Protein AF-0000000084629625 (afdb_homodimer)

InterPro domains:
  IPR005814 Aminotransferase class-III [PF00202] (386-819)
  IPR015421 Pyridoxal phosphate-dependent transferase, major domain [G3DSA:3.40.640.10] (411-707)
  IPR015422 Pyridoxal phosphate-dependent transferase, small domain [G3DSA:3.90.1150.10] (303-410)
  IPR015424 Pyridoxal phosphate-dependent transferase [SSF53383] (386-822)
  IPR027417 P-loop containing nucleoside triphosphate hydrolase [G3DSA:3.40.50.300] (8-300)
  IPR027417 P-loop containing nucleoside triphosphate hydrolase [SSF52540] (74-238)
  IPR049704 Aminotransferases class-III pyridoxal-phosphate attachment site [PS00600] (621-658)

Solvent-accessible surface area (backbone atoms only — not comparable to full-atom values): 85967 Å² total; per-residue (Å²): 136,87,55,53,50,62,66,60,37,92,53,36,45,52,39,29,39,44,22,32,35,52,92,63,49,63,61,59,53,51,28,42,46,50,36,28,51,50,54,54,20,49,52,26,39,51,52,46,53,49,48,51,56,48,46,68,71,48,67,77,73,84,77,79,66,80,76,71,67,74,56,59,36,37,29,39,38,39,38,32,58,55,39,47,17,36,74,85,44,41,64,58,59,53,36,49,62,73,49,54,66,91,83,53,90,46,58,41,70,61,93,82,62,76,91,52,97,78,41,41,43,38,46,73,43,67,74,40,78,29,52,44,77,52,55,39,46,72,34,50,59,86,90,66,61,63,54,68,66,59,57,49,50,53,52,40,50,50,44,9,52,55,45,59,74,17,70,82,43,14,24,40,36,43,38,41,65,54,53,12,45,44,26,33,34,54,72,55,52,31,38,56,66,65,51,41,85,72,54,48,47,27,39,37,34,30,38,36,52,95,45,13,58,14,33,26,54,23,35,51,50,52,42,27,35,50,31,45,49,46,58,34,34,41,23,44,54,32,86,90,64,40,40,59,59,55,54,45,50,50,51,67,74,60,64,50,84,70,50,83,73,51,47,72,44,71,42,76,64,77,79,75,92,40,94,83,50,38,69,61,52,51,51,50,50,49,63,74,41,38,67,62,28,38,52,53,53,50,53,50,51,50,53,51,50,50,52,53,54,49,61,64,43,44,49,63,52,40,70,66,33,49,46,50,41,67,42,32,72,62,68,64,83,74,55,48,32,39,79,34,23,44,46,65,33,33,34,32,50,45,65,53,71,77,74,73,72,80,73,78,75,87,80,76,88,73,78,80,74,76,73,82,70,73,76,71,79,74,71,80,63,58,50,39,63,42,54,26,34,42,22,36,22,37,67,61,14,31,31,60,28,20,24,36,55,70,52,24,51,44,30,19,24,30,24,11,25,27,14,38,56,55,41,58,60,32,49,37,66,34,46,48,55,29,45,52,50,41,37,70,48,84,24,48,95,53,36,48,32,38,30,57,28,52,35,47,33,55,13,39,42,50,48,48,55,64,47,38,62,59,52,94,77,74,62,76,64,23,35,36,35,41,58,51,52,73,54,46,58,46,49,47,31,38,17,67,22,66,91,46,77,71,46,66,64,44,55,87,56,53,68,41,59,51,60,47,80,67,37,34,51,34,23,37,65,63,28,33,36,72,43,80,60,60,64,80,55,50,75,73,50,88,54,39,86,42,69,68,63,63,68,39,73,60,39,68,80,69,36,72,62,38,59,53,44,38,51,55,50,50,52,51,55,52,53,44,46,72,74,64,57,45,72,29,30,40,47,44,47,47,55,45,31,59,92,49,50,60,42,34,37,46,53,62,52,56,49,39,48,53,52,48,42,44,72,74,67,62,49,50,36,36,35,48,24,34,73,38,29,69,37,37,48,46,39,60,34,44,41,68,73,61,72,50,82,58,44,28,37,24,38,11,47,39,43,27,20,23,52,60,64,37,15,33,26,36,24,22,60,73,60,55,56,72,27,52,43,93,47,63,67,50,16,60,54,45,69,57,70,57,27,54,25,32,30,43,25,33,23,18,40,34,32,64,67,43,53,69,71,30,65,78,66,59,50,69,78,82,47,68,74,67,54,38,29,79,65,62,66,67,60,52,37,56,52,15,58,36,86,62,33,62,20,31,52,65,34,13,35,38,37,42,38,31,42,57,51,85,94,63,59,44,77,78,38,62,64,38,54,54,53,35,50,60,43,40,68,48,80,55,86,38,81,85,49,63,14,34,43,57,66,55,48,12,38,26,41,42,38,27,52,35,69,69,62,54,66,69,59,53,54,52,50,49,51,52,50,50,56,63,71,73,105,135,86,56,53,50,63,67,59,39,91,52,34,43,53,39,29,40,43,20,32,37,51,92,62,48,60,62,59,52,51,28,41,46,50,35,27,52,50,55,54,19,50,52,27,39,51,50,46,53,51,49,51,56,46,45,68,71,48,68,76,74,84,78,79,66,80,75,69,66,74,57,59,37,37,29,39,37,41,36,31,57,55,39,46,16,35,76,86,45,41,63,57,59,53,34,50,62,73,48,54,66,92,84,53,91,48,58,41,70,62,91,82,60,74,91,52,98,81,42,41,43,38,47,72,43,65,74,40,79,27,51,44,77,52,56,40,45,73,35,49,60,85,91,65,60,63,55,69,67,58,57,50,50,54,52,41,50,51,43,9,52,54,46,58,73,17,70,83,44,16,25,40,35,42,37,41,65,54,53,12,46,43,25,33,36,55,73,56,52,30,38,56,65,66,52,40,85,71,54,46,47,27,37,37,33,31,38,36,52,93,44,13,57,12,33,26,54,23,35,52,50,51,41,26,36,50,31,44,49,45,58,32,36,41,22,43,56,32,87,89,65,41,38,57,58,53,53,43,48,49,49,67,75,59,63,49,86,70,48,82,72,52,46,72,44,69,42,77,64,76,80,75,91,40,96,85,49,38,70,61,53,49,49,51,50,50,63,75,39,38,66,62,28,38,53,50,53,50,52,50,52,50,53,51,51,51,50,53,53,50,61,64,44,44,51,63,53,40,70,66,31,50,47,50,41,68,41,30,71,62,69,62,83,72,54,47,32,39,77,36,24,45,47,64,33,33,33,30,49,47,66,59,76,70,75,75,76,78,72,76,77,88,80,78,89,72,77,82,75,77,74,82,70,74,77,71,77,73,71,76,65,58,50,38,63,42,55,26,34,42,23,38,21,37,66,62,16,32,32,62,28,18,24,36,54,70,52,24,51,44,30,19,22,30,24,11,25,27,14,37,55,54,41,61,61,32,47,38,67,34,45,49,53,27,44,53,49,41,38,70,48,83,24,51,96,54,36,47,33,39,30,59,29,51,36,45,34,54,12,41,42,49,49,48,56,63,48,38,63,59,52,93,79,73,62,75,65,23,34,36,35,41,58,51,51,73,54,47,58,47,48,49,33,39,16,67,23,67,91,45,78,71,46,66,66,44,55,85,56,54,68,42,59,51,60,47,81,67,38,33,51,34,22,38,65,63,27,33,37,72,43,82,60,60,63,81,55,50,76,73,50,88,55,36,86,43,70,68,63,64,68,37,73,60,39,70,80,70,36,73,61,37,58,54,43,38,52,55,50,51,51,50,53,51,53,44,46,73,74,64,57,45,71,29,29,40,47,45,47,48,53,45,30,59,90,50,49,61,41,34,39,45,52,64,51,55,49,40,48,54,54,47,42,46,71,74,67,64,49,51,35,35,36,49,25,34,74,39,27,70,36,38,49,45,39,59,33,44,41,67,74,61,72,49,82,57,46,28,39,24,38,12,45,39,45,28,20,22,53,61,64,37,15,31,23,37,25,22,59,72,59,57,56,72,29,51,42,93,46,62,67,50,17,60,53,45,70,57,71,58,26,55,25,32,30,43,26,32,23,18,39,34,32,64,65,44,52,67,72,30,63,78,67,60,51,70,78,79,47,66,74,67,53,37,29,79,64,62,66,67,60,50,39,56,52,16,58,36,85,60,34,61,19,31,53,66,34,12,36,37,40,40,39,33,42,57,49,85,93,66,57,44,78,78,38,63,64,36,55,54,52,35,50,60,43,40,68,48,81,53,87,37,81,86,49,62,14,34,43,57,64,54,47,11,36,24,41,43,39,26,52,36,69,70,62,54,66,68,58,52,52,52,51,50,51,53,50,50,54,63,71,73,106

Sequence (1646 aa):
MNYYNFLPTRNFQIYQIFASNTNLGKTIISTGLLRSSILKSSKSLINKINNKNNDKNNKNNKDKKNENKINYYKNIYYLKPIQTGYPKDDDTNFVKIFTINNNDDYYNVDDNFEKNDNKINIKFNSLYKYKKPVSPHLAINKNFIPNDEIVLNKIKSYISKCYNESLINGGRLFLETAGGVSSPIMSGTIQSEFYRVLRLPTILVGDSNLGGISTTLSSYESLLLRGYDIPIIILFNNENYKNHLFIEKYFNENQNSSIIKPKIFDIQLPPKKDEYNDLVNMKNYFQSNDENFNHVTDELEEWYENKFNRLDKMEEKAKEIVWWPFTQHGIVDKVNVVDSAYKDLLITYNNNNNSNNNNSNNSNDSHNSNNSNTSDIDTPDTPSLNEVFDGSASWWTQGLGHGNSKLTLTASYASGRYGHVLFPESINEPSLSLSESLLDGVGKNWANRVFYSDNGSTAMEVALKMALIKQSDDVELSVLGLEGSYHGDTIGVMNACGPNIYNEKVSWYSPKGIWFKPPQILMKDNKYRINNIPKTINNNFDGFDSLTEIFNENRVEKDPLSYHYKQSIENQLHHYTNQGYKFGTLIIEPIVMGAGGMIFVDPLYQKQLIKSVRSILNIPIIFDEVFTGFWRLGKQTGAEFLKINPDIAAYAKLLTGGLCPLAVTLSTEEIFKKFLGNTKVEALLHGHSYTAHPIGCLVANTSINEYPNLKWIKGNENEIDKSFSLWDKNFQKQISCLPKVNGVFSLGTLLSIELNDIDGGGYASNIAKIFNEKLSNLERKSIDDFGIKTRPLGNVIYIMSSLISDVKSLRNIEQKIFDCLNKMNYYNFLPTRNFQIYQIFASNTNLGKTIISTGLLRSSILKSSKSLINKINNKNNDKNNKNNKDKKNENKINYYKNIYYLKPIQTGYPKDDDTNFVKIFTINNNDDYYNVDDNFEKNDNKINIKFNSLYKYKKPVSPHLAINKNFIPNDEIVLNKIKSYISKCYNESLINGGRLFLETAGGVSSPIMSGTIQSEFYRVLRLPTILVGDSNLGGISTTLSSYESLLLRGYDIPIIILFNNENYKNHLFIEKYFNENQNSSIIKPKIFDIQLPPKKDEYNDLVNMKNYFQSNDENFNHVTDELEEWYENKFNRLDKMEEKAKEIVWWPFTQHGIVDKVNVVDSAYKDLLITYNNNNNSNNNNSNNSNDSHNSNNSNTSDIDTPDTPSLNEVFDGSASWWTQGLGHGNSKLTLTASYASGRYGHVLFPESINEPSLSLSESLLDGVGKNWANRVFYSDNGSTAMEVALKMALIKQSDDVELSVLGLEGSYHGDTIGVMNACGPNIYNEKVSWYSPKGIWFKPPQILMKDNKYRINNIPKTINNNFDGFDSLTEIFNENRVEKDPLSYHYKQSIENQLHHYTNQGYKFGTLIIEPIVMGAGGMIFVDPLYQKQLIKSVRSILNIPIIFDEVFTGFWRLGKQTGAEFLKINPDIAAYAKLLTGGLCPLAVTLSTEEIFKKFLGNTKVEALLHGHSYTAHPIGCLVANTSINEYPNLKWIKGNENEIDKSFSLWDKNFQKQISCLPKVNGVFSLGTLLSIELNDIDGGGYASNIAKIFNEKLSNLERKSIDDFGIKTRPLGNVIYIMSSLISDVKSLRNIEQKIFDCLNK

pLDDT: mean 88.36, std 17.39, range [21.33, 98.94]

Nearest PDB structures (foldseek):
  4a0r-assembly1_B  TM=8.796E-01  e=2.804E-70  Arabidopsis thaliana
  4a0g-assembly1_A  TM=8.551E-01  e=6.031E-72  Arabidopsis thaliana
  4a0h-assembly1_A  TM=8.737E-01  e=3.915E-70  Arabidopsis thaliana
  4a0r-assembly1_A  TM=8.619E-01  e=2.964E-70  Arabidopsis thaliana
  4a0h-assembly1_B  TM=8.845E-01  e=3.752E-68  Arabidopsis thaliana

Secondary structure (DSSP, 8-state):
------S--SSEEEEEEEESSSSS-HHHHHHHHHHHHHHHHHHHHHHHHHHHHHHHH--S-S---S------PPEEEEEEEEE-STTTS-HHHHHHHHH--TT-TTEE--SS----TTSEEEEEEEEEE-SSSS-HHHHS-TT----HHHHHHHHHHHHHHHHHHTTTT-EEEEEE--SSTT-B-TTS-BHHHHGGGT---EEEE---STTHHHHHHHHHHHHHTTT----EEEEEE-TTT-HHHHHHHHHHHT--TTSPPPEEEEEEPPPPP-TTTHHHHHHHHHHHTHHHHHHHHHHHHHHHHHHHHHHHHHHHHHHHHB--TT--GGG----EEEEEEEBTEEEEEE-----------------------------TTS-EEEEEEETTHHHHT-SS-BT-HHHHHHHHHHHHHTSS---TTEE-HHHHHHHHHHHHTTTTTT--EEEEESSHHHHHHHHHHHH-BPPTT-PPPEEEEETT----SSHHHHTTS-S-TTTTTBTT----EEEEPPPEEEEETTEEEEESS-HHHHTT---BSSHHHHT-TTHHHH-HHHHHHHHHHHHHHHHHHHTT--EEEEEE-SSEESTTT-EEB-HHHHHHHHHHHHHHT---EEEE-TTTTTTTTSSS-HHHHHT---SEEEE-GGGGTTSS--EEEEE-HHHHHTT--SSGGGS-----TTTT-HHHHHHHHHHHHHGGGSHHHHS-TT-SGGGTBSS-HHHHHHHHTSTTEEEEEEEBTEEEEEE--TT--STT-SHHHHHHHHHH----SSTT--EEE---BTTEEEEE--TT--HHHHHHHHHHHHHHHH-/------S--SSEEEEEEEESSSSS-HHHHHHHHHHHHHHHHHHHHHHHHHHHHHHHH--S-----S------PPEEEEEEEEE-STTTS-HHHHHHHHH--TT-TTEE--SS----TTSEEEEEEEEEE-SSSS-HHHHS-TT----HHHHHHHHHHHHHHHHHHTTTT-EEEEEE--SSTT-B-TTS-BHHHHGGGT---EEEE---STTHHHHHHHHHHHHHTTT----EEEEEE-TTT-HHHHHHHHHHHT--TTSPPPEEEEEEPPPPP-TTTHHHHHHHHHHHHHHHHHHHHHHHHHHHHHHHHHHHHHHHHHHHHB--TT--GGG----EEEEEEEBTEEEEEE----GGG----------------------TTS-EEEEEEETTHHHHT-SS-BT-HHHHHHHHHHHHHTSS---TTEE-HHHHHHHHHHHHTTTTTT--EEEEESSHHHHHHHHHHHH-BPPTT-PPPEEEEETT----SSHHHHTTS-S-TTTTTBTT----EEEEPPPEEEEETTEEEEESS-HHHHTT---BSSHHHHT-TTHHHH-HHHHHHHHHHHHHHHHHHHTT--EEEEEE-SSEESTTT-EEB-HHHHHHHHHHHHHHT---EEEE-TTTTTTTTSSS-HHHHHT---SEEEE-GGGGTTSS--EEEEE-HHHHHTT--SSGGGS-----TTTT-HHHHHHHHHHHHHGGGSHHHHS-TT-SGGGTBSS-HHHHHHHHTSTTEEEEEEEBTEEEEEE--TT--STT-SHHHHHHHHHH----SSTT--EEE---BTTEEEEE--TT--HHHHHHHHHHHHHHHH-

Structure (mmCIF, N/CA/C/O backbone):
data_AF-0000000084629625-model_v1
#
loop_
_entity.id
_entity.type
_entity.pdbx_description
1 polymer 'Adenosylmethionine-8-amino-7-oxononanoate transaminase'
#
loop_
_atom_site.group_PDB
_atom_site.id
_atom_site.type_symbol
_atom_site.label_atom_id
_atom_site.label_alt_id
_atom_site.label_comp_id
_atom_site.label_asym_id
_atom_site.label_entity_id
_atom_site.label_seq_id
_atom_site.pdbx_PDB_ins_code
_atom_site.Cartn_x
_atom_site.Cartn_y
_atom_site.Cartn_z
_atom_site.occupancy
_atom_site.B_iso_or_equiv
_atom_site.auth_seq_id
_atom_site.auth_comp_id
_atom_site.auth_asym_id
_atom_site.auth_atom_id
_atom_site.pdbx_PDB_model_num
ATOM 1 N N . MET A 1 1 ? -42.188 13.266 -8.578 1 46.44 1 MET A N 1
ATOM 2 C CA . MET A 1 1 ? -41.438 12.117 -8.062 1 46.44 1 MET A CA 1
ATOM 3 C C . MET A 1 1 ? -40.156 12.57 -7.355 1 46.44 1 MET A C 1
ATOM 5 O O . MET A 1 1 ? -39.406 13.414 -7.871 1 46.44 1 MET A O 1
ATOM 9 N N . ASN A 1 2 ? -40.094 12.461 -6.047 1 68.5 2 ASN A N 1
ATOM 10 C CA . ASN A 1 2 ? -38.969 12.859 -5.203 1 68.5 2 ASN A CA 1
ATOM 11 C C . ASN A 1 2 ? -37.844 11.836 -5.254 1 68.5 2 ASN A C 1
ATOM 13 O O . ASN A 1 2 ? -38.031 10.664 -4.922 1 68.5 2 ASN A O 1
ATOM 17 N N . TYR A 1 3 ? -36.812 12.273 -5.918 1 82.38 3 TYR A N 1
ATOM 18 C CA . TYR A 1 3 ? -35.625 11.438 -5.977 1 82.38 3 TYR A CA 1
ATOM 19 C C . TYR A 1 3 ? -34.781 11.602 -4.715 1 82.38 3 TYR A C 1
ATOM 21 O O . TYR A 1 3 ? -34.781 12.664 -4.098 1 82.38 3 TYR A O 1
ATOM 29 N N . TYR A 1 4 ? -34.25 10.539 -4.27 1 89.44 4 TYR A N 1
ATOM 30 C CA . TYR A 1 4 ? -33.406 10.555 -3.078 1 89.44 4 TYR A CA 1
ATOM 31 C C . TYR A 1 4 ? -31.922 10.625 -3.453 1 89.44 4 TYR A C 1
ATOM 33 O O . TYR A 1 4 ? -31.094 9.898 -2.896 1 89.44 4 TYR A O 1
ATOM 41 N N . ASN A 1 5 ? -31.609 11.477 -4.445 1 90.56 5 ASN A N 1
ATOM 42 C CA . ASN A 1 5 ? -30.219 11.641 -4.867 1 90.56 5 ASN A CA 1
ATOM 43 C C . ASN A 1 5 ? -29.5 12.719 -4.059 1 90.56 5 ASN A C 1
ATOM 45 O O . ASN A 1 5 ? -30.062 13.789 -3.811 1 90.56 5 ASN A O 1
ATOM 49 N N . PHE A 1 6 ? -28.328 12.406 -3.561 1 94 6 PHE A N 1
ATOM 50 C CA . PHE A 1 6 ? -27.531 13.391 -2.832 1 94 6 PHE A CA 1
ATOM 51 C C . PHE A 1 6 ? -26.109 13.445 -3.375 1 94 6 PHE A C 1
ATOM 53 O O . PHE A 1 6 ? -25.234 14.07 -2.771 1 94 6 PHE A O 1
ATOM 60 N N . LEU A 1 7 ? -25.797 12.727 -4.449 1 92.88 7 LEU A N 1
ATOM 61 C CA . LEU A 1 7 ? -24.5 12.734 -5.117 1 92.88 7 LEU A CA 1
ATOM 62 C C . LEU A 1 7 ? -24.5 13.688 -6.305 1 92.88 7 LEU A C 1
ATOM 64 O O . LEU A 1 7 ? -25.547 13.945 -6.898 1 92.88 7 LEU A O 1
ATOM 68 N N . PRO A 1 8 ? -23.312 14.219 -6.66 1 93.38 8 PRO A N 1
ATOM 69 C CA . PRO A 1 8 ? -23.234 15.133 -7.809 1 93.38 8 PRO A CA 1
ATOM 70 C C . PRO A 1 8 ? -23.656 14.469 -9.117 1 93.38 8 PRO A C 1
ATOM 72 O O . PRO A 1 8 ? -23.406 13.273 -9.312 1 93.38 8 PRO A O 1
ATOM 75 N N . THR A 1 9 ? -24.297 15.258 -9.961 1 92.31 9 THR A N 1
ATOM 76 C CA . THR A 1 9 ? -24.594 14.875 -11.336 1 92.31 9 THR A CA 1
ATOM 77 C C . THR A 1 9 ? -24.047 15.906 -12.312 1 92.31 9 THR A C 1
ATOM 79 O O . THR A 1 9 ? -23.516 16.938 -11.906 1 92.31 9 THR A O 1
ATOM 82 N N . ARG A 1 10 ? -24.125 15.633 -13.547 1 89 10 ARG A N 1
ATOM 83 C CA . ARG A 1 10 ? -23.625 16.562 -14.555 1 89 10 ARG A CA 1
ATOM 84 C C . ARG A 1 10 ? -24.328 17.906 -14.453 1 89 10 ARG A C 1
ATOM 86 O O . ARG A 1 10 ? -23.734 18.953 -14.758 1 89 10 ARG A O 1
ATOM 93 N N . ASN A 1 11 ? -25.625 17.859 -14.07 1 90.31 11 ASN A N 1
ATOM 94 C CA . ASN A 1 11 ? -26.406 19.094 -14.055 1 90.31 11 ASN A CA 1
ATOM 95 C C . ASN A 1 11 ? -26.547 19.641 -12.641 1 90.31 11 ASN A C 1
ATOM 97 O O . ASN A 1 11 ? -27.125 20.719 -12.453 1 90.31 11 ASN A O 1
ATOM 101 N N . PHE A 1 12 ? -26.156 18.953 -11.664 1 94.38 12 PHE A N 1
ATOM 102 C CA . PHE A 1 12 ? -26.203 19.422 -10.281 1 94.38 12 PHE A CA 1
ATOM 103 C C . PHE A 1 12 ? -24.812 19.344 -9.648 1 94.38 12 PHE A C 1
ATOM 105 O O . PHE A 1 12 ? -24.438 18.312 -9.094 1 94.38 12 PHE A O 1
ATOM 112 N N . GLN A 1 13 ? -24.141 20.484 -9.609 1 96.25 13 GLN A N 1
ATOM 113 C CA . GLN A 1 13 ? -22.797 20.562 -9.07 1 96.25 13 GLN A CA 1
ATOM 114 C C . GLN A 1 13 ? -22.812 20.766 -7.559 1 96.25 13 GLN A C 1
ATOM 116 O O . GLN A 1 13 ? -23.578 21.594 -7.051 1 96.25 13 GLN A O 1
ATOM 121 N N . ILE A 1 14 ? -22.078 20 -6.844 1 97.62 14 ILE A N 1
ATOM 122 C CA . ILE A 1 14 ? -21.938 20.172 -5.402 1 97.62 14 ILE A CA 1
ATOM 123 C C . ILE A 1 14 ? -20.453 20.328 -5.047 1 97.62 14 ILE A C 1
ATOM 125 O O . ILE A 1 14 ? -19.641 19.469 -5.387 1 97.62 14 ILE A O 1
ATOM 129 N N . TYR A 1 15 ? -20.078 21.375 -4.348 1 98.25 15 TYR A N 1
ATOM 130 C CA . TYR A 1 15 ? -18.719 21.609 -3.879 1 98.25 15 TYR A CA 1
ATOM 131 C C . TYR A 1 15 ? -18.672 21.766 -2.361 1 98.25 15 TYR A C 1
ATOM 133 O O . TYR A 1 15 ? -19.625 22.281 -1.762 1 98.25 15 TYR A O 1
ATOM 141 N N . GLN A 1 16 ? -17.672 21.234 -1.812 1 98.44 16 GLN A N 1
ATOM 142 C CA . GLN A 1 16 ? -17.453 21.375 -0.375 1 98.44 16 GLN A CA 1
ATOM 143 C C . GLN A 1 16 ? -16.266 22.281 -0.081 1 98.44 16 GLN A C 1
ATOM 145 O O . GLN A 1 16 ? -15.242 22.219 -0.772 1 98.44 16 GLN A O 1
ATOM 150 N N . ILE A 1 17 ? -16.391 23.172 0.931 1 98.75 17 ILE A N 1
ATOM 151 C CA . ILE A 1 17 ? -15.352 24.141 1.272 1 98.75 17 ILE A CA 1
ATOM 152 C C . ILE A 1 17 ? -14.789 23.812 2.652 1 98.75 17 ILE A C 1
ATOM 154 O O . ILE A 1 17 ? -15.5 23.875 3.656 1 98.75 17 ILE A O 1
ATOM 158 N N . PHE A 1 18 ? -13.508 23.359 2.713 1 98.69 18 PHE A N 1
ATOM 159 C CA . PHE A 1 18 ? -12.727 23.188 3.932 1 98.69 18 PHE A CA 1
ATOM 160 C C . PHE A 1 18 ? -11.758 24.344 4.133 1 98.69 18 PHE A C 1
ATOM 162 O O . PHE A 1 18 ? -11.477 25.094 3.195 1 98.69 18 PHE A O 1
ATOM 169 N N . ALA A 1 19 ? -11.289 24.5 5.328 1 98.69 19 ALA A N 1
ATOM 170 C CA . ALA A 1 19 ? -10.203 25.438 5.617 1 98.69 19 ALA A CA 1
ATOM 171 C C . ALA A 1 19 ? -9.086 24.75 6.406 1 98.69 19 ALA A C 1
ATOM 173 O O . ALA A 1 19 ? -9.336 23.766 7.121 1 98.69 19 ALA A O 1
ATOM 174 N N . SER A 1 20 ? -7.891 25.281 6.258 1 98.19 20 SER A N 1
ATOM 175 C CA . SER A 1 20 ? -6.734 24.688 6.93 1 98.19 20 SER A CA 1
ATOM 176 C C . SER A 1 20 ? -6.738 25 8.422 1 98.19 20 SER A C 1
ATOM 178 O O . SER A 1 20 ? -6.059 24.344 9.203 1 98.19 20 SER A O 1
ATOM 180 N N . ASN A 1 21 ? -7.422 26 8.773 1 96.38 21 ASN A N 1
ATOM 181 C CA . ASN A 1 21 ? -7.594 26.422 10.164 1 96.38 21 ASN A CA 1
ATOM 182 C C . ASN A 1 21 ? -8.852 27.266 10.336 1 96.38 21 ASN A C 1
ATOM 184 O O . ASN A 1 21 ? -9.648 27.391 9.414 1 96.38 21 ASN A O 1
ATOM 188 N N . THR A 1 22 ? -9.133 27.734 11.602 1 94.06 22 THR A N 1
ATOM 189 C CA . THR A 1 22 ? -10.266 28.625 11.859 1 94.06 22 THR A CA 1
ATOM 190 C C . THR A 1 22 ? -9.914 30.062 11.523 1 94.06 22 THR A C 1
ATOM 192 O O . THR A 1 22 ? -8.734 30.422 11.445 1 94.06 22 THR A O 1
ATOM 195 N N . ASN A 1 23 ? -10.875 30.844 11.188 1 93.25 23 ASN A N 1
ATOM 196 C CA . ASN A 1 23 ? -10.758 32.281 10.969 1 93.25 23 ASN A CA 1
ATOM 197 C C . ASN A 1 23 ? -9.859 32.594 9.773 1 93.25 23 ASN A C 1
ATOM 199 O O . ASN A 1 23 ? -9 33.469 9.859 1 93.25 23 ASN A O 1
ATOM 203 N N . LEU A 1 24 ? -10.008 31.797 8.695 1 96.38 24 LEU A N 1
ATOM 204 C CA . LEU A 1 24 ? -9.195 32.031 7.508 1 96.38 24 LEU A CA 1
ATOM 205 C C . LEU A 1 24 ? -10.039 32.594 6.375 1 96.38 24 LEU A C 1
ATOM 207 O O . LEU A 1 24 ? -9.547 32.781 5.254 1 96.38 24 LEU A O 1
ATOM 211 N N . GLY A 1 25 ? -11.328 32.906 6.637 1 96.06 25 GLY A N 1
ATOM 212 C CA . GLY A 1 25 ? -12.172 33.562 5.652 1 96.06 25 GLY A CA 1
ATOM 213 C C . GLY A 1 25 ? -12.969 32.594 4.805 1 96.06 25 GLY A C 1
ATOM 214 O O . GLY A 1 25 ? -13.234 32.875 3.631 1 96.06 25 GLY A O 1
ATOM 215 N N . LYS A 1 26 ? -13.266 31.406 5.348 1 96.88 26 LYS A N 1
ATOM 216 C CA . LYS A 1 26 ? -14.047 30.406 4.625 1 96.88 26 LYS A CA 1
ATOM 217 C C . LYS A 1 26 ? -15.367 30.984 4.129 1 96.88 26 LYS A C 1
ATOM 219 O O . LYS A 1 26 ? -15.742 30.797 2.975 1 96.88 26 LYS A O 1
ATOM 224 N N . THR A 1 27 ? -16.062 31.75 5.016 1 97.56 27 THR A N 1
ATOM 225 C CA . THR A 1 27 ? -17.359 32.344 4.672 1 97.56 27 THR A CA 1
ATOM 226 C C . THR A 1 27 ? -17.203 33.406 3.6 1 97.56 27 THR A C 1
ATOM 228 O O . THR A 1 27 ? -18.078 33.562 2.742 1 97.56 27 THR A O 1
ATOM 231 N N . ILE A 1 28 ? -16.141 34.188 3.627 1 97.75 28 ILE A N 1
ATOM 232 C CA . ILE A 1 28 ? -15.867 35.188 2.607 1 97.75 28 ILE A CA 1
ATOM 233 C C . ILE A 1 28 ? -15.688 34.5 1.249 1 97.75 28 ILE A C 1
ATOM 235 O O . ILE A 1 28 ? -16.234 34.969 0.245 1 97.75 28 ILE A O 1
ATOM 239 N N . ILE A 1 29 ? -14.883 33.438 1.239 1 98.38 29 ILE A N 1
ATOM 240 C CA . ILE A 1 29 ? -14.641 32.688 0.005 1 98.38 29 ILE A CA 1
ATOM 241 C C . ILE A 1 29 ? -15.953 32.094 -0.503 1 98.38 29 ILE A C 1
ATOM 243 O O . ILE A 1 29 ? -16.25 32.156 -1.698 1 98.38 29 ILE A O 1
ATOM 247 N N . SER A 1 30 ? -16.781 31.484 0.412 1 98.38 30 SER A N 1
ATOM 248 C CA . SER A 1 30 ? -18.094 30.953 0.029 1 98.38 30 SER A CA 1
ATOM 249 C C . SER A 1 30 ? -18.953 32.031 -0.607 1 98.38 30 SER A C 1
ATOM 251 O O . SER A 1 30 ? -19.625 31.781 -1.614 1 98.38 30 SER A O 1
ATOM 253 N N . THR A 1 31 ? -18.969 33.25 -0.011 1 97.94 31 THR A N 1
ATOM 254 C CA . THR A 1 31 ? -19.766 34.375 -0.508 1 97.94 31 THR A CA 1
ATOM 255 C C . THR A 1 31 ? -19.344 34.75 -1.922 1 97.94 31 THR A C 1
ATOM 257 O O . THR A 1 31 ? -20.188 34.938 -2.803 1 97.94 31 THR A O 1
ATOM 260 N N . GLY A 1 32 ? -18.016 34.906 -2.082 1 98.06 32 GLY A N 1
ATOM 261 C CA . GLY A 1 32 ? -17.516 35.219 -3.406 1 98.06 32 GLY A CA 1
ATOM 262 C C . GLY A 1 32 ? -17.906 34.219 -4.461 1 98.06 32 GLY A C 1
ATOM 263 O O . GLY A 1 32 ? -18.25 34.562 -5.586 1 98.06 32 GLY A O 1
ATOM 264 N N . LEU A 1 33 ? -17.797 32.906 -4.141 1 98.12 33 LEU A N 1
ATOM 265 C CA . LEU A 1 33 ? -18.125 31.828 -5.07 1 98.12 33 LEU A CA 1
ATOM 266 C C . LEU A 1 33 ? -19.609 31.828 -5.391 1 98.12 33 LEU A C 1
ATOM 268 O O . LEU A 1 33 ? -20.016 31.594 -6.535 1 98.12 33 LEU A O 1
ATOM 272 N N . LEU A 1 34 ? -20.453 32.062 -4.344 1 96.75 34 LEU A N 1
ATOM 273 C CA . LEU A 1 34 ? -21.906 32.156 -4.555 1 96.75 34 LEU A CA 1
ATOM 274 C C . LEU A 1 34 ? -22.266 33.312 -5.445 1 96.75 34 LEU A C 1
ATOM 276 O O . LEU A 1 34 ? -23.109 33.188 -6.336 1 96.75 34 LEU A O 1
ATOM 280 N N . ARG A 1 35 ? -21.719 34.5 -5.227 1 94.88 35 ARG A N 1
ATOM 281 C CA . ARG A 1 35 ? -21.953 35.688 -6.039 1 94.88 35 ARG A CA 1
ATOM 282 C C . ARG A 1 35 ? -21.609 35.438 -7.5 1 94.88 35 ARG A C 1
ATOM 284 O O . ARG A 1 35 ? -22.375 35.781 -8.398 1 94.88 35 ARG A O 1
ATOM 291 N N . SER A 1 36 ? -20.406 34.844 -7.66 1 95.62 36 SER A N 1
ATOM 292 C CA . SER A 1 36 ? -19.984 34.5 -9.016 1 95.62 36 SER A CA 1
ATOM 293 C C . SER A 1 36 ? -21 33.594 -9.688 1 95.62 36 SER A C 1
ATOM 295 O O . SER A 1 36 ? -21.344 33.781 -10.859 1 95.62 36 SER A O 1
ATOM 297 N N . SER A 1 37 ? -21.531 32.594 -8.984 1 94.94 37 SER A N 1
ATOM 298 C CA . SER A 1 37 ? -22.5 31.625 -9.523 1 94.94 37 SER A CA 1
ATOM 299 C C . SER A 1 37 ? -23.812 32.281 -9.867 1 94.94 37 SER A C 1
ATOM 301 O O . SER A 1 37 ? -24.453 31.969 -10.875 1 94.94 37 SER A O 1
ATOM 303 N N . ILE A 1 38 ? -24.25 33.188 -9.031 1 91.75 38 ILE A N 1
ATOM 304 C CA . ILE A 1 38 ? -25.484 33.938 -9.258 1 91.75 38 ILE A CA 1
ATOM 305 C C . ILE A 1 38 ? -25.344 34.844 -10.477 1 91.75 38 ILE A C 1
ATOM 307 O O . ILE A 1 38 ? -26.25 34.875 -11.32 1 91.75 38 ILE A O 1
ATOM 311 N N . LEU A 1 39 ? -24.25 35.531 -10.586 1 89.88 39 LEU A N 1
ATOM 312 C CA . LEU A 1 39 ? -24 36.406 -11.719 1 89.88 39 LEU A CA 1
ATOM 313 C C . LEU A 1 39 ? -24 35.625 -13.023 1 89.88 39 LEU A C 1
ATOM 315 O O . LEU A 1 39 ? -24.562 36.062 -14.023 1 89.88 39 LEU A O 1
ATOM 319 N N . LYS A 1 40 ? -23.406 34.5 -13.016 1 88.75 40 LYS A N 1
ATOM 320 C CA . LYS A 1 40 ? -23.344 33.656 -14.203 1 88.75 40 LYS A CA 1
ATOM 321 C C . LYS A 1 40 ? -24.734 33.156 -14.578 1 88.75 40 LYS A C 1
ATOM 323 O O . LYS A 1 40 ? -25.062 33.062 -15.758 1 88.75 40 LYS A O 1
ATOM 328 N N . SER A 1 41 ? -25.469 32.75 -13.602 1 85.69 41 SER A N 1
ATOM 329 C CA . SER A 1 41 ? -26.812 32.25 -13.844 1 85.69 41 SER A CA 1
ATOM 330 C C . SER A 1 41 ? -27.734 33.375 -14.336 1 85.69 41 SER A C 1
ATOM 332 O O . SER A 1 41 ? -28.609 33.156 -15.18 1 85.69 41 SER A O 1
ATOM 334 N N . SER A 1 42 ? -27.609 34.562 -13.828 1 80.06 42 SER A N 1
ATOM 335 C CA . SER A 1 42 ? -28.422 35.688 -14.234 1 80.06 42 SER A CA 1
ATOM 336 C C . SER A 1 42 ? -28.141 36.062 -15.695 1 80.06 42 SER A C 1
ATOM 338 O O . SER A 1 42 ? -29.078 36.375 -16.438 1 80.06 42 SER A O 1
ATOM 340 N N . LYS A 1 43 ? -26.938 36.031 -16.047 1 78.38 43 LYS A N 1
ATOM 341 C CA . LYS A 1 43 ? -26.578 36.312 -17.438 1 78.38 43 LYS A CA 1
ATOM 342 C C . LYS A 1 43 ? -27.203 35.312 -18.391 1 78.38 43 LYS A C 1
ATOM 344 O O . LYS A 1 43 ? -27.672 35.656 -19.469 1 78.38 43 LYS A O 1
ATOM 349 N N . SER A 1 44 ? -27.172 34.156 -17.922 1 75.19 44 SER A N 1
ATOM 350 C CA . SER A 1 44 ? -27.766 33.125 -18.734 1 75.19 44 SER A CA 1
ATOM 351 C C . SER A 1 44 ? -29.281 33.281 -18.875 1 75.19 44 SER A C 1
ATOM 353 O O . SER A 1 44 ? -29.844 33.062 -19.938 1 75.19 44 SER A O 1
ATOM 355 N N . LEU A 1 45 ? -29.891 33.688 -17.812 1 70.81 45 LEU A N 1
ATOM 356 C CA . LEU A 1 45 ? -31.328 33.938 -17.812 1 70.81 45 LEU A CA 1
ATOM 357 C C . LEU A 1 45 ? -31.688 35.094 -18.719 1 70.81 45 LEU A C 1
ATOM 359 O O . LEU A 1 45 ? -32.656 35.031 -19.484 1 70.81 45 LEU A O 1
ATOM 363 N N . ILE A 1 46 ? -30.984 36.094 -18.641 1 72.06 46 ILE A N 1
ATOM 364 C CA . ILE A 1 46 ? -31.219 37.281 -19.438 1 72.06 46 ILE A CA 1
ATOM 365 C C . ILE A 1 46 ? -31.062 36.938 -20.922 1 72.06 46 ILE A C 1
ATOM 367 O O . ILE A 1 46 ? -31.875 37.375 -21.75 1 72.06 46 ILE A O 1
ATOM 371 N N . ASN A 1 47 ? -30.062 36.188 -21.188 1 73.19 47 ASN A N 1
ATOM 372 C CA . ASN A 1 47 ? -29.859 35.781 -22.562 1 73.19 47 ASN A CA 1
ATOM 373 C C . ASN A 1 47 ? -31 34.906 -23.062 1 73.19 47 ASN A C 1
ATOM 375 O O . ASN A 1 47 ? -31.422 35.031 -24.219 1 73.19 47 ASN A O 1
ATOM 379 N N . LYS A 1 48 ? -31.5 34.156 -22.172 1 69.5 48 LYS A N 1
ATOM 380 C CA . LYS A 1 48 ? -32.656 33.312 -22.516 1 69.5 48 LYS A CA 1
ATOM 381 C C . LYS A 1 48 ? -33.906 34.156 -22.781 1 69.5 48 LYS A C 1
ATOM 383 O O . LYS A 1 48 ? -34.625 33.938 -23.75 1 69.5 48 LYS A O 1
ATOM 388 N N . ILE A 1 49 ? -34.125 35.094 -21.953 1 70 49 ILE A N 1
ATOM 389 C CA . ILE A 1 49 ? -35.281 35.969 -22.062 1 70 49 ILE A CA 1
ATOM 390 C C . ILE A 1 49 ? -35.188 36.812 -23.344 1 70 49 ILE A C 1
ATOM 392 O O . ILE A 1 49 ? -36.188 36.969 -24.078 1 70 49 ILE A O 1
ATOM 396 N N . ASN A 1 50 ? -34.062 37.188 -23.594 1 69.69 50 ASN A N 1
ATOM 397 C CA . ASN A 1 50 ? -33.844 38 -24.797 1 69.69 50 ASN A CA 1
ATOM 398 C C . ASN A 1 50 ? -34 37.156 -26.062 1 69.69 50 ASN A C 1
ATOM 400 O O . ASN A 1 50 ? -34.562 37.656 -27.062 1 69.69 50 ASN A O 1
ATOM 404 N N . ASN A 1 51 ? -33.5 36 -25.984 1 68.94 51 ASN A N 1
ATOM 405 C CA . ASN A 1 51 ? -33.656 35.125 -27.156 1 68.94 51 ASN A CA 1
ATOM 406 C C . ASN A 1 51 ? -35.125 34.75 -27.391 1 68.94 51 ASN A C 1
ATOM 408 O O . ASN A 1 51 ? -35.562 34.688 -28.547 1 68.94 51 ASN A O 1
ATOM 412 N N . LYS A 1 52 ? -35.875 34.562 -26.328 1 65 52 LYS A N 1
ATOM 413 C CA . LYS A 1 52 ? -37.281 34.25 -26.453 1 65 52 LYS A CA 1
ATOM 414 C C . LYS A 1 52 ? -38.062 35.438 -27.016 1 65 52 LYS A C 1
ATOM 416 O O . LYS A 1 52 ? -38.969 35.281 -27.828 1 65 52 LYS A O 1
ATOM 421 N N . ASN A 1 53 ? -37.656 36.562 -26.562 1 62.88 53 ASN A N 1
ATOM 422 C CA . ASN A 1 53 ? -38.312 37.781 -27.047 1 62.88 53 ASN A CA 1
ATOM 423 C C . ASN A 1 53 ? -38 38.031 -28.516 1 62.88 53 ASN A C 1
ATOM 425 O O . ASN A 1 53 ? -38.844 38.5 -29.281 1 62.88 53 ASN A O 1
ATOM 429 N N . ASN A 1 54 ? -36.844 37.625 -28.875 1 63.69 54 ASN A N 1
ATOM 430 C CA . ASN A 1 54 ? -36.438 37.781 -30.266 1 63.69 54 ASN A CA 1
ATOM 431 C C . ASN A 1 54 ? -37.125 36.719 -31.141 1 63.69 54 ASN A C 1
ATOM 433 O O . ASN A 1 54 ? -37.469 37 -32.312 1 63.69 54 ASN A O 1
ATOM 437 N N . ASP A 1 55 ? -37.188 35.5 -30.578 1 56.38 55 ASP A N 1
ATOM 438 C CA . ASP A 1 55 ? -37.875 34.469 -31.328 1 56.38 55 ASP A CA 1
ATOM 439 C C . ASP A 1 55 ? -39.344 34.781 -31.516 1 56.38 55 ASP A C 1
ATOM 441 O O . ASP A 1 55 ? -39.938 34.438 -32.531 1 56.38 55 ASP A O 1
ATOM 445 N N . LYS A 1 56 ? -40.031 35.375 -30.609 1 52.59 56 LYS A N 1
ATOM 446 C CA . LYS A 1 56 ? -41.406 35.781 -30.766 1 52.59 56 LYS A CA 1
ATOM 447 C C . LYS A 1 56 ? -41.562 36.875 -31.828 1 52.59 56 LYS A C 1
ATOM 449 O O . LYS A 1 56 ? -42.562 36.906 -32.531 1 52.59 56 LYS A O 1
ATOM 454 N N . ASN A 1 57 ? -40.562 37.625 -31.875 1 52.25 57 ASN A N 1
ATOM 455 C CA . ASN A 1 57 ? -40.656 38.688 -32.906 1 52.25 57 ASN A CA 1
ATOM 456 C C . ASN A 1 57 ? -40.281 38.125 -34.281 1 52.25 57 ASN A C 1
ATOM 458 O O . ASN A 1 57 ? -40.719 38.688 -35.312 1 52.25 57 ASN A O 1
ATOM 462 N N . ASN A 1 58 ? -39.344 37.156 -34.25 1 44.84 58 ASN A N 1
ATOM 463 C CA . ASN A 1 58 ? -38.969 36.594 -35.531 1 44.84 58 ASN A CA 1
ATOM 464 C C . ASN A 1 58 ? -39.75 35.312 -35.844 1 44.84 58 ASN A C 1
ATOM 466 O O . ASN A 1 58 ? -39.25 34.219 -35.656 1 44.84 58 ASN A O 1
ATOM 470 N N . LYS A 1 59 ? -40.969 35.219 -35.688 1 41.41 59 LYS A N 1
ATOM 471 C CA . LYS A 1 59 ? -41.781 34.031 -36 1 41.41 59 LYS A CA 1
ATOM 472 C C . LYS A 1 59 ? -41.531 33.594 -37.438 1 41.41 59 LYS A C 1
ATOM 474 O O . LYS A 1 59 ? -42.156 32.625 -37.906 1 41.41 59 LYS A O 1
ATOM 479 N N . ASN A 1 60 ? -41.156 34.438 -38.406 1 32.47 60 ASN A N 1
ATOM 480 C CA . ASN A 1 60 ? -41.219 33.906 -39.781 1 32.47 60 ASN A CA 1
ATOM 481 C C . ASN A 1 60 ? -40.156 32.844 -40.031 1 32.47 60 ASN A C 1
ATOM 483 O O . ASN A 1 60 ? -40.188 32.188 -41.062 1 32.47 60 ASN A O 1
ATOM 487 N N . ASN A 1 61 ? -38.844 33.031 -39.75 1 32.44 61 ASN A N 1
ATOM 488 C CA . ASN A 1 61 ? -37.875 32.188 -40.469 1 32.44 61 ASN A CA 1
ATOM 489 C C . ASN A 1 61 ? -37.656 30.859 -39.75 1 32.44 61 ASN A C 1
ATOM 491 O O . ASN A 1 61 ? -37.531 30.812 -38.531 1 32.44 61 ASN A O 1
ATOM 495 N N . LYS A 1 62 ? -38 29.594 -40.344 1 33.97 62 LYS A N 1
ATOM 496 C CA . LYS A 1 62 ? -38 28.156 -40.156 1 33.97 62 LYS A CA 1
ATOM 497 C C . LYS A 1 62 ? -36.688 27.688 -39.531 1 33.97 62 LYS A C 1
ATOM 499 O O . LYS A 1 62 ? -36.562 26.531 -39.125 1 33.97 62 LYS A O 1
ATOM 504 N N . ASP A 1 63 ? -35.438 28.234 -39.969 1 28.41 63 ASP A N 1
ATOM 505 C CA . ASP A 1 63 ? -34.219 27.453 -39.875 1 28.41 63 ASP A CA 1
ATOM 506 C C . ASP A 1 63 ? -33.719 27.406 -38.438 1 28.41 63 ASP A C 1
ATOM 508 O O . ASP A 1 63 ? -32.531 27.141 -38.219 1 28.41 63 ASP A O 1
ATOM 512 N N . LYS A 1 64 ? -34.281 28.047 -37.5 1 34.69 64 LYS A N 1
ATOM 513 C CA . LYS A 1 64 ? -33.531 28.188 -36.25 1 34.69 64 LYS A CA 1
ATOM 514 C C . LYS A 1 64 ? -33.469 26.859 -35.469 1 34.69 64 LYS A C 1
ATOM 516 O O . LYS A 1 64 ? -34.281 26.625 -34.594 1 34.69 64 LYS A O 1
ATOM 521 N N . LYS A 1 65 ? -33.156 25.766 -36.156 1 31.23 65 LYS A N 1
ATOM 522 C CA . LYS A 1 65 ? -33 24.484 -35.469 1 31.23 65 LYS A CA 1
ATOM 523 C C . LYS A 1 65 ? -32.094 24.625 -34.25 1 31.23 65 LYS A C 1
ATOM 525 O O . LYS A 1 65 ? -32.406 24.078 -33.188 1 31.23 65 LYS A O 1
ATOM 530 N N . ASN A 1 66 ? -30.688 24.578 -34.5 1 32.75 66 ASN A N 1
ATOM 531 C CA . ASN A 1 66 ? -29.672 23.891 -33.688 1 32.75 66 ASN A CA 1
ATOM 532 C C . ASN A 1 66 ? -29.297 24.688 -32.469 1 32.75 66 ASN A C 1
ATOM 534 O O . ASN A 1 66 ? -28.422 24.281 -31.703 1 32.75 66 ASN A O 1
ATOM 538 N N . GLU A 1 67 ? -29.438 26.031 -32.562 1 34.03 67 GLU A N 1
ATOM 539 C CA . GLU A 1 67 ? -28.703 26.672 -31.453 1 34.03 67 GLU A CA 1
ATOM 540 C C . GLU A 1 67 ? -29.438 26.5 -30.125 1 34.03 67 GLU A C 1
ATOM 542 O O . GLU A 1 67 ? -29.609 27.469 -29.375 1 34.03 67 GLU A O 1
ATOM 547 N N . ASN A 1 68 ? -30.391 25.734 -30.047 1 35.12 68 ASN A N 1
ATOM 548 C CA . ASN A 1 68 ? -31.047 25.641 -28.75 1 35.12 68 ASN A CA 1
ATOM 549 C C . ASN A 1 68 ? -30.062 25.328 -27.625 1 35.12 68 ASN A C 1
ATOM 551 O O . ASN A 1 68 ? -30 24.188 -27.141 1 35.12 68 ASN A O 1
ATOM 555 N N . LYS A 1 69 ? -28.891 25.734 -27.766 1 38.41 69 LYS A N 1
ATOM 556 C CA . LYS A 1 69 ? -28.203 25.656 -26.469 1 38.41 69 LYS A CA 1
ATOM 557 C C . LYS A 1 69 ? -29 26.344 -25.375 1 38.41 69 LYS A C 1
ATOM 559 O O . LYS A 1 69 ? -29.016 27.578 -25.281 1 38.41 69 LYS A O 1
ATOM 564 N N . ILE A 1 70 ? -30.125 25.984 -24.953 1 40.5 70 ILE A N 1
ATOM 565 C CA . ILE A 1 70 ? -30.828 26.422 -23.766 1 40.5 70 ILE A CA 1
ATOM 566 C C . ILE A 1 70 ? -29.844 26.703 -22.641 1 40.5 70 ILE A C 1
ATOM 568 O O . ILE A 1 70 ? -29.172 25.797 -22.141 1 40.5 70 ILE A O 1
ATOM 572 N N . ASN A 1 71 ? -29.172 27.797 -22.719 1 48.88 71 ASN A N 1
ATOM 573 C CA . ASN A 1 71 ? -28.375 28.312 -21.609 1 48.88 71 ASN A CA 1
ATOM 574 C C . ASN A 1 71 ? -29.172 28.297 -20.297 1 48.88 71 ASN A C 1
ATOM 576 O O . ASN A 1 71 ? -30.062 29.125 -20.094 1 48.88 71 ASN A O 1
ATOM 580 N N . TYR A 1 72 ? -29.359 27.188 -19.609 1 57.34 72 TYR A N 1
ATOM 581 C CA . TYR A 1 72 ? -30.125 27.016 -18.391 1 57.34 72 TYR A CA 1
ATOM 582 C C . TYR A 1 72 ? -29.5 27.766 -17.234 1 57.34 72 TYR A C 1
ATOM 584 O O . TYR A 1 72 ? -28.266 27.812 -17.109 1 57.34 72 TYR A O 1
ATOM 592 N N . TYR A 1 73 ? -30.312 28.844 -16.719 1 79.81 73 TYR A N 1
ATOM 593 C CA . TYR A 1 73 ? -29.938 29.453 -15.453 1 79.81 73 TYR A CA 1
ATOM 594 C C . TYR A 1 73 ? -30.016 28.438 -14.32 1 79.81 73 TYR A C 1
ATOM 596 O O . TYR A 1 73 ? -30.984 27.672 -14.234 1 79.81 73 TYR A O 1
ATOM 604 N N . LYS A 1 74 ? -29 28.312 -13.523 1 89 74 LYS A N 1
ATOM 605 C CA . LYS A 1 74 ? -28.875 27.297 -12.477 1 89 74 LYS A CA 1
ATOM 606 C C . LYS A 1 74 ? -29.391 27.812 -11.141 1 89 74 LYS A C 1
ATOM 608 O O . LYS A 1 74 ? -29.203 28.984 -10.805 1 89 74 LYS A O 1
ATOM 613 N N . ASN A 1 75 ? -30.109 26.969 -10.43 1 92.56 75 ASN A N 1
ATOM 614 C CA . ASN A 1 75 ? -30.406 27.25 -9.031 1 92.56 75 ASN A CA 1
ATOM 615 C C . ASN A 1 75 ? -29.141 27.25 -8.18 1 92.56 75 ASN A C 1
ATOM 617 O O . ASN A 1 75 ? -28.203 26.5 -8.461 1 92.56 75 ASN A O 1
ATOM 621 N N . ILE A 1 76 ? -29.125 28.141 -7.227 1 95.31 76 ILE A N 1
ATOM 622 C CA . ILE A 1 76 ? -27.922 28.266 -6.41 1 95.31 76 ILE A CA 1
ATOM 623 C C . ILE A 1 76 ? -28.266 28.031 -4.941 1 95.31 76 ILE A C 1
ATOM 625 O O . ILE A 1 76 ? -29.219 28.609 -4.418 1 95.31 76 ILE A O 1
ATOM 629 N N . TYR A 1 77 ? -27.422 27.219 -4.281 1 96.81 77 TYR A N 1
ATOM 630 C CA . TYR A 1 77 ? -27.703 26.844 -2.896 1 96.81 77 TYR A CA 1
ATOM 631 C C . TYR A 1 77 ? -26.469 27.016 -2.031 1 96.81 77 TYR A C 1
ATOM 633 O O . TYR A 1 77 ? -25.344 26.734 -2.48 1 96.81 77 TYR A O 1
ATOM 641 N N . TYR A 1 78 ? -26.641 27.469 -0.839 1 97.75 78 TYR A N 1
ATOM 642 C CA . TYR A 1 78 ? -25.625 27.5 0.21 1 97.75 78 TYR A CA 1
ATOM 643 C C . TYR A 1 78 ? -26.078 26.703 1.429 1 97.75 78 TYR A C 1
ATOM 645 O O . TYR A 1 78 ? -27.188 26.891 1.92 1 97.75 78 TYR A O 1
ATOM 653 N N . LEU A 1 79 ? -25.203 25.781 1.906 1 98.38 79 LEU A N 1
ATOM 654 C CA . LEU A 1 79 ? -25.531 24.984 3.078 1 98.38 79 LEU A CA 1
ATOM 655 C C . LEU A 1 79 ? -24.406 25.047 4.109 1 98.38 79 LEU A C 1
ATOM 657 O O . LEU A 1 79 ? -23.25 24.781 3.793 1 98.38 79 LEU A O 1
ATOM 661 N N . LYS A 1 80 ? -24.688 25.516 5.254 1 98.25 80 LYS A N 1
ATOM 662 C CA . LYS A 1 80 ? -23.844 25.422 6.445 1 98.25 80 LYS A CA 1
ATOM 663 C C . LYS A 1 80 ? -24.391 24.359 7.41 1 98.25 80 LYS A C 1
ATOM 665 O O . LYS A 1 80 ? -25.172 24.688 8.312 1 98.25 80 LYS A O 1
ATOM 670 N N . PRO A 1 81 ? -23.828 23.094 7.348 1 98.12 81 PRO A N 1
ATOM 671 C CA . PRO A 1 81 ? -24.438 22.047 8.172 1 98.12 81 PRO A CA 1
ATOM 672 C C . PRO A 1 81 ? -24.359 22.359 9.664 1 98.12 81 PRO A C 1
ATOM 674 O O . PRO A 1 81 ? -25.344 22.141 10.391 1 98.12 81 PRO A O 1
ATOM 677 N N . ILE A 1 82 ? -23.234 22.891 10.109 1 97.44 82 ILE A N 1
ATOM 678 C CA . ILE A 1 82 ? -23.031 23.156 11.531 1 97.44 82 ILE A CA 1
ATOM 679 C C . ILE A 1 82 ? -22.5 24.578 11.727 1 97.44 82 ILE A C 1
ATOM 681 O O . ILE A 1 82 ? -21.406 24.906 11.266 1 97.44 82 ILE A O 1
ATOM 685 N N . GLN A 1 83 ? -23.281 25.422 12.422 1 97 83 GLN A N 1
ATOM 686 C CA . GLN A 1 83 ? -22.938 26.797 12.75 1 97 83 GLN A CA 1
ATOM 687 C C . GLN A 1 83 ? -22.688 26.969 14.242 1 97 83 GLN A C 1
ATOM 689 O O . GLN A 1 83 ? -23.516 26.578 15.062 1 97 83 GLN A O 1
ATOM 694 N N . THR A 1 84 ? -21.484 27.375 14.578 1 95.19 84 THR A N 1
ATOM 695 C CA . THR A 1 84 ? -21.219 27.75 15.961 1 95.19 84 THR A CA 1
ATOM 696 C C . THR A 1 84 ? -21.078 29.266 16.094 1 95.19 84 THR A C 1
ATOM 698 O O . THR A 1 84 ? -20.906 29.969 15.102 1 95.19 84 THR A O 1
ATOM 701 N N . GLY A 1 85 ? -21.203 29.797 17.375 1 94.5 85 GLY A N 1
ATOM 702 C CA . GLY A 1 85 ? -21.141 31.234 17.625 1 94.5 85 GLY A CA 1
ATOM 703 C C . GLY A 1 85 ? -22.391 31.969 17.234 1 94.5 85 GLY A C 1
ATOM 704 O O . GLY A 1 85 ? -22.375 33.188 17.031 1 94.5 85 GLY A O 1
ATOM 705 N N . TYR A 1 86 ? -23.406 31.297 16.969 1 93.88 86 TYR A N 1
ATOM 706 C CA . TYR A 1 86 ? -24.688 31.875 16.562 1 93.88 86 TYR A CA 1
ATOM 707 C C . TYR A 1 86 ? -25.375 32.562 17.75 1 93.88 86 TYR A C 1
ATOM 709 O O . TYR A 1 86 ? -25.359 32.031 18.859 1 93.88 86 TYR A O 1
ATOM 717 N N . PRO A 1 87 ? -25.984 33.75 17.562 1 94.31 87 PRO A N 1
ATOM 718 C CA . PRO A 1 87 ? -26.281 34.406 16.297 1 94.31 87 PRO A CA 1
ATOM 719 C C . PRO A 1 87 ? -25.266 35.5 15.93 1 94.31 87 PRO A C 1
ATOM 721 O O . PRO A 1 87 ? -25.344 36.062 14.852 1 94.31 87 PRO A O 1
ATOM 724 N N . LYS A 1 88 ? -24.344 35.719 16.875 1 90.25 88 LYS A N 1
ATOM 725 C CA . LYS A 1 88 ? -23.375 36.781 16.609 1 90.25 88 LYS A CA 1
ATOM 726 C C . LYS A 1 88 ? -22.609 36.5 15.32 1 90.25 88 LYS A C 1
ATOM 728 O O . LYS A 1 88 ? -22.438 37.406 14.5 1 90.25 88 LYS A O 1
ATOM 733 N N . ASP A 1 89 ? -22.188 35.281 15.352 1 89.56 89 ASP A N 1
ATOM 734 C CA . ASP A 1 89 ? -21.562 34.844 14.117 1 89.56 89 ASP A CA 1
ATOM 735 C C . ASP A 1 89 ? -22.547 34 13.281 1 89.56 89 ASP A C 1
ATOM 737 O O . ASP A 1 89 ? -23 32.969 13.711 1 89.56 89 ASP A O 1
ATOM 741 N N . ASP A 1 90 ? -23.188 34.562 12.328 1 94.88 90 ASP A N 1
ATOM 742 C CA . ASP A 1 90 ? -24.125 33.875 11.445 1 94.88 90 ASP A CA 1
ATOM 743 C C . ASP A 1 90 ? -23.609 33.844 10.008 1 94.88 90 ASP A C 1
ATOM 745 O O . ASP A 1 90 ? -23.891 34.75 9.227 1 94.88 90 ASP A O 1
ATOM 749 N N . ASP A 1 91 ? -22.953 32.75 9.68 1 95.88 91 ASP A N 1
ATOM 750 C CA . ASP A 1 91 ? -22.328 32.625 8.359 1 95.88 91 ASP A CA 1
ATOM 751 C C . ASP A 1 91 ? -23.391 32.625 7.254 1 95.88 91 ASP A C 1
ATOM 753 O O . ASP A 1 91 ? -23.172 33.25 6.199 1 95.88 91 ASP A O 1
ATOM 757 N N . THR A 1 92 ? -24.516 31.953 7.5 1 95.88 92 THR A N 1
ATOM 758 C CA . THR A 1 92 ? -25.594 31.891 6.52 1 95.88 92 THR A CA 1
ATOM 759 C C . THR A 1 92 ? -26.141 33.281 6.23 1 95.88 92 THR A C 1
ATOM 761 O O . THR A 1 92 ? -26.359 33.656 5.07 1 95.88 92 THR A O 1
ATOM 764 N N . ASN A 1 93 ? -26.406 34.062 7.262 1 94.62 93 ASN A N 1
ATOM 765 C CA . ASN A 1 93 ? -26.891 35.406 7.086 1 94.62 93 ASN A CA 1
ATOM 766 C C . ASN A 1 93 ? -25.844 36.281 6.402 1 94.62 93 ASN A C 1
ATOM 768 O O . ASN A 1 93 ? -26.188 37.156 5.59 1 94.62 93 ASN A O 1
ATOM 772 N N . PHE A 1 94 ? -24.609 36.125 6.797 1 95 94 PHE A N 1
ATOM 773 C CA . PHE A 1 94 ? -23.531 36.875 6.156 1 95 94 PHE A CA 1
ATOM 774 C C . PHE A 1 94 ? -23.531 36.625 4.652 1 95 94 PHE A C 1
ATOM 776 O O . PHE A 1 94 ? -23.484 37.594 3.871 1 95 94 PHE A O 1
ATOM 783 N N . VAL A 1 95 ? -23.562 35.375 4.207 1 96.12 95 VAL A N 1
ATOM 784 C CA . VAL A 1 95 ? -23.562 35.031 2.791 1 96.12 95 VAL A CA 1
ATOM 785 C C . VAL A 1 95 ? -24.781 35.625 2.107 1 96.12 95 VAL A C 1
ATOM 787 O O . VAL A 1 95 ? -24.672 36.188 1.014 1 96.12 95 VAL A O 1
ATOM 790 N N . LYS A 1 96 ? -25.953 35.562 2.764 1 93.31 96 LYS A N 1
ATOM 791 C CA . LYS A 1 96 ? -27.188 36.094 2.215 1 93.31 96 LYS A CA 1
ATOM 792 C C . LYS A 1 96 ? -27.109 37.594 1.97 1 93.31 96 LYS A C 1
ATOM 794 O O . LYS A 1 96 ? -27.469 38.062 0.894 1 93.31 96 LYS A O 1
ATOM 799 N N . ILE A 1 97 ? -26.578 38.344 2.859 1 92.69 97 ILE A N 1
ATOM 800 C CA . ILE A 1 97 ? -26.516 39.812 2.82 1 92.69 97 ILE A CA 1
ATOM 801 C C . ILE A 1 97 ? -25.625 40.25 1.659 1 92.69 97 ILE A C 1
ATOM 803 O O . ILE A 1 97 ? -25.938 41.25 0.982 1 92.69 97 ILE A O 1
ATOM 807 N N . PHE A 1 98 ? -24.625 39.562 1.411 1 93.81 98 PHE A N 1
ATOM 808 C CA . PHE A 1 98 ? -23.625 40.062 0.471 1 93.81 98 PHE A CA 1
ATOM 809 C C . PHE A 1 98 ? -23.797 39.406 -0.896 1 93.81 98 PHE A C 1
ATOM 811 O O . PHE A 1 98 ? -23.078 39.75 -1.842 1 93.81 98 PHE A O 1
ATOM 818 N N . THR A 1 99 ? -24.688 38.5 -1.062 1 90.5 99 THR A N 1
ATOM 819 C CA . THR A 1 99 ? -24.922 37.875 -2.357 1 90.5 99 THR A CA 1
ATOM 820 C C . THR A 1 99 ? -26.156 38.5 -3.023 1 90.5 99 THR A C 1
ATOM 822 O O . THR A 1 99 ? -26.234 38.531 -4.254 1 90.5 99 THR A O 1
ATOM 825 N N . ILE A 1 100 ? -27.172 38.781 -2.271 1 79.31 100 ILE A N 1
ATOM 826 C CA . ILE A 1 100 ? -28.438 39.219 -2.846 1 79.31 100 ILE A CA 1
ATOM 827 C C . ILE A 1 100 ? -28.484 40.75 -2.867 1 79.31 100 ILE A C 1
ATOM 829 O O . ILE A 1 100 ? -28.172 41.406 -1.87 1 79.31 100 ILE A O 1
ATOM 833 N N . ASN A 1 101 ? -28.547 41.25 -4.117 1 65.75 101 ASN A N 1
ATOM 834 C CA . ASN A 1 101 ? -28.828 42.656 -4.219 1 65.75 101 ASN A CA 1
ATOM 835 C C . ASN A 1 101 ? -30.328 42.938 -4.145 1 65.75 101 ASN A C 1
ATOM 837 O O . ASN A 1 101 ? -31.125 42.25 -4.809 1 65.75 101 ASN A O 1
ATOM 841 N N . ASN A 1 102 ? -30.984 43.312 -2.953 1 52.94 102 ASN A N 1
ATOM 842 C CA . ASN A 1 102 ? -32.375 43.562 -2.646 1 52.94 102 ASN A CA 1
ATOM 843 C C . ASN A 1 102 ? -33.188 43.969 -3.887 1 52.94 102 ASN A C 1
ATOM 845 O O . ASN A 1 102 ? -34.406 43.844 -3.926 1 52.94 102 ASN A O 1
ATOM 849 N N . ASN A 1 103 ? -32.625 44.625 -4.883 1 50.97 103 ASN A N 1
ATOM 850 C CA . ASN A 1 103 ? -33.469 45.312 -5.855 1 50.97 103 ASN A CA 1
ATOM 851 C C . ASN A 1 103 ? -33.75 44.438 -7.066 1 50.97 103 ASN A C 1
ATOM 853 O O . ASN A 1 103 ? -34.344 44.875 -8.047 1 50.97 103 ASN A O 1
ATOM 857 N N . ASP A 1 104 ? -33.344 43.062 -7.07 1 57.72 104 ASP A N 1
ATOM 858 C CA . ASP A 1 104 ? -33.469 42.438 -8.391 1 57.72 104 ASP A CA 1
ATOM 859 C C . ASP A 1 104 ? -34.625 41.438 -8.422 1 57.72 104 ASP A C 1
ATOM 861 O O . ASP A 1 104 ? -34.719 40.531 -7.598 1 57.72 104 ASP A O 1
ATOM 865 N N . ASP A 1 105 ? -35.719 41.656 -9.195 1 57.97 105 ASP A N 1
ATOM 866 C CA . ASP A 1 105 ? -36.938 40.906 -9.445 1 57.97 105 ASP A CA 1
ATOM 867 C C . ASP A 1 105 ? -36.625 39.5 -9.984 1 57.97 105 ASP A C 1
ATOM 869 O O . ASP A 1 105 ? -37.5 38.688 -10.141 1 57.97 105 ASP A O 1
ATOM 873 N N . TYR A 1 106 ? -35.375 39.125 -10.125 1 61.97 106 TYR A N 1
ATOM 874 C CA . TYR A 1 106 ? -35.031 37.875 -10.805 1 61.97 106 TYR A CA 1
ATOM 875 C C . TYR A 1 106 ? -34.656 36.781 -9.805 1 61.97 106 TYR A C 1
ATOM 877 O O . TYR A 1 106 ? -34.438 35.656 -10.18 1 61.97 106 TYR A O 1
ATOM 885 N N . TYR A 1 107 ? -34.75 37.188 -8.461 1 65.31 107 TYR A N 1
ATOM 886 C CA . TYR A 1 107 ? -34.312 36.188 -7.477 1 65.31 107 TYR A CA 1
ATOM 887 C C . TYR A 1 107 ? -35.5 35.75 -6.598 1 65.31 107 TYR A C 1
ATOM 889 O O . TYR A 1 107 ? -36.344 36.562 -6.242 1 65.31 107 TYR A O 1
ATOM 897 N N . ASN A 1 108 ? -35.719 34.438 -6.531 1 63.75 108 ASN A N 1
ATOM 898 C CA . ASN A 1 108 ? -36.562 33.875 -5.488 1 63.75 108 ASN A CA 1
ATOM 899 C C . ASN A 1 108 ? -35.75 33.406 -4.289 1 63.75 108 ASN A C 1
ATOM 901 O O . ASN A 1 108 ? -35 32.438 -4.379 1 63.75 108 ASN A O 1
ATOM 905 N N . VAL A 1 109 ? -35.625 34.219 -3.281 1 57.81 109 VAL A N 1
ATOM 906 C CA . VAL A 1 109 ? -34.781 33.938 -2.131 1 57.81 109 VAL A CA 1
ATOM 907 C C . VAL A 1 109 ? -35.625 33.281 -1.025 1 57.81 109 VAL A C 1
ATOM 909 O O . VAL A 1 109 ? -35.094 32.906 0.021 1 57.81 109 VAL A O 1
ATOM 912 N N . ASP A 1 110 ? -37.062 32.719 -1.153 1 55.03 110 ASP A N 1
ATOM 913 C CA . ASP A 1 110 ? -37.875 32.281 -0.026 1 55.03 110 ASP A CA 1
ATOM 914 C C . ASP A 1 110 ? -37.969 30.766 0.049 1 55.03 110 ASP A C 1
ATOM 916 O O . ASP A 1 110 ? -37.781 30.078 -0.962 1 55.03 110 ASP A O 1
ATOM 920 N N . ASP A 1 111 ? -37.875 30.141 1.273 1 50.66 111 ASP A N 1
ATOM 921 C CA . ASP A 1 111 ? -38.062 28.719 1.569 1 50.66 111 ASP A CA 1
ATOM 922 C C . ASP A 1 111 ? -39.312 28.156 0.904 1 50.66 111 ASP A C 1
ATOM 924 O O . ASP A 1 111 ? -39.406 26.953 0.681 1 50.66 111 ASP A O 1
ATOM 928 N N . ASN A 1 112 ? -40.469 28.781 0.939 1 44.34 112 ASN A N 1
ATOM 929 C CA . ASN A 1 112 ? -41.781 28.266 0.525 1 44.34 112 ASN A CA 1
ATOM 930 C C . ASN A 1 112 ? -42.094 28.641 -0.923 1 44.34 112 ASN A C 1
ATOM 932 O O . ASN A 1 112 ? -42.781 29.625 -1.185 1 44.34 112 ASN A O 1
ATOM 936 N N . PHE A 1 113 ? -41.219 28.328 -1.802 1 47.34 113 PHE A N 1
ATOM 937 C CA . PHE A 1 113 ? -41.281 29.078 -3.057 1 47.34 113 PHE A CA 1
ATOM 938 C C . PHE A 1 113 ? -42.25 28.406 -4.023 1 47.34 113 PHE A C 1
ATOM 940 O O . PHE A 1 113 ? -42.312 27.172 -4.113 1 47.34 113 PHE A O 1
ATOM 947 N N . GLU A 1 114 ? -43.25 29.156 -4.41 1 45.69 114 GLU A N 1
ATOM 948 C CA . GLU A 1 114 ? -44 28.734 -5.598 1 45.69 114 GLU A CA 1
ATOM 949 C C . GLU A 1 114 ? -43.094 28.703 -6.828 1 45.69 114 GLU A C 1
ATOM 951 O O . GLU A 1 114 ? -42.25 29.594 -7.023 1 45.69 114 GLU A O 1
ATOM 956 N N . LYS A 1 115 ? -42.906 27.656 -7.535 1 50.56 115 LYS A N 1
ATOM 957 C CA . LYS A 1 115 ? -42.188 27.391 -8.781 1 50.56 115 LYS A CA 1
ATOM 958 C C . LYS A 1 115 ? -42.438 28.484 -9.805 1 50.56 115 LYS A C 1
ATOM 960 O O . LYS A 1 115 ? -43.562 28.766 -10.188 1 50.56 115 LYS A O 1
ATOM 965 N N . ASN A 1 116 ? -41.656 29.562 -9.836 1 53.81 116 ASN A N 1
ATOM 966 C CA . ASN A 1 116 ? -41.719 30.516 -10.945 1 53.81 116 ASN A CA 1
ATOM 967 C C . ASN A 1 116 ? -40.562 30.312 -11.93 1 53.81 116 ASN A C 1
ATOM 969 O O . ASN A 1 116 ? -39.406 30.453 -11.562 1 53.81 116 ASN A O 1
ATOM 973 N N . ASP A 1 117 ? -40.812 29.781 -13.109 1 56.47 117 ASP A N 1
ATOM 974 C CA . ASP A 1 117 ? -39.906 29.391 -14.18 1 56.47 117 ASP A CA 1
ATOM 975 C C . ASP A 1 117 ? -39.062 30.562 -14.633 1 56.47 117 ASP A C 1
ATOM 977 O O . ASP A 1 117 ? -38.125 30.391 -15.438 1 56.47 117 ASP A O 1
ATOM 981 N N . ASN A 1 118 ? -39.281 31.781 -14.117 1 61.22 118 ASN A N 1
ATOM 982 C CA . ASN A 1 118 ? -38.5 32.906 -14.625 1 61.22 118 ASN A CA 1
ATOM 983 C C . ASN A 1 118 ? -37.656 33.562 -13.539 1 61.22 118 ASN A C 1
ATOM 985 O O . ASN A 1 118 ? -37.25 34.719 -13.648 1 61.22 118 ASN A O 1
ATOM 989 N N . LYS A 1 119 ? -37.406 32.781 -12.477 1 72.62 119 LYS A N 1
ATOM 990 C CA . LYS A 1 119 ? -36.562 33.312 -11.414 1 72.62 119 LYS A CA 1
ATOM 991 C C . LYS A 1 119 ? -35.5 32.312 -10.984 1 72.62 119 LYS A C 1
ATOM 993 O O . LYS A 1 119 ? -35.719 31.094 -11.078 1 72.62 119 LYS A O 1
ATOM 998 N N . ILE A 1 120 ? -34.312 32.812 -10.648 1 78.06 120 ILE A N 1
ATOM 999 C CA . ILE A 1 120 ? -33.25 32 -10.07 1 78.06 120 ILE A CA 1
ATOM 1000 C C . ILE A 1 120 ? -33.562 31.734 -8.594 1 78.06 120 ILE A C 1
ATOM 1002 O O . ILE A 1 120 ? -33.75 32.688 -7.82 1 78.06 120 ILE A O 1
ATOM 1006 N N . ASN A 1 121 ? -33.656 30.422 -8.281 1 84.69 121 ASN A N 1
ATOM 1007 C CA . ASN A 1 121 ? -33.844 30.078 -6.871 1 84.69 121 ASN A CA 1
ATOM 1008 C C . ASN A 1 121 ? -32.5 30.125 -6.109 1 84.69 121 ASN A C 1
ATOM 1010 O O . ASN A 1 121 ? -31.531 29.5 -6.512 1 84.69 121 ASN A O 1
ATOM 1014 N N . ILE A 1 122 ? -32.469 30.922 -5.191 1 92.06 122 ILE A N 1
ATOM 1015 C CA . ILE A 1 122 ? -31.312 31.016 -4.297 1 92.06 122 ILE A CA 1
ATOM 1016 C C . ILE A 1 122 ? -31.75 30.688 -2.871 1 92.06 122 ILE A C 1
ATOM 1018 O O . ILE A 1 122 ? -32.656 31.312 -2.32 1 92.06 122 ILE A O 1
ATOM 1022 N N . LYS A 1 123 ? -31.141 29.656 -2.27 1 93.62 123 LYS A N 1
ATOM 1023 C CA . LYS A 1 123 ? -31.516 29.25 -0.917 1 93.62 123 LYS A CA 1
ATOM 1024 C C . LYS A 1 123 ? -30.281 29.188 -0.012 1 93.62 123 LYS A C 1
ATOM 1026 O O . LYS A 1 123 ? -29.203 28.781 -0.448 1 93.62 123 LYS A O 1
ATOM 1031 N N . PHE A 1 124 ? -30.438 29.672 1.182 1 95.81 124 PHE A N 1
ATOM 1032 C CA . PHE A 1 124 ? -29.438 29.625 2.24 1 95.81 124 PHE A CA 1
ATOM 1033 C C . PHE A 1 124 ? -29.953 28.859 3.449 1 95.81 124 PHE A C 1
ATOM 1035 O O . PHE A 1 124 ? -31.031 29.156 3.967 1 95.81 124 PHE A O 1
ATOM 1042 N N . ASN A 1 125 ? -29.188 27.812 3.883 1 95.94 125 ASN A N 1
ATOM 1043 C CA . ASN A 1 125 ? -29.703 27.016 4.992 1 95.94 125 ASN A CA 1
ATOM 1044 C C . ASN A 1 125 ? -28.578 26.625 5.961 1 95.94 125 ASN A C 1
ATOM 1046 O O . ASN A 1 125 ? -27.438 26.484 5.559 1 95.94 125 ASN A O 1
ATOM 1050 N N . SER A 1 126 ? -28.844 26.562 7.207 1 96.81 126 SER A N 1
ATOM 1051 C CA . SER A 1 126 ? -28.031 25.969 8.273 1 96.81 126 SER A CA 1
ATOM 1052 C C . SER A 1 126 ? -28.812 24.891 9.023 1 96.81 126 SER A C 1
ATOM 1054 O O . SER A 1 126 ? -29.984 25.094 9.359 1 96.81 126 SER A O 1
ATOM 1056 N N . LEU A 1 127 ? -28.219 23.812 9.32 1 97.12 127 LEU A N 1
ATOM 1057 C CA . LEU A 1 127 ? -28.969 22.688 9.867 1 97.12 127 LEU A CA 1
ATOM 1058 C C . LEU A 1 127 ? -28.875 22.672 11.391 1 97.12 127 LEU A C 1
ATOM 1060 O O . LEU A 1 127 ? -29.859 22.375 12.07 1 97.12 127 LEU A O 1
ATOM 1064 N N . TYR A 1 128 ? -27.672 22.844 11.945 1 96.5 128 TYR A N 1
ATOM 1065 C CA . TYR A 1 128 ? -27.438 22.891 13.383 1 96.5 128 TYR A CA 1
ATOM 1066 C C . TYR A 1 128 ? -26.797 24.203 13.789 1 96.5 128 TYR A C 1
ATOM 1068 O O . TYR A 1 128 ? -25.844 24.672 13.156 1 96.5 128 TYR A O 1
ATOM 1076 N N . LYS A 1 129 ? -27.312 24.891 14.891 1 96.5 129 LYS A N 1
ATOM 1077 C CA . LYS A 1 129 ? -26.812 26.172 15.367 1 96.5 129 LYS A CA 1
ATOM 1078 C C . LYS A 1 129 ? -26.547 26.141 16.875 1 96.5 129 LYS A C 1
ATOM 1080 O O . LYS A 1 129 ? -27.391 25.672 17.641 1 96.5 129 LYS A O 1
ATOM 1085 N N . TYR A 1 130 ? -25.375 26.562 17.188 1 95.88 130 TYR A N 1
ATOM 1086 C CA . TYR A 1 130 ? -24.984 26.609 18.609 1 95.88 130 TYR A CA 1
ATOM 1087 C C . TYR A 1 130 ? -24.453 27.984 18.984 1 95.88 130 TYR A C 1
ATOM 1089 O O . TYR A 1 130 ? -23.828 28.656 18.156 1 95.88 130 TYR A O 1
ATOM 1097 N N . LYS A 1 131 ? -24.453 28.375 20.188 1 94.69 131 LYS A N 1
ATOM 1098 C CA . LYS A 1 131 ? -24.172 29.734 20.641 1 94.69 131 LYS A CA 1
ATOM 1099 C C . LYS A 1 131 ? -22.672 29.953 20.797 1 94.69 131 LYS A C 1
ATOM 1101 O O . LYS A 1 131 ? -22.141 30.984 20.391 1 94.69 131 LYS A O 1
ATOM 1106 N N . LYS A 1 132 ? -21.953 29.016 21.391 1 93.94 132 LYS A N 1
ATOM 1107 C CA . LYS A 1 132 ? -20.547 29.203 21.734 1 93.94 132 LYS A CA 1
ATOM 1108 C C . LYS A 1 132 ? -19.672 29.156 20.484 1 93.94 132 LYS A C 1
ATOM 1110 O O . LYS A 1 132 ? -19.781 28.219 19.688 1 93.94 132 LYS A O 1
ATOM 1115 N N . PRO A 1 133 ? -18.828 30.125 20.266 1 93.06 133 PRO A N 1
ATOM 1116 C CA . PRO A 1 133 ? -17.953 30.156 19.078 1 93.06 133 PRO A CA 1
ATOM 1117 C C . PRO A 1 133 ? -16.719 29.281 19.234 1 93.06 133 PRO A C 1
ATOM 1119 O O . PRO A 1 133 ? -15.586 29.781 19.172 1 93.06 133 PRO A O 1
ATOM 1122 N N . VAL A 1 134 ? -16.828 28.031 19.484 1 93.88 134 VAL A N 1
ATOM 1123 C CA . VAL A 1 134 ? -15.805 27 19.641 1 93.88 134 VAL A CA 1
ATOM 1124 C C . VAL A 1 134 ? -16.141 25.812 18.734 1 93.88 134 VAL A C 1
ATOM 1126 O O . VAL A 1 134 ? -17.109 25.859 17.969 1 93.88 134 VAL A O 1
ATOM 1129 N N . SER A 1 135 ? -15.297 24.844 18.719 1 93.94 135 SER A N 1
ATOM 1130 C CA . SER A 1 135 ? -15.57 23.656 17.922 1 93.94 135 SER A CA 1
ATOM 1131 C C . SER A 1 135 ? -16.875 23 18.344 1 93.94 135 SER A C 1
ATOM 1133 O O . SER A 1 135 ? -17.234 23.016 19.531 1 93.94 135 SER A O 1
ATOM 1135 N N . PRO A 1 136 ? -17.578 22.328 17.406 1 94.88 136 PRO A N 1
ATOM 1136 C CA . PRO A 1 136 ? -18.922 21.797 17.688 1 94.88 136 PRO A CA 1
ATOM 1137 C C . PRO A 1 136 ? -18.953 20.859 18.875 1 94.88 136 PRO A C 1
ATOM 1139 O O . PRO A 1 136 ? -19.922 20.859 19.641 1 94.88 136 PRO A O 1
ATOM 1142 N N . HIS A 1 137 ? -17.938 20.047 19.141 1 95.12 137 HIS A N 1
ATOM 1143 C CA . HIS A 1 137 ? -17.938 19.094 20.234 1 95.12 137 HIS A CA 1
ATOM 1144 C C . HIS A 1 137 ? -17.953 19.797 21.578 1 95.12 137 HIS A C 1
ATOM 1146 O O . HIS A 1 137 ? -18.375 19.219 22.594 1 95.12 137 HIS A O 1
ATOM 1152 N N . LEU A 1 138 ? -17.469 21.047 21.656 1 94.44 138 LEU A N 1
ATOM 1153 C CA . LEU A 1 138 ? -17.469 21.844 22.891 1 94.44 138 LEU A CA 1
ATOM 1154 C C . LEU A 1 138 ? -18.703 22.719 22.953 1 94.44 138 LEU A C 1
ATOM 1156 O O . LEU A 1 138 ? -19.125 23.125 24.047 1 94.44 138 LEU A O 1
ATOM 1160 N N . ALA A 1 139 ? -19.297 23.078 21.781 1 93.62 139 ALA A N 1
ATOM 1161 C CA . ALA A 1 139 ? -20.391 24.047 21.719 1 93.62 139 ALA A CA 1
ATOM 1162 C C . ALA A 1 139 ? -21.703 23.391 22.141 1 93.62 139 ALA A C 1
ATOM 1164 O O . ALA A 1 139 ? -22.625 24.094 22.578 1 93.62 139 ALA A O 1
ATOM 1165 N N . ILE A 1 140 ? -21.812 22.109 21.984 1 91.94 140 ILE A N 1
ATOM 1166 C CA . ILE A 1 140 ? -23.062 21.391 22.203 1 91.94 140 ILE A CA 1
ATOM 1167 C C . ILE A 1 140 ? -23.234 21.094 23.688 1 91.94 140 ILE A C 1
ATOM 1169 O O . ILE A 1 140 ? -22.266 21.094 24.453 1 91.94 140 ILE A O 1
ATOM 1173 N N . ASN A 1 141 ? -24.562 20.922 24.047 1 89.44 141 ASN A N 1
ATOM 1174 C CA . ASN A 1 141 ? -24.859 20.359 25.359 1 89.44 141 ASN A CA 1
ATOM 1175 C C . ASN A 1 141 ? -24.5 18.891 25.438 1 89.44 141 ASN A C 1
ATOM 1177 O O . ASN A 1 141 ? -25.047 18.062 24.719 1 89.44 141 ASN A O 1
ATOM 1181 N N . LYS A 1 142 ? -23.672 18.562 26.344 1 85.62 142 LYS A N 1
ATOM 1182 C CA . LYS A 1 142 ? -23.078 17.234 26.438 1 85.62 142 LYS A CA 1
ATOM 1183 C C . LYS A 1 142 ? -24.156 16.172 26.656 1 85.62 142 LYS A C 1
ATOM 1185 O O . LYS A 1 142 ? -23.922 14.984 26.391 1 85.62 142 LYS A O 1
ATOM 1190 N N . ASN A 1 143 ? -25.328 16.531 27.031 1 87.62 143 ASN A N 1
ATOM 1191 C CA . ASN A 1 143 ? -26.391 15.578 27.297 1 87.62 143 ASN A CA 1
ATOM 1192 C C . ASN A 1 143 ? -27.141 15.219 26.016 1 87.62 143 ASN A C 1
ATOM 1194 O O . ASN A 1 143 ? -27.891 14.242 25.984 1 87.62 143 ASN A O 1
ATOM 1198 N N . PHE A 1 144 ? -26.875 15.984 24.953 1 89.94 144 PHE A N 1
ATOM 1199 C CA . PHE A 1 144 ? -27.656 15.75 23.734 1 89.94 144 PHE A CA 1
ATOM 1200 C C . PHE A 1 144 ? -26.734 15.719 22.516 1 89.94 144 PHE A C 1
ATOM 1202 O O . PHE A 1 144 ? -26.891 16.516 21.594 1 89.94 144 PHE A O 1
ATOM 1209 N N . ILE A 1 145 ? -25.891 14.828 22.438 1 93.88 145 ILE A N 1
ATOM 1210 C CA . ILE A 1 145 ? -25 14.695 21.297 1 93.88 145 ILE A CA 1
ATOM 1211 C C . ILE A 1 145 ? -25.672 13.844 20.219 1 93.88 145 ILE A C 1
ATOM 1213 O O . ILE A 1 145 ? -25.922 12.656 20.422 1 93.88 145 ILE A O 1
ATOM 1217 N N . PRO A 1 146 ? -26 14.445 19.094 1 94.62 146 PRO A N 1
ATOM 1218 C CA . PRO A 1 146 ? -26.594 13.633 18.031 1 94.62 146 PRO A CA 1
ATOM 1219 C C . PRO A 1 146 ? -25.625 12.617 17.438 1 94.62 146 PRO A C 1
ATOM 1221 O O . PRO A 1 146 ? -24.422 12.906 17.297 1 94.62 146 PRO A O 1
ATOM 1224 N N . ASN A 1 147 ? -26.266 11.484 17.031 1 94.25 147 ASN A N 1
ATOM 1225 C CA . ASN A 1 147 ? -25.469 10.484 16.328 1 94.25 147 ASN A CA 1
ATOM 1226 C C . ASN A 1 147 ? -25.031 10.977 14.961 1 94.25 147 ASN A C 1
ATOM 1228 O O . ASN A 1 147 ? -25.797 11.656 14.266 1 94.25 147 ASN A O 1
ATOM 1232 N N . ASP A 1 148 ? -23.828 10.609 14.57 1 95.69 148 ASP A N 1
ATOM 1233 C CA . ASP A 1 148 ? -23.266 11.031 13.281 1 95.69 148 ASP A CA 1
ATOM 1234 C C . ASP A 1 148 ? -24.203 10.648 12.133 1 95.69 148 ASP A C 1
ATOM 1236 O O . ASP A 1 148 ? -24.344 11.406 11.172 1 95.69 148 ASP A O 1
ATOM 1240 N N . GLU A 1 149 ? -24.828 9.469 12.203 1 93.69 149 GLU A N 1
ATOM 1241 C CA . GLU A 1 149 ? -25.719 8.992 11.141 1 93.69 149 GLU A CA 1
ATOM 1242 C C . GLU A 1 149 ? -26.922 9.914 10.977 1 93.69 149 GLU A C 1
ATOM 1244 O O . GLU A 1 149 ? -27.359 10.164 9.852 1 93.69 149 GLU A O 1
ATOM 1249 N N . ILE A 1 150 ? -27.422 10.383 12.039 1 95 150 ILE A N 1
ATOM 1250 C CA . ILE A 1 150 ? -28.578 11.273 12.016 1 95 150 ILE A CA 1
ATOM 1251 C C . ILE A 1 150 ? -28.188 12.602 11.367 1 95 150 ILE A C 1
ATOM 1253 O O . ILE A 1 150 ? -28.922 13.125 10.523 1 95 150 ILE A O 1
ATOM 1257 N N . VAL A 1 151 ? -27.062 13.133 11.805 1 96.75 151 VAL A N 1
ATOM 1258 C CA . VAL A 1 151 ? -26.562 14.391 11.258 1 96.75 151 VAL A CA 1
ATOM 1259 C C . VAL A 1 151 ? -26.328 14.242 9.758 1 96.75 151 VAL A C 1
ATOM 1261 O O . VAL A 1 151 ? -26.719 15.109 8.969 1 96.75 151 VAL A O 1
ATOM 1264 N N . LEU A 1 152 ? -25.719 13.156 9.367 1 96.62 152 LEU A N 1
ATOM 1265 C CA . LEU A 1 152 ? -25.406 12.898 7.965 1 96.62 152 LEU A CA 1
ATOM 1266 C C . LEU A 1 152 ? -26.672 12.758 7.137 1 96.62 152 LEU A C 1
ATOM 1268 O O . LEU A 1 152 ? -26.75 13.258 6.012 1 96.62 152 LEU A O 1
ATOM 1272 N N . ASN A 1 153 ? -27.656 12.047 7.625 1 95.38 153 ASN A N 1
ATOM 1273 C CA . ASN A 1 153 ? -28.922 11.859 6.906 1 95.38 153 ASN A CA 1
ATOM 1274 C C . ASN A 1 153 ? -29.656 13.18 6.703 1 95.38 153 ASN A C 1
ATOM 1276 O O . ASN A 1 153 ? -30.328 13.375 5.688 1 95.38 153 ASN A O 1
ATOM 1280 N N . LYS A 1 154 ? -29.547 14.055 7.672 1 97 154 LYS A N 1
ATOM 1281 C CA . LYS A 1 154 ? -30.141 15.375 7.516 1 97 154 LYS A CA 1
ATOM 1282 C C . LYS A 1 154 ? -29.453 16.156 6.395 1 97 154 LYS A C 1
ATOM 1284 O O . LYS A 1 154 ? -30.125 16.844 5.621 1 97 154 LYS A O 1
ATOM 1289 N N . ILE A 1 155 ? -28.188 16.062 6.309 1 98 155 ILE A N 1
ATOM 1290 C CA . ILE A 1 155 ? -27.438 16.719 5.246 1 98 155 ILE A CA 1
ATOM 1291 C C . ILE A 1 155 ? -27.812 16.125 3.895 1 98 155 ILE A C 1
ATOM 1293 O O . ILE A 1 155 ? -28.125 16.859 2.951 1 98 155 ILE A O 1
ATOM 1297 N N . LYS A 1 156 ? -27.828 14.797 3.797 1 96.94 156 LYS A N 1
ATOM 1298 C CA . LYS A 1 156 ? -28.203 14.102 2.566 1 96.94 156 LYS A CA 1
ATOM 1299 C C . LYS A 1 156 ? -29.609 14.492 2.119 1 96.94 156 LYS A C 1
ATOM 1301 O O . LYS A 1 156 ? -29.844 14.703 0.93 1 96.94 156 LYS A O 1
ATOM 1306 N N . SER A 1 157 ? -30.5 14.57 3.07 1 96.62 157 SER A N 1
ATOM 1307 C CA . SER A 1 157 ? -31.891 14.914 2.766 1 96.62 157 SER A CA 1
ATOM 1308 C C . SER A 1 157 ? -31.984 16.328 2.189 1 96.62 157 SER A C 1
ATOM 1310 O O . SER A 1 157 ? -32.75 16.562 1.256 1 96.62 157 SER A O 1
ATOM 1312 N N . TYR A 1 158 ? -31.266 17.203 2.783 1 97.25 158 TYR A N 1
ATOM 1313 C CA . TYR A 1 158 ? -31.297 18.562 2.264 1 97.25 158 TYR A CA 1
ATOM 1314 C C . TYR A 1 158 ? -30.734 18.625 0.846 1 97.25 158 TYR A C 1
ATOM 1316 O O . TYR A 1 158 ? -31.297 19.281 -0.025 1 97.25 158 TYR A O 1
ATOM 1324 N N . ILE A 1 159 ? -29.625 18 0.59 1 97.06 159 ILE A N 1
ATOM 1325 C CA . ILE A 1 159 ? -29.031 17.953 -0.742 1 97.06 159 ILE A CA 1
ATOM 1326 C C . ILE A 1 159 ? -30.031 17.359 -1.735 1 97.06 159 ILE A C 1
ATOM 1328 O O . ILE A 1 159 ? -30.172 17.875 -2.852 1 97.06 159 ILE A O 1
ATOM 1332 N N . SER A 1 160 ? -30.672 16.297 -1.271 1 95.5 160 SER A N 1
ATOM 1333 C CA . SER A 1 160 ? -31.672 15.641 -2.117 1 95.5 160 SER A CA 1
ATOM 1334 C C . SER A 1 160 ? -32.812 16.609 -2.477 1 95.5 160 SER A C 1
ATOM 1336 O O . SER A 1 160 ? -33.281 16.594 -3.609 1 95.5 160 SER A O 1
ATOM 1338 N N . LYS A 1 161 ? -33.219 17.344 -1.522 1 95 161 LYS A N 1
ATOM 1339 C CA . LYS A 1 161 ? -34.25 18.359 -1.782 1 95 161 LYS A CA 1
ATOM 1340 C C . LYS A 1 161 ? -33.781 19.359 -2.832 1 95 161 LYS A C 1
ATOM 1342 O O . LYS A 1 161 ? -34.531 19.688 -3.758 1 95 161 LYS A O 1
ATOM 1347 N N . CYS A 1 162 ? -32.594 19.875 -2.682 1 95.38 162 CYS A N 1
ATOM 1348 C CA . CYS A 1 162 ? -32.031 20.812 -3.645 1 95.38 162 CYS A CA 1
ATOM 1349 C C . CYS A 1 162 ? -31.922 20.188 -5.027 1 95.38 162 CYS A C 1
ATOM 1351 O O . CYS A 1 162 ? -32.188 20.844 -6.035 1 95.38 162 CYS A O 1
ATOM 1353 N N . TYR A 1 163 ? -31.531 18.938 -5.055 1 93.81 163 TYR A N 1
ATOM 1354 C CA . TYR A 1 163 ? -31.438 18.203 -6.316 1 93.81 163 TYR A CA 1
ATOM 1355 C C . TYR A 1 163 ? -32.781 18.141 -7.016 1 93.81 163 TYR A C 1
ATOM 1357 O O . TYR A 1 163 ? -32.875 18.422 -8.211 1 93.81 163 TYR A O 1
ATOM 1365 N N . ASN A 1 164 ? -33.844 17.828 -6.242 1 92.75 164 ASN A N 1
ATOM 1366 C CA . ASN A 1 164 ? -35.188 17.719 -6.801 1 92.75 164 ASN A CA 1
ATOM 1367 C C . ASN A 1 164 ? -35.656 19.047 -7.367 1 92.75 164 ASN A C 1
ATOM 1369 O O . ASN A 1 164 ? -36.344 19.078 -8.383 1 92.75 164 ASN A O 1
ATOM 1373 N N . GLU A 1 165 ? -35.25 20.094 -6.777 1 90 165 GLU A N 1
ATOM 1374 C CA . GLU A 1 165 ? -35.625 21.422 -7.238 1 90 165 GLU A CA 1
ATOM 1375 C C . GLU A 1 165 ? -34.812 21.812 -8.484 1 90 165 GLU A C 1
ATOM 1377 O O . GLU A 1 165 ? -35.188 22.75 -9.195 1 90 165 GLU A O 1
ATOM 1382 N N . SER A 1 166 ? -33.75 21.156 -8.758 1 90.88 166 SER A N 1
ATOM 1383 C CA . SER A 1 166 ? -32.812 21.562 -9.812 1 90.88 166 SER A CA 1
ATOM 1384 C C . SER A 1 166 ? -32.906 20.609 -11.008 1 90.88 166 SER A C 1
ATOM 1386 O O . SER A 1 166 ? -32 20.609 -11.867 1 90.88 166 SER A O 1
ATOM 1388 N N . LEU A 1 167 ? -33.875 19.766 -11.07 1 87.88 167 LEU A N 1
ATOM 1389 C CA . LEU A 1 167 ? -33.969 18.734 -12.094 1 87.88 167 LEU A CA 1
ATOM 1390 C C . LEU A 1 167 ? -34.062 19.359 -13.484 1 87.88 167 LEU A C 1
ATOM 1392 O O . LEU A 1 167 ? -33.531 18.797 -14.453 1 87.88 167 LEU A O 1
ATOM 1396 N N . ILE A 1 168 ? -34.656 20.484 -13.586 1 83 168 ILE A N 1
ATOM 1397 C CA . ILE A 1 168 ? -34.906 21.078 -14.891 1 83 168 ILE A CA 1
ATOM 1398 C C . ILE A 1 168 ? -33.781 22.016 -15.281 1 83 168 ILE A C 1
ATOM 1400 O O . ILE A 1 168 ? -33.125 21.812 -16.312 1 83 168 ILE A O 1
ATOM 1404 N N . ASN A 1 169 ? -33.469 22.984 -14.453 1 85.44 169 ASN A N 1
ATOM 1405 C CA . ASN A 1 169 ? -32.531 24.047 -14.805 1 85.44 169 ASN A CA 1
ATOM 1406 C C . ASN A 1 169 ? -31.125 23.734 -14.336 1 85.44 169 ASN A C 1
ATOM 1408 O O . ASN A 1 169 ? -30.172 24.438 -14.68 1 85.44 169 ASN A O 1
ATOM 1412 N N . GLY A 1 170 ? -30.953 22.656 -13.609 1 90.5 170 GLY A N 1
ATOM 1413 C CA . GLY A 1 170 ? -29.656 22.406 -12.984 1 90.5 170 GLY A CA 1
ATOM 1414 C C . GLY A 1 170 ? -29.422 23.25 -11.742 1 90.5 170 GLY A C 1
ATOM 1415 O O . GLY A 1 170 ? -30.266 24.078 -11.383 1 90.5 170 GLY A O 1
ATOM 1416 N N . GLY A 1 171 ? -28.359 23.016 -11.117 1 94.5 171 GLY A N 1
ATOM 1417 C CA . GLY A 1 171 ? -28.078 23.75 -9.891 1 94.5 171 GLY A CA 1
ATOM 1418 C C . GLY A 1 171 ? -26.641 23.609 -9.414 1 94.5 171 GLY A C 1
ATOM 1419 O O . GLY A 1 171 ? -25.891 22.781 -9.945 1 94.5 171 GLY A O 1
ATOM 1420 N N . ARG A 1 172 ? -26.281 24.438 -8.531 1 96.81 172 ARG A N 1
ATOM 1421 C CA . ARG A 1 172 ? -24.984 24.438 -7.871 1 96.81 172 ARG A CA 1
ATOM 1422 C C . ARG A 1 172 ? -25.125 24.641 -6.367 1 96.81 172 ARG A C 1
ATOM 1424 O O . ARG A 1 172 ? -25.828 25.562 -5.93 1 96.81 172 ARG A O 1
ATOM 1431 N N . LEU A 1 173 ? -24.578 23.75 -5.602 1 98.06 173 LEU A N 1
ATOM 1432 C CA . LEU A 1 173 ? -24.625 23.828 -4.145 1 98.06 173 LEU A CA 1
ATOM 1433 C C . LEU A 1 173 ? -23.219 23.938 -3.555 1 98.06 173 LEU A C 1
ATOM 1435 O O . LEU A 1 173 ? -22.328 23.172 -3.932 1 98.06 173 LEU A O 1
ATOM 1439 N N . PHE A 1 174 ? -22.953 24.922 -2.705 1 98.5 174 PHE A N 1
ATOM 1440 C CA . PHE A 1 174 ? -21.734 25.031 -1.917 1 98.5 174 PHE A CA 1
ATOM 1441 C C . PHE A 1 174 ? -21.984 24.656 -0.464 1 98.5 174 PHE A C 1
ATOM 1443 O O . PHE A 1 174 ? -22.828 25.266 0.206 1 98.5 174 PHE A O 1
ATOM 1450 N N . LEU A 1 175 ? -21.359 23.625 -0.005 1 98.69 175 LEU A N 1
ATOM 1451 C CA . LEU A 1 175 ? -21.422 23.172 1.384 1 98.69 175 LEU A CA 1
ATOM 1452 C C . LEU A 1 175 ? -20.203 23.656 2.164 1 98.69 175 LEU A C 1
ATOM 1454 O O . LEU A 1 175 ? -19.078 23.25 1.874 1 98.69 175 LEU A O 1
ATOM 1458 N N . GLU A 1 176 ? -20.375 24.516 3.135 1 98.62 176 GLU A N 1
ATOM 1459 C CA . GLU A 1 176 ? -19.281 25.062 3.93 1 98.62 176 GLU A CA 1
ATOM 1460 C C . GLU A 1 176 ? -19.141 24.344 5.262 1 98.62 176 GLU A C 1
ATOM 1462 O O . GLU A 1 176 ? -20.094 24.281 6.047 1 98.62 176 GLU A O 1
ATOM 1467 N N . THR A 1 177 ? -17.953 23.781 5.594 1 98.31 177 THR A N 1
ATOM 1468 C CA . THR A 1 177 ? -17.688 23.062 6.84 1 98.31 177 THR A CA 1
ATOM 1469 C C . THR A 1 177 ? -17.359 24.047 7.965 1 98.31 177 THR A C 1
ATOM 1471 O O . THR A 1 177 ? -17.375 25.25 7.758 1 98.31 177 THR A O 1
ATOM 1474 N N . ALA A 1 178 ? -17.141 23.5 9.164 1 96.88 178 ALA A N 1
ATOM 1475 C CA . ALA A 1 178 ? -16.797 24.312 10.328 1 96.88 178 ALA A CA 1
ATOM 1476 C C . ALA A 1 178 ? -15.352 24.109 10.758 1 96.88 178 ALA A C 1
ATOM 1478 O O . ALA A 1 178 ? -14.867 22.969 10.766 1 96.88 178 ALA A O 1
ATOM 1479 N N . GLY A 1 179 ? -14.648 25.172 11.055 1 96.19 179 GLY A N 1
ATOM 1480 C CA . GLY A 1 179 ? -13.297 25.062 11.578 1 96.19 179 GLY A CA 1
ATOM 1481 C C . GLY A 1 179 ? -12.297 24.531 10.562 1 96.19 179 GLY A C 1
ATOM 1482 O O . GLY A 1 179 ? -12.359 24.891 9.391 1 96.19 179 GLY A O 1
ATOM 1483 N N . GLY A 1 180 ? -11.297 23.797 11.031 1 97.44 180 GLY A N 1
ATOM 1484 C CA . GLY A 1 180 ? -10.297 23.172 10.172 1 97.44 180 GLY A CA 1
ATOM 1485 C C . GLY A 1 180 ? -10.703 21.797 9.688 1 97.44 180 GLY A C 1
ATOM 1486 O O . GLY A 1 180 ? -11.781 21.312 10.023 1 97.44 180 GLY A O 1
ATOM 1487 N N . VAL A 1 181 ? -9.812 21.141 8.922 1 98.31 181 VAL A N 1
ATOM 1488 C CA . VAL A 1 181 ? -10.133 19.891 8.242 1 98.31 181 VAL A CA 1
ATOM 1489 C C . VAL A 1 181 ? -10.367 18.781 9.266 1 98.31 181 VAL A C 1
ATOM 1491 O O . VAL A 1 181 ? -11.117 17.844 9.008 1 98.31 181 VAL A O 1
ATOM 1494 N N . SER A 1 182 ? -9.695 18.906 10.477 1 97.88 182 SER A N 1
ATOM 1495 C CA . SER A 1 182 ? -9.812 17.859 11.5 1 97.88 182 SER A CA 1
ATOM 1496 C C . SER A 1 182 ? -10.492 18.406 12.758 1 97.88 182 SER A C 1
ATOM 1498 O O . SER A 1 182 ? -10.312 17.844 13.844 1 97.88 182 SER A O 1
ATOM 1500 N N . SER A 1 183 ? -11.188 19.516 12.625 1 97.94 183 SER A N 1
ATOM 1501 C CA . SER A 1 183 ? -12.016 19.969 13.742 1 97.94 183 SER A CA 1
ATOM 1502 C C . SER A 1 183 ? -13.148 18.984 14.016 1 97.94 183 SER A C 1
ATOM 1504 O O . SER A 1 183 ? -13.797 18.5 13.086 1 97.94 183 SER A O 1
ATOM 1506 N N . PRO A 1 184 ? -13.43 18.672 15.266 1 97.44 184 PRO A N 1
ATOM 1507 C CA . PRO A 1 184 ? -14.469 17.672 15.57 1 97.44 184 PRO A CA 1
ATOM 1508 C C . PRO A 1 184 ? -15.883 18.219 15.367 1 97.44 184 PRO A C 1
ATOM 1510 O O . PRO A 1 184 ? -16.125 19.406 15.617 1 97.44 184 PRO A O 1
ATOM 1513 N N . ILE A 1 185 ? -16.766 17.406 14.961 1 97.5 185 ILE A N 1
ATOM 1514 C CA . ILE A 1 185 ? -18.188 17.75 15.016 1 97.5 185 ILE A CA 1
ATOM 1515 C C . ILE A 1 185 ? -18.734 17.469 16.406 1 97.5 185 ILE A C 1
ATOM 1517 O O . ILE A 1 185 ? -17.969 17.359 17.375 1 97.5 185 ILE A O 1
ATOM 1521 N N . MET A 1 186 ? -20.062 17.422 16.609 1 97 186 MET A N 1
ATOM 1522 C CA . MET A 1 186 ? -20.672 17.359 17.938 1 97 186 MET A CA 1
ATOM 1523 C C . MET A 1 186 ? -20.266 16.062 18.656 1 97 186 MET A C 1
ATOM 1525 O O . MET A 1 186 ? -20 16.078 19.859 1 97 186 MET A O 1
ATOM 1529 N N . SER A 1 187 ? -20.125 14.914 17.906 1 96.12 187 SER A N 1
ATOM 1530 C CA . SER A 1 187 ? -19.828 13.602 18.484 1 96.12 187 SER A CA 1
ATOM 1531 C C . SER A 1 187 ? -18.359 13.477 18.859 1 96.12 187 SER A C 1
ATOM 1533 O O . SER A 1 187 ? -17.984 12.586 19.625 1 96.12 187 SER A O 1
ATOM 1535 N N . GLY A 1 188 ? -17.531 14.273 18.297 1 96.44 188 GLY A N 1
ATOM 1536 C CA . GLY A 1 188 ? -16.094 14.148 18.453 1 96.44 188 GLY A CA 1
ATOM 1537 C C . GLY A 1 188 ? -15.414 13.594 17.219 1 96.44 188 GLY A C 1
ATOM 1538 O O . GLY A 1 188 ? -14.188 13.609 17.109 1 96.44 188 GLY A O 1
ATOM 1539 N N . THR A 1 189 ? -16.188 13.125 16.234 1 97.38 189 THR A N 1
ATOM 1540 C CA . THR A 1 189 ? -15.617 12.68 14.961 1 97.38 189 THR A CA 1
ATOM 1541 C C . THR A 1 189 ? -15.016 13.852 14.203 1 97.38 189 THR A C 1
ATOM 1543 O O . THR A 1 189 ? -15.641 14.906 14.062 1 97.38 189 THR A O 1
ATOM 1546 N N . ILE A 1 190 ? -13.812 13.742 13.742 1 97.94 190 ILE A N 1
ATOM 1547 C CA . ILE A 1 190 ? -13.188 14.852 13.023 1 97.94 190 ILE A CA 1
ATOM 1548 C C . ILE A 1 190 ? -13.883 15.047 11.68 1 97.94 190 ILE A C 1
ATOM 1550 O O . ILE A 1 190 ? -14.297 14.078 11.039 1 97.94 190 ILE A O 1
ATOM 1554 N N . GLN A 1 191 ? -14.008 16.203 11.188 1 98 191 GLN A N 1
ATOM 1555 C CA . GLN A 1 191 ? -14.852 16.578 10.055 1 98 191 GLN A CA 1
ATOM 1556 C C . GLN A 1 191 ? -14.367 15.922 8.766 1 98 191 GLN A C 1
ATOM 1558 O O . GLN A 1 191 ? -15.18 15.555 7.914 1 98 191 GLN A O 1
ATOM 1563 N N . SER A 1 192 ? -13.008 15.766 8.555 1 98 192 SER A N 1
ATOM 1564 C CA . SER A 1 192 ? -12.5 15.117 7.352 1 98 192 SER A CA 1
ATOM 1565 C C . SER A 1 192 ? -12.969 13.664 7.277 1 98 192 SER A C 1
ATOM 1567 O O . SER A 1 192 ? -13.094 13.102 6.188 1 98 192 SER A O 1
ATOM 1569 N N . GLU A 1 193 ? -13.211 13.016 8.422 1 97.56 193 GLU A N 1
ATOM 1570 C CA . GLU A 1 193 ? -13.758 11.664 8.477 1 97.56 193 GLU A CA 1
ATOM 1571 C C . GLU A 1 193 ? -15.281 11.672 8.336 1 97.56 193 GLU A C 1
ATOM 1573 O O . GLU A 1 193 ? -15.852 10.82 7.652 1 97.56 193 GLU A O 1
ATOM 1578 N N . PHE A 1 194 ? -15.938 12.625 8.977 1 97.56 194 PHE A N 1
ATOM 1579 C CA . PHE A 1 194 ? -17.391 12.711 9.008 1 97.56 194 PHE A CA 1
ATOM 1580 C C . PHE A 1 194 ? -17.953 12.906 7.605 1 97.56 194 PHE A C 1
ATOM 1582 O O . PHE A 1 194 ? -18.906 12.227 7.215 1 97.56 194 PHE A O 1
ATOM 1589 N N . TYR A 1 195 ? -17.359 13.789 6.809 1 98 195 TYR A N 1
ATOM 1590 C CA . TYR A 1 195 ? -17.906 14.141 5.504 1 98 195 TYR A CA 1
ATOM 1591 C C . TYR A 1 195 ? -17.391 13.195 4.426 1 98 195 TYR A C 1
ATOM 1593 O O . TYR A 1 195 ? -17.766 13.305 3.258 1 98 195 TYR A O 1
ATOM 1601 N N . ARG A 1 196 ? -16.531 12.188 4.773 1 97.31 196 ARG A N 1
ATOM 1602 C CA . ARG A 1 196 ? -15.883 11.32 3.787 1 97.31 196 ARG A CA 1
ATOM 1603 C C . ARG A 1 196 ? -16.922 10.539 2.996 1 97.31 196 ARG A C 1
ATOM 1605 O O . ARG A 1 196 ? -16.734 10.258 1.811 1 97.31 196 ARG A O 1
ATOM 1612 N N . VAL A 1 197 ? -18.031 10.234 3.604 1 94.12 197 VAL A N 1
ATOM 1613 C CA . VAL A 1 197 ? -19.078 9.438 2.98 1 94.12 197 VAL A CA 1
ATOM 1614 C C . VAL A 1 197 ? -19.594 10.141 1.729 1 94.12 197 VAL A C 1
ATOM 1616 O O . VAL A 1 197 ? -19.953 9.492 0.743 1 94.12 197 VAL A O 1
ATOM 1619 N N . LEU A 1 198 ? -19.562 11.492 1.696 1 94.62 198 LEU A N 1
ATOM 1620 C CA . LEU A 1 198 ? -20.031 12.273 0.557 1 94.62 198 LEU A CA 1
ATOM 1621 C C . LEU A 1 198 ? -18.938 12.43 -0.485 1 94.62 198 LEU A C 1
ATOM 1623 O O . LEU A 1 198 ? -19.203 12.391 -1.688 1 94.62 198 LEU A O 1
ATOM 1627 N N . ARG A 1 199 ? -17.656 12.492 -0.016 1 93.56 199 ARG A N 1
ATOM 1628 C CA . ARG A 1 199 ? -16.422 12.688 -0.776 1 93.56 199 ARG A CA 1
ATOM 1629 C C . ARG A 1 199 ? -16.609 13.719 -1.881 1 93.56 199 ARG A C 1
ATOM 1631 O O . ARG A 1 199 ? -16.297 13.461 -3.043 1 93.56 199 ARG A O 1
ATOM 1638 N N . LEU A 1 200 ? -17.219 14.867 -1.55 1 97.38 200 LEU A N 1
ATOM 1639 C CA . LEU A 1 200 ? -17.5 15.93 -2.512 1 97.38 200 LEU A CA 1
ATOM 1640 C C . LEU A 1 200 ? -16.203 16.594 -2.975 1 97.38 200 LEU A C 1
ATOM 1642 O O . LEU A 1 200 ? -15.242 16.688 -2.213 1 97.38 200 LEU A O 1
ATOM 1646 N N . PRO A 1 201 ? -16.172 17.031 -4.281 1 97 201 PRO A N 1
ATOM 1647 C CA . PRO A 1 201 ? -15.031 17.875 -4.676 1 97 201 PRO A CA 1
ATOM 1648 C C . PRO A 1 201 ? -14.805 19.047 -3.725 1 97 201 PRO A C 1
ATOM 1650 O O . PRO A 1 201 ? -15.75 19.734 -3.346 1 97 201 PRO A O 1
ATOM 1653 N N . THR A 1 202 ? -13.523 19.281 -3.402 1 98.31 202 THR A N 1
ATOM 1654 C CA . THR A 1 202 ? -13.234 20.125 -2.246 1 98.31 202 THR A CA 1
ATOM 1655 C C . THR A 1 202 ? -12.398 21.344 -2.648 1 98.31 202 THR A C 1
ATOM 1657 O O . THR A 1 202 ? -11.43 21.203 -3.398 1 98.31 202 THR A O 1
ATOM 1660 N N . ILE A 1 203 ? -12.82 22.484 -2.229 1 98.75 203 ILE A N 1
ATOM 1661 C CA . ILE A 1 203 ? -12.016 23.703 -2.227 1 98.75 203 ILE A CA 1
ATOM 1662 C C . ILE A 1 203 ? -11.375 23.891 -0.854 1 98.75 203 ILE A C 1
ATOM 1664 O O . ILE A 1 203 ? -12.062 23.906 0.167 1 98.75 203 ILE A O 1
ATOM 1668 N N . LEU A 1 204 ? -10.062 23.953 -0.825 1 98.88 204 LEU A N 1
ATOM 1669 C CA . LEU A 1 204 ? -9.359 24.156 0.437 1 98.88 204 LEU A CA 1
ATOM 1670 C C . LEU A 1 204 ? -8.93 25.609 0.586 1 98.88 204 LEU A C 1
ATOM 1672 O O . LEU A 1 204 ? -8.18 26.141 -0.245 1 98.88 204 LEU A O 1
ATOM 1676 N N . VAL A 1 205 ? -9.477 26.297 1.604 1 98.81 205 VAL A N 1
ATOM 1677 C CA . VAL A 1 205 ? -9.016 27.641 1.942 1 98.81 205 VAL A CA 1
ATOM 1678 C C . VAL A 1 205 ? -7.715 27.547 2.742 1 98.81 205 VAL A C 1
ATOM 1680 O O . VAL A 1 205 ? -7.699 27.016 3.857 1 98.81 205 VAL A O 1
ATOM 1683 N N . GLY A 1 206 ? -6.625 28.062 2.168 1 98.62 206 GLY A N 1
ATOM 1684 C CA . GLY A 1 206 ? -5.32 28.031 2.812 1 98.62 206 GLY A CA 1
ATOM 1685 C C . GLY A 1 206 ? -5.113 29.172 3.791 1 98.62 206 GLY A C 1
ATOM 1686 O O . GLY A 1 206 ? -5.926 30.094 3.859 1 98.62 206 GLY A O 1
ATOM 1687 N N . ASP A 1 207 ? -4.035 29.062 4.582 1 98.19 207 ASP A N 1
ATOM 1688 C CA . ASP A 1 207 ? -3.672 30.062 5.586 1 98.19 207 ASP A CA 1
ATOM 1689 C C . ASP A 1 207 ? -2.639 31.031 5.035 1 98.19 207 ASP A C 1
ATOM 1691 O O . ASP A 1 207 ? -1.506 30.656 4.738 1 98.19 207 ASP A O 1
ATOM 1695 N N . SER A 1 208 ? -2.945 32.312 4.934 1 97.62 208 SER A N 1
ATOM 1696 C CA . SER A 1 208 ? -2.078 33.312 4.332 1 97.62 208 SER A CA 1
ATOM 1697 C C . SER A 1 208 ? -1.176 33.969 5.379 1 97.62 208 SER A C 1
ATOM 1699 O O . SER A 1 208 ? -0.375 34.844 5.055 1 97.62 208 SER A O 1
ATOM 1701 N N . ASN A 1 209 ? -1.291 33.531 6.602 1 96 209 ASN A N 1
ATOM 1702 C CA . ASN A 1 209 ? -0.549 34.125 7.703 1 96 209 ASN A CA 1
ATOM 1703 C C . ASN A 1 209 ? 0.758 33.375 7.973 1 96 209 ASN A C 1
ATOM 1705 O O . ASN A 1 209 ? 1.096 32.438 7.262 1 96 209 ASN A O 1
ATOM 1709 N N . LEU A 1 210 ? 1.512 34 8.969 1 95 210 LEU A N 1
ATOM 1710 C CA . LEU A 1 210 ? 2.742 33.344 9.398 1 95 210 LEU A CA 1
ATOM 1711 C C . LEU A 1 210 ? 2.463 31.906 9.867 1 95 210 LEU A C 1
ATOM 1713 O O . LEU A 1 210 ? 1.54 31.672 10.648 1 95 210 LEU A O 1
ATOM 1717 N N . GLY A 1 211 ? 3.146 30.922 9.383 1 95.88 211 GLY A N 1
ATOM 1718 C CA . GLY A 1 211 ? 2.924 29.516 9.672 1 95.88 211 GLY A CA 1
ATOM 1719 C C . GLY A 1 211 ? 1.951 28.859 8.711 1 95.88 211 GLY A C 1
ATOM 1720 O O . GLY A 1 211 ? 1.755 27.641 8.758 1 95.88 211 GLY A O 1
ATOM 1721 N N . GLY A 1 212 ? 1.461 29.656 7.816 1 97.69 212 GLY A N 1
ATOM 1722 C CA . GLY A 1 212 ? 0.355 29.219 6.973 1 97.69 212 GLY A CA 1
ATOM 1723 C C . GLY A 1 212 ? 0.765 28.219 5.922 1 97.69 212 GLY A C 1
ATOM 1724 O O . GLY A 1 212 ? -0.045 27.391 5.5 1 97.69 212 GLY A O 1
ATOM 1725 N N . ILE A 1 213 ? 2.014 28.188 5.445 1 98 213 ILE A N 1
ATOM 1726 C CA . ILE A 1 213 ? 2.484 27.188 4.492 1 98 213 ILE A CA 1
ATOM 1727 C C . ILE A 1 213 ? 2.348 25.797 5.094 1 98 213 ILE A C 1
ATOM 1729 O O . ILE A 1 213 ? 1.77 24.891 4.477 1 98 213 ILE A O 1
ATOM 1733 N N . SER A 1 214 ? 2.83 25.688 6.309 1 98.12 214 SER A N 1
ATOM 1734 C CA . SER A 1 214 ? 2.818 24.391 7 1 98.12 214 SER A CA 1
ATOM 1735 C C . SER A 1 214 ? 1.393 23.922 7.254 1 98.12 214 SER A C 1
ATOM 1737 O O . SER A 1 214 ? 1.069 22.75 7.008 1 98.12 214 SER A O 1
ATOM 1739 N N . THR A 1 215 ? 0.528 24.812 7.742 1 98 215 THR A N 1
ATOM 1740 C CA . THR A 1 215 ? -0.844 24.438 8.062 1 98 215 THR A CA 1
ATOM 1741 C C . THR A 1 215 ? -1.61 24.047 6.809 1 98 215 THR A C 1
ATOM 1743 O O . THR A 1 215 ? -2.385 23.094 6.82 1 98 215 THR A O 1
ATOM 1746 N N . THR A 1 216 ? -1.379 24.734 5.707 1 98.69 216 THR A N 1
ATOM 1747 C CA . THR A 1 216 ? -2.072 24.469 4.453 1 98.69 216 THR A CA 1
ATOM 1748 C C . THR A 1 216 ? -1.638 23.125 3.875 1 98.69 216 THR A C 1
ATOM 1750 O O . THR A 1 216 ? -2.479 22.297 3.512 1 98.69 216 THR A O 1
ATOM 1753 N N . LEU A 1 217 ? -0.328 22.859 3.824 1 98.5 217 LEU A N 1
ATOM 1754 C CA . LEU A 1 217 ? 0.188 21.641 3.229 1 98.5 217 LEU A CA 1
ATOM 1755 C C . LEU A 1 217 ? -0.193 20.422 4.07 1 98.5 217 LEU A C 1
ATOM 1757 O O . LEU A 1 217 ? -0.544 19.375 3.529 1 98.5 217 LEU A O 1
ATOM 1761 N N . SER A 1 218 ? -0.134 20.562 5.402 1 98.44 218 SER A N 1
ATOM 1762 C CA . SER A 1 218 ? -0.521 19.453 6.27 1 98.44 218 SER A CA 1
ATOM 1763 C C . SER A 1 218 ? -2.006 19.125 6.133 1 98.44 218 SER A C 1
ATOM 1765 O O . SER A 1 218 ? -2.404 17.969 6.164 1 98.44 218 SER A O 1
ATOM 1767 N N . SER A 1 219 ? -2.863 20.172 6.012 1 98.75 219 SER A N 1
ATOM 1768 C CA . SER A 1 219 ? -4.297 19.984 5.824 1 98.75 219 SER A CA 1
ATOM 1769 C C . SER A 1 219 ? -4.594 19.312 4.492 1 98.75 219 SER A C 1
ATOM 1771 O O . SER A 1 219 ? -5.453 18.422 4.414 1 98.75 219 SER A O 1
ATOM 1773 N N . TYR A 1 220 ? -3.875 19.797 3.439 1 98.44 220 TYR A N 1
ATOM 1774 C CA . TYR A 1 220 ? -3.986 19.172 2.125 1 98.44 220 TYR A CA 1
ATOM 1775 C C . TYR A 1 220 ? -3.705 17.688 2.199 1 98.44 220 TYR A C 1
ATOM 1777 O O . TYR A 1 220 ? -4.469 16.875 1.673 1 98.44 220 TYR A O 1
ATOM 1785 N N . GLU A 1 221 ? -2.656 17.281 2.895 1 98.25 221 GLU A N 1
ATOM 1786 C CA . GLU A 1 221 ? -2.252 15.883 3.004 1 98.25 221 GLU A CA 1
ATOM 1787 C C . GLU A 1 221 ? -3.264 15.078 3.814 1 98.25 221 GLU A C 1
ATOM 1789 O O . GLU A 1 221 ? -3.533 13.922 3.502 1 98.25 221 GLU A O 1
ATOM 1794 N N . SER A 1 222 ? -3.859 15.641 4.848 1 98.31 222 SER A N 1
ATOM 1795 C CA . SER A 1 222 ? -4.875 14.969 5.656 1 98.31 222 SER A CA 1
ATOM 1796 C C . SER A 1 222 ? -6.105 14.625 4.824 1 98.31 222 SER A C 1
ATOM 1798 O O . SER A 1 222 ? -6.711 13.57 5.008 1 98.31 222 SER A O 1
ATOM 1800 N N . LEU A 1 223 ? -6.488 15.555 3.945 1 98.5 223 LEU A N 1
ATOM 1801 C CA . LEU A 1 223 ? -7.637 15.328 3.074 1 98.5 223 LEU A CA 1
ATOM 1802 C C . LEU A 1 223 ? -7.328 14.242 2.045 1 98.5 223 LEU A C 1
ATOM 1804 O O . LEU A 1 223 ? -8.172 13.391 1.765 1 98.5 223 LEU A O 1
ATOM 1808 N N . LEU A 1 224 ? -6.102 14.25 1.48 1 97.75 224 LEU A N 1
ATOM 1809 C CA . LEU A 1 224 ? -5.723 13.242 0.498 1 97.75 224 LEU A CA 1
ATOM 1810 C C . LEU A 1 224 ? -5.727 11.852 1.12 1 97.75 224 LEU A C 1
ATOM 1812 O O . LEU A 1 224 ? -6.129 10.883 0.475 1 97.75 224 LEU A O 1
ATOM 1816 N N . LEU A 1 225 ? -5.289 11.789 2.361 1 97.19 225 LEU A N 1
ATOM 1817 C CA . LEU A 1 225 ? -5.254 10.531 3.098 1 97.19 225 LEU A CA 1
ATOM 1818 C C . LEU A 1 225 ? -6.637 9.891 3.154 1 97.19 225 LEU A C 1
ATOM 1820 O O . LEU A 1 225 ? -6.758 8.672 3.295 1 97.19 225 LEU A O 1
ATOM 1824 N N . ARG A 1 226 ? -7.684 10.688 3.014 1 98.25 226 ARG A N 1
ATOM 1825 C CA . ARG A 1 226 ? -9.062 10.219 3.09 1 98.25 226 ARG A CA 1
ATOM 1826 C C . ARG A 1 226 ? -9.711 10.195 1.709 1 98.25 226 ARG A C 1
ATOM 1828 O O . ARG A 1 226 ? -10.93 10.055 1.592 1 98.25 226 ARG A O 1
ATOM 1835 N N . GLY A 1 227 ? -8.906 10.461 0.6 1 97.88 227 GLY A N 1
ATOM 1836 C CA . GLY A 1 227 ? -9.328 10.211 -0.77 1 97.88 227 GLY A CA 1
ATOM 1837 C C . GLY A 1 227 ? -10.055 11.391 -1.391 1 97.88 227 GLY A C 1
ATOM 1838 O O . GLY A 1 227 ? -10.695 11.25 -2.432 1 97.88 227 GLY A O 1
ATOM 1839 N N . TYR A 1 228 ? -10 12.617 -0.822 1 98.25 228 TYR A N 1
ATOM 1840 C CA . TYR A 1 228 ? -10.688 13.781 -1.36 1 98.25 228 TYR A CA 1
ATOM 1841 C C . TYR A 1 228 ? -10 14.289 -2.625 1 98.25 228 TYR A C 1
ATOM 1843 O O . TYR A 1 228 ? -8.773 14.234 -2.734 1 98.25 228 TYR A O 1
ATOM 1851 N N . ASP A 1 229 ? -10.773 14.781 -3.594 1 97.75 229 ASP A N 1
ATOM 1852 C CA . ASP A 1 229 ? -10.266 15.562 -4.711 1 97.75 229 ASP A CA 1
ATOM 1853 C C . ASP A 1 229 ? -10.203 17.047 -4.355 1 97.75 229 ASP A C 1
ATOM 1855 O O . ASP A 1 229 ? -11.195 17.625 -3.902 1 97.75 229 ASP A O 1
ATOM 1859 N N . ILE A 1 230 ? -9.055 17.641 -4.523 1 98.44 230 ILE A N 1
ATOM 1860 C CA . ILE A 1 230 ? -8.891 19.047 -4.203 1 98.44 230 ILE A CA 1
ATOM 1861 C C . ILE A 1 230 ? -8.43 19.812 -5.445 1 98.44 230 ILE A C 1
ATOM 1863 O O . ILE A 1 230 ? -7.254 20.141 -5.582 1 98.44 230 ILE A O 1
ATOM 1867 N N . PRO A 1 231 ? -9.305 20.234 -6.281 1 97.81 231 PRO A N 1
ATOM 1868 C CA . PRO A 1 231 ? -8.914 20.922 -7.52 1 97.81 231 PRO A CA 1
ATOM 1869 C C . PRO A 1 231 ? -8.375 22.328 -7.281 1 97.81 231 PRO A C 1
ATOM 1871 O O . PRO A 1 231 ? -7.625 22.844 -8.102 1 97.81 231 PRO A O 1
ATOM 1874 N N . ILE A 1 232 ? -8.852 22.922 -6.109 1 98.56 232 ILE A N 1
ATOM 1875 C CA . ILE A 1 232 ? -8.508 24.328 -5.914 1 98.56 232 ILE A CA 1
ATOM 1876 C C . ILE A 1 232 ? -8.055 24.562 -4.469 1 98.56 232 ILE A C 1
ATOM 1878 O O . ILE A 1 232 ? -8.656 24.016 -3.537 1 98.56 232 ILE A O 1
ATOM 1882 N N . ILE A 1 233 ? -6.992 25.297 -4.32 1 98.75 233 ILE A N 1
ATOM 1883 C CA . ILE A 1 233 ? -6.605 25.906 -3.055 1 98.75 233 ILE A CA 1
ATOM 1884 C C . ILE A 1 233 ? -6.629 27.422 -3.193 1 98.75 233 ILE A C 1
ATOM 1886 O O . ILE A 1 233 ? -6.043 27.984 -4.125 1 98.75 233 ILE A O 1
ATOM 1890 N N . ILE A 1 234 ? -7.348 28.125 -2.299 1 98.75 234 ILE A N 1
ATOM 1891 C CA . ILE A 1 234 ? -7.477 29.562 -2.365 1 98.75 234 ILE A CA 1
ATOM 1892 C C . ILE A 1 234 ? -6.863 30.203 -1.116 1 98.75 234 ILE A C 1
ATOM 1894 O O . ILE A 1 234 ? -7.145 29.766 0.005 1 98.75 234 ILE A O 1
ATOM 1898 N N . LEU A 1 235 ? -6.012 31.172 -1.297 1 98.44 235 LEU A N 1
ATOM 1899 C CA . LEU A 1 235 ? -5.445 31.953 -0.204 1 98.44 235 LEU A CA 1
ATOM 1900 C C . LEU A 1 235 ? -5.703 33.438 -0.414 1 98.44 235 LEU A C 1
ATOM 1902 O O . LEU A 1 235 ? -5.887 33.906 -1.548 1 98.44 235 LEU A O 1
ATOM 1906 N N . PHE A 1 236 ? -5.777 34.188 0.69 1 98 236 PHE A N 1
ATOM 1907 C CA . PHE A 1 236 ? -5.754 35.656 0.563 1 98 236 PHE A CA 1
ATOM 1908 C C . PHE A 1 236 ? -4.348 36.156 0.251 1 98 236 PHE A C 1
ATOM 1910 O O . PHE A 1 236 ? -3.361 35.531 0.685 1 98 236 PHE A O 1
ATOM 1917 N N . ASN A 1 237 ? -4.254 37.188 -0.485 1 97.06 237 ASN A N 1
ATOM 1918 C CA . ASN A 1 237 ? -2.969 37.781 -0.821 1 97.06 237 ASN A CA 1
ATOM 1919 C C . ASN A 1 237 ? -2.416 38.594 0.335 1 97.06 237 ASN A C 1
ATOM 1921 O O . ASN A 1 237 ? -2.654 39.812 0.407 1 97.06 237 ASN A O 1
ATOM 1925 N N . ASN A 1 238 ? -1.737 38 1.221 1 96 238 ASN A N 1
ATOM 1926 C CA . ASN A 1 238 ? -1 38.688 2.275 1 96 238 ASN A CA 1
ATOM 1927 C C . ASN A 1 238 ? 0.375 39.125 1.795 1 96 238 ASN A C 1
ATOM 1929 O O . ASN A 1 238 ? 1.283 38.312 1.635 1 96 238 ASN A O 1
ATOM 1933 N N . GLU A 1 239 ? 0.641 40.375 1.655 1 93.62 239 GLU A N 1
ATOM 1934 C CA . GLU A 1 239 ? 1.831 40.969 1.037 1 93.62 239 GLU A CA 1
ATOM 1935 C C . GLU A 1 239 ? 3.076 40.688 1.878 1 93.62 239 GLU A C 1
ATOM 1937 O O . GLU A 1 239 ? 4.191 40.688 1.358 1 93.62 239 GLU A O 1
ATOM 1942 N N . ASN A 1 240 ? 2.869 40.438 3.113 1 92.62 240 ASN A N 1
ATOM 1943 C CA . ASN A 1 240 ? 4.004 40.25 4.004 1 92.62 240 ASN A CA 1
ATOM 1944 C C . ASN A 1 240 ? 4.617 38.844 3.809 1 92.62 240 ASN A C 1
ATOM 1946 O O . ASN A 1 240 ? 5.824 38.688 3.977 1 92.62 240 ASN A O 1
ATOM 1950 N N . TYR A 1 241 ? 3.791 37.875 3.447 1 94.81 241 TYR A N 1
ATOM 1951 C CA . TYR A 1 241 ? 4.289 36.5 3.459 1 94.81 241 TYR A CA 1
ATOM 1952 C C . TYR A 1 241 ? 4.184 35.875 2.076 1 94.81 241 TYR A C 1
ATOM 1954 O O . TYR A 1 241 ? 5.023 35.062 1.694 1 94.81 241 TYR A O 1
ATOM 1962 N N . LYS A 1 242 ? 3.096 36.188 1.379 1 96.19 242 LYS A N 1
ATOM 1963 C CA . LYS A 1 242 ? 2.863 35.719 0.019 1 96.19 242 LYS A CA 1
ATOM 1964 C C . LYS A 1 242 ? 2.941 34.188 -0.048 1 96.19 242 LYS A C 1
ATOM 1966 O O . LYS A 1 242 ? 3.635 33.625 -0.904 1 96.19 242 LYS A O 1
ATOM 1971 N N . ASN A 1 243 ? 2.281 33.531 0.882 1 97.88 243 ASN A N 1
ATOM 1972 C CA . ASN A 1 243 ? 2.295 32.062 0.977 1 97.88 243 ASN A CA 1
ATOM 1973 C C . ASN A 1 243 ? 1.817 31.422 -0.319 1 97.88 243 ASN A C 1
ATOM 1975 O O . ASN A 1 243 ? 2.258 30.328 -0.667 1 97.88 243 ASN A O 1
ATOM 1979 N N . HIS A 1 244 ? 0.877 32.094 -1.076 1 98.06 244 HIS A N 1
ATOM 1980 C CA . HIS A 1 244 ? 0.31 31.531 -2.299 1 98.06 244 HIS A CA 1
ATOM 1981 C C . HIS A 1 244 ? 1.388 31.312 -3.354 1 98.06 244 HIS A C 1
ATOM 1983 O O . HIS A 1 244 ? 1.325 30.344 -4.113 1 98.06 244 HIS A O 1
ATOM 1989 N N . LEU A 1 245 ? 2.369 32.125 -3.402 1 97.5 245 LEU A N 1
ATOM 1990 C CA . LEU A 1 245 ? 3.443 31.969 -4.379 1 97.5 245 LEU A CA 1
ATOM 1991 C C . LEU A 1 245 ? 4.289 30.734 -4.07 1 97.5 245 LEU A C 1
ATOM 1993 O O . LEU A 1 245 ? 4.648 29.984 -4.977 1 97.5 245 LEU A O 1
ATOM 1997 N N . PHE A 1 246 ? 4.652 30.578 -2.816 1 97.56 246 PHE A N 1
ATOM 1998 C CA . PHE A 1 246 ? 5.414 29.391 -2.432 1 97.56 246 PHE A CA 1
ATOM 1999 C C . PHE A 1 246 ? 4.629 28.125 -2.732 1 97.56 246 PHE A C 1
ATOM 2001 O O . PHE A 1 246 ? 5.18 27.156 -3.277 1 97.56 246 PHE A O 1
ATOM 2008 N N . ILE A 1 247 ? 3.393 28.078 -2.297 1 98.25 247 ILE A N 1
ATOM 2009 C CA . ILE A 1 247 ? 2.561 26.891 -2.443 1 98.25 247 ILE A CA 1
ATOM 2010 C C . ILE A 1 247 ? 2.406 26.547 -3.924 1 98.25 247 ILE A C 1
ATOM 2012 O O . ILE A 1 247 ? 2.445 25.375 -4.301 1 98.25 247 ILE A O 1
ATOM 2016 N N . GLU A 1 248 ? 2.201 27.547 -4.742 1 97.94 248 GLU A N 1
ATOM 2017 C CA . GLU A 1 248 ? 2.129 27.312 -6.184 1 97.94 248 GLU A CA 1
ATOM 2018 C C . GLU A 1 248 ? 3.418 26.703 -6.711 1 97.94 248 GLU A C 1
ATOM 2020 O O . GLU A 1 248 ? 3.381 25.734 -7.473 1 97.94 248 GLU A O 1
ATOM 2025 N N . LYS A 1 249 ? 4.508 27.266 -6.32 1 97.06 249 LYS A N 1
ATOM 2026 C CA . LYS A 1 249 ? 5.809 26.734 -6.73 1 97.06 249 LYS A CA 1
ATOM 2027 C C . LYS A 1 249 ? 6.004 25.297 -6.23 1 97.06 249 LYS A C 1
ATOM 2029 O O . LYS A 1 249 ? 6.52 24.453 -6.957 1 97.06 249 LYS A O 1
ATOM 2034 N N . TYR A 1 250 ? 5.648 25.094 -5.055 1 96.88 250 TYR A N 1
ATOM 2035 C CA . TYR A 1 250 ? 5.766 23.781 -4.438 1 96.88 250 TYR A CA 1
ATOM 2036 C C . TYR A 1 250 ? 5.062 22.719 -5.27 1 96.88 250 TYR A C 1
ATOM 2038 O O . TYR A 1 250 ? 5.637 21.656 -5.562 1 96.88 250 TYR A O 1
ATOM 2046 N N . PHE A 1 251 ? 3.836 22.953 -5.707 1 96.69 251 PHE A N 1
ATOM 2047 C CA . PHE A 1 251 ? 3.062 21.953 -6.453 1 96.69 251 PHE A CA 1
ATOM 2048 C C . PHE A 1 251 ? 3.584 21.828 -7.879 1 96.69 251 PHE A C 1
ATOM 2050 O O . PHE A 1 251 ? 3.486 20.766 -8.484 1 96.69 251 PHE A O 1
ATOM 2057 N N . ASN A 1 252 ? 4.137 22.859 -8.383 1 94.94 252 ASN A N 1
ATOM 2058 C CA . ASN A 1 252 ? 4.746 22.781 -9.711 1 94.94 252 ASN A CA 1
ATOM 2059 C C . ASN A 1 252 ? 5.996 21.906 -9.695 1 94.94 252 ASN A C 1
ATOM 2061 O O . ASN A 1 252 ? 6.227 21.125 -10.625 1 94.94 252 ASN A O 1
ATOM 2065 N N . GLU A 1 253 ? 6.734 22.031 -8.625 1 91.94 253 GLU A N 1
ATOM 2066 C CA . GLU A 1 253 ? 8.008 21.328 -8.531 1 91.94 253 GLU A CA 1
ATOM 2067 C C . GLU A 1 253 ? 7.809 19.891 -8.047 1 91.94 253 GLU A C 1
ATOM 2069 O O . GLU A 1 253 ? 8.641 19.016 -8.297 1 91.94 253 GLU A O 1
ATOM 2074 N N . ASN A 1 254 ? 6.766 19.672 -7.34 1 90.31 254 ASN A N 1
ATOM 2075 C CA . ASN A 1 254 ? 6.516 18.344 -6.77 1 90.31 254 ASN A CA 1
ATOM 2076 C C . ASN A 1 254 ? 5.262 17.719 -7.352 1 90.31 254 ASN A C 1
ATOM 2078 O O . ASN A 1 254 ? 4.496 17.062 -6.637 1 90.31 254 ASN A O 1
ATOM 2082 N N . GLN A 1 255 ? 5.141 17.859 -8.633 1 86.25 255 GLN A N 1
ATOM 2083 C CA . GLN A 1 255 ? 3.934 17.375 -9.289 1 86.25 255 GLN A CA 1
ATOM 2084 C C . GLN A 1 255 ? 3.805 15.859 -9.148 1 86.25 255 GLN A C 1
ATOM 2086 O O . GLN A 1 255 ? 4.77 15.125 -9.375 1 86.25 255 GLN A O 1
ATOM 2091 N N . ASN A 1 256 ? 2.738 15.508 -8.625 1 87.44 256 ASN A N 1
ATOM 2092 C CA . ASN A 1 256 ? 2.326 14.109 -8.602 1 87.44 256 ASN A CA 1
ATOM 2093 C C . ASN A 1 256 ? 1.36 13.789 -9.734 1 87.44 256 ASN A C 1
ATOM 2095 O O . ASN A 1 256 ? 0.176 14.117 -9.664 1 87.44 256 ASN A O 1
ATOM 2099 N N . SER A 1 257 ? 1.755 13.062 -10.688 1 84.25 257 SER A N 1
ATOM 2100 C CA . SER A 1 257 ? 1.054 12.891 -11.953 1 84.25 257 SER A CA 1
ATOM 2101 C C . SER A 1 257 ? -0.258 12.141 -11.766 1 84.25 257 SER A C 1
ATOM 2103 O O . SER A 1 257 ? -1.173 12.258 -12.586 1 84.25 257 SER A O 1
ATOM 2105 N N . SER A 1 258 ? -0.389 11.422 -10.711 1 91.56 258 SER A N 1
ATOM 2106 C CA . SER A 1 258 ? -1.551 10.555 -10.57 1 91.56 258 SER A CA 1
ATOM 2107 C C . SER A 1 258 ? -2.582 11.156 -9.625 1 91.56 258 SER A C 1
ATOM 2109 O O . SER A 1 258 ? -3.666 10.602 -9.438 1 91.56 258 SER A O 1
ATOM 2111 N N . ILE A 1 259 ? -2.252 12.258 -8.984 1 91.81 259 ILE A N 1
ATOM 2112 C CA . ILE A 1 259 ? -3.164 13.008 -8.133 1 91.81 259 ILE A CA 1
ATOM 2113 C C . ILE A 1 259 ? -3.447 14.375 -8.742 1 91.81 259 ILE A C 1
ATOM 2115 O O . ILE A 1 259 ? -2.551 15 -9.312 1 91.81 259 ILE A O 1
ATOM 2119 N N . ILE A 1 260 ? -4.633 14.805 -8.641 1 91.94 260 ILE A N 1
ATOM 2120 C CA . ILE A 1 260 ? -5.004 16.109 -9.188 1 91.94 260 ILE A CA 1
ATOM 2121 C C . ILE A 1 260 ? -4.129 17.188 -8.578 1 91.94 260 ILE A C 1
ATOM 2123 O O . ILE A 1 260 ? -3.994 17.281 -7.352 1 91.94 260 ILE A O 1
ATOM 2127 N N . LYS A 1 261 ? -3.469 17.953 -9.398 1 94.38 261 LYS A N 1
ATOM 2128 C CA . LYS A 1 261 ? -2.738 19.141 -8.953 1 94.38 261 LYS A CA 1
ATOM 2129 C C . LYS A 1 261 ? -3.686 20.297 -8.695 1 94.38 261 LYS A C 1
ATOM 2131 O O . LYS A 1 261 ? -4.379 20.766 -9.602 1 94.38 261 LYS A O 1
ATOM 2136 N N . PRO A 1 262 ? -3.713 20.766 -7.5 1 97.69 262 PRO A N 1
ATOM 2137 C CA . PRO A 1 262 ? -4.602 21.891 -7.246 1 97.69 262 PRO A CA 1
ATOM 2138 C C . PRO A 1 262 ? -4.145 23.172 -7.957 1 97.69 262 PRO A C 1
ATOM 2140 O O . PRO A 1 262 ? -2.945 23.438 -8.039 1 97.69 262 PRO A O 1
ATOM 2143 N N . LYS A 1 263 ? -5.07 23.844 -8.5 1 98.06 263 LYS A N 1
ATOM 2144 C CA . LYS A 1 263 ? -4.805 25.219 -8.945 1 98.06 263 LYS A CA 1
ATOM 2145 C C . LYS A 1 263 ? -4.812 26.188 -7.762 1 98.06 263 LYS A C 1
ATOM 2147 O O . LYS A 1 263 ? -5.719 26.141 -6.926 1 98.06 263 LYS A O 1
ATOM 2152 N N . ILE A 1 264 ? -3.777 27.031 -7.688 1 98.56 264 ILE A N 1
ATOM 2153 C CA . ILE A 1 264 ? -3.656 27.969 -6.566 1 98.56 264 ILE A CA 1
ATOM 2154 C C . ILE A 1 264 ? -4.184 29.344 -6.98 1 98.56 264 ILE A C 1
ATOM 2156 O O . ILE A 1 264 ? -3.752 29.906 -7.988 1 98.56 264 ILE A O 1
ATOM 2160 N N . PHE A 1 265 ? -5.145 29.859 -6.227 1 98.5 265 PHE A N 1
ATOM 2161 C CA . PHE A 1 265 ? -5.664 31.203 -6.453 1 98.5 265 PHE A CA 1
ATOM 2162 C C . PHE A 1 265 ? -5.367 32.094 -5.262 1 98.5 265 PHE A C 1
ATOM 2164 O O . PHE A 1 265 ? -5.324 31.641 -4.121 1 98.5 265 PHE A O 1
ATOM 2171 N N . ASP A 1 266 ? -5.117 33.344 -5.492 1 97.38 266 ASP A N 1
ATOM 2172 C CA . ASP A 1 266 ? -5.016 34.344 -4.434 1 97.38 266 ASP A CA 1
ATOM 2173 C C . ASP A 1 266 ? -6.078 35.438 -4.594 1 97.38 266 ASP A C 1
ATOM 2175 O O . ASP A 1 266 ? -6.391 35.844 -5.715 1 97.38 266 ASP A O 1
ATOM 2179 N N . ILE A 1 267 ? -6.758 35.781 -3.539 1 97.56 267 ILE A N 1
ATOM 2180 C CA . ILE A 1 267 ? -7.777 36.812 -3.479 1 97.56 267 ILE A CA 1
ATOM 2181 C C . ILE A 1 267 ? -7.316 37.938 -2.545 1 97.56 267 ILE A C 1
ATOM 2183 O O . ILE A 1 267 ? -6.598 37.688 -1.575 1 97.56 267 ILE A O 1
ATOM 2187 N N . GLN A 1 268 ? -7.727 39.156 -2.795 1 96.94 268 GLN A N 1
ATOM 2188 C CA . GLN A 1 268 ? -7.379 40.281 -1.947 1 96.94 268 GLN A CA 1
ATOM 2189 C C . GLN A 1 268 ? -7.914 40.094 -0.53 1 96.94 268 GLN A C 1
ATOM 2191 O O . GLN A 1 268 ? -9.016 39.594 -0.341 1 96.94 268 GLN A O 1
ATOM 2196 N N . LEU A 1 269 ? -7.121 40.531 0.415 1 96.44 269 LEU A N 1
ATOM 2197 C CA . LEU A 1 269 ? -7.582 40.531 1.799 1 96.44 269 LEU A CA 1
ATOM 2198 C C . LEU A 1 269 ? -8.82 41.406 1.973 1 96.44 269 LEU A C 1
ATOM 2200 O O . LEU A 1 269 ? -8.922 42.469 1.37 1 96.44 269 LEU A O 1
ATOM 2204 N N . PRO A 1 270 ? -9.812 40.906 2.758 1 95.5 270 PRO A N 1
ATOM 2205 C CA . PRO A 1 270 ? -10.953 41.781 3.053 1 95.5 270 PRO A CA 1
ATOM 2206 C C . PRO A 1 270 ? -10.57 42.969 3.912 1 95.5 270 PRO A C 1
ATOM 2208 O O . PRO A 1 270 ? -9.547 42.969 4.598 1 95.5 270 PRO A O 1
ATOM 2211 N N . PRO A 1 271 ? -11.438 44 3.881 1 93.69 271 PRO A N 1
ATOM 2212 C CA . PRO A 1 271 ? -11.141 45.156 4.707 1 93.69 271 PRO A CA 1
ATOM 2213 C C . PRO A 1 271 ? -11.289 44.875 6.203 1 93.69 271 PRO A C 1
ATOM 2215 O O . PRO A 1 271 ? -12.07 44.031 6.598 1 93.69 271 PRO A O 1
ATOM 2218 N N . LYS A 1 272 ? -10.484 45.531 6.969 1 90.31 272 LYS A N 1
ATOM 2219 C CA . LYS A 1 272 ? -10.641 45.438 8.422 1 90.31 272 LYS A CA 1
ATOM 2220 C C . LYS A 1 272 ? -12.016 45.938 8.859 1 90.31 272 LYS A C 1
ATOM 2222 O O . LYS A 1 272 ? -12.586 46.844 8.242 1 90.31 272 LYS A O 1
ATOM 2227 N N . LYS A 1 273 ? -12.539 45.281 9.891 1 87.75 273 LYS A N 1
ATOM 2228 C CA . LYS A 1 273 ? -13.867 45.625 10.398 1 87.75 273 LYS A CA 1
ATOM 2229 C C . LYS A 1 273 ? -13.898 47.094 10.852 1 87.75 273 LYS A C 1
ATOM 2231 O O . LYS A 1 273 ? -13.023 47.531 11.594 1 87.75 273 LYS A O 1
ATOM 2236 N N . ASP A 1 274 ? -14.812 47.812 10.203 1 86.25 274 ASP A N 1
ATOM 2237 C CA . ASP A 1 274 ? -15.055 49.219 10.539 1 86.25 274 ASP A CA 1
ATOM 2238 C C . ASP A 1 274 ? -16.375 49.375 11.273 1 86.25 274 ASP A C 1
ATOM 2240 O O . ASP A 1 274 ? -17.391 48.8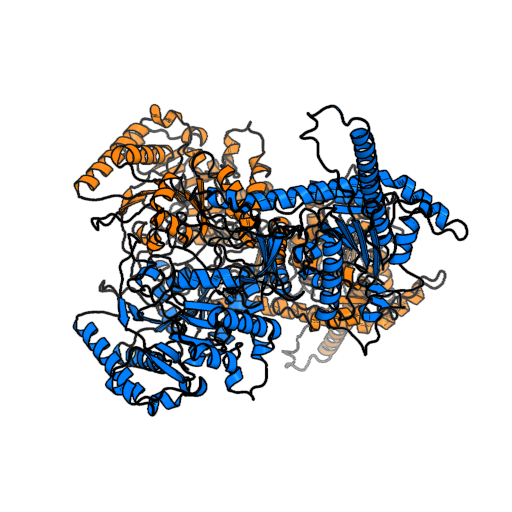12 10.875 1 86.25 274 ASP A O 1
ATOM 2244 N N . GLU A 1 275 ? -16.391 50.094 12.312 1 78.62 275 GLU A N 1
ATOM 2245 C CA . GLU A 1 275 ? -17.578 50.281 13.156 1 78.62 275 GLU A CA 1
ATOM 2246 C C . GLU A 1 275 ? -18.703 50.969 12.391 1 78.62 275 GLU A C 1
ATOM 2248 O O . GLU A 1 275 ? -19.875 50.656 12.617 1 78.62 275 GLU A O 1
ATOM 2253 N N . TYR A 1 276 ? -18.422 51.75 11.445 1 81.31 276 TYR A N 1
ATOM 2254 C CA . TYR A 1 276 ? -19.484 52.562 10.852 1 81.31 276 TYR A CA 1
ATOM 2255 C C . TYR A 1 276 ? -19.75 52.156 9.406 1 81.31 276 TYR A C 1
ATOM 2257 O O . TYR A 1 276 ? -20.875 52.25 8.938 1 81.31 276 TYR A O 1
ATOM 2265 N N . ASN A 1 277 ? -18.859 51.656 8.711 1 89 277 ASN A N 1
ATOM 2266 C CA . ASN A 1 277 ? -19 51.469 7.273 1 89 277 ASN A CA 1
ATOM 2267 C C . ASN A 1 277 ? -18.688 50.031 6.859 1 89 277 ASN A C 1
ATOM 2269 O O . ASN A 1 277 ? -18.344 49.781 5.707 1 89 277 ASN A O 1
ATOM 2273 N N . ASP A 1 278 ? -18.844 49.156 7.762 1 90.12 278 ASP A N 1
ATOM 2274 C CA . ASP A 1 278 ? -18.422 47.781 7.512 1 90.12 278 ASP A CA 1
ATOM 2275 C C . ASP A 1 278 ? -19.234 47.156 6.371 1 90.12 278 ASP A C 1
ATOM 2277 O O . ASP A 1 278 ? -18.672 46.5 5.508 1 90.12 278 ASP A O 1
ATOM 2281 N N . LEU A 1 279 ? -20.531 47.344 6.324 1 91.5 279 LEU A N 1
ATOM 2282 C CA . LEU A 1 279 ? -21.422 46.781 5.32 1 91.5 279 LEU A CA 1
ATOM 2283 C C . LEU A 1 279 ? -21.062 47.281 3.928 1 91.5 279 LEU A C 1
ATOM 2285 O O . LEU A 1 279 ? -20.953 46.5 2.982 1 91.5 279 LEU A O 1
ATOM 2289 N N . VAL A 1 280 ? -20.875 48.594 3.781 1 92.75 280 VAL A N 1
ATOM 2290 C CA . VAL A 1 280 ? -20.562 49.219 2.494 1 92.75 280 VAL A CA 1
ATOM 2291 C C . VAL A 1 280 ? -19.188 48.781 2.02 1 92.75 280 VAL A C 1
ATOM 2293 O O . VAL A 1 280 ? -19 48.469 0.841 1 92.75 280 VAL A O 1
ATOM 2296 N N . ASN A 1 281 ? -18.234 48.781 2.959 1 95.19 281 ASN A N 1
ATOM 2297 C CA . ASN A 1 281 ? -16.891 48.344 2.619 1 95.19 281 ASN A CA 1
ATOM 2298 C C . ASN A 1 281 ? -16.859 46.906 2.109 1 95.19 281 ASN A C 1
ATOM 2300 O O . ASN A 1 281 ? -16.156 46.625 1.142 1 95.19 281 ASN A O 1
ATOM 2304 N N . MET A 1 282 ? -17.578 46.062 2.762 1 95.56 282 MET A N 1
ATOM 2305 C CA . MET A 1 282 ? -17.609 44.656 2.371 1 95.56 282 MET A CA 1
ATOM 2306 C C . MET A 1 282 ? -18.344 44.469 1.042 1 95.56 282 MET A C 1
ATOM 2308 O O . MET A 1 282 ? -17.953 43.625 0.23 1 95.56 282 MET A O 1
ATOM 2312 N N . LYS A 1 283 ? -19.406 45.219 0.793 1 94.62 283 LYS A N 1
ATOM 2313 C CA . LYS A 1 283 ? -20.094 45.156 -0.497 1 94.62 283 LYS A CA 1
ATOM 2314 C C . LYS A 1 283 ? -19.156 45.562 -1.63 1 94.62 283 LYS A C 1
ATOM 2316 O O . LYS A 1 283 ? -19.141 44.938 -2.686 1 94.62 283 LYS A O 1
ATOM 2321 N N . ASN A 1 284 ? -18.406 46.656 -1.363 1 95.25 284 ASN A N 1
ATOM 2322 C CA . ASN A 1 284 ? -17.438 47.125 -2.348 1 95.25 284 ASN A CA 1
ATOM 2323 C C . ASN A 1 284 ? -16.328 46.094 -2.568 1 95.25 284 ASN A C 1
ATOM 2325 O O . ASN A 1 284 ? -15.875 45.906 -3.695 1 95.25 284 ASN A O 1
ATOM 2329 N N . TYR A 1 285 ? -15.914 45.5 -1.492 1 96.75 285 TYR A N 1
ATOM 2330 C CA . TYR A 1 285 ? -14.898 44.469 -1.564 1 96.75 285 TYR A CA 1
ATOM 2331 C C . TYR A 1 285 ? -15.336 43.312 -2.484 1 96.75 285 TYR A C 1
ATOM 2333 O O . TYR A 1 285 ? -14.586 42.906 -3.369 1 96.75 285 TYR A O 1
ATOM 2341 N N . PHE A 1 286 ? -16.547 42.781 -2.322 1 96.81 286 PHE A N 1
ATOM 2342 C CA . PHE A 1 286 ? -17.031 41.688 -3.133 1 96.81 286 PHE A CA 1
ATOM 2343 C C . PHE A 1 286 ? -17.188 42.094 -4.59 1 96.81 286 PHE A C 1
ATOM 2345 O O . PHE A 1 286 ? -16.844 41.344 -5.5 1 96.81 286 PHE A O 1
ATOM 2352 N N . GLN A 1 287 ? -17.703 43.312 -4.805 1 95.38 287 GLN A N 1
ATOM 2353 C CA . GLN A 1 287 ? -17.875 43.812 -6.164 1 95.38 287 GLN A CA 1
ATOM 2354 C C . GLN A 1 287 ? -16.531 43.906 -6.887 1 95.38 287 GLN A C 1
ATOM 2356 O O . GLN A 1 287 ? -16.438 43.531 -8.062 1 95.38 287 GLN A O 1
ATOM 2361 N N . SER A 1 288 ? -15.578 44.375 -6.156 1 96.38 288 SER A N 1
ATOM 2362 C CA . SER A 1 288 ? -14.25 44.562 -6.746 1 96.38 288 SER A CA 1
ATOM 2363 C C . SER A 1 288 ? -13.594 43.219 -7.039 1 96.38 288 SER A C 1
ATOM 2365 O O . SER A 1 288 ? -12.664 43.125 -7.844 1 96.38 288 SER A O 1
ATOM 2367 N N . ASN A 1 289 ? -14.031 42.125 -6.402 1 97.19 289 ASN A N 1
ATOM 2368 C CA . ASN A 1 289 ? -13.406 40.812 -6.566 1 97.19 289 ASN A CA 1
ATOM 2369 C C . ASN A 1 289 ? -14.289 39.875 -7.363 1 97.19 289 ASN A C 1
ATOM 2371 O O . ASN A 1 289 ? -13.984 38.688 -7.48 1 97.19 289 ASN A O 1
ATOM 2375 N N . ASP A 1 290 ? -15.398 40.281 -7.922 1 96.12 290 ASP A N 1
ATOM 2376 C CA . ASP A 1 290 ? -16.328 39.438 -8.664 1 96.12 290 ASP A CA 1
ATOM 2377 C C . ASP A 1 290 ? -15.625 38.719 -9.812 1 96.12 290 ASP A C 1
ATOM 2379 O O . ASP A 1 290 ? -15.844 37.531 -10.039 1 96.12 290 ASP A O 1
ATOM 2383 N N . GLU A 1 291 ? -14.766 39.438 -10.492 1 96.38 291 GLU A N 1
ATOM 2384 C CA . GLU A 1 291 ? -14.062 38.844 -11.633 1 96.38 291 GLU A CA 1
ATOM 2385 C C . GLU A 1 291 ? -13.109 37.719 -11.18 1 96.38 291 GLU A C 1
ATOM 2387 O O . GLU A 1 291 ? -12.969 36.719 -11.852 1 96.38 291 GLU A O 1
ATOM 2392 N N . ASN A 1 292 ? -12.383 37.969 -10.102 1 97.44 292 ASN A N 1
ATOM 2393 C CA . ASN A 1 292 ? -11.492 36.969 -9.555 1 97.44 292 ASN A CA 1
ATOM 2394 C C . ASN A 1 292 ? -12.242 35.688 -9.18 1 97.44 292 ASN A C 1
ATOM 2396 O O . ASN A 1 292 ? -11.781 34.594 -9.469 1 97.44 292 ASN A O 1
ATOM 2400 N N . PHE A 1 293 ? -13.328 35.812 -8.57 1 98.12 293 PHE A N 1
ATOM 2401 C CA . PHE A 1 293 ? -14.133 34.688 -8.188 1 98.12 293 PHE A CA 1
ATOM 2402 C C . PHE A 1 293 ? -14.727 34 -9.414 1 98.12 293 PHE A C 1
ATOM 2404 O O . PHE A 1 293 ? -14.898 32.781 -9.422 1 98.12 293 PHE A O 1
ATOM 2411 N N . ASN A 1 294 ? -15.078 34.781 -10.445 1 97.31 294 ASN A N 1
ATOM 2412 C CA . ASN A 1 294 ? -15.531 34.188 -11.703 1 97.31 294 ASN A CA 1
ATOM 2413 C C . ASN A 1 294 ? -14.477 33.25 -12.289 1 97.31 294 ASN A C 1
ATOM 2415 O O . ASN A 1 294 ? -14.812 32.188 -12.82 1 97.31 294 ASN A O 1
ATOM 2419 N N . HIS A 1 295 ? -13.227 33.656 -12.164 1 97.75 295 HIS A N 1
ATOM 2420 C CA . HIS A 1 295 ? -12.148 32.781 -12.648 1 97.75 295 HIS A CA 1
ATOM 2421 C C . HIS A 1 295 ? -12.086 31.484 -11.859 1 97.75 295 HIS A C 1
ATOM 2423 O O . HIS A 1 295 ? -11.812 30.438 -12.43 1 97.75 295 HIS A O 1
ATOM 2429 N N . VAL A 1 296 ? -12.242 31.562 -10.578 1 98.19 296 VAL A N 1
ATOM 2430 C CA . VAL A 1 296 ? -12.242 30.375 -9.727 1 98.19 296 VAL A CA 1
ATOM 2431 C C . VAL A 1 296 ? -13.367 29.438 -10.148 1 98.19 296 VAL A C 1
ATOM 2433 O O . VAL A 1 296 ? -13.148 28.234 -10.312 1 98.19 296 VAL A O 1
ATOM 2436 N N . THR A 1 297 ? -14.617 29.969 -10.328 1 97.62 297 THR A N 1
ATOM 2437 C CA . THR A 1 297 ? -15.758 29.141 -10.68 1 97.62 297 THR A CA 1
ATOM 2438 C C . THR A 1 297 ? -15.594 28.547 -12.086 1 97.62 297 THR A C 1
ATOM 2440 O O . THR A 1 297 ? -16.031 27.438 -12.352 1 97.62 297 THR A O 1
ATOM 2443 N N . ASP A 1 298 ? -14.914 29.281 -13.008 1 97.56 298 ASP A N 1
ATOM 2444 C CA . ASP A 1 298 ? -14.609 28.75 -14.336 1 97.56 298 ASP A CA 1
ATOM 2445 C C . ASP A 1 298 ? -13.734 27.5 -14.234 1 97.56 298 ASP A C 1
ATOM 2447 O O . ASP A 1 298 ? -13.977 26.516 -14.93 1 97.56 298 ASP A O 1
ATOM 2451 N N . GLU A 1 299 ? -12.711 27.641 -13.383 1 97.5 299 GLU A N 1
ATOM 2452 C CA . GLU A 1 299 ? -11.805 26.5 -13.195 1 97.5 299 GLU A CA 1
ATOM 2453 C C . GLU A 1 299 ? -12.539 25.312 -12.586 1 97.5 299 GLU A C 1
ATOM 2455 O O . GLU A 1 299 ? -12.258 24.156 -12.938 1 97.5 299 GLU A O 1
ATOM 2460 N N . LEU A 1 300 ? -13.398 25.531 -11.648 1 97.19 300 LEU A N 1
ATOM 2461 C CA . LEU A 1 300 ? -14.172 24.469 -11.023 1 97.19 300 LEU A CA 1
ATOM 2462 C C . LEU A 1 300 ? -15.07 23.781 -12.047 1 97.19 300 LEU A C 1
ATOM 2464 O O . LEU A 1 300 ? -15.18 22.562 -12.055 1 97.19 300 LEU A O 1
ATOM 2468 N N . GLU A 1 301 ? -15.766 24.594 -12.875 1 96 301 GLU A N 1
ATOM 2469 C CA . GLU A 1 301 ? -16.656 24.047 -13.898 1 96 301 GLU A CA 1
ATOM 2470 C C . GLU A 1 301 ? -15.883 23.203 -14.914 1 96 301 GLU A C 1
ATOM 2472 O O . GLU A 1 301 ? -16.359 22.156 -15.344 1 96 301 GLU A O 1
ATOM 2477 N N . GLU A 1 302 ? -14.711 23.719 -15.25 1 96.81 302 GLU A N 1
ATOM 2478 C CA . GLU A 1 302 ? -13.883 22.969 -16.188 1 96.81 302 GLU A CA 1
ATOM 2479 C C . GLU A 1 302 ? -13.445 21.641 -15.578 1 96.81 302 GLU A C 1
ATOM 2481 O O . GLU A 1 302 ? -13.508 20.609 -16.234 1 96.81 302 GLU A O 1
ATOM 2486 N N . TRP A 1 303 ? -12.945 21.656 -14.383 1 96.62 303 TRP A N 1
ATOM 2487 C CA . TRP A 1 303 ? -12.547 20.438 -13.688 1 96.62 303 TRP A CA 1
ATOM 2488 C C . TRP A 1 303 ? -13.719 19.453 -13.602 1 96.62 303 TRP A C 1
ATOM 2490 O O . TRP A 1 303 ? -13.539 18.25 -13.812 1 96.62 303 TRP A O 1
ATOM 2500 N N . TYR A 1 304 ? -14.898 20 -13.266 1 95.31 304 TYR A N 1
ATOM 2501 C CA . TYR A 1 304 ? -16.109 19.203 -13.109 1 95.31 304 TYR A CA 1
ATOM 2502 C C . TYR A 1 304 ? -16.484 18.531 -14.414 1 95.31 304 TYR A C 1
ATOM 2504 O O . TYR A 1 304 ? -16.781 17.328 -14.438 1 95.31 304 TYR A O 1
ATOM 2512 N N . GLU A 1 305 ? -16.484 19.234 -15.461 1 95.44 305 GLU A N 1
ATOM 2513 C CA . GLU A 1 305 ? -16.797 18.703 -16.781 1 95.44 305 GLU A CA 1
ATOM 2514 C C . GLU A 1 305 ? -15.805 17.625 -17.188 1 95.44 305 GLU A C 1
ATOM 2516 O O . GLU A 1 305 ? -16.188 16.594 -17.75 1 95.44 305 GLU A O 1
ATOM 2521 N N . ASN A 1 306 ? -14.555 17.922 -16.953 1 96.31 306 ASN A N 1
ATOM 2522 C CA . ASN A 1 306 ? -13.523 16.938 -17.281 1 96.31 306 ASN A CA 1
ATOM 2523 C C . ASN A 1 306 ? -13.703 15.641 -16.5 1 96.31 306 ASN A C 1
ATOM 2525 O O . ASN A 1 306 ? -13.461 14.555 -17.031 1 96.31 306 ASN A O 1
ATOM 2529 N N . LYS A 1 307 ? -14.055 15.75 -15.281 1 95.12 307 LYS A N 1
ATOM 2530 C CA . LYS A 1 307 ? -14.281 14.57 -14.453 1 95.12 307 LYS A CA 1
ATOM 2531 C C . LYS A 1 307 ? -15.398 13.703 -15.016 1 95.12 307 LYS A C 1
ATOM 2533 O O . LYS A 1 307 ? -15.234 12.484 -15.156 1 95.12 307 LYS A O 1
ATOM 2538 N N . PHE A 1 308 ? -16.531 14.258 -15.367 1 94.81 308 PHE A N 1
ATOM 2539 C CA . PHE A 1 308 ? -17.672 13.492 -15.867 1 94.81 308 PHE A CA 1
ATOM 2540 C C . PHE A 1 308 ? -17.391 12.977 -17.266 1 94.81 308 PHE A C 1
ATOM 2542 O O . PHE A 1 308 ? -17.844 11.891 -17.641 1 94.81 308 PHE A O 1
ATOM 2549 N N . ASN A 1 309 ? -16.656 13.828 -18.078 1 96.38 309 ASN A N 1
ATOM 2550 C CA . ASN A 1 309 ? -16.25 13.328 -19.375 1 96.38 309 ASN A CA 1
ATOM 2551 C C . ASN A 1 309 ? -15.383 12.078 -19.266 1 96.38 309 ASN A C 1
ATOM 2553 O O . ASN A 1 309 ? -15.539 11.133 -20.031 1 96.38 309 ASN A O 1
ATOM 2557 N N . ARG A 1 310 ? -14.5 12.086 -18.328 1 96.94 310 ARG A N 1
ATOM 2558 C CA . ARG A 1 310 ? -13.656 10.922 -18.094 1 96.94 310 ARG A CA 1
ATOM 2559 C C . ARG A 1 310 ? -14.484 9.719 -17.656 1 96.94 310 ARG A C 1
ATOM 2561 O O . ARG A 1 310 ? -14.305 8.617 -18.172 1 96.94 310 ARG A O 1
ATOM 2568 N N . LEU A 1 311 ? -15.391 9.891 -16.734 1 96.19 311 LEU A N 1
ATOM 2569 C CA . LEU A 1 311 ? -16.266 8.82 -16.266 1 96.19 311 LEU A CA 1
ATOM 2570 C C . LEU A 1 311 ? -17.047 8.219 -17.438 1 96.19 311 LEU A C 1
ATOM 2572 O O . LEU A 1 311 ? -17.188 6.996 -17.531 1 96.19 311 LEU A O 1
ATOM 2576 N N . ASP A 1 312 ? -17.484 9.086 -18.359 1 95.5 312 ASP A N 1
ATOM 2577 C CA . ASP A 1 312 ? -18.281 8.664 -19.516 1 95.5 312 ASP A CA 1
ATOM 2578 C C . ASP A 1 312 ? -17.484 7.734 -20.422 1 95.5 312 ASP A C 1
ATOM 2580 O O . ASP A 1 312 ? -18.047 6.84 -21.047 1 95.5 312 ASP A O 1
ATOM 2584 N N . LYS A 1 313 ? -16.25 7.965 -20.422 1 96.62 313 LYS A N 1
ATOM 2585 C CA . LYS A 1 313 ? -15.422 7.258 -21.391 1 96.62 313 LYS A CA 1
ATOM 2586 C C . LYS A 1 313 ? -14.852 5.973 -20.797 1 96.62 313 LYS A C 1
ATOM 2588 O O . LYS A 1 313 ? -14.352 5.113 -21.516 1 96.62 313 LYS A O 1
ATOM 2593 N N . MET A 1 314 ? -14.93 5.746 -19.547 1 97.69 314 MET A N 1
ATOM 2594 C CA . MET A 1 314 ? -14.188 4.703 -18.859 1 97.69 314 MET A CA 1
ATOM 2595 C C . MET A 1 314 ? -14.656 3.316 -19.297 1 97.69 314 MET A C 1
ATOM 2597 O O . MET A 1 314 ? -13.836 2.428 -19.531 1 97.69 314 MET A O 1
ATOM 2601 N N . GLU A 1 315 ? -15.984 3.105 -19.375 1 96.12 315 GLU A N 1
ATOM 2602 C CA . GLU A 1 315 ? -16.516 1.788 -19.719 1 96.12 315 GLU A CA 1
ATOM 2603 C C . GLU A 1 315 ? -16 1.335 -21.094 1 96.12 315 GLU A C 1
ATOM 2605 O O . GLU A 1 315 ? -15.445 0.241 -21.219 1 96.12 315 GLU A O 1
ATOM 2610 N N . GLU A 1 316 ? -16.188 2.211 -22.094 1 96.62 316 GLU A N 1
ATOM 2611 C CA . GLU A 1 316 ? -15.789 1.863 -23.453 1 96.62 316 GLU A CA 1
ATOM 2612 C C . GLU A 1 316 ? -14.281 1.648 -23.562 1 96.62 316 GLU A C 1
ATOM 2614 O O . GLU A 1 316 ? -13.828 0.692 -24.188 1 96.62 316 GLU A O 1
ATOM 2619 N N . LYS A 1 317 ? -13.547 2.566 -22.984 1 97.69 317 LYS A N 1
ATOM 2620 C CA . LYS A 1 317 ? -12.086 2.445 -23.016 1 97.69 317 LYS A CA 1
ATOM 2621 C C . LYS A 1 317 ? -11.625 1.159 -22.344 1 97.69 317 LYS A C 1
ATOM 2623 O O . LYS A 1 317 ? -10.695 0.505 -22.812 1 97.69 317 LYS A O 1
ATOM 2628 N N . ALA A 1 318 ? -12.219 0.822 -21.234 1 97.75 318 ALA A N 1
ATOM 2629 C CA . ALA A 1 318 ? -11.867 -0.402 -20.516 1 97.75 318 ALA A CA 1
ATOM 2630 C C . ALA A 1 318 ? -12.102 -1.633 -21.391 1 97.75 318 ALA A C 1
ATOM 2632 O O . ALA A 1 318 ? -11.266 -2.535 -21.438 1 97.75 318 ALA A O 1
ATOM 2633 N N . LYS A 1 319 ? -13.266 -1.728 -22.062 1 97.06 319 LYS A N 1
ATOM 2634 C CA . LYS A 1 319 ? -13.578 -2.848 -22.953 1 97.06 319 LYS A CA 1
ATOM 2635 C C . LYS A 1 319 ? -12.539 -2.973 -24.062 1 97.06 319 LYS A C 1
ATOM 2637 O O . LYS A 1 319 ? -12.227 -4.082 -24.5 1 97.06 319 LYS A O 1
ATOM 2642 N N . GLU A 1 320 ? -11.992 -1.856 -24.375 1 97.25 320 GLU A N 1
ATOM 2643 C CA . GLU A 1 320 ? -11.062 -1.808 -25.5 1 97.25 320 GLU A CA 1
ATOM 2644 C C . GLU A 1 320 ? -9.68 -2.311 -25.094 1 97.25 320 GLU A C 1
ATOM 2646 O O . GLU A 1 320 ? -8.992 -2.961 -25.875 1 97.25 320 GLU A O 1
ATOM 2651 N N . ILE A 1 321 ? -9.266 -2.047 -23.844 1 98.31 321 ILE A N 1
ATOM 2652 C CA . ILE A 1 321 ? -7.824 -2.189 -23.641 1 98.31 321 ILE A CA 1
ATOM 2653 C C . ILE A 1 321 ? -7.555 -3.123 -22.469 1 98.31 321 ILE A C 1
ATOM 2655 O O . ILE A 1 321 ? -6.426 -3.594 -22.281 1 98.31 321 ILE A O 1
ATOM 2659 N N . VAL A 1 322 ? -8.516 -3.377 -21.625 1 98.25 322 VAL A N 1
ATOM 2660 C CA . VAL A 1 322 ? -8.305 -4.188 -20.422 1 98.25 322 VAL A CA 1
ATOM 2661 C C . VAL A 1 322 ? -8.68 -5.641 -20.719 1 98.25 322 VAL A C 1
ATOM 2663 O O . VAL A 1 322 ? -9.68 -5.91 -21.391 1 98.25 322 VAL A O 1
ATOM 2666 N N . TRP A 1 323 ? -7.895 -6.613 -20.359 1 98.62 323 TRP A N 1
ATOM 2667 C CA . TRP A 1 323 ? -8.211 -8.039 -20.312 1 98.62 323 TRP A CA 1
ATOM 2668 C C . TRP A 1 323 ? -8.523 -8.477 -18.891 1 98.62 323 TRP A C 1
ATOM 2670 O O . TRP A 1 323 ? -7.609 -8.75 -18.109 1 98.62 323 TRP A O 1
ATOM 2680 N N . TRP A 1 324 ? -9.828 -8.578 -18.547 1 97.88 324 TRP A N 1
ATOM 2681 C CA . TRP A 1 324 ? -10.281 -8.867 -17.188 1 97.88 324 TRP A CA 1
ATOM 2682 C C . TRP A 1 324 ? -10.047 -10.336 -16.844 1 97.88 324 TRP A C 1
ATOM 2684 O O . TRP A 1 324 ? -10.234 -11.219 -17.703 1 97.88 324 TRP A O 1
ATOM 2694 N N . PRO A 1 325 ? -9.664 -10.602 -15.57 1 95.56 325 PRO A N 1
ATOM 2695 C CA . PRO A 1 325 ? -9.633 -11.984 -15.086 1 95.56 325 PRO A CA 1
ATOM 2696 C C . PRO A 1 325 ? -11.016 -12.625 -15.023 1 95.56 325 PRO A C 1
ATOM 2698 O O . PRO A 1 325 ? -12 -11.945 -14.719 1 95.56 325 PRO A O 1
ATOM 2701 N N . PHE A 1 326 ? -11.102 -13.906 -15.359 1 93.44 326 PHE A N 1
ATOM 2702 C CA . PHE A 1 326 ? -12.289 -14.734 -15.188 1 93.44 326 PHE A CA 1
ATOM 2703 C C . PHE A 1 326 ? -13.477 -14.141 -15.938 1 93.44 326 PHE A C 1
ATOM 2705 O O . PHE A 1 326 ? -14.602 -14.164 -15.445 1 93.44 326 PHE A O 1
ATOM 2712 N N . THR A 1 327 ? -13.211 -13.508 -17.078 1 94.25 327 THR A N 1
ATOM 2713 C CA . THR A 1 327 ? -14.258 -12.836 -17.828 1 94.25 327 THR A CA 1
ATOM 2714 C C . THR A 1 327 ? -14.227 -13.266 -19.297 1 94.25 327 THR A C 1
ATOM 2716 O O . THR A 1 327 ? -13.172 -13.25 -19.922 1 94.25 327 THR A O 1
ATOM 2719 N N . GLN A 1 328 ? -15.336 -13.773 -19.828 1 94.06 328 GLN A N 1
ATOM 2720 C CA . GLN A 1 328 ? -15.484 -13.961 -21.266 1 94.06 328 GLN A CA 1
ATOM 2721 C C . GLN A 1 328 ? -15.883 -12.656 -21.953 1 94.06 328 GLN A C 1
ATOM 2723 O O . GLN A 1 328 ? -17.062 -12.297 -21.969 1 94.06 328 GLN A O 1
ATOM 2728 N N . HIS A 1 329 ? -14.945 -12.008 -22.547 1 94.88 329 HIS A N 1
ATOM 2729 C CA . HIS A 1 329 ? -15.109 -10.664 -23.094 1 94.88 329 HIS A CA 1
ATOM 2730 C C . HIS A 1 329 ? -16.109 -10.648 -24.234 1 94.88 329 HIS A C 1
ATOM 2732 O O . HIS A 1 329 ? -16.688 -9.609 -24.547 1 94.88 329 HIS A O 1
ATOM 2738 N N . GLY A 1 330 ? -16.328 -11.789 -24.859 1 92.44 330 GLY A N 1
ATOM 2739 C CA . GLY A 1 330 ? -17.281 -11.883 -25.953 1 92.44 330 GLY A CA 1
ATOM 2740 C C . GLY A 1 330 ? -18.719 -11.664 -25.531 1 92.44 330 GLY A C 1
ATOM 2741 O O . GLY A 1 330 ? -19.594 -11.383 -26.359 1 92.44 330 GLY A O 1
ATOM 2742 N N . ILE A 1 331 ? -18.938 -11.719 -24.172 1 88.81 331 ILE A N 1
ATOM 2743 C CA . ILE A 1 331 ? -20.328 -11.633 -23.734 1 88.81 331 ILE A CA 1
ATOM 2744 C C . ILE A 1 331 ? -20.469 -10.539 -22.672 1 88.81 331 ILE A C 1
ATOM 2746 O O . ILE A 1 331 ? -21.453 -10.516 -21.938 1 88.81 331 ILE A O 1
ATOM 2750 N N . VAL A 1 332 ? -19.5 -9.766 -22.516 1 89.06 332 VAL A N 1
ATOM 2751 C CA . VAL A 1 332 ? -19.594 -8.664 -21.562 1 89.06 332 VAL A CA 1
ATOM 2752 C C . VAL A 1 332 ? -20.484 -7.562 -22.125 1 89.06 332 VAL A C 1
ATOM 2754 O O . VAL A 1 332 ? -20.188 -7.016 -23.203 1 89.06 332 VAL A O 1
ATOM 2757 N N . ASP A 1 333 ? -21.531 -7.277 -21.438 1 84.25 333 ASP A N 1
ATOM 2758 C CA . ASP A 1 333 ? -22.438 -6.242 -21.891 1 84.25 333 ASP A CA 1
ATOM 2759 C C . ASP A 1 333 ? -22.188 -4.918 -21.172 1 84.25 333 ASP A C 1
ATOM 2761 O O . ASP A 1 333 ? -22.109 -3.865 -21.812 1 84.25 333 ASP A O 1
ATOM 2765 N N . LYS A 1 334 ? -22.062 -4.988 -19.844 1 87.56 334 LYS A N 1
ATOM 2766 C CA . LYS A 1 334 ? -21.891 -3.787 -19.031 1 87.56 334 LYS A CA 1
ATOM 2767 C C . LYS A 1 334 ? -20.656 -3.9 -18.141 1 87.56 334 LYS A C 1
ATOM 2769 O O . LYS A 1 334 ? -20.344 -4.984 -17.641 1 87.56 334 LYS A O 1
ATOM 2774 N N . VAL A 1 335 ? -19.969 -2.793 -18.016 1 93.62 335 VAL A N 1
ATOM 2775 C CA . VAL A 1 335 ? -18.812 -2.699 -17.125 1 93.62 335 VAL A CA 1
ATOM 2776 C C . VAL A 1 335 ? -19.156 -1.81 -15.938 1 93.62 335 VAL A C 1
ATOM 2778 O O . VAL A 1 335 ? -19.766 -0.75 -16.094 1 93.62 335 VAL A O 1
ATOM 2781 N N . ASN A 1 336 ? -18.891 -2.246 -14.758 1 93.56 336 ASN A N 1
ATOM 2782 C CA . ASN A 1 336 ? -19.094 -1.452 -13.547 1 93.56 336 ASN A CA 1
ATOM 2783 C C . ASN A 1 336 ? -18.016 -0.386 -13.391 1 93.56 336 ASN A C 1
ATOM 2785 O O . ASN A 1 336 ? -16.875 -0.698 -13.039 1 93.56 336 ASN A O 1
ATOM 2789 N N . VAL A 1 337 ? -18.359 0.852 -13.617 1 96.81 337 VAL A N 1
ATOM 2790 C CA . VAL A 1 337 ? -17.422 1.956 -13.438 1 96.81 337 VAL A CA 1
ATOM 2791 C C . VAL A 1 337 ? -17.438 2.424 -11.984 1 96.81 337 VAL A C 1
ATOM 2793 O O . VAL A 1 337 ? -18.422 3.021 -11.539 1 96.81 337 VAL A O 1
ATOM 2796 N N . VAL A 1 338 ? -16.391 2.199 -11.234 1 97.44 338 VAL A N 1
ATOM 2797 C CA . VAL A 1 338 ? -16.328 2.531 -9.812 1 97.44 338 VAL A CA 1
ATOM 2798 C C . VAL A 1 338 ? -15.578 3.848 -9.625 1 97.44 338 VAL A C 1
ATOM 2800 O O . VAL A 1 338 ? -14.391 3.947 -9.953 1 97.44 338 VAL A O 1
ATOM 2803 N N . ASP A 1 339 ? -16.172 4.812 -9.07 1 97.25 339 ASP A N 1
ATOM 2804 C CA . ASP A 1 339 ? -15.562 6.113 -8.812 1 97.25 339 ASP A CA 1
ATOM 2805 C C . ASP A 1 339 ? -14.812 6.109 -7.484 1 97.25 339 ASP A C 1
ATOM 2807 O O . ASP A 1 339 ? -13.781 6.77 -7.348 1 97.25 339 ASP A O 1
ATOM 2811 N N . SER A 1 340 ? -15.352 5.484 -6.496 1 97.69 340 SER A N 1
ATOM 2812 C CA . SER A 1 340 ? -14.781 5.391 -5.156 1 97.69 340 SER A CA 1
ATOM 2813 C C . SER A 1 340 ? -15.461 4.285 -4.348 1 97.69 340 SER A C 1
ATOM 2815 O O . SER A 1 340 ? -16.422 3.678 -4.809 1 97.69 340 SER A O 1
ATOM 2817 N N . ALA A 1 341 ? -14.945 3.943 -3.152 1 98.19 341 ALA A N 1
ATOM 2818 C CA . ALA A 1 341 ? -15.523 2.961 -2.238 1 98.19 341 ALA A CA 1
ATOM 2819 C C . ALA A 1 341 ? -15.258 3.338 -0.785 1 98.19 341 ALA A C 1
ATOM 2821 O O . ALA A 1 341 ? -14.211 3.906 -0.468 1 98.19 341 ALA A O 1
ATOM 2822 N N . TYR A 1 342 ? -16.156 3.076 0.089 1 97.25 342 TYR A N 1
ATOM 2823 C CA . TYR A 1 342 ? -16.062 3.422 1.502 1 97.25 342 TYR A CA 1
ATOM 2824 C C . TYR A 1 342 ? -16.938 2.502 2.352 1 97.25 342 TYR A C 1
ATOM 2826 O O . TYR A 1 342 ? -18.094 2.271 2.029 1 97.25 342 TYR A O 1
ATOM 2834 N N . LYS A 1 343 ? -16.344 1.926 3.422 1 96.56 343 LYS A N 1
ATOM 2835 C CA . LYS A 1 343 ? -17.031 0.927 4.238 1 96.56 343 LYS A CA 1
ATOM 2836 C C . LYS A 1 343 ? -17.547 -0.223 3.377 1 96.56 343 LYS A C 1
ATOM 2838 O O . LYS A 1 343 ? -16.781 -0.848 2.641 1 96.56 343 LYS A O 1
ATOM 2843 N N . ASP A 1 344 ? -18.906 -0.407 3.291 1 96.62 344 ASP A N 1
ATOM 2844 C CA . ASP A 1 344 ? -19.438 -1.552 2.555 1 96.62 344 ASP A CA 1
ATOM 2845 C C . ASP A 1 344 ? -19.969 -1.128 1.188 1 96.62 344 ASP A C 1
ATOM 2847 O O . ASP A 1 344 ? -20.531 -1.942 0.458 1 96.62 344 ASP A O 1
ATOM 2851 N N . LEU A 1 345 ? -19.719 0.151 0.826 1 96.06 345 LEU A N 1
ATOM 2852 C CA . LEU A 1 345 ? -20.438 0.672 -0.337 1 96.06 345 LEU A CA 1
ATOM 2853 C C . LEU A 1 345 ? -19.453 1.064 -1.439 1 96.06 345 LEU A C 1
ATOM 2855 O O . LEU A 1 345 ? -18.359 1.57 -1.158 1 96.06 345 LEU A O 1
ATOM 2859 N N . LEU A 1 346 ? -19.844 0.837 -2.711 1 95.88 346 LEU A N 1
ATOM 2860 C CA . LEU A 1 346 ? -19.219 1.36 -3.916 1 95.88 346 LEU A CA 1
ATOM 2861 C C . LEU A 1 346 ? -20 2.537 -4.477 1 95.88 346 LEU A C 1
ATOM 2863 O O . LEU A 1 346 ? -21.234 2.541 -4.441 1 95.88 346 LEU A O 1
ATOM 2867 N N . ILE A 1 347 ? -19.312 3.545 -4.941 1 96.12 347 ILE A N 1
ATOM 2868 C CA . ILE A 1 347 ? -19.922 4.574 -5.773 1 96.12 347 ILE A CA 1
ATOM 2869 C C . ILE A 1 347 ? -19.656 4.285 -7.246 1 96.12 347 ILE A C 1
ATOM 2871 O O . ILE A 1 347 ? -18.516 4.371 -7.699 1 96.12 347 ILE A O 1
ATOM 2875 N N . THR A 1 348 ? -20.688 3.916 -7.957 1 94.19 348 THR A N 1
ATOM 2876 C CA . THR A 1 348 ? -20.531 3.5 -9.344 1 94.19 348 THR A CA 1
ATOM 2877 C C . THR A 1 348 ? -21.172 4.516 -10.289 1 94.19 348 THR A C 1
ATOM 2879 O O . THR A 1 348 ? -22.047 5.281 -9.883 1 94.19 348 THR A O 1
ATOM 2882 N N . TYR A 1 349 ? -20.672 4.621 -11.5 1 93.88 349 TYR A N 1
ATOM 2883 C CA . TYR A 1 349 ? -21.188 5.512 -12.531 1 93.88 349 TYR A CA 1
ATOM 2884 C C . TYR A 1 349 ? -21.891 4.719 -13.633 1 93.88 349 TYR A C 1
ATOM 2886 O O . TYR A 1 349 ? -21.312 3.775 -14.188 1 93.88 349 TYR A O 1
ATOM 2894 N N . ASN A 1 350 ? -23.141 5.047 -13.914 1 85.38 350 ASN A N 1
ATOM 2895 C CA . ASN A 1 350 ? -23.906 4.41 -14.969 1 85.38 350 ASN A CA 1
ATOM 2896 C C . ASN A 1 350 ? -24.203 5.379 -16.109 1 85.38 350 ASN A C 1
ATOM 2898 O O . ASN A 1 350 ? -24.875 6.395 -15.922 1 85.38 350 ASN A O 1
ATOM 2902 N N . ASN A 1 351 ? -23.625 5.234 -17.328 1 76.88 351 ASN A N 1
ATOM 2903 C CA . ASN A 1 351 ? -23.797 6.117 -18.484 1 76.88 351 ASN A CA 1
ATOM 2904 C C . ASN A 1 351 ? -25.094 5.816 -19.234 1 76.88 351 ASN A C 1
ATOM 2906 O O . ASN A 1 351 ? -25.484 6.574 -20.125 1 76.88 351 ASN A O 1
ATOM 2910 N N . ASN A 1 352 ? -26.125 5.23 -18.812 1 63 352 ASN A N 1
ATOM 2911 C CA . ASN A 1 352 ? -27.406 4.859 -19.406 1 63 352 ASN A CA 1
ATOM 2912 C C . ASN A 1 352 ? -27.312 4.746 -20.922 1 63 352 ASN A C 1
ATOM 2914 O O . ASN A 1 352 ? -28.328 4.727 -21.625 1 63 352 ASN A O 1
ATOM 2918 N N . ASN A 1 353 ? -26.234 4.871 -21.703 1 49.88 353 ASN A N 1
ATOM 2919 C CA . ASN A 1 353 ? -26.328 4.762 -23.156 1 49.88 353 ASN A CA 1
ATOM 2920 C C . ASN A 1 353 ? -26.938 3.43 -23.578 1 49.88 353 ASN A C 1
ATOM 2922 O O . ASN A 1 353 ? -26.656 2.938 -24.688 1 49.88 353 ASN A O 1
ATOM 2926 N N . ASN A 1 354 ? -27.594 2.65 -22.844 1 41.25 354 ASN A N 1
ATOM 2927 C CA . ASN A 1 354 ? -28.172 1.544 -23.609 1 41.25 354 ASN A CA 1
ATOM 2928 C C . ASN A 1 354 ? -29.047 2.043 -24.75 1 41.25 354 ASN A C 1
ATOM 2930 O O . ASN A 1 354 ? -30 2.779 -24.531 1 41.25 354 ASN A O 1
ATOM 2934 N N . SER A 1 355 ? -28.625 1.97 -26.047 1 35 355 SER A N 1
ATOM 2935 C CA . SER A 1 355 ? -29.203 1.958 -27.375 1 35 355 SER A CA 1
ATOM 2936 C C . SER A 1 355 ? -30.453 1.088 -27.438 1 35 355 SER A C 1
ATOM 2938 O O . SER A 1 355 ? -30.406 -0.103 -27.125 1 35 355 SER A O 1
ATOM 2940 N N . ASN A 1 356 ? -31.688 1.565 -27.297 1 33.31 356 ASN A N 1
ATOM 2941 C CA . ASN A 1 356 ? -32.875 1.02 -27.984 1 33.31 356 ASN A CA 1
ATOM 2942 C C . ASN A 1 356 ? -32.531 0.606 -29.406 1 33.31 356 ASN A C 1
ATOM 2944 O O . ASN A 1 356 ? -33.438 0.503 -30.25 1 33.31 356 ASN A O 1
ATOM 2948 N N . ASN A 1 357 ? -31.422 0.405 -29.906 1 29.58 357 ASN A N 1
ATOM 2949 C CA . ASN A 1 357 ? -31.516 0.135 -31.344 1 29.58 357 ASN A CA 1
ATOM 2950 C C . ASN A 1 357 ? -32.312 -1.146 -31.625 1 29.58 357 ASN A C 1
ATOM 2952 O O . ASN A 1 357 ? -32.188 -1.716 -32.719 1 29.58 357 ASN A O 1
ATOM 2956 N N . ASN A 1 358 ? -32.781 -2.033 -30.781 1 27.38 358 ASN A N 1
ATOM 2957 C CA . ASN A 1 358 ? -33.5 -3.08 -31.5 1 27.38 358 ASN A CA 1
ATOM 2958 C C . ASN A 1 358 ? -34.906 -2.625 -31.906 1 27.38 358 ASN A C 1
ATOM 2960 O O . ASN A 1 358 ? -35.844 -2.676 -31.109 1 27.38 358 ASN A O 1
ATOM 2964 N N . ASN A 1 359 ? -35.156 -1.55 -32.75 1 26.45 359 ASN A N 1
ATOM 2965 C CA . ASN A 1 359 ? -36.375 -1.283 -33.531 1 26.45 359 ASN A CA 1
ATOM 2966 C C . ASN A 1 359 ? -36.781 -2.494 -34.344 1 26.45 359 ASN A C 1
ATOM 2968 O O . ASN A 1 359 ? -36.375 -2.621 -35.5 1 26.45 359 ASN A O 1
ATOM 2972 N N . SER A 1 360 ? -36.781 -3.752 -34.062 1 24.83 360 SER A N 1
ATOM 2973 C CA . SER A 1 360 ? -37.562 -4.512 -35.031 1 24.83 360 SER A CA 1
ATOM 2974 C C . SER A 1 360 ? -38.969 -3.969 -35.156 1 24.83 360 SER A C 1
ATOM 2976 O O . SER A 1 360 ? -39.531 -3.461 -34.156 1 24.83 360 SER A O 1
ATOM 2978 N N . ASN A 1 361 ? -39.656 -3.877 -36.438 1 24.27 361 ASN A N 1
ATOM 2979 C CA . ASN A 1 361 ? -40.781 -3.477 -37.281 1 24.27 361 ASN A CA 1
ATOM 2980 C C . ASN A 1 361 ? -42.062 -4.129 -36.812 1 24.27 361 ASN A C 1
ATOM 2982 O O . ASN A 1 361 ? -43.062 -4.137 -37.562 1 24.27 361 ASN A O 1
ATOM 2986 N N . ASN A 1 362 ? -42.188 -5.129 -36.031 1 22.41 362 ASN A N 1
ATOM 2987 C CA . ASN A 1 362 ? -43.469 -5.734 -36.344 1 22.41 362 ASN A CA 1
ATOM 2988 C C . ASN A 1 362 ? -44.625 -4.754 -36.094 1 22.41 362 ASN A C 1
ATOM 2990 O O . ASN A 1 362 ? -44.531 -3.902 -35.219 1 22.41 362 ASN A O 1
ATOM 2994 N N . SER A 1 363 ? -45.75 -4.844 -36.969 1 22.16 363 SER A N 1
ATOM 2995 C CA . SER A 1 363 ? -46.938 -4.203 -37.531 1 22.16 363 SER A CA 1
ATOM 2996 C C . SER A 1 363 ? -47.844 -3.695 -36.438 1 22.16 363 SER A C 1
ATOM 2998 O O . SER A 1 363 ? -48.219 -2.523 -36.438 1 22.16 363 SER A O 1
ATOM 3000 N N . ASN A 1 364 ? -48.906 -4.465 -36.094 1 21.33 364 ASN A N 1
ATOM 3001 C CA . ASN A 1 364 ? -50.312 -4.156 -36.375 1 21.33 364 ASN A CA 1
ATOM 3002 C C . ASN A 1 364 ? -50.906 -3.301 -35.25 1 21.33 364 ASN A C 1
ATOM 3004 O O . ASN A 1 364 ? -51.625 -2.318 -35.531 1 21.33 364 ASN A O 1
ATOM 3008 N N . ASP A 1 365 ? -51.344 -3.943 -34.125 1 23.27 365 ASP A N 1
ATOM 3009 C CA . ASP A 1 365 ? -52.719 -3.717 -33.656 1 23.27 365 ASP A CA 1
ATOM 3010 C C . ASP A 1 365 ? -52.844 -2.355 -32.969 1 23.27 365 ASP A C 1
ATOM 3012 O O . ASP A 1 365 ? -51.875 -1.866 -32.344 1 23.27 365 ASP A O 1
ATOM 3016 N N . SER A 1 366 ? -53.969 -1.563 -33.219 1 23.59 366 SER A N 1
ATOM 3017 C CA . SER A 1 366 ? -54.656 -0.286 -33.156 1 23.59 366 SER A CA 1
ATOM 3018 C C . SER A 1 366 ? -54.812 0.186 -31.703 1 23.59 366 SER A C 1
ATOM 3020 O O . SER A 1 366 ? -55.375 1.237 -31.438 1 23.59 366 SER A O 1
ATOM 3022 N N . HIS A 1 367 ? -54.688 -0.748 -30.703 1 22.94 367 HIS A N 1
ATOM 3023 C CA . HIS A 1 367 ? -55.594 -0.292 -29.656 1 22.94 367 HIS A CA 1
ATOM 3024 C C . HIS A 1 367 ? -55.25 1.12 -29.203 1 22.94 367 HIS A C 1
ATOM 3026 O O . HIS A 1 367 ? -54.094 1.556 -29.344 1 22.94 367 HIS A O 1
ATOM 3032 N N . ASN A 1 368 ? -56.219 1.932 -28.844 1 23.31 368 ASN A N 1
ATOM 3033 C CA . ASN A 1 368 ? -56.656 3.277 -28.484 1 23.31 368 ASN A CA 1
ATOM 3034 C C . ASN A 1 368 ? -55.875 3.807 -27.281 1 23.31 368 ASN A C 1
ATOM 3036 O O . ASN A 1 368 ? -56.094 3.416 -26.141 1 23.31 368 ASN A O 1
ATOM 3040 N N . SER A 1 369 ? -54.531 3.658 -27.391 1 22.66 369 SER A N 1
ATOM 3041 C CA . SER A 1 369 ? -53.781 4.035 -26.203 1 22.66 369 SER A CA 1
ATOM 3042 C C . SER A 1 369 ? -54 5.508 -25.859 1 22.66 369 SER A C 1
ATOM 3044 O O . SER A 1 369 ? -53.75 6.387 -26.672 1 22.66 369 SER A O 1
ATOM 3046 N N . ASN A 1 370 ? -55.031 5.785 -25.031 1 24.62 370 ASN A N 1
ATOM 3047 C CA . ASN A 1 370 ? -55.406 7.07 -24.453 1 24.62 370 ASN A CA 1
ATOM 3048 C C . ASN A 1 370 ? -54.188 7.887 -24.062 1 24.62 370 ASN A C 1
ATOM 3050 O O . ASN A 1 370 ? -53.125 7.324 -23.734 1 24.62 370 ASN A O 1
ATOM 3054 N N . ASN A 1 371 ? -54.219 9.258 -24.344 1 24.61 371 ASN A N 1
ATOM 3055 C CA . ASN A 1 371 ? -53.438 10.484 -24.453 1 24.61 371 ASN A CA 1
ATOM 3056 C C . ASN A 1 371 ? -52.812 10.867 -23.109 1 24.61 371 ASN A C 1
ATOM 3058 O O . ASN A 1 371 ? -52.469 12.031 -22.891 1 24.61 371 ASN A O 1
ATOM 3062 N N . SER A 1 372 ? -53.062 10.133 -21.969 1 27.33 372 SER A N 1
ATOM 3063 C CA . SER A 1 372 ? -52.75 10.992 -20.828 1 27.33 372 SER A CA 1
ATOM 3064 C C . SER A 1 372 ? -51.312 11.508 -20.906 1 27.33 372 SER A C 1
ATOM 3066 O O . SER A 1 372 ? -50.406 10.742 -21.203 1 27.33 372 SER A O 1
ATOM 3068 N N . ASN A 1 373 ? -51.062 12.789 -21.234 1 26.19 373 ASN A N 1
ATOM 3069 C CA . ASN A 1 373 ? -50 13.781 -21.344 1 26.19 373 ASN A CA 1
ATOM 3070 C C . ASN A 1 373 ? -49.062 13.719 -20.156 1 26.19 373 ASN A C 1
ATOM 3072 O O . ASN A 1 373 ? -48.562 14.75 -19.703 1 26.19 373 ASN A O 1
ATOM 3076 N N . THR A 1 374 ? -49.281 12.898 -19.156 1 29.33 374 THR A N 1
ATOM 3077 C CA . THR A 1 374 ? -48.312 13.086 -18.078 1 29.33 374 THR A CA 1
ATOM 3078 C C . THR A 1 374 ? -46.875 13.078 -18.641 1 29.33 374 THR A C 1
ATOM 3080 O O . THR A 1 374 ? -46.5 12.141 -19.328 1 29.33 374 THR A O 1
ATOM 3083 N N . SER A 1 375 ? -46.375 14.289 -18.984 1 30.2 375 SER A N 1
ATOM 3084 C CA . SER A 1 375 ? -45 14.547 -19.297 1 30.2 375 SER A CA 1
ATOM 3085 C C . SER A 1 375 ? -44.062 13.656 -18.469 1 30.2 375 SER A C 1
ATOM 3087 O O . SER A 1 375 ? -44.031 13.742 -17.25 1 30.2 375 SER A O 1
ATOM 3089 N N . ASP A 1 376 ? -43.938 12.484 -18.781 1 31.44 376 ASP A N 1
ATOM 3090 C CA . ASP A 1 376 ? -42.938 11.531 -18.312 1 31.44 376 ASP A CA 1
ATOM 3091 C C . ASP A 1 376 ? -41.562 12.18 -18.266 1 31.44 376 ASP A C 1
ATOM 3093 O O . ASP A 1 376 ? -40.906 12.344 -19.297 1 31.44 376 ASP A O 1
ATOM 3097 N N . ILE A 1 377 ? -41.375 13.352 -17.547 1 34.03 377 ILE A N 1
ATOM 3098 C CA . ILE A 1 377 ? -40 13.734 -17.219 1 34.03 377 ILE A CA 1
ATOM 3099 C C . ILE A 1 377 ? -39.156 12.484 -17 1 34.03 377 ILE A C 1
ATOM 3101 O O . ILE A 1 377 ? -39.406 11.711 -16.078 1 34.03 377 ILE A O 1
ATOM 3105 N N . ASP A 1 378 ? -38.688 11.836 -17.953 1 34.09 378 ASP A N 1
ATOM 3106 C CA . ASP A 1 378 ? -37.656 10.797 -18.141 1 34.09 378 ASP A CA 1
ATOM 3107 C C . ASP A 1 378 ? -36.438 11.055 -17.266 1 34.09 378 ASP A C 1
ATOM 3109 O O . ASP A 1 378 ? -35.531 11.789 -17.656 1 34.09 378 ASP A O 1
ATOM 3113 N N . THR A 1 379 ? -36.438 11.492 -16.094 1 40.41 379 THR A N 1
ATOM 3114 C CA . THR A 1 379 ? -35.281 11.562 -15.211 1 40.41 379 THR A CA 1
ATOM 3115 C C . THR A 1 379 ? -34.375 10.344 -15.406 1 40.41 379 THR A C 1
ATOM 3117 O O . THR A 1 379 ? -33.344 10.234 -14.758 1 40.41 379 THR A O 1
ATOM 3120 N N . PRO A 1 380 ? -34.812 9.141 -15.633 1 43.19 380 PRO A N 1
ATOM 3121 C CA . PRO A 1 380 ? -34.094 7.859 -15.477 1 43.19 380 PRO A CA 1
ATOM 3122 C C . PRO A 1 380 ? -32.812 7.781 -16.281 1 43.19 380 PRO A C 1
ATOM 3124 O O . PRO A 1 380 ? -31.906 7.02 -15.938 1 43.19 380 PRO A O 1
ATOM 3127 N N . ASP A 1 381 ? -32.719 8.344 -17.453 1 50.5 381 ASP A N 1
ATOM 3128 C CA . ASP A 1 381 ? -31.703 7.961 -18.422 1 50.5 381 ASP A CA 1
ATOM 3129 C C . ASP A 1 381 ? -30.438 8.805 -18.25 1 50.5 381 ASP A C 1
ATOM 3131 O O . ASP A 1 381 ? -29.594 8.859 -19.156 1 50.5 381 ASP A O 1
ATOM 3135 N N . THR A 1 382 ? -30.344 9.664 -17.203 1 62.88 382 THR A N 1
ATOM 3136 C CA . THR A 1 382 ? -29.141 10.477 -17.141 1 62.88 382 THR A CA 1
ATOM 3137 C C . THR A 1 382 ? -28.016 9.742 -16.422 1 62.88 382 THR A C 1
ATOM 3139 O O . THR A 1 382 ? -28.25 9.109 -15.383 1 62.88 382 THR A O 1
ATOM 3142 N N . PRO A 1 383 ? -26.875 9.695 -17.016 1 79.25 383 PRO A N 1
ATOM 3143 C CA . PRO A 1 383 ? -25.688 9.156 -16.312 1 79.25 383 PRO A CA 1
ATOM 3144 C C . PRO A 1 383 ? -25.547 9.695 -14.898 1 79.25 383 PRO A C 1
ATOM 3146 O O . PRO A 1 383 ? -25.797 10.875 -14.648 1 79.25 383 PRO A O 1
ATOM 3149 N N . SER A 1 384 ? -25.547 8.844 -13.945 1 85.06 384 SER A N 1
ATOM 3150 C CA . SER A 1 384 ? -25.5 9.297 -12.562 1 85.06 384 SER A CA 1
ATOM 3151 C C . SER A 1 384 ? -24.609 8.398 -11.711 1 85.06 384 SER A C 1
ATOM 3153 O O . SER A 1 384 ? -24.359 7.246 -12.062 1 85.06 384 SER A O 1
ATOM 3155 N N . LEU A 1 385 ? -24.078 8.922 -10.594 1 91.06 385 LEU A N 1
ATOM 3156 C CA . LEU A 1 385 ? -23.406 8.18 -9.539 1 91.06 385 LEU A CA 1
ATOM 3157 C C . LEU A 1 385 ? -24.406 7.508 -8.609 1 91.06 385 LEU A C 1
ATOM 3159 O O . LEU A 1 385 ? -25.453 8.094 -8.289 1 91.06 385 LEU A O 1
ATOM 3163 N N . ASN A 1 386 ? -24.125 6.254 -8.258 1 90 386 ASN A N 1
ATOM 3164 C CA . ASN A 1 386 ? -25.016 5.48 -7.391 1 90 386 ASN A CA 1
ATOM 3165 C C . ASN A 1 386 ? -24.234 4.734 -6.312 1 90 386 ASN A C 1
ATOM 3167 O O . ASN A 1 386 ? -23.109 4.309 -6.543 1 90 386 ASN A O 1
ATOM 3171 N N . GLU A 1 387 ? -24.922 4.586 -5.145 1 92.31 387 GLU A N 1
ATOM 3172 C CA . GLU A 1 387 ? -24.359 3.744 -4.09 1 92.31 387 GLU A CA 1
ATOM 3173 C C . GLU A 1 387 ? -24.781 2.287 -4.266 1 92.31 387 GLU A C 1
ATOM 3175 O O . GLU A 1 387 ? -25.969 1.996 -4.477 1 92.31 387 GLU A O 1
ATOM 3180 N N . VAL A 1 388 ? -23.812 1.436 -4.199 1 93.19 388 VAL A N 1
ATOM 3181 C CA . VAL A 1 388 ? -24.078 0.01 -4.355 1 93.19 388 VAL A CA 1
ATOM 3182 C C . VAL A 1 388 ? -23.359 -0.778 -3.271 1 93.19 388 VAL A C 1
ATOM 3184 O O . VAL A 1 388 ? -22.156 -0.59 -3.061 1 93.19 388 VAL A O 1
ATOM 3187 N N . PHE A 1 389 ? -24.141 -1.598 -2.578 1 95.5 389 PHE A N 1
ATOM 3188 C CA . PHE A 1 389 ? -23.531 -2.477 -1.593 1 95.5 389 PHE A CA 1
ATOM 3189 C C . PHE A 1 389 ? -22.641 -3.518 -2.271 1 95.5 389 PHE A C 1
ATOM 3191 O O . PHE A 1 389 ? -23.062 -4.176 -3.223 1 95.5 389 PHE A O 1
ATOM 3198 N N . ASP A 1 390 ? -21.422 -3.668 -1.801 1 96.38 390 ASP A N 1
ATOM 3199 C CA . ASP A 1 390 ? -20.5 -4.664 -2.324 1 96.38 390 ASP A CA 1
ATOM 3200 C C . ASP A 1 390 ? -20.828 -6.059 -1.796 1 96.38 390 ASP A C 1
ATOM 3202 O O . ASP A 1 390 ? -20.172 -6.547 -0.871 1 96.38 390 ASP A O 1
ATOM 3206 N N . GLY A 1 391 ? -21.672 -6.711 -2.439 1 95.5 391 GLY A N 1
ATOM 3207 C CA . GLY A 1 391 ? -22.188 -7.984 -1.966 1 95.5 391 GLY A CA 1
ATOM 3208 C C . GLY A 1 391 ? -21.188 -9.125 -2.096 1 95.5 391 GLY A C 1
ATOM 3209 O O . GLY A 1 391 ? -21.375 -10.188 -1.506 1 95.5 391 GLY A O 1
ATOM 3210 N N . SER A 1 392 ? -20.156 -8.938 -2.828 1 94.94 392 SER A N 1
ATOM 3211 C CA . SER A 1 392 ? -19.125 -9.953 -2.949 1 94.94 392 SER A CA 1
ATOM 3212 C C . SER A 1 392 ? -17.953 -9.656 -2.029 1 94.94 392 SER A C 1
ATOM 3214 O O . SER A 1 392 ? -17 -10.438 -1.957 1 94.94 392 SER A O 1
ATOM 3216 N N . ALA A 1 393 ? -18 -8.453 -1.319 1 97.06 393 ALA A N 1
ATOM 3217 C CA . ALA A 1 393 ? -16.891 -7.98 -0.496 1 97.06 393 ALA A CA 1
ATOM 3218 C C . ALA A 1 393 ? -15.594 -7.945 -1.295 1 97.06 393 ALA A C 1
ATOM 3220 O O . ALA A 1 393 ? -14.539 -8.344 -0.797 1 97.06 393 ALA A O 1
ATOM 3221 N N . SER A 1 394 ? -15.719 -7.555 -2.576 1 97.06 394 SER A N 1
ATOM 3222 C CA . SER A 1 394 ? -14.578 -7.43 -3.48 1 97.06 394 SER A CA 1
ATOM 3223 C C . SER A 1 394 ? -13.719 -8.695 -3.469 1 97.06 394 SER A C 1
ATOM 3225 O O . SER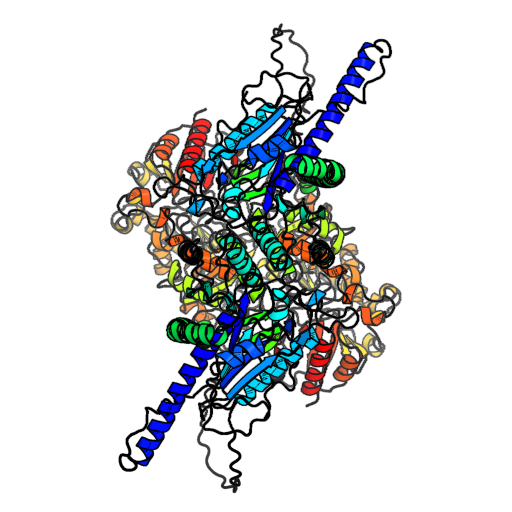 A 1 394 ? -12.523 -8.633 -3.184 1 97.06 394 SER A O 1
ATOM 3227 N N . TRP A 1 395 ? -14.352 -9.789 -3.857 1 95 395 TRP A N 1
ATOM 3228 C CA . TRP A 1 395 ? -13.766 -11.125 -3.93 1 95 395 TRP A CA 1
ATOM 3229 C C . TRP A 1 395 ? -13.273 -11.586 -2.561 1 95 395 TRP A C 1
ATOM 3231 O O . TRP A 1 395 ? -12.133 -12.031 -2.418 1 95 395 TRP A O 1
ATOM 3241 N N . TRP A 1 396 ? -14.117 -11.344 -1.62 1 96.81 396 TRP A N 1
ATOM 3242 C CA . TRP A 1 396 ? -14.039 -11.906 -0.276 1 96.81 396 TRP A CA 1
ATOM 3243 C C . TRP A 1 396 ? -12.875 -11.297 0.503 1 96.81 396 TRP A C 1
ATOM 3245 O O . TRP A 1 396 ? -12.352 -11.906 1.437 1 96.81 396 TRP A O 1
ATOM 3255 N N . THR A 1 397 ? -12.391 -10.07 0.146 1 97.94 397 THR A N 1
ATOM 3256 C CA . THR A 1 397 ? -11.211 -9.5 0.782 1 97.94 397 THR A CA 1
ATOM 3257 C C . THR A 1 397 ? -11.602 -8.562 1.919 1 97.94 397 THR A C 1
ATOM 3259 O O . THR A 1 397 ? -10.805 -8.305 2.824 1 97.94 397 THR A O 1
ATOM 3262 N N . GLN A 1 398 ? -12.859 -8.055 1.941 1 97.44 398 GLN A N 1
ATOM 3263 C CA . GLN A 1 398 ? -13.164 -6.941 2.83 1 97.44 398 GLN A CA 1
ATOM 3264 C C . GLN A 1 398 ? -13.508 -7.434 4.234 1 97.44 398 GLN A C 1
ATOM 3266 O O . GLN A 1 398 ? -14.516 -8.109 4.434 1 97.44 398 GLN A O 1
ATOM 3271 N N . GLY A 1 399 ? -12.648 -7.145 5.16 1 97.12 399 GLY A N 1
ATOM 3272 C CA . GLY A 1 399 ? -12.891 -7.402 6.57 1 97.12 399 GLY A CA 1
ATOM 3273 C C . GLY A 1 399 ? -13.195 -6.141 7.363 1 97.12 399 GLY A C 1
ATOM 3274 O O . GLY A 1 399 ? -14.125 -6.121 8.172 1 97.12 399 GLY A O 1
ATOM 3275 N N . LEU A 1 400 ? -12.484 -5.098 7.031 1 97.38 400 LEU A N 1
ATOM 3276 C CA . LEU A 1 400 ? -12.594 -3.877 7.82 1 97.38 400 LEU A CA 1
ATOM 3277 C C . LEU A 1 400 ? -13.164 -2.738 6.98 1 97.38 400 LEU A C 1
ATOM 3279 O O . LEU A 1 400 ? -13.156 -1.583 7.406 1 97.38 400 LEU A O 1
ATOM 3283 N N . GLY A 1 401 ? -13.672 -3.057 5.785 1 96.94 401 GLY A N 1
ATOM 3284 C CA . GLY A 1 401 ? -14.352 -2.074 4.957 1 96.94 401 GLY A CA 1
ATOM 3285 C C . GLY A 1 401 ? -13.414 -1.304 4.051 1 96.94 401 GLY A C 1
ATOM 3286 O O . GLY A 1 401 ? -12.211 -1.223 4.32 1 96.94 401 GLY A O 1
ATOM 3287 N N . HIS A 1 402 ? -13.945 -0.652 2.912 1 97.69 402 HIS A N 1
ATOM 3288 C CA . HIS A 1 402 ? -13.211 0.153 1.942 1 97.69 402 HIS A CA 1
ATOM 3289 C C . HIS A 1 402 ? -12.82 1.505 2.531 1 97.69 402 HIS A C 1
ATOM 3291 O O . HIS A 1 402 ? -13.531 2.045 3.381 1 97.69 402 HIS A O 1
ATOM 3297 N N . GLY A 1 403 ? -11.703 2.018 2.031 1 96.5 403 GLY A N 1
ATOM 3298 C CA . GLY A 1 403 ? -11.305 3.367 2.396 1 96.5 403 GLY A CA 1
ATOM 3299 C C . GLY A 1 403 ? -11.133 3.555 3.893 1 96.5 403 GLY A C 1
ATOM 3300 O O . GLY A 1 403 ? -11.492 4.602 4.438 1 96.5 403 GLY A O 1
ATOM 3301 N N . ASN A 1 404 ? -10.68 2.506 4.633 1 96.19 404 ASN A N 1
ATOM 3302 C CA . ASN A 1 404 ? -10.469 2.545 6.074 1 96.19 404 ASN A CA 1
ATOM 3303 C C . ASN A 1 404 ? -9.289 3.436 6.445 1 96.19 404 ASN A C 1
ATOM 3305 O O . ASN A 1 404 ? -8.141 3.107 6.148 1 96.19 404 ASN A O 1
ATOM 3309 N N . SER A 1 405 ? -9.547 4.539 7.172 1 95.25 405 SER A N 1
ATOM 3310 C CA . SER A 1 405 ? -8.516 5.539 7.438 1 95.25 405 SER A CA 1
ATOM 3311 C C . SER A 1 405 ? -7.449 4.992 8.375 1 95.25 405 SER A C 1
ATOM 3313 O O . SER A 1 405 ? -6.281 5.371 8.281 1 95.25 405 SER A O 1
ATOM 3315 N N . LYS A 1 406 ? -7.824 4.125 9.312 1 95.5 406 LYS A N 1
ATOM 3316 C CA . LYS A 1 406 ? -6.848 3.52 10.211 1 95.5 406 LYS A CA 1
ATOM 3317 C C . LYS A 1 406 ? -5.832 2.682 9.438 1 95.5 406 LYS A C 1
ATOM 3319 O O . LYS A 1 406 ? -4.625 2.781 9.672 1 95.5 406 LYS A O 1
ATOM 3324 N N . LEU A 1 407 ? -6.309 1.837 8.531 1 97.94 407 LEU A N 1
ATOM 3325 C CA . LEU A 1 407 ? -5.422 1.034 7.691 1 97.94 407 LEU A CA 1
ATOM 3326 C C . LEU A 1 407 ? -4.605 1.92 6.758 1 97.94 407 LEU A C 1
ATOM 3328 O O . LEU A 1 407 ? -3.43 1.645 6.504 1 97.94 407 LEU A O 1
ATOM 3332 N N . THR A 1 408 ? -5.242 2.992 6.223 1 98.12 408 THR A N 1
ATOM 3333 C CA . THR A 1 408 ? -4.547 3.924 5.34 1 98.12 408 THR A CA 1
ATOM 3334 C C . THR A 1 408 ? -3.375 4.578 6.062 1 98.12 408 THR A C 1
ATOM 3336 O O . THR A 1 408 ? -2.279 4.688 5.512 1 98.12 408 THR A O 1
ATOM 3339 N N . LEU A 1 409 ? -3.607 5.02 7.27 1 97.56 409 LEU A N 1
ATOM 3340 C CA . LEU A 1 409 ? -2.555 5.656 8.047 1 97.56 409 LEU A CA 1
ATOM 3341 C C . LEU A 1 409 ? -1.431 4.668 8.352 1 97.56 409 LEU A C 1
ATOM 3343 O O . LEU A 1 409 ? -0.252 5.027 8.297 1 97.56 409 LEU A O 1
ATOM 3347 N N . THR A 1 410 ? -1.759 3.422 8.734 1 98.12 410 THR A N 1
ATOM 3348 C CA . THR A 1 410 ? -0.775 2.373 8.977 1 98.12 410 THR A CA 1
ATOM 3349 C C . THR A 1 410 ? 0.085 2.137 7.738 1 98.12 410 THR A C 1
ATOM 3351 O O . THR A 1 410 ? 1.312 2.049 7.836 1 98.12 410 THR A O 1
ATOM 3354 N N . ALA A 1 411 ? -0.59 2.01 6.566 1 98.5 411 ALA A N 1
ATOM 3355 C CA . ALA A 1 411 ? 0.116 1.811 5.305 1 98.5 411 ALA A CA 1
ATOM 3356 C C . ALA A 1 411 ? 1.053 2.977 5.008 1 98.5 411 ALA A C 1
ATOM 3358 O O . ALA A 1 411 ? 2.186 2.775 4.562 1 98.5 411 ALA A O 1
ATOM 3359 N N . SER A 1 412 ? 0.571 4.223 5.238 1 97.81 412 SER A N 1
ATOM 3360 C CA . SER A 1 412 ? 1.363 5.418 4.977 1 97.81 412 SER A CA 1
ATOM 3361 C C . SER A 1 412 ? 2.617 5.453 5.844 1 97.81 412 SER A C 1
ATOM 3363 O O . SER A 1 412 ? 3.703 5.777 5.359 1 97.81 412 SER A O 1
ATOM 3365 N N . TYR A 1 413 ? 2.486 5.094 7.105 1 98.38 413 TYR A N 1
ATOM 3366 C CA . TYR A 1 413 ? 3.607 5.074 8.039 1 98.38 413 TYR A CA 1
ATOM 3367 C C . TYR A 1 413 ? 4.668 4.07 7.598 1 98.38 413 TYR A C 1
ATOM 3369 O O . TYR A 1 413 ? 5.855 4.398 7.535 1 98.38 413 TYR A O 1
ATOM 3377 N N . ALA A 1 414 ? 4.289 2.867 7.293 1 98.56 414 ALA A N 1
ATOM 3378 C CA . ALA A 1 414 ? 5.219 1.831 6.855 1 98.56 414 ALA A CA 1
ATOM 3379 C C . ALA A 1 414 ? 5.902 2.225 5.547 1 98.56 414 ALA A C 1
ATOM 3381 O O . ALA A 1 414 ? 7.098 1.977 5.367 1 98.56 414 ALA A O 1
ATOM 3382 N N . SER A 1 415 ? 5.125 2.797 4.637 1 98.44 415 SER A N 1
ATOM 3383 C CA . SER A 1 415 ? 5.676 3.27 3.367 1 98.44 415 SER A CA 1
ATOM 3384 C C . SER A 1 415 ? 6.758 4.32 3.592 1 98.44 415 SER A C 1
ATOM 3386 O O . SER A 1 415 ? 7.836 4.242 3.004 1 98.44 415 SER A O 1
ATOM 3388 N N . GLY A 1 416 ? 6.477 5.316 4.426 1 98.19 416 GLY A N 1
ATOM 3389 C CA . GLY A 1 416 ? 7.418 6.395 4.695 1 98.19 416 GLY A CA 1
ATOM 3390 C C . GLY A 1 416 ? 8.648 5.938 5.461 1 98.19 416 GLY A C 1
ATOM 3391 O O . GLY A 1 416 ? 9.742 6.465 5.258 1 98.19 416 GLY A O 1
ATOM 3392 N N . ARG A 1 417 ? 8.516 4.941 6.348 1 98 417 ARG A N 1
ATOM 3393 C CA . ARG A 1 417 ? 9.617 4.492 7.191 1 98 417 ARG A CA 1
ATOM 3394 C C . ARG A 1 417 ? 10.539 3.545 6.434 1 98 417 ARG A C 1
ATOM 3396 O O . ARG A 1 417 ? 11.758 3.6 6.594 1 98 417 ARG A O 1
ATOM 3403 N N . TYR A 1 418 ? 9.961 2.729 5.562 1 98.31 418 TYR A N 1
ATOM 3404 C CA . TYR A 1 418 ? 10.75 1.659 4.953 1 98.31 418 TYR A CA 1
ATOM 3405 C C . TYR A 1 418 ? 10.68 1.725 3.434 1 98.31 418 TYR A C 1
ATOM 3407 O O . TYR A 1 418 ? 11.695 1.578 2.752 1 98.31 418 TYR A O 1
ATOM 3415 N N . GLY A 1 419 ? 9.5 1.942 2.916 1 97.56 419 GLY A N 1
ATOM 3416 C CA . GLY A 1 419 ? 9.227 1.464 1.57 1 97.56 419 GLY A CA 1
ATOM 3417 C C . GLY A 1 419 ? 9.258 -0.049 1.457 1 97.56 419 GLY A C 1
ATOM 3418 O O . GLY A 1 419 ? 8.555 -0.745 2.195 1 97.56 419 GLY A O 1
ATOM 3419 N N . HIS A 1 420 ? 9.93 -0.588 0.562 1 97.75 420 HIS A N 1
ATOM 3420 C CA . HIS A 1 420 ? 10.188 -2.023 0.527 1 97.75 420 HIS A CA 1
ATOM 3421 C C . HIS A 1 420 ? 11.633 -2.334 0.887 1 97.75 420 HIS A C 1
ATOM 3423 O O . HIS A 1 420 ? 12.539 -1.578 0.533 1 97.75 420 HIS A O 1
ATOM 3429 N N . VAL A 1 421 ? 11.859 -3.383 1.626 1 97.5 421 VAL A N 1
ATOM 3430 C CA . VAL A 1 421 ? 13.195 -3.838 1.997 1 97.5 421 VAL A CA 1
ATOM 3431 C C . VAL A 1 421 ? 13.32 -5.34 1.745 1 97.5 421 VAL A C 1
ATOM 3433 O O . VAL A 1 421 ? 12.367 -6.09 1.96 1 97.5 421 VAL A O 1
ATOM 3436 N N . LEU A 1 422 ? 14.516 -5.723 1.362 1 96 422 LEU A N 1
ATOM 3437 C CA . LEU A 1 422 ? 14.797 -7.137 1.136 1 96 422 LEU A CA 1
ATOM 3438 C C . LEU A 1 422 ? 14.531 -7.953 2.395 1 96 422 LEU A C 1
ATOM 3440 O O . LEU A 1 422 ? 14.867 -7.527 3.502 1 96 422 LEU A O 1
ATOM 3444 N N . PHE A 1 423 ? 14 -9.188 2.297 1 97.44 423 PHE A N 1
ATOM 3445 C CA . PHE A 1 423 ? 13.547 -9.938 3.461 1 97.44 423 PHE A CA 1
ATOM 3446 C C . PHE A 1 423 ? 14.508 -11.078 3.785 1 97.44 423 PHE A C 1
ATOM 3448 O O . PHE A 1 423 ? 14.797 -11.344 4.953 1 97.44 423 PHE A O 1
ATOM 3455 N N . PRO A 1 424 ? 15.047 -11.852 2.779 1 95.81 424 PRO A N 1
ATOM 3456 C CA . PRO A 1 424 ? 15.898 -12.984 3.137 1 95.81 424 PRO A CA 1
ATOM 3457 C C . PRO A 1 424 ? 17.062 -12.578 4.043 1 95.81 424 PRO A C 1
ATOM 3459 O O . PRO A 1 424 ? 17.797 -11.641 3.727 1 95.81 424 PRO A O 1
ATOM 3462 N N . GLU A 1 425 ? 17.125 -13.258 5.113 1 94.19 425 GLU A N 1
ATOM 3463 C CA . GLU A 1 425 ? 18.172 -13.055 6.125 1 94.19 425 GLU A CA 1
ATOM 3464 C C . GLU A 1 425 ? 18.125 -11.633 6.68 1 94.19 425 GLU A C 1
ATOM 3466 O O . GLU A 1 425 ? 19.141 -11.102 7.133 1 94.19 425 GLU A O 1
ATOM 3471 N N . SER A 1 426 ? 17.047 -10.953 6.535 1 96.56 426 SER A N 1
ATOM 3472 C CA . SER A 1 426 ? 16.797 -9.633 7.109 1 96.56 426 SER A CA 1
ATOM 3473 C C . SER A 1 426 ? 15.484 -9.609 7.879 1 96.56 426 SER A C 1
ATOM 3475 O O . SER A 1 426 ? 14.617 -10.469 7.676 1 96.56 426 SER A O 1
ATOM 3477 N N . ILE A 1 427 ? 15.375 -8.734 8.82 1 97.94 427 ILE A N 1
ATOM 3478 C CA . ILE A 1 427 ? 14.141 -8.609 9.586 1 97.94 427 ILE A CA 1
ATOM 3479 C C . ILE A 1 427 ? 13.875 -7.137 9.891 1 97.94 427 ILE A C 1
ATOM 3481 O O . ILE A 1 427 ? 14.805 -6.332 9.984 1 97.94 427 ILE A O 1
ATOM 3485 N N . ASN A 1 428 ? 12.719 -6.695 9.852 1 98.31 428 ASN A N 1
ATOM 3486 C CA . ASN A 1 428 ? 12.211 -5.398 10.297 1 98.31 428 ASN A CA 1
ATOM 3487 C C . ASN A 1 428 ? 11.016 -5.551 11.234 1 98.31 428 ASN A C 1
ATOM 3489 O O . ASN A 1 428 ? 10.438 -6.633 11.328 1 98.31 428 ASN A O 1
ATOM 3493 N N . GLU A 1 429 ? 10.625 -4.523 11.93 1 98.12 429 GLU A N 1
ATOM 3494 C CA . GLU A 1 429 ? 9.586 -4.586 12.953 1 98.12 429 GLU A CA 1
ATOM 3495 C C . GLU A 1 429 ? 8.25 -5.023 12.359 1 98.12 429 GLU A C 1
ATOM 3497 O O . GLU A 1 429 ? 7.555 -5.863 12.93 1 98.12 429 GLU A O 1
ATOM 3502 N N . PRO A 1 430 ? 7.816 -4.559 11.188 1 98.56 430 PRO A N 1
ATOM 3503 C CA . PRO A 1 430 ? 6.531 -4.973 10.625 1 98.56 430 PRO A CA 1
ATOM 3504 C C . PRO A 1 430 ? 6.445 -6.48 10.398 1 98.56 430 PRO A C 1
ATOM 3506 O O . PRO A 1 430 ? 5.469 -7.113 10.805 1 98.56 430 PRO A O 1
ATOM 3509 N N . SER A 1 431 ? 7.426 -7.098 9.781 1 98.69 431 SER A N 1
ATOM 3510 C CA . SER A 1 431 ? 7.379 -8.523 9.477 1 98.69 431 SER A CA 1
ATOM 3511 C C . SER A 1 431 ? 7.523 -9.367 10.734 1 98.69 431 SER A C 1
ATOM 3513 O O . SER A 1 431 ? 6.887 -10.414 10.867 1 98.69 431 SER A O 1
ATOM 3515 N N . LEU A 1 432 ? 8.328 -8.891 11.672 1 98.62 432 LEU A N 1
ATOM 3516 C CA . LEU A 1 432 ? 8.523 -9.648 12.906 1 98.62 432 LEU A CA 1
ATOM 3517 C C . LEU A 1 432 ? 7.266 -9.625 13.766 1 98.62 432 LEU A C 1
ATOM 3519 O O . LEU A 1 432 ? 6.82 -10.672 14.242 1 98.62 432 LEU A O 1
ATOM 3523 N N . SER A 1 433 ? 6.738 -8.422 14.023 1 98.44 433 SER A N 1
ATOM 3524 C CA . SER A 1 433 ? 5.547 -8.305 14.859 1 98.44 433 SER A CA 1
ATOM 3525 C C . SER A 1 433 ? 4.375 -9.086 14.266 1 98.44 433 SER A C 1
ATOM 3527 O O . SER A 1 433 ? 3.59 -9.688 14.992 1 98.44 433 SER A O 1
ATOM 3529 N N . LEU A 1 434 ? 4.238 -9.07 12.945 1 98.75 434 LEU A N 1
ATOM 3530 C CA . LEU A 1 434 ? 3.18 -9.852 12.312 1 98.75 434 LEU A CA 1
ATOM 3531 C C . LEU A 1 434 ? 3.395 -11.344 12.539 1 98.75 434 LEU A C 1
ATOM 3533 O O . LEU A 1 434 ? 2.445 -12.078 12.828 1 98.75 434 LEU A O 1
ATOM 3537 N N . SER A 1 435 ? 4.664 -11.789 12.367 1 98.81 435 SER A N 1
ATOM 3538 C CA . SER A 1 435 ? 4.965 -13.195 12.617 1 98.81 435 SER A CA 1
ATOM 3539 C C . SER A 1 435 ? 4.559 -13.602 14.031 1 98.81 435 SER A C 1
ATOM 3541 O O . SER A 1 435 ? 3.951 -14.656 14.234 1 98.81 435 SER A O 1
ATOM 3543 N N . GLU A 1 436 ? 4.902 -12.742 14.984 1 98.56 436 GLU A N 1
ATOM 3544 C CA . GLU A 1 436 ? 4.547 -13 16.375 1 98.56 436 GLU A CA 1
ATOM 3545 C C . GLU A 1 436 ? 3.033 -13.062 16.562 1 98.56 436 GLU A C 1
ATOM 3547 O O . GLU A 1 436 ? 2.518 -13.977 17.203 1 98.56 436 GLU A O 1
ATOM 3552 N N . SER A 1 437 ? 2.314 -12.133 15.977 1 98.25 437 SER A N 1
ATOM 3553 C CA . SER A 1 437 ? 0.861 -12.078 16.109 1 98.25 437 SER A CA 1
ATOM 3554 C C . SER A 1 437 ? 0.205 -13.312 15.492 1 98.25 437 SER A C 1
ATOM 3556 O O . SER A 1 437 ? -0.769 -13.836 16.031 1 98.25 437 SER A O 1
ATOM 3558 N N . LEU A 1 438 ? 0.705 -13.758 14.367 1 98.69 438 LEU A N 1
ATOM 3559 C CA . LEU A 1 438 ? 0.158 -14.93 13.688 1 98.69 438 LEU A CA 1
ATOM 3560 C C . LEU A 1 438 ? 0.358 -16.188 14.531 1 98.69 438 LEU A C 1
ATOM 3562 O O . LEU A 1 438 ? -0.557 -17 14.664 1 98.69 438 LEU A O 1
ATOM 3566 N N . LEU A 1 439 ? 1.524 -16.359 15.094 1 98.62 439 LEU A N 1
ATOM 3567 C CA . LEU A 1 439 ? 1.826 -17.531 15.898 1 98.62 439 LEU A CA 1
ATOM 3568 C C . LEU A 1 439 ? 1.05 -17.516 17.203 1 98.62 439 LEU A C 1
ATOM 3570 O O . LEU A 1 439 ? 0.696 -18.578 17.734 1 98.62 439 LEU A O 1
ATOM 3574 N N . ASP A 1 440 ? 0.714 -16.281 17.719 1 97.56 440 ASP A N 1
ATOM 3575 C CA . ASP A 1 440 ? -0.059 -16.141 18.953 1 97.56 440 ASP A CA 1
ATOM 3576 C C . ASP A 1 440 ? -1.558 -16.203 18.672 1 97.56 440 ASP A C 1
ATOM 3578 O O . ASP A 1 440 ? -2.359 -16.391 19.594 1 97.56 440 ASP A O 1
ATOM 3582 N N . GLY A 1 441 ? -1.926 -16.109 17.438 1 96.62 441 GLY A N 1
ATOM 3583 C CA . GLY A 1 441 ? -3.324 -16.141 17.031 1 96.62 441 GLY A CA 1
ATOM 3584 C C . GLY A 1 441 ? -3.717 -17.406 16.312 1 96.62 441 GLY A C 1
ATOM 3585 O O . GLY A 1 441 ? -3.838 -18.469 16.938 1 96.62 441 GLY A O 1
ATOM 3586 N N . VAL A 1 442 ? -3.77 -17.406 15.008 1 97.75 442 VAL A N 1
ATOM 3587 C CA . VAL A 1 442 ? -4.262 -18.516 14.203 1 97.75 442 VAL A CA 1
ATOM 3588 C C . VAL A 1 442 ? -3.293 -19.688 14.289 1 97.75 442 VAL A C 1
ATOM 3590 O O . VAL A 1 442 ? -3.682 -20.844 14.078 1 97.75 442 VAL A O 1
ATOM 3593 N N . GLY A 1 443 ? -2.016 -19.438 14.594 1 97.94 443 GLY A N 1
ATOM 3594 C CA . GLY A 1 443 ? -1.007 -20.484 14.688 1 97.94 443 GLY A CA 1
ATOM 3595 C C . GLY A 1 443 ? -0.833 -21.016 16.094 1 97.94 443 GLY A C 1
ATOM 3596 O O . GLY A 1 443 ? -0.017 -21.906 16.344 1 97.94 443 GLY A O 1
ATOM 3597 N N . LYS A 1 444 ? -1.601 -20.562 17.078 1 96.5 444 LYS A N 1
ATOM 3598 C CA . LYS A 1 444 ? -1.406 -20.891 18.484 1 96.5 444 LYS A CA 1
ATOM 3599 C C . LYS A 1 444 ? -1.459 -22.391 18.719 1 96.5 444 LYS A C 1
ATOM 3601 O O . LYS A 1 444 ? -2.373 -23.062 18.25 1 96.5 444 LYS A O 1
ATOM 3606 N N . ASN A 1 445 ? -0.468 -22.938 19.391 1 94.56 445 ASN A N 1
ATOM 3607 C CA . ASN A 1 445 ? -0.357 -24.297 19.906 1 94.56 445 ASN A CA 1
ATOM 3608 C C . ASN A 1 445 ? 0.047 -25.281 18.812 1 94.56 445 ASN A C 1
ATOM 3610 O O . ASN A 1 445 ? 0.11 -26.484 19.047 1 94.56 445 ASN A O 1
ATOM 3614 N N . TRP A 1 446 ? 0.272 -24.812 17.562 1 97.75 446 TRP A N 1
ATOM 3615 C CA . TRP A 1 446 ? 0.652 -25.812 16.578 1 97.75 446 TRP A CA 1
ATOM 3616 C C . TRP A 1 446 ? 1.743 -25.281 15.648 1 97.75 446 TRP A C 1
ATOM 3618 O O . TRP A 1 446 ? 2.625 -26.031 15.227 1 97.75 446 TRP A O 1
ATOM 3628 N N . ALA A 1 447 ? 1.677 -24.016 15.273 1 98.62 447 ALA A N 1
ATOM 3629 C CA . ALA A 1 447 ? 2.615 -23.469 14.297 1 98.62 447 ALA A CA 1
ATOM 3630 C C . ALA A 1 447 ? 3.84 -22.875 14.992 1 98.62 447 ALA A C 1
ATOM 3632 O O . ALA A 1 447 ? 3.73 -22.297 16.078 1 98.62 447 ALA A O 1
ATOM 3633 N N . ASN A 1 448 ? 4.996 -22.969 14.32 1 98.75 448 ASN A N 1
ATOM 3634 C CA . ASN A 1 448 ? 6.242 -22.453 14.875 1 98.75 448 ASN A CA 1
ATOM 3635 C C . ASN A 1 448 ? 6.945 -21.516 13.906 1 98.75 448 ASN A C 1
ATOM 3637 O O . ASN A 1 448 ? 7.766 -20.688 14.312 1 98.75 448 ASN A O 1
ATOM 3641 N N . ARG A 1 449 ? 6.648 -21.656 12.609 1 98.81 449 ARG A N 1
ATOM 3642 C CA . ARG A 1 449 ? 7.363 -20.922 11.57 1 98.81 449 ARG A CA 1
ATOM 3643 C C . ARG A 1 449 ? 6.391 -20.156 10.672 1 98.81 449 ARG A C 1
ATOM 3645 O O . ARG A 1 449 ? 5.316 -20.672 10.344 1 98.81 449 ARG A O 1
ATOM 3652 N N . VAL A 1 450 ? 6.801 -18.969 10.258 1 98.88 450 VAL A N 1
ATOM 3653 C CA . VAL A 1 450 ? 6.004 -18.109 9.383 1 98.88 450 VAL A CA 1
ATOM 3654 C C . VAL A 1 450 ? 6.746 -17.891 8.07 1 98.88 450 VAL A C 1
ATOM 3656 O O . VAL A 1 450 ? 7.867 -17.375 8.062 1 98.88 450 VAL A O 1
ATOM 3659 N N . PHE A 1 451 ? 6.207 -18.25 6.918 1 98.94 451 PHE A N 1
ATOM 3660 C CA . PHE A 1 451 ? 6.723 -18 5.578 1 98.94 451 PHE A CA 1
ATOM 3661 C C . PHE A 1 451 ? 5.816 -17.047 4.816 1 98.94 451 PHE A C 1
ATOM 3663 O O . PHE A 1 451 ? 4.621 -17.297 4.676 1 98.94 451 PHE A O 1
ATOM 3670 N N . TYR A 1 452 ? 6.387 -15.945 4.289 1 98.75 452 TYR A N 1
ATOM 3671 C CA . TYR A 1 452 ? 5.594 -14.914 3.625 1 98.75 452 TYR A CA 1
ATOM 3672 C C . TYR A 1 452 ? 5.578 -15.125 2.115 1 98.75 452 TYR A C 1
ATOM 3674 O O . TYR A 1 452 ? 6.566 -15.57 1.534 1 98.75 452 TYR A O 1
ATOM 3682 N N . SER A 1 453 ? 4.496 -14.789 1.484 1 98.06 453 SER A N 1
ATOM 3683 C CA . SER A 1 453 ? 4.324 -14.648 0.043 1 98.06 453 SER A CA 1
ATOM 3684 C C . SER A 1 453 ? 3.375 -13.5 -0.287 1 98.06 453 SER A C 1
ATOM 3686 O O . SER A 1 453 ? 3.225 -12.562 0.501 1 98.06 453 SER A O 1
ATOM 3688 N N . ASP A 1 454 ? 2.668 -13.508 -1.521 1 96.62 454 ASP A N 1
ATOM 3689 C CA . ASP A 1 454 ? 1.985 -12.289 -1.935 1 96.62 454 ASP A CA 1
ATOM 3690 C C . ASP A 1 454 ? 0.49 -12.531 -2.125 1 96.62 454 ASP A C 1
ATOM 3692 O O . ASP A 1 454 ? -0.308 -11.594 -2.082 1 96.62 454 ASP A O 1
ATOM 3696 N N . ASN A 1 455 ? 0.091 -13.734 -2.457 1 98.12 455 ASN A N 1
ATOM 3697 C CA . ASN A 1 455 ? -1.312 -14.047 -2.699 1 98.12 455 ASN A CA 1
ATOM 3698 C C . ASN A 1 455 ? -1.633 -15.492 -2.324 1 98.12 455 ASN A C 1
ATOM 3700 O O . ASN A 1 455 ? -0.738 -16.25 -1.955 1 98.12 455 ASN A O 1
ATOM 3704 N N . GLY A 1 456 ? -2.916 -15.859 -2.338 1 98.38 456 GLY A N 1
ATOM 3705 C CA . GLY A 1 456 ? -3.342 -17.188 -1.925 1 98.38 456 GLY A CA 1
ATOM 3706 C C . GLY A 1 456 ? -2.73 -18.297 -2.762 1 98.38 456 GLY A C 1
ATOM 3707 O O . GLY A 1 456 ? -2.344 -19.344 -2.232 1 98.38 456 GLY A O 1
ATOM 3708 N N . SER A 1 457 ? -2.633 -18.125 -4.082 1 98.5 457 SER A N 1
ATOM 3709 C CA . SER A 1 457 ? -2.055 -19.125 -4.965 1 98.5 457 SER A CA 1
ATOM 3710 C C . SER A 1 457 ? -0.609 -19.438 -4.586 1 98.5 457 SER A C 1
ATOM 3712 O O . SER A 1 457 ? -0.216 -20.594 -4.492 1 98.5 457 SER A O 1
ATOM 3714 N N . THR A 1 458 ? 0.174 -18.375 -4.324 1 98.56 458 THR A N 1
ATOM 3715 C CA . THR A 1 458 ? 1.589 -18.578 -4.031 1 98.56 458 THR A CA 1
ATOM 3716 C C . THR A 1 458 ? 1.777 -19.094 -2.607 1 98.56 458 THR A C 1
ATOM 3718 O O . THR A 1 458 ? 2.705 -19.859 -2.334 1 98.56 458 THR A O 1
ATOM 3721 N N . ALA A 1 459 ? 0.905 -18.719 -1.682 1 98.81 459 ALA A N 1
ATOM 3722 C CA . ALA A 1 459 ? 0.944 -19.312 -0.348 1 98.81 459 ALA A CA 1
ATOM 3723 C C . ALA A 1 459 ? 0.695 -20.812 -0.409 1 98.81 459 ALA A C 1
ATOM 3725 O O . ALA A 1 459 ? 1.34 -21.578 0.304 1 98.81 459 ALA A O 1
ATOM 3726 N N . MET A 1 460 ? -0.229 -21.219 -1.273 1 98.81 460 MET A N 1
ATOM 3727 C CA . MET A 1 460 ? -0.529 -22.641 -1.43 1 98.81 460 MET A CA 1
ATOM 3728 C C . MET A 1 460 ? 0.587 -23.344 -2.186 1 98.81 460 MET A C 1
ATOM 3730 O O . MET A 1 460 ? 0.872 -24.516 -1.921 1 98.81 460 MET A O 1
ATOM 3734 N N . GLU A 1 461 ? 1.273 -22.656 -3.135 1 98.5 461 GLU A N 1
ATOM 3735 C CA . GLU A 1 461 ? 2.477 -23.203 -3.752 1 98.5 461 GLU A CA 1
ATOM 3736 C C . GLU A 1 461 ? 3.535 -23.531 -2.703 1 98.5 461 GLU A C 1
ATOM 3738 O O . GLU A 1 461 ? 4.188 -24.578 -2.779 1 98.5 461 GLU A O 1
ATOM 3743 N N . VAL A 1 462 ? 3.734 -22.625 -1.765 1 98.69 462 VAL A N 1
ATOM 3744 C CA . VAL A 1 462 ? 4.695 -22.828 -0.684 1 98.69 462 VAL A CA 1
ATOM 3745 C C . VAL A 1 462 ? 4.266 -24 0.186 1 98.69 462 VAL A C 1
ATOM 3747 O O . VAL A 1 462 ? 5.082 -24.859 0.538 1 98.69 462 VAL A O 1
ATOM 3750 N N . ALA A 1 463 ? 2.971 -24.062 0.51 1 98.81 463 ALA A N 1
ATOM 3751 C CA . ALA A 1 463 ? 2.443 -25.156 1.322 1 98.81 463 ALA A CA 1
ATOM 3752 C C . ALA A 1 463 ? 2.682 -26.5 0.646 1 98.81 463 ALA A C 1
ATOM 3754 O O . ALA A 1 463 ? 3.072 -27.469 1.302 1 98.81 463 ALA A O 1
ATOM 3755 N N . LEU A 1 464 ? 2.436 -26.578 -0.645 1 98.31 464 LEU A N 1
ATOM 3756 C CA . LEU A 1 464 ? 2.648 -27.812 -1.41 1 98.31 464 LEU A CA 1
ATOM 3757 C C . LEU A 1 464 ? 4.113 -28.234 -1.362 1 98.31 464 LEU A C 1
ATOM 3759 O O . LEU A 1 464 ? 4.418 -29.406 -1.15 1 98.31 464 LEU A O 1
ATOM 3763 N N . LYS A 1 465 ? 5.02 -27.297 -1.546 1 97.44 465 LYS A N 1
ATOM 3764 C CA . LYS A 1 465 ? 6.449 -27.594 -1.537 1 97.44 465 LYS A CA 1
ATOM 3765 C C . LYS A 1 465 ? 6.91 -28.031 -0.151 1 97.44 465 LYS A C 1
ATOM 3767 O O . LYS A 1 465 ? 7.801 -28.875 -0.027 1 97.44 465 LYS A O 1
ATOM 3772 N N . MET A 1 466 ? 6.324 -27.453 0.879 1 97.81 466 MET A N 1
ATOM 3773 C CA . MET A 1 466 ? 6.629 -27.844 2.25 1 97.81 466 MET A CA 1
ATOM 3774 C C . MET A 1 466 ? 6.223 -29.297 2.5 1 97.81 466 MET A C 1
ATOM 3776 O O . MET A 1 466 ? 6.922 -30.031 3.203 1 97.81 466 MET A O 1
ATOM 3780 N N . ALA A 1 467 ? 5.09 -29.719 1.916 1 97.81 467 ALA A N 1
ATOM 3781 C CA . ALA A 1 467 ? 4.5 -31.016 2.236 1 97.81 467 ALA A CA 1
ATOM 3782 C C . ALA A 1 467 ? 5.074 -32.094 1.346 1 97.81 467 ALA A C 1
ATOM 3784 O O . ALA A 1 467 ? 5.254 -33.25 1.79 1 97.81 467 ALA A O 1
ATOM 3785 N N . LEU A 1 468 ? 5.328 -31.781 0.063 1 95.62 468 LEU A N 1
ATOM 3786 C CA . LEU A 1 468 ? 5.762 -32.781 -0.918 1 95.62 468 LEU A CA 1
ATOM 3787 C C . LEU A 1 468 ? 7.281 -32.781 -1.05 1 95.62 468 LEU A C 1
ATOM 3789 O O . LEU A 1 468 ? 7.82 -32.344 -2.078 1 95.62 468 LEU A O 1
ATOM 3793 N N . ILE A 1 469 ? 7.934 -33.281 -0.096 1 87.44 469 ILE A N 1
ATOM 3794 C CA . ILE A 1 469 ? 9.391 -33.344 -0.149 1 87.44 469 ILE A CA 1
ATOM 3795 C C . ILE A 1 469 ? 9.828 -34.531 -1.004 1 87.44 469 ILE A C 1
ATOM 3797 O O . ILE A 1 469 ? 9.375 -35.656 -0.792 1 87.44 469 ILE A O 1
ATOM 3801 N N . LYS A 1 470 ? 10.617 -34.156 -1.938 1 76.06 470 LYS A N 1
ATOM 3802 C CA . LYS A 1 470 ? 11.086 -35.156 -2.893 1 76.06 470 LYS A CA 1
ATOM 3803 C C . LYS A 1 470 ? 11.789 -36.312 -2.18 1 76.06 470 LYS A C 1
ATOM 3805 O O . LYS A 1 470 ? 12.609 -36.094 -1.283 1 76.06 470 LYS A O 1
ATOM 3810 N N . GLN A 1 471 ? 11.359 -37.438 -2.543 1 71.75 471 GLN A N 1
ATOM 3811 C CA . GLN A 1 471 ? 11.914 -38.656 -1.958 1 71.75 471 GLN A CA 1
ATOM 3812 C C . GLN A 1 471 ? 13 -39.25 -2.848 1 71.75 471 GLN A C 1
ATOM 3814 O O . GLN A 1 471 ? 13.109 -38.906 -4.023 1 71.75 471 GLN A O 1
ATOM 3819 N N . SER A 1 472 ? 13.906 -39.969 -2.301 1 65.88 472 SER A N 1
ATOM 3820 C CA . SER A 1 472 ? 15.062 -40.562 -2.975 1 65.88 472 SER A CA 1
ATOM 3821 C C . SER A 1 472 ? 14.633 -41.406 -4.168 1 65.88 472 SER A C 1
ATOM 3823 O O . SER A 1 472 ? 15.32 -41.438 -5.191 1 65.88 472 SER A O 1
ATOM 3825 N N . ASP A 1 473 ? 13.5 -42.062 -4.137 1 67.88 473 ASP A N 1
ATOM 3826 C CA . ASP A 1 473 ? 13.156 -43.062 -5.156 1 67.88 473 ASP A CA 1
ATOM 3827 C C . ASP A 1 473 ? 12.336 -42.438 -6.281 1 67.88 473 ASP A C 1
ATOM 3829 O O . ASP A 1 473 ? 11.758 -43.156 -7.102 1 67.88 473 ASP A O 1
ATOM 3833 N N . ASP A 1 474 ? 12.445 -41.312 -6.551 1 68.31 474 ASP A N 1
ATOM 3834 C CA . ASP A 1 474 ? 11.828 -40.594 -7.648 1 68.31 474 ASP A CA 1
ATOM 3835 C C . ASP A 1 474 ? 10.344 -40.938 -7.785 1 68.31 474 ASP A C 1
ATOM 3837 O O . ASP A 1 474 ? 9.828 -41.031 -8.898 1 68.31 474 ASP A O 1
ATOM 3841 N N . VAL A 1 475 ? 9.719 -41.25 -6.777 1 80.94 475 VAL A N 1
ATOM 3842 C CA . VAL A 1 475 ? 8.289 -41.531 -6.805 1 80.94 475 VAL A CA 1
ATOM 3843 C C . VAL A 1 475 ? 7.496 -40.219 -6.723 1 80.94 475 VAL A C 1
ATOM 3845 O O . VAL A 1 475 ? 7.797 -39.375 -5.898 1 80.94 475 VAL A O 1
ATOM 3848 N N . GLU A 1 476 ? 6.598 -40.156 -7.695 1 88.25 476 GLU A N 1
ATOM 3849 C CA . GLU A 1 476 ? 5.727 -38.969 -7.703 1 88.25 476 GLU A CA 1
ATOM 3850 C C . GLU A 1 476 ? 4.695 -39.062 -6.578 1 88.25 476 GLU A C 1
ATOM 3852 O O . GLU A 1 476 ? 3.947 -40.031 -6.477 1 88.25 476 GLU A O 1
ATOM 3857 N N . LEU A 1 477 ? 4.699 -38.094 -5.734 1 93.69 477 LEU A N 1
ATOM 3858 C CA . LEU A 1 477 ? 3.754 -38.031 -4.625 1 93.69 477 LEU A CA 1
ATOM 3859 C C . LEU A 1 477 ? 2.436 -37.406 -5.074 1 93.69 477 LEU A C 1
ATOM 3861 O O . LEU A 1 477 ? 2.432 -36.406 -5.805 1 93.69 477 LEU A O 1
ATOM 3865 N N . SER A 1 478 ? 1.32 -38 -4.684 1 96.81 478 SER A N 1
ATOM 3866 C CA . SER A 1 478 ? -0.017 -37.5 -4.984 1 96.81 478 SER A CA 1
ATOM 3867 C C . SER A 1 478 ? -0.622 -36.781 -3.787 1 96.81 478 SER A C 1
ATOM 3869 O O . SER A 1 478 ? -0.19 -37 -2.65 1 96.81 478 SER A O 1
ATOM 3871 N N . VAL A 1 479 ? -1.638 -35.938 -4.094 1 98.25 479 VAL A N 1
ATOM 3872 C CA . VAL A 1 479 ? -2.363 -35.25 -3.016 1 98.25 479 VAL A CA 1
ATOM 3873 C C . VAL A 1 479 ? -3.73 -35.906 -2.832 1 98.25 479 VAL A C 1
ATOM 3875 O O . VAL A 1 479 ? -4.258 -36.531 -3.756 1 98.25 479 VAL A O 1
ATOM 3878 N N . LEU A 1 480 ? -4.184 -35.875 -1.606 1 98.56 480 LEU A N 1
ATOM 3879 C CA . LEU A 1 480 ? -5.57 -36.188 -1.282 1 98.56 480 LEU A CA 1
ATOM 3880 C C . LEU A 1 480 ? -6.379 -34.906 -1.06 1 98.56 480 LEU A C 1
ATOM 3882 O O . LEU A 1 480 ? -5.883 -33.969 -0.458 1 98.56 480 LEU A O 1
ATOM 3886 N N . GLY A 1 481 ? -7.551 -34.875 -1.638 1 98.31 481 GLY A N 1
ATOM 3887 C CA . GLY A 1 481 ? -8.398 -33.688 -1.453 1 98.31 481 GLY A CA 1
ATOM 3888 C C . GLY A 1 481 ? -9.875 -34 -1.605 1 98.31 481 GLY A C 1
ATOM 3889 O O . GLY A 1 481 ? -10.297 -35.156 -1.448 1 98.31 481 GLY A O 1
ATOM 3890 N N . LEU A 1 482 ? -10.672 -32.969 -1.769 1 98.12 482 LEU A N 1
ATOM 3891 C CA . LEU A 1 482 ? -12.109 -33.094 -1.931 1 98.12 482 LEU A CA 1
ATOM 3892 C C . LEU A 1 482 ? -12.555 -32.562 -3.293 1 98.12 482 LEU A C 1
ATOM 3894 O O . LEU A 1 482 ? -11.977 -31.609 -3.814 1 98.12 482 LEU A O 1
ATOM 3898 N N . GLU A 1 483 ? -13.57 -33.25 -3.846 1 97.06 483 GLU A N 1
ATOM 3899 C CA . GLU A 1 483 ? -14.18 -32.719 -5.066 1 97.06 483 GLU A CA 1
ATOM 3900 C C . GLU A 1 483 ? -14.766 -31.328 -4.836 1 97.06 483 GLU A C 1
ATOM 3902 O O . GLU A 1 483 ? -15.43 -31.094 -3.824 1 97.06 483 GLU A O 1
ATOM 3907 N N . GLY A 1 484 ? -14.43 -30.406 -5.727 1 95.19 484 GLY A N 1
ATOM 3908 C CA . GLY A 1 484 ? -14.898 -29.031 -5.578 1 95.19 484 GLY A CA 1
ATOM 3909 C C . GLY A 1 484 ? -13.852 -28.109 -5.004 1 95.19 484 GLY A C 1
ATOM 3910 O O . GLY A 1 484 ? -14.062 -26.891 -4.941 1 95.19 484 GLY A O 1
ATOM 3911 N N . SER A 1 485 ? -12.703 -28.688 -4.715 1 96.25 485 SER A N 1
ATOM 3912 C CA . SER A 1 485 ? -11.641 -27.891 -4.117 1 96.25 485 SER A CA 1
ATOM 3913 C C . SER A 1 485 ? -11.078 -26.891 -5.117 1 96.25 485 SER A C 1
ATOM 3915 O O . SER A 1 485 ? -11.055 -27.141 -6.32 1 96.25 485 SER A O 1
ATOM 3917 N N . TYR A 1 486 ? -10.695 -25.766 -4.672 1 96.88 486 TYR A N 1
ATOM 3918 C CA . TYR A 1 486 ? -10.016 -24.688 -5.379 1 96.88 486 TYR A CA 1
ATOM 3919 C C . TYR A 1 486 ? -8.898 -24.109 -4.527 1 96.88 486 TYR A C 1
ATOM 3921 O O . TYR A 1 486 ? -9.148 -23.547 -3.459 1 96.88 486 TYR A O 1
ATOM 3929 N N . HIS A 1 487 ? -7.641 -24.188 -5.035 1 98.38 487 HIS A N 1
ATOM 3930 C CA . HIS A 1 487 ? -6.52 -23.734 -4.211 1 98.38 487 HIS A CA 1
ATOM 3931 C C . HIS A 1 487 ? -5.754 -22.609 -4.883 1 98.38 487 HIS A C 1
ATOM 3933 O O . HIS A 1 487 ? -4.727 -22.156 -4.371 1 98.38 487 HIS A O 1
ATOM 3939 N N . GLY A 1 488 ? -6.215 -22.125 -6.012 1 97.44 488 GLY A N 1
ATOM 3940 C CA . GLY A 1 488 ? -5.562 -21.031 -6.691 1 97.44 488 GLY A CA 1
ATOM 3941 C C . GLY A 1 488 ? -5.434 -21.234 -8.188 1 97.44 488 GLY A C 1
ATOM 3942 O O . GLY A 1 488 ? -5.98 -22.188 -8.734 1 97.44 488 GLY A O 1
ATOM 3943 N N . ASP A 1 489 ? -4.66 -20.312 -8.828 1 97 489 ASP A N 1
ATOM 3944 C CA . ASP A 1 489 ? -4.703 -20.297 -10.289 1 97 489 ASP A CA 1
ATOM 3945 C C . ASP A 1 489 ? -3.312 -20.5 -10.883 1 97 489 ASP A C 1
ATOM 3947 O O . ASP A 1 489 ? -3.145 -20.484 -12.102 1 97 489 ASP A O 1
ATOM 3951 N N . THR A 1 490 ? -2.246 -20.703 -10.117 1 97.94 490 THR A N 1
ATOM 3952 C CA . THR A 1 490 ? -0.979 -21.156 -10.672 1 97.94 490 THR A CA 1
ATOM 3953 C C . THR A 1 490 ? -1.045 -22.641 -11.016 1 97.94 490 THR A C 1
ATOM 3955 O O . THR A 1 490 ? -1.773 -23.406 -10.375 1 97.94 490 THR A O 1
ATOM 3958 N N . ILE A 1 491 ? -0.321 -23.047 -11.961 1 97.62 491 ILE A N 1
ATOM 3959 C CA . ILE A 1 491 ? -0.474 -24.391 -12.516 1 97.62 491 ILE A CA 1
ATOM 3960 C C . ILE A 1 491 ? -0.159 -25.438 -11.445 1 97.62 491 ILE A C 1
ATOM 3962 O O . ILE A 1 491 ? -0.813 -26.469 -11.375 1 97.62 491 ILE A O 1
ATOM 3966 N N . GLY A 1 492 ? 0.815 -25.125 -10.594 1 97.5 492 GLY A N 1
ATOM 3967 C CA . GLY A 1 492 ? 1.136 -26.047 -9.516 1 97.5 492 GLY A CA 1
ATOM 3968 C C . GLY A 1 492 ? -0.044 -26.344 -8.609 1 97.5 492 GLY A C 1
ATOM 3969 O O . GLY A 1 492 ? -0.355 -27.5 -8.344 1 97.5 492 GLY A O 1
ATOM 3970 N N . VAL A 1 493 ? -0.739 -25.328 -8.156 1 97.81 493 VAL A N 1
ATOM 3971 C CA . VAL A 1 493 ? -1.848 -25.547 -7.23 1 97.81 493 VAL A CA 1
ATOM 3972 C C . VAL A 1 493 ? -3.082 -26.016 -8 1 97.81 493 VAL A C 1
ATOM 3974 O O . VAL A 1 493 ? -3.951 -26.672 -7.438 1 97.81 493 VAL A O 1
ATOM 3977 N N . MET A 1 494 ? -3.182 -25.703 -9.312 1 97.69 494 MET A N 1
ATOM 3978 C CA . MET A 1 494 ? -4.227 -26.297 -10.133 1 97.69 494 MET A CA 1
ATOM 3979 C C . MET A 1 494 ? -4.094 -27.812 -10.172 1 97.69 494 MET A C 1
ATOM 3981 O O . MET A 1 494 ? -5.094 -28.531 -10.125 1 97.69 494 MET A O 1
ATOM 3985 N N . ASN A 1 495 ? -2.842 -28.266 -10.273 1 97.69 495 ASN A N 1
ATOM 3986 C CA . ASN A 1 495 ? -2.59 -29.703 -10.312 1 97.69 495 ASN A CA 1
ATOM 3987 C C . ASN A 1 495 ? -3.021 -30.391 -9.016 1 97.69 495 ASN A C 1
ATOM 3989 O O . ASN A 1 495 ? -3.23 -31.609 -8.984 1 97.69 495 ASN A O 1
ATOM 3993 N N . ALA A 1 496 ? -3.195 -29.609 -7.949 1 98.19 496 ALA A N 1
ATOM 3994 C CA . ALA A 1 496 ? -3.621 -30.125 -6.656 1 98.19 496 ALA A CA 1
ATOM 3995 C C . ALA A 1 496 ? -5.145 -30.141 -6.539 1 98.19 496 ALA A C 1
ATOM 3997 O O . ALA A 1 496 ? -5.691 -30.453 -5.484 1 98.19 496 ALA A O 1
ATOM 3998 N N . CYS A 1 497 ? -5.824 -29.797 -7.578 1 97.81 497 CYS A N 1
ATOM 3999 C CA . CYS A 1 497 ? -7.281 -29.828 -7.641 1 97.81 497 CYS A CA 1
ATOM 4000 C C . CYS A 1 497 ? -7.75 -30.781 -8.734 1 97.81 497 CYS A C 1
ATOM 4002 O O . CYS A 1 497 ? -7.07 -30.969 -9.742 1 97.81 497 CYS A O 1
ATOM 4004 N N . GLY A 1 498 ? -8.93 -31.469 -8.492 1 96.38 498 GLY A N 1
ATOM 4005 C CA . GLY A 1 498 ? -9.539 -32.25 -9.539 1 96.38 498 GLY A CA 1
ATOM 4006 C C . GLY A 1 498 ? -10.039 -31.438 -10.711 1 96.38 498 GLY A C 1
ATOM 4007 O O . GLY A 1 498 ? -10.039 -30.203 -10.648 1 96.38 498 GLY A O 1
ATOM 4008 N N . PRO A 1 499 ? -10.375 -32.156 -11.812 1 93.69 499 PRO A N 1
ATOM 4009 C CA . PRO A 1 499 ? -10.883 -31.422 -12.977 1 93.69 499 PRO A CA 1
ATOM 4010 C C . PRO A 1 499 ? -12.086 -30.547 -12.641 1 93.69 499 PRO A C 1
ATOM 4012 O O . PRO A 1 499 ? -12.984 -30.969 -11.914 1 93.69 499 PRO A O 1
ATOM 4015 N N . ASN A 1 500 ? -12.07 -29.359 -13.055 1 91.69 500 ASN A N 1
ATOM 4016 C CA . ASN A 1 500 ? -13.148 -28.391 -12.867 1 91.69 500 ASN A CA 1
ATOM 4017 C C . ASN A 1 500 ? -13.133 -27.312 -13.938 1 91.69 500 ASN A C 1
ATOM 4019 O O . ASN A 1 500 ? -12.328 -27.375 -14.875 1 91.69 500 ASN A O 1
ATOM 4023 N N . ILE A 1 501 ? -13.961 -26.359 -13.891 1 85.69 501 ILE A N 1
ATOM 4024 C CA . ILE A 1 501 ? -14.18 -25.359 -14.938 1 85.69 501 ILE A CA 1
ATOM 4025 C C . ILE A 1 501 ? -12.961 -24.453 -15.039 1 85.69 501 ILE A C 1
ATOM 4027 O O . ILE A 1 501 ? -12.664 -23.922 -16.109 1 85.69 501 ILE A O 1
ATOM 4031 N N . TYR A 1 502 ? -12.164 -24.234 -14.031 1 90 502 TYR A N 1
ATOM 4032 C CA . TYR A 1 502 ? -11.078 -23.266 -13.984 1 90 502 TYR A CA 1
ATOM 4033 C C . TYR A 1 502 ? -9.812 -23.844 -14.609 1 90 502 TYR A C 1
ATOM 4035 O O . TYR A 1 502 ? -8.945 -23.094 -15.078 1 90 502 TYR A O 1
ATOM 4043 N N . ASN A 1 503 ? -9.641 -25.234 -14.617 1 92.12 503 ASN A N 1
ATOM 4044 C CA . ASN A 1 503 ? -8.352 -25.797 -15.008 1 92.12 503 ASN A CA 1
ATOM 4045 C C . ASN A 1 503 ? -8.484 -26.656 -16.266 1 92.12 503 ASN A C 1
ATOM 4047 O O . ASN A 1 503 ? -7.48 -26.984 -16.906 1 92.12 503 ASN A O 1
ATOM 4051 N N . GLU A 1 504 ? -9.656 -26.938 -16.703 1 87.12 504 GLU A N 1
ATOM 4052 C CA . GLU A 1 504 ? -9.891 -27.922 -17.766 1 87.12 504 GLU A CA 1
ATOM 4053 C C . GLU A 1 504 ? -9.234 -27.484 -19.078 1 87.12 504 GLU A C 1
ATOM 4055 O O . GLU A 1 504 ? -8.734 -28.328 -19.828 1 87.12 504 GLU A O 1
ATOM 4060 N N . LYS A 1 505 ? -9.156 -26.203 -19.328 1 88.25 505 LYS A N 1
ATOM 4061 C CA . LYS A 1 505 ? -8.656 -25.734 -20.609 1 88.25 505 LYS A CA 1
ATOM 4062 C C . LYS A 1 505 ? -7.199 -25.297 -20.5 1 88.25 505 LYS A C 1
ATOM 4064 O O . LYS A 1 505 ? -6.609 -24.828 -21.484 1 88.25 505 LYS A O 1
ATOM 4069 N N . VAL A 1 506 ? -6.605 -25.453 -19.375 1 91.25 506 VAL A N 1
ATOM 4070 C CA . VAL A 1 506 ? -5.211 -25.078 -19.172 1 91.25 506 VAL A CA 1
ATOM 4071 C C . VAL A 1 506 ? -4.293 -26.172 -19.719 1 91.25 506 VAL A C 1
ATOM 4073 O O . VAL A 1 506 ? -4.371 -27.328 -19.297 1 91.25 506 VAL A O 1
ATOM 4076 N N . SER A 1 507 ? -3.393 -25.812 -20.625 1 91 507 SER A N 1
ATOM 4077 C CA . SER A 1 507 ? -2.59 -26.75 -21.406 1 91 507 SER A CA 1
ATOM 4078 C C . SER A 1 507 ? -1.744 -27.641 -20.5 1 91 507 SER A C 1
ATOM 4080 O O . SER A 1 507 ? -1.66 -28.859 -20.703 1 91 507 SER A O 1
ATOM 4082 N N . TRP A 1 508 ? -1.081 -27.203 -19.547 1 94.31 508 TRP A N 1
ATOM 4083 C CA . TRP A 1 508 ? -0.132 -27.938 -18.734 1 94.31 508 TRP A CA 1
ATOM 4084 C C . TRP A 1 508 ? -0.809 -28.484 -17.484 1 94.31 508 TRP A C 1
ATOM 4086 O O . TRP A 1 508 ? -0.149 -29.062 -16.609 1 94.31 508 TRP A O 1
ATOM 4096 N N . TYR A 1 509 ? -2.156 -28.391 -17.359 1 94.62 509 TYR A N 1
ATOM 4097 C CA . TYR A 1 509 ? -2.871 -28.969 -16.219 1 94.62 509 TYR A CA 1
ATOM 4098 C C . TYR A 1 509 ? -2.807 -30.484 -16.25 1 94.62 509 TYR A C 1
ATOM 4100 O O . TYR A 1 509 ? -3.061 -31.109 -17.281 1 94.62 509 TYR A O 1
ATOM 4108 N N . SER A 1 510 ? -2.385 -31.062 -15.195 1 94.75 510 SER A N 1
ATOM 4109 C CA . SER A 1 510 ? -2.348 -32.5 -14.945 1 94.75 510 SER A CA 1
ATOM 4110 C C . SER A 1 510 ? -2.715 -32.812 -13.5 1 94.75 510 SER A C 1
ATOM 4112 O O . SER A 1 510 ? -1.92 -32.594 -12.586 1 94.75 510 SER A O 1
ATOM 4114 N N . PRO A 1 511 ? -3.916 -33.312 -13.273 1 95.88 511 PRO A N 1
ATOM 4115 C CA . PRO A 1 511 ? -4.312 -33.594 -11.891 1 95.88 511 PRO A CA 1
ATOM 4116 C C . PRO A 1 511 ? -3.391 -34.594 -11.203 1 95.88 511 PRO A C 1
ATOM 4118 O O . PRO A 1 511 ? -3.17 -35.688 -11.727 1 95.88 511 PRO A O 1
ATOM 4121 N N . LYS A 1 512 ? -2.883 -34.281 -10.039 1 97 512 LYS A N 1
ATOM 4122 C CA . LYS A 1 512 ? -1.907 -35.094 -9.328 1 97 512 LYS A CA 1
ATOM 4123 C C . LYS A 1 512 ? -2.428 -35.5 -7.949 1 97 512 LYS A C 1
ATOM 4125 O O . LYS A 1 512 ? -1.746 -35.312 -6.941 1 97 512 LYS A O 1
ATOM 4130 N N . GLY A 1 513 ? -3.658 -36.125 -7.984 1 97.62 513 GLY A N 1
ATOM 4131 C CA . GLY A 1 513 ? -4.227 -36.531 -6.707 1 97.62 513 GLY A CA 1
ATOM 4132 C C . GLY A 1 513 ? -5.527 -37.312 -6.852 1 97.62 513 GLY A C 1
ATOM 4133 O O . GLY A 1 513 ? -5.891 -37.719 -7.953 1 97.62 513 GLY A O 1
ATOM 4134 N N . ILE A 1 514 ? -6.094 -37.719 -5.727 1 98.38 514 ILE A N 1
ATOM 4135 C CA . ILE A 1 514 ? -7.41 -38.344 -5.59 1 98.38 514 ILE A CA 1
ATOM 4136 C C . ILE A 1 514 ? -8.32 -37.438 -4.773 1 98.38 514 ILE A C 1
ATOM 4138 O O . ILE A 1 514 ? -7.898 -36.844 -3.77 1 98.38 514 ILE A O 1
ATOM 4142 N N . TRP A 1 515 ? -9.555 -37.281 -5.207 1 98.31 515 TRP A N 1
ATOM 4143 C CA . TRP A 1 515 ? -10.492 -36.375 -4.555 1 98.31 515 TRP A CA 1
ATOM 4144 C C . TRP A 1 515 ? -11.781 -37.094 -4.18 1 98.31 515 TRP A C 1
ATOM 4146 O O . TRP A 1 515 ? -12.484 -37.594 -5.051 1 98.31 515 TRP A O 1
ATOM 4156 N N . PHE A 1 516 ? -12.125 -37.031 -2.871 1 97.69 516 PHE A N 1
ATOM 4157 C CA . PHE A 1 516 ? -13.336 -37.688 -2.357 1 97.69 516 PHE A CA 1
ATOM 4158 C C . PHE A 1 516 ? -14.523 -36.719 -2.473 1 97.69 516 PHE A C 1
ATOM 4160 O O . PHE A 1 516 ? -14.367 -35.5 -2.428 1 97.69 516 PHE A O 1
ATOM 4167 N N . LYS A 1 517 ? -15.719 -37.219 -2.648 1 96.44 517 LYS A N 1
ATOM 4168 C CA . LYS A 1 517 ? -16.938 -36.438 -2.684 1 96.44 517 LYS A CA 1
ATOM 4169 C C . LYS A 1 517 ? -17.406 -36.094 -1.275 1 96.44 517 LYS A C 1
ATOM 4171 O O . LYS A 1 517 ? -17.75 -36.969 -0.495 1 96.44 517 LYS A O 1
ATOM 4176 N N . PRO A 1 518 ? -17.469 -34.812 -0.948 1 96.19 518 PRO A N 1
ATOM 4177 C CA . PRO A 1 518 ? -17.844 -34.438 0.423 1 96.19 518 PRO A CA 1
ATOM 4178 C C . PRO A 1 518 ? -19.344 -34.344 0.621 1 96.19 518 PRO A C 1
ATOM 4180 O O . PRO A 1 518 ? -20.078 -33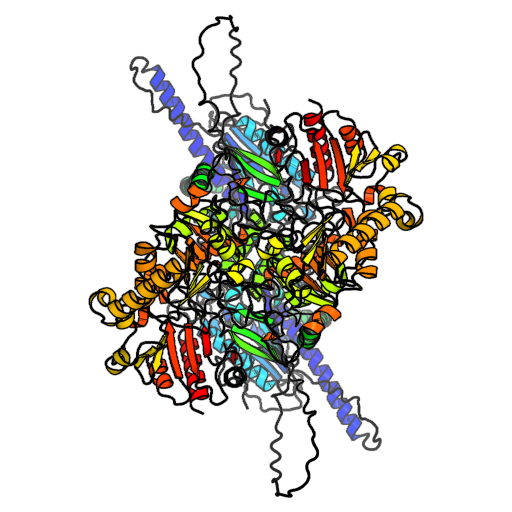.969 -0.302 1 96.19 518 PRO A O 1
ATOM 4183 N N . PRO A 1 519 ? -19.859 -34.719 1.851 1 96.69 519 PRO A N 1
ATOM 4184 C CA . PRO A 1 519 ? -21.25 -34.375 2.184 1 96.69 519 PRO A CA 1
ATOM 4185 C C . PRO A 1 519 ? -21.469 -32.875 2.383 1 96.69 519 PRO A C 1
ATOM 4187 O O . PRO A 1 519 ? -20.625 -32.219 2.969 1 96.69 519 PRO A O 1
ATOM 4190 N N . GLN A 1 520 ? -22.578 -32.406 1.88 1 96.25 520 GLN A N 1
ATOM 4191 C CA . GLN A 1 520 ? -22.875 -30.984 1.933 1 96.25 520 GLN A CA 1
ATOM 4192 C C . GLN A 1 520 ? -24.094 -30.719 2.826 1 96.25 520 GLN A C 1
ATOM 4194 O O . GLN A 1 520 ? -25.078 -31.469 2.789 1 96.25 520 GLN A O 1
ATOM 4199 N N . ILE A 1 521 ? -24.047 -29.734 3.605 1 96.88 521 ILE A N 1
ATOM 4200 C CA . ILE A 1 521 ? -25.141 -29.344 4.477 1 96.88 521 ILE A CA 1
ATOM 4201 C C . ILE A 1 521 ? -25.859 -28.125 3.877 1 96.88 521 ILE A C 1
ATOM 4203 O O . ILE A 1 521 ? -25.219 -27.156 3.463 1 96.88 521 ILE A O 1
ATOM 4207 N N . LEU A 1 522 ? -27.172 -28.203 3.848 1 96.25 522 LEU A N 1
ATOM 4208 C CA . LEU A 1 522 ? -28.047 -27.109 3.414 1 96.25 522 LEU A CA 1
ATOM 4209 C C . LEU A 1 522 ? -29.328 -27.062 4.246 1 96.25 522 LEU A C 1
ATOM 4211 O O . LEU A 1 522 ? -29.859 -28.109 4.617 1 96.25 522 LEU A O 1
ATOM 4215 N N . MET A 1 523 ? -29.781 -25.891 4.484 1 97 523 MET A N 1
ATOM 4216 C CA . MET A 1 523 ? -31.094 -25.766 5.113 1 97 523 MET A CA 1
ATOM 4217 C C . MET A 1 523 ? -32.219 -25.719 4.062 1 97 523 MET A C 1
ATOM 4219 O O . MET A 1 523 ? -32.156 -24.906 3.141 1 97 523 MET A O 1
ATOM 4223 N N . LYS A 1 524 ? -33.125 -26.531 4.156 1 95.69 524 LYS A N 1
ATOM 4224 C CA . LYS A 1 524 ? -34.312 -26.562 3.348 1 95.69 524 LYS A CA 1
ATOM 4225 C C . LYS A 1 524 ? -35.562 -26.797 4.219 1 95.69 524 LYS A C 1
ATOM 4227 O O . LYS A 1 524 ? -35.531 -27.656 5.098 1 95.69 524 LYS A O 1
ATOM 4232 N N . ASP A 1 525 ? -36.562 -25.969 4.031 1 95.25 525 ASP A N 1
ATOM 4233 C CA . ASP A 1 525 ? -37.812 -26.062 4.773 1 95.25 525 ASP A CA 1
ATOM 4234 C C . ASP A 1 525 ? -37.562 -26.047 6.281 1 95.25 525 ASP A C 1
ATOM 4236 O O . ASP A 1 525 ? -38.062 -26.891 7.016 1 95.25 525 ASP A O 1
ATOM 4240 N N . ASN A 1 526 ? -36.688 -25.234 6.695 1 94.06 526 ASN A N 1
ATOM 4241 C CA . ASN A 1 526 ? -36.406 -24.891 8.086 1 94.06 526 ASN A CA 1
ATOM 4242 C C . ASN A 1 526 ? -35.625 -25.984 8.781 1 94.06 526 ASN A C 1
ATOM 4244 O O . ASN A 1 526 ? -35.625 -26.078 10.016 1 94.06 526 ASN A O 1
ATOM 4248 N N . LYS A 1 527 ? -35.031 -26.828 7.984 1 94.56 527 LYS A N 1
ATOM 4249 C CA . LYS A 1 527 ? -34.219 -27.906 8.539 1 94.56 527 LYS A CA 1
ATOM 4250 C C . LYS A 1 527 ? -32.906 -28.062 7.766 1 94.56 527 LYS A C 1
ATOM 4252 O O . LYS A 1 527 ? -32.906 -28.031 6.535 1 94.56 527 LYS A O 1
ATOM 4257 N N . TYR A 1 528 ? -31.812 -28.234 8.578 1 95.56 528 TYR A N 1
ATOM 4258 C CA . TYR A 1 528 ? -30.547 -28.531 7.922 1 95.56 528 TYR A CA 1
ATOM 4259 C C . TYR A 1 528 ? -30.5 -30 7.508 1 95.56 528 TYR A C 1
ATOM 4261 O O . TYR A 1 528 ? -30.734 -30.891 8.328 1 95.56 528 TYR A O 1
ATOM 4269 N N . ARG A 1 529 ? -30.156 -30.234 6.305 1 93.38 529 ARG A N 1
ATOM 4270 C CA . ARG A 1 529 ? -30.047 -31.578 5.77 1 93.38 529 ARG A CA 1
ATOM 4271 C C . ARG A 1 529 ? -28.656 -31.812 5.168 1 93.38 529 ARG A C 1
ATOM 4273 O O . ARG A 1 529 ? -27.906 -30.859 4.945 1 93.38 529 ARG A O 1
ATOM 4280 N N . ILE A 1 530 ? -28.297 -33.062 5.02 1 94.38 530 ILE A N 1
ATOM 4281 C CA . ILE A 1 530 ? -27.016 -33.438 4.449 1 94.38 530 ILE A CA 1
ATOM 4282 C C . ILE A 1 530 ? -27.234 -34.125 3.109 1 94.38 530 ILE A C 1
ATOM 4284 O O . ILE A 1 530 ? -28 -35.094 3.021 1 94.38 530 ILE A O 1
ATOM 4288 N N . ASN A 1 531 ? -26.562 -33.656 2.115 1 90 531 ASN A N 1
ATOM 4289 C CA . ASN A 1 531 ? -26.562 -34.281 0.798 1 90 531 ASN A CA 1
ATOM 4290 C C . ASN A 1 531 ? -25.359 -35.188 0.609 1 90 531 ASN A C 1
ATOM 4292 O O . ASN A 1 531 ? -24.406 -35.156 1.381 1 90 531 ASN A O 1
ATOM 4296 N N . ASN A 1 532 ? -25.469 -36.156 -0.379 1 84.56 532 ASN A N 1
ATOM 4297 C CA . ASN A 1 532 ? -24.391 -37.031 -0.766 1 84.56 532 ASN A CA 1
ATOM 4298 C C . ASN A 1 532 ? -24.078 -38.031 0.333 1 84.56 532 ASN A C 1
ATOM 4300 O O . ASN A 1 532 ? -22.922 -38.188 0.733 1 84.56 532 ASN A O 1
ATOM 4304 N N . ILE A 1 533 ? -25.125 -38.5 1.001 1 82.44 533 ILE A N 1
ATOM 4305 C CA . ILE A 1 533 ? -25.031 -39.625 1.933 1 82.44 533 ILE A CA 1
ATOM 4306 C C . ILE A 1 533 ? -25.938 -40.781 1.459 1 82.44 533 ILE A C 1
ATOM 4308 O O . ILE A 1 533 ? -26.875 -40.562 0.685 1 82.44 533 ILE A O 1
ATOM 4312 N N . PRO A 1 534 ? -25.516 -41.938 1.855 1 79.62 534 PRO A N 1
ATOM 4313 C CA . PRO A 1 534 ? -26.328 -43.062 1.41 1 79.62 534 PRO A CA 1
ATOM 4314 C C . PRO A 1 534 ? -27.797 -42.938 1.791 1 79.62 534 PRO A C 1
ATOM 4316 O O . PRO A 1 534 ? -28.109 -42.438 2.885 1 79.62 534 PRO A O 1
ATOM 4319 N N . LYS A 1 535 ? -28.594 -43.406 0.939 1 77.75 535 LYS A N 1
ATOM 4320 C CA . LYS A 1 535 ? -30.047 -43.281 1.085 1 77.75 535 LYS A CA 1
ATOM 4321 C C . LYS A 1 535 ? -30.531 -43.938 2.365 1 77.75 535 LYS A C 1
ATOM 4323 O O . LYS A 1 535 ? -31.453 -43.469 3.021 1 77.75 535 LYS A O 1
ATOM 4328 N N . THR A 1 536 ? -29.938 -45 2.682 1 77.31 536 THR A N 1
ATOM 4329 C CA . THR A 1 536 ? -30.344 -45.781 3.84 1 77.31 536 THR A CA 1
ATOM 4330 C C . THR A 1 536 ? -30.203 -44.969 5.121 1 77.31 536 THR A C 1
ATOM 4332 O O . THR A 1 536 ? -31.031 -45.094 6.035 1 77.31 536 THR A O 1
ATOM 4335 N N . ILE A 1 537 ? -29.281 -44.125 5.148 1 78.62 537 ILE A N 1
ATOM 4336 C CA . ILE A 1 537 ? -29.016 -43.312 6.32 1 78.62 537 ILE A CA 1
ATOM 4337 C C . ILE A 1 537 ? -29.875 -42.031 6.246 1 78.62 537 ILE A C 1
ATOM 4339 O O . ILE A 1 537 ? -30.422 -41.594 7.258 1 78.62 537 ILE A O 1
ATOM 4343 N N . ASN A 1 538 ? -30 -41.594 5.07 1 74.12 538 ASN A N 1
ATOM 4344 C CA . ASN A 1 538 ? -30.734 -40.344 4.836 1 74.12 538 ASN A CA 1
ATOM 4345 C C . ASN A 1 538 ? -32.219 -40.469 5.246 1 74.12 538 ASN A C 1
ATOM 4347 O O . ASN A 1 538 ? -32.781 -39.531 5.766 1 74.12 538 ASN A O 1
ATOM 4351 N N . ASN A 1 539 ? -32.75 -41.562 5.012 1 71.81 539 ASN A N 1
ATOM 4352 C CA . ASN A 1 539 ? -34.156 -41.812 5.293 1 71.81 539 ASN A CA 1
ATOM 4353 C C . ASN A 1 539 ? -34.438 -41.75 6.789 1 71.81 539 ASN A C 1
ATOM 4355 O O . ASN A 1 539 ? -35.562 -41.469 7.199 1 71.81 539 ASN A O 1
ATOM 4359 N N . ASN A 1 540 ? -33.469 -41.969 7.555 1 72.44 540 ASN A N 1
ATOM 4360 C CA . ASN A 1 540 ? -33.688 -42.062 9 1 72.44 540 ASN A CA 1
ATOM 4361 C C . ASN A 1 540 ? -33.125 -40.812 9.695 1 72.44 540 ASN A C 1
ATOM 4363 O O . ASN A 1 540 ? -33.219 -40.688 10.922 1 72.44 540 ASN A O 1
ATOM 4367 N N . PHE A 1 541 ? -32.625 -40 8.875 1 77.69 541 PHE A N 1
ATOM 4368 C CA . PHE A 1 541 ? -31.984 -38.812 9.43 1 77.69 541 PHE A CA 1
ATOM 4369 C C . PHE A 1 541 ? -32.875 -37.594 9.289 1 77.69 541 PHE A C 1
ATOM 4371 O O . PHE A 1 541 ? -33.188 -37.188 8.172 1 77.69 541 PHE A O 1
ATOM 4378 N N . ASP A 1 542 ? -33.469 -37.094 10.328 1 78.56 542 ASP A N 1
ATOM 4379 C CA . ASP A 1 542 ? -34.438 -36 10.32 1 78.56 542 ASP A CA 1
ATOM 4380 C C . ASP A 1 542 ? -33.75 -34.656 10.055 1 78.56 542 ASP A C 1
ATOM 4382 O O . ASP A 1 542 ? -34.406 -33.625 9.828 1 78.56 542 ASP A O 1
ATOM 4386 N N . GLY A 1 543 ? -32.438 -34.688 10.016 1 89.44 543 GLY A N 1
ATOM 4387 C CA . GLY A 1 543 ? -31.719 -33.438 9.836 1 89.44 543 GLY A CA 1
ATOM 4388 C C . GLY A 1 543 ? -31.391 -32.75 11.148 1 89.44 543 GLY A C 1
ATOM 4389 O O . GLY A 1 543 ? -31.484 -33.344 12.219 1 89.44 543 GLY A O 1
ATOM 4390 N N . PHE A 1 544 ? -30.75 -31.516 11.086 1 93.75 544 PHE A N 1
ATOM 4391 C CA . PHE A 1 544 ? -30.406 -30.734 12.266 1 93.75 544 PHE A CA 1
ATOM 4392 C C . PHE A 1 544 ? -31.312 -29.5 12.383 1 93.75 544 PHE A C 1
ATOM 4394 O O . PHE A 1 544 ? -31.688 -28.906 11.375 1 93.75 544 PHE A O 1
ATOM 4401 N N . ASP A 1 545 ? -31.562 -29.016 13.617 1 92.12 545 ASP A N 1
ATOM 4402 C CA . ASP A 1 545 ? -32.406 -27.875 13.852 1 92.12 545 ASP A CA 1
ATOM 4403 C C . ASP A 1 545 ? -31.609 -26.578 13.945 1 92.12 545 ASP A C 1
ATOM 4405 O O . ASP A 1 545 ? -32.156 -25.484 13.82 1 92.12 545 ASP A O 1
ATOM 4409 N N . SER A 1 546 ? -30.328 -26.859 14.188 1 92.06 546 SER A N 1
ATOM 4410 C CA . SER A 1 546 ? -29.5 -25.672 14.422 1 92.06 546 SER A CA 1
ATOM 4411 C C . SER A 1 546 ? -28.047 -25.938 14.078 1 92.06 546 SER A C 1
ATOM 4413 O O . SER A 1 546 ? -27.609 -27.094 13.984 1 92.06 546 SER A O 1
ATOM 4415 N N . LEU A 1 547 ? -27.297 -24.844 13.914 1 93.38 547 LEU A N 1
ATOM 4416 C CA . LEU A 1 547 ? -25.844 -24.922 13.711 1 93.38 547 LEU A CA 1
ATOM 4417 C C . LEU A 1 547 ? -25.156 -25.516 14.938 1 93.38 547 LEU A C 1
ATOM 4419 O O . LEU A 1 547 ? -24.156 -26.219 14.82 1 93.38 547 LEU A O 1
ATOM 4423 N N . THR A 1 548 ? -25.656 -25.281 16.094 1 92 548 THR A N 1
ATOM 4424 C CA . THR A 1 548 ? -25.109 -25.828 17.344 1 92 548 THR A CA 1
ATOM 4425 C C . THR A 1 548 ? -25.078 -27.359 17.281 1 92 548 THR A C 1
ATOM 4427 O O . THR A 1 548 ? -24.109 -27.969 17.734 1 92 548 THR A O 1
ATOM 4430 N N . GLU A 1 549 ? -26.125 -27.906 16.734 1 93.19 549 GLU A N 1
ATOM 4431 C CA . GLU A 1 549 ? -26.172 -29.359 16.609 1 93.19 549 GLU A CA 1
ATOM 4432 C C . GLU A 1 549 ? -25.141 -29.859 15.602 1 93.19 549 GLU A C 1
ATOM 4434 O O . GLU A 1 549 ? -24.5 -30.891 15.82 1 93.19 549 GLU A O 1
ATOM 4439 N N . ILE A 1 550 ? -25.016 -29.156 14.578 1 95 550 ILE A N 1
ATOM 4440 C CA . ILE A 1 550 ? -24.094 -29.516 13.508 1 95 550 ILE A CA 1
ATOM 4441 C C . ILE A 1 550 ? -22.656 -29.5 14.031 1 95 550 ILE A C 1
ATOM 4443 O O . ILE A 1 550 ? -21.875 -30.406 13.734 1 95 550 ILE A O 1
ATOM 4447 N N . PHE A 1 551 ? -22.281 -28.531 14.883 1 94.38 551 PHE A N 1
ATOM 4448 C CA . PHE A 1 551 ? -20.906 -28.344 15.328 1 94.38 551 PHE A CA 1
ATOM 4449 C C . PHE A 1 551 ? -20.688 -29.016 16.688 1 94.38 551 PHE A C 1
ATOM 4451 O O . PHE A 1 551 ? -19.625 -28.828 17.297 1 94.38 551 PHE A O 1
ATOM 4458 N N . ASN A 1 552 ? -21.641 -29.797 17.125 1 94.19 552 ASN A N 1
ATOM 4459 C CA . ASN A 1 552 ? -21.516 -30.484 18.406 1 94.19 552 ASN A CA 1
ATOM 4460 C C . ASN A 1 552 ? -20.406 -31.531 18.375 1 94.19 552 ASN A C 1
ATOM 4462 O O . ASN A 1 552 ? -20.391 -32.406 17.516 1 94.19 552 ASN A O 1
ATOM 4466 N N . GLU A 1 553 ? -19.625 -31.547 19.344 1 92.44 553 GLU A N 1
ATOM 4467 C CA . GLU A 1 553 ? -18.453 -32.406 19.406 1 92.44 553 GLU A CA 1
ATOM 4468 C C . GLU A 1 553 ? -18.859 -33.875 19.641 1 92.44 553 GLU A C 1
ATOM 4470 O O . GLU A 1 553 ? -18.156 -34.781 19.234 1 92.44 553 GLU A O 1
ATOM 4475 N N . ASN A 1 554 ? -19.953 -34.094 20.234 1 94.56 554 ASN A N 1
ATOM 4476 C CA . ASN A 1 554 ? -20.422 -35.438 20.578 1 94.56 554 ASN A CA 1
ATOM 4477 C C . ASN A 1 554 ? -20.797 -36.25 19.344 1 94.56 554 ASN A C 1
ATOM 4479 O O . ASN A 1 554 ? -20.938 -37.469 19.406 1 94.56 554 ASN A O 1
ATOM 4483 N N . ARG A 1 555 ? -20.891 -35.5 18.234 1 95.06 555 ARG A N 1
ATOM 4484 C CA . ARG A 1 555 ? -21.266 -36.188 17.016 1 95.06 555 ARG A CA 1
ATOM 4485 C C . ARG A 1 555 ? -20.203 -37.25 16.641 1 95.06 555 ARG A C 1
ATOM 4487 O O . ARG A 1 555 ? -20.531 -38.281 16.047 1 95.06 555 ARG A O 1
ATOM 4494 N N . VAL A 1 556 ? -18.984 -37.062 17 1 95.12 556 VAL A N 1
ATOM 4495 C CA . VAL A 1 556 ? -17.891 -37.938 16.656 1 95.12 556 VAL A CA 1
ATOM 4496 C C . VAL A 1 556 ? -18.125 -39.312 17.266 1 95.12 556 VAL A C 1
ATOM 4498 O O . VAL A 1 556 ? -17.828 -40.344 16.656 1 95.12 556 VAL A O 1
ATOM 4501 N N . GLU A 1 557 ? -18.75 -39.375 18.438 1 94.19 557 GLU A N 1
ATOM 4502 C CA . GLU A 1 557 ? -18.938 -40.625 19.172 1 94.19 557 GLU A CA 1
ATOM 4503 C C . GLU A 1 557 ? -20.359 -41.156 18.984 1 94.19 557 GLU A C 1
ATOM 4505 O O . GLU A 1 557 ? -20.578 -42.375 18.891 1 94.19 557 GLU A O 1
ATOM 4510 N N . LYS A 1 558 ? -21.297 -40.25 18.875 1 92.19 558 LYS A N 1
ATOM 4511 C CA . LYS A 1 558 ? -22.688 -40.688 19.062 1 92.19 558 LYS A CA 1
ATOM 4512 C C . LYS A 1 558 ? -23.453 -40.656 17.734 1 92.19 558 LYS A C 1
ATOM 4514 O O . LYS A 1 558 ? -24.484 -41.281 17.594 1 92.19 558 LYS A O 1
ATOM 4519 N N . ASP A 1 559 ? -23.016 -39.875 16.781 1 92.12 559 ASP A N 1
ATOM 4520 C 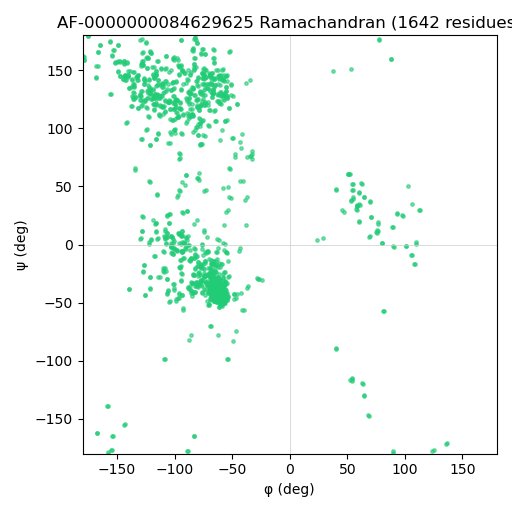CA . ASP A 1 559 ? -23.688 -39.719 15.5 1 92.12 559 ASP A CA 1
ATOM 4521 C C . ASP A 1 559 ? -23.438 -40.938 14.609 1 92.12 559 ASP A C 1
ATOM 4523 O O . ASP A 1 559 ? -22.297 -41.312 14.336 1 92.12 559 ASP A O 1
ATOM 4527 N N . PRO A 1 560 ? -24.484 -41.625 14.133 1 89.69 560 PRO A N 1
ATOM 4528 C CA . PRO A 1 560 ? -24.312 -42.781 13.25 1 89.69 560 PRO A CA 1
ATOM 4529 C C . PRO A 1 560 ? -23.547 -42.438 11.969 1 89.69 560 PRO A C 1
ATOM 4531 O O . PRO A 1 560 ? -22.891 -43.312 11.398 1 89.69 560 PRO A O 1
ATOM 4534 N N . LEU A 1 561 ? -23.609 -41.25 11.602 1 92.94 561 LEU A N 1
ATOM 4535 C CA . LEU A 1 561 ? -22.891 -40.812 10.406 1 92.94 561 LEU A CA 1
ATOM 4536 C C . LEU A 1 561 ? -21.391 -40.938 10.617 1 92.94 561 LEU A C 1
ATOM 4538 O O . LEU A 1 561 ? -20.625 -41.062 9.656 1 92.94 561 LEU A O 1
ATOM 4542 N N . SER A 1 562 ? -20.969 -40.812 11.836 1 95.38 562 SER A N 1
ATOM 4543 C CA . SER A 1 562 ? -19.547 -40.844 12.148 1 95.38 562 SER A CA 1
ATOM 4544 C C . SER A 1 562 ? -18.922 -42.156 11.703 1 95.38 562 SER A C 1
ATOM 4546 O O . SER A 1 562 ? -17.891 -42.188 11.031 1 95.38 562 SER A O 1
ATOM 4548 N N . TYR A 1 563 ? -19.547 -43.25 12.023 1 94.25 563 TYR A N 1
ATOM 4549 C CA . TYR A 1 563 ? -19.047 -44.562 11.656 1 94.25 563 TYR A CA 1
ATOM 4550 C C . TYR A 1 563 ? -19.094 -44.75 10.141 1 94.25 563 TYR A C 1
ATOM 4552 O O . TYR A 1 563 ? -18.141 -45.281 9.555 1 94.25 563 TYR A O 1
ATOM 4560 N N . HIS A 1 564 ? -20.141 -44.344 9.57 1 93.44 564 HIS A N 1
ATOM 4561 C CA . HIS A 1 564 ? -20.297 -44.469 8.125 1 93.44 564 HIS A CA 1
ATOM 4562 C C . HIS A 1 564 ? -19.203 -43.688 7.395 1 93.44 564 HIS A C 1
ATOM 4564 O O . HIS A 1 564 ? -18.609 -44.219 6.441 1 93.44 564 HIS A O 1
ATOM 4570 N N . TYR A 1 565 ? -18.984 -42.438 7.809 1 96.75 565 TYR A N 1
ATOM 4571 C CA . TYR A 1 565 ? -17.938 -41.625 7.211 1 96.75 565 TYR A CA 1
ATOM 4572 C C . TYR A 1 565 ? -16.578 -42.312 7.34 1 96.75 565 TYR A C 1
ATOM 4574 O O . TYR A 1 565 ? -15.844 -42.438 6.355 1 96.75 565 TYR A O 1
ATOM 4582 N N . LYS A 1 566 ? -16.266 -42.719 8.508 1 97.19 566 LYS A N 1
ATOM 4583 C CA . LYS A 1 566 ? -14.977 -43.344 8.773 1 97.19 566 LYS A CA 1
ATOM 4584 C C . LYS A 1 566 ? -14.766 -44.562 7.883 1 97.19 566 LYS A C 1
ATOM 4586 O O . LYS A 1 566 ? -13.719 -44.719 7.25 1 97.19 566 LYS A O 1
ATOM 4591 N N . GLN A 1 567 ? -15.773 -45.469 7.781 1 96.12 567 GLN A N 1
ATOM 4592 C CA . GLN A 1 567 ? -15.672 -46.688 6.992 1 96.12 567 GLN A CA 1
ATOM 4593 C C . GLN A 1 567 ? -15.492 -46.375 5.512 1 96.12 567 GLN A C 1
ATOM 4595 O O . GLN A 1 567 ? -14.648 -46.969 4.84 1 96.12 567 GLN A O 1
ATOM 4600 N N . SER A 1 568 ? -16.281 -45.469 5.047 1 96.12 568 SER A N 1
ATOM 4601 C CA . SER A 1 568 ? -16.188 -45.094 3.643 1 96.12 568 SER A CA 1
ATOM 4602 C C . SER A 1 568 ? -14.828 -44.531 3.307 1 96.12 568 SER A C 1
ATOM 4604 O O . SER A 1 568 ? -14.227 -44.875 2.291 1 96.12 568 SER A O 1
ATOM 4606 N N . ILE A 1 569 ? -14.305 -43.656 4.141 1 97.94 569 ILE A N 1
ATOM 4607 C CA . ILE A 1 569 ? -13.016 -43 3.947 1 97.94 569 ILE A CA 1
ATOM 4608 C C . ILE A 1 569 ? -11.898 -44.031 3.979 1 97.94 569 ILE A C 1
ATOM 4610 O O . ILE A 1 569 ? -11.055 -44.062 3.08 1 97.94 569 ILE A O 1
ATOM 4614 N N . GLU A 1 570 ? -11.898 -44.875 4.988 1 98.38 570 GLU A N 1
ATOM 4615 C CA . GLU A 1 570 ? -10.836 -45.875 5.156 1 98.38 570 GLU A CA 1
ATOM 4616 C C . GLU A 1 570 ? -10.844 -46.875 4.016 1 98.38 570 GLU A C 1
ATOM 4618 O O . GLU A 1 570 ? -9.781 -47.312 3.551 1 98.38 570 GLU A O 1
ATOM 4623 N N . ASN A 1 571 ? -12.047 -47.281 3.58 1 98 571 ASN A N 1
ATOM 4624 C CA . ASN A 1 571 ? -12.133 -48.156 2.43 1 98 571 ASN A CA 1
ATOM 4625 C C . ASN A 1 571 ? -11.5 -47.531 1.188 1 98 571 ASN A C 1
ATOM 4627 O O . ASN A 1 571 ? -10.789 -48.219 0.444 1 98 571 ASN A O 1
ATOM 4631 N N . GLN A 1 572 ? -11.719 -46.312 0.954 1 97.94 572 GLN A N 1
ATOM 4632 C CA . GLN A 1 572 ? -11.156 -45.625 -0.198 1 97.94 572 GLN A CA 1
ATOM 4633 C C . GLN A 1 572 ? -9.641 -45.469 -0.066 1 97.94 572 GLN A C 1
ATOM 4635 O O . GLN A 1 572 ? -8.906 -45.656 -1.039 1 97.94 572 GLN A O 1
ATOM 4640 N N . LEU A 1 573 ? -9.172 -45.094 1.15 1 98.38 573 LEU A N 1
ATOM 4641 C CA . LEU A 1 573 ? -7.734 -44.969 1.384 1 98.38 573 LEU A CA 1
ATOM 4642 C C . LEU A 1 573 ? -7.02 -46.312 1.083 1 98.38 573 LEU A C 1
ATOM 4644 O O . LEU A 1 573 ? -5.988 -46.312 0.406 1 98.38 573 LEU A O 1
ATOM 4648 N N . HIS A 1 574 ? -7.586 -47.438 1.521 1 98.06 574 HIS A N 1
ATOM 4649 C CA . HIS A 1 574 ? -6.996 -48.75 1.271 1 98.06 574 HIS A CA 1
ATOM 4650 C C . HIS A 1 574 ? -7.043 -49.094 -0.213 1 98.06 574 HIS A C 1
ATOM 4652 O O . HIS A 1 574 ? -6.078 -49.625 -0.759 1 98.06 574 HIS A O 1
ATOM 4658 N N . HIS A 1 575 ? -8.125 -48.75 -0.833 1 98.06 575 HIS A N 1
ATOM 4659 C CA . HIS A 1 575 ? -8.305 -49.031 -2.254 1 98.06 575 HIS A CA 1
ATOM 4660 C C . HIS A 1 575 ? -7.207 -48.375 -3.088 1 98.06 575 HIS A C 1
ATOM 4662 O O . HIS A 1 575 ? -6.535 -49.062 -3.877 1 98.06 575 HIS A O 1
ATOM 4668 N N . TYR A 1 576 ? -6.93 -47.156 -2.891 1 97.69 576 TYR A N 1
ATOM 4669 C CA . TYR A 1 576 ? -5.988 -46.406 -3.719 1 97.69 576 TYR A CA 1
ATOM 4670 C C . TYR A 1 576 ? -4.547 -46.719 -3.338 1 97.69 576 TYR A C 1
ATOM 4672 O O . TYR A 1 576 ? -3.664 -46.75 -4.195 1 97.69 576 TYR A O 1
ATOM 4680 N N . THR A 1 577 ? -4.312 -46.969 -2.061 1 97 577 THR A N 1
ATOM 4681 C CA . THR A 1 577 ? -2.977 -47.375 -1.657 1 97 577 THR A CA 1
ATOM 4682 C C . THR A 1 577 ? -2.625 -48.719 -2.283 1 97 577 THR A C 1
ATOM 4684 O O . THR A 1 577 ? -1.484 -48.938 -2.699 1 97 577 THR A O 1
ATOM 4687 N N . ASN A 1 578 ? -3.6 -49.625 -2.402 1 97.12 578 ASN A N 1
ATOM 4688 C CA . ASN A 1 578 ? -3.396 -50.938 -3.012 1 97.12 578 ASN A CA 1
ATOM 4689 C C . ASN A 1 578 ? -3.174 -50.812 -4.516 1 97.12 578 ASN A C 1
ATOM 4691 O O . ASN A 1 578 ? -2.537 -51.688 -5.121 1 97.12 578 ASN A O 1
ATOM 4695 N N . GLN A 1 579 ? -3.646 -49.781 -5.105 1 97.06 579 GLN A N 1
ATOM 4696 C CA . GLN A 1 579 ? -3.455 -49.562 -6.531 1 97.06 579 GLN A CA 1
ATOM 4697 C C . GLN A 1 579 ? -2.088 -48.938 -6.809 1 97.06 579 GLN A C 1
ATOM 4699 O O . GLN A 1 579 ? -1.714 -48.75 -7.965 1 97.06 579 GLN A O 1
ATOM 4704 N N . GLY A 1 580 ? -1.407 -48.562 -5.727 1 94.69 580 GLY A N 1
ATOM 4705 C CA . GLY A 1 580 ? -0.037 -48.125 -5.898 1 94.69 580 GLY A CA 1
ATOM 4706 C C . GLY A 1 580 ? 0.13 -46.625 -5.676 1 94.69 580 GLY A C 1
ATOM 4707 O O . GLY A 1 580 ? 1.243 -46.094 -5.754 1 94.69 580 GLY A O 1
ATOM 4708 N N . TYR A 1 581 ? -0.923 -45.906 -5.328 1 95.31 581 TYR A N 1
ATOM 4709 C CA . TYR A 1 581 ? -0.812 -44.469 -5.062 1 95.31 581 TYR A CA 1
ATOM 4710 C C . TYR A 1 581 ? 0.021 -44.219 -3.812 1 95.31 581 TYR A C 1
ATOM 4712 O O . TYR A 1 581 ? -0.132 -44.906 -2.801 1 95.31 581 TYR A O 1
ATOM 4720 N N . LYS A 1 582 ? 0.946 -43.281 -3.957 1 95.12 582 LYS A N 1
ATOM 4721 C CA . LYS A 1 582 ? 1.673 -42.75 -2.807 1 95.12 582 LYS A CA 1
ATOM 4722 C C . LYS A 1 582 ? 1.262 -41.312 -2.51 1 95.12 582 LYS A C 1
ATOM 4724 O O . LYS A 1 582 ? 1.484 -40.406 -3.328 1 95.12 582 LYS A O 1
ATOM 4729 N N . PHE A 1 583 ? 0.741 -41.125 -1.37 1 96.75 583 PHE A N 1
ATOM 4730 C CA . PHE A 1 583 ? 0.221 -39.781 -1.021 1 96.75 583 PHE A CA 1
ATOM 4731 C C . PHE A 1 583 ? 1.228 -39.031 -0.177 1 96.75 583 PHE A C 1
ATOM 4733 O O . PHE A 1 583 ? 1.887 -39.594 0.692 1 96.75 583 PHE A O 1
ATOM 4740 N N . GLY A 1 584 ? 1.321 -37.688 -0.492 1 97 584 GLY A N 1
ATOM 4741 C CA . GLY A 1 584 ? 2.271 -36.875 0.237 1 97 584 GLY A CA 1
ATOM 4742 C C . GLY A 1 584 ? 1.607 -35.906 1.224 1 97 584 GLY A C 1
ATOM 4743 O O . GLY A 1 584 ? 2.248 -35.438 2.166 1 97 584 GLY A O 1
ATOM 4744 N N . THR A 1 585 ? 0.302 -35.625 1.004 1 98.44 585 THR A N 1
ATOM 4745 C CA . THR A 1 585 ? -0.39 -34.688 1.881 1 98.44 585 THR A CA 1
ATOM 4746 C C . THR A 1 585 ? -1.897 -34.719 1.647 1 98.44 585 THR A C 1
ATOM 4748 O O . THR A 1 585 ? -2.354 -35.219 0.616 1 98.44 585 THR A O 1
ATOM 4751 N N . LEU A 1 586 ? -2.654 -34.375 2.637 1 98.81 586 LEU A N 1
ATOM 4752 C CA . LEU A 1 586 ? -4.07 -34.062 2.527 1 98.81 586 LEU A CA 1
ATOM 4753 C C . LEU A 1 586 ? -4.285 -32.562 2.543 1 98.81 586 LEU A C 1
ATOM 4755 O O . LEU A 1 586 ? -3.74 -31.859 3.402 1 98.81 586 LEU A O 1
ATOM 4759 N N . ILE A 1 587 ? -5.023 -32 1.548 1 98.88 587 ILE A N 1
ATOM 4760 C CA . ILE A 1 587 ? -5.348 -30.594 1.492 1 98.88 587 ILE A CA 1
ATOM 4761 C C . ILE A 1 587 ? -6.855 -30.406 1.629 1 98.88 587 ILE A C 1
ATOM 4763 O O . ILE A 1 587 ? -7.633 -31 0.879 1 98.88 587 ILE A O 1
ATOM 4767 N N . ILE A 1 588 ? -7.328 -29.531 2.523 1 98.12 588 ILE A N 1
ATOM 4768 C CA . ILE A 1 588 ? -8.758 -29.266 2.607 1 98.12 588 ILE A CA 1
ATOM 4769 C C . ILE A 1 588 ? -8.984 -27.766 2.842 1 98.12 588 ILE A C 1
ATOM 4771 O O . ILE A 1 588 ? -8.125 -27.078 3.385 1 98.12 588 ILE A O 1
ATOM 4775 N N . GLU A 1 589 ? -10.031 -27.219 2.389 1 98.62 589 GLU A N 1
ATOM 4776 C CA . GLU A 1 589 ? -10.656 -25.984 2.869 1 98.62 589 GLU A CA 1
ATOM 4777 C C . GLU A 1 589 ? -11.562 -26.266 4.066 1 98.62 589 GLU A C 1
ATOM 4779 O O . GLU A 1 589 ? -12.641 -26.844 3.914 1 98.62 589 GLU A O 1
ATOM 4784 N N . PRO A 1 590 ? -11.195 -25.812 5.227 1 98.38 590 PRO A N 1
ATOM 4785 C CA . PRO A 1 590 ? -12.008 -26.203 6.383 1 98.38 590 PRO A CA 1
ATOM 4786 C C . PRO A 1 590 ? -13.406 -25.594 6.359 1 98.38 590 PRO A C 1
ATOM 4788 O O . PRO A 1 590 ? -13.562 -24.406 6.055 1 98.38 590 PRO A O 1
ATOM 4791 N N . ILE A 1 591 ? -14.43 -26.359 6.551 1 97.75 591 ILE A N 1
ATOM 4792 C CA . ILE A 1 591 ? -15.828 -26.031 6.832 1 97.75 591 ILE A CA 1
ATOM 4793 C C . ILE A 1 591 ? -16.547 -25.688 5.531 1 97.75 591 ILE A C 1
ATOM 4795 O O . ILE A 1 591 ? -17.578 -26.266 5.207 1 97.75 591 ILE A O 1
ATOM 4799 N N . VAL A 1 592 ? -15.977 -24.594 4.758 1 98.12 592 VAL A N 1
ATOM 4800 C CA . VAL A 1 592 ? -16.672 -24.156 3.549 1 98.12 592 VAL A CA 1
ATOM 4801 C C . VAL A 1 592 ? -15.68 -24.094 2.385 1 98.12 592 VAL A C 1
ATOM 4803 O O . VAL A 1 592 ? -14.586 -23.547 2.52 1 98.12 592 VAL A O 1
ATOM 4806 N N . MET A 1 593 ? -16.031 -24.75 1.296 1 97.69 593 MET A N 1
ATOM 4807 C CA . MET A 1 593 ? -15.305 -24.609 0.041 1 97.69 593 MET A CA 1
ATOM 4808 C C . MET A 1 593 ? -15.875 -23.469 -0.8 1 97.69 593 MET A C 1
ATOM 4810 O O . MET A 1 593 ? -16.922 -23.625 -1.436 1 97.69 593 MET A O 1
ATOM 4814 N N . GLY A 1 594 ? -15.188 -22.328 -0.897 1 96.25 594 GLY A N 1
ATOM 4815 C CA . GLY A 1 594 ? -15.688 -21.078 -1.463 1 96.25 594 GLY A CA 1
ATOM 4816 C C . GLY A 1 594 ? -15.898 -21.156 -2.965 1 96.25 594 GLY A C 1
ATOM 4817 O O . GLY A 1 594 ? -17.016 -21.359 -3.43 1 96.25 594 GLY A O 1
ATOM 4818 N N . ALA A 1 595 ? -14.844 -21.219 -3.768 1 94.62 595 ALA A N 1
ATOM 4819 C CA . ALA A 1 595 ? -14.883 -21.141 -5.227 1 94.62 595 ALA A CA 1
ATOM 4820 C C . ALA A 1 595 ? -15.562 -22.375 -5.816 1 94.62 595 ALA A C 1
ATOM 4822 O O . ALA A 1 595 ? -16 -22.359 -6.969 1 94.62 595 ALA A O 1
ATOM 4823 N N . GLY A 1 596 ? -15.695 -23.453 -5.039 1 93.81 596 GLY A N 1
ATOM 4824 C CA . GLY A 1 596 ? -16.375 -24.656 -5.48 1 93.81 596 GLY A CA 1
ATOM 4825 C C . GLY A 1 596 ? -17.891 -24.516 -5.469 1 93.81 596 GLY A C 1
ATOM 4826 O O . GLY A 1 596 ? -18.609 -25.422 -5.883 1 93.81 596 GLY A O 1
ATOM 4827 N N . GLY A 1 597 ? -18.406 -23.375 -5.066 1 94.06 597 GLY A N 1
ATOM 4828 C CA . GLY A 1 597 ? -19.844 -23.141 -5.008 1 94.06 597 GLY A CA 1
ATOM 4829 C C . GLY A 1 597 ? -20.359 -22.984 -3.59 1 94.06 597 GLY A C 1
ATOM 4830 O O . GLY A 1 597 ? -21.484 -23.375 -3.289 1 94.06 597 GLY A O 1
ATOM 4831 N N . MET A 1 598 ? -19.531 -22.5 -2.736 1 96.81 598 MET A N 1
ATOM 4832 C CA . MET A 1 598 ? -19.891 -22.312 -1.335 1 96.81 598 MET A CA 1
ATOM 4833 C C . MET A 1 598 ? -20.453 -23.609 -0.746 1 96.81 598 MET A C 1
ATOM 4835 O O . MET A 1 598 ? -21.562 -23.609 -0.21 1 96.81 598 MET A O 1
ATOM 4839 N N . ILE A 1 599 ? -19.656 -24.609 -0.766 1 97.31 599 ILE A N 1
ATOM 4840 C CA . ILE A 1 599 ? -20.078 -25.922 -0.278 1 97.31 599 ILE A CA 1
ATOM 4841 C C . ILE A 1 599 ? -19.797 -26.016 1.22 1 97.31 599 ILE A C 1
ATOM 4843 O O . ILE A 1 599 ? -18.625 -26.047 1.639 1 97.31 599 ILE A O 1
ATOM 4847 N N . PHE A 1 600 ? -20.828 -26.031 2.043 1 98 600 PHE A N 1
ATOM 4848 C CA . PHE A 1 600 ? -20.703 -26.266 3.477 1 98 600 PHE A CA 1
ATOM 4849 C C . PHE A 1 600 ? -20.547 -27.766 3.766 1 98 600 PHE A C 1
ATOM 4851 O O . PHE A 1 600 ? -21.516 -28.516 3.715 1 98 600 PHE A O 1
ATOM 4858 N N . VAL A 1 601 ? -19.328 -28.172 4.062 1 98.12 601 VAL A N 1
ATOM 4859 C CA . VAL A 1 601 ? -19.016 -29.578 4.293 1 98.12 601 VAL A CA 1
ATOM 4860 C C . VAL A 1 601 ? -19.328 -29.953 5.742 1 98.12 601 VAL A C 1
ATOM 4862 O O . VAL A 1 601 ? -18.984 -29.188 6.66 1 98.12 601 VAL A O 1
ATOM 4865 N N . ASP A 1 602 ? -20 -31.094 5.949 1 97.44 602 ASP A N 1
ATOM 4866 C CA . ASP A 1 602 ? -20.219 -31.562 7.312 1 97.44 602 ASP A CA 1
ATOM 4867 C C . ASP A 1 602 ? -18.906 -31.641 8.094 1 97.44 602 ASP A C 1
ATOM 4869 O O . ASP A 1 602 ? -18 -32.406 7.742 1 97.44 602 ASP A O 1
ATOM 4873 N N . PRO A 1 603 ? -18.797 -30.844 9.172 1 97.5 603 PRO A N 1
ATOM 4874 C CA . PRO A 1 603 ? -17.562 -30.844 9.961 1 97.5 603 PRO A CA 1
ATOM 4875 C C . PRO A 1 603 ? -17.188 -32.219 10.461 1 97.5 603 PRO A C 1
ATOM 4877 O O . PRO A 1 603 ? -16 -32.562 10.578 1 97.5 603 PRO A O 1
ATOM 4880 N N . LEU A 1 604 ? -18.172 -33.062 10.75 1 97.38 604 LEU A N 1
ATOM 4881 C CA . LEU A 1 604 ? -17.922 -34.438 11.203 1 97.38 604 LEU A CA 1
ATOM 4882 C C . LEU A 1 604 ? -17.156 -35.219 10.148 1 97.38 604 LEU A C 1
ATOM 4884 O O . LEU A 1 604 ? -16.266 -36 10.484 1 97.38 604 LEU A O 1
ATOM 4888 N N . TYR A 1 605 ? -17.516 -35.125 8.844 1 97.44 605 TYR A N 1
ATOM 4889 C CA . TYR A 1 605 ? -16.828 -35.781 7.754 1 97.44 605 TYR A CA 1
ATOM 4890 C C . TYR A 1 605 ? -15.367 -35.375 7.68 1 97.44 605 TYR A C 1
ATOM 4892 O O . TYR A 1 605 ? -14.477 -36.219 7.52 1 97.44 605 TYR A O 1
ATOM 4900 N N . GLN A 1 606 ? -15.07 -34.062 7.77 1 98.31 606 GLN A N 1
ATOM 4901 C CA . GLN A 1 606 ? -13.695 -33.562 7.695 1 98.31 606 GLN A CA 1
ATOM 4902 C C . GLN A 1 606 ? -12.875 -34.062 8.891 1 98.31 606 GLN A C 1
ATOM 4904 O O . GLN A 1 606 ? -11.688 -34.344 8.75 1 98.31 606 GLN A O 1
ATOM 4909 N N . LYS A 1 607 ? -13.477 -34.125 10.086 1 98 607 LYS A N 1
ATOM 4910 C CA . LYS A 1 607 ? -12.789 -34.656 11.258 1 98 607 LYS A CA 1
ATOM 4911 C C . LYS A 1 607 ? -12.383 -36.094 11.039 1 98 607 LYS A C 1
ATOM 4913 O O . LYS A 1 607 ? -11.234 -36.469 11.281 1 98 607 LYS A O 1
ATOM 4918 N N . GLN A 1 608 ? -13.344 -36.906 10.547 1 97.94 608 GLN A N 1
ATOM 4919 C CA . GLN A 1 608 ? -13.07 -38.312 10.312 1 97.94 608 GLN A CA 1
ATOM 4920 C C . GLN A 1 608 ? -12.031 -38.5 9.219 1 97.94 608 GLN A C 1
ATOM 4922 O O . GLN A 1 608 ? -11.195 -39.406 9.281 1 97.94 608 GLN A O 1
ATOM 4927 N N . LEU A 1 609 ? -12.086 -37.656 8.18 1 98.62 609 LEU A N 1
ATOM 4928 C CA . LEU A 1 609 ? -11.109 -37.688 7.094 1 98.62 609 LEU A CA 1
ATOM 4929 C C . LEU A 1 609 ? -9.695 -37.438 7.617 1 98.62 609 LEU A C 1
ATOM 4931 O O . LEU A 1 609 ? -8.781 -38.219 7.312 1 98.62 609 LEU A O 1
ATOM 4935 N N . ILE A 1 610 ? -9.484 -36.375 8.406 1 98.44 610 ILE A N 1
ATOM 4936 C CA . ILE A 1 610 ? -8.18 -36.031 8.953 1 98.44 610 ILE A CA 1
ATOM 4937 C C . ILE A 1 610 ? -7.676 -37.156 9.859 1 98.44 610 ILE A C 1
ATOM 4939 O O . ILE A 1 610 ? -6.52 -37.562 9.758 1 98.44 610 ILE A O 1
ATOM 4943 N N . LYS A 1 611 ? -8.539 -37.688 10.75 1 97.88 611 LYS A N 1
ATOM 4944 C CA . LYS A 1 611 ? -8.164 -38.75 11.68 1 97.88 611 LYS A CA 1
ATOM 4945 C C . LYS A 1 611 ? -7.738 -40 10.938 1 97.88 611 LYS A C 1
ATOM 4947 O O . LYS A 1 611 ? -6.734 -40.625 11.289 1 97.88 611 LYS A O 1
ATOM 4952 N N . SER A 1 612 ? -8.508 -40.375 9.938 1 98.5 612 SER A N 1
ATOM 4953 C CA . SER A 1 612 ? -8.211 -41.594 9.164 1 98.5 612 SER A CA 1
ATOM 4954 C C . SER A 1 612 ? -6.898 -41.438 8.398 1 98.5 612 SER A C 1
ATOM 4956 O O . SER A 1 612 ? -6.098 -42.375 8.344 1 98.5 612 SER A O 1
ATOM 4958 N N . VAL A 1 613 ? -6.695 -40.281 7.789 1 98.62 613 VAL A N 1
ATOM 4959 C CA . VAL A 1 613 ? -5.484 -40.031 7.016 1 98.62 613 VAL A CA 1
ATOM 4960 C C . VAL A 1 613 ? -4.266 -40.094 7.93 1 98.62 613 VAL A C 1
ATOM 4962 O O . VAL A 1 613 ? -3.225 -40.625 7.566 1 98.62 613 VAL A O 1
ATOM 4965 N N . ARG A 1 614 ? -4.352 -39.5 9.125 1 97.69 614 ARG A N 1
ATOM 4966 C CA . ARG A 1 614 ? -3.25 -39.531 10.078 1 97.69 614 ARG A CA 1
ATOM 4967 C C . ARG A 1 614 ? -2.969 -40.969 10.547 1 97.69 614 ARG A C 1
ATOM 4969 O O . ARG A 1 614 ? -1.809 -41.375 10.688 1 97.69 614 ARG A O 1
ATOM 4976 N N . SER A 1 615 ? -4.031 -41.75 10.766 1 97.25 615 SER A N 1
ATOM 4977 C CA . SER A 1 615 ? -3.891 -43.094 11.289 1 97.25 615 SER A CA 1
ATOM 4978 C C . SER A 1 615 ? -3.35 -44.031 10.227 1 97.25 615 SER A C 1
ATOM 4980 O O . SER A 1 615 ? -2.494 -44.875 10.523 1 97.25 615 SER A O 1
ATOM 4982 N N . ILE A 1 616 ? -3.787 -43.875 9.023 1 97.88 616 ILE A N 1
ATOM 4983 C CA . ILE A 1 616 ? -3.5 -44.875 7.992 1 97.88 616 ILE A CA 1
ATOM 4984 C C . ILE A 1 616 ? -2.275 -44.438 7.188 1 97.88 616 ILE A C 1
ATOM 4986 O O . ILE A 1 616 ? -1.415 -45.281 6.867 1 97.88 616 ILE A O 1
ATOM 4990 N N . LEU A 1 617 ? -2.137 -43.188 6.836 1 97.19 617 LEU A N 1
ATOM 4991 C CA . LEU A 1 617 ? -1.104 -42.75 5.906 1 97.19 617 LEU A CA 1
ATOM 4992 C C . LEU A 1 617 ? -0.002 -42 6.645 1 97.19 617 LEU A C 1
ATOM 4994 O O . LEU A 1 617 ? 1.146 -41.969 6.195 1 97.19 617 LEU A O 1
ATOM 4998 N N . ASN A 1 618 ? -0.289 -41.312 7.754 1 97 618 ASN A N 1
ATOM 4999 C CA . ASN A 1 618 ? 0.642 -40.5 8.539 1 97 618 ASN A CA 1
ATOM 5000 C C . ASN A 1 618 ? 1.359 -39.469 7.68 1 97 618 ASN A C 1
ATOM 5002 O O . ASN A 1 618 ? 2.59 -39.406 7.668 1 97 618 ASN A O 1
ATOM 5006 N N . ILE A 1 619 ? 0.659 -38.688 6.938 1 97.5 619 ILE A N 1
ATOM 5007 C CA . ILE A 1 619 ? 1.168 -37.625 6.07 1 97.5 619 ILE A CA 1
ATOM 5008 C C . ILE A 1 619 ? 0.704 -36.281 6.59 1 97.5 619 ILE A C 1
ATOM 5010 O O . ILE A 1 619 ? -0.27 -36.188 7.34 1 97.5 619 ILE A O 1
ATOM 5014 N N . PRO A 1 620 ? 1.43 -35.125 6.227 1 97.94 620 PRO A N 1
ATOM 5015 C CA . PRO A 1 620 ? 1.034 -33.781 6.684 1 97.94 620 PRO A CA 1
ATOM 5016 C C . PRO A 1 620 ? -0.341 -33.375 6.168 1 97.94 620 PRO A C 1
ATOM 5018 O O . PRO A 1 620 ? -0.737 -33.781 5.066 1 97.94 620 PRO A O 1
ATOM 5021 N N . ILE A 1 621 ? -0.999 -32.562 6.969 1 98.62 621 ILE A N 1
ATOM 5022 C CA . ILE A 1 621 ? -2.305 -32.031 6.609 1 98.62 621 ILE A CA 1
ATOM 5023 C C . ILE A 1 621 ? -2.188 -30.516 6.363 1 98.62 621 ILE A C 1
ATOM 5025 O O . ILE A 1 621 ? -1.661 -29.781 7.203 1 98.62 621 ILE A O 1
ATOM 5029 N N . ILE A 1 622 ? -2.68 -30.031 5.199 1 98.88 622 ILE A N 1
ATOM 5030 C CA . ILE A 1 622 ? -2.682 -28.609 4.844 1 98.88 622 ILE A CA 1
ATOM 5031 C C . ILE A 1 622 ? -4.098 -28.047 4.969 1 98.88 622 ILE A C 1
ATOM 5033 O O . ILE A 1 622 ? -5.035 -28.578 4.363 1 98.88 622 ILE A O 1
ATOM 5037 N N . PHE A 1 623 ? -4.297 -27.016 5.777 1 98.88 623 PHE A N 1
ATOM 5038 C CA . PHE A 1 623 ? -5.523 -26.219 5.77 1 98.88 623 PHE A CA 1
ATOM 5039 C C . PHE A 1 623 ? -5.387 -25.016 4.852 1 98.88 623 PHE A C 1
ATOM 5041 O O . PHE A 1 623 ? -4.574 -24.125 5.113 1 98.88 623 PHE A O 1
ATOM 5048 N N . ASP A 1 624 ? -6.137 -25.031 3.752 1 98.81 624 ASP A N 1
ATOM 5049 C CA . ASP A 1 624 ? -6.277 -23.828 2.936 1 98.81 624 ASP A CA 1
ATOM 5050 C C . ASP A 1 624 ? -7.297 -22.859 3.545 1 98.81 624 ASP A C 1
ATOM 5052 O O . ASP A 1 624 ? -8.492 -22.953 3.258 1 98.81 624 ASP A O 1
ATOM 5056 N N . GLU A 1 625 ? -6.836 -21.906 4.332 1 98.62 625 GLU A N 1
ATOM 5057 C CA . GLU A 1 625 ? -7.707 -20.953 5.016 1 98.62 625 GLU A CA 1
ATOM 5058 C C . GLU A 1 625 ? -7.629 -19.578 4.363 1 98.62 625 GLU A C 1
ATOM 5060 O O . GLU A 1 625 ? -7.875 -18.562 5.02 1 98.62 625 GLU A O 1
ATOM 5065 N N . VAL A 1 626 ? -7.25 -19.578 3.047 1 98.56 626 VAL A N 1
ATOM 5066 C CA . VAL A 1 626 ? -7.203 -18.328 2.285 1 98.56 626 VAL A CA 1
ATOM 5067 C C . VAL A 1 626 ? -8.562 -17.656 2.328 1 98.56 626 VAL A C 1
ATOM 5069 O O . VAL A 1 626 ? -8.648 -16.438 2.527 1 98.56 626 VAL A O 1
ATOM 5072 N N . PHE A 1 627 ? -9.617 -18.469 2.227 1 97.5 627 PHE A N 1
ATOM 5073 C CA . PHE A 1 627 ? -10.984 -17.953 2.246 1 97.5 627 PHE A CA 1
ATOM 5074 C C . PHE A 1 627 ? -11.555 -17.984 3.658 1 97.5 627 PHE A C 1
ATOM 5076 O O . PHE A 1 627 ? -12.117 -17 4.133 1 97.5 627 PHE A O 1
ATOM 5083 N N . THR A 1 628 ? -11.391 -18.984 4.426 1 97.12 628 THR A N 1
ATOM 5084 C CA . THR A 1 628 ? -12.133 -19.281 5.645 1 97.12 628 THR A CA 1
ATOM 5085 C C . THR A 1 628 ? -11.5 -18.594 6.848 1 97.12 628 THR A C 1
ATOM 5087 O O . THR A 1 628 ? -12.133 -18.453 7.898 1 97.12 628 THR A O 1
ATOM 5090 N N . GLY A 1 629 ? -10.297 -18.109 6.719 1 96.25 629 GLY A N 1
ATOM 5091 C CA . GLY A 1 629 ? -9.555 -17.625 7.871 1 96.25 629 GLY A CA 1
ATOM 5092 C C . GLY A 1 629 ? -10.016 -16.25 8.344 1 96.25 629 GLY A C 1
ATOM 5093 O O . GLY A 1 629 ? -10.766 -15.57 7.648 1 96.25 629 GLY A O 1
ATOM 5094 N N . PHE A 1 630 ? -9.625 -15.844 9.586 1 96.25 630 PHE A N 1
ATOM 5095 C CA . PHE A 1 630 ? -9.758 -14.539 10.211 1 96.25 630 PHE A CA 1
ATOM 5096 C C . PHE A 1 630 ? -11.219 -14.148 10.359 1 96.25 630 PHE A C 1
ATOM 5098 O O . PHE A 1 630 ? -11.633 -13.07 9.922 1 96.25 630 PHE A O 1
ATOM 5105 N N . TRP A 1 631 ? -12.07 -14.922 10.938 1 93.31 631 TRP A N 1
ATOM 5106 C CA . TRP A 1 631 ? -13.422 -14.695 11.422 1 93.31 631 TRP A CA 1
ATOM 5107 C C . TRP A 1 631 ? -14.414 -14.625 10.266 1 93.31 631 TRP A C 1
ATOM 5109 O O . TRP A 1 631 ? -15.578 -14.258 10.453 1 93.31 631 TRP A O 1
ATOM 5119 N N . ARG A 1 632 ? -14 -14.977 9.07 1 94.12 632 ARG A N 1
ATOM 5120 C CA . ARG A 1 632 ? -14.906 -15.031 7.926 1 94.12 632 ARG A CA 1
ATOM 5121 C C . ARG A 1 632 ? -16.172 -15.797 8.266 1 94.12 632 ARG A C 1
ATOM 5123 O O . ARG A 1 632 ? -17.281 -15.352 7.953 1 94.12 632 ARG A O 1
ATOM 5130 N N . LEU A 1 633 ? -15.977 -16.906 8.969 1 95.38 633 LEU A N 1
ATOM 5131 C CA . LEU A 1 633 ? -17.078 -17.812 9.219 1 95.38 633 LEU A CA 1
ATOM 5132 C C . LEU A 1 633 ? -17.547 -17.719 10.664 1 95.38 633 LEU A C 1
ATOM 5134 O O . LEU A 1 633 ? -18.328 -18.562 11.133 1 95.38 633 LEU A O 1
ATOM 5138 N N . GLY A 1 634 ? -17.031 -16.719 11.375 1 91.88 634 GLY A N 1
ATOM 5139 C CA . GLY A 1 634 ? -17.516 -16.5 12.727 1 91.88 634 GLY A CA 1
ATOM 5140 C C . GLY A 1 634 ? -16.516 -16.891 13.797 1 91.88 634 GLY A C 1
ATOM 5141 O O . GLY A 1 634 ? -16.672 -16.531 14.969 1 91.88 634 GLY A O 1
ATOM 5142 N N . LYS A 1 635 ? -15.523 -17.672 13.406 1 93.19 635 LYS A N 1
ATOM 5143 C CA . LYS A 1 635 ? -14.398 -17.984 14.281 1 93.19 635 LYS A CA 1
ATOM 5144 C C . LYS A 1 635 ? -13.078 -17.547 13.656 1 93.19 635 LYS A C 1
ATOM 5146 O O . LYS A 1 635 ? -13.016 -17.281 12.453 1 93.19 635 LYS A O 1
ATOM 5151 N N . GLN A 1 636 ? -12.039 -17.516 14.477 1 94.38 636 GLN A N 1
ATOM 5152 C CA . GLN A 1 636 ? -10.75 -17.031 14 1 94.38 636 GLN A CA 1
ATOM 5153 C C . GLN A 1 636 ? -10.195 -17.938 12.898 1 94.38 636 GLN A C 1
ATOM 5155 O O . GLN A 1 636 ? -9.547 -17.453 11.969 1 94.38 636 GLN A O 1
ATOM 5160 N N . THR A 1 637 ? -10.359 -19.281 13.062 1 94.62 637 THR A N 1
ATOM 5161 C CA . THR A 1 637 ? -9.844 -20.25 12.094 1 94.62 637 THR A CA 1
ATOM 5162 C C . THR A 1 637 ? -10.797 -21.438 11.945 1 94.62 637 THR A C 1
ATOM 5164 O O . THR A 1 637 ? -11.609 -21.703 12.836 1 94.62 637 THR A O 1
ATOM 5167 N N . GLY A 1 638 ? -10.711 -22.078 10.789 1 91.12 638 GLY A N 1
ATOM 5168 C CA . GLY A 1 638 ? -11.422 -23.344 10.594 1 91.12 638 GLY A CA 1
ATOM 5169 C C . GLY A 1 638 ? -10.977 -24.438 11.547 1 91.12 638 GLY A C 1
ATOM 5170 O O . GLY A 1 638 ? -11.781 -25.281 11.93 1 91.12 638 GLY A O 1
ATOM 5171 N N . ALA A 1 639 ? -9.703 -24.359 11.93 1 92.44 639 ALA A N 1
ATOM 5172 C CA . ALA A 1 639 ? -9.172 -25.297 12.906 1 92.44 639 ALA A CA 1
ATOM 5173 C C . ALA A 1 639 ? -9.945 -25.234 14.219 1 92.44 639 ALA A C 1
ATOM 5175 O O . ALA A 1 639 ? -10.125 -26.25 14.898 1 92.44 639 ALA A O 1
ATOM 5176 N N . GLU A 1 640 ? -10.352 -24.047 14.547 1 92.5 640 GLU A N 1
ATOM 5177 C CA . GLU A 1 640 ? -11.125 -23.859 15.773 1 92.5 640 GLU A CA 1
ATOM 5178 C C . GLU A 1 640 ? -12.484 -24.562 15.688 1 92.5 640 GLU A C 1
ATOM 5180 O O . GLU A 1 640 ? -12.953 -25.141 16.672 1 92.5 640 GLU A O 1
ATOM 5185 N N . PHE A 1 641 ? -13.086 -24.531 14.516 1 92.88 641 PHE A N 1
ATOM 5186 C CA . PHE A 1 641 ? -14.352 -25.234 14.289 1 92.88 641 PHE A CA 1
ATOM 5187 C C . PHE A 1 641 ? -14.164 -26.734 14.406 1 92.88 641 PHE A C 1
ATOM 5189 O O . PHE A 1 641 ? -14.969 -27.422 15.055 1 92.88 641 PHE A O 1
ATOM 5196 N N . LEU A 1 642 ? -13.125 -27.203 13.789 1 96.38 642 LEU A N 1
ATOM 5197 C CA . LEU A 1 642 ? -12.898 -28.641 13.688 1 96.38 642 LEU A CA 1
ATOM 5198 C C . LEU A 1 642 ? -12.242 -29.188 14.953 1 96.38 642 LEU A C 1
ATOM 5200 O O . LEU A 1 642 ? -12.258 -30.391 15.195 1 96.38 642 LEU A O 1
ATOM 5204 N N . LYS A 1 643 ? -11.594 -28.297 15.758 1 95.5 643 LYS A N 1
ATOM 5205 C CA . LYS A 1 643 ? -10.828 -28.656 16.938 1 95.5 643 LYS A CA 1
ATOM 5206 C C . LYS A 1 643 ? -9.703 -29.641 16.594 1 95.5 643 LYS A C 1
ATOM 5208 O O . LYS A 1 643 ? -9.453 -30.594 17.344 1 95.5 643 LYS A O 1
ATOM 5213 N N . ILE A 1 644 ? -9.195 -29.562 15.453 1 96.94 644 ILE A N 1
ATOM 5214 C CA . ILE A 1 644 ? -8.031 -30.297 14.961 1 96.94 644 ILE A CA 1
ATOM 5215 C C . ILE A 1 644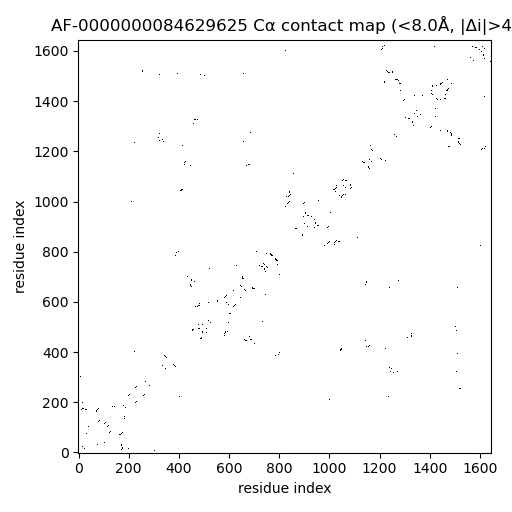 ? -7.035 -29.328 14.336 1 96.94 644 ILE A C 1
ATOM 5217 O O . ILE A 1 644 ? -7.418 -28.453 13.555 1 96.94 644 ILE A O 1
ATOM 5221 N N . ASN A 1 645 ? -5.77 -29.438 14.695 1 97.38 645 ASN A N 1
ATOM 5222 C CA . ASN A 1 645 ? -4.734 -28.562 14.172 1 97.38 645 ASN A CA 1
ATOM 5223 C C . ASN A 1 645 ? -4.129 -29.109 12.883 1 97.38 645 ASN A C 1
ATOM 5225 O O . ASN A 1 645 ? -3.949 -30.328 12.75 1 97.38 645 ASN A O 1
ATOM 5229 N N . PRO A 1 646 ? -3.82 -28.266 11.922 1 98.56 646 PRO A N 1
ATOM 5230 C CA . PRO A 1 646 ? -3.064 -28.688 10.742 1 98.56 646 PRO A CA 1
ATOM 5231 C C . PRO A 1 646 ? -1.562 -28.766 11 1 98.56 646 PRO A C 1
ATOM 5233 O O . PRO A 1 646 ? -1.104 -28.453 12.102 1 98.56 646 PRO A O 1
ATOM 5236 N N . ASP A 1 647 ? -0.823 -29.266 10.016 1 98.62 647 ASP A N 1
ATOM 5237 C CA . ASP A 1 647 ? 0.634 -29.188 10.039 1 98.62 647 ASP A CA 1
ATOM 5238 C C . ASP A 1 647 ? 1.136 -27.969 9.281 1 98.62 647 ASP A C 1
ATOM 5240 O O . ASP A 1 647 ? 2.242 -27.484 9.531 1 98.62 647 ASP A O 1
ATOM 5244 N N . ILE A 1 648 ? 0.41 -27.562 8.273 1 98.81 648 ILE A N 1
ATOM 5245 C CA . ILE A 1 648 ? 0.641 -26.391 7.445 1 98.81 648 ILE A CA 1
ATOM 5246 C C . ILE A 1 648 ? -0.682 -25.656 7.195 1 98.81 648 ILE A C 1
ATOM 5248 O O . ILE A 1 648 ? -1.717 -26.297 6.996 1 98.81 648 ILE A O 1
ATOM 5252 N N . ALA A 1 649 ? -0.696 -24.328 7.188 1 98.88 649 ALA A N 1
ATOM 5253 C CA . ALA A 1 649 ? -1.9 -23.578 6.832 1 98.88 649 ALA A CA 1
ATOM 5254 C C . ALA A 1 649 ? -1.551 -22.297 6.07 1 98.88 649 ALA A C 1
ATOM 5256 O O . ALA A 1 649 ? -0.54 -21.656 6.363 1 98.88 649 ALA A O 1
ATOM 5257 N N . ALA A 1 650 ? -2.367 -21.984 5.109 1 98.88 650 ALA A N 1
ATOM 5258 C CA . ALA A 1 650 ? -2.168 -20.781 4.297 1 98.88 650 ALA A CA 1
ATOM 5259 C C . ALA A 1 650 ? -3.254 -19.75 4.574 1 98.88 650 ALA A C 1
ATOM 5261 O O . ALA A 1 650 ? -4.422 -20.094 4.75 1 98.88 650 ALA A O 1
ATOM 5262 N N . TYR A 1 651 ? -2.902 -18.453 4.664 1 98.75 651 TYR A N 1
ATOM 5263 C CA . TYR A 1 651 ? -3.818 -17.344 4.926 1 98.75 651 TYR A CA 1
ATOM 5264 C C . TYR A 1 651 ? -3.57 -16.203 3.957 1 98.75 651 TYR A C 1
ATOM 5266 O O . TYR A 1 651 ? -2.432 -15.945 3.559 1 98.75 651 TYR A O 1
ATOM 5274 N N . ALA A 1 652 ? -4.578 -15.484 3.535 1 98.44 652 ALA A N 1
ATOM 5275 C CA . ALA A 1 652 ? -4.539 -14.289 2.695 1 98.44 652 ALA A CA 1
ATOM 5276 C C . ALA A 1 652 ? -5.812 -13.461 2.861 1 98.44 652 ALA A C 1
ATOM 5278 O O . ALA A 1 652 ? -6.254 -13.211 3.986 1 98.44 652 ALA A O 1
ATOM 5279 N N . LYS A 1 653 ? -6.391 -12.914 1.875 1 97.5 653 LYS A N 1
ATOM 5280 C CA . LYS A 1 653 ? -7.648 -12.188 1.771 1 97.5 653 LYS A CA 1
ATOM 5281 C C . LYS A 1 653 ? -7.855 -11.273 2.977 1 97.5 653 LYS A C 1
ATOM 5283 O O . LYS A 1 653 ? -7.301 -10.172 3.029 1 97.5 653 LYS A O 1
ATOM 5288 N N . LEU A 1 654 ? -8.5 -11.711 4.125 1 97.94 654 LEU A N 1
ATOM 5289 C CA . LEU A 1 654 ? -8.812 -10.867 5.277 1 97.94 654 LEU A CA 1
ATOM 5290 C C . LEU A 1 654 ? -7.551 -10.5 6.043 1 97.94 654 LEU A C 1
ATOM 5292 O O . LEU A 1 654 ? -7.582 -9.633 6.918 1 97.94 654 LEU A O 1
ATOM 5296 N N . LEU A 1 655 ? -6.445 -11.086 5.625 1 98.5 655 LEU A N 1
ATOM 5297 C CA . LEU A 1 655 ? -5.18 -10.898 6.328 1 98.5 655 LEU A CA 1
ATOM 5298 C C . LEU A 1 655 ? -4.848 -9.414 6.453 1 98.5 655 LEU A C 1
ATOM 5300 O O . LEU A 1 655 ? -4.453 -8.945 7.523 1 98.5 655 LEU A O 1
ATOM 5304 N N . THR A 1 656 ? -5.051 -8.625 5.418 1 98.38 656 THR A N 1
ATOM 5305 C CA . THR A 1 656 ? -4.707 -7.211 5.426 1 98.38 656 THR A CA 1
ATOM 5306 C C . THR A 1 656 ? -5.957 -6.348 5.57 1 98.38 656 THR A C 1
ATOM 5308 O O . THR A 1 656 ? -5.977 -5.191 5.145 1 98.38 656 THR A O 1
ATOM 5311 N N . GLY A 1 657 ? -7.07 -6.918 6.035 1 97.88 657 GLY A N 1
ATOM 5312 C CA . GLY A 1 657 ? -8.305 -6.18 6.254 1 97.88 657 GLY A CA 1
ATOM 5313 C C . GLY A 1 657 ? -8.961 -5.73 4.961 1 97.88 657 GLY A C 1
ATOM 5314 O O . GLY A 1 657 ? -9.93 -4.961 4.984 1 97.88 657 GLY A O 1
ATOM 5315 N N . GLY A 1 658 ? -8.461 -6.141 3.842 1 97.62 658 GLY A N 1
ATOM 5316 C CA . GLY A 1 658 ? -9.023 -5.809 2.543 1 97.62 658 GLY A CA 1
ATOM 5317 C C . GLY A 1 658 ? -8.312 -4.656 1.861 1 97.62 658 GLY A C 1
ATOM 5318 O O . GLY A 1 658 ? -8.883 -3.998 0.988 1 97.62 658 GLY A O 1
ATOM 5319 N N . LEU A 1 659 ? -7.043 -4.406 2.205 1 98.06 659 LEU A N 1
ATOM 5320 C CA . LEU A 1 659 ? -6.406 -3.201 1.686 1 98.06 659 LEU A CA 1
ATOM 5321 C C . LEU A 1 659 ? -5.438 -3.541 0.555 1 98.06 659 LEU A C 1
ATOM 5323 O O . LEU A 1 659 ? -5.434 -2.877 -0.484 1 98.06 659 LEU A O 1
ATOM 5327 N N . CYS A 1 660 ? -4.535 -4.543 0.742 1 97.31 660 CYS A N 1
ATOM 5328 C CA . CYS A 1 660 ? -3.486 -4.797 -0.238 1 97.31 660 CYS A CA 1
ATOM 5329 C C . CYS A 1 660 ? -3.047 -6.254 -0.201 1 97.31 660 CYS A C 1
ATOM 5331 O O . CYS A 1 660 ? -3.414 -6.996 0.713 1 97.31 660 CYS A O 1
ATOM 5333 N N . PRO A 1 661 ? -2.283 -6.707 -1.197 1 98.06 661 PRO A N 1
ATOM 5334 C CA . PRO A 1 661 ? -1.9 -8.117 -1.289 1 98.06 661 PRO A CA 1
ATOM 5335 C C . PRO A 1 661 ? -0.876 -8.523 -0.231 1 98.06 661 PRO A C 1
ATOM 5337 O O . PRO A 1 661 ? 0.074 -7.777 0.029 1 98.06 661 PRO A O 1
ATOM 5340 N N . LEU A 1 662 ? -1.018 -9.602 0.418 1 98.62 662 LEU A N 1
ATOM 5341 C CA . LEU A 1 662 ? -0.121 -10.312 1.324 1 98.62 662 LEU A CA 1
ATOM 5342 C C . LEU A 1 662 ? -0.65 -11.711 1.63 1 98.62 662 LEU A C 1
ATOM 5344 O O . LEU A 1 662 ? -1.864 -11.922 1.683 1 98.62 662 LEU A O 1
ATOM 5348 N N . ALA A 1 663 ? 0.195 -12.672 1.765 1 98.81 663 ALA A N 1
ATOM 5349 C CA . ALA A 1 663 ? -0.187 -14.016 2.172 1 98.81 663 ALA A CA 1
ATOM 5350 C C . ALA A 1 663 ? 0.887 -14.648 3.055 1 98.81 663 ALA A C 1
ATOM 5352 O O . ALA A 1 663 ? 2.035 -14.203 3.061 1 98.81 663 ALA A O 1
ATOM 5353 N N . VAL A 1 664 ? 0.523 -15.625 3.844 1 98.81 664 VAL A N 1
ATOM 5354 C CA . VAL A 1 664 ? 1.45 -16.312 4.738 1 98.81 664 VAL A CA 1
ATOM 5355 C C . VAL A 1 664 ? 1.15 -17.797 4.75 1 98.81 664 VAL A C 1
ATOM 5357 O O . VAL A 1 664 ? 0.015 -18.219 4.504 1 98.81 664 VAL A O 1
ATOM 5360 N N . THR A 1 665 ? 2.123 -18.578 4.883 1 98.94 665 THR A N 1
ATOM 5361 C CA . THR A 1 665 ? 2.051 -20.016 5.145 1 98.94 665 THR A CA 1
ATOM 5362 C C . THR A 1 665 ? 2.709 -20.359 6.477 1 98.94 665 THR A C 1
ATOM 5364 O O . THR A 1 665 ? 3.896 -20.094 6.676 1 98.94 665 THR A O 1
ATOM 5367 N N . LEU A 1 666 ? 1.956 -20.859 7.418 1 98.88 666 LEU A N 1
ATOM 5368 C CA . LEU A 1 666 ? 2.455 -21.281 8.719 1 98.88 666 LEU A CA 1
ATOM 5369 C C . LEU A 1 666 ? 2.787 -22.781 8.711 1 98.88 666 LEU A C 1
ATOM 5371 O O . LEU A 1 666 ? 2.158 -23.547 7.984 1 98.88 666 LEU A O 1
ATOM 5375 N N . SER A 1 667 ? 3.74 -23.203 9.484 1 98.75 667 SER A N 1
ATOM 5376 C CA . SER A 1 667 ? 4.145 -24.594 9.516 1 98.75 667 SER A CA 1
ATOM 5377 C C . SER A 1 667 ? 4.617 -25.016 10.906 1 98.75 667 SER A C 1
ATOM 5379 O O . SER A 1 667 ? 5.016 -24.156 11.703 1 98.75 667 SER A O 1
ATOM 5381 N N . THR A 1 668 ? 4.574 -26.266 11.18 1 98.69 668 THR A N 1
ATOM 5382 C CA . THR A 1 668 ? 5.168 -26.828 12.383 1 98.69 668 THR A CA 1
ATOM 5383 C C . THR A 1 668 ? 6.691 -26.859 12.273 1 98.69 668 THR A C 1
ATOM 5385 O O . THR A 1 668 ? 7.242 -26.734 11.18 1 98.69 668 THR A O 1
ATOM 5388 N N . GLU A 1 669 ? 7.324 -27.031 13.406 1 98.25 669 GLU A N 1
ATOM 5389 C CA . GLU A 1 669 ? 8.773 -27.156 13.461 1 98.25 669 GLU A CA 1
ATOM 5390 C C . GLU A 1 669 ? 9.25 -28.422 12.734 1 98.25 669 GLU A C 1
ATOM 5392 O O . GLU A 1 669 ? 10.32 -28.422 12.125 1 98.25 669 GLU A O 1
ATOM 5397 N N . GLU A 1 670 ? 8.492 -29.469 12.797 1 97.69 670 GLU A N 1
ATOM 5398 C CA . GLU A 1 670 ? 8.836 -30.75 12.18 1 97.69 670 GLU A CA 1
ATOM 5399 C C . GLU A 1 670 ? 8.984 -30.594 10.664 1 97.69 670 GLU A C 1
ATOM 5401 O O . GLU A 1 670 ? 9.93 -31.125 10.078 1 97.69 670 GLU A O 1
ATOM 5406 N N . ILE A 1 671 ? 8.047 -29.875 10.055 1 98.06 671 ILE A N 1
ATOM 5407 C CA . ILE A 1 671 ? 8.117 -29.641 8.617 1 98.06 671 ILE A CA 1
ATOM 5408 C C . ILE A 1 671 ? 9.344 -28.797 8.281 1 98.06 671 ILE A C 1
ATOM 5410 O O . ILE A 1 671 ? 10.07 -29.109 7.336 1 98.06 671 ILE A O 1
ATOM 5414 N N . PHE A 1 672 ? 9.617 -27.766 9.086 1 97.62 672 PHE A N 1
ATOM 5415 C CA . PHE A 1 672 ? 10.727 -26.844 8.875 1 97.62 672 PHE A CA 1
ATOM 5416 C C . PHE A 1 672 ? 12.062 -27.578 8.922 1 97.62 672 PHE A C 1
ATOM 5418 O O . PHE A 1 672 ? 12.93 -27.344 8.07 1 97.62 672 PHE A O 1
ATOM 5425 N N . LYS A 1 673 ? 12.266 -28.5 9.781 1 97.12 673 LYS A N 1
ATOM 5426 C CA . LYS A 1 673 ? 13.523 -29.203 10.031 1 97.12 673 LYS A CA 1
ATOM 5427 C C . LYS A 1 673 ? 13.898 -30.094 8.852 1 97.12 673 LYS A C 1
ATOM 5429 O O . LYS A 1 673 ? 15.07 -30.406 8.648 1 97.12 673 LYS A O 1
ATOM 5434 N N . LYS A 1 674 ? 12.938 -30.484 8.086 1 95.62 674 LYS A N 1
ATOM 5435 C CA . LYS A 1 674 ? 13.195 -31.328 6.93 1 95.62 674 LYS A CA 1
ATOM 5436 C C . LYS A 1 674 ? 13.977 -30.562 5.859 1 95.62 674 LYS A C 1
ATOM 5438 O O . LYS A 1 674 ? 14.562 -31.172 4.961 1 95.62 674 LYS A O 1
ATOM 5443 N N . PHE A 1 675 ? 14.016 -29.25 5.922 1 96.25 675 PHE A N 1
ATOM 5444 C CA . PHE A 1 675 ? 14.672 -28.422 4.914 1 96.25 675 PHE A CA 1
ATOM 5445 C C . PHE A 1 675 ? 16.016 -27.922 5.418 1 96.25 675 PHE A C 1
ATOM 5447 O O . PHE A 1 675 ? 16.734 -27.219 4.703 1 96.25 675 PHE A O 1
ATOM 5454 N N . LEU A 1 676 ? 16.406 -28.266 6.656 1 95.44 676 LEU A N 1
ATOM 5455 C CA . LEU A 1 676 ? 17.719 -27.891 7.184 1 95.44 676 LEU A CA 1
ATOM 5456 C C . LEU A 1 676 ? 18.828 -28.75 6.57 1 95.44 676 LEU A C 1
ATOM 5458 O O . LEU A 1 676 ? 18.625 -29.938 6.332 1 95.44 676 LEU A O 1
ATOM 5462 N N . GLY A 1 677 ? 19.859 -28.141 6.258 1 93.06 677 GLY A N 1
ATOM 5463 C CA . GLY A 1 677 ? 21.031 -28.797 5.699 1 93.06 677 GLY A CA 1
ATOM 5464 C C . GLY A 1 677 ? 22.266 -27.922 5.668 1 93.06 677 GLY A C 1
ATOM 5465 O O . GLY A 1 677 ? 22.344 -26.938 6.406 1 93.06 677 GLY A O 1
ATOM 5466 N N . ASN A 1 678 ? 23.234 -28.328 4.852 1 90.5 678 ASN A N 1
ATOM 5467 C CA . ASN A 1 678 ? 24.516 -27.625 4.801 1 90.5 678 ASN A CA 1
ATOM 5468 C C . ASN A 1 678 ? 24.688 -26.859 3.486 1 90.5 678 ASN A C 1
ATOM 5470 O O . ASN A 1 678 ? 25.625 -26.078 3.328 1 90.5 678 ASN A O 1
ATOM 5474 N N . THR A 1 679 ? 23.703 -27.094 2.619 1 87.5 679 THR A N 1
ATOM 5475 C CA . THR A 1 679 ? 23.781 -26.406 1.334 1 87.5 679 THR A CA 1
ATOM 5476 C C . THR A 1 679 ? 22.484 -25.688 1.022 1 87.5 679 THR A C 1
ATOM 5478 O O . THR A 1 679 ? 21.406 -26.094 1.477 1 87.5 679 THR A O 1
ATOM 5481 N N . LYS A 1 680 ? 22.547 -24.703 0.23 1 86.81 680 LYS A N 1
ATOM 5482 C CA . LYS A 1 680 ? 21.391 -23.891 -0.148 1 86.81 680 LYS A CA 1
ATOM 5483 C C . LYS A 1 680 ? 20.359 -24.734 -0.879 1 86.81 680 LYS A C 1
ATOM 5485 O O . LYS A 1 680 ? 19.156 -24.484 -0.754 1 86.81 680 LYS A O 1
ATOM 5490 N N . VAL A 1 681 ? 20.734 -25.719 -1.578 1 87.25 681 VAL A N 1
ATOM 5491 C CA . VAL A 1 681 ? 19.859 -26.5 -2.438 1 87.25 681 VAL A CA 1
ATOM 5492 C C . VAL A 1 681 ? 18.859 -27.266 -1.583 1 87.25 681 VAL A C 1
ATOM 5494 O O . VAL A 1 681 ? 17.75 -27.578 -2.039 1 87.25 681 VAL A O 1
ATOM 5497 N N . GLU A 1 682 ? 19.219 -27.531 -0.321 1 90.38 682 GLU A N 1
ATOM 5498 C CA . GLU A 1 682 ? 18.359 -28.297 0.579 1 90.38 682 GLU A CA 1
ATOM 5499 C C . GLU A 1 682 ? 17.297 -27.406 1.2 1 90.38 682 GLU A C 1
ATOM 5501 O O . GLU A 1 682 ? 16.344 -27.891 1.81 1 90.38 682 GLU A O 1
ATOM 5506 N N . ALA A 1 683 ? 17.422 -26.094 1.001 1 94.31 683 ALA A N 1
ATOM 5507 C CA . ALA A 1 683 ? 16.484 -25.141 1.586 1 94.31 683 ALA A CA 1
ATOM 5508 C C . ALA A 1 683 ? 15.227 -25.016 0.731 1 94.31 683 ALA A C 1
ATOM 5510 O O . ALA A 1 683 ? 15.195 -25.5 -0.404 1 94.31 683 ALA A O 1
ATOM 5511 N N . LEU A 1 684 ? 14.172 -24.531 1.305 1 96.06 684 LEU A N 1
ATOM 5512 C CA . LEU A 1 684 ? 13 -24.156 0.518 1 96.06 684 LEU A CA 1
ATOM 5513 C C . LEU A 1 684 ? 13.281 -22.922 -0.325 1 96.06 684 LEU A C 1
ATOM 5515 O O . LEU A 1 684 ? 13.305 -21.797 0.194 1 96.06 684 LEU A O 1
ATOM 5519 N N . LEU A 1 685 ? 13.516 -23.109 -1.571 1 94.69 685 LEU A N 1
ATOM 5520 C CA . LEU A 1 685 ? 13.891 -22.031 -2.475 1 94.69 685 LEU A CA 1
ATOM 5521 C C . LEU A 1 685 ? 12.672 -21.484 -3.215 1 94.69 685 LEU A C 1
ATOM 5523 O O . LEU A 1 685 ? 12.469 -21.797 -4.391 1 94.69 685 LEU A O 1
ATOM 5527 N N . HIS A 1 686 ? 11.914 -20.688 -2.57 1 96.19 686 HIS A N 1
ATOM 5528 C CA . HIS A 1 686 ? 10.727 -20.016 -3.084 1 96.19 686 HIS A CA 1
ATOM 5529 C C . HIS A 1 686 ? 10.656 -18.578 -2.586 1 96.19 686 HIS A C 1
ATOM 5531 O O . HIS A 1 686 ? 10.992 -18.297 -1.435 1 96.19 686 HIS A O 1
ATOM 5537 N N . GLY A 1 687 ? 10.367 -17.656 -3.439 1 96 687 GLY A N 1
ATOM 5538 C CA . GLY A 1 687 ? 10.203 -16.281 -3.006 1 96 687 GLY A CA 1
ATOM 5539 C C . GLY A 1 687 ? 9.828 -15.336 -4.137 1 96 687 GLY A C 1
ATOM 5540 O O . GLY A 1 687 ? 10.055 -15.648 -5.309 1 96 687 GLY A O 1
ATOM 5541 N N . HIS A 1 688 ? 9.258 -14.203 -3.77 1 96.81 688 HIS A N 1
ATOM 5542 C CA . HIS A 1 688 ? 8.922 -13.133 -4.699 1 96.81 688 HIS A CA 1
ATOM 5543 C C . HIS A 1 688 ? 9.578 -11.82 -4.289 1 96.81 688 HIS A C 1
ATOM 5545 O O . HIS A 1 688 ? 10.008 -11.664 -3.141 1 96.81 688 HIS A O 1
ATOM 5551 N N . SER A 1 689 ? 9.672 -10.93 -5.203 1 96.88 689 SER A N 1
ATOM 5552 C CA . SER A 1 689 ? 10.453 -9.711 -4.996 1 96.88 689 SER A CA 1
ATOM 5553 C C . SER A 1 689 ? 9.922 -8.914 -3.809 1 96.88 689 SER A C 1
ATOM 5555 O O . SER A 1 689 ? 10.703 -8.344 -3.041 1 96.88 689 SER A O 1
ATOM 5557 N N . TYR A 1 690 ? 8.656 -8.836 -3.584 1 97.94 690 TYR A N 1
ATOM 5558 C CA . TYR A 1 690 ? 8.07 -8.016 -2.529 1 97.94 690 TYR A CA 1
ATOM 5559 C C . TYR A 1 690 ? 7.625 -8.883 -1.354 1 97.94 690 TYR A C 1
ATOM 5561 O O . TYR A 1 690 ? 6.707 -8.508 -0.618 1 97.94 690 TYR A O 1
ATOM 5569 N N . THR A 1 691 ? 8.273 -10.07 -1.172 1 97.5 691 THR A N 1
ATOM 5570 C CA . THR A 1 691 ? 7.977 -10.938 -0.041 1 97.5 691 THR A CA 1
ATOM 5571 C C . THR A 1 691 ? 8.117 -10.188 1.276 1 97.5 691 THR A C 1
ATOM 5573 O O . THR A 1 691 ? 9.133 -9.516 1.509 1 97.5 691 THR A O 1
ATOM 5576 N N . ALA A 1 692 ? 7.109 -10.242 2.109 1 98.38 692 ALA A N 1
ATOM 5577 C CA . ALA A 1 692 ? 7.086 -9.641 3.439 1 98.38 692 ALA A CA 1
ATOM 5578 C C . ALA A 1 692 ? 7.277 -8.125 3.359 1 98.38 692 ALA A C 1
ATOM 5580 O O . ALA A 1 692 ? 7.973 -7.539 4.191 1 98.38 692 ALA A O 1
ATOM 5581 N N . HIS A 1 693 ? 6.727 -7.484 2.258 1 98.38 693 HIS A N 1
ATOM 5582 C CA . HIS A 1 693 ? 6.852 -6.031 2.184 1 98.38 693 HIS A CA 1
ATOM 5583 C C . HIS A 1 693 ? 6.281 -5.367 3.43 1 98.38 693 HIS A C 1
ATOM 5585 O O . HIS A 1 693 ? 5.184 -5.711 3.877 1 98.38 693 HIS A O 1
ATOM 5591 N N . PRO A 1 694 ? 6.961 -4.379 4.004 1 98.62 694 PRO A N 1
ATOM 5592 C CA . PRO A 1 694 ? 6.621 -3.779 5.293 1 98.62 694 PRO A CA 1
ATOM 5593 C C . PRO A 1 694 ? 5.207 -3.195 5.316 1 98.62 694 PRO A C 1
ATOM 5595 O O . PRO A 1 694 ? 4.523 -3.268 6.34 1 98.62 694 PRO A O 1
ATOM 5598 N N . ILE A 1 695 ? 4.695 -2.633 4.266 1 98.56 695 ILE A N 1
ATOM 5599 C CA . ILE A 1 695 ? 3.365 -2.037 4.207 1 98.56 695 ILE A CA 1
ATOM 5600 C C . ILE A 1 695 ? 2.311 -3.105 4.48 1 98.56 695 ILE A C 1
ATOM 5602 O O . ILE A 1 695 ? 1.472 -2.947 5.371 1 98.56 695 ILE A O 1
ATOM 5606 N N . GLY A 1 696 ? 2.367 -4.199 3.723 1 98.69 696 GLY A N 1
ATOM 5607 C CA . GLY A 1 696 ? 1.419 -5.281 3.928 1 98.69 696 GLY A CA 1
ATOM 5608 C C . GLY A 1 696 ? 1.505 -5.898 5.312 1 98.69 696 GLY A C 1
ATOM 5609 O O . GLY A 1 696 ? 0.481 -6.199 5.93 1 98.69 696 GLY A O 1
ATOM 5610 N N . CYS A 1 697 ? 2.711 -6.078 5.824 1 98.81 697 CYS A N 1
ATOM 5611 C CA . CYS A 1 697 ? 2.912 -6.703 7.129 1 98.81 697 CYS A CA 1
ATOM 5612 C C . CYS A 1 697 ? 2.318 -5.848 8.242 1 98.81 697 CYS A C 1
ATOM 5614 O O . CYS A 1 697 ? 1.636 -6.359 9.125 1 98.81 697 CYS A O 1
ATOM 5616 N N . LEU A 1 698 ? 2.607 -4.57 8.203 1 98.62 698 LEU A N 1
ATOM 5617 C CA . LEU A 1 698 ? 2.119 -3.711 9.281 1 98.62 698 LEU A CA 1
ATOM 5618 C C . LEU A 1 698 ? 0.604 -3.564 9.211 1 98.62 698 LEU A C 1
ATOM 5620 O O . LEU A 1 698 ? -0.068 -3.535 10.25 1 98.62 698 LEU A O 1
ATOM 5624 N N . VAL A 1 699 ? 0.022 -3.436 8.016 1 98.62 699 VAL A N 1
ATOM 5625 C CA . VAL A 1 699 ? -1.421 -3.361 7.816 1 98.62 699 VAL A CA 1
ATOM 5626 C C . VAL A 1 699 ? -2.08 -4.645 8.32 1 98.62 699 VAL A C 1
ATOM 5628 O O . VAL A 1 699 ? -3.131 -4.598 8.961 1 98.62 699 VAL A O 1
ATOM 5631 N N . ALA A 1 700 ? -1.486 -5.773 7.988 1 98.81 700 ALA A N 1
ATOM 5632 C CA . ALA A 1 700 ? -2.006 -7.055 8.461 1 98.81 700 ALA A CA 1
ATOM 5633 C C . ALA A 1 700 ? -2.012 -7.121 9.984 1 98.81 700 ALA A C 1
ATOM 5635 O O . ALA A 1 700 ? -2.977 -7.598 10.586 1 98.81 700 ALA A O 1
ATOM 5636 N N . ASN A 1 701 ? -0.936 -6.68 10.57 1 98.31 701 ASN A N 1
ATOM 5637 C CA . ASN A 1 701 ? -0.867 -6.676 12.031 1 98.31 701 ASN A CA 1
ATOM 5638 C C . ASN A 1 701 ? -1.965 -5.809 12.641 1 98.31 701 ASN A C 1
ATOM 5640 O O . ASN A 1 701 ? -2.605 -6.207 13.617 1 98.31 701 ASN A O 1
ATOM 5644 N N . THR A 1 702 ? -2.156 -4.633 12.078 1 97.88 702 THR A N 1
ATOM 5645 C CA . THR A 1 702 ? -3.23 -3.758 12.531 1 97.88 702 THR A CA 1
ATOM 5646 C C . THR A 1 702 ? -4.586 -4.441 12.375 1 97.88 702 THR A C 1
ATOM 5648 O O . THR A 1 702 ? -5.426 -4.383 13.281 1 97.88 702 THR A O 1
ATOM 5651 N N . SER A 1 703 ? -4.816 -5.129 11.297 1 97.81 703 SER A N 1
ATOM 5652 C CA . SER A 1 703 ? -6.082 -5.793 11.008 1 97.81 703 SER A CA 1
ATOM 5653 C C . SER A 1 703 ? -6.352 -6.918 12 1 97.81 703 SER A C 1
ATOM 5655 O O . SER A 1 703 ? -7.438 -6.996 12.578 1 97.81 703 SER A O 1
ATOM 5657 N N . ILE A 1 704 ? -5.363 -7.758 12.203 1 96.94 704 ILE A N 1
ATOM 5658 C CA . ILE A 1 704 ? -5.496 -8.922 13.07 1 96.94 704 ILE A CA 1
ATOM 5659 C C . ILE A 1 704 ? -5.789 -8.469 14.5 1 96.94 704 ILE A C 1
ATOM 5661 O O . ILE A 1 704 ? -6.551 -9.117 15.219 1 96.94 704 ILE A O 1
ATOM 5665 N N . ASN A 1 705 ? -5.219 -7.328 14.844 1 94.75 705 ASN A N 1
ATOM 5666 C CA . ASN A 1 705 ? -5.414 -6.816 16.203 1 94.75 705 ASN A CA 1
ATOM 5667 C C . ASN A 1 705 ? -6.766 -6.117 16.344 1 94.75 705 ASN A C 1
ATOM 5669 O O . ASN A 1 705 ? -7.27 -5.957 17.453 1 94.75 705 ASN A O 1
ATOM 5673 N N . GLU A 1 706 ? -7.363 -5.738 15.242 1 95.06 706 GLU A N 1
ATOM 5674 C CA . GLU A 1 706 ? -8.648 -5.039 15.273 1 95.06 706 GLU A CA 1
ATOM 5675 C C . GLU A 1 706 ? -9.805 -6.027 15.359 1 95.06 706 GLU A C 1
ATOM 5677 O O . GLU A 1 706 ? -10.828 -5.734 15.984 1 95.06 706 GLU A O 1
ATOM 5682 N N . TYR A 1 707 ? -9.711 -7.18 14.789 1 94.69 707 TYR A N 1
ATOM 5683 C CA . TYR A 1 707 ? -10.82 -8.109 14.617 1 94.69 707 TYR A CA 1
ATOM 5684 C C . TYR A 1 707 ? -11.414 -8.5 15.969 1 94.69 707 TYR A C 1
ATOM 5686 O O . TYR A 1 707 ? -12.633 -8.438 16.156 1 94.69 707 TYR A O 1
ATOM 5694 N N . PRO A 1 708 ? -10.586 -8.844 16.938 1 90.38 708 PRO A N 1
ATOM 5695 C CA . PRO A 1 708 ? -11.172 -9.289 18.219 1 90.38 708 PRO A CA 1
ATOM 5696 C C . PRO A 1 708 ? -11.93 -8.172 18.938 1 90.38 708 PRO A C 1
ATOM 5698 O O . PRO A 1 708 ? -12.766 -8.453 19.797 1 90.38 708 PRO A O 1
ATOM 5701 N N . ASN A 1 709 ? -11.688 -6.914 18.531 1 88.44 709 ASN A N 1
ATOM 5702 C CA . ASN A 1 709 ? -12.281 -5.773 19.234 1 88.44 709 ASN A CA 1
ATOM 5703 C C . ASN A 1 709 ? -13.57 -5.316 18.547 1 88.44 709 ASN A C 1
ATOM 5705 O O . ASN A 1 709 ? -14.266 -4.434 19.062 1 88.44 709 ASN A O 1
ATOM 5709 N N . LEU A 1 710 ? -13.961 -5.949 17.531 1 89.62 710 LEU A N 1
ATOM 5710 C CA . LEU A 1 710 ? -15.172 -5.566 16.812 1 89.62 710 LEU A CA 1
ATOM 5711 C C . LEU A 1 710 ? -16.422 -6.008 17.578 1 89.62 710 LEU A C 1
ATOM 5713 O O . LEU A 1 710 ? -16.422 -7.059 18.219 1 89.62 710 LEU A O 1
ATOM 5717 N N . LYS A 1 711 ? -17.438 -5.277 17.484 1 77.56 711 LYS A N 1
ATOM 5718 C CA . LYS A 1 711 ? -18.656 -5.457 18.25 1 77.56 711 LYS A CA 1
ATOM 5719 C C . LYS A 1 711 ? -19.234 -6.855 18.047 1 77.56 711 LYS A C 1
ATOM 5721 O O . LYS A 1 711 ? -19.672 -7.508 19 1 77.56 711 LYS A O 1
ATOM 5726 N N . TRP A 1 712 ? -19.281 -7.289 16.828 1 78.25 712 TRP A N 1
ATOM 5727 C CA . TRP A 1 712 ? -19.859 -8.586 16.5 1 78.25 712 TRP A CA 1
ATOM 5728 C C . TRP A 1 712 ? -19.078 -9.719 17.172 1 78.25 712 TRP A C 1
ATOM 5730 O O . TRP A 1 712 ? -19.672 -10.703 17.625 1 78.25 712 TRP A O 1
ATOM 5740 N N . ILE A 1 713 ? -17.844 -9.516 17.25 1 72.81 713 ILE A N 1
ATOM 5741 C CA . ILE A 1 713 ? -17 -10.578 17.75 1 72.81 713 ILE A CA 1
ATOM 5742 C C . ILE A 1 713 ? -16.984 -10.547 19.281 1 72.81 713 ILE A C 1
ATOM 5744 O O . ILE A 1 713 ? -17.062 -11.594 19.938 1 72.81 713 ILE A O 1
ATOM 5748 N N . LYS A 1 714 ? -16.906 -9.242 19.953 1 69.12 714 LYS A N 1
ATOM 5749 C CA . LYS A 1 714 ? -16.891 -9.078 21.406 1 69.12 714 LYS A CA 1
ATOM 5750 C C . LYS A 1 714 ? -18.25 -9.414 22.016 1 69.12 714 LYS A C 1
ATOM 5752 O O . LYS A 1 714 ? -18.328 -9.789 23.172 1 69.12 714 LYS A O 1
ATOM 5757 N N . GLY A 1 715 ? -19.359 -9.133 21.266 1 60.91 715 GLY A N 1
ATOM 5758 C CA . GLY A 1 715 ? -20.703 -9.219 21.828 1 60.91 715 GLY A CA 1
ATOM 5759 C C . GLY A 1 715 ? -20.984 -10.547 22.5 1 60.91 715 GLY A C 1
ATOM 5760 O O . GLY A 1 715 ? -20.219 -11.508 22.344 1 60.91 715 GLY A O 1
ATOM 5761 N N . ASN A 1 716 ? -22.156 -10.633 23.328 1 50.5 716 ASN A N 1
ATOM 5762 C CA . ASN A 1 716 ? -22.562 -11.375 24.516 1 50.5 716 ASN A CA 1
ATOM 5763 C C . ASN A 1 716 ? -22.641 -12.875 24.234 1 50.5 716 ASN A C 1
ATOM 5765 O O . ASN A 1 716 ? -23.359 -13.305 23.344 1 50.5 716 ASN A O 1
ATOM 5769 N N . GLU A 1 717 ? -21.734 -13.508 24.719 1 46.62 717 GLU A N 1
ATOM 5770 C CA . GLU A 1 717 ? -21.672 -14.953 24.906 1 46.62 717 GLU A CA 1
ATOM 5771 C C . GLU A 1 717 ? -23.062 -15.555 25.047 1 46.62 717 GLU A C 1
ATOM 5773 O O . GLU A 1 717 ? -23.25 -16.75 24.828 1 46.62 717 GLU A O 1
ATOM 5778 N N . ASN A 1 718 ? -23.953 -14.805 25.562 1 45.75 718 ASN A N 1
ATOM 5779 C CA . ASN A 1 718 ? -25.172 -15.461 26.047 1 45.75 718 ASN A CA 1
ATOM 5780 C C . ASN A 1 718 ? -26.094 -15.828 24.906 1 45.75 718 ASN A C 1
ATOM 5782 O O . ASN A 1 718 ? -27.125 -16.484 25.109 1 45.75 718 ASN A O 1
ATOM 5786 N N . GLU A 1 719 ? -25.953 -15.234 23.75 1 49.53 719 GLU A N 1
ATOM 5787 C CA . GLU A 1 719 ? -26.859 -15.75 22.734 1 49.53 719 GLU A CA 1
ATOM 5788 C C . GLU A 1 719 ? -26.141 -16.672 21.75 1 49.53 719 GLU A C 1
ATOM 5790 O O . GLU A 1 719 ? -25.547 -16.203 20.781 1 49.53 719 GLU A O 1
ATOM 5795 N N . ILE A 1 720 ? -26.078 -17.922 22.125 1 45.81 720 ILE A N 1
ATOM 5796 C CA . ILE A 1 720 ? -25.328 -19.047 21.562 1 45.81 720 ILE A CA 1
ATOM 5797 C C . ILE A 1 720 ? -25.406 -18.984 20.031 1 45.81 720 ILE A C 1
ATOM 5799 O O . ILE A 1 720 ? -24.391 -19.125 19.344 1 45.81 720 ILE A O 1
ATOM 5803 N N . ASP A 1 721 ? -26.688 -18.969 19.484 1 46.97 721 ASP A N 1
ATOM 5804 C CA . ASP A 1 721 ? -26.891 -19.094 18.047 1 46.97 721 ASP A CA 1
ATOM 5805 C C . ASP A 1 721 ? -26.406 -17.844 17.312 1 46.97 721 ASP A C 1
ATOM 5807 O O . ASP A 1 721 ? -25.938 -17.938 16.188 1 46.97 721 ASP A O 1
ATOM 5811 N N . LYS A 1 722 ? -26.594 -16.672 17.938 1 54.28 722 LYS A N 1
ATOM 5812 C CA . LYS A 1 722 ? -26.172 -15.414 17.344 1 54.28 722 LYS A CA 1
ATOM 5813 C C . LYS A 1 722 ? -24.656 -15.383 17.172 1 54.28 722 LYS A C 1
ATOM 5815 O O . LYS A 1 722 ? -24.125 -14.508 16.484 1 54.28 722 LYS A O 1
ATOM 5820 N N . SER A 1 723 ? -24.125 -16.562 17.516 1 61.72 723 SER A N 1
ATOM 5821 C CA . SER A 1 723 ? -22.672 -16.625 17.578 1 61.72 723 SER A CA 1
ATOM 5822 C C . SER A 1 723 ? -22.078 -17.109 16.266 1 61.72 723 SER A C 1
ATOM 5824 O O . SER A 1 723 ? -20.906 -16.859 15.977 1 61.72 723 SER A O 1
ATOM 5826 N N . PHE A 1 724 ? -23.094 -17.484 15.406 1 78.88 724 PHE A N 1
ATOM 5827 C CA . PHE A 1 724 ? -22.453 -18.156 14.281 1 78.88 724 PHE A CA 1
ATOM 5828 C C . PHE A 1 724 ? -22.531 -17.297 13.023 1 78.88 724 PHE A C 1
ATOM 5830 O O . PHE A 1 724 ? -21.766 -17.484 12.078 1 78.88 724 PHE A O 1
ATOM 5837 N N . SER A 1 725 ? -23.531 -16.328 13.031 1 90.81 725 SER A N 1
ATOM 5838 C CA . SER A 1 725 ? -23.75 -15.648 11.758 1 90.81 725 SER A CA 1
ATOM 5839 C C . SER A 1 725 ? -24.234 -14.219 11.977 1 90.81 725 SER A C 1
ATOM 5841 O O . SER A 1 725 ? -25 -13.945 12.891 1 90.81 725 SER A O 1
ATOM 5843 N N . LEU A 1 726 ? -23.891 -13.312 11.078 1 92.19 726 LEU A N 1
ATOM 5844 C CA . LEU A 1 726 ? -24.344 -11.93 11.07 1 92.19 726 LEU A CA 1
ATOM 5845 C C . LEU A 1 726 ? -25.719 -11.805 10.422 1 92.19 726 LEU A C 1
ATOM 5847 O O . LEU A 1 726 ? -26.391 -10.773 10.555 1 92.19 726 LEU A O 1
ATOM 5851 N N . TRP A 1 727 ? -26.172 -12.836 9.781 1 95.25 727 TRP A N 1
ATOM 5852 C CA . TRP A 1 727 ? -27.453 -12.828 9.055 1 95.25 727 TRP A CA 1
ATOM 5853 C C . TRP A 1 727 ? -28.578 -13.352 9.93 1 95.25 727 TRP A C 1
ATOM 5855 O O . TRP A 1 727 ? -28.359 -14.219 10.789 1 95.25 727 TRP A O 1
ATOM 5865 N N . ASP A 1 728 ? -29.781 -12.883 9.711 1 94.5 728 ASP A N 1
ATOM 5866 C CA . ASP A 1 728 ? -30.922 -13.172 10.562 1 94.5 728 ASP A CA 1
ATOM 5867 C C . ASP A 1 728 ? -31.406 -14.609 10.359 1 94.5 728 ASP A C 1
ATOM 5869 O O . ASP A 1 728 ? -31.609 -15.055 9.227 1 94.5 728 ASP A O 1
ATOM 5873 N N . LYS A 1 729 ? -31.688 -15.336 11.438 1 92.94 729 LYS A N 1
ATOM 5874 C CA . LYS A 1 729 ? -32.125 -16.734 11.406 1 92.94 729 LYS A CA 1
ATOM 5875 C C . LYS A 1 729 ? -33.531 -16.859 10.828 1 92.94 729 LYS A C 1
ATOM 5877 O O . LYS A 1 729 ? -33.812 -17.797 10.086 1 92.94 729 LYS A O 1
ATOM 5882 N N . ASN A 1 730 ? -34.375 -15.922 11.227 1 94.25 730 ASN A N 1
ATOM 5883 C CA . ASN A 1 730 ? -35.781 -15.984 10.75 1 94.25 730 ASN A CA 1
ATOM 5884 C C . ASN A 1 730 ? -35.844 -15.75 9.242 1 94.25 730 ASN A C 1
ATOM 5886 O O . ASN A 1 730 ? -36.656 -16.391 8.555 1 94.25 730 ASN A O 1
ATOM 5890 N N . PHE A 1 731 ? -35.125 -14.852 8.789 1 95.69 731 PHE A N 1
ATOM 5891 C CA . PHE A 1 731 ? -35.062 -14.609 7.352 1 95.69 731 PHE A CA 1
ATOM 5892 C C . PHE A 1 731 ? -34.625 -15.867 6.609 1 95.69 731 PHE A C 1
ATOM 5894 O O . PHE A 1 731 ? -35.219 -16.234 5.602 1 95.69 731 PHE A O 1
ATOM 5901 N N . GLN A 1 732 ? -33.594 -16.578 7.125 1 95.94 732 GLN A N 1
ATOM 5902 C CA . GLN A 1 732 ? -33.062 -17.797 6.512 1 95.94 732 GLN A CA 1
ATOM 5903 C C . GLN A 1 732 ? -34.156 -18.875 6.469 1 95.94 732 GLN A C 1
ATOM 5905 O O . GLN A 1 732 ? -34.312 -19.547 5.453 1 95.94 732 GLN A O 1
ATOM 5910 N N . LYS A 1 733 ? -34.844 -19 7.559 1 95.75 733 LYS A N 1
ATOM 5911 C CA . LYS A 1 733 ? -35.938 -19.969 7.637 1 95.75 733 LYS A CA 1
ATOM 5912 C C . LYS A 1 733 ? -37 -19.672 6.602 1 95.75 733 LYS A C 1
ATOM 5914 O O . LYS A 1 733 ? -37.5 -20.594 5.922 1 95.75 733 LYS A O 1
ATOM 5919 N N . GLN A 1 734 ? -37.312 -18.453 6.453 1 96.06 734 GLN A N 1
ATOM 5920 C CA . GLN A 1 734 ? -38.344 -18.047 5.52 1 96.06 734 GLN A CA 1
ATOM 5921 C C . GLN A 1 734 ? -37.938 -18.359 4.078 1 96.06 734 GLN A C 1
ATOM 5923 O O . GLN A 1 734 ? -38.719 -18.953 3.33 1 96.06 734 GLN A O 1
ATOM 5928 N N . ILE A 1 735 ? -36.781 -18.016 3.693 1 96 735 ILE A N 1
ATOM 5929 C CA . ILE A 1 735 ? -36.406 -18.172 2.295 1 96 735 ILE A CA 1
ATOM 5930 C C . ILE A 1 735 ? -36.156 -19.641 1.994 1 96 735 ILE A C 1
ATOM 5932 O O . ILE A 1 735 ? -36.312 -20.078 0.855 1 96 735 ILE A O 1
ATOM 5936 N N . SER A 1 736 ? -35.75 -20.453 3.012 1 96.69 736 SER A N 1
ATOM 5937 C CA . SER A 1 736 ? -35.531 -21.875 2.82 1 96.69 736 SER A CA 1
ATOM 5938 C C . SER A 1 736 ? -36.781 -22.594 2.42 1 96.69 736 SER A C 1
ATOM 5940 O O . SER A 1 736 ? -36.75 -23.703 1.879 1 96.69 736 SER A O 1
ATOM 5942 N N . CYS A 1 737 ? -37.969 -22.016 2.652 1 96.31 737 CYS A N 1
ATOM 5943 C CA . CYS A 1 737 ? -39.281 -22.641 2.379 1 96.31 737 CYS A CA 1
ATOM 5944 C C . CYS A 1 737 ? -39.781 -22.25 0.995 1 96.31 737 CYS A C 1
ATOM 5946 O O . CYS A 1 737 ? -40.781 -22.797 0.52 1 96.31 737 CYS A O 1
ATOM 5948 N N . LEU A 1 738 ? -39.094 -21.359 0.313 1 94.69 738 LEU A N 1
ATOM 5949 C CA . LEU A 1 738 ? -39.531 -20.922 -1.008 1 94.69 738 LEU A CA 1
ATOM 5950 C C . LEU A 1 738 ? -39.219 -21.969 -2.064 1 94.69 738 LEU A C 1
ATOM 5952 O O . LEU A 1 738 ? -38.156 -22.625 -2.012 1 94.69 738 LEU A O 1
ATOM 5956 N N . PRO A 1 739 ? -40.031 -22.188 -3.061 1 91.94 739 PRO A N 1
ATOM 5957 C CA . PRO A 1 739 ? -39.844 -23.234 -4.074 1 91.94 739 PRO A CA 1
ATOM 5958 C C . PRO A 1 739 ? -38.625 -22.984 -4.945 1 91.94 739 PRO A C 1
ATOM 5960 O O . PRO A 1 739 ? -38 -23.953 -5.422 1 91.94 739 PRO A O 1
ATOM 5963 N N . LYS A 1 740 ? -38.25 -21.75 -5.113 1 90.12 740 LYS A N 1
ATOM 5964 C CA . LYS A 1 740 ? -37.125 -21.406 -5.98 1 90.12 740 LYS A CA 1
ATOM 5965 C C . LYS A 1 740 ? -35.812 -21.734 -5.309 1 90.12 740 LYS A C 1
ATOM 5967 O O . LYS A 1 740 ? -34.781 -21.812 -5.973 1 90.12 740 LYS A O 1
ATOM 5972 N N . VAL A 1 741 ? -35.875 -21.922 -3.99 1 94 741 VAL A N 1
ATOM 5973 C CA . VAL A 1 741 ? -34.625 -22.094 -3.209 1 94 741 VAL A CA 1
ATOM 5974 C C . VAL A 1 741 ? -34.406 -23.578 -2.934 1 94 741 VAL A C 1
ATOM 5976 O O . VAL A 1 741 ? -35.281 -24.266 -2.385 1 94 741 VAL A O 1
ATOM 5979 N N . ASN A 1 742 ? -33.219 -24.078 -3.396 1 94.31 742 ASN A N 1
ATOM 5980 C CA . ASN A 1 742 ? -32.812 -25.453 -3.113 1 94.31 742 ASN A CA 1
ATOM 5981 C C . ASN A 1 742 ? -32.312 -25.609 -1.687 1 94.31 742 ASN A C 1
ATOM 5983 O O . ASN A 1 742 ? -32.469 -26.656 -1.067 1 94.31 742 ASN A O 1
ATOM 5987 N N . GLY A 1 743 ? -31.656 -24.562 -1.235 1 95.81 743 GLY A N 1
ATOM 5988 C CA . GLY A 1 743 ? -31.141 -24.547 0.124 1 95.81 743 GLY A CA 1
ATOM 5989 C C . GLY A 1 743 ? -30.422 -23.266 0.479 1 95.81 743 GLY A C 1
ATOM 5990 O O . GLY A 1 743 ? -30.016 -22.516 -0.408 1 95.81 743 GLY A O 1
ATOM 5991 N N . VAL A 1 744 ? -30.281 -23.094 1.784 1 96.81 744 VAL A N 1
ATOM 5992 C CA . VAL A 1 744 ? -29.672 -21.859 2.264 1 96.81 744 VAL A CA 1
ATOM 5993 C C . VAL A 1 744 ? -28.812 -22.156 3.498 1 96.81 744 VAL A C 1
ATOM 5995 O O . VAL A 1 744 ? -29.109 -23.094 4.258 1 96.81 744 VAL A O 1
ATOM 5998 N N . PHE A 1 745 ? -27.703 -21.453 3.668 1 96.88 745 PHE A N 1
ATOM 5999 C CA . PHE A 1 745 ? -27 -21.422 4.945 1 96.88 745 PHE A CA 1
ATOM 6000 C C . PHE A 1 745 ? -26.25 -20.094 5.109 1 96.88 745 PHE A C 1
ATOM 6002 O O . PHE A 1 745 ? -26.047 -19.375 4.133 1 96.88 745 PHE A O 1
ATOM 6009 N N . SER A 1 746 ? -26 -19.766 6.348 1 96.75 746 SER A N 1
ATOM 6010 C CA . SER A 1 746 ? -25.125 -18.625 6.648 1 96.75 746 SER A CA 1
ATOM 6011 C C . SER A 1 746 ? -24.156 -18.969 7.766 1 96.75 746 SER A C 1
ATOM 6013 O O . SER A 1 746 ? -24.484 -19.719 8.688 1 96.75 746 SER A O 1
ATOM 6015 N N . LEU A 1 747 ? -22.938 -18.578 7.625 1 96.31 747 LEU A N 1
ATOM 6016 C CA . LEU A 1 747 ? -21.875 -18.656 8.625 1 96.31 747 LEU A CA 1
ATOM 6017 C C . LEU A 1 747 ? -21.062 -17.359 8.664 1 96.31 747 LEU A C 1
ATOM 6019 O O . LEU A 1 747 ? -20.531 -16.938 7.645 1 96.31 747 LEU A O 1
ATOM 6023 N N . GLY A 1 748 ? -20.906 -16.75 9.867 1 95 748 GLY A N 1
ATOM 6024 C CA . GLY A 1 748 ? -20.172 -15.5 9.977 1 95 748 GLY A CA 1
ATOM 6025 C C . GLY A 1 748 ? -20.688 -14.422 9.039 1 95 748 GLY A C 1
ATOM 6026 O O . GLY A 1 748 ? -21.859 -14.078 9.078 1 95 748 GLY A O 1
ATOM 6027 N N . THR A 1 749 ? -19.844 -13.992 8.125 1 96.38 749 THR A N 1
ATOM 6028 C CA . THR A 1 749 ? -20.188 -12.906 7.211 1 96.38 749 THR A CA 1
ATOM 6029 C C . THR A 1 749 ? -20.828 -13.453 5.938 1 96.38 749 THR A C 1
ATOM 6031 O O . THR A 1 749 ? -21.297 -12.688 5.09 1 96.38 749 THR A O 1
ATOM 6034 N N . LEU A 1 750 ? -20.938 -14.766 5.742 1 97.5 750 LEU A N 1
ATOM 6035 C CA . LEU A 1 750 ? -21.344 -15.414 4.5 1 97.5 750 LEU A CA 1
ATOM 6036 C C . LEU A 1 750 ? -22.812 -15.805 4.547 1 97.5 750 LEU A C 1
ATOM 6038 O O . LEU A 1 750 ? -23.266 -16.453 5.504 1 97.5 750 LEU A O 1
ATOM 6042 N N . LEU A 1 751 ? -23.594 -15.375 3.596 1 97.31 751 LEU A N 1
ATOM 6043 C CA . LEU A 1 751 ? -24.922 -15.883 3.27 1 97.31 751 LEU A CA 1
ATOM 6044 C C . LEU A 1 751 ? -24.922 -16.562 1.904 1 97.31 751 LEU A C 1
ATOM 6046 O O . LEU A 1 751 ? -24.547 -15.953 0.9 1 97.31 751 LEU A O 1
ATOM 6050 N N . SER A 1 752 ? -25.25 -17.859 1.832 1 97.31 752 SER A N 1
ATOM 6051 C CA . SER A 1 752 ? -25.266 -18.609 0.588 1 97.31 752 SER A CA 1
ATOM 6052 C C . SER A 1 752 ? -26.672 -19.141 0.287 1 97.31 752 SER A C 1
ATOM 6054 O O . SER A 1 752 ? -27.297 -19.781 1.135 1 97.31 752 SER A O 1
ATOM 6056 N N . ILE A 1 753 ? -27.203 -18.844 -0.907 1 95.62 753 ILE A N 1
ATOM 6057 C CA . ILE A 1 753 ? -28.516 -19.281 -1.37 1 95.62 753 ILE A CA 1
ATOM 6058 C C . ILE A 1 753 ? -28.375 -20.078 -2.666 1 95.62 753 ILE A C 1
ATOM 6060 O O . ILE A 1 753 ? -28 -19.531 -3.703 1 95.62 753 ILE A O 1
ATOM 6064 N N . GLU A 1 754 ? -28.594 -21.344 -2.605 1 94.5 754 GLU A N 1
ATOM 6065 C CA . GLU A 1 754 ? -28.609 -22.188 -3.795 1 94.5 754 GLU A CA 1
ATOM 6066 C C . GLU A 1 754 ? -29.984 -22.219 -4.434 1 94.5 754 GLU A C 1
ATOM 6068 O O . GLU A 1 754 ? -30.969 -22.547 -3.773 1 94.5 754 GLU A O 1
ATOM 6073 N N . LEU A 1 755 ? -30.125 -21.859 -5.684 1 91.25 755 LEU A N 1
ATOM 6074 C CA . LEU A 1 755 ? -31.391 -21.812 -6.395 1 91.25 755 LEU A CA 1
ATOM 6075 C C . LEU A 1 755 ? -31.641 -23.109 -7.16 1 91.25 755 LEU A C 1
ATOM 6077 O O . LEU A 1 755 ? -30.688 -23.797 -7.539 1 91.25 755 LEU A O 1
ATOM 6081 N N . ASN A 1 756 ? -32.938 -23.375 -7.375 1 86.88 756 ASN A N 1
ATOM 6082 C CA . ASN A 1 756 ? -33.312 -24.516 -8.188 1 86.88 756 ASN A CA 1
ATOM 6083 C C . ASN A 1 756 ? -33.156 -24.234 -9.68 1 86.88 756 ASN A C 1
ATOM 6085 O O . ASN A 1 756 ? -33.438 -23.141 -10.141 1 86.88 756 ASN A O 1
ATOM 6089 N N . ASP A 1 757 ? -32.125 -24.75 -10.375 1 66.25 757 ASP A N 1
ATOM 6090 C CA . ASP A 1 757 ? -31.875 -24.5 -11.789 1 66.25 757 ASP A CA 1
ATOM 6091 C C . ASP A 1 757 ? -32.875 -25.266 -12.656 1 66.25 757 ASP A C 1
ATOM 6093 O O . ASP A 1 757 ? -32.844 -26.5 -12.719 1 66.25 757 ASP A O 1
ATOM 6097 N N . ILE A 1 758 ? -34 -24.656 -13.047 1 54.19 758 ILE A N 1
ATOM 6098 C CA . ILE A 1 758 ? -34.906 -25.359 -13.945 1 54.19 758 ILE A CA 1
ATOM 6099 C C . ILE A 1 758 ? -34.188 -25.797 -15.203 1 54.19 758 ILE A C 1
ATOM 6101 O O . ILE A 1 758 ? -34.438 -26.875 -15.75 1 54.19 758 ILE A O 1
ATOM 6105 N N . ASP A 1 759 ? -33.375 -24.844 -15.828 1 49.41 759 ASP A N 1
ATOM 6106 C CA . ASP A 1 759 ? -32.844 -25.109 -17.156 1 49.41 759 ASP A CA 1
ATOM 6107 C C . ASP A 1 759 ? -31.484 -25.844 -17.078 1 49.41 759 ASP A C 1
ATOM 6109 O O . ASP A 1 759 ? -30.734 -25.875 -18.047 1 49.41 759 ASP A O 1
ATOM 6113 N N . GLY A 1 760 ? -31.219 -26.656 -16.016 1 48.81 760 GLY A N 1
ATOM 6114 C CA . GLY A 1 760 ? -30.094 -27.578 -16.016 1 48.81 760 GLY A CA 1
ATOM 6115 C C . GLY A 1 760 ? -28.922 -27.094 -15.188 1 48.81 760 GLY A C 1
ATOM 6116 O O . GLY A 1 760 ? -27.797 -27.609 -15.32 1 48.81 760 GLY A O 1
ATOM 6117 N N . GLY A 1 761 ? -28.828 -26.703 -14.117 1 48.16 761 GLY A N 1
ATOM 6118 C CA . GLY A 1 761 ? -27.953 -26.531 -12.969 1 48.16 761 GLY A CA 1
ATOM 6119 C C . GLY A 1 761 ? -26.531 -26.188 -13.352 1 48.16 761 GLY A C 1
ATOM 6120 O O . GLY A 1 761 ? -26.188 -26.203 -14.531 1 48.16 761 GLY A O 1
ATOM 6121 N N . GLY A 1 762 ? -25.453 -25.359 -12.656 1 47.28 762 GLY A N 1
ATOM 6122 C CA . GLY A 1 762 ? -24.016 -25.172 -12.664 1 47.28 762 GLY A CA 1
ATOM 6123 C C . GLY A 1 762 ? -23.609 -23.734 -12.875 1 47.28 762 GLY A C 1
ATOM 6124 O O . GLY A 1 762 ? -24.438 -22.828 -12.758 1 47.28 762 GLY A O 1
ATOM 6125 N N . TYR A 1 763 ? -22.203 -23.531 -12.953 1 48.31 763 TYR A N 1
ATOM 6126 C CA . TYR A 1 763 ? -21.516 -22.25 -13.102 1 48.31 763 TYR A CA 1
ATOM 6127 C C . TYR A 1 763 ? -22.031 -21.5 -14.32 1 48.31 763 TYR A C 1
ATOM 6129 O O . TYR A 1 763 ? -21.859 -20.281 -14.438 1 48.31 763 TYR A O 1
ATOM 6137 N N . ALA A 1 764 ? -22.953 -22.266 -15.148 1 45.31 764 ALA A N 1
ATOM 6138 C CA . ALA A 1 764 ? -23.438 -21.672 -16.391 1 45.31 764 ALA A CA 1
ATOM 6139 C C . ALA A 1 764 ? -24.859 -21.156 -16.25 1 45.31 764 ALA A C 1
ATOM 6141 O O . ALA A 1 764 ? -25.422 -20.609 -17.203 1 45.31 764 ALA A O 1
ATOM 6142 N N . SER A 1 765 ? -25.562 -21.297 -15.094 1 54.72 765 SER A N 1
ATOM 6143 C CA . SER A 1 765 ? -26.969 -20.906 -14.945 1 54.72 765 SER A CA 1
ATOM 6144 C C . SER A 1 765 ? -27.125 -19.391 -14.992 1 54.72 765 SER A C 1
ATOM 6146 O O . SER A 1 765 ? -26.297 -18.656 -14.43 1 54.72 765 SER A O 1
ATOM 6148 N N . ASN A 1 766 ? -28.094 -18.844 -15.797 1 61.25 766 ASN A N 1
ATOM 6149 C CA . ASN A 1 766 ? -28.359 -17.422 -15.992 1 61.25 766 ASN A CA 1
ATOM 6150 C C . ASN A 1 766 ? -29.312 -16.891 -14.938 1 61.25 766 ASN A C 1
ATOM 6152 O O . ASN A 1 766 ? -29.562 -15.68 -14.883 1 61.25 766 ASN A O 1
ATOM 6156 N N . ILE A 1 767 ? -29.844 -17.797 -14.062 1 63.38 767 ILE A N 1
ATOM 6157 C CA . ILE A 1 767 ? -30.844 -17.359 -13.109 1 63.38 767 ILE A CA 1
ATOM 6158 C C . ILE A 1 767 ? -30.219 -16.406 -12.086 1 63.38 767 ILE A C 1
ATOM 6160 O O . ILE A 1 767 ? -30.812 -15.391 -11.727 1 63.38 767 ILE A O 1
ATOM 6164 N N . ALA A 1 768 ? -29.047 -16.75 -11.742 1 67.38 768 ALA A N 1
ATOM 6165 C CA . ALA A 1 768 ? -28.359 -15.922 -10.758 1 67.38 768 ALA A CA 1
ATOM 6166 C C . ALA A 1 768 ? -28.016 -14.547 -11.328 1 67.38 768 ALA A C 1
ATOM 6168 O O . ALA A 1 768 ? -28.047 -13.547 -10.609 1 67.38 768 ALA A O 1
ATOM 6169 N N . LYS A 1 769 ? -27.828 -14.562 -12.586 1 68.56 769 LYS A N 1
ATOM 6170 C CA . LYS A 1 769 ? -27.531 -13.289 -13.234 1 68.56 769 LYS A CA 1
ATOM 6171 C C . LYS A 1 769 ? -28.734 -12.375 -13.234 1 68.56 769 LYS A C 1
ATOM 6173 O O . LYS A 1 769 ? -28.625 -11.172 -12.984 1 68.56 769 LYS A O 1
ATOM 6178 N N . ILE A 1 770 ? -29.906 -12.922 -13.414 1 69 770 ILE A N 1
ATOM 6179 C CA . ILE A 1 770 ? -31.156 -12.164 -13.414 1 69 770 ILE A CA 1
ATOM 6180 C C . ILE A 1 770 ? -31.422 -11.594 -12.023 1 69 770 ILE A C 1
ATOM 6182 O O . ILE A 1 770 ? -31.812 -10.438 -11.883 1 69 770 ILE A O 1
ATOM 6186 N N . PHE A 1 771 ? -31.172 -12.43 -11.109 1 76.44 771 PHE A N 1
ATOM 6187 C CA . PHE A 1 771 ? -31.312 -12.008 -9.719 1 76.44 771 PHE A CA 1
ATOM 6188 C C . PHE A 1 771 ? -30.375 -10.859 -9.398 1 76.44 771 PHE A C 1
ATOM 6190 O O . PHE A 1 771 ? -30.781 -9.891 -8.742 1 76.44 771 PHE A O 1
ATOM 6197 N N . ASN A 1 772 ? -29.234 -10.914 -9.906 1 75.25 772 ASN A N 1
ATOM 6198 C CA . ASN A 1 772 ? -28.234 -9.875 -9.688 1 75.25 772 ASN A CA 1
ATOM 6199 C C . ASN A 1 772 ? -28.672 -8.547 -10.312 1 75.25 772 ASN A C 1
ATOM 6201 O O . ASN A 1 772 ? -28.438 -7.48 -9.742 1 75.25 772 ASN A O 1
ATOM 6205 N N . GLU A 1 773 ? -29.234 -8.625 -11.391 1 73.75 773 GLU A N 1
ATOM 6206 C CA . GLU A 1 773 ? -29.688 -7.426 -12.086 1 73.75 773 GLU A CA 1
ATOM 6207 C C . GLU A 1 773 ? -30.828 -6.75 -11.32 1 73.75 773 GLU A C 1
ATOM 6209 O O . GLU A 1 773 ? -30.875 -5.523 -11.227 1 73.75 773 GLU A O 1
ATOM 6214 N N . LYS A 1 774 ? -31.672 -7.543 -10.773 1 76.75 774 LYS A N 1
ATOM 6215 C CA . LYS A 1 774 ? -32.781 -7.016 -10.008 1 76.75 774 LYS A CA 1
ATOM 6216 C C . LYS A 1 774 ? -32.312 -6.348 -8.719 1 76.75 774 LYS A C 1
ATOM 6218 O O . LYS A 1 774 ? -32.844 -5.316 -8.312 1 76.75 774 LYS A O 1
ATOM 6223 N N . LEU A 1 775 ? -31.344 -6.984 -8.18 1 82.5 775 LEU A N 1
ATOM 6224 C CA . LEU A 1 775 ? -30.812 -6.465 -6.918 1 82.5 775 LEU A CA 1
ATOM 6225 C C . LEU A 1 775 ? -30.031 -5.18 -7.141 1 82.5 775 LEU A C 1
ATOM 6227 O O . LEU A 1 775 ? -30.016 -4.301 -6.277 1 82.5 775 LEU A O 1
ATOM 6231 N N . SER A 1 776 ? -29.391 -5.055 -8.305 1 74.94 776 SER A N 1
ATOM 6232 C CA . SER A 1 776 ? -28.5 -3.932 -8.57 1 74.94 776 SER A CA 1
ATOM 6233 C C . SER A 1 776 ? -29.281 -2.689 -8.977 1 74.94 776 SER A C 1
ATOM 6235 O O . SER A 1 776 ? -28.828 -1.563 -8.734 1 74.94 776 SER A O 1
ATOM 6237 N N . ASN A 1 777 ? -30.391 -2.805 -9.727 1 65.06 777 ASN A N 1
ATOM 6238 C CA . ASN A 1 777 ? -31.109 -1.717 -10.375 1 65.06 777 ASN A CA 1
ATOM 6239 C C . ASN A 1 777 ? -32.188 -1.14 -9.469 1 65.06 777 ASN A C 1
ATOM 6241 O O . ASN A 1 777 ? -33.375 -1.375 -9.688 1 65.06 777 ASN A O 1
ATOM 6245 N N . LEU A 1 778 ? -31.719 -0.667 -8.359 1 62.5 778 LEU A N 1
ATOM 6246 C CA . LEU A 1 778 ? -32.906 -0.245 -7.633 1 62.5 778 LEU A CA 1
ATOM 6247 C C . LEU A 1 778 ? -32.906 1.265 -7.422 1 62.5 778 LEU A C 1
ATOM 6249 O O . LEU A 1 778 ? -31.875 1.854 -7.117 1 62.5 778 LEU A O 1
ATOM 6253 N N . GLU A 1 779 ? -33.906 1.858 -7.941 1 66 779 GLU A N 1
ATOM 6254 C CA . GLU A 1 779 ? -34.281 3.213 -7.539 1 66 779 GLU A CA 1
ATOM 6255 C C . GLU A 1 779 ? -34.344 3.34 -6.02 1 66 779 GLU A C 1
ATOM 6257 O O . GLU A 1 779 ? -34.969 2.514 -5.352 1 66 779 GLU A O 1
ATOM 6262 N N . ARG A 1 780 ? -33.688 4.289 -5.512 1 79.38 780 ARG A N 1
ATOM 6263 C CA . ARG A 1 780 ? -33.688 4.508 -4.07 1 79.38 780 ARG A CA 1
ATOM 6264 C C . ARG A 1 780 ? -35.094 4.816 -3.551 1 79.38 780 ARG A C 1
ATOM 6266 O O . ARG A 1 780 ? -35.781 5.695 -4.078 1 79.38 780 ARG A O 1
ATOM 6273 N N . LYS A 1 781 ? -35.5 4.148 -2.574 1 81.88 781 LYS A N 1
ATOM 6274 C CA . LYS A 1 781 ? -36.781 4.379 -1.938 1 81.88 781 LYS A CA 1
ATOM 6275 C C . LYS A 1 781 ? -36.656 5.289 -0.723 1 81.88 781 LYS A C 1
ATOM 6277 O O . LYS A 1 781 ? -37.625 5.828 -0.224 1 81.88 781 LYS A O 1
ATOM 6282 N N . SER A 1 782 ? -35.5 5.461 -0.335 1 87.94 782 SER A N 1
ATOM 6283 C CA . SER A 1 782 ? -35.156 6.332 0.791 1 87.94 782 SER A CA 1
ATOM 6284 C C . SER A 1 782 ? -33.719 6.824 0.714 1 87.94 782 SER A C 1
ATOM 6286 O O . SER A 1 782 ? -32.969 6.355 -0.122 1 87.94 782 SER A O 1
ATOM 6288 N N . ILE A 1 783 ? -33.375 7.691 1.617 1 88.25 783 ILE A N 1
ATOM 6289 C CA . ILE A 1 783 ? -32.062 8.336 1.624 1 88.25 783 ILE A CA 1
ATOM 6290 C C . ILE A 1 783 ? -30.984 7.305 1.963 1 88.25 783 ILE A C 1
ATOM 6292 O O . ILE A 1 783 ? -29.828 7.465 1.577 1 88.25 783 ILE A O 1
ATOM 6296 N N . ASP A 1 784 ? -31.422 6.215 2.684 1 86.94 784 ASP A N 1
ATOM 6297 C CA . ASP A 1 784 ? -30.469 5.227 3.152 1 86.94 784 ASP A CA 1
ATOM 6298 C C . ASP A 1 784 ? -30.484 3.979 2.271 1 86.94 784 ASP A C 1
ATOM 6300 O O . ASP A 1 784 ? -29.812 2.986 2.578 1 86.94 784 ASP A O 1
ATOM 6304 N N . ASP A 1 785 ? -31.219 4.059 1.222 1 89 785 ASP A N 1
ATOM 6305 C CA . ASP A 1 785 ? -31.344 2.904 0.336 1 89 785 ASP A CA 1
ATOM 6306 C C . ASP A 1 785 ? -30.172 2.836 -0.643 1 89 785 ASP A C 1
ATOM 6308 O O . ASP A 1 785 ? -29.547 3.855 -0.944 1 89 785 ASP A O 1
ATOM 6312 N N . PHE A 1 786 ? -29.781 1.612 -1.095 1 91 786 PHE A N 1
ATOM 6313 C CA . PHE A 1 786 ? -28.672 1.366 -2.025 1 91 786 PHE A CA 1
ATOM 6314 C C . PHE A 1 786 ? -28.953 0.122 -2.863 1 91 786 PHE A C 1
ATOM 6316 O O . PHE A 1 786 ? -29.812 -0.691 -2.518 1 91 786 PHE A O 1
ATOM 6323 N N . GLY A 1 787 ? -28.297 0.044 -4.031 1 91.12 787 GLY A N 1
ATOM 6324 C CA . GLY A 1 787 ? -28.297 -1.203 -4.777 1 91.12 787 GLY A CA 1
ATOM 6325 C C . GLY A 1 787 ? -27.375 -2.254 -4.191 1 91.12 787 GLY A C 1
ATOM 6326 O O . GLY A 1 787 ? -26.656 -1.984 -3.232 1 91.12 787 GLY A O 1
ATOM 6327 N N . ILE A 1 788 ? -27.531 -3.512 -4.715 1 92.94 788 ILE A N 1
ATOM 6328 C CA . ILE A 1 788 ? -26.672 -4.598 -4.262 1 92.94 788 ILE A CA 1
ATOM 6329 C C . ILE A 1 788 ? -26.016 -5.262 -5.465 1 92.94 788 ILE A C 1
ATOM 6331 O O . ILE A 1 788 ? -26.688 -5.664 -6.418 1 92.94 788 ILE A O 1
ATOM 6335 N N . LYS A 1 789 ? -24.719 -5.293 -5.41 1 90.69 789 LYS A N 1
ATOM 6336 C CA . LYS A 1 789 ? -23.984 -6 -6.453 1 90.69 789 LYS A CA 1
ATOM 6337 C C . LYS A 1 789 ? -23.453 -7.34 -5.941 1 90.69 789 LYS A C 1
ATOM 6339 O O . LYS A 1 789 ? -22.781 -7.395 -4.91 1 90.69 789 LYS A O 1
ATOM 6344 N N . THR A 1 790 ? -23.797 -8.391 -6.605 1 89.94 790 THR A N 1
ATOM 6345 C CA . THR A 1 790 ? -23.344 -9.727 -6.25 1 89.94 790 THR A CA 1
ATOM 6346 C C . THR A 1 790 ? -22.562 -10.359 -7.406 1 89.94 790 THR A C 1
ATOM 6348 O O . THR A 1 790 ? -22.531 -9.812 -8.508 1 89.94 790 THR A O 1
ATOM 6351 N N . ARG A 1 791 ? -21.859 -11.375 -7.141 1 88.06 791 ARG A N 1
ATOM 6352 C CA . ARG A 1 791 ? -21.156 -12.188 -8.125 1 88.06 791 ARG A CA 1
ATOM 6353 C C . ARG A 1 791 ? -21.469 -13.664 -7.945 1 88.06 791 ARG A C 1
ATOM 6355 O O . ARG A 1 791 ? -20.734 -14.391 -7.273 1 88.06 791 ARG A O 1
ATOM 6362 N N . PRO A 1 792 ? -22.453 -14.102 -8.594 1 86.62 792 PRO A N 1
ATOM 6363 C CA . PRO A 1 792 ? -22.938 -15.469 -8.383 1 86.62 792 PRO A CA 1
ATOM 6364 C C . PRO A 1 792 ? -21.922 -16.531 -8.82 1 86.62 792 PRO A C 1
ATOM 6366 O O . PRO A 1 792 ? -21.047 -16.25 -9.633 1 86.62 792 PRO A O 1
ATOM 6369 N N . LEU A 1 793 ? -22.016 -17.734 -8.289 1 87.44 793 LEU A N 1
ATOM 6370 C CA . LEU A 1 793 ? -21.297 -18.953 -8.648 1 87.44 793 LEU A CA 1
ATOM 6371 C C . LEU A 1 793 ? -22.266 -20 -9.172 1 87.44 793 LEU A C 1
ATOM 6373 O O . LEU A 1 793 ? -22.766 -20.828 -8.406 1 87.44 793 LEU A O 1
ATOM 6377 N N . GLY A 1 794 ? -22.469 -20 -10.461 1 83.12 794 GLY A N 1
ATOM 6378 C CA . GLY A 1 794 ? -23.484 -20.891 -11 1 83.12 794 GLY A CA 1
ATOM 6379 C C . GLY A 1 794 ? -24.875 -20.578 -10.508 1 83.12 794 GLY A C 1
ATOM 6380 O O . GLY A 1 794 ? -25.359 -19.438 -10.656 1 83.12 794 GLY A O 1
ATOM 6381 N N . ASN A 1 795 ? -25.469 -21.516 -9.852 1 87.94 795 ASN A N 1
ATOM 6382 C CA . ASN A 1 795 ? -26.812 -21.344 -9.336 1 87.94 795 ASN A CA 1
ATOM 6383 C C . ASN A 1 795 ? -26.797 -20.906 -7.871 1 87.94 795 ASN A C 1
ATOM 6385 O O . ASN A 1 795 ? -27.828 -20.906 -7.207 1 87.94 795 ASN A O 1
ATOM 6389 N N . VAL A 1 796 ? -25.625 -20.578 -7.414 1 92 796 VAL A N 1
ATOM 6390 C CA . VAL A 1 796 ? -25.5 -20.141 -6.027 1 92 796 VAL A CA 1
ATOM 6391 C C . VAL A 1 796 ? -25.312 -18.625 -5.973 1 92 796 VAL A C 1
ATOM 6393 O O . VAL A 1 796 ? -24.375 -18.094 -6.562 1 92 796 VAL A O 1
ATOM 6396 N N . ILE A 1 797 ? -26.203 -17.984 -5.258 1 92.19 797 ILE A N 1
ATOM 6397 C CA . ILE A 1 797 ? -26.047 -16.562 -4.934 1 92.19 797 ILE A CA 1
ATOM 6398 C C . ILE A 1 797 ? -25.5 -16.406 -3.52 1 92.19 797 ILE A C 1
ATOM 6400 O O . ILE A 1 797 ? -26.094 -16.922 -2.559 1 92.19 797 ILE A O 1
ATOM 6404 N N . TYR A 1 798 ? -24.375 -15.852 -3.465 1 95.38 798 TYR A N 1
ATOM 6405 C CA . TYR A 1 798 ? -23.859 -15.578 -2.127 1 95.38 798 TYR A CA 1
ATOM 6406 C C . TYR A 1 798 ? -23.719 -14.078 -1.891 1 95.38 798 TYR A C 1
ATOM 6408 O O . TYR A 1 798 ? -23.5 -13.312 -2.832 1 95.38 798 TYR A O 1
ATOM 6416 N N . ILE A 1 799 ? -23.922 -13.648 -0.688 1 95.69 799 ILE A N 1
ATOM 6417 C CA . ILE A 1 799 ? -23.641 -12.297 -0.22 1 95.69 799 ILE A CA 1
ATOM 6418 C C . ILE A 1 799 ? -22.703 -12.344 0.98 1 95.69 799 ILE A C 1
ATOM 6420 O O . ILE A 1 799 ? -22.875 -13.18 1.875 1 95.69 799 ILE A O 1
ATOM 6424 N N . MET A 1 800 ? -21.734 -11.555 0.903 1 96.62 800 MET A N 1
ATOM 6425 C CA . MET A 1 800 ? -20.734 -11.508 1.963 1 96.62 800 MET A CA 1
ATOM 6426 C C . MET A 1 800 ? -20.594 -10.102 2.535 1 96.62 800 MET A C 1
ATOM 6428 O O . MET A 1 800 ? -20.297 -9.156 1.808 1 96.62 800 MET A O 1
ATOM 6432 N N . SER A 1 801 ? -20.891 -9.945 3.789 1 95.19 801 SER A N 1
ATOM 6433 C CA . SER A 1 801 ? -20.688 -8.672 4.461 1 95.19 801 SER A CA 1
ATOM 6434 C C . SER A 1 801 ? -19.25 -8.523 4.949 1 95.19 801 SER A C 1
ATOM 6436 O O . SER A 1 801 ? -18.484 -9.492 4.938 1 95.19 801 SER A O 1
ATOM 6438 N N . SER A 1 802 ? -18.812 -7.336 5.336 1 94.94 802 SER A N 1
ATOM 6439 C CA . SER A 1 802 ? -17.609 -7.168 6.129 1 94.94 802 SER A CA 1
ATOM 6440 C C . SER A 1 802 ? -17.875 -7.406 7.609 1 94.94 802 SER A C 1
ATOM 6442 O O . SER A 1 802 ? -19.016 -7.688 8 1 94.94 802 SER A O 1
ATOM 6444 N N . LEU A 1 803 ? -16.828 -7.348 8.398 1 94.44 803 LEU A N 1
ATOM 6445 C CA . LEU A 1 803 ? -16.969 -7.578 9.836 1 94.44 803 LEU A CA 1
ATOM 6446 C C . LEU A 1 803 ? -17.422 -6.309 10.547 1 94.44 803 LEU A C 1
ATOM 6448 O O . LEU A 1 803 ? -17.766 -6.348 11.727 1 94.44 803 LEU A O 1
ATOM 6452 N N . ILE A 1 804 ? -17.562 -5.199 9.773 1 94.19 804 ILE A N 1
ATOM 6453 C CA . ILE A 1 804 ? -17.953 -3.943 10.398 1 94.19 804 ILE A CA 1
ATOM 6454 C C . ILE A 1 804 ? -19.328 -3.52 9.883 1 94.19 804 ILE A C 1
ATOM 6456 O O . ILE A 1 804 ? -19.797 -2.424 10.195 1 94.19 804 ILE A O 1
ATOM 6460 N N . SER A 1 805 ? -19.969 -4.375 9.055 1 94.38 805 SER A N 1
ATOM 6461 C CA . SER A 1 805 ? -21.25 -4.023 8.461 1 94.38 805 SER A CA 1
ATOM 6462 C C . SER A 1 805 ? -22.297 -3.709 9.531 1 94.38 805 SER A C 1
ATOM 6464 O O . SER A 1 805 ? -22.359 -4.383 10.562 1 94.38 805 SER A O 1
ATOM 6466 N N . ASP A 1 806 ? -23.094 -2.715 9.227 1 90.38 806 ASP A N 1
ATOM 6467 C CA . ASP A 1 806 ? -24.141 -2.324 10.156 1 90.38 806 ASP A CA 1
ATOM 6468 C C . ASP A 1 806 ? -25.344 -3.258 10.055 1 90.38 806 ASP A C 1
ATOM 6470 O O . ASP A 1 806 ? -25.719 -3.68 8.953 1 90.38 806 ASP A O 1
ATOM 6474 N N . VAL A 1 807 ? -25.969 -3.539 11.141 1 91.19 807 VAL A N 1
ATOM 6475 C CA . VAL A 1 807 ? -27.094 -4.477 11.234 1 91.19 807 VAL A CA 1
ATOM 6476 C C . VAL A 1 807 ? -28.266 -3.975 10.391 1 91.19 807 VAL A C 1
ATOM 6478 O O . VAL A 1 807 ? -28.938 -4.762 9.727 1 91.19 807 VAL A O 1
ATOM 6481 N N . LYS A 1 808 ? -28.438 -2.668 10.438 1 90.62 808 LYS A N 1
ATOM 6482 C CA . LYS A 1 808 ? -29.547 -2.088 9.68 1 90.62 808 LYS A CA 1
ATOM 6483 C C . LYS A 1 808 ? -29.375 -2.354 8.188 1 90.62 808 LYS A C 1
ATOM 6485 O O . LYS A 1 808 ? -30.344 -2.693 7.496 1 90.62 808 LYS A O 1
ATOM 6490 N N . SER A 1 809 ? -28.219 -2.184 7.727 1 92.12 809 SER A N 1
ATOM 6491 C CA . SER A 1 809 ? -27.922 -2.441 6.32 1 92.12 809 SER A CA 1
ATOM 6492 C C . SER A 1 809 ? -28.156 -3.908 5.969 1 92.12 809 SER A C 1
ATOM 6494 O O . SER A 1 809 ? -28.688 -4.223 4.902 1 92.12 809 SER A O 1
ATOM 6496 N N . LEU A 1 810 ? -27.781 -4.848 6.828 1 95.25 810 LEU A N 1
ATOM 6497 C CA . LEU A 1 810 ? -27.922 -6.277 6.578 1 95.25 810 LEU A CA 1
ATOM 6498 C C . LEU A 1 810 ? -29.406 -6.668 6.523 1 95.25 810 LEU A C 1
ATOM 6500 O O . LEU A 1 810 ? -29.797 -7.469 5.672 1 95.25 810 LEU A O 1
ATOM 6504 N N . ARG A 1 811 ? -30.219 -6.062 7.422 1 95.5 811 ARG A N 1
ATOM 6505 C CA . ARG A 1 811 ? -31.641 -6.324 7.398 1 95.5 811 ARG A CA 1
ATOM 6506 C C . ARG A 1 811 ? -32.281 -5.805 6.113 1 95.5 811 ARG A C 1
ATOM 6508 O O . ARG A 1 811 ? -33.156 -6.449 5.543 1 95.5 811 ARG A O 1
ATOM 6515 N N . ASN A 1 812 ? -31.766 -4.656 5.68 1 92.06 812 ASN A N 1
ATOM 6516 C CA . ASN A 1 812 ? -32.219 -4.105 4.418 1 92.06 812 ASN A CA 1
ATOM 6517 C C . ASN A 1 812 ? -31.922 -5.035 3.248 1 92.06 812 ASN A C 1
ATOM 6519 O O . ASN A 1 812 ? -32.75 -5.23 2.365 1 92.06 812 ASN A O 1
ATOM 6523 N N . ILE A 1 813 ? -30.797 -5.613 3.207 1 94.06 813 ILE A N 1
ATOM 6524 C CA . ILE A 1 813 ? -30.375 -6.547 2.168 1 94.06 813 ILE A CA 1
ATOM 6525 C C . ILE A 1 813 ? -31.266 -7.789 2.197 1 94.06 813 ILE A C 1
ATOM 6527 O O . ILE A 1 813 ? -31.703 -8.266 1.151 1 94.06 813 ILE A O 1
ATOM 6531 N N . GLU A 1 814 ? -31.516 -8.273 3.367 1 95.81 814 GLU A N 1
ATOM 6532 C CA . GLU A 1 814 ? -32.375 -9.453 3.543 1 95.81 814 GLU A CA 1
ATOM 6533 C C . GLU A 1 814 ? -33.75 -9.211 2.994 1 95.81 814 GLU A C 1
ATOM 6535 O O . GLU A 1 814 ? -34.312 -10.07 2.316 1 95.81 814 GLU A O 1
ATOM 6540 N N . GLN A 1 815 ? -34.281 -8.047 3.312 1 93.06 815 GLN A N 1
ATOM 6541 C CA . GLN A 1 815 ? -35.594 -7.715 2.818 1 93.06 815 GLN A CA 1
ATOM 6542 C C . GLN A 1 815 ? -35.625 -7.656 1.293 1 93.06 815 GLN A C 1
ATOM 6544 O O . GLN A 1 815 ? -36.562 -8.141 0.662 1 93.06 815 GLN A O 1
ATOM 6549 N N . LYS A 1 816 ? -34.656 -7.098 0.7 1 90.94 816 LYS A N 1
ATOM 6550 C CA . LYS A 1 816 ? -34.562 -7.004 -0.754 1 90.94 816 LYS A CA 1
ATOM 6551 C C . LYS A 1 816 ? -34.469 -8.391 -1.389 1 90.94 816 LYS A C 1
ATOM 6553 O O . LYS A 1 816 ? -35.062 -8.641 -2.438 1 90.94 816 LYS A O 1
ATOM 6558 N N . ILE A 1 817 ? -33.688 -9.234 -0.791 1 92.44 817 ILE A N 1
ATOM 6559 C CA . ILE A 1 817 ? -33.531 -10.602 -1.28 1 92.44 817 ILE A CA 1
ATOM 6560 C C . ILE A 1 817 ? -34.875 -11.32 -1.21 1 92.44 817 ILE A C 1
ATOM 6562 O O . ILE A 1 817 ? -35.281 -11.984 -2.166 1 92.44 817 ILE A O 1
ATOM 6566 N N . PHE A 1 818 ? -35.531 -11.18 -0.061 1 93.12 818 PHE A N 1
ATOM 6567 C CA . PHE A 1 818 ? -36.812 -11.82 0.133 1 93.12 818 PHE A CA 1
ATOM 6568 C C . PHE A 1 818 ? -37.812 -11.367 -0.925 1 93.12 818 PHE A C 1
ATOM 6570 O O . PHE A 1 818 ? -38.531 -12.188 -1.516 1 93.12 818 PHE A O 1
ATOM 6577 N N . ASP A 1 819 ? -37.812 -10.078 -1.176 1 89.19 819 ASP A N 1
ATOM 6578 C CA . ASP A 1 819 ? -38.719 -9.508 -2.15 1 89.19 819 ASP A CA 1
ATOM 6579 C C . ASP A 1 819 ? -38.438 -10.023 -3.557 1 89.19 819 ASP A C 1
ATOM 6581 O O . ASP A 1 819 ? -39.344 -10.266 -4.34 1 89.19 819 ASP A O 1
ATOM 6585 N N . CYS A 1 820 ? -37.219 -10.164 -3.871 1 86.19 820 CYS A N 1
ATOM 6586 C CA . CYS A 1 820 ? -36.781 -10.625 -5.191 1 86.19 820 CYS A CA 1
ATOM 6587 C C . CYS A 1 820 ? -37.125 -12.102 -5.383 1 86.19 820 CYS A C 1
ATOM 6589 O O . CYS A 1 820 ? -37.5 -12.516 -6.484 1 86.19 820 CYS A O 1
ATOM 6591 N N . LEU A 1 821 ? -37.031 -12.914 -4.363 1 87.88 821 LEU A N 1
ATOM 6592 C CA . LEU A 1 821 ? -37.25 -14.352 -4.453 1 87.88 821 LEU A CA 1
ATOM 6593 C C . LEU A 1 821 ? -38.75 -14.664 -4.438 1 87.88 821 LEU A C 1
ATOM 6595 O O . LEU A 1 821 ? -39.188 -15.664 -5.004 1 87.88 821 LEU A O 1
ATOM 6599 N N . ASN A 1 822 ? -39.5 -13.852 -3.748 1 83.62 822 ASN A N 1
ATOM 6600 C CA . ASN A 1 822 ? -40.938 -14.094 -3.613 1 83.62 822 ASN A CA 1
ATOM 6601 C C . ASN A 1 822 ? -41.719 -13.641 -4.852 1 83.62 822 ASN A C 1
ATOM 6603 O O . ASN A 1 822 ? -42.844 -14.062 -5.074 1 83.62 822 ASN A O 1
ATOM 6607 N N . LYS A 1 823 ? -41.219 -12.875 -5.738 1 71.31 823 LYS A N 1
ATOM 6608 C CA . LYS A 1 823 ? -41.844 -12.484 -6.992 1 71.31 823 LYS A CA 1
ATOM 6609 C C . LYS A 1 823 ? -41.625 -13.523 -8.078 1 71.31 823 LYS A C 1
ATOM 6611 O O . LYS A 1 823 ? -42.5 -13.773 -8.906 1 71.31 823 LYS A O 1
ATOM 6616 N N . MET B 1 1 ? 40.219 8.898 18.734 1 46.75 1 MET B N 1
ATOM 6617 C CA . MET B 1 1 ? 39.625 8.422 17.484 1 46.75 1 MET B CA 1
ATOM 6618 C C . MET B 1 1 ? 38.25 9.047 17.281 1 46.75 1 MET B C 1
ATOM 6620 O O . MET B 1 1 ? 37.438 9.078 18.203 1 46.75 1 MET B O 1
ATOM 6624 N N . ASN B 1 2 ? 38.125 9.953 16.328 1 68.81 2 ASN B N 1
ATOM 6625 C CA . ASN B 1 2 ? 36.875 10.664 16.016 1 68.81 2 ASN B CA 1
ATOM 6626 C C . ASN B 1 2 ? 35.938 9.789 15.188 1 68.81 2 ASN B C 1
ATOM 6628 O O . ASN B 1 2 ? 36.281 9.32 14.109 1 68.81 2 ASN B O 1
ATOM 6632 N N . TYR B 1 3 ? 34.906 9.406 15.883 1 82.5 3 TYR B N 1
ATOM 6633 C CA . TYR B 1 3 ? 33.844 8.641 15.203 1 82.5 3 TYR B CA 1
ATOM 6634 C C . TYR B 1 3 ? 32.906 9.555 14.438 1 82.5 3 TYR B C 1
ATOM 6636 O O . TYR B 1 3 ? 32.719 10.711 14.82 1 82.5 3 TYR B O 1
ATOM 6644 N N . TYR B 1 4 ? 32.5 9.133 13.297 1 89.44 4 TYR B N 1
ATOM 6645 C CA . TYR B 1 4 ? 31.594 9.906 12.469 1 89.44 4 TYR B CA 1
ATOM 6646 C C . TYR B 1 4 ? 30.156 9.438 12.648 1 89.44 4 TYR B C 1
ATOM 6648 O O . TYR B 1 4 ? 29.422 9.281 11.672 1 89.44 4 TYR B O 1
ATOM 6656 N N . ASN B 1 5 ? 29.797 9.156 13.914 1 90.56 5 ASN B N 1
ATOM 6657 C CA . ASN B 1 5 ? 28.422 8.719 14.203 1 90.56 5 ASN B CA 1
ATOM 6658 C C . ASN B 1 5 ? 27.5 9.898 14.43 1 90.56 5 ASN B C 1
ATOM 6660 O O . ASN B 1 5 ? 27.859 10.859 15.109 1 90.56 5 ASN B O 1
ATOM 6664 N N . PHE B 1 6 ? 26.344 9.867 13.789 1 93.94 6 PHE B N 1
ATOM 6665 C CA . PHE B 1 6 ? 25.344 10.914 13.992 1 93.94 6 PHE B CA 1
ATOM 6666 C C . PHE B 1 6 ? 23.969 10.305 14.281 1 93.94 6 PHE B C 1
ATOM 6668 O O . PHE B 1 6 ? 22.969 11.008 14.305 1 93.94 6 PHE B O 1
ATOM 6675 N N . LEU B 1 7 ? 23.875 8.984 14.414 1 92.88 7 LEU B N 1
ATOM 6676 C CA . LEU B 1 7 ? 22.641 8.266 14.758 1 92.88 7 LEU B CA 1
ATOM 6677 C C . LEU B 1 7 ? 22.578 7.98 16.25 1 92.88 7 LEU B C 1
ATOM 6679 O O . LEU B 1 7 ? 23.609 7.871 16.906 1 92.88 7 LEU B O 1
ATOM 6683 N N . PRO B 1 8 ? 21.344 7.844 16.797 1 93.5 8 PRO B N 1
ATOM 6684 C CA . PRO B 1 8 ? 21.219 7.543 18.219 1 93.5 8 PRO B CA 1
ATOM 6685 C C . PRO B 1 8 ? 21.828 6.203 18.594 1 93.5 8 PRO B C 1
ATOM 6687 O O . PRO B 1 8 ? 21.812 5.258 17.812 1 93.5 8 PRO B O 1
ATOM 6690 N N . THR B 1 9 ? 22.391 6.176 19.797 1 92.38 9 THR B N 1
ATOM 6691 C CA . THR B 1 9 ? 22.844 4.938 20.422 1 92.38 9 THR B CA 1
ATOM 6692 C C . THR B 1 9 ? 22.203 4.758 21.797 1 92.38 9 THR B C 1
ATOM 6694 O O . THR B 1 9 ? 21.484 5.637 22.281 1 92.38 9 THR B O 1
ATOM 6697 N N . ARG B 1 10 ? 22.422 3.67 22.406 1 89.06 10 ARG B N 1
ATOM 6698 C CA . ARG B 1 10 ? 21.859 3.416 23.734 1 89.06 10 ARG B CA 1
ATOM 6699 C C . ARG B 1 10 ? 22.328 4.469 24.734 1 89.06 10 ARG B C 1
ATOM 6701 O O . ARG B 1 10 ? 21.594 4.801 25.672 1 89.06 10 ARG B O 1
ATOM 6708 N N . ASN B 1 11 ? 23.578 4.934 24.547 1 90.31 11 ASN B N 1
ATOM 6709 C CA . ASN B 1 11 ? 24.156 5.848 25.531 1 90.31 11 ASN B CA 1
ATOM 6710 C C . ASN B 1 11 ? 24.094 7.297 25.047 1 90.31 11 ASN B C 1
ATOM 6712 O O . ASN B 1 11 ? 24.453 8.219 25.781 1 90.31 11 ASN B O 1
ATOM 6716 N N . PHE B 1 12 ? 23.734 7.531 23.859 1 94.38 12 PHE B N 1
ATOM 6717 C CA . PHE B 1 12 ? 23.609 8.875 23.312 1 94.38 12 PHE B CA 1
ATOM 6718 C C . PHE B 1 12 ? 22.203 9.086 22.734 1 94.38 12 PHE B C 1
ATOM 6720 O O . PHE B 1 12 ? 21.969 8.781 21.562 1 94.38 12 PHE B O 1
ATOM 6727 N N . GLN B 1 13 ? 21.359 9.727 23.516 1 96.25 13 GLN B N 1
ATOM 6728 C CA . GLN B 1 13 ? 19.984 9.953 23.125 1 96.25 13 GLN B CA 1
ATOM 6729 C C . GLN B 1 13 ? 19.844 11.234 22.297 1 96.25 13 GLN B C 1
ATOM 6731 O O . GLN B 1 13 ? 20.438 12.266 22.656 1 96.25 13 GLN B O 1
ATOM 6736 N N . ILE B 1 14 ? 19.203 11.164 21.203 1 97.62 14 ILE B N 1
ATOM 6737 C CA . ILE B 1 14 ? 18.922 12.344 20.375 1 97.62 14 ILE B CA 1
ATOM 6738 C C . ILE B 1 14 ? 17.406 12.461 20.156 1 97.62 14 ILE B C 1
ATOM 6740 O O . ILE B 1 14 ? 16.781 11.531 19.656 1 97.62 14 ILE B O 1
ATOM 6744 N N . TYR B 1 15 ? 16.812 13.586 20.469 1 98.25 15 TYR B N 1
ATOM 6745 C CA . TYR B 1 15 ? 15.391 13.867 20.234 1 98.25 15 TYR B CA 1
ATOM 6746 C C . TYR B 1 15 ? 15.219 15.102 19.359 1 98.25 15 TYR B C 1
ATOM 6748 O O . TYR B 1 15 ? 16.016 16.047 19.438 1 98.25 15 TYR B O 1
ATOM 6756 N N . GLN B 1 16 ? 14.273 15.016 18.531 1 98.44 16 GLN B N 1
ATOM 6757 C CA . GLN B 1 16 ? 13.93 16.156 17.703 1 98.44 16 GLN B CA 1
ATOM 6758 C C . GLN B 1 16 ? 12.578 16.75 18.094 1 98.44 16 GLN B C 1
ATOM 6760 O O . GLN B 1 16 ? 11.648 16.016 18.422 1 98.44 16 GLN B O 1
ATOM 6765 N N . ILE B 1 17 ? 12.492 18.109 18.125 1 98.75 17 ILE B N 1
ATOM 6766 C CA . ILE B 1 17 ? 11.281 18.797 18.547 1 98.75 17 ILE B CA 1
ATOM 6767 C C . ILE B 1 17 ? 10.672 19.547 17.375 1 98.75 17 ILE B C 1
ATOM 6769 O O . ILE B 1 17 ? 11.289 20.453 16.812 1 98.75 17 ILE B O 1
ATOM 6773 N N . PHE B 1 18 ? 9.477 19.109 16.891 1 98.69 18 PHE B N 1
ATOM 6774 C CA . PHE B 1 18 ? 8.648 19.781 15.906 1 98.69 18 PHE B CA 1
ATOM 6775 C C . PHE B 1 18 ? 7.484 20.5 16.578 1 98.69 18 PHE B C 1
ATOM 6777 O O . PHE B 1 18 ? 7.156 20.219 17.734 1 98.69 18 PHE B O 1
ATOM 6784 N N . ALA B 1 19 ? 6.91 21.438 15.891 1 98.69 19 ALA B N 1
ATOM 6785 C CA . ALA B 1 19 ? 5.664 22.062 16.328 1 98.69 19 ALA B CA 1
ATOM 6786 C C . ALA B 1 19 ? 4.621 22.031 15.211 1 98.69 19 ALA B C 1
ATOM 6788 O O . ALA B 1 19 ? 4.969 22 14.023 1 98.69 19 ALA B O 1
ATOM 6789 N N . SER B 1 20 ? 3.367 22.062 15.617 1 98.19 20 SER B N 1
ATOM 6790 C CA . SER B 1 20 ? 2.275 22.016 14.648 1 98.19 20 SER B CA 1
ATOM 6791 C C . SER B 1 20 ? 2.107 23.344 13.93 1 98.19 20 SER B C 1
ATOM 6793 O O . SER B 1 20 ? 1.48 23.406 12.867 1 98.19 20 SER B O 1
ATOM 6795 N N . ASN B 1 21 ? 2.594 24.359 14.492 1 96.31 21 ASN B N 1
ATOM 6796 C CA . ASN B 1 21 ? 2.58 25.703 13.93 1 96.31 21 ASN B CA 1
ATOM 6797 C C . ASN B 1 21 ? 3.664 26.578 14.547 1 96.31 21 ASN B C 1
ATOM 6799 O O . ASN B 1 21 ? 4.504 26.094 15.312 1 96.31 21 ASN B O 1
ATOM 6803 N N . THR B 1 22 ? 3.748 27.875 14.125 1 94.06 22 THR B N 1
ATOM 6804 C CA . THR B 1 22 ? 4.699 28.812 14.711 1 94.06 22 THR B CA 1
ATOM 6805 C C . THR B 1 22 ? 4.145 29.422 16 1 94.06 22 THR B C 1
ATOM 6807 O O . THR B 1 22 ? 2.938 29.375 16.234 1 94.06 22 THR B O 1
ATOM 6810 N N . ASN B 1 23 ? 4.992 29.812 16.875 1 93.38 23 ASN B N 1
ATOM 6811 C CA . ASN B 1 23 ? 4.664 30.531 18.109 1 93.38 23 ASN B CA 1
ATOM 6812 C C . ASN B 1 23 ? 3.822 29.672 19.047 1 93.38 23 ASN B C 1
ATOM 6814 O O . ASN B 1 23 ? 2.83 30.156 19.609 1 93.38 23 ASN B O 1
ATOM 6818 N N . LEU B 1 24 ? 4.191 28.375 19.141 1 96.44 24 LEU B N 1
ATOM 6819 C CA . LEU B 1 24 ? 3.447 27.484 20.016 1 96.44 24 LEU B CA 1
ATOM 6820 C C . LEU B 1 24 ? 4.266 27.125 21.25 1 96.44 24 LEU B C 1
ATOM 6822 O O . LEU B 1 24 ? 3.85 26.297 22.062 1 96.44 24 LEU B O 1
ATOM 6826 N N . GLY B 1 25 ? 5.465 27.734 21.406 1 96.12 25 GLY B N 1
ATOM 6827 C CA . GLY B 1 25 ? 6.262 27.531 22.609 1 96.12 25 GLY B CA 1
ATOM 6828 C C . GLY B 1 25 ? 7.27 26.406 22.484 1 96.12 25 GLY B C 1
ATOM 6829 O O . GLY B 1 25 ? 7.57 25.719 23.469 1 96.12 25 GLY B O 1
ATOM 6830 N N . LYS B 1 26 ? 7.715 26.109 21.25 1 96.88 26 LYS B N 1
ATOM 6831 C CA . LYS B 1 26 ? 8.703 25.062 21.016 1 96.88 26 LYS B CA 1
ATOM 6832 C C . LYS B 1 26 ? 9.945 25.281 21.891 1 96.88 26 LYS B C 1
ATOM 6834 O O . LYS B 1 26 ? 10.438 24.344 22.516 1 96.88 26 LYS B O 1
ATOM 6839 N N . THR B 1 27 ? 10.438 26.562 21.953 1 97.56 27 THR B N 1
ATOM 6840 C CA . THR B 1 27 ? 11.633 26.891 22.703 1 97.56 27 THR B CA 1
ATOM 6841 C C . THR B 1 27 ? 11.391 26.734 24.203 1 97.56 27 THR B C 1
ATOM 6843 O O . THR B 1 27 ? 12.281 26.328 24.953 1 97.56 27 THR B O 1
ATOM 6846 N N . ILE B 1 28 ? 10.211 27.062 24.688 1 97.75 28 ILE B N 1
ATOM 6847 C CA . ILE B 1 28 ? 9.852 26.875 26.094 1 97.75 28 ILE B CA 1
ATOM 6848 C C . ILE B 1 28 ? 9.898 25.391 26.453 1 97.75 28 ILE B C 1
ATOM 6850 O O . ILE B 1 28 ? 10.438 25.016 27.5 1 97.75 28 ILE B O 1
ATOM 6854 N N . ILE B 1 29 ? 9.289 24.562 25.578 1 98.38 29 ILE B N 1
ATOM 6855 C CA . ILE B 1 29 ? 9.266 23.125 25.797 1 98.38 29 ILE B CA 1
ATOM 6856 C C . ILE B 1 29 ? 10.695 22.594 25.781 1 98.38 29 ILE B C 1
ATOM 6858 O O . ILE B 1 29 ? 11.07 21.781 26.625 1 98.38 29 ILE B O 1
ATOM 6862 N N . SER B 1 30 ? 11.539 23.031 24.781 1 98.38 30 SER B N 1
ATOM 6863 C CA . SER B 1 30 ? 12.938 22.625 24.719 1 98.38 30 SER B CA 1
ATOM 6864 C C . SER B 1 30 ? 13.664 22.969 26.016 1 98.38 30 SER B C 1
ATOM 6866 O O . SER B 1 30 ? 14.438 22.156 26.531 1 98.38 30 SER B O 1
ATOM 6868 N N . THR B 1 31 ? 13.43 24.172 26.562 1 97.94 31 THR B N 1
ATOM 6869 C CA . THR B 1 31 ? 14.07 24.641 27.781 1 97.94 31 THR B CA 1
ATOM 6870 C C . THR B 1 31 ? 13.703 23.734 28.953 1 97.94 31 THR B C 1
ATOM 6872 O O . THR B 1 31 ? 14.57 23.328 29.734 1 97.94 31 THR B O 1
ATOM 6875 N N . GLY B 1 32 ? 12.383 23.5 29.078 1 98.06 32 GLY B N 1
ATOM 6876 C CA . GLY B 1 32 ? 11.938 22.625 30.156 1 98.06 32 GLY B CA 1
ATOM 6877 C C . GLY B 1 32 ? 12.562 21.234 30.094 1 98.06 32 GLY B C 1
ATOM 6878 O O . GLY B 1 32 ? 12.93 20.672 31.125 1 98.06 32 GLY B O 1
ATOM 6879 N N . LEU B 1 33 ? 12.648 20.641 28.891 1 98.12 33 LEU B N 1
ATOM 6880 C CA . LEU B 1 33 ? 13.219 19.312 28.703 1 98.12 33 LEU B CA 1
ATOM 6881 C C . LEU B 1 33 ? 14.711 19.312 29.031 1 98.12 33 LEU B C 1
ATOM 6883 O O . LEU B 1 33 ? 15.227 18.359 29.625 1 98.12 33 LEU B O 1
ATOM 6887 N N . LEU B 1 34 ? 15.414 20.406 28.594 1 96.69 34 LEU B N 1
ATOM 6888 C CA . LEU B 1 34 ? 16.844 20.531 28.891 1 96.69 34 LEU B CA 1
ATOM 6889 C C . LEU B 1 34 ? 17.078 20.656 30.391 1 96.69 34 LEU B C 1
ATOM 6891 O O . LEU B 1 34 ? 17.984 20.047 30.953 1 96.69 34 LEU B O 1
ATOM 6895 N N . ARG B 1 35 ? 16.312 21.484 31.109 1 94.88 35 ARG B N 1
ATOM 6896 C CA . ARG B 1 35 ? 16.406 21.656 32.562 1 94.88 35 ARG B CA 1
ATOM 6897 C C . ARG B 1 35 ? 16.219 20.328 33.281 1 94.88 35 ARG B C 1
ATOM 6899 O O . ARG B 1 35 ? 16.984 19.984 34.188 1 94.88 35 ARG B O 1
ATOM 6906 N N . SER B 1 36 ? 15.156 19.641 32.844 1 95.56 36 SER B N 1
ATOM 6907 C CA . SER B 1 36 ? 14.898 18.328 33.438 1 95.56 36 SER B CA 1
ATOM 6908 C C . SER B 1 36 ? 16.109 17.406 33.25 1 95.56 36 SER B C 1
ATOM 6910 O O . SER B 1 36 ? 16.5 16.703 34.188 1 95.56 36 SER B O 1
ATOM 6912 N N . SER B 1 37 ? 16.734 17.391 32.062 1 94.88 37 SER B N 1
ATOM 6913 C CA . SER B 1 37 ? 17.875 16.531 31.75 1 94.88 37 SER B CA 1
ATOM 6914 C C . SER B 1 37 ? 19.094 16.922 32.594 1 94.88 37 SER B C 1
ATOM 6916 O O . SER B 1 37 ? 19.844 16.047 33.031 1 94.88 37 SER B O 1
ATOM 6918 N N . ILE B 1 38 ? 19.312 18.188 32.781 1 91.62 38 ILE B N 1
ATOM 6919 C CA . ILE B 1 38 ? 20.422 18.688 33.562 1 91.62 38 ILE B CA 1
ATOM 6920 C C . ILE B 1 38 ? 20.219 18.297 35.031 1 91.62 38 ILE B C 1
ATOM 6922 O O . ILE B 1 38 ? 21.156 17.844 35.688 1 91.62 38 ILE B O 1
ATOM 6926 N N . LEU B 1 39 ? 19.031 18.484 35.531 1 89.75 39 LEU B N 1
ATOM 6927 C CA . LEU B 1 39 ? 18.719 18.125 36.938 1 89.75 39 LEU B CA 1
ATOM 6928 C C . LEU B 1 39 ? 18.953 16.641 37.188 1 89.75 39 LEU B C 1
ATOM 6930 O O . LEU B 1 39 ? 19.516 16.266 38.219 1 89.75 39 LEU B O 1
ATOM 6934 N N . LYS B 1 40 ? 18.562 15.859 36.281 1 88.69 40 LYS B N 1
ATOM 6935 C CA . LYS B 1 40 ? 18.734 14.414 36.406 1 88.69 40 LYS B CA 1
ATOM 6936 C C . LYS B 1 40 ? 20.203 14.031 36.375 1 88.69 40 LYS B C 1
ATOM 6938 O O . LYS B 1 40 ? 20.641 13.133 37.094 1 88.69 40 LYS B O 1
ATOM 6943 N N . SER B 1 41 ? 20.922 14.641 35.5 1 85.44 41 SER B N 1
ATOM 6944 C CA . SER B 1 41 ? 22.359 14.367 35.375 1 85.44 41 SER B CA 1
ATOM 6945 C C . SER B 1 41 ? 23.109 14.852 36.625 1 85.44 41 SER B C 1
ATOM 6947 O O . SER B 1 41 ? 24.062 14.211 37.062 1 85.44 41 SER B O 1
ATOM 6949 N N . SER B 1 42 ? 22.75 15.961 37.156 1 80 42 SER B N 1
ATOM 6950 C CA . SER B 1 42 ? 23.375 16.5 38.375 1 80 42 SER B CA 1
ATOM 6951 C C . SER B 1 42 ? 23.156 15.594 39.562 1 80 42 SER B C 1
ATOM 6953 O O . SER B 1 42 ? 24.078 15.383 40.375 1 80 42 SER B O 1
ATOM 6955 N N . LYS B 1 43 ? 22.016 15.086 39.656 1 78.31 43 LYS B N 1
ATOM 6956 C CA . LYS B 1 43 ? 21.719 14.164 40.75 1 78.31 43 LYS B CA 1
ATOM 6957 C C . LYS B 1 43 ? 22.562 12.906 40.656 1 78.31 43 LYS B C 1
ATOM 6959 O O . LYS B 1 43 ? 23.062 12.398 41.656 1 78.31 43 LYS B O 1
ATOM 6964 N N . SER B 1 44 ? 22.688 12.531 39.5 1 75 44 SER B N 1
ATOM 6965 C CA . SER B 1 44 ? 23.516 11.344 39.281 1 75 44 SER B CA 1
ATOM 6966 C C . SER B 1 44 ? 24.969 11.609 39.625 1 75 44 SER B C 1
ATOM 6968 O O . SER B 1 44 ? 25.656 10.75 40.188 1 75 44 SER B O 1
ATOM 6970 N N . LEU B 1 45 ? 25.438 12.781 39.281 1 70.44 45 LEU B N 1
ATOM 6971 C CA . LEU B 1 45 ? 26.812 13.164 39.594 1 70.44 45 LEU B CA 1
ATOM 6972 C C . LEU B 1 45 ? 27.031 13.289 41.094 1 70.44 45 LEU B C 1
ATOM 6974 O O . LEU B 1 45 ? 28.047 12.805 41.625 1 70.44 45 LEU B O 1
ATOM 6978 N N . ILE B 1 46 ? 26.156 13.852 41.719 1 71.38 46 ILE B N 1
ATOM 6979 C CA . ILE B 1 46 ? 26.25 14.031 43.156 1 71.38 46 ILE B CA 1
ATOM 6980 C C . ILE B 1 46 ? 26.266 12.672 43.875 1 71.38 46 ILE B C 1
ATOM 6982 O O . ILE B 1 46 ? 27.062 12.453 44.781 1 71.38 46 ILE B O 1
ATOM 6986 N N . ASN B 1 47 ? 25.438 11.828 43.375 1 73.06 47 ASN B N 1
ATOM 6987 C CA . ASN B 1 47 ? 25.406 10.484 43.938 1 73.06 47 ASN B CA 1
ATOM 6988 C C . ASN B 1 47 ? 26.719 9.742 43.688 1 73.06 47 ASN B C 1
ATOM 6990 O O . ASN B 1 47 ? 27.203 9.016 44.562 1 73.06 47 ASN B O 1
ATOM 6994 N N . LYS B 1 48 ? 27.281 10.031 42.594 1 68.94 48 LYS B N 1
ATOM 6995 C CA . LYS B 1 48 ? 28.562 9.422 42.281 1 68.94 48 LYS B CA 1
ATOM 6996 C C . LYS B 1 48 ? 29.672 9.969 43.156 1 68.94 48 LYS B C 1
ATOM 6998 O O . LYS B 1 48 ? 30.5 9.211 43.688 1 68.94 48 LYS B O 1
ATOM 7003 N N . ILE B 1 49 ? 29.672 11.227 43.375 1 69.56 49 ILE B N 1
ATOM 7004 C CA . ILE B 1 49 ? 30.688 11.891 44.188 1 69.56 49 ILE B CA 1
ATOM 7005 C C . ILE B 1 49 ? 30.547 11.438 45.656 1 69.56 49 ILE B C 1
ATOM 7007 O O . ILE B 1 49 ? 31.531 11.141 46.312 1 69.56 49 ILE B O 1
ATOM 7011 N N . ASN B 1 50 ? 29.359 11.289 46 1 69 50 ASN B N 1
ATOM 7012 C CA . ASN B 1 50 ? 29.109 10.852 47.375 1 69 50 ASN B CA 1
ATOM 7013 C C . ASN B 1 50 ? 29.531 9.398 47.594 1 69 50 ASN B C 1
ATOM 7015 O O . ASN B 1 50 ? 30.062 9.047 48.625 1 69 50 ASN B O 1
ATOM 7019 N N . ASN B 1 51 ? 29.219 8.633 46.625 1 68.31 51 ASN B N 1
ATOM 7020 C CA . ASN B 1 51 ? 29.594 7.227 46.719 1 68.31 51 ASN B CA 1
ATOM 7021 C C . ASN B 1 51 ? 31.109 7.047 46.719 1 68.31 51 ASN B C 1
ATOM 7023 O O . ASN B 1 51 ? 31.656 6.211 47.438 1 68.31 51 ASN B O 1
ATOM 7027 N N . LYS B 1 52 ? 31.797 7.844 45.906 1 64.44 52 LYS B N 1
ATOM 7028 C CA . LYS B 1 52 ? 33.25 7.801 45.875 1 64.44 52 LYS B CA 1
ATOM 7029 C C . LYS B 1 52 ? 33.875 8.266 47.219 1 64.44 52 LYS B C 1
ATOM 7031 O O . LYS B 1 52 ? 34.844 7.699 47.656 1 64.44 52 LYS B O 1
ATOM 7036 N N . ASN B 1 53 ? 33.25 9.25 47.719 1 63.03 53 ASN B N 1
ATOM 7037 C CA . ASN B 1 53 ? 33.719 9.758 49 1 63.03 53 ASN B CA 1
ATOM 7038 C C . ASN B 1 53 ? 33.469 8.758 50.125 1 63.03 53 ASN B C 1
ATOM 7040 O O . ASN B 1 53 ? 34.312 8.617 51.031 1 63.03 53 ASN B O 1
ATOM 7044 N N . ASN B 1 54 ? 32.438 8.023 49.969 1 63.47 54 ASN B N 1
ATOM 7045 C CA . ASN B 1 54 ? 32.156 6.992 50.938 1 63.47 54 ASN B CA 1
ATOM 7046 C C . ASN B 1 54 ? 33.062 5.785 50.781 1 63.47 54 ASN B C 1
ATOM 7048 O O . ASN B 1 54 ? 33.469 5.152 51.75 1 63.47 54 ASN B O 1
ATOM 7052 N N . ASP B 1 55 ? 33.25 5.445 49.5 1 56.59 55 ASP B N 1
ATOM 7053 C CA . ASP B 1 55 ? 34.156 4.324 49.25 1 56.59 55 ASP B CA 1
ATOM 7054 C C . ASP B 1 55 ? 35.562 4.645 49.719 1 56.59 55 ASP B C 1
ATOM 7056 O O . ASP B 1 55 ? 36.281 3.756 50.156 1 56.59 55 ASP B O 1
ATOM 7060 N N . LYS B 1 56 ? 36.062 5.793 49.594 1 52.91 56 LYS B N 1
ATOM 7061 C CA . LYS B 1 56 ? 37.375 6.164 50.125 1 52.91 56 LYS B CA 1
ATOM 7062 C C . LYS B 1 56 ? 37.438 6.082 51.625 1 52.91 56 LYS B C 1
ATOM 7064 O O . LYS B 1 56 ? 38.469 5.746 52.219 1 52.91 56 LYS B O 1
ATOM 7069 N N . ASN B 1 57 ? 36.312 6.363 52.188 1 52.31 57 ASN B N 1
ATOM 7070 C CA . ASN B 1 57 ? 36.312 6.25 53.625 1 52.31 57 ASN B CA 1
ATOM 7071 C C . ASN B 1 57 ? 36.125 4.805 54.094 1 52.31 57 ASN B C 1
ATOM 7073 O O . ASN B 1 57 ? 36.531 4.441 55.188 1 52.31 57 ASN B O 1
ATOM 7077 N N . ASN B 1 58 ? 35.344 4.059 53.25 1 44.97 58 ASN B N 1
ATOM 7078 C CA . ASN B 1 58 ? 35.156 2.666 53.625 1 44.97 58 ASN B CA 1
ATOM 7079 C C . ASN B 1 58 ? 36.125 1.744 52.906 1 44.97 58 ASN B C 1
ATOM 7081 O O . ASN B 1 58 ? 35.781 1.128 51.906 1 44.97 58 ASN B O 1
ATOM 7085 N N . LYS B 1 59 ? 37.344 1.976 52.812 1 41.88 59 LYS B N 1
ATOM 7086 C CA . LYS B 1 59 ? 38.312 1.115 52.156 1 41.88 59 LYS B CA 1
ATOM 7087 C C . LYS B 1 59 ? 38.219 -0.315 52.688 1 41.88 59 LYS B C 1
ATOM 7089 O O . LYS B 1 59 ? 39 -1.182 52.281 1 41.88 59 LYS B O 1
ATOM 7094 N N . ASN B 1 60 ? 37.781 -0.615 53.906 1 32.91 60 ASN B N 1
ATOM 7095 C CA . ASN B 1 60 ? 38 -1.979 54.375 1 32.91 60 ASN B CA 1
ATOM 7096 C C . ASN B 1 60 ? 37.094 -2.977 53.656 1 32.91 60 ASN B C 1
ATOM 7098 O O . ASN B 1 60 ? 37.219 -4.188 53.844 1 32.91 60 ASN B O 1
ATOM 7102 N N . ASN B 1 61 ? 35.75 -2.799 53.5 1 32.53 61 ASN B N 1
ATOM 7103 C CA . ASN B 1 61 ? 34.938 -3.971 53.25 1 32.53 61 ASN B CA 1
ATOM 7104 C C . ASN B 1 61 ? 34.906 -4.332 51.75 1 32.53 61 ASN B C 1
ATOM 7106 O O . ASN B 1 61 ? 34.719 -3.459 50.906 1 32.53 61 ASN B O 1
ATOM 7110 N N . LYS B 1 62 ? 35.438 -5.547 51.25 1 34.53 62 LYS B N 1
ATOM 7111 C CA . LYS B 1 62 ? 35.656 -6.328 50.031 1 34.53 62 LYS B CA 1
ATOM 7112 C C . LYS B 1 62 ? 34.406 -6.352 49.156 1 34.53 62 LYS B C 1
ATOM 7114 O O . LYS B 1 62 ? 34.469 -6.766 48 1 34.53 62 LYS B O 1
ATOM 7119 N N . ASP B 1 63 ? 33.125 -6.543 49.75 1 29.42 63 ASP B N 1
ATOM 7120 C CA . ASP B 1 63 ? 32.031 -7.176 49 1 29.42 63 ASP B CA 1
ATOM 7121 C C . ASP B 1 63 ? 31.438 -6.219 47.969 1 29.42 63 ASP B C 1
ATOM 7123 O O . ASP B 1 63 ? 30.328 -6.434 47.5 1 29.42 63 ASP B O 1
ATOM 7127 N N . LYS B 1 64 ? 31.75 -4.957 47.906 1 34.38 64 LYS B N 1
ATOM 7128 C CA . LYS B 1 64 ? 30.859 -4.094 47.156 1 34.38 64 LYS B CA 1
ATOM 7129 C C . LYS B 1 64 ? 31.031 -4.309 45.656 1 34.38 64 LYS B C 1
ATOM 7131 O O . LYS B 1 64 ? 31.781 -3.572 45 1 34.38 64 LYS B O 1
ATOM 7136 N N . LYS B 1 65 ? 31.078 -5.547 45.219 1 31.75 65 LYS B N 1
ATOM 7137 C CA . LYS B 1 65 ? 31.109 -5.828 43.781 1 31.75 65 LYS B CA 1
ATOM 7138 C C . LYS B 1 65 ? 30.062 -5.008 43.031 1 31.75 65 LYS B C 1
ATOM 7140 O O . LYS B 1 65 ? 30.328 -4.488 41.938 1 31.75 65 LYS B O 1
ATOM 7145 N N . ASN B 1 66 ? 28.719 -5.457 43.188 1 33.22 66 ASN B N 1
ATOM 7146 C CA . ASN B 1 66 ? 27.734 -5.453 42.094 1 33.22 66 ASN B CA 1
ATOM 7147 C C . ASN B 1 66 ? 27.188 -4.055 41.844 1 33.22 66 ASN B C 1
ATOM 7149 O O . ASN B 1 66 ? 26.344 -3.863 40.969 1 33.22 66 ASN B O 1
ATOM 7153 N N . GLU B 1 67 ? 27.125 -3.242 42.906 1 34.56 67 GLU B N 1
ATOM 7154 C CA . GLU B 1 67 ? 26.25 -2.109 42.625 1 34.56 67 GLU B CA 1
ATOM 7155 C C . GLU B 1 67 ? 26.922 -1.115 41.688 1 34.56 67 GLU B C 1
ATOM 7157 O O . GLU B 1 67 ? 26.859 0.096 41.906 1 34.56 67 GLU B O 1
ATOM 7162 N N . ASN B 1 68 ? 27.953 -1.429 41.094 1 35.16 68 ASN B N 1
ATOM 7163 C CA . ASN B 1 68 ? 28.547 -0.423 40.219 1 35.16 68 ASN B CA 1
ATOM 7164 C C . ASN B 1 68 ? 27.547 0.071 39.188 1 35.16 68 ASN B C 1
ATOM 7166 O O . ASN B 1 68 ? 27.625 -0.303 38.031 1 35.16 68 ASN B O 1
ATOM 7170 N N . LYS B 1 69 ? 26.328 0.029 39.5 1 38.81 69 LYS B N 1
ATOM 7171 C CA . LYS B 1 69 ? 25.578 0.852 38.531 1 38.81 69 LYS B CA 1
ATOM 7172 C C . LYS B 1 69 ? 26.188 2.248 38.438 1 38.81 69 LYS B C 1
ATOM 7174 O O . LYS B 1 69 ? 25.969 3.094 39.312 1 38.81 69 LYS B O 1
ATOM 7179 N N . ILE B 1 70 ? 27.312 2.518 38 1 40.38 70 ILE B N 1
ATOM 7180 C CA . ILE B 1 70 ? 27.875 3.818 37.656 1 40.38 70 ILE B CA 1
ATOM 7181 C C . ILE B 1 70 ? 26.781 4.691 37.031 1 40.38 70 ILE B C 1
ATOM 7183 O O . ILE B 1 70 ? 26.266 4.398 35.938 1 40.38 70 ILE B O 1
ATOM 7187 N N . ASN B 1 71 ? 25.906 5.191 37.844 1 48.84 71 ASN B N 1
ATOM 7188 C CA . ASN B 1 71 ? 24.969 6.234 37.438 1 48.84 71 ASN B CA 1
ATOM 7189 C C . ASN B 1 71 ? 25.688 7.363 36.688 1 48.84 71 ASN B C 1
ATOM 7191 O O . ASN B 1 71 ? 26.359 8.188 37.312 1 48.84 71 ASN B O 1
ATOM 7195 N N . TYR B 1 72 ? 26.094 7.238 35.438 1 56.81 72 TYR B N 1
ATOM 7196 C CA . TYR B 1 72 ? 26.828 8.203 34.625 1 56.81 72 TYR B CA 1
ATOM 7197 C C . TYR B 1 72 ? 26 9.453 34.375 1 56.81 72 TYR B C 1
ATOM 7199 O O . TYR B 1 72 ? 24.781 9.375 34.219 1 56.81 72 TYR B O 1
ATOM 7207 N N . TYR B 1 73 ? 26.578 10.648 34.969 1 79.69 73 TYR B N 1
ATOM 7208 C CA . TYR B 1 73 ? 26.031 11.938 34.562 1 79.69 73 TYR B CA 1
ATOM 7209 C C . TYR B 1 73 ? 26.188 12.156 33.062 1 79.69 73 TYR B C 1
ATOM 7211 O O . TYR B 1 73 ? 27.25 11.898 32.5 1 79.69 73 TYR B O 1
ATOM 7219 N N . LYS B 1 74 ? 25.125 12.484 32.344 1 88.81 74 LYS B N 1
ATOM 7220 C CA . LYS B 1 74 ? 25.094 12.617 30.891 1 88.81 74 LYS B CA 1
ATOM 7221 C C . LYS B 1 74 ? 25.422 14.039 30.469 1 88.81 74 LYS B C 1
ATOM 7223 O O . LYS B 1 74 ? 25 15 31.109 1 88.81 74 LYS B O 1
ATOM 7228 N N . ASN B 1 75 ? 26.219 14.156 29.406 1 92.38 75 ASN B N 1
ATOM 7229 C CA . ASN B 1 75 ? 26.344 15.445 28.75 1 92.38 75 ASN B CA 1
ATOM 7230 C C . ASN B 1 75 ? 25.047 15.875 28.078 1 92.38 75 ASN B C 1
ATOM 7232 O O . ASN B 1 75 ? 24.266 15.039 27.625 1 92.38 75 ASN B O 1
ATOM 7236 N N . ILE B 1 76 ? 24.812 17.156 28.141 1 95.25 76 ILE B N 1
ATOM 7237 C CA . ILE B 1 76 ? 23.531 17.672 27.625 1 95.25 76 ILE B CA 1
ATOM 7238 C C . ILE B 1 76 ? 23.797 18.688 26.516 1 95.25 76 ILE B C 1
ATOM 7240 O O . ILE B 1 76 ? 24.594 19.609 26.688 1 95.25 76 ILE B O 1
ATOM 7244 N N . TYR B 1 77 ? 23.078 18.531 25.406 1 96.81 77 TYR B N 1
ATOM 7245 C CA . TYR B 1 77 ? 23.297 19.406 24.25 1 96.81 77 TYR B CA 1
ATOM 7246 C C . TYR B 1 77 ? 21.984 19.953 23.719 1 96.81 77 TYR B C 1
ATOM 7248 O O . TYR B 1 77 ? 20.969 19.25 23.703 1 96.81 77 TYR B O 1
ATOM 7256 N N . TYR B 1 78 ? 22 21.172 23.312 1 97.75 78 TYR B N 1
ATOM 7257 C CA . TYR B 1 78 ? 20.906 21.812 22.578 1 97.75 78 TYR B CA 1
ATOM 7258 C C . TYR B 1 78 ? 21.391 22.312 21.219 1 97.75 78 TYR B C 1
ATOM 7260 O O . TYR B 1 78 ? 22.422 22.984 21.125 1 97.75 78 TYR B O 1
ATOM 7268 N N . LEU B 1 79 ? 20.641 21.953 20.141 1 98.38 79 LEU B N 1
ATOM 7269 C CA . LEU B 1 79 ? 21.016 22.375 18.797 1 98.38 79 LEU B CA 1
ATOM 7270 C C . LEU B 1 79 ? 19.812 23.016 18.094 1 98.38 79 LEU B C 1
ATOM 7272 O O . LEU B 1 79 ? 18.75 22.422 18 1 98.38 79 LEU B O 1
ATOM 7276 N N . LYS B 1 80 ? 19.922 24.219 17.734 1 98.25 80 LYS B N 1
ATOM 7277 C CA . LYS B 1 80 ? 19.031 24.938 16.812 1 98.25 80 LYS B CA 1
ATOM 7278 C C . LYS B 1 80 ? 19.656 25.078 15.438 1 98.25 80 LYS B C 1
ATOM 7280 O O . LYS B 1 80 ? 20.297 26.094 15.148 1 98.25 80 LYS B O 1
ATOM 7285 N N . PRO B 1 81 ? 19.328 24.141 14.469 1 98.12 81 PRO B N 1
ATOM 7286 C CA . PRO B 1 81 ? 20.031 24.203 13.188 1 98.12 81 PRO B CA 1
ATOM 7287 C C . PRO B 1 81 ? 19.781 25.516 12.438 1 98.12 81 PRO B C 1
ATOM 7289 O O . PRO B 1 81 ? 20.719 26.094 11.875 1 98.12 81 PRO B O 1
ATOM 7292 N N . ILE B 1 82 ? 18.547 26 12.484 1 97.5 82 ILE B N 1
ATOM 7293 C CA . ILE B 1 82 ? 18.203 27.203 11.742 1 97.5 82 ILE B CA 1
ATOM 7294 C C . ILE B 1 82 ? 17.438 28.172 12.648 1 97.5 82 ILE B C 1
ATOM 7296 O O . ILE B 1 82 ? 16.344 27.844 13.117 1 97.5 82 ILE B O 1
ATOM 7300 N N . GLN B 1 83 ? 18 29.359 12.898 1 97.06 83 GLN B N 1
ATOM 7301 C CA . GLN B 1 83 ? 17.422 30.422 13.703 1 97.06 83 GLN B CA 1
ATOM 7302 C C . GLN B 1 83 ? 17.031 31.625 12.844 1 97.06 83 GLN B C 1
ATOM 7304 O O . GLN B 1 83 ? 17.859 32.125 12.086 1 97.06 83 GLN B O 1
ATOM 7309 N N . THR B 1 84 ? 15.75 31.938 12.844 1 95.19 84 THR B N 1
ATOM 7310 C CA . THR B 1 84 ? 15.328 33.188 12.203 1 95.19 84 THR B CA 1
ATOM 7311 C C . THR B 1 84 ? 14.922 34.219 13.258 1 95.19 84 THR B C 1
ATOM 7313 O O . THR B 1 84 ? 14.711 33.875 14.422 1 95.19 84 THR B O 1
ATOM 7316 N N . GLY B 1 85 ? 14.875 35.531 12.844 1 94.56 85 GLY B N 1
ATOM 7317 C CA . GLY B 1 85 ? 14.539 36.625 13.766 1 94.56 85 GLY B CA 1
ATOM 7318 C C . GLY B 1 85 ? 15.695 37 14.68 1 94.56 85 GLY B C 1
ATOM 7319 O O . GLY B 1 85 ? 15.484 37.594 15.727 1 94.56 85 GLY B O 1
ATOM 7320 N N . TYR B 1 86 ? 16.812 36.531 14.406 1 93.88 86 TYR B N 1
ATOM 7321 C CA . TYR B 1 86 ? 18.016 36.812 15.195 1 93.88 86 TYR B CA 1
ATOM 7322 C C . TYR B 1 86 ? 18.484 38.25 15 1 93.88 86 TYR B C 1
ATOM 7324 O O . TYR B 1 86 ? 18.484 38.75 13.875 1 93.88 86 TYR B O 1
ATOM 7332 N N . PRO B 1 87 ? 18.906 38.969 16.062 1 94.31 87 PRO B N 1
ATOM 7333 C CA . PRO B 1 87 ? 19.188 38.469 17.422 1 94.31 87 PRO B CA 1
ATOM 7334 C C . PRO B 1 87 ? 18.047 38.688 18.391 1 94.31 87 PRO B C 1
ATOM 7336 O O . PRO B 1 87 ? 18.109 38.281 19.547 1 94.31 87 PRO B O 1
ATOM 7339 N N . LYS B 1 88 ? 17.031 39.406 17.875 1 90.31 88 LYS B N 1
ATOM 7340 C CA . LYS B 1 88 ? 15.922 39.719 18.766 1 90.31 88 LYS B CA 1
ATOM 7341 C C . LYS B 1 88 ? 15.312 38.438 19.344 1 90.31 88 LYS B C 1
ATOM 7343 O O . LYS B 1 88 ? 15.055 38.375 20.547 1 90.31 88 LYS B O 1
ATOM 7348 N N . ASP B 1 89 ? 15.094 37.625 18.391 1 89.62 89 ASP B N 1
ATOM 7349 C CA . ASP B 1 89 ? 14.641 36.312 18.797 1 89.62 89 ASP B CA 1
ATOM 7350 C C . ASP B 1 89 ? 15.797 35.312 18.797 1 89.62 89 ASP B C 1
ATOM 7352 O O . ASP B 1 89 ? 16.359 35 17.75 1 89.62 89 ASP B O 1
ATOM 7356 N N . ASP B 1 90 ? 16.422 35.062 19.875 1 94.88 90 ASP B N 1
ATOM 7357 C CA . ASP B 1 90 ? 17.516 34.094 19.984 1 94.88 90 ASP B CA 1
ATOM 7358 C C . ASP B 1 90 ? 17.125 32.906 20.875 1 94.88 90 ASP B C 1
ATOM 7360 O O . ASP B 1 90 ? 17.312 32.969 22.094 1 94.88 90 ASP B O 1
ATOM 7364 N N . ASP B 1 91 ? 16.688 31.859 20.203 1 95.94 91 ASP B N 1
ATOM 7365 C CA . ASP B 1 91 ? 16.203 30.672 20.906 1 95.94 91 ASP B CA 1
ATOM 7366 C C . ASP B 1 91 ? 17.312 30.031 21.734 1 95.94 91 ASP B C 1
ATOM 7368 O O . ASP B 1 91 ? 17.094 29.578 22.859 1 95.94 91 ASP B O 1
ATOM 7372 N N . THR B 1 92 ? 18.516 29.969 21.141 1 95.88 92 THR B N 1
ATOM 7373 C CA . THR B 1 92 ? 19.656 29.359 21.812 1 95.88 92 THR B CA 1
ATOM 7374 C C . THR B 1 92 ? 20 30.109 23.094 1 95.88 92 THR B C 1
ATOM 7376 O O . THR B 1 92 ? 20.234 29.5 24.125 1 95.88 92 THR B O 1
ATOM 7379 N N . ASN B 1 93 ? 20.047 31.422 23.016 1 94.56 93 ASN B N 1
ATOM 7380 C CA . ASN B 1 93 ? 20.312 32.219 24.203 1 94.56 93 ASN B CA 1
ATOM 7381 C C . ASN B 1 93 ? 19.188 32.094 25.234 1 94.56 93 ASN B C 1
ATOM 7383 O O . ASN B 1 93 ? 19.453 32.094 26.438 1 94.56 93 ASN B O 1
ATOM 7387 N N . PHE B 1 94 ? 17.984 32.062 24.75 1 95 94 PHE B N 1
ATOM 7388 C CA . PHE B 1 94 ? 16.844 31.891 25.641 1 95 94 PHE B CA 1
ATOM 7389 C C . PHE B 1 94 ? 17 30.594 26.438 1 95 94 PHE B C 1
ATOM 7391 O O . PHE B 1 94 ? 16.844 30.594 27.672 1 95 94 PHE B O 1
ATOM 7398 N N . VAL B 1 95 ? 17.266 29.484 25.781 1 96.19 95 VAL B N 1
ATOM 7399 C CA . VAL B 1 95 ? 17.438 28.188 26.438 1 96.19 95 VAL B CA 1
ATOM 7400 C C . VAL B 1 95 ? 18.594 28.25 27.438 1 96.19 95 VAL B C 1
ATOM 7402 O O . VAL B 1 95 ? 18.469 27.766 28.562 1 96.19 95 VAL B O 1
ATOM 7405 N N . LYS B 1 96 ? 19.688 28.891 27.047 1 93.25 96 LYS B N 1
ATOM 7406 C CA . LYS B 1 96 ? 20.875 29.016 27.891 1 93.25 96 LYS B CA 1
ATOM 7407 C C . LYS B 1 96 ? 20.547 29.766 29.188 1 93.25 96 LYS B C 1
ATOM 7409 O O . LYS B 1 96 ? 20.906 29.312 30.266 1 93.25 96 LYS B O 1
ATOM 7414 N N . ILE B 1 97 ? 19.828 30.828 29.156 1 92.62 97 ILE B N 1
ATOM 7415 C CA . ILE B 1 97 ? 19.531 31.703 30.281 1 92.62 97 ILE B CA 1
ATOM 7416 C C . ILE B 1 97 ? 18.688 30.969 31.297 1 92.62 97 ILE B C 1
ATOM 7418 O O . ILE B 1 97 ? 18.875 31.125 32.5 1 92.62 97 ILE B O 1
ATOM 7422 N N . PHE B 1 98 ? 17.828 30.172 30.859 1 93.75 98 PHE B N 1
ATOM 7423 C CA . PHE B 1 98 ? 16.844 29.625 31.781 1 93.75 98 PHE B CA 1
ATOM 7424 C C . PHE B 1 98 ? 17.219 28.203 32.188 1 93.75 98 PHE B C 1
ATOM 7426 O O . PHE B 1 98 ? 16.531 27.578 33 1 93.75 98 PHE B O 1
ATOM 7433 N N . THR B 1 99 ? 18.25 27.641 31.672 1 90.44 99 THR B N 1
ATOM 7434 C CA . THR B 1 99 ? 18.688 26.312 32.062 1 90.44 99 THR B CA 1
ATOM 7435 C C . THR B 1 99 ? 19.859 26.391 33.031 1 90.44 99 THR B C 1
ATOM 7437 O O . THR B 1 99 ? 20.016 25.516 33.906 1 90.44 99 THR B O 1
ATOM 7440 N N . ILE B 1 100 ? 20.75 27.312 32.844 1 79.19 100 ILE B N 1
ATOM 7441 C CA . ILE B 1 100 ? 21.969 27.359 33.656 1 79.19 100 ILE B CA 1
ATOM 7442 C C . ILE B 1 100 ? 21.766 28.312 34.812 1 79.19 100 ILE B C 1
ATOM 7444 O O . ILE B 1 100 ? 21.266 29.422 34.656 1 79.19 100 ILE B O 1
ATOM 7448 N N . ASN B 1 101 ? 21.828 27.703 36 1 65.31 101 ASN B N 1
ATOM 7449 C CA . ASN B 1 101 ? 21.891 28.578 37.188 1 65.31 101 ASN B CA 1
ATOM 7450 C C . ASN B 1 101 ? 23.312 29.047 37.438 1 65.31 101 ASN B C 1
ATOM 7452 O O . ASN B 1 101 ? 24.266 28.25 37.406 1 65.31 101 ASN B O 1
ATOM 7456 N N . ASN B 1 102 ? 23.781 30.312 37.031 1 52.72 102 ASN B N 1
ATOM 7457 C CA . ASN B 1 102 ? 25.094 30.938 37.094 1 52.72 102 ASN B CA 1
ATOM 7458 C C . ASN B 1 102 ? 25.906 30.391 38.281 1 52.72 102 ASN B C 1
ATOM 7460 O O . ASN B 1 102 ? 27.125 30.484 38.281 1 52.72 102 ASN B O 1
ATOM 7464 N N . ASN B 1 103 ? 25.328 29.953 39.375 1 50.59 103 ASN B N 1
ATOM 7465 C CA . ASN B 1 103 ? 26.125 29.797 40.594 1 50.59 103 ASN B CA 1
ATOM 7466 C C . ASN B 1 103 ? 26.641 28.359 40.719 1 50.59 103 ASN B C 1
ATOM 7468 O O . ASN B 1 103 ? 27.203 28 41.781 1 50.59 103 ASN B O 1
ATOM 7472 N N . ASP B 1 104 ? 26.469 27.422 39.688 1 57.22 104 ASP B N 1
ATOM 7473 C CA . ASP B 1 104 ? 26.797 26.062 40.094 1 57.22 104 ASP B CA 1
ATOM 7474 C C . ASP B 1 104 ? 28.094 25.594 39.438 1 57.22 104 ASP B C 1
ATOM 7476 O O . ASP B 1 104 ? 28.25 25.641 38.219 1 57.22 104 ASP B O 1
ATOM 7480 N N . ASP B 1 105 ? 29.203 25.328 40.188 1 57.56 105 ASP B N 1
ATOM 7481 C CA . ASP B 1 105 ? 30.547 24.859 39.875 1 57.56 105 ASP B CA 1
ATOM 7482 C C . ASP B 1 105 ? 30.484 23.516 39.125 1 57.56 105 ASP B C 1
ATOM 7484 O O . ASP B 1 105 ? 31.516 23.016 38.656 1 57.56 105 ASP B O 1
ATOM 7488 N N . TYR B 1 106 ? 29.328 22.953 38.844 1 61.62 106 TYR B N 1
ATOM 7489 C CA . TYR B 1 106 ? 29.25 21.594 38.312 1 61.62 106 TYR B CA 1
ATOM 7490 C C . TYR B 1 106 ? 29 21.609 36.812 1 61.62 106 TYR B C 1
ATOM 7492 O O . TYR B 1 106 ? 28.984 20.562 36.156 1 61.62 106 TYR B O 1
ATOM 7500 N N . TYR B 1 107 ? 28.922 22.891 36.25 1 63.97 107 TYR B N 1
ATOM 7501 C CA . TYR B 1 107 ? 28.578 22.938 34.812 1 63.97 107 TYR B CA 1
ATOM 7502 C C . TYR B 1 107 ? 29.734 23.531 34 1 63.97 107 TYR B C 1
ATOM 7504 O O . TYR B 1 107 ? 30.406 24.453 34.469 1 63.97 107 TYR B O 1
ATOM 7512 N N . ASN B 1 108 ? 30.188 22.797 33 1 62.47 108 ASN B N 1
ATOM 7513 C CA . ASN B 1 108 ? 31.031 23.375 31.953 1 62.47 108 ASN B CA 1
ATOM 7514 C C . ASN B 1 108 ? 30.219 23.844 30.75 1 62.47 108 ASN B C 1
ATOM 7516 O O . ASN B 1 108 ? 29.656 23.031 30.016 1 62.47 108 ASN B O 1
ATOM 7520 N N . VAL B 1 109 ? 29.875 25.078 30.703 1 56.59 109 VAL B N 1
ATOM 7521 C CA . VAL B 1 109 ? 29 25.625 29.656 1 56.59 109 VAL B CA 1
ATOM 7522 C C . VAL B 1 109 ? 29.859 26.188 28.531 1 56.59 109 VAL B C 1
ATOM 7524 O O . VAL B 1 109 ? 29.328 26.641 27.516 1 56.59 109 VAL B O 1
ATOM 7527 N N . ASP B 1 110 ? 31.391 26 28.328 1 54.66 110 ASP B N 1
ATOM 7528 C CA . ASP B 1 110 ? 32.188 26.703 27.312 1 54.66 110 ASP B CA 1
ATOM 7529 C C . ASP B 1 110 ? 32.5 25.812 26.125 1 54.66 110 ASP B C 1
ATOM 7531 O O . ASP B 1 110 ? 32.531 24.578 26.25 1 54.66 110 ASP B O 1
ATOM 7535 N N . ASP B 1 111 ? 32.438 26.312 24.844 1 50.84 111 ASP B N 1
ATOM 7536 C CA . ASP B 1 111 ? 32.781 25.672 23.594 1 50.84 111 ASP B CA 1
ATOM 7537 C C . ASP B 1 111 ? 34.156 25 23.703 1 50.84 111 ASP B C 1
ATOM 7539 O O . ASP B 1 111 ? 34.469 24.078 22.938 1 50.84 111 ASP B O 1
ATOM 7543 N N . ASN B 1 112 ? 35.219 25.609 24.219 1 44.22 112 ASN B N 1
ATOM 7544 C CA . ASN B 1 112 ? 36.594 25.172 24.203 1 44.22 112 ASN B CA 1
ATOM 7545 C C . ASN B 1 112 ? 36.938 24.344 25.438 1 44.22 112 ASN B C 1
ATOM 7547 O O . ASN B 1 112 ? 37.5 24.859 26.406 1 44.22 112 ASN B O 1
ATOM 7551 N N . PHE B 1 113 ? 36.156 23.359 25.719 1 47.28 113 PHE B N 1
ATOM 7552 C CA . PHE B 1 113 ? 36.219 22.891 27.094 1 47.28 113 PHE B CA 1
ATOM 7553 C C . PHE B 1 113 ? 37.344 21.891 27.281 1 47.28 113 PHE B C 1
ATOM 7555 O O . PHE B 1 113 ? 37.594 21.047 26.422 1 47.28 113 PHE B O 1
ATOM 7562 N N . GLU B 1 114 ? 38.219 22.234 28.156 1 45.25 114 GLU B N 1
ATOM 7563 C CA . GLU B 1 114 ? 39.125 21.203 28.656 1 45.25 114 GLU B CA 1
ATOM 7564 C C . GLU B 1 114 ? 38.344 20.078 29.359 1 45.25 114 GLU B C 1
ATOM 7566 O O . GLU B 1 114 ? 37.375 20.344 30.078 1 45.25 114 GLU B O 1
ATOM 7571 N N . LYS B 1 115 ? 38.438 18.859 29.016 1 50.03 115 LYS B N 1
ATOM 7572 C CA . LYS B 1 115 ? 37.906 17.609 29.547 1 50.03 115 LYS B CA 1
ATOM 7573 C C . LYS B 1 115 ? 38 17.578 31.062 1 50.03 115 LYS B C 1
ATOM 7575 O O . LYS B 1 115 ? 39.094 17.656 31.625 1 50.03 115 LYS B O 1
ATOM 7580 N N . ASN B 1 116 ? 37.062 18.156 31.844 1 53.66 116 ASN B N 1
ATOM 7581 C CA . ASN B 1 116 ? 37.062 17.922 33.281 1 53.66 116 ASN B CA 1
ATOM 7582 C C . ASN B 1 116 ? 36.031 16.859 33.688 1 53.66 116 ASN B C 1
ATOM 7584 O O . ASN B 1 116 ? 34.844 17.031 33.438 1 53.66 116 ASN B O 1
ATOM 7588 N N . ASP B 1 117 ? 36.469 15.672 34.062 1 56.16 117 ASP B N 1
ATOM 7589 C CA . ASP B 1 117 ? 35.719 14.461 34.406 1 56.16 117 ASP B CA 1
ATOM 7590 C C . ASP B 1 117 ? 34.719 14.727 35.5 1 56.16 117 ASP B C 1
ATOM 7592 O O . ASP B 1 117 ? 33.906 13.859 35.844 1 56.16 117 ASP B O 1
ATOM 7596 N N . ASN B 1 118 ? 34.688 15.914 36.125 1 61.12 118 ASN B N 1
ATOM 7597 C CA . ASN B 1 118 ? 33.812 16.125 37.25 1 61.12 118 ASN B CA 1
ATOM 7598 C C . ASN B 1 118 ? 32.75 17.203 36.969 1 61.12 118 ASN B C 1
ATOM 7600 O O . ASN B 1 118 ? 32.188 17.781 37.906 1 61.12 118 ASN B O 1
ATOM 7604 N N . LYS B 1 119 ? 32.562 17.484 35.688 1 72.44 119 LYS B N 1
ATOM 7605 C CA . LYS B 1 119 ? 31.562 18.5 35.344 1 72.44 119 LYS B CA 1
ATOM 7606 C C . LYS B 1 119 ? 30.641 18.016 34.219 1 72.44 119 LYS B C 1
ATOM 7608 O O . LYS B 1 119 ? 31.062 17.219 33.375 1 72.44 119 LYS B O 1
ATOM 7613 N N . ILE B 1 120 ? 29.391 18.406 34.312 1 77.81 120 ILE B N 1
ATOM 7614 C CA . ILE B 1 120 ? 28.422 18.156 33.25 1 77.81 120 ILE B CA 1
ATOM 7615 C C . ILE B 1 120 ? 28.656 19.156 32.094 1 77.81 120 ILE B C 1
ATOM 7617 O O . ILE B 1 120 ? 28.641 20.359 32.312 1 77.81 120 ILE B O 1
ATOM 7621 N N . ASN B 1 121 ? 28.953 18.562 30.906 1 84.5 121 ASN B N 1
ATOM 7622 C CA . ASN B 1 121 ? 29.078 19.438 29.75 1 84.5 121 ASN B CA 1
ATOM 7623 C C . ASN B 1 121 ? 27.719 19.828 29.188 1 84.5 121 ASN B C 1
ATOM 7625 O O . ASN B 1 121 ? 26.891 18.969 28.891 1 84.5 121 ASN B O 1
ATOM 7629 N N . ILE B 1 122 ? 27.453 21.016 29.203 1 92 122 ILE B N 1
ATOM 7630 C CA . ILE B 1 122 ? 26.25 21.562 28.594 1 92 122 ILE B CA 1
ATOM 7631 C C . ILE B 1 122 ? 26.625 22.5 27.438 1 92 122 ILE B C 1
ATOM 7633 O O . ILE B 1 122 ? 27.359 23.469 27.641 1 92 122 ILE B O 1
ATOM 7637 N N . LYS B 1 123 ? 26.172 22.219 26.25 1 93.56 123 LYS B N 1
ATOM 7638 C CA . LYS B 1 123 ? 26.484 23.047 25.078 1 93.56 123 LYS B CA 1
ATOM 7639 C C . LYS B 1 123 ? 25.219 23.484 24.359 1 93.56 123 LYS B C 1
ATOM 7641 O O . LYS B 1 123 ? 24.266 22.719 24.234 1 93.56 123 LYS B O 1
ATOM 7646 N N . PHE B 1 124 ? 25.203 24.719 23.953 1 95.75 124 PHE B N 1
ATOM 7647 C CA . PHE B 1 124 ? 24.156 25.328 23.172 1 95.75 124 PHE B CA 1
ATOM 7648 C C . PHE B 1 124 ? 24.703 25.844 21.844 1 95.75 124 PHE B C 1
ATOM 7650 O O . PHE B 1 124 ? 25.672 26.594 21.812 1 95.75 124 PHE B O 1
ATOM 7657 N N . ASN B 1 125 ? 24.078 25.391 20.703 1 95.94 125 ASN B N 1
ATOM 7658 C CA . ASN B 1 125 ? 24.625 25.797 19.422 1 95.94 125 ASN B CA 1
ATOM 7659 C C . ASN B 1 125 ? 23.516 26.109 18.406 1 95.94 125 ASN B C 1
ATOM 7661 O O . ASN B 1 125 ? 22.438 25.516 18.469 1 95.94 125 ASN B O 1
ATOM 7665 N N . SER B 1 126 ? 23.672 27.047 17.578 1 96.88 126 SER B N 1
ATOM 7666 C CA . SER B 1 126 ? 22.906 27.359 16.375 1 96.88 126 SER B CA 1
ATOM 7667 C C . SER B 1 126 ? 23.781 27.375 15.133 1 96.88 126 SER B C 1
ATOM 7669 O O . SER B 1 126 ? 24.875 27.938 15.156 1 96.88 126 SER B O 1
ATOM 7671 N N . LEU B 1 127 ? 23.359 26.812 14.086 1 97.19 127 LEU B N 1
ATOM 7672 C CA . LEU B 1 127 ? 24.234 26.641 12.93 1 97.19 127 LEU B CA 1
ATOM 7673 C C . LEU B 1 127 ? 24.031 27.766 11.914 1 97.19 127 LEU B C 1
ATOM 7675 O O . LEU B 1 127 ? 24.984 28.281 11.344 1 97.19 127 LEU B O 1
ATOM 7679 N N . TYR B 1 128 ? 22.781 28.094 11.594 1 96.5 128 TYR B N 1
ATOM 7680 C CA . TYR B 1 128 ? 22.438 29.172 10.672 1 96.5 128 TYR B CA 1
ATOM 7681 C C . TYR B 1 128 ? 21.547 30.219 11.359 1 96.5 128 TYR B C 1
ATOM 7683 O O . TYR B 1 128 ? 20.578 29.859 12.039 1 96.5 128 TYR B O 1
ATOM 7691 N N . LYS B 1 129 ? 21.875 31.562 11.203 1 96.56 129 LYS B N 1
ATOM 7692 C CA . LYS B 1 129 ? 21.125 32.656 11.828 1 96.56 129 LYS B CA 1
ATOM 7693 C C . LYS B 1 129 ? 20.766 33.719 10.805 1 96.56 129 LYS B C 1
ATOM 7695 O O . LYS B 1 129 ? 21.609 34.156 10.016 1 96.56 129 LYS B O 1
ATOM 7700 N N . TYR B 1 130 ? 19.516 34.031 10.828 1 95.88 130 TYR B N 1
ATOM 7701 C CA . TYR B 1 130 ? 19.031 35.062 9.922 1 95.88 130 TYR B CA 1
ATOM 7702 C C . TYR B 1 130 ? 18.234 36.125 10.672 1 95.88 130 TYR B C 1
ATOM 7704 O O . TYR B 1 130 ? 17.578 35.844 11.664 1 95.88 130 TYR B O 1
ATOM 7712 N N . LYS B 1 131 ? 18.078 37.312 10.188 1 94.75 131 LYS B N 1
ATOM 7713 C CA . LYS B 1 131 ? 17.547 38.438 10.906 1 94.75 131 LYS B CA 1
ATOM 7714 C C . LYS B 1 131 ? 16.016 38.469 10.852 1 94.75 131 LYS B C 1
ATOM 7716 O O . LYS B 1 131 ? 15.367 38.719 11.867 1 94.75 131 LYS B O 1
ATOM 7721 N N . LYS B 1 132 ? 15.422 38.188 9.703 1 94 132 LYS B N 1
ATOM 7722 C CA . LYS B 1 132 ? 13.984 38.344 9.523 1 94 132 LYS B CA 1
ATOM 7723 C C . LYS B 1 132 ? 13.227 37.219 10.219 1 94 132 LYS B C 1
ATOM 7725 O O . LYS B 1 132 ? 13.539 36.031 10.039 1 94 132 LYS B O 1
ATOM 7730 N N . PRO B 1 133 ? 12.25 37.531 11.039 1 93.12 133 PRO B N 1
ATOM 7731 C CA . PRO B 1 133 ? 11.484 36.531 11.766 1 93.12 133 PRO B CA 1
ATOM 7732 C C . PRO B 1 133 ? 10.398 35.875 10.906 1 93.12 133 PRO B C 1
ATOM 7734 O O . PRO B 1 133 ? 9.211 35.969 11.242 1 93.12 133 PRO B O 1
ATOM 7737 N N . VAL B 1 134 ? 10.695 35.281 9.812 1 94 134 VAL B N 1
ATOM 7738 C CA . VAL B 1 134 ? 9.852 34.594 8.859 1 94 134 VAL B CA 1
ATOM 7739 C C . VAL B 1 134 ? 10.438 33.219 8.562 1 94 134 VAL B C 1
ATOM 7741 O O . VAL B 1 134 ? 11.438 32.812 9.172 1 94 134 VAL B O 1
ATOM 7744 N N . SER B 1 135 ? 9.766 32.438 7.777 1 94.12 135 SER B N 1
ATOM 7745 C CA . SER B 1 135 ? 10.297 31.141 7.418 1 94.12 135 SER B CA 1
ATOM 7746 C C . SER B 1 135 ? 11.656 31.266 6.738 1 94.12 135 SER B C 1
ATOM 7748 O O . SER B 1 135 ? 11.906 32.219 6.016 1 94.12 135 SER B O 1
ATOM 7750 N N . PRO B 1 136 ? 12.531 30.234 6.887 1 95 136 PRO B N 1
ATOM 7751 C CA . PRO B 1 136 ? 13.914 30.328 6.418 1 95 136 PRO B CA 1
ATOM 7752 C C . PRO B 1 136 ? 14.016 30.656 4.926 1 95 136 PRO B C 1
ATOM 7754 O O . PRO B 1 136 ? 14.898 31.406 4.508 1 95 136 PRO B O 1
ATOM 7757 N N . HIS B 1 137 ? 13.117 30.188 4.07 1 95.25 137 HIS B N 1
ATOM 7758 C CA . HIS B 1 137 ? 13.195 30.406 2.633 1 95.25 137 HIS B CA 1
ATOM 7759 C C . HIS B 1 137 ? 12.984 31.875 2.295 1 95.25 137 HIS B C 1
ATOM 7761 O O . HIS B 1 137 ? 13.422 32.344 1.239 1 95.25 137 HIS B O 1
ATOM 7767 N N . LEU B 1 138 ? 12.305 32.625 3.154 1 94.56 138 LEU B N 1
ATOM 7768 C CA . LEU B 1 138 ? 12.078 34.062 2.963 1 94.56 138 LEU B CA 1
ATOM 7769 C C . LEU B 1 138 ? 13.133 34.906 3.684 1 94.56 138 LEU B C 1
ATOM 7771 O O . LEU B 1 138 ? 13.391 36.031 3.316 1 94.56 138 LEU B O 1
ATOM 7775 N N . ALA B 1 139 ? 13.75 34.312 4.75 1 93.81 139 ALA B N 1
ATOM 7776 C CA . ALA B 1 139 ? 14.672 35.062 5.609 1 93.81 139 ALA B CA 1
ATOM 7777 C C . ALA B 1 139 ? 16.047 35.188 4.945 1 93.81 139 ALA B C 1
ATOM 7779 O O . ALA B 1 139 ? 16.797 36.125 5.258 1 93.81 139 ALA B O 1
ATOM 7780 N N . ILE B 1 140 ? 16.375 34.281 4.082 1 92.25 140 ILE B N 1
ATOM 7781 C CA . ILE B 1 140 ? 17.703 34.188 3.49 1 92.25 140 ILE B CA 1
ATOM 7782 C C . ILE B 1 140 ? 17.812 35.156 2.318 1 92.25 140 ILE B C 1
ATOM 7784 O O . ILE B 1 140 ? 16.797 35.594 1.76 1 92.25 140 ILE B O 1
ATOM 7788 N N . ASN B 1 141 ? 19.125 35.531 2.059 1 89.62 141 ASN B N 1
ATOM 7789 C CA . ASN B 1 141 ? 19.406 36.219 0.81 1 89.62 141 ASN B CA 1
ATOM 7790 C C . ASN B 1 141 ? 19.297 35.312 -0.393 1 89.62 141 ASN B C 1
ATOM 7792 O O . ASN B 1 141 ? 20.031 34.312 -0.506 1 89.62 141 ASN B O 1
ATOM 7796 N N . LYS B 1 142 ? 18.453 35.625 -1.283 1 85.56 142 LYS B N 1
ATOM 7797 C CA . LYS B 1 142 ? 18.094 34.781 -2.402 1 85.56 142 LYS B CA 1
ATOM 7798 C C . LYS B 1 142 ? 19.297 34.438 -3.271 1 85.56 142 LYS B C 1
ATOM 7800 O O . LYS B 1 142 ? 19.297 33.469 -4.012 1 85.56 142 LYS B O 1
ATOM 7805 N N . ASN B 1 143 ? 20.359 35.156 -3.137 1 87.56 143 ASN B N 1
ATOM 7806 C CA . ASN B 1 143 ? 21.562 34.938 -3.945 1 87.56 143 ASN B CA 1
ATOM 7807 C C . ASN B 1 143 ? 22.453 33.875 -3.342 1 87.56 143 ASN B C 1
ATOM 7809 O O . ASN B 1 143 ? 23.344 33.344 -4.012 1 87.56 143 ASN B O 1
ATOM 7813 N N . PHE B 1 144 ? 22.156 33.5 -2.1 1 89.75 144 PHE B N 1
ATOM 7814 C CA . PHE B 1 144 ? 23.047 32.531 -1.438 1 89.75 144 PHE B CA 1
ATOM 7815 C C . PHE B 1 144 ? 22.234 31.438 -0.74 1 89.75 144 PHE B C 1
ATOM 7817 O O . PHE B 1 144 ? 22.312 31.297 0.481 1 89.75 144 PHE B O 1
ATOM 7824 N N . ILE B 1 145 ? 21.578 30.672 -1.42 1 93.94 145 ILE B N 1
ATOM 7825 C CA . ILE B 1 145 ? 20.797 29.578 -0.838 1 93.94 145 ILE B CA 1
ATOM 7826 C C . ILE B 1 145 ? 21.672 28.328 -0.73 1 93.94 145 ILE B C 1
ATOM 7828 O O . ILE B 1 145 ? 22.094 27.766 -1.744 1 93.94 145 ILE B O 1
ATOM 7832 N N . PRO B 1 146 ? 21.969 27.922 0.48 1 94.69 146 PRO B N 1
ATOM 7833 C CA . PRO B 1 146 ? 22.766 26.703 0.603 1 94.69 146 PRO B CA 1
ATOM 7834 C C . PRO B 1 146 ? 22.016 25.453 0.142 1 94.69 146 PRO B C 1
ATOM 7836 O O . PRO B 1 146 ? 20.812 25.344 0.355 1 94.69 146 PRO B O 1
ATOM 7839 N N . ASN B 1 147 ? 22.875 24.547 -0.409 1 94.31 147 ASN B N 1
ATOM 7840 C CA . ASN B 1 147 ? 22.312 23.25 -0.774 1 94.31 147 ASN B CA 1
ATOM 7841 C C . ASN B 1 147 ? 21.906 22.453 0.459 1 94.31 147 ASN B C 1
ATOM 7843 O O . ASN B 1 147 ? 22.594 22.469 1.478 1 94.31 147 ASN B O 1
ATOM 7847 N N . ASP B 1 148 ? 20.812 21.703 0.328 1 95.69 148 ASP B N 1
ATOM 7848 C CA . ASP B 1 148 ? 20.297 20.906 1.436 1 95.69 148 ASP B CA 1
ATOM 7849 C C . ASP B 1 148 ? 21.359 19.953 1.969 1 95.69 148 ASP B C 1
ATOM 7851 O O . ASP B 1 148 ? 21.453 19.734 3.176 1 95.69 148 ASP B O 1
ATOM 7855 N N . GLU B 1 149 ? 22.172 19.375 1.077 1 93.69 149 GLU B N 1
ATOM 7856 C CA . GLU B 1 149 ? 23.203 18.406 1.473 1 93.69 149 GLU B CA 1
ATOM 7857 C C . GLU B 1 149 ? 24.25 19.062 2.371 1 93.69 149 GLU B C 1
ATOM 7859 O O . GLU B 1 149 ? 24.734 18.453 3.322 1 93.69 149 GLU B O 1
ATOM 7864 N N . ILE B 1 150 ? 24.578 20.25 2.076 1 95.06 150 ILE B N 1
ATOM 7865 C CA . ILE B 1 150 ? 25.578 20.984 2.857 1 95.06 150 ILE B CA 1
ATOM 7866 C C . ILE B 1 150 ? 25.016 21.266 4.254 1 95.06 150 ILE B C 1
ATOM 7868 O O . ILE B 1 150 ? 25.719 21.094 5.254 1 95.06 150 ILE B O 1
ATOM 7872 N N . VAL B 1 151 ? 23.781 21.75 4.289 1 96.81 151 VAL B N 1
ATOM 7873 C CA . VAL B 1 151 ? 23.141 22.047 5.559 1 96.81 151 VAL B CA 1
ATOM 7874 C C . VAL B 1 151 ? 23.031 20.781 6.402 1 96.81 151 VAL B C 1
ATOM 7876 O O . VAL B 1 151 ? 23.344 20.797 7.598 1 96.81 151 VAL B O 1
ATOM 7879 N N . LEU B 1 152 ? 22.656 19.703 5.781 1 96.62 152 LEU B N 1
ATOM 7880 C CA . LEU B 1 152 ? 2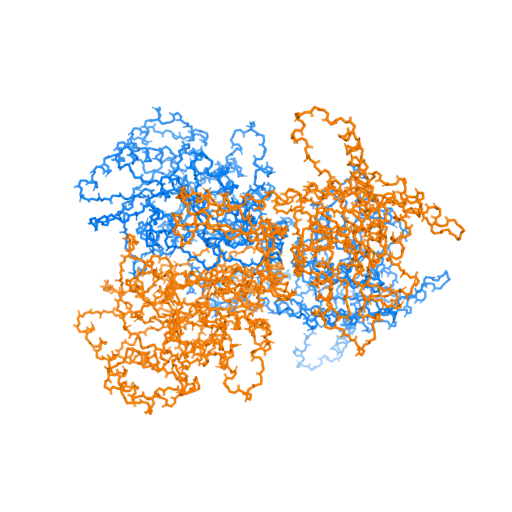2.5 18.422 6.469 1 96.62 152 LEU B CA 1
ATOM 7881 C C . LEU B 1 152 ? 23.828 17.922 6.996 1 96.62 152 LEU B C 1
ATOM 7883 O O . LEU B 1 152 ? 23.906 17.406 8.109 1 96.62 152 LEU B O 1
ATOM 7887 N N . ASN B 1 153 ? 24.891 18 6.215 1 95.38 153 ASN B N 1
ATOM 7888 C CA . ASN B 1 153 ? 26.203 17.547 6.633 1 95.38 153 ASN B CA 1
ATOM 7889 C C . ASN B 1 153 ? 26.719 18.344 7.824 1 95.38 153 ASN B C 1
ATOM 7891 O O . ASN B 1 153 ? 27.438 17.812 8.68 1 95.38 153 ASN B O 1
ATOM 7895 N N . LYS B 1 154 ? 26.391 19.609 7.844 1 97.06 154 LYS B N 1
ATOM 7896 C CA . LYS B 1 154 ? 26.781 20.438 8.992 1 97.06 154 LYS B CA 1
ATOM 7897 C C . LYS B 1 154 ? 26.078 19.969 10.266 1 97.06 154 LYS B C 1
ATOM 7899 O O . LYS B 1 154 ? 26.672 19.922 11.336 1 97.06 154 LYS B O 1
ATOM 7904 N N . ILE B 1 155 ? 24.844 19.625 10.156 1 98 155 ILE B N 1
ATOM 7905 C CA . ILE B 1 155 ? 24.078 19.109 11.289 1 98 155 ILE B CA 1
ATOM 7906 C C . ILE B 1 155 ? 24.656 17.781 11.734 1 98 155 ILE B C 1
ATOM 7908 O O . ILE B 1 155 ? 24.906 17.578 12.93 1 98 155 ILE B O 1
ATOM 7912 N N . LYS B 1 156 ? 24.891 16.875 10.797 1 96.94 156 LYS B N 1
ATOM 7913 C CA . LYS B 1 156 ? 25.469 15.562 11.094 1 96.94 156 LYS B CA 1
ATOM 7914 C C . LYS B 1 156 ? 26.828 15.703 11.789 1 96.94 156 LYS B C 1
ATOM 7916 O O . LYS B 1 156 ? 27.125 14.977 12.734 1 96.94 156 LYS B O 1
ATOM 7921 N N . SER B 1 157 ? 27.609 16.625 11.289 1 96.62 157 SER B N 1
ATOM 7922 C CA . SER B 1 157 ? 28.938 16.844 11.859 1 96.62 157 SER B CA 1
ATOM 7923 C C . SER B 1 157 ? 28.859 17.312 13.305 1 96.62 157 SER B C 1
ATOM 7925 O O . SER B 1 157 ? 29.641 16.891 14.148 1 96.62 157 SER B O 1
ATOM 7927 N N . TYR B 1 158 ? 27.953 18.188 13.539 1 97.31 158 TYR B N 1
ATOM 7928 C CA . TYR B 1 158 ? 27.781 18.672 14.906 1 97.31 158 TYR B CA 1
ATOM 7929 C C . TYR B 1 158 ? 27.344 17.531 15.828 1 97.31 158 TYR B C 1
ATOM 7931 O O . TYR B 1 158 ? 27.859 17.391 16.938 1 97.31 158 TYR B O 1
ATOM 7939 N N . ILE B 1 159 ? 26.375 16.766 15.43 1 97.06 159 ILE B N 1
ATOM 7940 C CA . ILE B 1 159 ? 25.906 15.633 16.219 1 97.06 159 ILE B CA 1
ATOM 7941 C C . ILE B 1 159 ? 27.062 14.672 16.484 1 97.06 159 ILE B C 1
ATOM 7943 O O . ILE B 1 159 ? 27.203 14.164 17.609 1 97.06 159 ILE B O 1
ATOM 7947 N N . SER B 1 160 ? 27.844 14.453 15.422 1 95.5 160 SER B N 1
ATOM 7948 C CA . SER B 1 160 ? 28.984 13.57 15.555 1 95.5 160 SER B CA 1
ATOM 7949 C C . SER B 1 160 ? 29.969 14.086 16.609 1 95.5 160 SER B C 1
ATOM 7951 O O . SER B 1 160 ? 30.547 13.312 17.375 1 95.5 160 SER B O 1
ATOM 7953 N N . LYS B 1 161 ? 30.172 15.359 16.578 1 95 161 LYS B N 1
ATOM 7954 C CA . LYS B 1 161 ? 31.047 15.961 17.594 1 95 161 LYS B CA 1
ATOM 7955 C C . LYS B 1 161 ? 30.5 15.727 19 1 95 161 LYS B C 1
ATOM 7957 O O . LYS B 1 161 ? 31.25 15.352 19.906 1 95 161 LYS B O 1
ATOM 7962 N N . CYS B 1 162 ? 29.234 15.969 19.203 1 95.31 162 CYS B N 1
ATOM 7963 C CA . CYS B 1 162 ? 28.594 15.734 20.484 1 95.31 162 CYS B CA 1
ATOM 7964 C C . CYS B 1 162 ? 28.719 14.273 20.906 1 95.31 162 CYS B C 1
ATOM 7966 O O . CYS B 1 162 ? 28.953 13.969 22.078 1 95.31 162 CYS B O 1
ATOM 7968 N N . TYR B 1 163 ? 28.531 13.398 19.953 1 93.75 163 TYR B N 1
ATOM 7969 C CA . TYR B 1 163 ? 28.656 11.969 20.203 1 93.75 163 TYR B CA 1
ATOM 7970 C C . TYR B 1 163 ? 30.047 11.633 20.719 1 93.75 163 TYR B C 1
ATOM 7972 O O . TYR B 1 163 ? 30.188 10.914 21.703 1 93.75 163 TYR B O 1
ATOM 7980 N N . ASN B 1 164 ? 31.062 12.18 20.047 1 92.75 164 ASN B N 1
ATOM 7981 C CA . ASN B 1 164 ? 32.438 11.914 20.422 1 92.75 164 ASN B CA 1
ATOM 7982 C C . ASN B 1 164 ? 32.75 12.406 21.844 1 92.75 164 ASN B C 1
ATOM 7984 O O . ASN B 1 164 ? 33.5 11.773 22.578 1 92.75 164 ASN B O 1
ATOM 7988 N N . GLU B 1 165 ? 32.125 13.438 22.219 1 89.88 165 GLU B N 1
ATOM 7989 C CA . GLU B 1 165 ? 32.312 14 23.547 1 89.88 165 GLU B CA 1
ATOM 7990 C C . GLU B 1 165 ? 31.562 13.172 24.594 1 89.88 165 GLU B C 1
ATOM 7992 O O . GLU B 1 165 ? 31.828 13.281 25.797 1 89.88 165 GLU B O 1
ATOM 7997 N N . SER B 1 166 ? 30.625 12.367 24.188 1 90.75 166 SER B N 1
ATOM 7998 C CA . SER B 1 166 ? 29.734 11.672 25.109 1 90.75 166 SER B CA 1
ATOM 7999 C C . SER B 1 166 ? 30.047 10.18 25.172 1 90.75 166 SER B C 1
ATOM 8001 O O . SER B 1 166 ? 29.25 9.383 25.672 1 90.75 166 SER B O 1
ATOM 8003 N N . LEU B 1 167 ? 31.141 9.75 24.672 1 87.75 167 LEU B N 1
ATOM 8004 C CA . LEU B 1 167 ? 31.484 8.344 24.547 1 87.75 167 LEU B CA 1
ATOM 8005 C C . LEU B 1 167 ? 31.578 7.691 25.922 1 87.75 167 LEU B C 1
ATOM 8007 O O . LEU B 1 167 ? 31.203 6.523 26.094 1 87.75 167 LEU B O 1
ATOM 8011 N N . ILE B 1 168 ? 31.984 8.438 26.891 1 82.88 168 ILE B N 1
ATOM 8012 C CA . ILE B 1 168 ? 32.25 7.867 28.203 1 82.88 168 ILE B CA 1
ATOM 8013 C C . ILE B 1 168 ? 31 7.973 29.078 1 82.88 168 ILE B C 1
ATOM 8015 O O . ILE B 1 168 ? 30.484 6.957 29.547 1 82.88 168 ILE B O 1
ATOM 8019 N N . ASN B 1 169 ? 30.484 9.164 29.266 1 85.19 169 ASN B N 1
ATOM 8020 C CA . ASN B 1 169 ? 29.422 9.414 30.219 1 85.19 169 ASN B CA 1
ATOM 8021 C C . ASN B 1 169 ? 28.031 9.336 29.562 1 85.19 169 ASN B C 1
ATOM 8023 O O . ASN B 1 169 ? 27.016 9.367 30.266 1 85.19 169 ASN B O 1
ATOM 8027 N N . GLY B 1 170 ? 28 9.188 28.281 1 90.44 170 GLY B N 1
ATOM 8028 C CA . GLY B 1 170 ? 26.719 9.289 27.578 1 90.44 170 GLY B CA 1
ATOM 8029 C C . GLY B 1 170 ? 26.25 10.719 27.391 1 90.44 170 GLY B C 1
ATOM 8030 O O . GLY B 1 170 ? 26.922 11.656 27.844 1 90.44 170 GLY B O 1
ATOM 8031 N N . GLY B 1 171 ? 25.188 10.875 26.734 1 94.44 171 GLY B N 1
ATOM 8032 C CA . GLY B 1 171 ? 24.703 12.219 26.469 1 94.44 171 GLY B CA 1
ATOM 8033 C C . GLY B 1 171 ? 23.281 12.25 25.953 1 94.44 171 GLY B C 1
ATOM 8034 O O . GLY B 1 171 ? 22.719 11.203 25.609 1 94.44 171 GLY B O 1
ATOM 8035 N N . ARG B 1 172 ? 22.719 13.391 25.969 1 96.81 172 ARG B N 1
ATOM 8036 C CA . ARG B 1 172 ? 21.391 13.672 25.438 1 96.81 172 ARG B CA 1
ATOM 8037 C C . ARG B 1 172 ? 21.391 14.969 24.641 1 96.81 172 ARG B C 1
ATOM 8039 O O . ARG B 1 172 ? 21.891 15.992 25.109 1 96.81 172 ARG B O 1
ATOM 8046 N N . LEU B 1 173 ? 20.938 14.875 23.422 1 98.06 173 LEU B N 1
ATOM 8047 C CA . LEU B 1 173 ? 20.859 16.047 22.531 1 98.06 173 LEU B CA 1
ATOM 8048 C C . LEU B 1 173 ? 19.422 16.328 22.125 1 98.06 173 LEU B C 1
ATOM 8050 O O . LEU B 1 173 ? 18.688 15.414 21.734 1 98.06 173 LEU B O 1
ATOM 8054 N N . PHE B 1 174 ? 18.938 17.547 22.297 1 98.5 174 PHE B N 1
ATOM 8055 C CA . PHE B 1 174 ? 17.656 18.016 21.781 1 98.5 174 PHE B CA 1
ATOM 8056 C C . PHE B 1 174 ? 17.859 18.906 20.562 1 98.5 174 PHE B C 1
ATOM 8058 O O . PHE B 1 174 ? 18.531 19.938 20.656 1 98.5 174 PHE B O 1
ATOM 8065 N N . LEU B 1 175 ? 17.375 18.5 19.438 1 98.69 175 LEU B N 1
ATOM 8066 C CA . LEU B 1 175 ? 17.391 19.281 18.203 1 98.69 175 LEU B CA 1
ATOM 8067 C C . LEU B 1 175 ? 16.062 19.984 17.969 1 98.69 175 LEU B C 1
ATOM 8069 O O . LEU B 1 175 ? 15.039 19.312 17.766 1 98.69 175 LEU B O 1
ATOM 8073 N N . GLU B 1 176 ? 16.016 21.281 18.016 1 98.62 176 GLU B N 1
ATOM 8074 C CA . GLU B 1 176 ? 14.789 22.047 17.828 1 98.62 176 GLU B CA 1
ATOM 8075 C C . GLU B 1 176 ? 14.672 22.578 16.406 1 98.62 176 GLU B C 1
ATOM 8077 O O . GLU B 1 176 ? 15.555 23.281 15.922 1 98.62 176 GLU B O 1
ATOM 8082 N N . THR B 1 177 ? 13.562 22.266 15.672 1 98.31 177 THR B N 1
ATOM 8083 C CA . THR B 1 177 ? 13.328 22.719 14.305 1 98.31 177 THR B CA 1
ATOM 8084 C C . THR B 1 177 ? 12.766 24.141 14.297 1 98.31 177 THR B C 1
ATOM 8086 O O . THR B 1 177 ? 12.586 24.75 15.352 1 98.31 177 THR B O 1
ATOM 8089 N N . ALA B 1 178 ? 12.531 24.672 13.094 1 97 178 ALA B N 1
ATOM 8090 C CA . ALA B 1 178 ? 11.977 26.016 12.93 1 97 178 ALA B CA 1
ATOM 8091 C C . ALA B 1 178 ? 10.555 25.969 12.383 1 97 178 ALA B C 1
ATOM 8093 O O . ALA B 1 178 ? 10.258 25.172 11.477 1 97 178 ALA B O 1
ATOM 8094 N N . GLY B 1 179 ? 9.664 26.75 12.938 1 96.25 179 GLY B N 1
ATOM 8095 C CA . GLY B 1 179 ? 8.312 26.859 12.414 1 96.25 179 GLY B CA 1
ATOM 8096 C C . GLY B 1 179 ? 7.5 25.594 12.594 1 96.25 179 GLY B C 1
ATOM 8097 O O . GLY B 1 179 ? 7.586 24.938 13.633 1 96.25 179 GLY B O 1
ATOM 8098 N N . GLY B 1 180 ? 6.598 25.312 11.648 1 97.56 180 GLY B N 1
ATOM 8099 C CA . GLY B 1 180 ? 5.789 24.094 11.664 1 97.56 180 GLY B CA 1
ATOM 8100 C C . GLY B 1 180 ? 6.445 22.938 10.961 1 97.56 180 GLY B C 1
ATOM 8101 O O . GLY B 1 180 ? 7.566 23.047 10.461 1 97.56 180 GLY B O 1
ATOM 8102 N N . VAL B 1 181 ? 5.742 21.781 10.891 1 98.38 181 VAL B N 1
ATOM 8103 C CA . VAL B 1 181 ? 6.316 20.531 10.414 1 98.38 181 VAL B CA 1
ATOM 8104 C C . VAL B 1 181 ? 6.648 20.641 8.93 1 98.38 181 VAL B C 1
ATOM 8106 O O . VAL B 1 181 ? 7.566 19.984 8.438 1 98.38 181 VAL B O 1
ATOM 8109 N N . SER B 1 182 ? 5.871 21.547 8.188 1 97.88 182 SER B N 1
ATOM 8110 C CA . SER B 1 182 ? 6.078 21.672 6.75 1 97.88 182 SER B CA 1
ATOM 8111 C C . SER B 1 182 ? 6.566 23.078 6.391 1 97.88 182 SER B C 1
ATOM 8113 O O . SER B 1 182 ? 6.406 23.516 5.25 1 97.88 182 SER B O 1
ATOM 8115 N N . SER B 1 183 ? 7.074 23.797 7.375 1 97.94 183 SER B N 1
ATOM 8116 C CA . SER B 1 183 ? 7.73 25.062 7.055 1 97.94 183 SER B CA 1
ATOM 8117 C C . SER B 1 183 ? 8.984 24.828 6.219 1 97.94 183 SER B C 1
ATOM 8119 O O . SER B 1 183 ? 9.781 23.938 6.508 1 97.94 183 SER B O 1
ATOM 8121 N N . PRO B 1 184 ? 9.219 25.625 5.184 1 97.44 184 PRO B N 1
ATOM 8122 C CA . PRO B 1 184 ? 10.375 25.406 4.32 1 97.44 184 PRO B CA 1
ATOM 8123 C C . PRO B 1 184 ? 11.688 25.828 4.973 1 97.44 184 PRO B C 1
ATOM 8125 O O . PRO B 1 184 ? 11.727 26.812 5.723 1 97.44 184 PRO B O 1
ATOM 8128 N N . ILE B 1 185 ? 12.734 25.156 4.676 1 97.56 185 ILE B N 1
ATOM 8129 C CA . ILE B 1 185 ? 14.07 25.641 5.008 1 97.56 185 ILE B CA 1
ATOM 8130 C C . ILE B 1 185 ? 14.547 26.625 3.938 1 97.56 185 ILE B C 1
ATOM 8132 O O . ILE B 1 185 ? 13.734 27.141 3.168 1 97.56 185 ILE B O 1
ATOM 8136 N N . MET B 1 186 ? 15.836 26.953 3.875 1 97.12 186 MET B N 1
ATOM 8137 C CA . MET B 1 186 ? 16.344 28.016 3.01 1 97.12 186 MET B CA 1
ATOM 8138 C C . MET B 1 186 ? 16.109 27.672 1.54 1 97.12 186 MET B C 1
ATOM 8140 O O . MET B 1 186 ? 15.766 28.547 0.745 1 97.12 186 MET B O 1
ATOM 8144 N N . SER B 1 187 ? 16.219 26.359 1.145 1 96.12 187 SER B N 1
ATOM 8145 C CA . SER B 1 187 ? 16.109 25.922 -0.242 1 96.12 187 SER B CA 1
ATOM 8146 C C . SER B 1 187 ? 14.648 25.875 -0.698 1 96.12 187 SER B C 1
ATOM 8148 O O . SER B 1 187 ? 14.375 25.844 -1.898 1 96.12 187 SER B O 1
ATOM 8150 N N . GLY B 1 188 ? 13.75 25.828 0.207 1 96.44 188 GLY B N 1
ATOM 8151 C CA . GLY B 1 188 ? 12.344 25.625 -0.098 1 96.44 188 GLY B CA 1
ATOM 8152 C C . GLY B 1 188 ? 11.852 24.219 0.233 1 96.44 188 GLY B C 1
ATOM 8153 O O . GLY B 1 188 ? 10.648 23.953 0.214 1 96.44 188 GLY B O 1
ATOM 8154 N N . THR B 1 189 ? 12.773 23.312 0.576 1 97.44 189 THR B N 1
ATOM 8155 C CA . THR B 1 189 ? 12.383 21.984 1.015 1 97.44 189 THR B CA 1
ATOM 8156 C C . THR B 1 189 ? 11.648 22.047 2.352 1 97.44 189 THR B C 1
ATOM 8158 O O . THR B 1 189 ? 12.102 22.703 3.283 1 97.44 189 THR B O 1
ATOM 8161 N N . ILE B 1 190 ? 10.523 21.422 2.473 1 97.94 190 ILE B N 1
ATOM 8162 C CA . ILE B 1 190 ? 9.789 21.484 3.73 1 97.94 190 ILE B CA 1
ATOM 8163 C C . ILE B 1 190 ? 10.539 20.703 4.805 1 97.94 190 ILE B C 1
ATOM 8165 O O . ILE B 1 190 ? 11.156 19.672 4.516 1 97.94 190 ILE B O 1
ATOM 8169 N N . GLN B 1 191 ? 10.5 21.078 6.012 1 98.06 191 GLN B N 1
ATOM 8170 C CA . GLN B 1 191 ? 11.352 20.594 7.094 1 98.06 191 GLN B CA 1
ATOM 8171 C C . GLN B 1 191 ? 11.086 19.125 7.395 1 98.06 191 GLN B C 1
ATOM 8173 O O . GLN B 1 191 ? 12.008 18.375 7.73 1 98.06 191 GLN B O 1
ATOM 8178 N N . SER B 1 192 ? 9.797 18.641 7.309 1 97.94 192 SER B N 1
ATOM 8179 C CA . SER B 1 192 ? 9.5 17.234 7.555 1 97.94 192 SER B CA 1
ATOM 8180 C C . SER B 1 192 ? 10.203 16.328 6.539 1 97.94 192 SER B C 1
ATOM 8182 O O . SER B 1 192 ? 10.508 15.18 6.832 1 97.94 192 SER B O 1
ATOM 8184 N N . GLU B 1 193 ? 10.461 16.828 5.328 1 97.56 193 GLU B N 1
ATOM 8185 C CA . GLU B 1 193 ? 11.219 16.109 4.309 1 97.56 193 GLU B CA 1
ATOM 8186 C C . GLU B 1 193 ? 12.719 16.266 4.527 1 97.56 193 GLU B C 1
ATOM 8188 O O . GLU B 1 193 ? 13.469 15.297 4.367 1 97.56 193 GLU B O 1
ATOM 8193 N N . PHE B 1 194 ? 13.164 17.453 4.887 1 97.62 194 PHE B N 1
ATOM 8194 C CA . PHE B 1 194 ? 14.578 17.781 5.039 1 97.62 194 PHE B CA 1
ATOM 8195 C C . PHE B 1 194 ? 15.211 16.922 6.141 1 97.62 194 PHE B C 1
ATOM 8197 O O . PHE B 1 194 ? 16.281 16.359 5.953 1 97.62 194 PHE B O 1
ATOM 8204 N N . TYR B 1 195 ? 14.531 16.797 7.277 1 98 195 TYR B N 1
ATOM 8205 C CA . TYR B 1 195 ? 15.109 16.109 8.438 1 98 195 TYR B CA 1
ATOM 8206 C C . TYR B 1 195 ? 14.844 14.617 8.383 1 98 195 TYR B C 1
ATOM 8208 O O . TYR B 1 195 ? 15.289 13.867 9.258 1 98 195 TYR B O 1
ATOM 8216 N N . ARG B 1 196 ? 14.133 14.102 7.32 1 97.31 196 ARG B N 1
ATOM 8217 C CA . ARG B 1 196 ? 13.727 12.695 7.258 1 97.31 196 ARG B CA 1
ATOM 8218 C C . ARG B 1 196 ? 14.938 11.773 7.258 1 97.31 196 ARG B C 1
ATOM 8220 O O . ARG B 1 196 ? 14.883 10.672 7.805 1 97.31 196 ARG B O 1
ATOM 8227 N N . VAL B 1 197 ? 16.016 12.227 6.715 1 94.06 197 VAL B N 1
ATOM 8228 C CA . VAL B 1 197 ? 17.234 11.422 6.598 1 94.06 197 VAL B CA 1
ATOM 8229 C C . VAL B 1 197 ? 17.719 11.008 7.984 1 94.06 197 VAL B C 1
ATOM 8231 O O . VAL B 1 197 ? 18.25 9.914 8.164 1 94.06 197 VAL B O 1
ATOM 8234 N N . LEU B 1 198 ? 17.469 11.828 9.023 1 94.56 198 LEU B N 1
ATOM 8235 C CA . LEU B 1 198 ? 17.875 11.539 10.391 1 94.56 198 LEU B CA 1
ATOM 8236 C C . LEU B 1 198 ? 16.859 10.664 11.102 1 94.56 198 LEU B C 1
ATOM 8238 O O . LEU B 1 198 ? 17.219 9.773 11.875 1 94.56 198 LEU B O 1
ATOM 8242 N N . ARG B 1 199 ? 15.547 10.852 10.75 1 93.56 199 ARG B N 1
ATOM 8243 C CA . ARG B 1 199 ? 14.359 10.195 11.297 1 93.56 199 ARG B CA 1
ATOM 8244 C C . ARG B 1 199 ? 14.469 10.039 12.805 1 93.56 199 ARG B C 1
ATOM 8246 O O . ARG B 1 199 ? 14.289 8.945 13.344 1 93.56 199 ARG B O 1
ATOM 8253 N N . LEU B 1 200 ? 14.852 11.117 13.508 1 97.38 200 LEU B N 1
ATOM 8254 C CA . LEU B 1 200 ? 15.023 11.102 14.961 1 97.38 200 LEU B CA 1
ATOM 8255 C C . LEU B 1 200 ? 13.68 10.961 15.664 1 97.38 200 LEU B C 1
ATOM 8257 O O . LEU B 1 200 ? 12.656 11.438 15.172 1 97.38 200 LEU B O 1
ATOM 8261 N N . PRO B 1 201 ? 13.68 10.242 16.844 1 97 201 PRO B N 1
ATOM 8262 C CA . PRO B 1 201 ? 12.453 10.281 17.641 1 97 201 PRO B CA 1
ATOM 8263 C C . PRO B 1 201 ? 11.961 11.711 17.891 1 97 201 PRO B C 1
ATOM 8265 O O . PRO B 1 201 ? 12.758 12.586 18.25 1 97 201 PRO B O 1
ATOM 8268 N N . THR B 1 202 ? 10.641 11.898 17.781 1 98.31 202 THR B N 1
ATOM 8269 C CA . THR B 1 202 ? 10.133 13.258 17.641 1 98.31 202 THR B CA 1
ATOM 8270 C C . THR B 1 202 ? 9.133 13.578 18.75 1 98.31 202 THR B C 1
ATOM 8272 O O . THR B 1 202 ? 8.258 12.766 19.047 1 98.31 202 THR B O 1
ATOM 8275 N N . ILE B 1 203 ? 9.336 14.695 19.375 1 98.75 203 ILE B N 1
ATOM 8276 C CA . ILE B 1 203 ? 8.344 15.328 20.234 1 98.75 203 ILE B CA 1
ATOM 8277 C C . ILE B 1 203 ? 7.57 16.375 19.438 1 98.75 203 ILE B C 1
ATOM 8279 O O . ILE B 1 203 ? 8.172 17.266 18.828 1 98.75 203 ILE B O 1
ATOM 8283 N N . LEU B 1 204 ? 6.262 16.234 19.375 1 98.88 204 LEU B N 1
ATOM 8284 C CA . LEU B 1 204 ? 5.438 17.203 18.656 1 98.88 204 LEU B CA 1
ATOM 8285 C C . LEU B 1 204 ? 4.766 18.156 19.625 1 98.88 204 LEU B C 1
ATOM 8287 O O . LEU B 1 204 ? 4.008 17.734 20.5 1 98.88 204 LEU B O 1
ATOM 8291 N N . VAL B 1 205 ? 5.125 19.438 19.516 1 98.88 205 VAL B N 1
ATOM 8292 C CA . VAL B 1 205 ? 4.422 20.469 20.281 1 98.88 205 VAL B CA 1
ATOM 8293 C C . VAL B 1 205 ? 3.096 20.812 19.594 1 98.88 205 VAL B C 1
ATOM 8295 O O . VAL B 1 205 ? 3.08 21.312 18.484 1 98.88 205 VAL B O 1
ATOM 8298 N N . GLY B 1 206 ? 1.977 20.516 20.281 1 98.62 206 GLY B N 1
ATOM 8299 C CA . GLY B 1 206 ? 0.65 20.766 19.734 1 98.62 206 GLY B CA 1
ATOM 8300 C C . GLY B 1 206 ? 0.181 22.188 19.953 1 98.62 206 GLY B C 1
ATOM 8301 O O . GLY B 1 206 ? 0.823 22.953 20.672 1 98.62 206 GLY B O 1
ATOM 8302 N N . ASP B 1 207 ? -0.914 22.547 19.266 1 98.19 207 ASP B N 1
ATOM 8303 C CA . ASP B 1 207 ? -1.511 23.875 19.344 1 98.19 207 ASP B CA 1
ATOM 8304 C C . ASP B 1 207 ? -2.646 23.906 20.375 1 98.19 207 ASP B C 1
ATOM 8306 O O . ASP B 1 207 ? -3.676 23.25 20.188 1 98.19 207 ASP B O 1
ATOM 8310 N N . SER B 1 208 ? -2.547 24.688 21.422 1 97.62 208 SER B N 1
ATOM 8311 C CA . SER B 1 208 ? -3.52 24.719 22.516 1 97.62 208 SER B CA 1
ATOM 8312 C C . SER B 1 208 ? -4.594 25.766 22.25 1 97.62 208 SER B C 1
ATOM 8314 O O . SER B 1 208 ? -5.508 25.953 23.062 1 97.62 208 SER B O 1
ATOM 8316 N N . ASN B 1 209 ? -4.508 26.438 21.125 1 96.06 209 ASN B N 1
ATOM 8317 C CA . ASN B 1 209 ? -5.418 27.531 20.812 1 96.06 209 ASN B CA 1
ATOM 8318 C C . ASN B 1 209 ? -6.605 27.047 19.969 1 96.06 209 ASN B C 1
ATOM 8320 O O . ASN B 1 209 ? -6.727 25.859 19.688 1 96.06 209 ASN B O 1
ATOM 8324 N N . LEU B 1 210 ? -7.523 28.062 19.734 1 95.06 210 LEU B N 1
ATOM 8325 C CA . LEU B 1 210 ? -8.664 27.781 18.875 1 95.06 210 LEU B CA 1
ATOM 8326 C C . LEU B 1 210 ? -8.188 27.281 17.5 1 95.06 210 LEU B C 1
ATOM 8328 O O . LEU B 1 210 ? -7.309 27.875 16.891 1 95.06 210 LEU B O 1
ATOM 8332 N N . GLY B 1 211 ? -8.672 26.172 17.031 1 95.88 211 GLY B N 1
ATOM 8333 C CA . GLY B 1 211 ? -8.242 25.547 15.797 1 95.88 211 GLY B CA 1
ATOM 8334 C C . GLY B 1 211 ? -7.098 24.562 15.984 1 95.88 211 GLY B C 1
ATOM 8335 O O . GLY B 1 211 ? -6.707 23.859 15.047 1 95.88 211 GLY B O 1
ATOM 8336 N N . GLY B 1 212 ? -6.668 24.469 17.203 1 97.69 212 GLY B N 1
ATOM 8337 C CA . GLY B 1 212 ? -5.445 23.75 17.5 1 97.69 212 GLY B CA 1
ATOM 8338 C C . GLY B 1 212 ? -5.598 22.234 17.391 1 97.69 212 GLY B C 1
ATOM 8339 O O . GLY B 1 212 ? -4.633 21.531 17.094 1 97.69 212 GLY B O 1
ATOM 8340 N N . ILE B 1 213 ? -6.785 21.656 17.594 1 98 213 ILE B N 1
ATOM 8341 C CA . ILE B 1 213 ? -7.008 20.234 17.422 1 98 213 ILE B CA 1
ATOM 8342 C C . ILE B 1 213 ? -6.695 19.828 15.977 1 98 213 ILE B C 1
ATOM 8344 O O . ILE B 1 213 ? -5.93 18.891 15.742 1 98 213 ILE B O 1
ATOM 8348 N N . SER B 1 214 ? -7.246 20.594 15.07 1 98.12 214 SER B N 1
ATOM 8349 C CA . SER B 1 214 ? -7.078 20.312 13.648 1 98.12 214 SER B CA 1
ATOM 8350 C C . SER B 1 214 ? -5.617 20.438 13.227 1 98.12 214 SER B C 1
ATOM 8352 O O . SER B 1 214 ? -5.09 19.562 12.531 1 98.12 214 SER B O 1
ATOM 8354 N N . THR B 1 215 ? -4.953 21.5 13.664 1 98 215 THR B N 1
ATOM 8355 C CA . THR B 1 215 ? -3.566 21.734 13.266 1 98 215 THR B CA 1
ATOM 8356 C C . THR B 1 215 ? -2.652 20.656 13.844 1 98 215 THR B C 1
ATOM 8358 O O . THR B 1 215 ? -1.733 20.203 13.172 1 98 215 THR B O 1
ATOM 8361 N N . THR B 1 216 ? -2.906 20.234 15.062 1 98.69 216 THR B N 1
ATOM 8362 C CA . THR B 1 216 ? -2.086 19.234 15.727 1 98.69 216 THR B CA 1
ATOM 8363 C C . THR B 1 216 ? -2.246 17.875 15.055 1 98.69 216 THR B C 1
ATOM 8365 O O . THR B 1 216 ? -1.256 17.203 14.727 1 98.69 216 THR B O 1
ATOM 8368 N N . LEU B 1 217 ? -3.482 17.453 14.789 1 98.5 217 LEU B N 1
ATOM 8369 C CA . LEU B 1 217 ? -3.742 16.141 14.203 1 98.5 217 LEU B CA 1
ATOM 8370 C C . LEU B 1 217 ? -3.23 16.078 12.766 1 98.5 217 LEU B C 1
ATOM 8372 O O . LEU B 1 217 ? -2.668 15.062 12.352 1 98.5 217 LEU B O 1
ATOM 8376 N N . SER B 1 218 ? -3.412 17.156 11.992 1 98.5 218 SER B N 1
ATOM 8377 C CA . SER B 1 218 ? -2.912 17.188 10.625 1 98.5 218 SER B CA 1
ATOM 8378 C C . SER B 1 218 ? -1.39 17.125 10.594 1 98.5 218 SER B C 1
ATOM 8380 O O . SER B 1 218 ? -0.807 16.469 9.719 1 98.5 218 SER B O 1
ATOM 8382 N N . SER B 1 219 ? -0.711 17.828 11.523 1 98.75 219 SER B N 1
ATOM 8383 C CA . SER B 1 219 ? 0.746 17.812 11.609 1 98.75 219 SER B CA 1
ATOM 8384 C C . SER B 1 219 ? 1.254 16.422 11.984 1 98.75 219 SER B C 1
ATOM 8386 O O . SER B 1 219 ? 2.25 15.945 11.438 1 98.75 219 SER B O 1
ATOM 8388 N N . TYR B 1 220 ? 0.542 15.812 12.984 1 98.5 220 TYR B N 1
ATOM 8389 C CA . TYR B 1 220 ? 0.855 14.445 13.383 1 98.5 220 TYR B CA 1
ATOM 8390 C C . TYR B 1 220 ? 0.82 13.508 12.18 1 98.5 220 TYR B C 1
ATOM 8392 O O . TYR B 1 220 ? 1.749 12.727 11.969 1 98.5 220 TYR B O 1
ATOM 8400 N N . GLU B 1 221 ? -0.204 13.609 11.344 1 98.25 221 GLU B N 1
ATOM 8401 C CA . GLU B 1 221 ? -0.379 12.742 10.18 1 98.25 221 GLU B CA 1
ATOM 8402 C C . GLU B 1 221 ? 0.688 13.008 9.125 1 98.25 221 GLU B C 1
ATOM 8404 O O . GLU B 1 221 ? 1.172 12.086 8.469 1 98.25 221 GLU B O 1
ATOM 8409 N N . SER B 1 222 ? 1.106 14.242 8.914 1 98.31 222 SER B N 1
ATOM 8410 C CA . SER B 1 222 ? 2.152 14.602 7.965 1 98.31 222 SER B CA 1
ATOM 8411 C C . SER B 1 222 ? 3.484 13.961 8.336 1 98.31 222 SER B C 1
ATOM 8413 O O . SER B 1 222 ? 4.238 13.531 7.465 1 98.31 222 SER B O 1
ATOM 8415 N N . LEU B 1 223 ? 3.773 13.945 9.641 1 98.56 223 LEU B N 1
ATOM 8416 C CA . LEU B 1 223 ? 5.008 13.328 10.117 1 98.56 223 LEU B CA 1
ATOM 8417 C C . LEU B 1 223 ? 4.965 11.82 9.938 1 98.56 223 LEU B C 1
ATOM 8419 O O . LEU B 1 223 ? 5.957 11.203 9.539 1 98.56 223 LEU B O 1
ATOM 8423 N N . LEU B 1 224 ? 3.801 11.195 10.219 1 97.81 224 LEU B N 1
ATOM 8424 C CA . LEU B 1 224 ? 3.67 9.75 10.062 1 97.81 224 LEU B CA 1
ATOM 8425 C C . LEU B 1 224 ? 3.854 9.336 8.609 1 97.81 224 LEU B C 1
ATOM 8427 O O . LEU B 1 224 ? 4.457 8.297 8.32 1 97.81 224 LEU B O 1
ATOM 8431 N N . LEU B 1 225 ? 3.334 10.164 7.719 1 97.19 225 LEU B N 1
ATOM 8432 C CA . LEU B 1 225 ? 3.447 9.922 6.285 1 97.19 225 LEU B CA 1
ATOM 8433 C C . LEU B 1 225 ? 4.906 9.789 5.871 1 97.19 225 LEU B C 1
ATOM 8435 O O . LEU B 1 225 ? 5.215 9.141 4.863 1 97.19 225 LEU B O 1
ATOM 8439 N N . ARG B 1 226 ? 5.82 10.359 6.648 1 98.25 226 ARG B N 1
ATOM 8440 C CA . ARG B 1 226 ? 7.25 10.344 6.344 1 98.25 226 ARG B CA 1
ATOM 8441 C C . ARG B 1 226 ? 7.996 9.391 7.266 1 98.25 226 ARG B C 1
ATOM 8443 O O . ARG B 1 226 ? 9.227 9.406 7.324 1 98.25 226 ARG B O 1
ATOM 8450 N N . GLY B 1 227 ? 7.25 8.594 8.133 1 97.94 227 GLY B N 1
ATOM 8451 C CA . GLY B 1 227 ? 7.809 7.469 8.867 1 97.94 227 GLY B CA 1
ATOM 8452 C C . GLY B 1 227 ? 8.375 7.863 10.219 1 97.94 227 GLY B C 1
ATOM 8453 O O . GLY B 1 227 ? 9.102 7.09 10.844 1 97.94 227 GLY B O 1
ATOM 8454 N N . TYR B 1 228 ? 8.078 9.055 10.766 1 98.25 228 TYR B N 1
ATOM 8455 C CA . TYR B 1 228 ? 8.602 9.5 12.055 1 98.25 228 TYR B CA 1
ATOM 8456 C C . TYR B 1 228 ? 7.938 8.742 13.203 1 98.25 228 TYR B C 1
ATOM 8458 O O . TYR B 1 228 ? 6.746 8.43 13.141 1 98.25 228 TYR B O 1
ATOM 8466 N N . ASP B 1 229 ? 8.695 8.453 14.266 1 97.81 229 ASP B N 1
ATOM 8467 C CA . ASP B 1 229 ? 8.148 8.023 15.547 1 97.81 229 ASP B CA 1
ATOM 8468 C C . ASP B 1 229 ? 7.816 9.219 16.438 1 97.81 229 ASP B C 1
ATOM 8470 O O . ASP B 1 229 ? 8.656 10.094 16.641 1 97.81 229 ASP B O 1
ATOM 8474 N N . ILE B 1 230 ? 6.602 9.266 16.906 1 98.44 230 ILE B N 1
ATOM 8475 C CA . ILE B 1 230 ? 6.176 10.367 17.75 1 98.44 230 ILE B CA 1
ATOM 8476 C C . ILE B 1 230 ? 5.695 9.828 19.109 1 98.44 230 ILE B C 1
ATOM 8478 O O . ILE B 1 230 ? 4.492 9.742 19.344 1 98.44 230 ILE B O 1
ATOM 8482 N N . PRO B 1 231 ? 6.551 9.617 20.031 1 97.81 231 PRO B N 1
ATOM 8483 C CA . PRO B 1 231 ? 6.148 9.039 21.328 1 97.81 231 PRO B CA 1
ATOM 8484 C C . PRO B 1 231 ? 5.367 10.023 22.188 1 97.81 231 PRO B C 1
ATOM 8486 O O . PRO B 1 231 ? 4.605 9.609 23.062 1 97.81 231 PRO B O 1
ATOM 8489 N N . ILE B 1 232 ? 5.648 11.375 21.922 1 98.56 232 ILE B N 1
ATOM 8490 C CA . ILE B 1 232 ? 5.059 12.352 22.828 1 98.56 232 ILE B CA 1
ATOM 8491 C C . ILE B 1 232 ? 4.473 13.516 22.031 1 98.56 232 ILE B C 1
ATOM 8493 O O . ILE B 1 232 ? 5.078 13.984 21.062 1 98.56 232 ILE B O 1
ATOM 8497 N N . ILE B 1 233 ? 3.295 13.922 22.422 1 98.75 233 ILE B N 1
ATOM 8498 C CA . ILE B 1 233 ? 2.717 15.203 22.031 1 98.75 233 ILE B CA 1
ATOM 8499 C C . ILE B 1 233 ? 2.5 16.062 23.281 1 98.75 233 ILE B C 1
ATOM 8501 O O . ILE B 1 233 ? 1.901 15.617 24.25 1 98.75 233 ILE B O 1
ATOM 8505 N N . ILE B 1 234 ? 3.027 17.297 23.266 1 98.75 234 ILE B N 1
ATOM 8506 C CA . ILE B 1 234 ? 2.918 18.188 24.422 1 98.75 234 ILE B CA 1
ATOM 8507 C C . ILE B 1 234 ? 2.113 19.422 24.047 1 98.75 234 ILE B C 1
ATOM 8509 O O . ILE B 1 234 ? 2.373 20.047 23.016 1 98.75 234 ILE B O 1
ATOM 8513 N N . LEU B 1 235 ? 1.121 19.766 24.828 1 98.44 235 LEU B N 1
ATOM 8514 C CA . LEU B 1 235 ? 0.35 21 24.672 1 98.44 235 LEU B CA 1
ATOM 8515 C C . LEU B 1 235 ? 0.372 21.812 25.953 1 98.44 235 LEU B C 1
ATOM 8517 O O . LEU B 1 235 ? 0.563 21.281 27.047 1 98.44 235 LEU B O 1
ATOM 8521 N N . PHE B 1 236 ? 0.245 23.141 25.812 1 98 236 PHE B N 1
ATOM 8522 C CA . PHE B 1 236 ? -0.009 23.969 26.984 1 98 236 PHE B CA 1
ATOM 8523 C C . PHE B 1 236 ? -1.452 23.812 27.453 1 98 236 PHE B C 1
ATOM 8525 O O . PHE B 1 236 ? -2.354 23.594 26.641 1 98 236 PHE B O 1
ATOM 8532 N N . ASN B 1 237 ? -1.652 23.875 28.703 1 97 237 ASN B N 1
ATOM 8533 C CA . ASN B 1 237 ? -2.99 23.797 29.281 1 97 237 ASN B CA 1
ATOM 8534 C C . ASN B 1 237 ? -3.758 25.109 29.109 1 97 237 ASN B C 1
ATOM 8536 O O . ASN B 1 237 ? -3.732 25.953 30 1 97 237 ASN B O 1
ATOM 8540 N N . ASN B 1 238 ? -4.398 25.281 28.031 1 96 238 ASN B N 1
ATOM 8541 C CA . ASN B 1 238 ? -5.316 26.391 27.812 1 96 238 ASN B CA 1
ATOM 8542 C C . ASN B 1 238 ? -6.707 26.078 28.359 1 96 238 ASN B C 1
ATOM 8544 O O . ASN B 1 238 ? -7.453 25.312 27.766 1 96 238 ASN B O 1
ATOM 8548 N N . GLU B 1 239 ? -7.164 26.719 29.375 1 93.69 239 GLU B N 1
ATOM 8549 C CA . GLU B 1 239 ? -8.383 26.422 30.125 1 93.69 239 GLU B CA 1
ATOM 8550 C C . GLU B 1 239 ? -9.625 26.688 29.281 1 93.69 239 GLU B C 1
ATOM 8552 O O . GLU B 1 239 ? -10.68 26.094 29.531 1 93.69 239 GLU B O 1
ATOM 8557 N N . ASN B 1 240 ? -9.477 27.5 28.312 1 92.69 240 ASN B N 1
ATOM 8558 C CA . ASN B 1 240 ? -10.633 27.844 27.484 1 92.69 240 ASN B CA 1
ATOM 8559 C C . ASN B 1 240 ? -10.992 26.734 26.516 1 92.69 240 ASN B C 1
ATOM 8561 O O . ASN B 1 240 ? -12.164 26.547 26.172 1 92.69 240 ASN B O 1
ATOM 8565 N N . TYR B 1 241 ? -9.984 25.969 26.078 1 94.81 241 TYR B N 1
ATOM 8566 C CA . TYR B 1 241 ? -10.25 25.031 24.984 1 94.81 241 TYR B CA 1
ATOM 8567 C C . TYR B 1 241 ? -9.93 23.594 25.422 1 94.81 241 TYR B C 1
ATOM 8569 O O . TYR B 1 241 ? -10.594 22.656 24.984 1 94.81 241 TYR B O 1
ATOM 8577 N N . LYS B 1 242 ? -8.867 23.453 26.203 1 96.19 242 LYS B N 1
ATOM 8578 C CA . LYS B 1 242 ? -8.453 22.156 26.734 1 96.19 242 LYS B CA 1
ATOM 8579 C C . LYS B 1 242 ? -8.273 21.141 25.625 1 96.19 242 LYS B C 1
ATOM 8581 O O . LYS B 1 242 ? -8.797 20.016 25.703 1 96.19 242 LYS B O 1
ATOM 8586 N N . ASN B 1 243 ? -7.586 21.531 24.562 1 97.94 243 ASN B N 1
ATOM 8587 C CA . ASN B 1 243 ? -7.363 20.688 23.406 1 97.94 243 ASN B CA 1
ATOM 8588 C C . ASN B 1 243 ? -6.691 19.375 23.781 1 97.94 243 ASN B C 1
ATOM 8590 O O . ASN B 1 243 ? -6.914 18.344 23.141 1 97.94 243 ASN B O 1
ATOM 8594 N N . HIS B 1 244 ? -5.816 19.375 24.859 1 98.06 244 HIS B N 1
ATOM 8595 C CA . HIS B 1 244 ? -5.074 18.188 25.281 1 98.06 244 HIS B CA 1
ATOM 8596 C C . HIS B 1 244 ? -6.016 17.062 25.703 1 98.06 244 HIS B C 1
ATOM 8598 O O . HIS B 1 244 ? -5.738 15.891 25.469 1 98.06 244 HIS B O 1
ATOM 8604 N N . LEU B 1 245 ? -7.109 17.375 26.281 1 97.56 245 LEU B N 1
ATOM 8605 C CA . LEU B 1 245 ? -8.062 16.375 26.719 1 97.56 245 LEU B CA 1
ATOM 8606 C C . LEU B 1 245 ? -8.719 15.688 25.516 1 97.56 245 LEU B C 1
ATOM 8608 O O . LEU B 1 245 ? -8.883 14.461 25.5 1 97.56 245 LEU B O 1
ATOM 8612 N N . PHE B 1 246 ? -9.141 16.469 24.547 1 97.56 246 PHE B N 1
ATOM 8613 C CA . PHE B 1 246 ? -9.727 15.891 23.344 1 97.56 246 PHE B CA 1
ATOM 8614 C C . PHE B 1 246 ? -8.719 14.984 22.641 1 97.56 246 PHE B C 1
ATOM 8616 O O . PHE B 1 246 ? -9.062 13.875 22.219 1 97.56 246 PHE B O 1
ATOM 8623 N N . ILE B 1 247 ? -7.535 15.5 22.406 1 98.25 247 ILE B N 1
ATOM 8624 C CA . ILE B 1 247 ? -6.508 14.773 21.672 1 98.25 247 ILE B CA 1
ATOM 8625 C C . ILE B 1 247 ? -6.188 13.461 22.375 1 98.25 247 ILE B C 1
ATOM 8627 O O . ILE B 1 247 ? -6.004 12.43 21.734 1 98.25 247 ILE B O 1
ATOM 8631 N N . GLU B 1 248 ? -6.09 13.5 23.688 1 97.94 248 GLU B N 1
ATOM 8632 C CA . GLU B 1 248 ? -5.871 12.281 24.453 1 97.94 248 GLU B CA 1
ATOM 8633 C C . GLU B 1 248 ? -6.996 11.273 24.234 1 97.94 248 GLU B C 1
ATOM 8635 O O . GLU B 1 248 ? -6.738 10.086 23.984 1 97.94 248 GLU B O 1
ATOM 8640 N N . LYS B 1 249 ? -8.195 11.742 24.312 1 97.06 249 LYS B N 1
ATOM 8641 C CA . LYS B 1 249 ? -9.352 10.883 24.078 1 97.06 249 LYS B CA 1
ATOM 8642 C C . LYS B 1 249 ? -9.344 10.328 22.656 1 97.06 249 LYS B C 1
ATOM 8644 O O . LYS B 1 249 ? -9.648 9.156 22.453 1 97.06 249 LYS B O 1
ATOM 8649 N N . TYR B 1 250 ? -9.047 11.156 21.766 1 96.94 250 TYR B N 1
ATOM 8650 C CA . TYR B 1 250 ? -8.992 10.773 20.359 1 96.94 250 TYR B CA 1
ATOM 8651 C C . TYR B 1 250 ? -8.062 9.586 20.156 1 96.94 250 TYR B C 1
ATOM 8653 O O . TYR B 1 250 ? -8.43 8.602 19.5 1 96.94 250 TYR B O 1
ATOM 8661 N N . PHE B 1 251 ? -6.863 9.594 20.703 1 96.75 251 PHE B N 1
ATOM 8662 C CA . PHE B 1 251 ? -5.883 8.531 20.5 1 96.75 251 PHE B CA 1
ATOM 8663 C C . PHE B 1 251 ? -6.262 7.285 21.297 1 96.75 251 PHE B C 1
ATOM 8665 O O . PHE B 1 251 ? -5.945 6.168 20.875 1 96.75 251 PHE B O 1
ATOM 8672 N N . ASN B 1 252 ? -6.938 7.461 22.359 1 95 252 ASN B N 1
ATOM 8673 C CA . ASN B 1 252 ? -7.418 6.305 23.109 1 95 252 ASN B CA 1
ATOM 8674 C C . ASN B 1 252 ? -8.508 5.555 22.344 1 95 252 ASN B C 1
ATOM 8676 O O . ASN B 1 252 ? -8.531 4.32 22.344 1 95 252 ASN B O 1
ATOM 8680 N N . GLU B 1 253 ? -9.336 6.328 21.688 1 91.94 253 GLU B N 1
ATOM 8681 C CA . GLU B 1 253 ? -10.477 5.738 20.984 1 91.94 253 GLU B CA 1
ATOM 8682 C C . GLU B 1 253 ? -10.078 5.23 19.609 1 91.94 253 GLU B C 1
ATOM 8684 O O . GLU B 1 253 ? -10.734 4.348 19.047 1 91.94 253 GLU B O 1
ATOM 8689 N N . ASN B 1 254 ? -9.078 5.797 19.062 1 90.38 254 ASN B N 1
ATOM 8690 C CA . ASN B 1 254 ? -8.656 5.438 17.703 1 90.38 254 ASN B CA 1
ATOM 8691 C C . ASN B 1 254 ? -7.27 4.801 17.703 1 90.38 254 ASN B C 1
ATOM 8693 O O . ASN B 1 254 ? -6.469 5.059 16.797 1 90.38 254 ASN B O 1
ATOM 8697 N N . GLN B 1 255 ? -7.074 3.947 18.656 1 86.25 255 GLN B N 1
ATOM 8698 C CA . GLN B 1 255 ? -5.754 3.34 18.812 1 86.25 255 GLN B CA 1
ATOM 8699 C C . GLN B 1 255 ? -5.383 2.51 17.578 1 86.25 255 GLN B C 1
ATOM 8701 O O . GLN B 1 255 ? -6.191 1.713 17.094 1 86.25 255 GLN B O 1
ATOM 8706 N N . ASN B 1 256 ? -4.324 2.871 17.062 1 87.62 256 ASN B N 1
ATOM 8707 C CA . ASN B 1 256 ? -3.688 2.072 16.016 1 87.62 256 ASN B CA 1
ATOM 8708 C C . ASN B 1 256 ? -2.604 1.163 16.594 1 87.62 256 ASN B C 1
ATOM 8710 O O . ASN B 1 256 ? -1.505 1.623 16.906 1 87.62 256 ASN B O 1
ATOM 8714 N N . SER B 1 257 ? -2.797 -0.079 16.609 1 84.81 257 SER B N 1
ATOM 8715 C CA . SER B 1 257 ? -1.986 -1.038 17.359 1 84.81 257 SER B CA 1
ATOM 8716 C C . SER B 1 257 ? -0.586 -1.156 16.766 1 84.81 257 SER B C 1
ATOM 8718 O O . SER B 1 257 ? 0.351 -1.567 17.453 1 84.81 257 SER B O 1
ATOM 8720 N N . SER B 1 258 ? -0.424 -0.774 15.555 1 91.69 258 SER B N 1
ATOM 8721 C CA . SER B 1 258 ? 0.851 -1.025 14.891 1 91.69 258 SER B CA 1
ATOM 8722 C C . SER B 1 258 ? 1.695 0.242 14.82 1 91.69 258 SER B C 1
ATOM 8724 O O . SER B 1 258 ? 2.842 0.206 14.367 1 91.69 258 SER B O 1
ATOM 8726 N N . ILE B 1 259 ? 1.136 1.365 15.211 1 91.81 259 ILE B N 1
ATOM 8727 C CA . ILE B 1 259 ? 1.847 2.637 15.289 1 91.81 259 ILE B CA 1
ATOM 8728 C C . ILE B 1 259 ? 1.943 3.08 16.75 1 91.81 259 ILE B C 1
ATOM 8730 O O . ILE B 1 259 ? 0.999 2.902 17.516 1 91.81 259 ILE B O 1
ATOM 8734 N N . ILE B 1 260 ? 3.033 3.631 17.094 1 92.06 260 ILE B N 1
ATOM 8735 C CA . ILE B 1 260 ? 3.221 4.09 18.469 1 92.06 260 ILE B CA 1
ATOM 8736 C C . ILE B 1 260 ? 2.137 5.105 18.828 1 92.06 260 ILE B C 1
ATOM 8738 O O . ILE B 1 260 ? 1.904 6.062 18.078 1 92.06 260 ILE B O 1
ATOM 8742 N N . LYS B 1 261 ? 1.424 4.855 19.891 1 94.38 261 LYS B N 1
ATOM 8743 C CA . LYS B 1 261 ? 0.475 5.824 20.438 1 94.38 261 LYS B CA 1
ATOM 8744 C C . LYS B 1 261 ? 1.194 6.914 21.219 1 94.38 261 LYS B C 1
ATOM 8746 O O . LYS B 1 261 ? 1.872 6.625 22.203 1 94.38 261 LYS B O 1
ATOM 8751 N N . PRO B 1 262 ? 1.056 8.102 20.797 1 97.69 262 PRO B N 1
ATOM 8752 C CA . PRO B 1 262 ? 1.723 9.156 21.562 1 97.69 262 PRO B CA 1
ATOM 8753 C C . PRO B 1 262 ? 1.122 9.352 22.953 1 97.69 262 PRO B C 1
ATOM 8755 O O . PRO B 1 262 ? -0.097 9.266 23.125 1 97.69 262 PRO B O 1
ATOM 8758 N N . LYS B 1 263 ? 1.962 9.523 23.891 1 98.06 263 LYS B N 1
ATOM 8759 C CA . LYS B 1 263 ? 1.509 10.008 25.188 1 98.06 263 LYS B CA 1
ATOM 8760 C C . LYS B 1 263 ? 1.268 11.516 25.156 1 98.06 263 LYS B C 1
ATOM 8762 O O . LYS B 1 263 ? 2.104 12.273 24.656 1 98.06 263 LYS B O 1
ATOM 8767 N N . ILE B 1 264 ? 0.099 11.945 25.672 1 98.56 264 ILE B N 1
ATOM 8768 C CA . ILE B 1 264 ? -0.259 13.359 25.641 1 98.56 264 ILE B CA 1
ATOM 8769 C C . ILE B 1 264 ? 0.066 14 27 1 98.56 264 ILE B C 1
ATOM 8771 O O . ILE B 1 264 ? -0.371 13.523 28.047 1 98.56 264 ILE B O 1
ATOM 8775 N N . PHE B 1 265 ? 0.871 15.055 26.969 1 98.5 265 PHE B N 1
ATOM 8776 C CA . PHE B 1 265 ? 1.179 15.82 28.172 1 98.5 265 PHE B CA 1
ATOM 8777 C C . PHE B 1 265 ? 0.646 17.25 28.062 1 98.5 265 PHE B C 1
ATOM 8779 O O . PHE B 1 265 ? 0.587 17.812 26.953 1 98.5 265 PHE B O 1
ATOM 8786 N N . ASP B 1 266 ? 0.225 17.812 29.125 1 97.38 266 ASP B N 1
ATOM 8787 C CA . ASP B 1 266 ? -0.123 19.234 29.188 1 97.38 266 ASP B CA 1
ATOM 8788 C C . ASP B 1 266 ? 0.754 19.969 30.203 1 97.38 266 ASP B C 1
ATOM 8790 O O . ASP B 1 266 ? 1.075 19.438 31.25 1 97.38 266 ASP B O 1
ATOM 8794 N N . ILE B 1 267 ? 1.276 21.094 29.828 1 97.5 267 ILE B N 1
ATOM 8795 C CA . ILE B 1 267 ? 2.102 21.969 30.656 1 97.5 267 ILE B CA 1
ATOM 8796 C C . ILE B 1 267 ? 1.393 23.297 30.859 1 97.5 267 ILE B C 1
ATOM 8798 O O . ILE B 1 267 ? 0.654 23.766 29.984 1 97.5 267 ILE B O 1
ATOM 8802 N N . GLN B 1 268 ? 1.613 23.938 31.969 1 96.88 268 GLN B N 1
ATOM 8803 C CA . GLN B 1 268 ? 1.017 25.25 32.25 1 96.88 268 GLN B CA 1
ATOM 8804 C C . GLN B 1 268 ? 1.468 26.297 31.234 1 96.88 268 GLN B C 1
ATOM 8806 O O . GLN B 1 268 ? 2.625 26.297 30.812 1 96.88 268 GLN B O 1
ATOM 8811 N N . LEU B 1 269 ? 0.545 27.156 30.906 1 96.38 269 LEU B N 1
ATOM 8812 C CA . LEU B 1 269 ? 0.897 28.266 30.016 1 96.38 269 LEU B CA 1
ATOM 8813 C C . LEU B 1 269 ? 1.959 29.156 30.656 1 96.38 269 LEU B C 1
ATOM 8815 O O . LEU B 1 269 ? 1.928 29.391 31.875 1 96.38 269 LEU B O 1
ATOM 8819 N N . PRO B 1 270 ? 2.957 29.594 29.859 1 95.5 270 PRO B N 1
ATOM 8820 C CA . PRO B 1 270 ? 3.912 30.562 30.422 1 95.5 270 PRO B CA 1
ATOM 8821 C C . PRO B 1 270 ? 3.271 31.906 30.75 1 95.5 270 PRO B C 1
ATOM 8823 O O . PRO B 1 270 ? 2.215 32.25 30.203 1 95.5 270 PRO B O 1
ATOM 8826 N N . PRO B 1 271 ? 3.951 32.656 31.609 1 93.62 271 PRO B N 1
ATOM 8827 C CA . PRO B 1 271 ? 3.404 34 31.938 1 93.62 271 PRO B CA 1
ATOM 8828 C C . PRO B 1 271 ? 3.479 34.969 30.766 1 93.62 271 PRO B C 1
ATOM 8830 O O . PRO B 1 271 ? 4.359 34.844 29.906 1 93.62 271 PRO B O 1
ATOM 8833 N N . LYS B 1 272 ? 2.521 35.812 30.688 1 90.19 272 LYS B N 1
ATOM 8834 C CA . LYS B 1 272 ? 2.574 36.875 29.688 1 90.19 272 LYS B CA 1
ATOM 8835 C C . LYS B 1 272 ? 3.812 37.75 29.891 1 90.19 272 LYS B C 1
ATOM 8837 O O . LYS B 1 272 ? 4.266 37.969 31.016 1 90.19 272 LYS B O 1
ATOM 8842 N N . LYS B 1 273 ? 4.352 38.219 28.75 1 88 273 LYS B N 1
ATOM 8843 C CA . LYS B 1 273 ? 5.551 39.031 28.797 1 88 273 LYS B CA 1
ATOM 8844 C C . LYS B 1 273 ? 5.309 40.312 29.609 1 88 273 LYS B C 1
ATOM 8846 O O . LYS B 1 273 ? 4.316 41 29.406 1 88 273 LYS B O 1
ATOM 8851 N N . ASP B 1 274 ? 6.141 40.438 30.641 1 85.94 274 ASP B N 1
ATOM 8852 C CA . ASP B 1 274 ? 6.125 41.594 31.516 1 85.94 274 ASP B CA 1
ATOM 8853 C C . ASP B 1 274 ? 7.352 42.469 31.266 1 85.94 274 ASP B C 1
ATOM 8855 O O . ASP B 1 274 ? 8.477 41.969 31.188 1 85.94 274 ASP B O 1
ATOM 8859 N N . GLU B 1 275 ? 7.168 43.75 31.125 1 78.44 275 GLU B N 1
ATOM 8860 C CA . GLU B 1 275 ? 8.234 44.688 30.797 1 78.44 275 GLU B CA 1
ATOM 8861 C C . GLU B 1 275 ? 9.289 44.719 31.906 1 78.44 275 GLU B C 1
ATOM 8863 O O . GLU B 1 275 ? 10.477 44.875 31.641 1 78.44 275 GLU B O 1
ATOM 8868 N N . TYR B 1 276 ? 8.953 44.469 33.094 1 80.94 276 TYR B N 1
ATOM 8869 C CA . TYR B 1 276 ? 9.883 44.719 34.188 1 80.94 276 TYR B CA 1
ATOM 8870 C C . TYR B 1 276 ? 10.328 43.406 34.844 1 80.94 276 TYR B C 1
ATOM 8872 O O . TYR B 1 276 ? 11.477 43.281 35.281 1 80.94 276 TYR B O 1
ATOM 8880 N N . ASN B 1 277 ? 9.602 42.406 34.844 1 88.94 277 ASN B N 1
ATOM 8881 C CA . ASN B 1 277 ? 9.875 41.219 35.625 1 88.94 277 ASN B CA 1
ATOM 8882 C C . ASN B 1 277 ? 9.852 39.938 34.781 1 88.94 277 ASN B C 1
ATOM 8884 O O . ASN B 1 277 ? 9.641 38.844 35.312 1 88.94 277 ASN B O 1
ATOM 8888 N N . ASP B 1 278 ? 10.07 40.094 33.562 1 89.94 278 ASP B N 1
ATOM 8889 C CA . ASP B 1 278 ? 9.914 38.969 32.656 1 89.94 278 ASP B CA 1
ATOM 8890 C C . ASP B 1 278 ? 10.898 37.844 32.969 1 89.94 278 ASP B C 1
ATOM 8892 O O . ASP B 1 278 ? 10.531 36.656 32.969 1 89.94 278 ASP B O 1
ATOM 8896 N N . LEU B 1 279 ? 12.148 38.156 33.25 1 91.44 279 LEU B N 1
ATOM 8897 C CA . LEU B 1 279 ? 13.195 37.156 33.531 1 91.44 279 LEU B CA 1
ATOM 8898 C C . LEU B 1 279 ? 12.867 36.375 34.812 1 91.44 279 LEU B C 1
ATOM 8900 O O . LEU B 1 279 ? 12.969 35.156 34.812 1 91.44 279 LEU B O 1
ATOM 8904 N N . VAL B 1 280 ? 12.469 37.062 35.875 1 92.69 280 VAL B N 1
ATOM 8905 C CA . VAL B 1 280 ? 12.164 36.438 37.156 1 92.69 280 VAL B CA 1
ATOM 8906 C C . VAL B 1 280 ? 10.922 35.562 37 1 92.69 280 VAL B C 1
ATOM 8908 O O . VAL B 1 280 ? 10.883 34.438 37.531 1 92.69 280 VAL B O 1
ATOM 8911 N N . ASN B 1 281 ? 9.906 36.125 36.344 1 95.12 281 ASN B N 1
ATOM 8912 C CA . ASN B 1 281 ? 8.672 35.375 36.125 1 95.12 281 ASN B CA 1
ATOM 8913 C C . ASN B 1 281 ? 8.922 34.062 35.375 1 95.12 281 ASN B C 1
ATOM 8915 O O . ASN B 1 281 ? 8.359 33.031 35.719 1 95.12 281 ASN B O 1
ATOM 8919 N N . MET B 1 282 ? 9.734 34.156 34.375 1 95.5 282 MET B N 1
ATOM 8920 C CA . MET B 1 282 ? 10.031 32.969 33.562 1 95.5 282 MET B CA 1
ATOM 8921 C C . MET B 1 282 ? 10.875 31.969 34.344 1 95.5 282 MET B C 1
ATOM 8923 O O . MET B 1 282 ? 10.695 30.766 34.188 1 95.5 282 MET B O 1
ATOM 8927 N N . LYS B 1 283 ? 11.828 32.406 35.125 1 94.56 283 LYS B N 1
ATOM 8928 C CA . LYS B 1 283 ? 12.609 31.516 35.969 1 94.56 283 LYS B CA 1
ATOM 8929 C C . LYS B 1 283 ? 11.703 30.766 36.938 1 94.56 283 LYS B C 1
ATOM 8931 O O . LYS B 1 283 ? 11.867 29.562 37.156 1 94.56 283 LYS B O 1
ATOM 8936 N N . ASN B 1 284 ? 10.773 31.531 37.562 1 95.19 284 ASN B N 1
ATOM 8937 C CA . ASN B 1 284 ? 9.812 30.922 38.469 1 95.19 284 ASN B CA 1
ATOM 8938 C C . ASN B 1 284 ? 8.922 29.922 37.75 1 95.19 284 ASN B C 1
ATOM 8940 O O . ASN B 1 284 ? 8.578 28.875 38.312 1 95.19 284 ASN B O 1
ATOM 8944 N N . TYR B 1 285 ? 8.523 30.281 36.562 1 96.75 285 TYR B N 1
ATOM 8945 C CA . TYR B 1 285 ? 7.695 29.406 35.75 1 96.75 285 TYR B CA 1
ATOM 8946 C C . TYR B 1 285 ? 8.383 28.062 35.5 1 96.75 285 TYR B C 1
ATOM 8948 O O . TYR B 1 285 ? 7.785 27 35.719 1 96.75 285 TYR B O 1
ATOM 8956 N N . PHE B 1 286 ? 9.648 28.062 35.094 1 96.75 286 PHE B N 1
ATOM 8957 C CA . PHE B 1 286 ? 10.367 26.812 34.812 1 96.75 286 PHE B CA 1
ATOM 8958 C C . PHE B 1 286 ? 10.57 26.016 36.094 1 96.75 286 PHE B C 1
ATOM 8960 O O . PHE B 1 286 ? 10.414 24.781 36.094 1 96.75 286 PHE B O 1
ATOM 8967 N N . GLN B 1 287 ? 10.891 26.688 37.188 1 95.38 287 GLN B N 1
ATOM 8968 C CA . GLN B 1 287 ? 11.078 26 38.469 1 95.38 287 GLN B CA 1
ATOM 8969 C C . GLN B 1 287 ? 9.797 25.297 38.906 1 95.38 287 GLN B C 1
ATOM 8971 O O . GLN B 1 287 ? 9.844 24.156 39.375 1 95.38 287 GLN B O 1
ATOM 8976 N N . SER B 1 288 ? 8.719 25.984 38.688 1 96.38 288 SER B N 1
ATOM 8977 C CA . SER B 1 288 ? 7.434 25.438 39.125 1 96.38 288 SER B CA 1
ATOM 8978 C C . SER B 1 288 ? 7.031 24.25 38.25 1 96.38 288 SER B C 1
ATOM 8980 O O . SER B 1 288 ? 6.188 23.438 38.625 1 96.38 288 SER B O 1
ATOM 8982 N N . ASN B 1 289 ? 7.598 24.125 37.031 1 97.19 289 ASN B N 1
ATOM 8983 C CA . ASN B 1 289 ? 7.207 23.078 36.125 1 97.19 289 ASN B CA 1
ATOM 8984 C C . ASN B 1 289 ? 8.297 22.016 35.969 1 97.19 289 ASN B C 1
ATOM 8986 O O . ASN B 1 289 ? 8.203 21.125 35.125 1 97.19 289 ASN B O 1
ATOM 8990 N N . ASP B 1 290 ? 9.359 22.047 36.719 1 96.12 290 ASP B N 1
ATOM 8991 C CA . ASP B 1 290 ? 10.469 21.094 36.656 1 96.12 290 ASP B CA 1
ATOM 8992 C C . ASP B 1 290 ? 9.984 19.656 36.812 1 96.12 290 ASP B C 1
ATOM 8994 O O . ASP B 1 290 ? 10.414 18.781 36.062 1 96.12 290 ASP B O 1
ATOM 8998 N N . GLU B 1 291 ? 9.07 19.453 37.719 1 96.31 291 GLU B N 1
ATOM 8999 C CA . GLU B 1 291 ? 8.57 18.109 37.938 1 96.31 291 GLU B CA 1
ATOM 9000 C C . GLU B 1 291 ? 7.777 17.594 36.75 1 96.31 291 GLU B C 1
ATOM 9002 O O . GLU B 1 291 ? 7.867 16.406 36.406 1 96.31 291 GLU B O 1
ATOM 9007 N N . ASN B 1 292 ? 6.953 18.453 36.188 1 97.44 292 ASN B N 1
ATOM 9008 C CA . ASN B 1 292 ? 6.195 18.062 35 1 97.44 292 ASN B CA 1
ATOM 9009 C C . ASN B 1 292 ? 7.113 17.672 33.844 1 97.44 292 ASN B C 1
ATOM 9011 O O . ASN B 1 292 ? 6.867 16.688 33.156 1 97.44 292 ASN B O 1
ATOM 9015 N N . PHE B 1 293 ? 8.102 18.391 33.625 1 98.12 293 PHE B N 1
ATOM 9016 C CA . PHE B 1 293 ? 9.055 18.094 32.562 1 98.12 293 PHE B CA 1
ATOM 9017 C C . PHE B 1 293 ? 9.844 16.828 32.875 1 98.12 293 PHE B C 1
ATOM 9019 O O . PHE B 1 293 ? 10.219 16.078 31.969 1 98.12 293 PHE B O 1
ATOM 9026 N N . ASN B 1 294 ? 10.141 16.609 34.188 1 97.25 294 ASN B N 1
ATOM 9027 C CA . ASN B 1 294 ? 10.781 15.352 34.594 1 97.25 294 ASN B CA 1
ATOM 9028 C C . ASN B 1 294 ? 9.945 14.141 34.188 1 97.25 294 ASN B C 1
ATOM 9030 O O . ASN B 1 294 ? 10.492 13.125 33.75 1 97.25 294 ASN B O 1
ATOM 9034 N N . HIS B 1 295 ? 8.641 14.289 34.312 1 97.75 295 HIS B N 1
ATOM 9035 C CA . HIS B 1 295 ? 7.758 13.203 33.875 1 97.75 295 HIS B CA 1
ATOM 9036 C C . HIS B 1 295 ? 7.855 12.969 32.375 1 97.75 295 HIS B C 1
ATOM 9038 O O . HIS B 1 295 ? 7.801 11.828 31.922 1 97.75 295 HIS B O 1
ATOM 9044 N N . VAL B 1 296 ? 7.898 14.023 31.625 1 98.19 296 VAL B N 1
ATOM 9045 C CA . VAL B 1 296 ? 8.023 13.914 30.172 1 98.19 296 VAL B CA 1
ATOM 9046 C C . VAL B 1 296 ? 9.32 13.18 29.812 1 98.19 296 VAL B C 1
ATOM 9048 O O . VAL B 1 296 ? 9.32 12.258 29 1 98.19 296 VAL B O 1
ATOM 9051 N N . THR B 1 297 ? 10.477 13.586 30.438 1 97.56 297 THR B N 1
ATOM 9052 C CA . THR B 1 297 ? 11.766 12.977 30.125 1 97.56 297 THR B CA 1
ATOM 9053 C C . THR B 1 297 ? 11.797 11.516 30.578 1 97.56 297 THR B C 1
ATOM 9055 O O . THR B 1 297 ? 12.438 10.68 29.938 1 97.56 297 THR B O 1
ATOM 9058 N N . ASP B 1 298 ? 11.086 11.172 31.688 1 97.56 298 ASP B N 1
ATOM 9059 C CA . ASP B 1 298 ? 10.977 9.781 32.094 1 97.56 298 ASP B CA 1
ATOM 9060 C C . ASP B 1 298 ? 10.312 8.922 31.031 1 97.56 298 ASP B C 1
ATOM 9062 O O . ASP B 1 298 ? 10.766 7.816 30.75 1 97.56 298 ASP B O 1
ATOM 9066 N N . GLU B 1 299 ? 9.219 9.484 30.5 1 97.5 299 GLU B N 1
ATOM 9067 C CA . GLU B 1 299 ? 8.508 8.766 29.438 1 97.5 299 GLU B CA 1
ATOM 9068 C C . GLU B 1 299 ? 9.375 8.586 28.203 1 97.5 299 GLU B C 1
ATOM 9070 O O . GLU B 1 299 ? 9.312 7.551 27.531 1 97.5 299 GLU B O 1
ATOM 9075 N N . LEU B 1 300 ? 10.109 9.586 27.828 1 97.12 300 LEU B N 1
ATOM 9076 C CA . LEU B 1 300 ? 11.008 9.516 26.688 1 97.12 300 LEU B CA 1
ATOM 9077 C C . LEU B 1 300 ? 12.078 8.453 26.891 1 97.12 300 LEU B C 1
ATOM 9079 O O . LEU B 1 300 ? 12.383 7.688 25.969 1 97.12 300 LEU B O 1
ATOM 9083 N N . GLU B 1 301 ? 12.688 8.445 28.094 1 96.06 301 GLU B N 1
ATOM 9084 C CA . GLU B 1 301 ? 13.727 7.477 28.422 1 96.06 301 GLU B CA 1
ATOM 9085 C C . GLU B 1 301 ? 13.18 6.051 28.375 1 96.06 301 GLU B C 1
ATOM 9087 O O . GLU B 1 301 ? 13.852 5.137 27.891 1 96.06 301 GLU B O 1
ATOM 9092 N N . GLU B 1 302 ? 11.977 5.938 28.906 1 96.81 302 GLU B N 1
ATOM 9093 C CA . GLU B 1 302 ? 11.352 4.621 28.875 1 96.81 302 GLU B CA 1
ATOM 9094 C C . GLU B 1 302 ? 11.094 4.164 27.438 1 96.81 302 GLU B C 1
ATOM 9096 O O . GLU B 1 302 ? 11.383 3.016 27.094 1 96.81 302 GLU B O 1
ATOM 9101 N N . TRP B 1 303 ? 10.516 5 26.625 1 96.62 303 TRP B N 1
ATOM 9102 C CA . TRP B 1 303 ? 10.273 4.688 25.234 1 96.62 303 TRP B CA 1
ATOM 9103 C C . TRP B 1 303 ? 11.578 4.324 24.516 1 96.62 303 TRP B C 1
ATOM 9105 O O . TRP B 1 303 ? 11.617 3.379 23.734 1 96.62 303 TRP B O 1
ATOM 9115 N N . TYR B 1 304 ? 12.625 5.117 24.812 1 95.31 304 TYR B N 1
ATOM 9116 C CA . TYR B 1 304 ? 13.938 4.934 24.188 1 95.31 304 TYR B CA 1
ATOM 9117 C C . TYR B 1 304 ? 14.523 3.572 24.562 1 95.31 304 TYR B C 1
ATOM 9119 O O . TYR B 1 304 ? 15.008 2.85 23.688 1 95.31 304 TYR B O 1
ATOM 9127 N N . GLU B 1 305 ? 14.469 3.238 25.781 1 95.44 305 GLU B N 1
ATOM 9128 C CA . GLU B 1 305 ? 14.977 1.95 26.25 1 95.44 305 GLU B CA 1
ATOM 9129 C C . GLU B 1 305 ? 14.195 0.793 25.625 1 95.44 305 GLU B C 1
ATOM 9131 O O . GLU B 1 305 ? 14.789 -0.218 25.234 1 95.44 305 GLU B O 1
ATOM 9136 N N . ASN B 1 306 ? 12.906 0.957 25.594 1 96.38 306 ASN B N 1
ATOM 9137 C CA . ASN B 1 306 ? 12.07 -0.083 25 1 96.38 306 ASN B CA 1
ATOM 9138 C C . ASN B 1 306 ? 12.406 -0.285 23.516 1 96.38 306 ASN B C 1
ATOM 9140 O O . ASN B 1 306 ? 12.391 -1.413 23.031 1 96.38 306 ASN B O 1
ATOM 9144 N N . LYS B 1 307 ? 12.648 0.769 22.828 1 95.25 307 LYS B N 1
ATOM 9145 C CA . LYS B 1 307 ? 12.992 0.689 21.422 1 95.25 307 LYS B CA 1
ATOM 9146 C C . LYS B 1 307 ? 14.281 -0.107 21.203 1 95.25 307 LYS B C 1
ATOM 9148 O O . LYS B 1 307 ? 14.336 -1.006 20.375 1 95.25 307 LYS B O 1
ATOM 9153 N N . PHE B 1 308 ? 15.336 0.173 21.953 1 94.81 308 PHE B N 1
ATOM 9154 C CA . PHE B 1 308 ? 16.609 -0.501 21.781 1 94.81 308 PHE B CA 1
ATOM 9155 C C . PHE B 1 308 ? 16.547 -1.938 22.281 1 94.81 308 PHE B C 1
ATOM 9157 O O . PHE B 1 308 ? 17.188 -2.828 21.734 1 94.81 308 PHE B O 1
ATOM 9164 N N . ASN B 1 309 ? 15.734 -2.127 23.391 1 96.38 309 ASN B N 1
ATOM 9165 C CA . ASN B 1 309 ? 15.508 -3.5 23.828 1 96.38 309 ASN B CA 1
ATOM 9166 C C . ASN B 1 309 ? 14.859 -4.34 22.734 1 96.38 309 ASN B C 1
ATOM 9168 O O . ASN B 1 309 ? 15.227 -5.5 22.547 1 96.38 309 ASN B O 1
ATOM 9172 N N . ARG B 1 310 ? 13.922 -3.781 22.078 1 97 310 ARG B N 1
ATOM 9173 C CA . ARG B 1 310 ? 13.258 -4.477 20.969 1 97 310 ARG B CA 1
ATOM 9174 C C . ARG B 1 310 ? 14.242 -4.77 19.844 1 97 310 ARG B C 1
ATOM 9176 O O . ARG B 1 310 ? 14.289 -5.891 19.328 1 97 310 ARG B O 1
ATOM 9183 N N . LEU B 1 311 ? 15.023 -3.807 19.438 1 96.19 311 LEU B N 1
ATOM 9184 C CA . LEU B 1 311 ? 16.031 -3.99 18.391 1 96.19 311 LEU B CA 1
ATOM 9185 C C . LEU B 1 311 ? 16.984 -5.125 18.75 1 96.19 311 LEU B C 1
ATOM 9187 O O . LEU B 1 311 ? 17.328 -5.949 17.891 1 96.19 311 LEU B O 1
ATOM 9191 N N . ASP B 1 312 ? 17.344 -5.207 20.047 1 95.5 312 ASP B N 1
ATOM 9192 C CA . ASP B 1 312 ? 18.281 -6.211 20.531 1 95.5 312 ASP B CA 1
ATOM 9193 C C . ASP B 1 312 ? 17.719 -7.621 20.359 1 95.5 312 ASP B C 1
ATOM 9195 O O . ASP B 1 312 ? 18.469 -8.57 20.141 1 95.5 312 ASP B O 1
ATOM 9199 N N . LYS B 1 313 ? 16.469 -7.68 20.453 1 96.62 313 LYS B N 1
ATOM 9200 C CA . LYS B 1 313 ? 15.844 -9 20.484 1 96.62 313 LYS B CA 1
ATOM 9201 C C . LYS B 1 313 ? 15.453 -9.453 19.078 1 96.62 313 LYS B C 1
ATOM 9203 O O . LYS B 1 313 ? 15.156 -10.633 18.859 1 96.62 313 LYS B O 1
ATOM 9208 N N . MET B 1 314 ? 15.477 -8.648 18.109 1 97.69 314 MET B N 1
ATOM 9209 C CA . MET B 1 314 ? 14.867 -8.898 16.797 1 97.69 314 MET B CA 1
ATOM 9210 C C . MET B 1 314 ? 15.586 -10.031 16.078 1 97.69 314 MET B C 1
ATOM 9212 O O . MET B 1 314 ? 14.938 -10.906 15.492 1 97.69 314 MET B O 1
ATOM 9216 N N . GLU B 1 315 ? 16.938 -10.008 16.078 1 96.12 315 GLU B N 1
ATOM 9217 C CA . GLU B 1 315 ? 17.703 -11.016 15.344 1 96.12 315 GLU B CA 1
ATOM 9218 C C . GLU B 1 315 ? 17.375 -12.422 15.844 1 96.12 315 GLU B C 1
ATOM 9220 O O . GLU B 1 315 ? 17.031 -13.305 15.062 1 96.12 315 GLU B O 1
ATOM 9225 N N . GLU B 1 316 ? 17.484 -12.594 17.188 1 96.62 316 GLU B N 1
ATOM 9226 C CA . GLU B 1 316 ? 17.25 -13.906 17.766 1 96.62 316 GLU B CA 1
ATOM 9227 C C . GLU B 1 316 ? 15.82 -14.367 17.562 1 96.62 316 GLU B C 1
ATOM 9229 O O . GLU B 1 316 ? 15.578 -15.523 17.219 1 96.62 316 GLU B O 1
ATOM 9234 N N . LYS B 1 317 ? 14.891 -13.469 17.812 1 97.75 317 LYS B N 1
ATOM 9235 C CA . LYS B 1 317 ? 13.484 -13.812 17.641 1 97.75 317 LYS B CA 1
ATOM 9236 C C . LYS B 1 317 ? 13.195 -14.195 16.188 1 97.75 317 LYS B C 1
ATOM 9238 O O . LYS B 1 317 ? 12.422 -15.117 15.93 1 97.75 317 LYS B O 1
ATOM 9243 N N . ALA B 1 318 ? 13.75 -13.484 15.266 1 97.75 318 ALA B N 1
ATOM 9244 C CA . ALA B 1 318 ? 13.562 -13.773 13.844 1 97.75 318 ALA B CA 1
ATOM 9245 C C . ALA B 1 318 ? 14.062 -15.172 13.5 1 97.75 318 ALA B C 1
ATOM 9247 O O . ALA B 1 318 ? 13.391 -15.922 12.781 1 97.75 318 ALA B O 1
ATOM 9248 N N . LYS B 1 319 ? 15.273 -15.539 13.953 1 97.06 319 LYS B N 1
ATOM 9249 C CA . LYS B 1 319 ? 15.828 -16.859 13.703 1 97.06 319 LYS B CA 1
ATOM 9250 C C . LYS B 1 319 ? 14.914 -17.953 14.25 1 97.06 319 LYS B C 1
ATOM 9252 O O . LYS B 1 319 ? 14.828 -19.047 13.68 1 97.06 319 LYS B O 1
ATOM 9257 N N . GLU B 1 320 ? 14.211 -17.578 15.258 1 97.31 320 GLU B N 1
ATOM 9258 C CA . GLU B 1 320 ? 13.375 -18.547 15.953 1 97.31 320 GLU B CA 1
ATOM 9259 C C . GLU B 1 320 ? 12.07 -18.781 15.203 1 97.31 320 GLU B C 1
ATOM 9261 O O . GLU B 1 320 ? 11.562 -19.906 15.164 1 97.31 320 GLU B O 1
ATOM 9266 N N . ILE B 1 321 ? 11.523 -17.75 14.555 1 98.38 321 ILE B N 1
ATOM 9267 C CA . ILE B 1 321 ? 10.117 -17.922 14.211 1 98.38 321 ILE B CA 1
ATOM 9268 C C . ILE B 1 321 ? 9.906 -17.672 12.719 1 98.38 321 ILE B C 1
ATOM 9270 O O . ILE B 1 321 ? 8.867 -18.016 12.164 1 98.38 321 ILE B O 1
ATOM 9274 N N . VAL B 1 322 ? 10.836 -17.031 12.055 1 98.25 322 VAL B N 1
ATOM 9275 C CA . VAL B 1 322 ? 10.672 -16.672 10.648 1 98.25 322 VAL B CA 1
ATOM 9276 C C . VAL B 1 322 ? 11.305 -17.75 9.766 1 98.25 322 VAL B C 1
ATOM 9278 O O . VAL B 1 322 ? 12.383 -18.266 10.07 1 98.25 322 VAL B O 1
ATOM 9281 N N . TRP B 1 323 ? 10.656 -18.234 8.742 1 98.62 323 TRP B N 1
ATOM 9282 C CA . TRP B 1 323 ? 11.203 -19.047 7.656 1 98.62 323 TRP B CA 1
ATOM 9283 C C . TRP B 1 323 ? 11.469 -18.188 6.418 1 98.62 323 TRP B C 1
ATOM 9285 O O . TRP B 1 323 ? 10.555 -17.938 5.633 1 98.62 323 TRP B O 1
ATOM 9295 N N . TRP B 1 324 ? 12.742 -17.781 6.227 1 97.88 324 TRP B N 1
ATOM 9296 C CA . TRP B 1 324 ? 13.125 -16.859 5.156 1 97.88 324 TRP B CA 1
ATOM 9297 C C . TRP B 1 324 ? 13.117 -17.578 3.807 1 97.88 324 TRP B C 1
ATOM 9299 O O . TRP B 1 324 ? 13.516 -18.734 3.705 1 97.88 324 TRP B O 1
ATOM 9309 N N . PRO B 1 325 ? 12.688 -16.828 2.746 1 95.62 325 PRO B N 1
ATOM 9310 C CA . PRO B 1 325 ? 12.844 -17.344 1.381 1 95.62 325 PRO B CA 1
ATOM 9311 C C . PRO B 1 325 ? 14.305 -17.469 0.963 1 95.62 325 PRO B C 1
ATOM 9313 O O . PRO B 1 325 ? 15.141 -16.641 1.347 1 95.62 325 PRO B O 1
ATOM 9316 N N . PHE B 1 326 ? 14.633 -18.531 0.205 1 93.5 326 PHE B N 1
ATOM 9317 C CA . PHE B 1 326 ? 15.922 -18.719 -0.441 1 93.5 326 PHE B CA 1
ATOM 9318 C C . PHE B 1 326 ? 17.047 -18.719 0.587 1 93.5 326 PHE B C 1
ATOM 9320 O O . PHE B 1 326 ? 18.125 -18.172 0.334 1 93.5 326 PHE B O 1
ATOM 9327 N N . THR B 1 327 ? 16.766 -19.219 1.784 1 94.31 327 THR B N 1
ATOM 9328 C CA . THR B 1 327 ? 17.75 -19.188 2.865 1 94.31 327 THR B CA 1
ATOM 9329 C C . THR B 1 327 ? 17.891 -20.578 3.492 1 94.31 327 THR B C 1
ATOM 9331 O O . THR B 1 327 ? 16.906 -21.219 3.832 1 94.31 327 THR B O 1
ATOM 9334 N N . GLN B 1 328 ? 19.109 -21.109 3.533 1 94.06 328 GLN B N 1
ATOM 9335 C CA . GLN B 1 328 ? 19.406 -22.297 4.336 1 94.06 328 GLN B CA 1
ATOM 9336 C C . GLN B 1 328 ? 19.625 -21.922 5.801 1 94.06 328 GLN B C 1
ATOM 9338 O O . GLN B 1 328 ? 20.734 -21.516 6.176 1 94.06 328 GLN B O 1
ATOM 9343 N N . HIS B 1 329 ? 18.641 -22.125 6.605 1 94.88 329 HIS B N 1
ATOM 9344 C CA . HIS B 1 329 ? 18.625 -21.656 7.988 1 94.88 329 HIS B CA 1
ATOM 9345 C C . HIS B 1 329 ? 19.703 -22.359 8.82 1 94.88 329 HIS B C 1
ATOM 9347 O O . HIS B 1 329 ? 20.125 -21.828 9.852 1 94.88 329 HIS B O 1
ATOM 9353 N N . GLY B 1 330 ? 20.141 -23.516 8.383 1 92.56 330 GLY B N 1
ATOM 9354 C CA . GLY B 1 330 ? 21.188 -24.25 9.102 1 92.56 330 GLY B CA 1
ATOM 9355 C C . GLY B 1 330 ? 22.531 -23.531 9.086 1 92.56 330 GLY B C 1
ATOM 9356 O O . GLY B 1 330 ? 23.391 -23.844 9.906 1 92.56 330 GLY B O 1
ATOM 9357 N N . ILE B 1 331 ? 22.641 -22.516 8.188 1 88.88 331 ILE B N 1
ATOM 9358 C CA . ILE B 1 331 ? 23.969 -21.906 8.078 1 88.88 331 ILE B CA 1
ATOM 9359 C C . ILE B 1 331 ? 23.844 -20.391 8.227 1 88.88 331 ILE B C 1
ATOM 9361 O O . ILE B 1 331 ? 24.734 -19.641 7.832 1 88.88 331 ILE B O 1
ATOM 9365 N N . VAL B 1 332 ? 22.734 -19.922 8.641 1 89.19 332 VAL B N 1
ATOM 9366 C CA . VAL B 1 332 ? 22.578 -18.5 8.859 1 89.19 332 VAL B CA 1
ATOM 9367 C C . VAL B 1 332 ? 23.328 -18.078 10.125 1 89.19 332 VAL B C 1
ATOM 9369 O O . VAL B 1 332 ? 23.031 -18.578 11.211 1 89.19 332 VAL B O 1
ATOM 9372 N N . ASP B 1 333 ? 24.25 -17.203 9.961 1 84.44 333 ASP B N 1
ATOM 9373 C CA . ASP B 1 333 ? 25.031 -16.734 11.109 1 84.44 333 ASP B CA 1
ATOM 9374 C C . ASP B 1 333 ? 24.5 -15.406 11.633 1 84.44 333 ASP B C 1
ATOM 9376 O O . ASP B 1 333 ? 24.312 -15.242 12.836 1 84.44 333 ASP B O 1
ATOM 9380 N N . LYS B 1 334 ? 24.297 -14.477 10.719 1 87.69 334 LYS B N 1
ATOM 9381 C CA . LYS B 1 334 ? 23.859 -13.133 11.086 1 87.69 334 LYS B CA 1
ATOM 9382 C C . LYS B 1 334 ? 22.594 -12.727 10.328 1 87.69 334 LYS B C 1
ATOM 9384 O O . LYS B 1 334 ? 22.438 -13.078 9.156 1 87.69 334 LYS B O 1
ATOM 9389 N N . VAL B 1 335 ? 21.719 -12.055 11.031 1 93.62 335 VAL B N 1
ATOM 9390 C CA . VAL B 1 335 ? 20.5 -11.508 10.438 1 93.62 335 VAL B CA 1
ATOM 9391 C C . VAL B 1 335 ? 20.609 -9.984 10.367 1 93.62 335 VAL B C 1
ATOM 9393 O O . VAL B 1 335 ? 21.047 -9.344 11.32 1 93.62 335 VAL B O 1
ATOM 9396 N N . ASN B 1 336 ? 20.312 -9.414 9.25 1 93.62 336 ASN B N 1
ATOM 9397 C CA . ASN B 1 336 ? 20.297 -7.965 9.078 1 93.62 336 ASN B CA 1
ATOM 9398 C C . ASN B 1 336 ? 19.047 -7.344 9.703 1 93.62 336 ASN B C 1
ATOM 9400 O O . ASN B 1 336 ? 17.953 -7.457 9.148 1 93.62 336 ASN B O 1
ATOM 9404 N N . VAL B 1 337 ? 19.188 -6.688 10.812 1 96.81 337 VAL B N 1
ATOM 9405 C CA . VAL B 1 337 ? 18.078 -6.008 11.461 1 96.81 337 VAL B CA 1
ATOM 9406 C C . VAL B 1 337 ? 17.922 -4.605 10.875 1 96.81 337 VAL B C 1
ATOM 9408 O O . VAL B 1 337 ? 18.75 -3.727 11.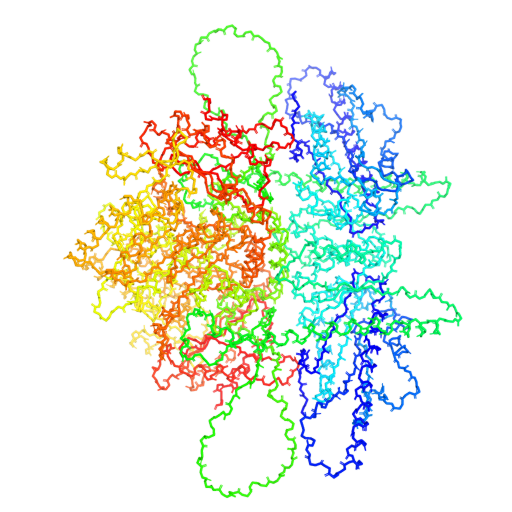109 1 96.81 337 VAL B O 1
ATOM 9411 N N . VAL B 1 338 ? 16.859 -4.352 10.133 1 97.5 338 VAL B N 1
ATOM 9412 C CA . VAL B 1 338 ? 16.641 -3.074 9.461 1 97.5 338 VAL B CA 1
ATOM 9413 C C . VAL B 1 338 ? 15.672 -2.225 10.273 1 97.5 338 VAL B C 1
ATOM 9415 O O . VAL B 1 338 ? 14.508 -2.604 10.469 1 97.5 338 VAL B O 1
ATOM 9418 N N . ASP B 1 339 ? 16.047 -1.098 10.695 1 97.31 339 ASP B N 1
ATOM 9419 C CA . ASP B 1 339 ? 15.211 -0.183 11.461 1 97.31 339 ASP B CA 1
ATOM 9420 C C . ASP B 1 339 ? 14.375 0.699 10.539 1 97.31 339 ASP B C 1
ATOM 9422 O O . ASP B 1 339 ? 13.242 1.047 10.875 1 97.31 339 ASP B O 1
ATOM 9426 N N . SER B 1 340 ? 14.93 1.143 9.469 1 97.75 340 SER B N 1
ATOM 9427 C CA . SER B 1 340 ? 14.289 2.004 8.484 1 97.75 340 SER B CA 1
ATOM 9428 C C . SER B 1 340 ? 15.078 2.031 7.176 1 97.75 340 SER B C 1
ATOM 9430 O O . SER B 1 340 ? 16.172 1.458 7.086 1 97.75 340 SER B O 1
ATOM 9432 N N . ALA B 1 341 ? 14.547 2.639 6.098 1 98.25 341 ALA B N 1
ATOM 9433 C CA . ALA B 1 341 ? 15.211 2.805 4.809 1 98.25 341 ALA B CA 1
ATOM 9434 C C . ALA B 1 341 ? 14.773 4.102 4.129 1 98.25 341 ALA B C 1
ATOM 9436 O O . ALA B 1 341 ? 13.625 4.527 4.27 1 98.25 341 ALA B O 1
ATOM 9437 N N . TYR B 1 342 ? 15.641 4.746 3.438 1 97.31 342 TYR B N 1
ATOM 9438 C CA . TYR B 1 342 ? 15.383 6.02 2.775 1 97.31 342 TYR B CA 1
ATOM 9439 C C . TYR B 1 342 ? 16.328 6.219 1.594 1 97.31 342 TYR B C 1
ATOM 9441 O O . TYR B 1 342 ? 17.531 6.02 1.717 1 97.31 342 TYR B O 1
ATOM 9449 N N . LYS B 1 343 ? 15.758 6.57 0.415 1 96.5 343 LYS B N 1
ATOM 9450 C CA . LYS B 1 343 ? 16.531 6.668 -0.817 1 96.5 343 LYS B CA 1
ATOM 9451 C C . LYS B 1 343 ? 17.297 5.375 -1.09 1 96.5 343 LYS B C 1
ATOM 9453 O O . LYS B 1 343 ? 16.703 4.297 -1.147 1 96.5 343 LYS B O 1
ATOM 9458 N N . ASP B 1 344 ? 18.672 5.414 -1.07 1 96.62 344 ASP B N 1
ATOM 9459 C CA . ASP B 1 344 ? 19.438 4.219 -1.42 1 96.62 344 ASP B CA 1
ATOM 9460 C C . ASP B 1 344 ? 19.984 3.537 -0.171 1 96.62 344 ASP B C 1
ATOM 9462 O O . ASP B 1 344 ? 20.734 2.561 -0.271 1 96.62 344 ASP B O 1
ATOM 9466 N N . LEU B 1 345 ? 19.562 4.035 1.018 1 96.12 345 LEU B N 1
ATOM 9467 C CA . LEU B 1 345 ? 20.266 3.598 2.221 1 96.12 345 LEU B CA 1
ATOM 9468 C C . LEU B 1 345 ? 19.328 2.85 3.156 1 96.12 345 LEU B C 1
ATOM 9470 O O . LEU B 1 345 ? 18.141 3.203 3.271 1 96.12 345 LEU B O 1
ATOM 9474 N N . LEU B 1 346 ? 19.844 1.801 3.842 1 95.94 346 LEU B N 1
ATOM 9475 C CA . LEU B 1 346 ? 19.219 1.116 4.973 1 95.94 346 LEU B CA 1
ATOM 9476 C C . LEU B 1 346 ? 19.844 1.568 6.289 1 95.94 346 LEU B C 1
ATOM 9478 O O . LEU B 1 346 ? 21.047 1.805 6.363 1 95.94 346 LEU B O 1
ATOM 9482 N N . ILE B 1 347 ? 19.047 1.747 7.297 1 96.12 347 ILE B N 1
ATOM 9483 C CA . ILE B 1 347 ? 19.531 1.873 8.664 1 96.12 347 ILE B CA 1
ATOM 9484 C C . ILE B 1 347 ? 19.422 0.528 9.375 1 96.12 347 ILE B C 1
ATOM 9486 O O . ILE B 1 347 ? 18.328 0.053 9.648 1 96.12 347 ILE B O 1
ATOM 9490 N N . THR B 1 348 ? 20.547 -0.084 9.648 1 94.25 348 THR B N 1
ATOM 9491 C CA . THR B 1 348 ? 20.578 -1.425 10.219 1 94.25 348 THR B CA 1
ATOM 9492 C C . THR B 1 348 ? 21.109 -1.391 11.648 1 94.25 348 THR B C 1
ATOM 9494 O O . THR B 1 348 ? 21.812 -0.454 12.039 1 94.25 348 THR B O 1
ATOM 9497 N N . TYR B 1 349 ? 20.688 -2.322 12.469 1 93.88 349 TYR B N 1
ATOM 9498 C CA . TYR B 1 349 ? 21.125 -2.459 13.852 1 93.88 349 TYR B CA 1
ATOM 9499 C C . TYR B 1 349 ? 22.031 -3.678 14.023 1 93.88 349 TYR B C 1
ATOM 9501 O O . TYR B 1 349 ? 21.656 -4.789 13.633 1 93.88 349 TYR B O 1
ATOM 9509 N N . ASN B 1 350 ? 23.234 -3.492 14.523 1 85.44 350 ASN B N 1
ATOM 9510 C CA . ASN B 1 350 ? 24.188 -4.566 14.789 1 85.44 350 ASN B CA 1
ATOM 9511 C C . ASN B 1 350 ? 24.391 -4.781 16.281 1 85.44 350 ASN B C 1
ATOM 9513 O O . ASN B 1 350 ? 24.859 -3.887 16.984 1 85.44 350 ASN B O 1
ATOM 9517 N N . ASN B 1 351 ? 23.953 -5.941 16.906 1 77.06 351 ASN B N 1
ATOM 9518 C CA . ASN B 1 351 ? 24.062 -6.23 18.344 1 77.06 351 ASN B CA 1
ATOM 9519 C C . ASN B 1 351 ? 25.438 -6.777 18.703 1 77.06 351 ASN B C 1
ATOM 9521 O O . ASN B 1 351 ? 25.766 -6.914 19.875 1 77.06 351 ASN B O 1
ATOM 9525 N N . ASN B 1 352 ? 26.531 -6.723 18.031 1 63 352 ASN B N 1
ATOM 9526 C CA . ASN B 1 352 ? 27.906 -7.188 18.219 1 63 352 ASN B CA 1
ATOM 9527 C C . ASN B 1 352 ? 27.953 -8.438 19.094 1 63 352 ASN B C 1
ATOM 9529 O O . ASN B 1 352 ? 29.031 -8.82 19.578 1 63 352 ASN B O 1
ATOM 9533 N N . ASN B 1 353 ? 26.938 -9.188 19.609 1 50.38 353 ASN B N 1
ATOM 9534 C CA . ASN B 1 353 ? 27.172 -10.312 20.5 1 50.38 353 ASN B CA 1
ATOM 9535 C C . ASN B 1 353 ? 27.969 -11.422 19.812 1 50.38 353 ASN B C 1
ATOM 9537 O O . ASN B 1 353 ? 28.062 -12.531 20.344 1 50.38 353 ASN B O 1
ATOM 9541 N N . ASN B 1 354 ? 28.234 -11.555 18.547 1 39.56 354 ASN B N 1
ATOM 9542 C CA . ASN B 1 354 ? 28.719 -12.867 18.125 1 39.56 354 ASN B CA 1
ATOM 9543 C C . ASN B 1 354 ? 30.047 -13.211 18.797 1 39.56 354 ASN B C 1
ATOM 9545 O O . ASN B 1 354 ? 30.25 -14.352 19.219 1 39.56 354 ASN B O 1
ATOM 9549 N N . SER B 1 355 ? 31.328 -12.648 18.359 1 35.84 355 SER B N 1
ATOM 9550 C CA . SER B 1 355 ? 32.375 -13.555 17.906 1 35.84 355 SER B CA 1
ATOM 9551 C C . SER B 1 355 ? 33 -14.305 19.062 1 35.84 355 SER B C 1
ATOM 9553 O O . SER B 1 355 ? 33.844 -15.188 18.859 1 35.84 355 SER B O 1
ATOM 9555 N N . ASN B 1 356 ? 33.375 -13.773 20.297 1 33.09 356 ASN B N 1
ATOM 9556 C CA . ASN B 1 356 ? 34.562 -14.438 20.859 1 33.09 356 ASN B CA 1
ATOM 9557 C C . ASN B 1 356 ? 34.219 -15.836 21.344 1 33.09 356 ASN B C 1
ATOM 9559 O O . ASN B 1 356 ? 34.969 -16.406 22.156 1 33.09 356 ASN B O 1
ATOM 9563 N N . ASN B 1 357 ? 33.125 -16.391 21.172 1 30.59 357 ASN B N 1
ATOM 9564 C CA . ASN B 1 357 ? 33.156 -17.594 22 1 30.59 357 ASN B CA 1
ATOM 9565 C C . ASN B 1 357 ? 34.094 -18.641 21.406 1 30.59 357 ASN B C 1
ATOM 9567 O O . ASN B 1 357 ? 34.031 -19.828 21.766 1 30.59 357 ASN B O 1
ATOM 9571 N N . ASN B 1 358 ? 34.781 -18.578 20.172 1 27.95 358 ASN B N 1
ATOM 9572 C CA . ASN B 1 358 ? 35.625 -19.75 19.969 1 27.95 358 ASN B CA 1
ATOM 9573 C C . ASN B 1 358 ? 36.938 -19.656 20.75 1 27.95 358 ASN B C 1
ATOM 9575 O O . ASN B 1 358 ? 37.906 -19.047 20.281 1 27.95 358 ASN B O 1
ATOM 9579 N N . ASN B 1 359 ? 37.031 -19.453 22.078 1 26.59 359 ASN B N 1
ATOM 9580 C CA . ASN B 1 359 ? 38.219 -19.703 22.922 1 26.59 359 ASN B CA 1
ATOM 9581 C C . ASN B 1 359 ? 38.719 -21.125 22.75 1 26.59 359 ASN B C 1
ATOM 9583 O O . ASN B 1 359 ? 38.281 -22.047 23.438 1 26.59 359 ASN B O 1
ATOM 9587 N N . SER B 1 360 ? 38.969 -21.781 21.609 1 25.45 360 SER B N 1
ATOM 9588 C CA . SER B 1 360 ? 39.812 -22.953 21.828 1 25.45 360 SER B CA 1
ATOM 9589 C C . SER B 1 360 ? 41.094 -22.562 22.531 1 25.45 360 SER B C 1
ATOM 9591 O O . SER B 1 360 ? 41.594 -21.453 22.344 1 25.45 360 SER B O 1
ATOM 9593 N N . ASN B 1 361 ? 41.75 -23.438 23.5 1 24.84 361 ASN B N 1
ATOM 9594 C CA . ASN B 1 361 ? 42.781 -23.688 24.516 1 24.84 361 ASN B CA 1
ATOM 9595 C C . ASN B 1 361 ? 44.188 -23.609 23.922 1 24.84 361 ASN B C 1
ATOM 9597 O O . ASN B 1 361 ? 45.125 -24.078 24.547 1 24.84 361 ASN B O 1
ATOM 9601 N N . ASN B 1 362 ? 44.469 -23.609 22.641 1 22.62 362 ASN B N 1
ATOM 9602 C CA . ASN B 1 362 ? 45.844 -24.062 22.547 1 22.62 362 ASN B CA 1
ATOM 9603 C C . ASN B 1 362 ? 46.781 -23.125 23.297 1 22.62 362 ASN B C 1
ATOM 9605 O O . ASN B 1 362 ? 46.562 -21.922 23.359 1 22.62 362 ASN B O 1
ATOM 9609 N N . SER B 1 363 ? 47.906 -23.719 23.984 1 22.45 363 SER B N 1
ATOM 9610 C CA . SER B 1 363 ? 48.938 -23.547 25.016 1 22.45 363 SER B CA 1
ATOM 9611 C C . SER B 1 363 ? 49.75 -22.281 24.781 1 22.45 363 SER B C 1
ATOM 9613 O O . SER B 1 363 ? 49.906 -21.453 25.672 1 22.45 363 SER B O 1
ATOM 9615 N N . ASN B 1 364 ? 50.969 -22.453 24.156 1 21.81 364 ASN B N 1
ATOM 9616 C CA . ASN B 1 364 ? 52.281 -22.266 24.781 1 21.81 364 ASN B CA 1
ATOM 9617 C C . ASN B 1 364 ? 52.719 -20.812 24.719 1 21.81 364 ASN B C 1
ATOM 9619 O O . ASN B 1 364 ? 53.25 -20.281 25.703 1 21.81 364 ASN B O 1
ATOM 9623 N N . ASP B 1 365 ? 53.219 -20.328 23.516 1 23.52 365 ASP B N 1
ATOM 9624 C CA . ASP B 1 365 ? 54.5 -19.625 23.516 1 23.52 365 ASP B CA 1
ATOM 9625 C C . ASP B 1 365 ? 54.344 -18.203 24.062 1 23.52 365 ASP B C 1
ATOM 9627 O O . ASP B 1 365 ? 53.312 -17.562 23.875 1 23.52 365 ASP B O 1
ATOM 9631 N N . SER B 1 366 ? 55.25 -17.781 25.047 1 24.11 366 SER B N 1
ATOM 9632 C CA . SER B 1 366 ? 55.656 -16.766 26.016 1 24.11 366 SER B CA 1
ATOM 9633 C C . SER B 1 366 ? 55.781 -15.398 25.375 1 24.11 366 SER B C 1
ATOM 9635 O O . SER B 1 366 ? 56.156 -14.43 26.031 1 24.11 366 SER B O 1
ATOM 9637 N N . HIS B 1 367 ? 55.812 -15.312 24 1 22.91 367 HIS B N 1
ATOM 9638 C CA . HIS B 1 367 ? 56.625 -14.133 23.75 1 22.91 367 HIS B CA 1
ATOM 9639 C C . HIS B 1 367 ? 56.031 -12.906 24.438 1 22.91 367 HIS B C 1
ATOM 9641 O O . HIS B 1 367 ? 54.844 -12.844 24.719 1 22.91 367 HIS B O 1
ATOM 9647 N N . ASN B 1 368 ? 56.906 -12.055 25 1 23.48 368 ASN B N 1
ATOM 9648 C CA . ASN B 1 368 ? 57.062 -10.852 25.812 1 23.48 368 ASN B CA 1
ATOM 9649 C C . ASN B 1 368 ? 56.25 -9.68 25.25 1 23.48 368 ASN B C 1
ATOM 9651 O O . ASN B 1 368 ? 56.688 -9.008 24.328 1 23.48 368 ASN B O 1
ATOM 9655 N N . SER B 1 369 ? 55.031 -9.992 24.797 1 23.16 369 SER B N 1
ATOM 9656 C CA . SER B 1 369 ? 54.375 -8.859 24.125 1 23.16 369 SER B CA 1
ATOM 9657 C C . SER B 1 369 ? 54.25 -7.672 25.078 1 23.16 369 SER B C 1
ATOM 9659 O O . SER B 1 369 ? 53.75 -7.816 26.203 1 23.16 369 SER B O 1
ATOM 9661 N N . ASN B 1 370 ? 55.188 -6.703 24.969 1 24.8 370 ASN B N 1
ATOM 9662 C CA . ASN B 1 370 ? 55.281 -5.398 25.609 1 24.8 370 ASN B CA 1
ATOM 9663 C C . ASN B 1 370 ? 53.938 -4.75 25.812 1 24.8 370 ASN B C 1
ATOM 9665 O O . ASN B 1 370 ? 53 -5.016 25.047 1 24.8 370 ASN B O 1
ATOM 9669 N N . ASN B 1 371 ? 53.75 -4.035 27 1 24.5 371 ASN B N 1
ATOM 9670 C CA . ASN B 1 371 ? 52.781 -3.418 27.906 1 24.5 371 ASN B CA 1
ATOM 9671 C C . ASN B 1 371 ? 52.031 -2.264 27.234 1 24.5 371 ASN B C 1
ATOM 9673 O O . ASN B 1 371 ? 51.5 -1.385 27.906 1 24.5 371 ASN B O 1
ATOM 9677 N N . SER B 1 372 ? 52.406 -1.835 25.969 1 27.19 372 SER B N 1
ATOM 9678 C CA . SER B 1 372 ? 51.906 -0.471 25.828 1 27.19 372 SER B CA 1
ATOM 9679 C C . SER B 1 372 ? 50.406 -0.405 26.109 1 27.19 372 SER B C 1
ATOM 9681 O O . SER B 1 372 ? 49.656 -1.252 25.641 1 27.19 372 SER B O 1
ATOM 9683 N N . ASN B 1 373 ? 49.969 0.159 27.25 1 25.98 373 ASN B N 1
ATOM 9684 C CA . ASN B 1 373 ? 48.781 0.559 27.969 1 25.98 373 ASN B CA 1
ATOM 9685 C C . ASN B 1 373 ? 47.781 1.276 27.047 1 25.98 373 ASN B C 1
ATOM 9687 O O . ASN B 1 373 ? 47.031 2.148 27.5 1 25.98 373 ASN B O 1
ATOM 9691 N N . THR B 1 374 ? 48.125 1.539 25.797 1 29.06 374 THR B N 1
ATOM 9692 C CA . THR B 1 374 ? 47.062 2.326 25.156 1 29.06 374 THR B CA 1
ATOM 9693 C C . THR B 1 374 ? 45.719 1.687 25.375 1 29.06 374 THR B C 1
ATOM 9695 O O . THR B 1 374 ? 45.531 0.502 25.094 1 29.06 374 THR B O 1
ATOM 9698 N N . SER B 1 375 ? 45.062 2.135 26.469 1 29.78 375 SER B N 1
ATOM 9699 C CA . SER B 1 375 ? 43.625 1.867 26.734 1 29.78 375 SER B CA 1
ATOM 9700 C C . SER B 1 375 ? 42.844 1.794 25.438 1 29.78 375 SER B C 1
ATOM 9702 O O . SER B 1 375 ? 42.719 2.783 24.719 1 29.78 375 SER B O 1
ATOM 9704 N N . ASP B 1 376 ? 42.969 0.821 24.734 1 31.17 376 ASP B N 1
ATOM 9705 C CA . ASP B 1 376 ? 42.094 0.43 23.641 1 31.17 376 ASP B CA 1
ATOM 9706 C C . ASP B 1 376 ? 40.625 0.648 24 1 31.17 376 ASP B C 1
ATOM 9708 O O . ASP B 1 376 ? 40.031 -0.141 24.75 1 31.17 376 ASP B O 1
ATOM 9712 N N . ILE B 1 377 ? 40.188 1.9 24.422 1 33.69 377 ILE B N 1
ATOM 9713 C CA . ILE B 1 377 ? 38.75 2.174 24.406 1 33.69 377 ILE B CA 1
ATOM 9714 C C . ILE B 1 377 ? 38.094 1.425 23.25 1 33.69 377 ILE B C 1
ATOM 9716 O O . ILE B 1 377 ? 38.406 1.698 22.094 1 33.69 377 ILE B O 1
ATOM 9720 N N . ASP B 1 378 ? 37.844 0.223 23.312 1 33.72 378 ASP B N 1
ATOM 9721 C CA . ASP B 1 378 ? 37 -0.728 22.578 1 33.72 378 ASP B CA 1
ATOM 9722 C C . ASP B 1 378 ? 35.688 -0.085 22.156 1 33.72 378 ASP B C 1
ATOM 9724 O O . ASP B 1 378 ? 34.719 -0.039 22.922 1 33.72 378 ASP B O 1
ATOM 9728 N N . THR B 1 379 ? 35.531 1.08 21.703 1 40.12 379 THR B N 1
ATOM 9729 C CA . THR B 1 379 ? 34.312 1.611 21.109 1 40.12 379 THR B CA 1
ATOM 9730 C C . THR B 1 379 ? 33.594 0.537 20.297 1 40.12 379 THR B C 1
ATOM 9732 O O . THR B 1 379 ? 32.531 0.797 19.703 1 40.12 379 THR B O 1
ATOM 9735 N N . PRO B 1 380 ? 34.188 -0.378 19.609 1 42.66 380 PRO B N 1
ATOM 9736 C CA . PRO B 1 380 ? 33.688 -1.202 18.5 1 42.66 380 PRO B CA 1
ATOM 9737 C C . PRO B 1 380 ? 32.438 -2.02 18.891 1 42.66 380 PRO B C 1
ATOM 9739 O O . PRO B 1 380 ? 31.641 -2.369 18.031 1 42.66 380 PRO B O 1
ATOM 9742 N N . ASP B 1 381 ? 32.375 -2.588 20.062 1 50.62 381 ASP B N 1
ATOM 9743 C CA . ASP B 1 381 ? 31.5 -3.723 20.328 1 50.62 381 ASP B CA 1
ATOM 9744 C C . ASP B 1 381 ? 30.109 -3.25 20.766 1 50.62 381 ASP B C 1
ATOM 9746 O O . ASP B 1 381 ? 29.344 -4.02 21.344 1 50.62 381 ASP B O 1
ATOM 9750 N N . THR B 1 382 ? 29.812 -1.931 20.719 1 63.03 382 THR B N 1
ATOM 9751 C CA . THR B 1 382 ? 28.484 -1.554 21.219 1 63.03 382 THR B CA 1
ATOM 9752 C C . THR B 1 382 ? 27.453 -1.649 20.094 1 63.03 382 THR B C 1
ATOM 9754 O O . THR B 1 382 ? 27.703 -1.219 18.969 1 63.03 382 THR B O 1
ATOM 9757 N N . PRO B 1 383 ? 26.375 -2.297 20.359 1 79.38 383 PRO B N 1
ATOM 9758 C CA . PRO B 1 383 ? 25.25 -2.303 19.422 1 79.38 383 PRO B CA 1
ATOM 9759 C C . PRO B 1 383 ? 24.922 -0.91 18.891 1 79.38 383 PRO B C 1
ATOM 9761 O O . PRO B 1 383 ? 24.969 0.067 19.641 1 79.38 383 PRO B O 1
ATOM 9764 N N . SER B 1 384 ? 24.984 -0.728 17.609 1 85.12 384 SER B N 1
ATOM 9765 C CA . SER B 1 384 ? 24.75 0.604 17.062 1 85.12 384 SER B CA 1
ATOM 9766 C C . SER B 1 384 ? 23.953 0.536 15.766 1 85.12 384 SER B C 1
ATOM 9768 O O . SER B 1 384 ? 23.922 -0.502 15.102 1 85.12 384 SER B O 1
ATOM 9770 N N . LEU B 1 385 ? 23.281 1.639 15.414 1 91.06 385 LEU B N 1
ATOM 9771 C CA . LEU B 1 385 ? 22.656 1.854 14.109 1 91.06 385 LEU B CA 1
ATOM 9772 C C . LEU B 1 385 ? 23.672 2.303 13.078 1 91.06 385 LEU B C 1
ATOM 9774 O O . LEU B 1 385 ? 24.578 3.08 13.391 1 91.06 385 LEU B O 1
ATOM 9778 N N . ASN B 1 386 ? 23.578 1.737 11.859 1 90.12 386 ASN B N 1
ATOM 9779 C CA . ASN B 1 386 ? 24.516 2.053 10.789 1 90.12 386 ASN B CA 1
ATOM 9780 C C . ASN B 1 386 ? 23.797 2.27 9.461 1 90.12 386 ASN B C 1
ATOM 9782 O O . ASN B 1 386 ? 22.766 1.641 9.195 1 90.12 386 ASN B O 1
ATOM 9786 N N . GLU B 1 387 ? 24.391 3.17 8.641 1 92.38 387 GLU B N 1
ATOM 9787 C CA . GLU B 1 387 ? 23.906 3.348 7.281 1 92.38 387 GLU B CA 1
ATOM 9788 C C . GLU B 1 387 ? 24.578 2.361 6.324 1 92.38 387 GLU B C 1
ATOM 9790 O O . GLU B 1 387 ? 25.797 2.209 6.332 1 92.38 387 GLU B O 1
ATOM 9795 N N . VAL B 1 388 ? 23.766 1.72 5.562 1 93.25 388 VAL B N 1
ATOM 9796 C CA . VAL B 1 388 ? 24.266 0.742 4.605 1 93.25 388 VAL B CA 1
ATOM 9797 C C . VAL B 1 388 ? 23.594 0.945 3.25 1 93.25 388 VAL B C 1
ATOM 9799 O O . VAL B 1 388 ? 22.375 1.029 3.164 1 93.25 388 VAL B O 1
ATOM 9802 N N . PHE B 1 389 ? 24.453 1.07 2.24 1 95.5 389 PHE B N 1
ATOM 9803 C CA . PHE B 1 389 ? 23.922 1.161 0.889 1 95.5 389 PHE B CA 1
ATOM 9804 C C . PHE B 1 389 ? 23.266 -0.155 0.474 1 95.5 389 PHE B C 1
ATOM 9806 O O . PHE B 1 389 ? 23.875 -1.222 0.624 1 95.5 389 PHE B O 1
ATOM 9813 N N . ASP B 1 390 ? 22.062 -0.089 -0.039 1 96.38 390 ASP B N 1
ATOM 9814 C CA . ASP B 1 390 ? 21.344 -1.267 -0.524 1 96.38 390 ASP B CA 1
ATOM 9815 C C . ASP B 1 390 ? 21.859 -1.693 -1.896 1 96.38 390 ASP B C 1
ATOM 9817 O O . ASP B 1 390 ? 21.234 -1.416 -2.918 1 96.38 390 ASP B O 1
ATOM 9821 N N . GLY B 1 391 ? 22.859 -2.453 -1.913 1 95.5 391 GLY B N 1
ATOM 9822 C CA . GLY B 1 391 ? 23.547 -2.812 -3.143 1 95.5 391 GLY B CA 1
ATOM 9823 C C . GLY B 1 391 ? 22.766 -3.797 -3.996 1 95.5 391 GLY B C 1
ATOM 9824 O O . GLY B 1 391 ? 23.078 -3.994 -5.172 1 95.5 391 GLY B O 1
ATOM 9825 N N . SER B 1 392 ? 21.781 -4.41 -3.459 1 94.94 392 SER B N 1
ATOM 9826 C CA . SER B 1 392 ? 20.938 -5.316 -4.23 1 94.94 392 SER B CA 1
ATOM 9827 C C . SER B 1 392 ? 19.656 -4.625 -4.699 1 94.94 392 SER B C 1
ATOM 9829 O O . SER B 1 392 ? 18.844 -5.223 -5.41 1 94.94 392 SER B O 1
ATOM 9831 N N . ALA B 1 393 ? 19.453 -3.32 -4.246 1 97.06 393 ALA B N 1
ATOM 9832 C CA . ALA B 1 393 ? 18.219 -2.58 -4.508 1 97.06 393 ALA B CA 1
ATOM 9833 C C . ALA B 1 393 ? 17 -3.375 -4.062 1 97.06 393 ALA B C 1
ATOM 9835 O O . ALA B 1 393 ? 15.992 -3.426 -4.77 1 97.06 393 ALA B O 1
ATOM 9836 N N . SER B 1 394 ? 17.156 -4.07 -2.93 1 97.06 394 SER B N 1
ATOM 9837 C CA . SER B 1 394 ? 16.078 -4.867 -2.336 1 97.06 394 SER B CA 1
ATOM 9838 C C . SER B 1 394 ? 15.453 -5.797 -3.365 1 97.06 394 SER B C 1
ATOM 9840 O O . SER B 1 394 ? 14.242 -5.742 -3.594 1 97.06 394 SER B O 1
ATOM 9842 N N . TRP B 1 395 ? 16.281 -6.676 -3.9 1 95 395 TRP B N 1
ATOM 9843 C CA . TRP B 1 395 ? 15.93 -7.672 -4.906 1 95 395 TRP B CA 1
ATOM 9844 C C . TRP B 1 395 ? 15.414 -7.004 -6.176 1 95 395 TRP B C 1
ATOM 9846 O O . TRP B 1 395 ? 14.352 -7.367 -6.691 1 95 395 TRP B O 1
ATOM 9856 N N . TRP B 1 396 ? 16.125 -6.004 -6.543 1 96.75 396 TRP B N 1
ATOM 9857 C CA . TRP B 1 396 ? 16.047 -5.355 -7.848 1 96.75 396 TRP B CA 1
ATOM 9858 C C . TRP B 1 396 ? 14.742 -4.574 -7.98 1 96.75 396 TRP B C 1
ATOM 9860 O O . TRP B 1 396 ? 14.258 -4.344 -9.086 1 96.75 396 TRP B O 1
ATOM 9870 N N . THR B 1 397 ? 14.094 -4.152 -6.852 1 97.94 397 THR B N 1
ATOM 9871 C CA . THR B 1 397 ? 12.789 -3.508 -6.926 1 97.94 397 THR B CA 1
ATOM 9872 C C . THR B 1 397 ? 12.93 -1.989 -6.918 1 97.94 397 THR B C 1
ATOM 9874 O O . THR B 1 397 ? 12.031 -1.273 -7.359 1 97.94 397 THR B O 1
ATOM 9877 N N . GLN B 1 398 ? 14.086 -1.448 -6.465 1 97.44 398 GLN B N 1
ATOM 9878 C CA . GLN B 1 398 ? 14.141 -0.021 -6.168 1 97.44 398 GLN B CA 1
ATOM 9879 C C . GLN B 1 398 ? 14.445 0.792 -7.426 1 97.44 398 GLN B C 1
ATOM 9881 O O . GLN B 1 398 ? 15.531 0.685 -7.992 1 97.44 398 GLN B O 1
ATOM 9886 N N . GLY B 1 399 ? 13.484 1.542 -7.867 1 97.12 399 GLY B N 1
ATOM 9887 C CA . GLY B 1 399 ? 13.648 2.492 -8.953 1 97.12 399 GLY B CA 1
ATOM 9888 C C . GLY B 1 399 ? 13.68 3.936 -8.492 1 97.12 399 GLY B C 1
ATOM 9889 O O . GLY B 1 399 ? 14.531 4.715 -8.922 1 97.12 399 GLY B O 1
ATOM 9890 N N . LEU B 1 400 ? 12.828 4.23 -7.535 1 97.31 400 LEU B N 1
ATOM 9891 C CA . LEU B 1 400 ? 12.68 5.617 -7.113 1 97.31 400 LEU B CA 1
ATOM 9892 C C . LEU B 1 400 ? 13.117 5.793 -5.66 1 97.31 400 LEU B C 1
ATOM 9894 O O . LEU B 1 400 ? 12.891 6.848 -5.062 1 97.31 400 LEU B O 1
ATOM 9898 N N . GLY B 1 401 ? 13.766 4.77 -5.09 1 96.88 401 GLY B N 1
ATOM 9899 C CA . GLY B 1 401 ? 14.336 4.875 -3.758 1 96.88 401 GLY B CA 1
ATOM 9900 C C . GLY B 1 401 ? 13.359 4.523 -2.656 1 96.88 401 GLY B C 1
ATOM 9901 O O . GLY B 1 401 ? 12.141 4.586 -2.855 1 96.88 401 GLY B O 1
ATOM 9902 N N . HIS B 1 402 ? 13.859 4.156 -1.385 1 97.69 402 HIS B N 1
ATOM 9903 C CA . HIS B 1 402 ? 13.078 3.812 -0.201 1 97.69 402 HIS B CA 1
ATOM 9904 C C . HIS B 1 402 ? 12.43 5.051 0.407 1 97.69 402 HIS B C 1
ATOM 9906 O O . HIS B 1 402 ? 12.969 6.152 0.31 1 97.69 402 HIS B O 1
ATOM 9912 N N . GLY B 1 403 ? 11.289 4.816 1.035 1 96.56 403 GLY B N 1
ATOM 9913 C CA . GLY B 1 403 ? 10.648 5.883 1.789 1 96.56 403 GLY B CA 1
ATOM 9914 C C . GLY B 1 403 ? 10.328 7.102 0.944 1 96.56 403 GLY B C 1
ATOM 9915 O O . GLY B 1 403 ? 10.461 8.234 1.406 1 96.56 403 GLY B O 1
ATOM 9916 N N . ASN B 1 404 ? 10 6.926 -0.364 1 96.25 404 ASN B N 1
ATOM 9917 C CA . ASN B 1 404 ? 9.672 8.008 -1.289 1 96.25 404 ASN B CA 1
ATOM 9918 C C . ASN B 1 404 ? 8.328 8.648 -0.948 1 96.25 404 ASN B C 1
ATOM 9920 O O . ASN B 1 404 ? 7.277 8.023 -1.098 1 96.25 404 ASN B O 1
ATOM 9924 N N . SER B 1 405 ? 8.344 9.93 -0.561 1 95.31 405 SER B N 1
ATOM 9925 C CA . SER B 1 405 ? 7.145 10.594 -0.06 1 95.31 405 SER B CA 1
ATOM 9926 C C . SER B 1 405 ? 6.117 10.781 -1.169 1 95.31 405 SER B C 1
ATOM 9928 O O . SER B 1 405 ? 4.91 10.758 -0.914 1 95.31 405 SER B O 1
ATOM 9930 N N . LYS B 1 406 ? 6.559 11.008 -2.402 1 95.5 406 LYS B N 1
ATOM 9931 C CA . LYS B 1 406 ? 5.633 11.141 -3.523 1 95.5 406 LYS B CA 1
ATOM 9932 C C . LYS B 1 406 ? 4.832 9.859 -3.73 1 95.5 406 LYS B C 1
ATOM 9934 O O . LYS B 1 406 ? 3.611 9.906 -3.902 1 95.5 406 LYS B O 1
ATOM 9939 N N . LEU B 1 407 ? 5.508 8.719 -3.73 1 97.94 407 LEU B N 1
ATOM 9940 C CA . LEU B 1 407 ? 4.832 7.434 -3.861 1 97.94 407 LEU B CA 1
ATOM 9941 C C . LEU B 1 407 ? 3.949 7.156 -2.648 1 97.94 407 LEU B C 1
ATOM 9943 O O . LEU B 1 407 ? 2.857 6.598 -2.783 1 97.94 407 LEU B O 1
ATOM 9947 N N . THR B 1 408 ? 4.438 7.531 -1.445 1 98.12 408 THR B N 1
ATOM 9948 C CA . THR B 1 408 ? 3.664 7.34 -0.224 1 98.12 408 THR B CA 1
ATOM 9949 C C . THR B 1 408 ? 2.35 8.109 -0.292 1 98.12 408 THR B C 1
ATOM 9951 O O . THR B 1 408 ? 1.294 7.582 0.061 1 98.12 408 THR B O 1
ATOM 9954 N N . LEU B 1 409 ? 2.418 9.336 -0.724 1 97.56 409 LEU B N 1
ATOM 9955 C CA . LEU B 1 409 ? 1.218 10.156 -0.833 1 97.56 409 LEU B CA 1
ATOM 9956 C C . LEU B 1 409 ? 0.253 9.578 -1.863 1 97.56 409 LEU B C 1
ATOM 9958 O O . LEU B 1 409 ? -0.96 9.57 -1.646 1 97.56 409 LEU B O 1
ATOM 9962 N N . THR B 1 410 ? 0.755 9.125 -3.025 1 98.19 410 THR B N 1
ATOM 9963 C CA . THR B 1 410 ? -0.058 8.484 -4.051 1 98.19 410 THR B CA 1
ATOM 9964 C C . THR B 1 410 ? -0.772 7.258 -3.49 1 98.19 410 THR B C 1
ATOM 9966 O O . THR B 1 410 ? -1.971 7.078 -3.715 1 98.19 410 THR B O 1
ATOM 9969 N N . ALA B 1 411 ? -0.005 6.406 -2.77 1 98.5 411 ALA B N 1
ATOM 9970 C CA . ALA B 1 411 ? -0.572 5.207 -2.156 1 98.5 411 ALA B CA 1
ATOM 9971 C C . ALA B 1 411 ? -1.662 5.566 -1.151 1 98.5 411 ALA B C 1
ATOM 9973 O O . ALA B 1 411 ? -2.709 4.918 -1.103 1 98.5 411 ALA B O 1
ATOM 9974 N N . SER B 1 412 ? -1.405 6.609 -0.33 1 97.81 412 SER B N 1
ATOM 9975 C CA . SER B 1 412 ? -2.363 7.039 0.684 1 97.81 412 SER B CA 1
ATOM 9976 C C . SER B 1 412 ? -3.666 7.512 0.049 1 97.81 412 SER B C 1
ATOM 9978 O O . SER B 1 412 ? -4.754 7.168 0.522 1 97.81 412 SER B O 1
ATOM 9980 N N . TYR B 1 413 ? -3.578 8.258 -1.031 1 98.38 413 TYR B N 1
ATOM 9981 C CA . TYR B 1 413 ? -4.75 8.766 -1.736 1 98.38 413 TYR B CA 1
ATOM 9982 C C . TYR B 1 413 ? -5.59 7.629 -2.293 1 98.38 413 TYR B C 1
ATOM 9984 O O . TYR B 1 413 ? -6.809 7.59 -2.094 1 98.38 413 TYR B O 1
ATOM 9992 N N . ALA B 1 414 ? -4.996 6.699 -2.977 1 98.56 414 ALA B N 1
ATOM 9993 C CA . ALA B 1 414 ? -5.711 5.559 -3.547 1 98.56 414 ALA B CA 1
ATOM 9994 C C . ALA B 1 414 ? -6.348 4.707 -2.453 1 98.56 414 ALA B C 1
ATOM 9996 O O . ALA B 1 414 ? -7.469 4.219 -2.613 1 98.56 414 ALA B O 1
ATOM 9997 N N . SER B 1 415 ? -5.609 4.5 -1.368 1 98.44 415 SER B N 1
ATOM 9998 C CA . SER B 1 415 ? -6.129 3.75 -0.231 1 98.44 415 SER B CA 1
ATOM 9999 C C . SER B 1 415 ? -7.383 4.406 0.338 1 98.44 415 SER B C 1
ATOM 10001 O O . SER B 1 415 ? -8.391 3.738 0.578 1 98.44 415 SER B O 1
ATOM 10003 N N . GLY B 1 416 ? -7.328 5.719 0.565 1 98.19 416 GLY B N 1
ATOM 10004 C CA . GLY B 1 416 ? -8.445 6.453 1.137 1 98.19 416 GLY B CA 1
ATOM 10005 C C . GLY B 1 416 ? -9.641 6.543 0.205 1 98.19 416 GLY B C 1
ATOM 10006 O O . GLY B 1 416 ? -10.789 6.551 0.657 1 98.19 416 GLY B O 1
ATOM 10007 N N . ARG B 1 417 ? -9.422 6.598 -1.106 1 98.06 417 ARG B N 1
ATOM 10008 C CA . ARG B 1 417 ? -10.5 6.773 -2.074 1 98.06 417 ARG B CA 1
ATOM 10009 C C . ARG B 1 417 ? -11.188 5.449 -2.371 1 98.06 417 ARG B C 1
ATOM 10011 O O . ARG B 1 417 ? -12.414 5.398 -2.525 1 98.06 417 ARG B O 1
ATOM 10018 N N . TYR B 1 418 ? -10.414 4.363 -2.385 1 98.31 418 TYR B N 1
ATOM 10019 C CA . TYR B 1 418 ? -10.969 3.102 -2.861 1 98.31 418 TYR B CA 1
ATOM 10020 C C . TYR B 1 418 ? -10.789 2.002 -1.821 1 98.31 418 TYR B C 1
ATOM 10022 O O . TYR B 1 418 ? -11.711 1.22 -1.572 1 98.31 418 TYR B O 1
ATOM 10030 N N . GLY B 1 419 ? -9.633 1.938 -1.225 1 97.56 419 GLY B N 1
ATOM 10031 C CA . GLY B 1 419 ? -9.18 0.661 -0.693 1 97.56 419 GLY B CA 1
ATOM 10032 C C . GLY B 1 419 ? -8.945 -0.385 -1.767 1 97.56 419 GLY B C 1
ATOM 10033 O O . GLY B 1 419 ? -8.195 -0.153 -2.715 1 97.56 419 GLY B O 1
ATOM 10034 N N . HIS B 1 420 ? -9.453 -1.51 -1.656 1 97.81 420 HIS B N 1
ATOM 10035 C CA . HIS B 1 420 ? -9.469 -2.484 -2.74 1 97.81 420 HIS B CA 1
ATOM 10036 C C . HIS B 1 420 ? -10.867 -2.652 -3.314 1 97.81 420 HIS B C 1
ATOM 10038 O O . HIS B 1 420 ? -11.859 -2.6 -2.578 1 97.81 420 HIS B O 1
ATOM 10044 N N . VAL B 1 421 ? -10.984 -2.793 -4.609 1 97.5 421 VAL B N 1
ATOM 10045 C CA . VAL B 1 421 ? -12.25 -3.021 -5.293 1 97.5 421 VAL B CA 1
ATOM 10046 C C . VAL B 1 421 ? -12.109 -4.184 -6.277 1 97.5 421 VAL B C 1
ATOM 10048 O O . VAL B 1 421 ? -11.062 -4.336 -6.918 1 97.5 421 VAL B O 1
ATOM 10051 N N . LEU B 1 422 ? -13.188 -4.91 -6.398 1 96 422 LEU B N 1
ATOM 10052 C CA . LEU B 1 422 ? -13.219 -6.023 -7.344 1 96 422 LEU B CA 1
ATOM 10053 C C . LEU B 1 422 ? -12.914 -5.547 -8.758 1 96 422 LEU B C 1
ATOM 10055 O O . LEU B 1 422 ? -13.406 -4.496 -9.18 1 96 422 LEU B O 1
ATOM 10059 N N . PHE B 1 423 ? -12.18 -6.312 -9.594 1 97.38 423 PHE B N 1
ATOM 10060 C CA . PHE B 1 423 ? -11.695 -5.832 -10.883 1 97.38 423 PHE B CA 1
ATOM 10061 C C . PHE B 1 423 ? -12.477 -6.465 -12.023 1 97.38 423 PHE B C 1
ATOM 10063 O O . PHE B 1 423 ? -12.812 -5.797 -13.008 1 97.38 423 PHE B O 1
ATOM 10070 N N . PRO B 1 424 ? -12.805 -7.812 -12.008 1 95.75 424 PRO B N 1
ATOM 10071 C CA . PRO B 1 424 ? -13.484 -8.398 -13.164 1 95.75 424 PRO B CA 1
ATOM 10072 C C . PRO B 1 424 ? -14.766 -7.656 -13.531 1 95.75 424 PRO B C 1
ATOM 10074 O O . PRO B 1 424 ? -15.617 -7.422 -12.672 1 95.75 424 PRO B O 1
ATOM 10077 N N . GLU B 1 425 ? -14.797 -7.281 -14.75 1 94.19 425 GLU B N 1
ATOM 10078 C CA . GLU B 1 425 ? -15.93 -6.562 -15.328 1 94.19 425 GLU B CA 1
ATOM 10079 C C . GLU B 1 425 ? -16.172 -5.238 -14.609 1 94.19 425 GLU B C 1
ATOM 10081 O O . GLU B 1 425 ? -17.297 -4.738 -14.57 1 94.19 425 GLU B O 1
ATOM 10086 N N . SER B 1 426 ? -15.203 -4.727 -13.93 1 96.62 426 SER B N 1
ATOM 10087 C CA . SER B 1 426 ? -15.219 -3.418 -13.281 1 96.62 426 SER B CA 1
ATOM 10088 C C . SER B 1 426 ? -13.992 -2.6 -13.664 1 96.62 426 SER B C 1
ATOM 10090 O O . SER B 1 426 ? -12.992 -3.15 -14.125 1 96.62 426 SER B O 1
ATOM 10092 N N . ILE B 1 427 ? -14.102 -1.321 -13.586 1 97.94 427 ILE B N 1
ATOM 10093 C CA . ILE B 1 427 ? -12.969 -0.454 -13.898 1 97.94 427 ILE B CA 1
ATOM 10094 C C . ILE B 1 427 ? -12.969 0.75 -12.961 1 97.94 427 ILE B C 1
ATOM 10096 O O . ILE B 1 427 ? -14.023 1.166 -12.477 1 97.94 427 ILE B O 1
ATOM 10100 N N . ASN B 1 428 ? -11.906 1.19 -12.516 1 98.31 428 ASN B N 1
ATOM 10101 C CA . ASN B 1 428 ? -11.656 2.428 -11.789 1 98.31 428 ASN B CA 1
ATOM 10102 C C . ASN B 1 428 ? -10.523 3.236 -12.414 1 98.31 428 ASN B C 1
ATOM 10104 O O . ASN B 1 428 ? -9.781 2.723 -13.258 1 98.31 428 ASN B O 1
ATOM 10108 N N . GLU B 1 429 ? -10.367 4.488 -12.07 1 98.12 429 GLU B N 1
ATOM 10109 C CA . GLU B 1 429 ? -9.414 5.395 -12.703 1 98.12 429 GLU B CA 1
ATOM 10110 C C . GLU B 1 429 ? -7.984 4.887 -12.539 1 98.12 429 GLU B C 1
ATOM 10112 O O . GLU B 1 429 ? -7.203 4.902 -13.5 1 98.12 429 GLU B O 1
ATOM 10117 N N . PRO B 1 430 ? -7.547 4.367 -11.398 1 98.56 430 PRO B N 1
ATOM 10118 C CA . PRO B 1 430 ? -6.168 3.889 -11.242 1 98.56 430 PRO B CA 1
ATOM 10119 C C . PRO B 1 430 ? -5.82 2.777 -12.234 1 98.56 430 PRO B C 1
ATOM 10121 O O . PRO B 1 430 ? -4.785 2.846 -12.898 1 98.56 430 PRO B O 1
ATOM 10124 N N . SER B 1 431 ? -6.637 1.756 -12.375 1 98.69 431 SER B N 1
ATOM 10125 C CA . SER B 1 431 ? -6.332 0.628 -13.25 1 98.69 431 SER B CA 1
ATOM 10126 C C . SER B 1 431 ? -6.434 1.024 -14.719 1 98.69 431 SER B C 1
ATOM 10128 O O . SER B 1 431 ? -5.645 0.563 -15.547 1 98.69 431 SER B O 1
ATOM 10130 N N . LEU B 1 432 ? -7.371 1.899 -15.031 1 98.62 432 LEU B N 1
ATOM 10131 C CA . LEU B 1 432 ? -7.531 2.314 -16.422 1 98.62 432 LEU B CA 1
ATOM 10132 C C . LEU B 1 432 ? -6.363 3.186 -16.859 1 98.62 432 LEU B C 1
ATOM 10134 O O . LEU B 1 432 ? -5.785 2.961 -17.922 1 98.62 432 LEU B O 1
ATOM 10138 N N . SER B 1 433 ? -6.059 4.238 -16.078 1 98.44 433 SER B N 1
ATOM 10139 C CA . SER B 1 433 ? -4.969 5.141 -16.438 1 98.44 433 SER B CA 1
ATOM 10140 C C . SER B 1 433 ? -3.645 4.391 -16.547 1 98.44 433 SER B C 1
ATOM 10142 O O . SER B 1 433 ? -2.824 4.691 -17.422 1 98.44 433 SER B O 1
ATOM 10144 N N . LEU B 1 434 ? -3.412 3.414 -15.68 1 98.75 434 LEU B N 1
ATOM 10145 C CA . LEU B 1 434 ? -2.195 2.615 -15.781 1 98.75 434 LEU B CA 1
ATOM 10146 C C . LEU B 1 434 ? -2.178 1.809 -17.078 1 98.75 434 LEU B C 1
ATOM 10148 O O . LEU B 1 434 ? -1.143 1.715 -17.734 1 98.75 434 LEU B O 1
ATOM 10152 N N . SER B 1 435 ? -3.338 1.194 -17.391 1 98.81 435 SER B N 1
ATOM 10153 C CA . SER B 1 435 ? -3.42 0.449 -18.641 1 98.81 435 SER B CA 1
ATOM 10154 C C . SER B 1 435 ? -3.061 1.33 -19.828 1 98.81 435 SER B C 1
ATOM 10156 O O . SER B 1 435 ? -2.307 0.914 -20.719 1 98.81 435 SER B O 1
ATOM 10158 N N . GLU B 1 436 ? -3.605 2.525 -19.828 1 98.56 436 GLU B N 1
ATOM 10159 C CA . GLU B 1 436 ? -3.318 3.473 -20.906 1 98.56 436 GLU B CA 1
ATOM 10160 C C . GLU B 1 436 ? -1.834 3.818 -20.953 1 98.56 436 GLU B C 1
ATOM 10162 O O . GLU B 1 436 ? -1.226 3.816 -22.016 1 98.56 436 GLU B O 1
ATOM 10167 N N . SER B 1 437 ? -1.241 4.098 -19.812 1 98.25 437 SER B N 1
ATOM 10168 C CA . SER B 1 437 ? 0.169 4.465 -19.734 1 98.25 437 SER B CA 1
ATOM 10169 C C . SER B 1 437 ? 1.063 3.33 -20.219 1 98.25 437 SER B C 1
ATOM 10171 O O . SER B 1 437 ? 2.066 3.57 -20.906 1 98.25 437 SER B O 1
ATOM 10173 N N . LEU B 1 438 ? 0.73 2.107 -19.875 1 98.69 438 LEU B N 1
ATOM 10174 C CA . LEU B 1 438 ? 1.514 0.945 -20.281 1 98.69 438 LEU B CA 1
ATOM 10175 C C . LEU B 1 438 ? 1.458 0.753 -21.797 1 98.69 438 LEU B C 1
ATOM 10177 O O . LEU B 1 438 ? 2.482 0.488 -22.422 1 98.69 438 LEU B O 1
ATOM 10181 N N . LEU B 1 439 ? 0.302 0.888 -22.375 1 98.62 439 LEU B N 1
ATOM 10182 C CA . LEU B 1 439 ? 0.136 0.696 -23.812 1 98.62 439 LEU B CA 1
ATOM 10183 C C . LEU B 1 439 ? 0.799 1.827 -24.594 1 98.62 439 LEU B C 1
ATOM 10185 O O . LEU B 1 439 ? 1.278 1.619 -25.703 1 98.62 439 LEU B O 1
ATOM 10189 N N . ASP B 1 440 ? 0.896 3.047 -23.953 1 97.56 440 ASP B N 1
ATOM 10190 C CA . ASP B 1 440 ? 1.539 4.195 -24.594 1 97.56 440 ASP B CA 1
ATOM 10191 C C . ASP B 1 440 ? 3.047 4.18 -24.344 1 97.56 440 ASP B C 1
ATOM 10193 O O . ASP B 1 440 ? 3.795 4.898 -25.016 1 97.56 440 ASP B O 1
ATOM 10197 N N . GLY B 1 441 ? 3.482 3.375 -23.438 1 96.62 441 GLY B N 1
ATOM 10198 C CA . GLY B 1 441 ? 4.891 3.289 -23.094 1 96.62 441 GLY B CA 1
ATOM 10199 C C . GLY B 1 441 ? 5.543 2 -23.562 1 96.62 441 GLY B C 1
ATOM 10200 O O . GLY B 1 441 ? 5.793 1.82 -24.75 1 96.62 441 GLY B O 1
ATOM 10201 N N . VAL B 1 442 ? 5.691 1.026 -22.703 1 97.75 442 VAL B N 1
ATOM 10202 C CA . VAL B 1 442 ? 6.422 -0.205 -22.984 1 97.75 442 VAL B CA 1
ATOM 10203 C C . VAL B 1 442 ? 5.66 -1.039 -24.016 1 97.75 442 VAL B C 1
ATOM 10205 O O . VAL B 1 442 ? 6.25 -1.863 -24.719 1 97.75 442 VAL B O 1
ATOM 10208 N N . GLY B 1 443 ? 4.34 -0.867 -24.109 1 97.94 443 GLY B N 1
ATOM 10209 C CA . GLY B 1 443 ? 3.514 -1.617 -25.031 1 97.94 443 GLY B CA 1
ATOM 10210 C C . GLY B 1 443 ? 3.326 -0.913 -26.375 1 97.94 443 GLY B C 1
ATOM 10211 O O . GLY B 1 443 ? 2.656 -1.434 -27.266 1 97.94 443 GLY B O 1
ATOM 10212 N N . LYS B 1 444 ? 3.932 0.232 -26.609 1 96.5 444 LYS B N 1
ATOM 10213 C CA . LYS B 1 444 ? 3.686 1.07 -27.766 1 96.5 444 LYS B CA 1
ATOM 10214 C C . LYS B 1 444 ? 3.971 0.308 -29.062 1 96.5 444 LYS B C 1
ATOM 10216 O O . LYS B 1 444 ? 5.02 -0.326 -29.203 1 96.5 444 LYS B O 1
ATOM 10221 N N . ASN B 1 445 ? 3.033 0.309 -29.984 1 94.56 445 ASN B N 1
ATOM 10222 C CA . ASN B 1 445 ? 3.111 -0.184 -31.359 1 94.56 445 ASN B CA 1
ATOM 10223 C C . ASN B 1 445 ? 2.957 -1.701 -31.422 1 94.56 445 ASN B C 1
ATOM 10225 O O . ASN B 1 445 ? 3.074 -2.299 -32.5 1 94.56 445 ASN B O 1
ATOM 10229 N N . TRP B 1 446 ? 2.758 -2.389 -30.281 1 97.75 446 TRP B N 1
ATOM 10230 C CA . TRP B 1 446 ? 2.625 -3.834 -30.422 1 97.75 446 TRP B CA 1
ATOM 10231 C C . TRP B 1 446 ? 1.534 -4.379 -29.5 1 97.75 446 TRP B C 1
ATOM 10233 O O . TRP B 1 446 ? 0.826 -5.32 -29.859 1 97.75 446 TRP B O 1
ATOM 10243 N N . ALA B 1 447 ? 1.41 -3.852 -28.297 1 98.62 447 ALA B N 1
ATOM 10244 C CA . ALA B 1 447 ? 0.47 -4.398 -27.328 1 98.62 447 ALA B CA 1
ATOM 10245 C C . ALA B 1 447 ? -0.885 -3.701 -27.422 1 98.62 447 ALA B C 1
ATOM 10247 O O . ALA B 1 447 ? -0.955 -2.498 -27.672 1 98.62 447 ALA B O 1
ATOM 10248 N N . ASN B 1 448 ? -1.953 -4.469 -27.141 1 98.75 448 ASN B N 1
ATOM 10249 C CA . ASN B 1 448 ? -3.307 -3.926 -27.219 1 98.75 448 ASN B CA 1
ATOM 10250 C C . ASN B 1 448 ? -4.078 -4.18 -25.922 1 98.75 448 ASN B C 1
ATOM 10252 O O . ASN B 1 448 ? -5.051 -3.486 -25.625 1 98.75 448 ASN B O 1
ATOM 10256 N N . ARG B 1 449 ? -3.672 -5.203 -25.156 1 98.81 449 ARG B N 1
ATOM 10257 C CA . ARG B 1 449 ? -4.418 -5.633 -23.984 1 98.81 449 ARG B CA 1
ATOM 10258 C C . ARG B 1 449 ? -3.521 -5.672 -22.75 1 98.81 449 ARG B C 1
ATOM 10260 O O . ARG B 1 449 ? -2.355 -6.066 -22.844 1 98.81 449 ARG B O 1
ATOM 10267 N N . VAL B 1 450 ? -4.094 -5.289 -21.609 1 98.88 450 VAL B N 1
ATOM 10268 C CA . VAL B 1 450 ? -3.381 -5.285 -20.344 1 98.88 450 VAL B CA 1
ATOM 10269 C C . VAL B 1 450 ? -4.047 -6.258 -19.375 1 98.88 450 VAL B C 1
ATOM 10271 O O . VAL B 1 450 ? -5.234 -6.129 -19.062 1 98.88 450 VAL B O 1
ATOM 10274 N N . PHE B 1 451 ? -3.367 -7.27 -18.859 1 98.94 451 PHE B N 1
ATOM 10275 C CA . PHE B 1 451 ? -3.812 -8.219 -17.844 1 98.94 451 PHE B CA 1
ATOM 10276 C C . PHE B 1 451 ? -3.023 -8.031 -16.562 1 98.94 451 PHE B C 1
ATOM 10278 O O . PHE B 1 451 ? -1.792 -8.102 -16.562 1 98.94 451 PHE B O 1
ATOM 10285 N N . TYR B 1 452 ? -3.725 -7.832 -15.414 1 98.75 452 TYR B N 1
ATOM 10286 C CA . TYR B 1 452 ? -3.066 -7.551 -14.141 1 98.75 452 TYR B CA 1
ATOM 10287 C C . TYR B 1 452 ? -2.898 -8.82 -13.32 1 98.75 452 TYR B C 1
ATOM 10289 O O . TYR B 1 452 ? -3.75 -9.711 -13.367 1 98.75 452 TYR B O 1
ATOM 10297 N N . SER B 1 453 ? -1.843 -8.914 -12.578 1 98.12 453 SER B N 1
ATOM 10298 C CA . SER B 1 453 ? -1.588 -9.883 -11.516 1 98.12 453 SER B CA 1
ATOM 10299 C C . SER B 1 453 ? -0.819 -9.25 -10.359 1 98.12 453 SER B C 1
ATOM 10301 O O . SER B 1 453 ? -0.896 -8.039 -10.148 1 98.12 453 SER B O 1
ATOM 10303 N N . ASP B 1 454 ? -0.022 -10.07 -9.523 1 96.69 454 ASP B N 1
ATOM 10304 C CA . ASP B 1 454 ? 0.482 -9.492 -8.273 1 96.69 454 ASP B CA 1
ATOM 10305 C C . ASP B 1 454 ? 2.008 -9.547 -8.227 1 96.69 454 ASP B C 1
ATOM 10307 O O . ASP B 1 454 ? 2.635 -8.789 -7.484 1 96.69 454 ASP B O 1
ATOM 10311 N N . ASN B 1 455 ? 2.617 -10.492 -8.891 1 98.12 455 ASN B N 1
ATOM 10312 C CA . ASN B 1 455 ? 4.07 -10.648 -8.867 1 98.12 455 ASN B CA 1
ATOM 10313 C C . ASN B 1 455 ? 4.59 -11.227 -10.18 1 98.12 455 ASN B C 1
ATOM 10315 O O . ASN B 1 455 ? 3.809 -11.586 -11.062 1 98.12 455 ASN B O 1
ATOM 10319 N N . GLY B 1 456 ? 5.922 -11.258 -10.359 1 98.38 456 GLY B N 1
ATOM 10320 C CA . GLY B 1 456 ? 6.527 -11.719 -11.602 1 98.38 456 GLY B CA 1
ATOM 10321 C C . GLY B 1 456 ? 6.172 -13.156 -11.938 1 98.38 456 GLY B C 1
ATOM 10322 O O . GLY B 1 456 ? 5.926 -13.477 -13.102 1 98.38 456 GLY B O 1
ATOM 10323 N N . SER B 1 457 ? 6.145 -14.055 -10.953 1 98.5 457 SER B N 1
ATOM 10324 C CA . SER B 1 457 ? 5.809 -15.461 -11.188 1 98.5 457 SER B CA 1
ATOM 10325 C C . SER B 1 457 ? 4.406 -15.602 -11.766 1 98.5 457 SER B C 1
ATOM 10327 O O . SER B 1 457 ? 4.203 -16.328 -12.742 1 98.5 457 SER B O 1
ATOM 10329 N N . THR B 1 458 ? 3.441 -14.859 -11.195 1 98.56 458 THR B N 1
ATOM 10330 C CA . THR B 1 458 ? 2.062 -15 -11.648 1 98.56 458 THR B CA 1
ATOM 10331 C C . THR B 1 458 ? 1.853 -14.281 -12.977 1 98.56 458 THR B C 1
ATOM 10333 O O . THR B 1 458 ? 1.042 -14.711 -13.797 1 98.56 458 THR B O 1
ATOM 10336 N N . ALA B 1 459 ? 2.578 -13.195 -13.227 1 98.81 459 ALA B N 1
ATOM 10337 C CA . ALA B 1 459 ? 2.535 -12.57 -14.547 1 98.81 459 ALA B CA 1
ATOM 10338 C C . ALA B 1 459 ? 3.031 -13.523 -15.625 1 98.81 459 ALA B C 1
ATOM 10340 O O . ALA B 1 459 ? 2.467 -13.586 -16.719 1 98.81 459 ALA B O 1
ATOM 10341 N N . MET B 1 460 ? 4.078 -14.281 -15.305 1 98.81 460 MET B N 1
ATOM 10342 C CA . MET B 1 460 ? 4.617 -15.25 -16.25 1 98.81 460 MET B CA 1
ATOM 10343 C C . MET B 1 460 ? 3.691 -16.453 -16.391 1 98.81 460 MET B C 1
ATOM 10345 O O . MET B 1 460 ? 3.584 -17.047 -17.469 1 98.81 460 MET B O 1
ATOM 10349 N N . GLU B 1 461 ? 2.975 -16.844 -15.289 1 98.56 461 GLU B N 1
ATOM 10350 C CA . GLU B 1 461 ? 1.931 -17.859 -15.398 1 98.56 461 GLU B CA 1
ATOM 10351 C C . GLU B 1 461 ? 0.863 -17.453 -16.406 1 98.56 461 GLU B C 1
ATOM 10353 O O . GLU B 1 461 ? 0.401 -18.281 -17.203 1 98.56 461 GLU B O 1
ATOM 10358 N N . VAL B 1 462 ? 0.446 -16.203 -16.344 1 98.69 462 VAL B N 1
ATOM 10359 C CA . VAL B 1 462 ? -0.549 -15.672 -17.266 1 98.69 462 VAL B CA 1
ATOM 10360 C C . VAL B 1 462 ? 0.004 -15.688 -18.688 1 98.69 462 VAL B C 1
ATOM 10362 O O . VAL B 1 462 ? -0.688 -16.094 -19.625 1 98.69 462 VAL B O 1
ATOM 10365 N N . ALA B 1 463 ? 1.26 -15.266 -18.859 1 98.81 463 ALA B N 1
ATOM 10366 C CA . ALA B 1 463 ? 1.896 -15.258 -20.172 1 98.81 463 ALA B CA 1
ATOM 10367 C C . ALA B 1 463 ? 1.937 -16.656 -20.766 1 98.81 463 ALA B C 1
ATOM 10369 O O . ALA B 1 463 ? 1.663 -16.844 -21.953 1 98.81 463 ALA B O 1
ATOM 10370 N N . LEU B 1 464 ? 2.289 -17.656 -19.969 1 98.31 464 LEU B N 1
ATOM 10371 C CA . LEU B 1 464 ? 2.338 -19.047 -20.406 1 98.31 464 LEU B CA 1
ATOM 10372 C C . LEU B 1 464 ? 0.964 -19.516 -20.875 1 98.31 464 LEU B C 1
ATOM 10374 O O . LEU B 1 464 ? 0.84 -20.156 -21.922 1 98.31 464 LEU B O 1
ATOM 10378 N N . LYS B 1 465 ? -0.067 -19.203 -20.109 1 97.44 465 LYS B N 1
ATOM 10379 C CA . LYS B 1 465 ? -1.424 -19.625 -20.453 1 97.44 465 LYS B CA 1
ATOM 10380 C C . LYS B 1 465 ? -1.909 -18.922 -21.719 1 97.44 465 LYS B C 1
ATOM 10382 O O . LYS B 1 465 ? -2.66 -19.516 -22.516 1 97.44 465 LYS B O 1
ATOM 10387 N N . MET B 1 466 ? -1.507 -17.688 -21.922 1 97.81 466 MET B N 1
ATOM 10388 C CA . MET B 1 466 ? -1.848 -16.953 -23.125 1 97.81 466 MET B CA 1
ATOM 10389 C C . MET B 1 466 ? -1.229 -17.609 -24.359 1 97.81 466 MET B C 1
ATOM 10391 O O . MET B 1 466 ? -1.851 -17.656 -25.422 1 97.81 466 MET B O 1
ATOM 10395 N N . ALA B 1 467 ? -0.003 -18.125 -24.203 1 97.81 467 ALA B N 1
ATOM 10396 C CA . ALA B 1 467 ? 0.767 -18.609 -25.344 1 97.81 467 ALA B CA 1
ATOM 10397 C C . ALA B 1 467 ? 0.451 -20.062 -25.656 1 97.81 467 ALA B C 1
ATOM 10399 O O . ALA B 1 467 ? 0.431 -20.484 -26.812 1 97.81 467 ALA B O 1
ATOM 10400 N N . LEU B 1 468 ? 0.25 -20.875 -24.578 1 95.69 468 LEU B N 1
ATOM 10401 C CA . LEU B 1 468 ? 0.059 -22.312 -24.734 1 95.69 468 LEU B CA 1
ATOM 10402 C C . LEU B 1 468 ? -1.425 -22.656 -24.766 1 95.69 468 LEU B C 1
ATOM 10404 O O . LEU B 1 468 ? -1.947 -23.25 -23.812 1 95.69 468 LEU B O 1
ATOM 10408 N N . ILE B 1 469 ? -2.057 -22.375 -25.812 1 87.5 469 ILE B N 1
ATOM 10409 C CA . ILE B 1 469 ? -3.477 -22.703 -25.938 1 87.5 469 ILE B CA 1
ATOM 10410 C C . ILE B 1 469 ? -3.648 -24.172 -26.312 1 87.5 469 ILE B C 1
ATOM 10412 O O . ILE B 1 469 ? -3.039 -24.641 -27.266 1 87.5 469 ILE B O 1
ATOM 10416 N N . LYS B 1 470 ? -4.41 -24.781 -25.484 1 76.19 470 LYS B N 1
ATOM 10417 C CA . LYS B 1 470 ? -4.637 -26.219 -25.656 1 76.19 470 LYS B CA 1
ATOM 10418 C C . LYS B 1 470 ? -5.195 -26.516 -27.047 1 76.19 470 LYS B C 1
ATOM 10420 O O . LYS B 1 470 ? -6.102 -25.828 -27.516 1 76.19 470 LYS B O 1
ATOM 10425 N N . GLN B 1 471 ? -4.559 -27.438 -27.625 1 72.06 471 GLN B N 1
ATOM 10426 C CA . GLN B 1 471 ? -4.953 -27.859 -28.969 1 72.06 471 GLN B CA 1
ATOM 10427 C C . GLN B 1 471 ? -5.855 -29.094 -28.906 1 72.06 471 GLN B C 1
ATOM 10429 O O . GLN B 1 471 ? -5.93 -29.781 -27.891 1 72.06 471 GLN B O 1
ATOM 10434 N N . SER B 1 472 ? -6.664 -29.281 -29.875 1 65.94 472 SER B N 1
ATOM 10435 C CA . SER B 1 472 ? -7.648 -30.344 -29.953 1 65.94 472 SER B CA 1
ATOM 10436 C C . SER B 1 472 ? -6.992 -31.719 -29.781 1 65.94 472 SER B C 1
ATOM 10438 O O . SER B 1 472 ? -7.578 -32.625 -29.188 1 65.94 472 SER B O 1
ATOM 10440 N N . ASP B 1 473 ? -5.777 -31.938 -30.234 1 68.06 473 ASP B N 1
ATOM 10441 C CA . ASP B 1 473 ? -5.199 -33.281 -30.297 1 68.06 473 ASP B CA 1
ATOM 10442 C C . ASP B 1 473 ? -4.41 -33.594 -29.031 1 68.06 473 ASP B C 1
ATOM 10444 O O . ASP B 1 473 ? -3.646 -34.562 -28.984 1 68.06 473 ASP B O 1
ATOM 10448 N N . ASP B 1 474 ? -4.668 -33.094 -28.016 1 68.62 474 ASP B N 1
ATOM 10449 C CA . ASP B 1 474 ? -4.098 -33.375 -26.703 1 68.62 474 ASP B CA 1
ATOM 10450 C C . ASP B 1 474 ? -2.574 -33.438 -26.766 1 68.62 474 ASP B C 1
ATOM 10452 O O . ASP B 1 474 ? -1.959 -34.25 -26.078 1 68.62 474 ASP B O 1
ATOM 10456 N N . VAL B 1 475 ? -1.979 -32.781 -27.625 1 80.88 475 VAL B N 1
ATOM 10457 C CA . VAL B 1 475 ? -0.524 -32.75 -27.719 1 80.88 475 VAL B CA 1
ATOM 10458 C C . VAL B 1 475 ? 0.03 -31.734 -26.719 1 80.88 475 VAL B C 1
ATOM 10460 O O . VAL B 1 475 ? -0.472 -30.609 -26.641 1 80.88 475 VAL B O 1
ATOM 10463 N N . GLU B 1 476 ? 0.976 -32.25 -25.969 1 88.25 476 GLU B N 1
ATOM 10464 C CA . GLU B 1 476 ? 1.636 -31.375 -25.016 1 88.25 476 GLU B CA 1
ATOM 10465 C C . GLU B 1 476 ? 2.578 -30.406 -25.719 1 88.25 476 GLU B C 1
ATOM 10467 O O . GLU B 1 476 ? 3.467 -30.828 -26.453 1 88.25 476 GLU B O 1
ATOM 10472 N N . LEU B 1 477 ? 2.354 -29.156 -25.547 1 93.69 477 LEU B N 1
ATOM 10473 C CA . LEU B 1 477 ? 3.189 -28.125 -26.141 1 93.69 477 LEU B CA 1
ATOM 10474 C C . LEU B 1 477 ? 4.418 -27.844 -25.281 1 93.69 477 LEU B C 1
ATOM 10476 O O . LEU B 1 477 ? 4.312 -27.781 -24.047 1 93.69 477 LEU B O 1
ATOM 10480 N N . SER B 1 478 ? 5.586 -27.75 -25.906 1 96.81 478 SER B N 1
ATOM 10481 C CA . SER B 1 478 ? 6.84 -27.438 -25.234 1 96.81 478 SER B CA 1
ATOM 10482 C C . SER B 1 478 ? 7.223 -25.984 -25.422 1 96.81 478 SER B C 1
ATOM 10484 O O . SER B 1 478 ? 6.746 -25.312 -26.344 1 96.81 478 SER B O 1
ATOM 10486 N N . VAL B 1 479 ? 8.094 -25.5 -24.484 1 98.25 479 VAL B N 1
ATOM 10487 C CA . VAL B 1 479 ? 8.617 -24.141 -24.625 1 98.25 479 VAL B CA 1
ATOM 10488 C C . VAL B 1 479 ? 10.055 -24.188 -25.141 1 98.25 479 VAL B C 1
ATOM 10490 O O . VAL B 1 479 ? 10.75 -25.203 -24.953 1 98.25 479 VAL B O 1
ATOM 10493 N N . LEU B 1 480 ? 10.414 -23.172 -25.859 1 98.56 480 LEU B N 1
ATOM 10494 C CA . LEU B 1 480 ? 11.805 -22.891 -26.203 1 98.56 480 LEU B CA 1
ATOM 10495 C C . LEU B 1 480 ? 12.375 -21.781 -25.312 1 98.56 480 LEU B C 1
ATOM 10497 O O . LEU B 1 480 ? 11.68 -20.812 -25.016 1 98.56 480 LEU B O 1
ATOM 10501 N N . GLY B 1 481 ? 13.555 -22 -24.812 1 98.31 481 GLY B N 1
ATOM 10502 C CA . GLY B 1 481 ? 14.18 -20.984 -23.984 1 98.31 481 GLY B CA 1
ATOM 10503 C C . GLY B 1 481 ? 15.695 -21.047 -24 1 98.31 481 GLY B C 1
ATOM 10504 O O . GLY B 1 481 ? 16.281 -21.594 -24.938 1 98.31 481 GLY B O 1
ATOM 10505 N N . LEU B 1 482 ? 16.328 -20.375 -23.047 1 98.12 482 LEU B N 1
ATOM 10506 C CA . LEU B 1 482 ? 17.781 -20.344 -22.938 1 98.12 482 LEU B CA 1
ATOM 10507 C C . LEU B 1 482 ? 18.234 -20.969 -21.625 1 98.12 482 LEU B C 1
ATOM 10509 O O . LEU B 1 482 ? 17.547 -20.859 -20.609 1 98.12 482 LEU B O 1
ATOM 10513 N N . GLU B 1 483 ? 19.391 -21.656 -21.703 1 97.06 483 GLU B N 1
ATOM 10514 C CA . GLU B 1 483 ? 19.984 -22.156 -20.469 1 97.06 483 GLU B CA 1
ATOM 10515 C C . GLU B 1 483 ? 20.312 -21 -19.516 1 97.06 483 GLU B C 1
ATOM 10517 O O . GLU B 1 483 ? 20.844 -19.969 -19.938 1 97.06 483 GLU B O 1
ATOM 10522 N N . GLY B 1 484 ? 19.891 -21.141 -18.25 1 95.19 484 GLY B N 1
ATOM 10523 C CA . GLY B 1 484 ? 20.109 -20.078 -17.281 1 95.19 484 GLY B CA 1
ATOM 10524 C C . GLY B 1 484 ? 18.875 -19.234 -17.031 1 95.19 484 GLY B C 1
ATOM 10525 O O . GLY B 1 484 ? 18.875 -18.391 -16.141 1 95.19 484 GLY B O 1
ATOM 10526 N N . SER B 1 485 ? 17.828 -19.578 -17.75 1 96.31 485 SER B N 1
ATOM 10527 C CA . SER B 1 485 ? 16.609 -18.797 -17.625 1 96.31 485 SER B CA 1
ATOM 10528 C C . SER B 1 485 ? 15.961 -19 -16.25 1 96.31 485 SER B C 1
ATOM 10530 O O . SER B 1 485 ? 16.062 -20.078 -15.664 1 96.31 485 SER B O 1
ATOM 10532 N N . TYR B 1 486 ? 15.375 -18.016 -15.727 1 96.94 486 TYR B N 1
ATOM 10533 C CA . TYR B 1 486 ? 14.586 -17.984 -14.508 1 96.94 486 TYR B CA 1
ATOM 10534 C C . TYR B 1 486 ? 13.32 -17.141 -14.695 1 96.94 486 TYR B C 1
ATOM 10536 O O . TYR B 1 486 ? 13.398 -15.938 -14.945 1 96.94 486 TYR B O 1
ATOM 10544 N N . HIS B 1 487 ? 12.133 -17.781 -14.523 1 98.38 487 HIS B N 1
ATOM 10545 C CA . HIS B 1 487 ? 10.898 -17.062 -14.812 1 98.38 487 HIS B CA 1
ATOM 10546 C C . HIS B 1 487 ? 10.016 -16.984 -13.578 1 98.38 487 HIS B C 1
ATOM 10548 O O . HIS B 1 487 ? 8.891 -16.469 -13.656 1 98.38 487 HIS B O 1
ATOM 10554 N N . GLY B 1 488 ? 10.469 -17.469 -12.453 1 97.5 488 GLY B N 1
ATOM 10555 C CA . GLY B 1 488 ? 9.695 -17.375 -11.227 1 97.5 488 GLY B CA 1
ATOM 10556 C C . GLY B 1 488 ? 9.711 -18.672 -10.422 1 97.5 488 GLY B C 1
ATOM 10557 O O . GLY B 1 488 ? 10.453 -19.594 -10.75 1 97.5 488 GLY B O 1
ATOM 10558 N N . ASP B 1 489 ? 8.852 -18.703 -9.375 1 97.06 489 ASP B N 1
ATOM 10559 C CA . ASP B 1 489 ? 9.008 -19.781 -8.406 1 97.06 489 ASP B CA 1
ATOM 10560 C C . ASP B 1 489 ? 7.719 -20.594 -8.289 1 97.06 489 ASP B C 1
ATOM 10562 O O . ASP B 1 489 ? 7.645 -21.531 -7.5 1 97.06 489 ASP B O 1
ATOM 10566 N N . THR B 1 490 ? 6.633 -20.312 -9.008 1 97.94 490 THR B N 1
ATOM 10567 C CA . THR B 1 490 ? 5.508 -21.234 -9.086 1 97.94 490 THR B CA 1
ATOM 10568 C C . THR B 1 490 ? 5.844 -22.438 -9.984 1 97.94 490 THR B C 1
ATOM 10570 O O . THR B 1 490 ? 6.633 -22.312 -10.922 1 97.94 490 THR B O 1
ATOM 10573 N N . ILE B 1 491 ? 5.273 -23.516 -9.742 1 97.62 491 ILE B N 1
ATOM 10574 C CA . ILE B 1 491 ? 5.691 -24.766 -10.383 1 97.62 491 ILE B CA 1
ATOM 10575 C C . ILE B 1 491 ? 5.473 -24.672 -11.891 1 97.62 491 ILE B C 1
ATOM 10577 O O . ILE B 1 491 ? 6.281 -25.172 -12.672 1 97.62 491 ILE B O 1
ATOM 10581 N N . GLY B 1 492 ? 4.402 -23.984 -12.289 1 97.56 492 GLY B N 1
ATOM 10582 C CA . GLY B 1 492 ? 4.156 -23.812 -13.711 1 97.56 492 GLY B CA 1
ATOM 10583 C C . GLY B 1 492 ? 5.293 -23.109 -14.43 1 97.56 492 GLY B C 1
ATOM 10584 O O . GLY B 1 492 ? 5.77 -23.594 -15.461 1 97.56 492 GLY B O 1
ATOM 10585 N N . VAL B 1 493 ? 5.777 -22.031 -13.898 1 97.81 493 VAL B N 1
ATOM 10586 C CA . VAL B 1 493 ? 6.828 -21.266 -14.57 1 97.81 493 VAL B CA 1
ATOM 10587 C C . VAL B 1 493 ? 8.18 -21.953 -14.336 1 97.81 493 VAL B C 1
ATOM 10589 O O . VAL B 1 493 ? 9.102 -21.812 -15.141 1 97.81 493 VAL B O 1
ATOM 10592 N N . MET B 1 494 ? 8.328 -22.734 -13.25 1 97.69 494 MET B N 1
ATOM 10593 C CA . MET B 1 494 ? 9.516 -23.562 -13.086 1 97.69 494 MET B CA 1
ATOM 10594 C C . MET B 1 494 ? 9.633 -24.562 -14.219 1 97.69 494 MET B C 1
ATOM 10596 O O . MET B 1 494 ? 10.734 -24.828 -14.719 1 97.69 494 MET B O 1
ATOM 10600 N N . ASN B 1 495 ? 8.5 -25.125 -14.602 1 97.69 495 ASN B N 1
ATOM 10601 C CA . ASN B 1 495 ? 8.492 -26.109 -15.68 1 97.69 495 ASN B CA 1
ATOM 10602 C C . ASN B 1 495 ? 8.922 -25.484 -17 1 97.69 495 ASN B C 1
ATOM 10604 O O . ASN B 1 495 ? 9.32 -26.203 -17.938 1 97.69 495 ASN B O 1
ATOM 10608 N N . ALA B 1 496 ? 8.891 -24.156 -17.094 1 98.19 496 ALA B N 1
ATOM 10609 C CA . ALA B 1 496 ? 9.297 -23.438 -18.297 1 98.19 496 ALA B CA 1
ATOM 10610 C C . ALA B 1 496 ? 10.789 -23.094 -18.25 1 98.19 496 ALA B C 1
ATOM 10612 O O . ALA B 1 496 ? 11.297 -22.406 -19.125 1 98.19 496 ALA B O 1
ATOM 10613 N N . CYS B 1 497 ? 11.477 -23.562 -17.266 1 97.88 497 CYS B N 1
ATOM 10614 C CA . CYS B 1 497 ? 12.914 -23.406 -17.141 1 97.88 497 CYS B CA 1
ATOM 10615 C C . CYS B 1 497 ? 13.617 -24.75 -17.125 1 97.88 497 CYS B C 1
ATOM 10617 O O . CYS B 1 497 ? 13.055 -25.75 -16.656 1 97.88 497 CYS B O 1
ATOM 10619 N N . GLY B 1 498 ? 14.875 -24.797 -17.703 1 96.38 498 GLY B N 1
ATOM 10620 C CA . GLY B 1 498 ? 15.688 -26 -17.578 1 96.38 498 GLY B CA 1
ATOM 10621 C C . GLY B 1 498 ? 16.125 -26.281 -16.156 1 96.38 498 GLY B C 1
ATOM 10622 O O . GLY B 1 498 ? 15.93 -25.438 -15.258 1 96.38 498 GLY B O 1
ATOM 10623 N N . PRO B 1 499 ? 16.656 -27.5 -15.945 1 93.62 499 PRO B N 1
ATOM 10624 C CA . PRO B 1 499 ? 17.125 -27.828 -14.594 1 93.62 499 PRO B CA 1
ATOM 10625 C C . PRO B 1 499 ? 18.141 -26.828 -14.055 1 93.62 499 PRO B C 1
ATOM 10627 O O . PRO B 1 499 ? 19.031 -26.406 -14.781 1 93.62 499 PRO B O 1
ATOM 10630 N N . ASN B 1 500 ? 17.953 -26.391 -12.891 1 91.75 500 ASN B N 1
ATOM 10631 C CA . ASN B 1 500 ? 18.844 -25.469 -12.203 1 91.75 500 ASN B CA 1
ATOM 10632 C C . ASN B 1 500 ? 18.734 -25.594 -10.688 1 91.75 500 ASN B C 1
ATOM 10634 O O . ASN B 1 500 ? 18.016 -26.469 -10.188 1 91.75 500 ASN B O 1
ATOM 10638 N N . ILE B 1 501 ? 19.391 -24.828 -9.93 1 85.81 501 ILE B N 1
ATOM 10639 C CA . ILE B 1 501 ? 19.516 -24.953 -8.484 1 85.81 501 ILE B CA 1
ATOM 10640 C C . ILE B 1 501 ? 18.172 -24.656 -7.82 1 85.81 501 ILE B C 1
ATOM 10642 O O . ILE B 1 501 ? 17.875 -25.172 -6.746 1 85.81 501 ILE B O 1
ATOM 10646 N N . TYR B 1 502 ? 17.281 -23.875 -8.367 1 90.19 502 TYR B N 1
ATOM 10647 C CA . TYR B 1 502 ? 16.047 -23.406 -7.75 1 90.19 502 TYR B CA 1
ATOM 10648 C C . TYR B 1 502 ? 14.945 -24.453 -7.883 1 90.19 502 TYR B C 1
ATOM 10650 O O . TYR B 1 502 ? 14.008 -24.469 -7.082 1 90.19 502 TYR B O 1
ATOM 10658 N N . ASN B 1 503 ? 15.008 -25.359 -8.938 1 92.31 503 ASN B N 1
ATOM 10659 C CA . ASN B 1 503 ? 13.867 -26.234 -9.211 1 92.31 503 ASN B CA 1
ATOM 10660 C C . ASN B 1 503 ? 14.227 -27.703 -9.047 1 92.31 503 ASN B C 1
ATOM 10662 O O . ASN B 1 503 ? 13.344 -28.562 -8.953 1 92.31 503 ASN B O 1
ATOM 10666 N N . GLU B 1 504 ? 15.461 -28.031 -8.891 1 87.12 504 GLU B N 1
ATOM 10667 C CA . GLU B 1 504 ? 15.922 -29.406 -8.945 1 87.12 504 GLU B CA 1
ATOM 10668 C C . GLU B 1 504 ? 15.32 -30.25 -7.816 1 87.12 504 GLU B C 1
ATOM 10670 O O . GLU B 1 504 ? 15.023 -31.422 -8 1 87.12 504 GLU B O 1
ATOM 10675 N N . LYS B 1 505 ? 15.047 -29.641 -6.688 1 88.38 505 LYS B N 1
ATOM 10676 C CA . LYS B 1 505 ? 14.578 -30.406 -5.535 1 88.38 505 LYS B CA 1
ATOM 10677 C C . LYS B 1 505 ? 13.062 -30.266 -5.379 1 88.38 505 LYS B C 1
ATOM 10679 O O . LYS B 1 505 ? 12.484 -30.812 -4.434 1 88.38 505 LYS B O 1
ATOM 10684 N N . VAL B 1 506 ? 12.422 -29.625 -6.27 1 91.5 506 VAL B N 1
ATOM 10685 C CA . VAL B 1 506 ? 10.969 -29.469 -6.215 1 91.5 506 VAL B CA 1
ATOM 10686 C C . VAL B 1 506 ? 10.289 -30.719 -6.75 1 91.5 506 VAL B C 1
ATOM 10688 O O . VAL B 1 506 ? 10.516 -31.109 -7.895 1 91.5 506 VAL B O 1
ATOM 10691 N N . SER B 1 507 ? 9.414 -31.344 -5.973 1 91 507 SER B N 1
ATOM 10692 C CA . SER B 1 507 ? 8.836 -32.656 -6.238 1 91 507 SER B CA 1
ATOM 10693 C C . SER B 1 507 ? 8.078 -32.656 -7.562 1 91 507 SER B C 1
ATOM 10695 O O . SER B 1 507 ? 8.188 -33.594 -8.336 1 91 507 SER B O 1
ATOM 10697 N N . TRP B 1 508 ? 7.293 -31.766 -7.887 1 94.31 508 TRP B N 1
ATOM 10698 C CA . TRP B 1 508 ? 6.418 -31.766 -9.055 1 94.31 508 TRP B CA 1
ATOM 10699 C C . TRP B 1 508 ? 7.078 -31.062 -10.227 1 94.31 508 TRP B C 1
ATOM 10701 O O . TRP B 1 508 ? 6.461 -30.875 -11.281 1 94.31 508 TRP B O 1
ATOM 10711 N N . TYR B 1 509 ? 8.375 -30.688 -10.133 1 94.62 509 TYR B N 1
ATOM 10712 C CA . TYR B 1 509 ? 9.086 -30.078 -11.25 1 94.62 509 TYR B CA 1
ATOM 10713 C C . TYR B 1 509 ? 9.281 -31.078 -12.391 1 94.62 509 TYR B C 1
ATOM 10715 O O . TYR B 1 509 ? 9.719 -32.219 -12.164 1 94.62 509 TYR B O 1
ATOM 10723 N N . SER B 1 510 ? 8.883 -30.703 -13.539 1 94.69 510 SER B N 1
ATOM 10724 C CA . SER B 1 510 ? 9.062 -31.438 -14.789 1 94.69 510 SER B CA 1
ATOM 10725 C C . SER B 1 510 ? 9.359 -30.484 -15.945 1 94.69 510 SER B C 1
ATOM 10727 O O . SER B 1 510 ? 8.469 -29.781 -16.422 1 94.69 510 SER B O 1
ATOM 10729 N N . PRO B 1 511 ? 10.609 -30.422 -16.375 1 95.88 511 PRO B N 1
ATOM 10730 C CA . PRO B 1 511 ? 10.938 -29.484 -17.453 1 95.88 511 PRO B CA 1
ATOM 10731 C C . PRO B 1 511 ? 10.141 -29.75 -18.719 1 95.88 511 PRO B C 1
ATOM 10733 O O . PRO B 1 511 ? 10.148 -30.875 -19.234 1 95.88 511 PRO B O 1
ATOM 10736 N N . LYS B 1 512 ? 9.516 -28.75 -19.281 1 96.94 512 LYS B N 1
ATOM 10737 C CA . LYS B 1 512 ? 8.633 -28.906 -20.438 1 96.94 512 LYS B CA 1
ATOM 10738 C C . LYS B 1 512 ? 9.109 -28.031 -21.609 1 96.94 512 LYS B C 1
ATOM 10740 O O . LYS B 1 512 ? 8.328 -27.25 -22.172 1 96.94 512 LYS B O 1
ATOM 10745 N N . GLY B 1 513 ? 10.422 -28.25 -21.953 1 97.69 513 GLY B N 1
ATOM 10746 C CA . GLY B 1 513 ? 10.945 -27.453 -23.047 1 97.69 513 GLY B CA 1
ATOM 10747 C C . GLY B 1 513 ? 12.367 -27.828 -23.438 1 97.69 513 GLY B C 1
ATOM 10748 O O . GLY B 1 513 ? 12.875 -28.859 -23.016 1 97.69 513 GLY B O 1
ATOM 10749 N N . ILE B 1 514 ? 12.914 -27.141 -24.438 1 98.38 514 ILE B N 1
ATOM 10750 C CA . ILE B 1 514 ? 14.297 -27.203 -24.891 1 98.38 514 ILE B CA 1
ATOM 10751 C C . ILE B 1 514 ? 14.984 -25.859 -24.656 1 98.38 514 ILE B C 1
ATOM 10753 O O . ILE B 1 514 ? 14.391 -24.812 -24.906 1 98.38 514 ILE B O 1
ATOM 10757 N N . TRP B 1 515 ? 16.219 -25.906 -24.172 1 98.31 515 TRP B N 1
ATOM 10758 C CA . TRP B 1 515 ? 16.922 -24.672 -23.828 1 98.31 515 TRP B CA 1
ATOM 10759 C C . TRP B 1 515 ? 18.281 -24.625 -24.516 1 98.31 515 TRP B C 1
ATOM 10761 O O . TRP B 1 515 ? 19.125 -25.5 -24.297 1 98.31 515 TRP B O 1
ATOM 10771 N N . PHE B 1 516 ? 18.516 -23.562 -25.312 1 97.69 516 PHE B N 1
ATOM 10772 C CA . PHE B 1 516 ? 19.766 -23.359 -26.031 1 97.69 516 PHE B CA 1
ATOM 10773 C C . PHE B 1 516 ? 20.781 -22.656 -25.156 1 97.69 516 PHE B C 1
ATOM 10775 O O . PHE B 1 516 ? 20.422 -21.891 -24.266 1 97.69 516 PHE B O 1
ATOM 10782 N N . LYS B 1 517 ? 22.047 -22.922 -25.328 1 96.44 517 LYS B N 1
ATOM 10783 C CA . LYS B 1 517 ? 23.125 -22.234 -24.594 1 96.44 517 LYS B CA 1
ATOM 10784 C C . LYS B 1 517 ? 23.422 -20.875 -25.219 1 96.44 517 LYS B C 1
ATOM 10786 O O . LYS B 1 517 ? 23.844 -20.781 -26.359 1 96.44 517 LYS B O 1
ATOM 10791 N N . PRO B 1 518 ? 23.234 -19.797 -24.453 1 96.25 518 PRO B N 1
ATOM 10792 C CA . PRO B 1 518 ? 23.438 -18.484 -25.047 1 96.25 518 PRO B CA 1
ATOM 10793 C C . PRO B 1 518 ? 24.906 -18.016 -24.984 1 96.25 518 PRO B C 1
ATOM 10795 O O . PRO B 1 518 ? 25.609 -18.359 -24.031 1 96.25 518 PRO B O 1
ATOM 10798 N N . PRO B 1 519 ? 25.375 -17.234 -26.016 1 96.69 519 PRO B N 1
ATOM 10799 C CA . PRO B 1 519 ? 26.656 -16.547 -25.891 1 96.69 519 PRO B CA 1
ATOM 10800 C C . PRO B 1 519 ? 26.609 -15.414 -24.859 1 96.69 519 PRO B C 1
ATOM 10802 O O . PRO B 1 519 ? 25.625 -14.68 -24.797 1 96.69 519 PRO B O 1
ATOM 10805 N N . GLN B 1 520 ? 27.641 -15.312 -24.078 1 96.25 520 GLN B N 1
ATOM 10806 C CA . GLN B 1 520 ? 27.719 -14.32 -23.016 1 96.25 520 GLN B CA 1
ATOM 10807 C C . GLN B 1 520 ? 28.797 -13.281 -23.297 1 96.25 520 GLN B C 1
ATOM 10809 O O . GLN B 1 520 ? 29.875 -13.617 -23.766 1 96.25 520 GLN B O 1
ATOM 10814 N N . ILE B 1 521 ? 28.531 -12.07 -23.062 1 96.88 521 ILE B N 1
ATOM 10815 C CA . ILE B 1 521 ? 29.484 -10.984 -23.25 1 96.88 521 ILE B CA 1
ATOM 10816 C C . ILE B 1 521 ? 30.031 -10.555 -21.891 1 96.88 521 ILE B C 1
ATOM 10818 O O . ILE B 1 521 ? 29.281 -10.352 -20.938 1 96.88 521 ILE B O 1
ATOM 10822 N N . LEU B 1 522 ? 31.344 -10.406 -21.812 1 96.19 522 LEU B N 1
ATOM 10823 C CA . LEU B 1 522 ? 32.031 -9.898 -20.641 1 96.19 522 LEU B CA 1
ATOM 10824 C C . LEU B 1 522 ? 33.219 -9.031 -21.062 1 96.19 522 LEU B C 1
ATOM 10826 O O . LEU B 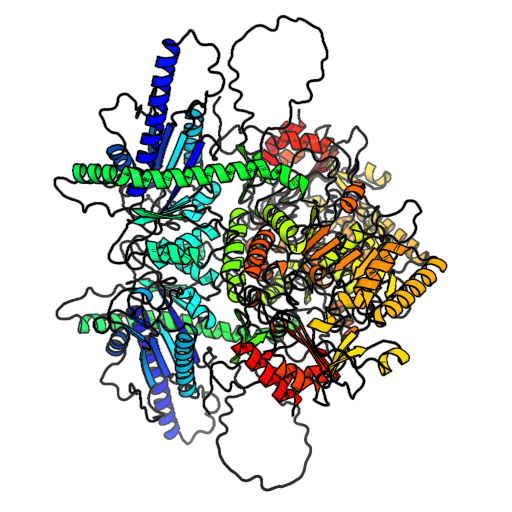1 522 ? 33.906 -9.32 -22.047 1 96.19 522 LEU B O 1
ATOM 10830 N N . MET B 1 523 ? 33.469 -8.039 -20.281 1 97.06 523 MET B N 1
ATOM 10831 C CA . MET B 1 523 ? 34.688 -7.266 -20.5 1 97.06 523 MET B CA 1
ATOM 10832 C C . MET B 1 523 ? 35.844 -7.848 -19.703 1 97.06 523 MET B C 1
ATOM 10834 O O . MET B 1 523 ? 35.75 -8.031 -18.484 1 97.06 523 MET B O 1
ATOM 10838 N N . LYS B 1 524 ? 36.875 -8.133 -20.297 1 95.62 524 LYS B N 1
ATOM 10839 C CA . LYS B 1 524 ? 38.125 -8.562 -19.703 1 95.62 524 LYS B CA 1
ATOM 10840 C C . LYS B 1 524 ? 39.312 -7.855 -20.359 1 95.62 524 LYS B C 1
ATOM 10842 O O . LYS B 1 524 ? 39.375 -7.738 -21.578 1 95.62 524 LYS B O 1
ATOM 10847 N N . ASP B 1 525 ? 40.188 -7.309 -19.531 1 95.31 525 ASP B N 1
ATOM 10848 C CA . ASP B 1 525 ? 41.375 -6.602 -20 1 95.31 525 ASP B CA 1
ATOM 10849 C C . ASP B 1 525 ? 41.031 -5.488 -20.969 1 95.31 525 ASP B C 1
ATOM 10851 O O . ASP B 1 525 ? 41.594 -5.391 -22.062 1 95.31 525 ASP B O 1
ATOM 10855 N N . ASN B 1 526 ? 39.969 -4.801 -20.688 1 94.06 526 ASN B N 1
ATOM 10856 C CA . ASN B 1 526 ? 39.531 -3.578 -21.359 1 94.06 526 ASN B CA 1
ATOM 10857 C C . ASN B 1 526 ? 38.906 -3.879 -22.703 1 94.06 526 ASN B C 1
ATOM 10859 O O . ASN B 1 526 ? 38.812 -3.008 -23.578 1 94.06 526 ASN B O 1
ATOM 10863 N N . LYS B 1 527 ? 38.5 -5.121 -22.859 1 94.56 527 LYS B N 1
ATOM 10864 C CA . LYS B 1 527 ? 37.844 -5.52 -24.109 1 94.56 527 LYS B CA 1
ATOM 10865 C C . LYS B 1 527 ? 36.656 -6.422 -23.828 1 94.56 527 LYS B C 1
ATOM 10867 O O . LYS B 1 527 ? 36.719 -7.332 -23 1 94.56 527 LYS B O 1
ATOM 10872 N N . TYR B 1 528 ? 35.531 -6.086 -24.562 1 95.56 528 TYR B N 1
ATOM 10873 C CA . TYR B 1 528 ? 34.406 -6.988 -24.469 1 95.56 528 TYR B CA 1
ATOM 10874 C C . TYR B 1 528 ? 34.625 -8.234 -25.312 1 95.56 528 TYR B C 1
ATOM 10876 O O . TYR B 1 528 ? 34.938 -8.141 -26.5 1 95.56 528 TYR B O 1
ATOM 10884 N N . ARG B 1 529 ? 34.438 -9.344 -24.719 1 93.38 529 ARG B N 1
ATOM 10885 C CA . ARG B 1 529 ? 34.562 -10.625 -25.422 1 93.38 529 ARG B CA 1
ATOM 10886 C C . ARG B 1 529 ? 33.281 -11.453 -25.297 1 93.38 529 ARG B C 1
ATOM 10888 O O . ARG B 1 529 ? 32.406 -11.148 -24.484 1 93.38 529 ARG B O 1
ATOM 10895 N N . ILE B 1 530 ? 33.156 -12.406 -26.172 1 94.38 530 ILE B N 1
ATOM 10896 C CA . ILE B 1 530 ? 32 -13.289 -26.188 1 94.38 530 ILE B CA 1
ATOM 10897 C C . ILE B 1 530 ? 32.438 -14.711 -25.828 1 94.38 530 ILE B C 1
ATOM 10899 O O . ILE B 1 530 ? 33.344 -15.258 -26.438 1 94.38 530 ILE B O 1
ATOM 10903 N N . ASN B 1 531 ? 31.75 -15.258 -24.875 1 90 531 ASN B N 1
ATOM 10904 C CA . ASN B 1 531 ? 31.969 -16.656 -24.5 1 90 531 ASN B CA 1
ATOM 10905 C C . ASN B 1 531 ? 30.953 -17.578 -25.156 1 90 531 ASN B C 1
ATOM 10907 O O . ASN B 1 531 ? 29.953 -17.125 -25.703 1 90 531 ASN B O 1
ATOM 10911 N N . ASN B 1 532 ? 31.297 -18.906 -25.219 1 84.38 532 ASN B N 1
ATOM 10912 C CA . ASN B 1 532 ? 30.406 -19.938 -25.719 1 84.38 532 ASN B CA 1
ATOM 10913 C C . ASN B 1 532 ? 30.188 -19.812 -27.219 1 84.38 532 ASN B C 1
ATOM 10915 O O . ASN B 1 532 ? 29.047 -19.797 -27.688 1 84.38 532 ASN B O 1
ATOM 10919 N N . ILE B 1 533 ? 31.25 -19.422 -27.922 1 82.12 533 ILE B N 1
ATOM 10920 C CA . ILE B 1 533 ? 31.281 -19.453 -29.375 1 82.12 533 ILE B CA 1
ATOM 10921 C C . ILE B 1 533 ? 32.375 -20.391 -29.859 1 82.12 533 ILE B C 1
ATOM 10923 O O . ILE B 1 533 ? 33.344 -20.672 -29.125 1 82.12 533 ILE B O 1
ATOM 10927 N N . PRO B 1 534 ? 32.125 -20.906 -31.031 1 79.25 534 PRO B N 1
ATOM 10928 C CA . PRO B 1 534 ? 33.156 -21.812 -31.531 1 79.25 534 PRO B CA 1
ATOM 10929 C C . PRO B 1 534 ? 34.531 -21.188 -31.562 1 79.25 534 PRO B C 1
ATOM 10931 O O . PRO B 1 534 ? 34.688 -20.016 -31.891 1 79.25 534 PRO B O 1
ATOM 10934 N N . LYS B 1 535 ? 35.469 -22 -31.312 1 77.25 535 LYS B N 1
ATOM 10935 C CA . LYS B 1 535 ? 36.844 -21.578 -31.203 1 77.25 535 LYS B CA 1
ATOM 10936 C C . LYS B 1 535 ? 37.344 -20.953 -32.5 1 77.25 535 LYS B C 1
ATOM 10938 O O . LYS B 1 535 ? 38.125 -20 -32.5 1 77.25 535 LYS B O 1
ATOM 10943 N N . THR B 1 536 ? 36.938 -21.469 -33.531 1 77 536 THR B N 1
ATOM 10944 C CA . THR B 1 536 ? 37.375 -21.016 -34.844 1 77 536 THR B CA 1
ATOM 10945 C C . THR B 1 536 ? 37 -19.547 -35.094 1 77 536 THR B C 1
ATOM 10947 O O . THR B 1 536 ? 37.75 -18.797 -35.719 1 77 536 THR B O 1
ATOM 10950 N N . ILE B 1 537 ? 35.938 -19.172 -34.562 1 78.44 537 ILE B N 1
ATOM 10951 C CA . ILE B 1 537 ? 35.469 -17.797 -34.719 1 78.44 537 ILE B CA 1
ATOM 10952 C C . ILE B 1 537 ? 36.094 -16.906 -33.656 1 78.44 537 ILE B C 1
ATOM 10954 O O . ILE B 1 537 ? 36.5 -15.773 -33.938 1 78.44 537 ILE B O 1
ATOM 10958 N N . ASN B 1 538 ? 36.25 -17.484 -32.531 1 73.81 538 ASN B N 1
ATOM 10959 C CA . ASN B 1 538 ? 36.781 -16.75 -31.375 1 73.81 538 ASN B CA 1
ATOM 10960 C C . ASN B 1 538 ? 38.219 -16.281 -31.641 1 73.81 538 ASN B C 1
ATOM 10962 O O . ASN B 1 538 ? 38.594 -15.18 -31.203 1 73.81 538 ASN B O 1
ATOM 10966 N N . ASN B 1 539 ? 38.938 -17.047 -32.25 1 71.81 539 ASN B N 1
ATOM 10967 C CA . ASN B 1 539 ? 40.344 -16.75 -32.531 1 71.81 539 ASN B CA 1
ATOM 10968 C C . ASN B 1 539 ? 40.5 -15.547 -33.438 1 71.81 539 ASN B C 1
ATOM 10970 O O . ASN B 1 539 ? 41.5 -14.852 -33.406 1 71.81 539 ASN B O 1
ATOM 10974 N N . ASN B 1 540 ? 39.531 -15.289 -34.156 1 72.25 540 ASN B N 1
ATOM 10975 C CA . ASN B 1 540 ? 39.625 -14.211 -35.156 1 72.25 540 ASN B CA 1
ATOM 10976 C C . ASN B 1 540 ? 38.812 -12.984 -34.719 1 72.25 540 ASN B C 1
ATOM 10978 O O . ASN B 1 540 ? 38.781 -11.977 -35.406 1 72.25 540 ASN B O 1
ATOM 10982 N N . PHE B 1 541 ? 38.281 -13.195 -33.594 1 77.62 541 PHE B N 1
ATOM 10983 C CA . PHE B 1 541 ? 37.406 -12.133 -33.125 1 77.62 541 PHE B CA 1
ATOM 10984 C C . PHE B 1 541 ? 38.094 -11.312 -32.031 1 77.62 541 PHE B C 1
ATOM 10986 O O . PHE B 1 541 ? 38.438 -11.836 -30.984 1 77.62 541 PHE B O 1
ATOM 10993 N N . ASP B 1 542 ? 38.5 -10.102 -32.281 1 78.31 542 ASP B N 1
ATOM 10994 C CA . ASP B 1 542 ? 39.25 -9.25 -31.375 1 78.31 542 ASP B CA 1
ATOM 10995 C C . ASP B 1 542 ? 38.375 -8.727 -30.234 1 78.31 542 ASP B C 1
ATOM 10997 O O . ASP B 1 542 ? 38.875 -8.141 -29.281 1 78.31 542 ASP B O 1
ATOM 11001 N N . GLY B 1 543 ? 37.094 -8.984 -30.328 1 89.5 543 GLY B N 1
ATOM 11002 C CA . GLY B 1 543 ? 36.219 -8.445 -29.328 1 89.5 543 GLY B CA 1
ATOM 11003 C C . GLY B 1 543 ? 35.688 -7.066 -29.672 1 89.5 543 GLY B C 1
ATOM 11004 O O . GLY B 1 543 ? 35.781 -6.625 -30.828 1 89.5 543 GLY B O 1
ATOM 11005 N N . PHE B 1 544 ? 34.844 -6.445 -28.75 1 93.75 544 PHE B N 1
ATOM 11006 C CA . PHE B 1 544 ? 34.281 -5.113 -28.953 1 93.75 544 PHE B CA 1
ATOM 11007 C C . PHE B 1 544 ? 34.969 -4.102 -28.031 1 93.75 544 PHE B C 1
ATOM 11009 O O . PHE B 1 544 ? 35.312 -4.426 -26.891 1 93.75 544 PHE B O 1
ATOM 11016 N N . ASP B 1 545 ? 35.031 -2.822 -28.453 1 92.19 545 ASP B N 1
ATOM 11017 C CA . ASP B 1 545 ? 35.688 -1.771 -27.672 1 92.19 545 ASP B CA 1
ATOM 11018 C C . ASP B 1 545 ? 34.656 -1.022 -26.812 1 92.19 545 ASP B C 1
ATOM 11020 O O . ASP B 1 545 ? 35.031 -0.33 -25.859 1 92.19 545 ASP B O 1
ATOM 11024 N N . SER B 1 546 ? 33.438 -1.225 -27.281 1 92 546 SER B N 1
ATOM 11025 C CA . SER B 1 546 ? 32.406 -0.435 -26.609 1 92 546 SER B CA 1
ATOM 11026 C C . SER B 1 546 ? 31.047 -1.098 -26.688 1 92 546 SER B C 1
ATOM 11028 O O . SER B 1 546 ? 30.828 -1.962 -27.547 1 92 546 SER B O 1
ATOM 11030 N N . LEU B 1 547 ? 30.141 -0.657 -25.812 1 93.38 547 LEU B N 1
ATOM 11031 C CA . LEU B 1 547 ? 28.75 -1.096 -25.859 1 93.38 547 LEU B CA 1
ATOM 11032 C C . LEU B 1 547 ? 28.078 -0.649 -27.156 1 93.38 547 LEU B C 1
ATOM 11034 O O . LEU B 1 547 ? 27.219 -1.352 -27.672 1 93.38 547 LEU B O 1
ATOM 11038 N N . THR B 1 548 ? 28.453 0.453 -27.688 1 92 548 THR B N 1
ATOM 11039 C CA . THR B 1 548 ? 27.906 0.956 -28.953 1 92 548 THR B CA 1
ATOM 11040 C C . THR B 1 548 ? 28.125 -0.055 -30.078 1 92 548 THR B C 1
ATOM 11042 O O . THR B 1 548 ? 27.25 -0.26 -30.906 1 92 548 THR B O 1
ATOM 11045 N N . GLU B 1 549 ? 29.281 -0.641 -30.047 1 93.19 549 GLU B N 1
ATOM 11046 C CA . GLU B 1 549 ? 29.594 -1.652 -31.062 1 93.19 549 GLU B CA 1
ATOM 11047 C C . GLU B 1 549 ? 28.734 -2.896 -30.875 1 93.19 549 GLU B C 1
ATOM 11049 O O . GLU B 1 549 ? 28.25 -3.488 -31.844 1 93.19 549 GLU B O 1
ATOM 11054 N N . ILE B 1 550 ? 28.562 -3.25 -29.672 1 95 550 ILE B N 1
ATOM 11055 C CA . ILE B 1 550 ? 27.797 -4.445 -29.328 1 95 550 ILE B CA 1
ATOM 11056 C C . ILE B 1 550 ? 26.344 -4.27 -29.766 1 95 550 ILE B C 1
ATOM 11058 O O . ILE B 1 550 ? 25.734 -5.195 -30.312 1 95 550 ILE B O 1
ATOM 11062 N N . PHE B 1 551 ? 25.75 -3.072 -29.609 1 94.31 551 PHE B N 1
ATOM 11063 C CA . PHE B 1 551 ? 24.344 -2.832 -29.859 1 94.31 551 PHE B CA 1
ATOM 11064 C C . PHE B 1 551 ? 24.125 -2.275 -31.266 1 94.31 551 PHE B C 1
ATOM 11066 O O . PHE B 1 551 ? 23.016 -1.863 -31.609 1 94.31 551 PHE B O 1
ATOM 11073 N N . ASN B 1 552 ? 25.156 -2.283 -32.062 1 94.12 552 ASN B N 1
ATOM 11074 C CA . ASN B 1 552 ? 25.047 -1.769 -33.438 1 94.12 552 ASN B CA 1
ATOM 11075 C C . ASN B 1 552 ? 24.125 -2.635 -34.281 1 94.12 552 ASN B C 1
ATOM 11077 O O . ASN B 1 552 ? 24.328 -3.846 -34.406 1 94.12 552 ASN B O 1
ATOM 11081 N N . GLU B 1 553 ? 23.297 -2.031 -35 1 92.44 553 GLU B N 1
ATOM 11082 C CA . GLU B 1 553 ? 22.297 -2.732 -35.781 1 92.44 553 GLU B CA 1
ATOM 11083 C C . GLU B 1 553 ? 22.906 -3.398 -37 1 92.44 553 GLU B C 1
ATOM 11085 O O . GLU B 1 553 ? 22.406 -4.418 -37.469 1 92.44 553 GLU B O 1
ATOM 11090 N N . ASN B 1 554 ? 23.984 -2.92 -37.469 1 94.5 554 ASN B N 1
ATOM 11091 C CA . ASN B 1 554 ? 24.625 -3.422 -38.688 1 94.5 554 ASN B CA 1
ATOM 11092 C C . ASN B 1 554 ? 25.219 -4.809 -38.469 1 94.5 554 ASN B C 1
ATOM 11094 O O . ASN B 1 554 ? 25.562 -5.504 -39.406 1 94.5 554 ASN B O 1
ATOM 11098 N N . ARG B 1 555 ? 25.281 -5.164 -37.188 1 95 555 ARG B N 1
ATOM 11099 C CA . ARG B 1 555 ? 25.844 -6.473 -36.875 1 95 555 ARG B CA 1
ATOM 11100 C C . ARG B 1 555 ? 25.016 -7.586 -37.5 1 95 555 ARG B C 1
ATOM 11102 O O . ARG B 1 555 ? 25.547 -8.633 -37.875 1 95 555 ARG B O 1
ATOM 11109 N N . VAL B 1 556 ? 23.766 -7.398 -37.688 1 95.06 556 VAL B N 1
ATOM 11110 C CA . VAL B 1 556 ? 22.859 -8.406 -38.219 1 95.06 556 VAL B CA 1
ATOM 11111 C C . VAL B 1 556 ? 23.281 -8.773 -39.656 1 95.06 556 VAL B C 1
ATOM 11113 O O . VAL B 1 556 ? 23.188 -9.938 -40.062 1 95.06 556 VAL B O 1
ATOM 11116 N N . GLU B 1 557 ? 23.797 -7.828 -40.406 1 94.12 557 GLU B N 1
ATOM 11117 C CA . GLU B 1 557 ? 24.141 -8.039 -41.812 1 94.12 557 GLU B CA 1
ATOM 11118 C C . GLU B 1 557 ? 25.641 -8.266 -41.969 1 94.12 557 GLU B C 1
ATOM 11120 O O . GLU B 1 557 ? 26.062 -9.07 -42.812 1 94.12 557 GLU B O 1
ATOM 11125 N N . LYS B 1 558 ? 26.438 -7.621 -41.156 1 92.06 558 LYS B N 1
ATOM 11126 C CA . LYS B 1 558 ? 27.859 -7.52 -41.469 1 92.06 558 LYS B CA 1
ATOM 11127 C C . LYS B 1 558 ? 28.703 -8.375 -40.531 1 92.06 558 LYS B C 1
ATOM 11129 O O . LYS B 1 558 ? 29.844 -8.719 -40.844 1 92.06 558 LYS B O 1
ATOM 11134 N N . ASP B 1 559 ? 28.203 -8.672 -39.375 1 92.06 559 ASP B N 1
ATOM 11135 C CA . ASP B 1 559 ? 28.938 -9.445 -38.375 1 92.06 559 ASP B CA 1
ATOM 11136 C C . ASP B 1 559 ? 28.969 -10.922 -38.75 1 92.06 559 ASP B C 1
ATOM 11138 O O . ASP B 1 559 ? 27.922 -11.547 -38.906 1 92.06 559 ASP B O 1
ATOM 11142 N N . PRO B 1 560 ? 30.141 -11.547 -38.844 1 89.62 560 PRO B N 1
ATOM 11143 C CA . PRO B 1 560 ? 30.234 -12.977 -39.188 1 89.62 560 PRO B CA 1
ATOM 11144 C C . PRO B 1 560 ? 29.531 -13.852 -38.156 1 89.62 560 PRO B C 1
ATOM 11146 O O . PRO B 1 560 ? 29.062 -14.945 -38.469 1 89.62 560 PRO B O 1
ATOM 11149 N N . LEU B 1 561 ? 29.422 -13.383 -37 1 92.88 561 LEU B N 1
ATOM 11150 C CA . LEU B 1 561 ? 28.719 -14.125 -35.969 1 92.88 561 LEU B CA 1
ATOM 11151 C C . LEU B 1 561 ? 27.25 -14.281 -36.281 1 92.88 561 LEU B C 1
ATOM 11153 O O . LEU B 1 561 ? 26.594 -15.227 -35.844 1 92.88 561 LEU B O 1
ATOM 11157 N N . SER B 1 562 ? 26.734 -13.352 -37 1 95.38 562 SER B N 1
ATOM 11158 C CA . SER B 1 562 ? 25.312 -13.375 -37.375 1 95.38 562 SER B CA 1
ATOM 11159 C C . SER B 1 562 ? 24.953 -14.656 -38.125 1 95.38 562 SER B C 1
ATOM 11161 O O . SER B 1 562 ? 23.984 -15.336 -37.75 1 95.38 562 SER B O 1
ATOM 11163 N N . TYR B 1 563 ? 25.703 -14.992 -39.094 1 94.25 563 TYR B N 1
ATOM 11164 C CA . TYR B 1 563 ? 25.469 -16.188 -39.906 1 94.25 563 TYR B CA 1
ATOM 11165 C C . TYR B 1 563 ? 25.656 -17.453 -39.062 1 94.25 563 TYR B C 1
ATOM 11167 O O . TYR B 1 563 ? 24.859 -18.375 -39.156 1 94.25 563 TYR B O 1
ATOM 11175 N N . HIS B 1 564 ? 26.672 -17.438 -38.312 1 93.44 564 HIS B N 1
ATOM 11176 C CA . HIS B 1 564 ? 26.938 -18.594 -37.438 1 93.44 564 HIS B CA 1
ATOM 11177 C C . HIS B 1 564 ? 25.797 -18.828 -36.469 1 93.44 564 HIS B C 1
ATOM 11179 O O . HIS B 1 564 ? 25.359 -19.969 -36.281 1 93.44 564 HIS B O 1
ATOM 11185 N N . TYR B 1 565 ? 25.344 -17.766 -35.812 1 96.75 565 TYR B N 1
ATOM 11186 C CA . TYR B 1 565 ? 24.219 -17.875 -34.875 1 96.75 565 TYR B CA 1
ATOM 11187 C C . TYR B 1 565 ? 22.984 -18.422 -35.562 1 96.75 565 TYR B C 1
ATOM 11189 O O . TYR B 1 565 ? 22.375 -19.375 -35.094 1 96.75 565 TYR B O 1
ATOM 11197 N N . LYS B 1 566 ? 22.656 -17.859 -36.688 1 97.19 566 LYS B N 1
ATOM 11198 C CA . LYS B 1 566 ? 21.484 -18.266 -37.438 1 97.19 566 LYS B CA 1
ATOM 11199 C C . LYS B 1 566 ? 21.547 -19.75 -37.781 1 97.19 566 LYS B C 1
ATOM 11201 O O . LYS B 1 566 ? 20.578 -20.484 -37.562 1 97.19 566 LYS B O 1
ATOM 11206 N N . GLN B 1 567 ? 22.688 -20.219 -38.312 1 96.12 567 GLN B N 1
ATOM 11207 C CA . GLN B 1 567 ? 22.859 -21.609 -38.719 1 96.12 567 GLN B CA 1
ATOM 11208 C C . GLN B 1 567 ? 22.734 -22.547 -37.531 1 96.12 567 GLN B C 1
ATOM 11210 O O . GLN B 1 567 ? 22.062 -23.578 -37.625 1 96.12 567 GLN B O 1
ATOM 11215 N N . SER B 1 568 ? 23.391 -22.219 -36.5 1 96.19 568 SER B N 1
ATOM 11216 C CA . SER B 1 568 ? 23.359 -23.047 -35.312 1 96.19 568 SER B CA 1
ATOM 11217 C C . SER B 1 568 ? 21.938 -23.172 -34.781 1 96.19 568 SER B C 1
ATOM 11219 O O . SER B 1 568 ? 21.484 -24.266 -34.438 1 96.19 568 SER B O 1
ATOM 11221 N N . ILE B 1 569 ? 21.219 -22.062 -34.688 1 97.94 569 ILE B N 1
ATOM 11222 C CA . ILE B 1 569 ? 19.859 -22.016 -34.188 1 97.94 569 ILE B CA 1
ATOM 11223 C C . ILE B 1 569 ? 18.922 -22.828 -35.062 1 97.94 569 ILE B C 1
ATOM 11225 O O . ILE B 1 569 ? 18.172 -23.672 -34.594 1 97.94 569 ILE B O 1
ATOM 11229 N N . GLU B 1 570 ? 19 -22.609 -36.375 1 98.38 570 GLU B N 1
ATOM 11230 C CA . GLU B 1 570 ? 18.094 -23.266 -37.312 1 98.38 570 GLU B CA 1
ATOM 11231 C C . GLU B 1 570 ? 18.359 -24.781 -37.344 1 98.38 570 GLU B C 1
ATOM 11233 O O . GLU B 1 570 ? 17.422 -25.562 -37.438 1 98.38 570 GLU B O 1
ATOM 11238 N N . ASN B 1 571 ? 19.641 -25.156 -37.25 1 98 571 ASN B N 1
ATOM 11239 C CA . ASN B 1 571 ? 19.953 -26.562 -37.156 1 98 571 ASN B CA 1
ATOM 11240 C C . ASN B 1 571 ? 19.328 -27.219 -35.938 1 98 571 ASN B C 1
ATOM 11242 O O . ASN B 1 571 ? 18.797 -28.328 -36.031 1 98 571 ASN B O 1
ATOM 11246 N N . GLN B 1 572 ? 19.359 -26.594 -34.844 1 97.94 572 GLN B N 1
ATOM 11247 C CA . GLN B 1 572 ? 18.781 -27.109 -33.625 1 97.94 572 GLN B CA 1
ATOM 11248 C C . GLN B 1 572 ? 17.25 -27.172 -33.688 1 97.94 572 GLN B C 1
ATOM 11250 O O . GLN B 1 572 ? 16.641 -28.141 -33.25 1 97.94 572 GLN B O 1
ATOM 11255 N N . LEU B 1 573 ? 16.641 -26.109 -34.25 1 98.44 573 LEU B N 1
ATOM 11256 C CA . LEU B 1 573 ? 15.195 -26.078 -34.438 1 98.44 573 LEU B CA 1
ATOM 11257 C C . LEU B 1 573 ? 14.727 -27.266 -35.281 1 98.44 573 LEU B C 1
ATOM 11259 O O . LEU B 1 573 ? 13.766 -27.953 -34.938 1 98.44 573 LEU B O 1
ATOM 11263 N N . HIS B 1 574 ? 15.445 -27.547 -36.375 1 98.06 574 HIS B N 1
ATOM 11264 C CA . HIS B 1 574 ? 15.094 -28.672 -37.25 1 98.06 574 HIS B CA 1
ATOM 11265 C C . HIS B 1 574 ? 15.312 -30 -36.531 1 98.06 574 HIS B C 1
ATOM 11267 O O . HIS B 1 574 ? 14.492 -30.922 -36.656 1 98.06 574 HIS B O 1
ATOM 11273 N N . HIS B 1 575 ? 16.359 -30.094 -35.812 1 98.06 575 HIS B N 1
ATOM 11274 C CA . HIS B 1 575 ? 16.688 -31.312 -35.094 1 98.06 575 HIS B CA 1
ATOM 11275 C C . HIS B 1 575 ? 15.57 -31.703 -34.125 1 98.06 575 HIS B C 1
ATOM 11277 O O . HIS B 1 575 ? 15.078 -32.844 -34.188 1 98.06 575 HIS B O 1
ATOM 11283 N N . TYR B 1 576 ? 15.07 -30.812 -33.344 1 97.69 576 TYR B N 1
ATOM 11284 C CA . TYR B 1 576 ? 14.086 -31.125 -32.312 1 97.69 576 TYR B CA 1
ATOM 11285 C C . TYR B 1 576 ? 12.695 -31.281 -32.906 1 97.69 576 TYR B C 1
ATOM 11287 O O . TYR B 1 576 ? 11.898 -32.094 -32.469 1 97.69 576 TYR B O 1
ATOM 11295 N N . THR B 1 577 ? 12.406 -30.5 -33.938 1 97 577 THR B N 1
ATOM 11296 C CA . THR B 1 577 ? 11.133 -30.672 -34.625 1 97 577 THR B CA 1
ATOM 11297 C C . THR B 1 577 ? 11.055 -32.062 -35.25 1 97 577 THR B C 1
ATOM 11299 O O . THR B 1 577 ? 10 -32.688 -35.25 1 97 577 THR B O 1
ATOM 11302 N N . ASN B 1 578 ? 12.172 -32.562 -35.781 1 97.12 578 ASN B N 1
ATOM 11303 C CA . ASN B 1 578 ? 12.234 -33.875 -36.406 1 97.12 578 ASN B CA 1
ATOM 11304 C C . ASN B 1 578 ? 12.109 -35 -35.344 1 97.12 578 ASN B C 1
ATOM 11306 O O . ASN B 1 578 ? 11.672 -36.094 -35.656 1 97.12 578 ASN B O 1
ATOM 11310 N N . GLN B 1 579 ? 12.445 -34.719 -34.156 1 97.06 579 GLN B N 1
ATOM 11311 C CA . GLN B 1 579 ? 12.328 -35.656 -33.062 1 97.06 579 GLN B CA 1
ATOM 11312 C C . GLN B 1 579 ? 10.898 -35.719 -32.531 1 97.06 579 GLN B C 1
ATOM 11314 O O . GLN B 1 579 ? 10.586 -36.531 -31.641 1 97.06 579 GLN B O 1
ATOM 11319 N N . GLY B 1 580 ? 10.086 -34.781 -33 1 94.69 580 GLY B N 1
ATOM 11320 C CA . GLY B 1 580 ? 8.68 -34.844 -32.625 1 94.69 580 GLY B CA 1
ATOM 11321 C C . GLY B 1 580 ? 8.258 -33.75 -31.672 1 94.69 580 GLY B C 1
ATOM 11322 O O . GLY B 1 580 ? 7.078 -33.656 -31.297 1 94.69 580 GLY B O 1
ATOM 11323 N N . TYR B 1 581 ? 9.148 -32.875 -31.281 1 95.31 581 TYR B N 1
ATOM 11324 C CA . TYR B 1 581 ? 8.781 -31.781 -30.375 1 95.31 581 TYR B CA 1
ATOM 11325 C C . TYR B 1 581 ? 7.824 -30.797 -31.047 1 95.31 581 TYR B C 1
ATOM 11327 O O . TYR B 1 581 ? 8.008 -30.453 -32.219 1 95.31 581 TYR B O 1
ATOM 11335 N N . LYS B 1 582 ? 6.766 -30.469 -30.328 1 95.12 582 LYS B N 1
ATOM 11336 C CA . LYS B 1 582 ? 5.879 -29.391 -30.734 1 95.12 582 LYS B CA 1
ATOM 11337 C C . LYS B 1 582 ? 6.023 -28.188 -29.797 1 95.12 582 LYS B C 1
ATOM 11339 O O . LYS B 1 582 ? 5.715 -28.266 -28.609 1 95.12 582 LYS B O 1
ATOM 11344 N N . PHE B 1 583 ? 6.418 -27.109 -30.359 1 96.75 583 PHE B N 1
ATOM 11345 C CA . PHE B 1 583 ? 6.688 -25.922 -29.547 1 96.75 583 PHE B CA 1
ATOM 11346 C C . PHE B 1 583 ? 5.504 -24.969 -29.594 1 96.75 583 PHE B C 1
ATOM 11348 O O . PHE B 1 583 ? 4.879 -24.781 -30.641 1 96.75 583 PHE B O 1
ATOM 11355 N N . GLY B 1 584 ? 5.215 -24.375 -28.391 1 97 584 GLY B N 1
ATOM 11356 C CA . GLY B 1 584 ? 4.09 -23.453 -28.312 1 97 584 GLY B CA 1
ATOM 11357 C C . GLY B 1 584 ? 4.512 -22.016 -28.188 1 97 584 GLY B C 1
ATOM 11358 O O . GLY B 1 584 ? 3.732 -21.109 -28.484 1 97 584 GLY B O 1
ATOM 11359 N N . THR B 1 585 ? 5.758 -21.781 -27.703 1 98.44 585 THR B N 1
ATOM 11360 C CA . THR B 1 585 ? 6.215 -20.406 -27.516 1 98.44 585 THR B CA 1
ATOM 11361 C C . THR B 1 585 ? 7.727 -20.359 -27.281 1 98.44 585 THR B C 1
ATOM 11363 O O . THR B 1 585 ? 8.336 -21.391 -26.969 1 98.44 585 THR B O 1
ATOM 11366 N N . LEU B 1 586 ? 8.344 -19.266 -27.609 1 98.81 586 LEU B N 1
ATOM 11367 C CA . LEU B 1 586 ? 9.695 -18.906 -27.188 1 98.81 586 LEU B CA 1
ATOM 11368 C C . LEU B 1 586 ? 9.648 -17.906 -26.031 1 98.81 586 LEU B C 1
ATOM 11370 O O . LEU B 1 586 ? 8.93 -16.906 -26.109 1 98.81 586 LEU B O 1
ATOM 11374 N N . ILE B 1 587 ? 10.359 -18.203 -24.922 1 98.88 587 ILE B N 1
ATOM 11375 C CA . ILE B 1 587 ? 10.445 -17.281 -23.781 1 98.88 587 ILE B CA 1
ATOM 11376 C C . ILE B 1 587 ? 11.891 -16.812 -23.609 1 98.88 587 ILE B C 1
ATOM 11378 O O . ILE B 1 587 ? 12.812 -17.641 -23.516 1 98.88 587 ILE B O 1
ATOM 11382 N N . ILE B 1 588 ? 12.148 -15.508 -23.516 1 98.12 588 ILE B N 1
ATOM 11383 C CA . ILE B 1 588 ? 13.5 -15.031 -23.25 1 98.12 588 ILE B CA 1
ATOM 11384 C C . ILE B 1 588 ? 13.469 -13.875 -22.25 1 98.12 588 ILE B C 1
ATOM 11386 O O . ILE B 1 588 ? 12.461 -13.172 -22.156 1 98.12 588 ILE B O 1
ATOM 11390 N N . GLU B 1 589 ? 14.43 -13.695 -21.469 1 98.56 589 GLU B N 1
ATOM 11391 C CA . GLU B 1 589 ? 14.805 -12.453 -20.797 1 98.56 589 GLU B CA 1
ATOM 11392 C C . GLU B 1 589 ? 15.648 -11.57 -21.703 1 98.56 589 GLU B C 1
ATOM 11394 O O . GLU B 1 589 ? 16.828 -11.875 -21.953 1 98.56 589 GLU B O 1
ATOM 11399 N N . PRO B 1 590 ? 15.141 -10.469 -22.156 1 98.38 590 PRO B N 1
ATOM 11400 C CA . PRO B 1 590 ? 15.906 -9.703 -23.141 1 98.38 590 PRO B CA 1
ATOM 11401 C C . PRO B 1 590 ? 17.188 -9.109 -22.547 1 98.38 590 PRO B C 1
ATOM 11403 O O . PRO B 1 590 ? 17.172 -8.562 -21.438 1 98.38 590 PRO B O 1
ATOM 11406 N N . ILE B 1 591 ? 18.312 -9.281 -23.172 1 97.75 591 ILE B N 1
ATOM 11407 C CA . ILE B 1 591 ? 19.609 -8.641 -23 1 97.75 591 ILE B CA 1
ATOM 11408 C C . ILE B 1 591 ? 20.344 -9.281 -21.844 1 97.75 591 ILE B C 1
ATOM 11410 O O . ILE B 1 591 ? 21.484 -9.727 -22 1 97.75 591 ILE B O 1
ATOM 11414 N N . VAL B 1 592 ? 19.672 -9.266 -20.562 1 98.12 592 VAL B N 1
ATOM 11415 C CA . VAL B 1 592 ? 20.359 -9.789 -19.391 1 98.12 592 VAL B CA 1
ATOM 11416 C C . VAL B 1 592 ? 19.469 -10.797 -18.672 1 98.12 592 VAL B C 1
ATOM 11418 O O . VAL B 1 592 ? 18.297 -10.523 -18.422 1 98.12 592 VAL B O 1
ATOM 11421 N N . MET B 1 593 ? 20.016 -11.977 -18.422 1 97.62 593 MET B N 1
ATOM 11422 C CA . MET B 1 593 ? 19.375 -12.961 -17.562 1 97.62 593 MET B CA 1
ATOM 11423 C C . MET B 1 593 ? 19.797 -12.789 -16.109 1 97.62 593 MET B C 1
ATOM 11425 O O . MET B 1 593 ? 20.906 -13.195 -15.727 1 97.62 593 MET B O 1
ATOM 11429 N N . GLY B 1 594 ? 18.938 -12.234 -15.234 1 96.25 594 GLY B N 1
ATOM 11430 C CA . GLY B 1 594 ? 19.266 -11.797 -13.883 1 96.25 594 GLY B CA 1
ATOM 11431 C C . GLY B 1 594 ? 19.594 -12.945 -12.945 1 96.25 594 GLY B C 1
ATOM 11432 O O . GLY B 1 594 ? 20.766 -13.242 -12.711 1 96.25 594 GLY B O 1
ATOM 11433 N N . ALA B 1 595 ? 18.641 -13.766 -12.547 1 94.69 595 ALA B N 1
ATOM 11434 C CA . ALA B 1 595 ? 18.781 -14.812 -11.547 1 94.69 595 ALA B CA 1
ATOM 11435 C C . ALA B 1 595 ? 19.688 -15.93 -12.039 1 94.69 595 ALA B C 1
ATOM 11437 O O . ALA B 1 595 ? 20.203 -16.719 -11.242 1 94.69 595 ALA B O 1
ATOM 11438 N N . GLY B 1 596 ? 19.938 -16 -13.352 1 93.88 596 GLY B N 1
ATOM 11439 C CA . GLY B 1 596 ? 20.844 -16.984 -13.922 1 93.88 596 GLY B CA 1
ATOM 11440 C C . GLY B 1 596 ? 22.297 -16.641 -13.711 1 93.88 596 GLY B C 1
ATOM 11441 O O . GLY B 1 596 ? 23.188 -17.406 -14.086 1 93.88 596 GLY B O 1
ATOM 11442 N N . GLY B 1 597 ? 22.594 -15.539 -13.062 1 94.06 597 GLY B N 1
ATOM 11443 C CA . GLY B 1 597 ? 23.953 -15.109 -12.805 1 94.06 597 GLY B CA 1
ATOM 11444 C C . GLY B 1 597 ? 24.328 -13.852 -13.57 1 94.06 597 GLY B C 1
ATOM 11445 O O . GLY B 1 597 ? 25.484 -13.688 -13.969 1 94.06 597 GLY B O 1
ATOM 11446 N N . MET B 1 598 ? 23.375 -13.031 -13.828 1 96.81 598 MET B N 1
ATOM 11447 C CA . MET B 1 598 ? 23.594 -11.797 -14.57 1 96.81 598 MET B CA 1
ATOM 11448 C C . MET B 1 598 ? 24.328 -12.07 -15.883 1 96.81 598 MET B C 1
ATOM 11450 O O . MET B 1 598 ? 25.375 -11.492 -16.141 1 96.81 598 MET B O 1
ATOM 11454 N N . ILE B 1 599 ? 23.703 -12.859 -16.688 1 97.31 599 ILE B N 1
ATOM 11455 C CA . ILE B 1 599 ? 24.281 -13.25 -17.969 1 97.31 599 ILE B CA 1
ATOM 11456 C C . ILE B 1 599 ? 23.922 -12.227 -19.047 1 97.31 599 ILE B C 1
ATOM 11458 O O . ILE B 1 599 ? 22.75 -12.102 -19.406 1 97.31 599 ILE B O 1
ATOM 11462 N N . PHE B 1 600 ? 24.875 -11.438 -19.5 1 98 600 PHE B N 1
ATOM 11463 C CA . PHE B 1 600 ? 24.703 -10.523 -20.625 1 98 600 PHE B CA 1
ATOM 11464 C C . PHE B 1 600 ? 24.766 -11.273 -21.953 1 98 600 PHE B C 1
ATOM 11466 O O . PHE B 1 600 ? 25.844 -11.633 -22.422 1 98 600 PHE B O 1
ATOM 11473 N N . VAL B 1 601 ? 23.609 -11.508 -22.547 1 98.12 601 VAL B N 1
ATOM 11474 C CA . VAL B 1 601 ? 23.516 -12.273 -23.781 1 98.12 601 VAL B CA 1
ATOM 11475 C C . VAL B 1 601 ? 23.766 -11.359 -24.984 1 98.12 601 VAL B C 1
ATOM 11477 O O . VAL B 1 601 ? 23.25 -10.242 -25.031 1 98.12 601 VAL B O 1
ATOM 11480 N N . ASP B 1 602 ? 24.594 -11.828 -25.938 1 97.44 602 ASP B N 1
ATOM 11481 C CA . ASP B 1 602 ? 24.781 -11.055 -27.156 1 97.44 602 ASP B CA 1
ATOM 11482 C C . ASP B 1 602 ? 23.453 -10.719 -27.812 1 97.44 602 ASP B C 1
ATOM 11484 O O . ASP B 1 602 ? 22.719 -11.625 -28.234 1 97.44 602 ASP B O 1
ATOM 11488 N N . PRO B 1 603 ? 23.125 -9.422 -27.922 1 97.5 603 PRO B N 1
ATOM 11489 C CA . PRO B 1 603 ? 21.844 -9.031 -28.531 1 97.5 603 PRO B CA 1
ATOM 11490 C C . PRO B 1 603 ? 21.672 -9.594 -29.938 1 97.5 603 PRO B C 1
ATOM 11492 O O . PRO B 1 603 ? 20.547 -9.906 -30.359 1 97.5 603 PRO B O 1
ATOM 11495 N N . LEU B 1 604 ? 22.781 -9.742 -30.688 1 97.44 604 LEU B N 1
ATOM 11496 C CA . LEU B 1 604 ? 22.734 -10.305 -32.031 1 97.44 604 LEU B CA 1
ATOM 11497 C C . LEU B 1 604 ? 22.172 -11.727 -32 1 97.44 604 LEU B C 1
ATOM 11499 O O . LEU B 1 604 ? 21.406 -12.117 -32.875 1 97.44 604 LEU B O 1
ATOM 11503 N N . TYR B 1 605 ? 22.594 -12.57 -31.047 1 97.5 605 TYR B N 1
ATOM 11504 C CA . TYR B 1 605 ? 22.109 -13.945 -30.906 1 97.5 605 TYR B CA 1
ATOM 11505 C C . TYR B 1 605 ? 20.609 -13.977 -30.656 1 97.5 605 TYR B C 1
ATOM 11507 O O . TYR B 1 605 ? 19.891 -14.773 -31.266 1 97.5 605 TYR B O 1
ATOM 11515 N N . GLN B 1 606 ? 20.094 -13.141 -29.75 1 98.31 606 GLN B N 1
ATOM 11516 C CA . GLN B 1 606 ? 18.672 -13.109 -29.438 1 98.31 606 GLN B CA 1
ATOM 11517 C C . GLN B 1 606 ? 17.859 -12.648 -30.641 1 98.31 606 GLN B C 1
ATOM 11519 O O . GLN B 1 606 ? 16.75 -13.141 -30.875 1 98.31 606 GLN B O 1
ATOM 11524 N N . LYS B 1 607 ? 18.375 -11.672 -31.406 1 98 607 LYS B N 1
ATOM 11525 C CA . LYS B 1 607 ? 17.688 -11.242 -32.625 1 98 607 LYS B CA 1
ATOM 11526 C C . LYS B 1 607 ? 17.547 -12.391 -33.625 1 98 607 LYS B C 1
ATOM 11528 O O . LYS B 1 607 ? 16.469 -12.633 -34.156 1 98 607 LYS B O 1
ATOM 11533 N N . GLN B 1 608 ? 18.672 -13.117 -33.844 1 97.94 608 GLN B N 1
ATOM 11534 C CA . GLN B 1 608 ? 18.656 -14.234 -34.781 1 97.94 608 GLN B CA 1
ATOM 11535 C C . GLN B 1 608 ? 17.734 -15.352 -34.281 1 97.94 608 GLN B C 1
ATOM 11537 O O . GLN B 1 608 ? 17.062 -16.016 -35.062 1 97.94 608 GLN B O 1
ATOM 11542 N N . LEU B 1 609 ? 17.719 -15.578 -32.969 1 98.62 609 LEU B N 1
ATOM 11543 C CA . LEU B 1 609 ? 16.859 -16.594 -32.344 1 98.62 609 LEU B CA 1
ATOM 11544 C C . LEU B 1 609 ? 15.391 -16.281 -32.625 1 98.62 609 LEU B C 1
ATOM 11546 O O . LEU B 1 609 ? 14.641 -17.141 -33.062 1 98.62 609 LEU B O 1
ATOM 11550 N N . ILE B 1 610 ? 14.945 -15.039 -32.344 1 98.5 610 ILE B N 1
ATOM 11551 C CA . ILE B 1 610 ? 13.562 -14.617 -32.531 1 98.5 610 ILE B CA 1
ATOM 11552 C C . ILE B 1 610 ? 13.188 -14.727 -34.031 1 98.5 610 ILE B C 1
ATOM 11554 O O . ILE B 1 610 ? 12.125 -15.258 -34.375 1 98.5 610 ILE B O 1
ATOM 11558 N N . LYS B 1 611 ? 14.062 -14.242 -34.938 1 97.94 611 LYS B N 1
ATOM 11559 C CA . LYS B 1 611 ? 13.789 -14.273 -36.344 1 97.94 611 LYS B CA 1
ATOM 11560 C C . LYS B 1 611 ? 13.641 -15.703 -36.875 1 97.94 611 LYS B C 1
ATOM 11562 O O . LYS B 1 611 ? 12.727 -16 -37.625 1 97.94 611 LYS B O 1
ATOM 11567 N N . SER B 1 612 ? 14.531 -16.578 -36.438 1 98.5 612 SER B N 1
ATOM 11568 C CA . SER B 1 612 ? 14.492 -17.969 -36.875 1 98.5 612 SER B CA 1
ATOM 11569 C C . SER B 1 612 ? 13.242 -18.672 -36.375 1 98.5 612 SER B C 1
ATOM 11571 O O . SER B 1 612 ? 12.617 -19.438 -37.094 1 98.5 612 SER B O 1
ATOM 11573 N N . VAL B 1 613 ? 12.891 -18.438 -35.125 1 98.62 613 VAL B N 1
ATOM 11574 C CA . VAL B 1 613 ? 11.719 -19.062 -34.531 1 98.62 613 VAL B CA 1
ATOM 11575 C C . VAL B 1 613 ? 10.461 -18.594 -35.25 1 98.62 613 VAL B C 1
ATOM 11577 O O . VAL B 1 613 ? 9.555 -19.391 -35.5 1 98.62 613 VAL B O 1
ATOM 11580 N N . ARG B 1 614 ? 10.359 -17.312 -35.562 1 97.69 614 ARG B N 1
ATOM 11581 C CA . ARG B 1 614 ? 9.203 -16.797 -36.312 1 97.69 614 ARG B CA 1
ATOM 11582 C C . ARG B 1 614 ? 9.133 -17.391 -37.719 1 97.69 614 ARG B C 1
ATOM 11584 O O . ARG B 1 614 ? 8.047 -17.719 -38.188 1 97.69 614 ARG B O 1
ATOM 11591 N N . SER B 1 615 ? 10.289 -17.547 -38.344 1 97.31 615 SER B N 1
ATOM 11592 C CA . SER B 1 615 ? 10.336 -18.031 -39.719 1 97.31 615 SER B CA 1
ATOM 11593 C C . SER B 1 615 ? 10.047 -19.516 -39.812 1 97.31 615 SER B C 1
ATOM 11595 O O . SER B 1 615 ? 9.32 -19.969 -40.688 1 97.31 615 SER B O 1
ATOM 11597 N N . ILE B 1 616 ? 10.531 -20.266 -38.875 1 97.88 616 ILE B N 1
ATOM 11598 C CA . ILE B 1 616 ? 10.492 -21.734 -38.969 1 97.88 616 ILE B CA 1
ATOM 11599 C C . ILE B 1 616 ? 9.281 -22.266 -38.219 1 97.88 616 ILE B C 1
ATOM 11601 O O . ILE B 1 616 ? 8.594 -23.172 -38.688 1 97.88 616 ILE B O 1
ATOM 11605 N N . LEU B 1 617 ? 8.977 -21.75 -37.031 1 97.19 617 LEU B N 1
ATOM 11606 C CA . LEU B 1 617 ? 7.957 -22.344 -36.156 1 97.19 617 LEU B CA 1
ATOM 11607 C C . LEU B 1 617 ? 6.691 -21.484 -36.156 1 97.19 617 LEU B C 1
ATOM 11609 O O . LEU B 1 617 ? 5.594 -22 -35.938 1 97.19 617 LEU B O 1
ATOM 11613 N N . ASN B 1 618 ? 6.77 -20.188 -36.344 1 97.06 618 ASN B N 1
ATOM 11614 C CA . ASN B 1 618 ? 5.66 -19.234 -36.344 1 97.06 618 ASN B CA 1
ATOM 11615 C C . ASN B 1 618 ? 4.852 -19.344 -35.031 1 97.06 618 ASN B C 1
ATOM 11617 O O . ASN B 1 618 ? 3.631 -19.531 -35.094 1 97.06 618 ASN B O 1
ATOM 11621 N N . ILE B 1 619 ? 5.461 -19.281 -33.906 1 97.56 619 ILE B N 1
ATOM 11622 C CA . ILE B 1 619 ? 4.852 -19.359 -32.594 1 97.56 619 ILE B CA 1
ATOM 11623 C C . ILE B 1 619 ? 5.043 -18.031 -31.859 1 97.56 619 ILE B C 1
ATOM 11625 O O . ILE B 1 619 ? 5.93 -17.25 -32.219 1 97.56 619 ILE B O 1
ATOM 11629 N N . PRO B 1 620 ? 4.164 -17.703 -30.812 1 97.94 620 PRO B N 1
ATOM 11630 C CA . PRO B 1 620 ? 4.301 -16.438 -30.078 1 97.94 620 PRO B CA 1
ATOM 11631 C C . PRO B 1 620 ? 5.621 -16.344 -29.312 1 97.94 620 PRO B C 1
ATOM 11633 O O . PRO B 1 620 ? 6.16 -17.359 -28.875 1 97.94 620 PRO B O 1
ATOM 11636 N N . ILE B 1 621 ? 6.074 -15.117 -29.172 1 98.62 621 ILE B N 1
ATOM 11637 C CA . ILE B 1 621 ? 7.293 -14.828 -28.438 1 98.62 621 ILE B CA 1
ATOM 11638 C C . ILE B 1 621 ? 6.949 -14.078 -27.141 1 98.62 621 ILE B C 1
ATOM 11640 O O . ILE B 1 621 ? 6.246 -13.07 -27.172 1 98.62 621 ILE B O 1
ATOM 11644 N N . ILE B 1 622 ? 7.445 -14.57 -25.969 1 98.88 622 ILE B N 1
ATOM 11645 C CA . ILE B 1 622 ? 7.238 -13.945 -24.672 1 98.88 622 ILE B CA 1
ATOM 11646 C C . ILE B 1 622 ? 8.531 -13.258 -24.219 1 98.88 622 ILE B C 1
ATOM 11648 O O . ILE B 1 622 ? 9.586 -13.891 -24.156 1 98.88 622 ILE B O 1
ATOM 11652 N N . PHE B 1 623 ? 8.5 -11.953 -23.953 1 98.88 623 PHE B N 1
ATOM 11653 C CA . PHE B 1 623 ? 9.578 -11.258 -23.25 1 98.88 623 PHE B CA 1
ATOM 11654 C C . PHE B 1 623 ? 9.305 -11.211 -21.75 1 98.88 623 PHE B C 1
ATOM 11656 O O . PHE B 1 623 ? 8.344 -10.578 -21.312 1 98.88 623 PHE B O 1
ATOM 11663 N N . ASP B 1 624 ? 10.133 -11.93 -20.984 1 98.81 624 ASP B N 1
ATOM 11664 C CA . ASP B 1 624 ? 10.141 -11.758 -19.531 1 98.81 624 ASP B CA 1
ATOM 11665 C C . ASP B 1 624 ? 10.938 -10.523 -19.125 1 98.81 624 ASP B C 1
ATOM 11667 O O . ASP B 1 624 ? 12.148 -10.602 -18.922 1 98.81 624 ASP B O 1
ATOM 11671 N N . GLU B 1 625 ? 10.266 -9.398 -18.953 1 98.62 625 GLU B N 1
ATOM 11672 C CA . GLU B 1 625 ? 10.914 -8.133 -18.609 1 98.62 625 GLU B CA 1
ATOM 11673 C C . GLU B 1 625 ? 10.656 -7.766 -17.156 1 98.62 625 GLU B C 1
ATOM 11675 O O . GLU B 1 625 ? 10.688 -6.586 -16.781 1 98.62 625 GLU B O 1
ATOM 11680 N N . VAL B 1 626 ? 10.391 -8.82 -16.328 1 98.56 626 VAL B N 1
ATOM 11681 C CA . VAL B 1 626 ? 10.188 -8.617 -14.891 1 98.56 626 VAL B CA 1
ATOM 11682 C C . VAL B 1 626 ? 11.414 -7.926 -14.297 1 98.56 626 VAL B C 1
ATOM 11684 O O . VAL B 1 626 ? 11.281 -6.996 -13.5 1 98.56 626 VAL B O 1
ATOM 11687 N N . PHE B 1 627 ? 12.602 -8.344 -14.766 1 97.5 627 PHE B N 1
ATOM 11688 C CA . PHE B 1 627 ? 13.852 -7.777 -14.289 1 97.5 627 PHE B CA 1
ATOM 11689 C C . PHE B 1 627 ? 14.312 -6.637 -15.188 1 97.5 627 PHE B C 1
ATOM 11691 O O . PHE B 1 627 ? 14.664 -5.559 -14.695 1 97.5 627 PHE B O 1
ATOM 11698 N N . THR B 1 628 ? 14.258 -6.719 -16.453 1 97.12 628 THR B N 1
ATOM 11699 C CA . THR B 1 628 ? 14.945 -5.855 -17.406 1 97.12 628 THR B CA 1
ATOM 11700 C C . THR B 1 628 ? 14.109 -4.617 -17.719 1 97.12 628 THR B C 1
ATOM 11702 O O . THR B 1 628 ? 14.625 -3.633 -18.25 1 97.12 628 THR B O 1
ATOM 11705 N N . GLY B 1 629 ? 12.859 -4.613 -17.359 1 96.25 629 GLY B N 1
ATOM 11706 C CA . GLY B 1 629 ? 11.953 -3.561 -17.797 1 96.25 629 GLY B CA 1
ATOM 11707 C C . GLY B 1 629 ? 12.141 -2.26 -17.031 1 96.25 629 GLY B C 1
ATOM 11708 O O . GLY B 1 629 ? 12.82 -2.229 -16.016 1 96.25 629 GLY B O 1
ATOM 11709 N N . PHE B 1 630 ? 11.594 -1.13 -17.562 1 96.19 630 PHE B N 1
ATOM 11710 C CA . PHE B 1 630 ? 11.461 0.197 -16.969 1 96.19 630 PHE B CA 1
ATOM 11711 C C . PHE B 1 630 ? 12.828 0.795 -16.672 1 96.19 630 PHE B C 1
ATOM 11713 O O . PHE B 1 630 ? 13.086 1.212 -15.531 1 96.19 630 PHE B O 1
ATOM 11720 N N . TRP B 1 631 ? 13.75 0.875 -17.547 1 93.31 631 TRP B N 1
ATOM 11721 C CA . TRP B 1 631 ? 15.008 1.61 -17.594 1 93.31 631 TRP B CA 1
ATOM 11722 C C . TRP B 1 631 ? 16.062 0.942 -16.719 1 93.31 631 TRP B C 1
ATOM 11724 O O . TRP B 1 631 ? 17.125 1.509 -16.469 1 93.31 631 TRP B O 1
ATOM 11734 N N . ARG B 1 632 ? 15.812 -0.249 -16.219 1 94.19 632 ARG B N 1
ATOM 11735 C CA . ARG B 1 632 ? 16.797 -0.999 -15.445 1 94.19 632 ARG B CA 1
ATOM 11736 C C . ARG B 1 632 ? 18.141 -1.024 -16.156 1 94.19 632 ARG B C 1
ATOM 11738 O O . ARG B 1 632 ? 19.188 -0.797 -15.531 1 94.19 632 ARG B O 1
ATOM 11745 N N . LEU B 1 633 ? 18.062 -1.232 -17.469 1 95.38 633 LEU B N 1
ATOM 11746 C CA . LEU B 1 633 ? 19.297 -1.438 -18.234 1 95.38 633 LEU B CA 1
ATOM 11747 C C . LEU B 1 633 ? 19.625 -0.205 -19.078 1 95.38 633 LEU B C 1
ATOM 11749 O O . LEU B 1 633 ? 20.5 -0.257 -19.938 1 95.38 633 LEU B O 1
ATOM 11753 N N . GLY B 1 634 ? 18.891 0.882 -18.828 1 91.81 634 GLY B N 1
ATOM 11754 C CA . GLY B 1 634 ? 19.234 2.123 -19.5 1 91.81 634 GLY B CA 1
ATOM 11755 C C . GLY B 1 634 ? 18.234 2.523 -20.562 1 91.81 634 GLY B C 1
ATOM 11756 O O . GLY B 1 634 ? 18.25 3.662 -21.031 1 91.81 634 GLY B O 1
ATOM 11757 N N . LYS B 1 635 ? 17.422 1.577 -20.969 1 93.12 635 LYS B N 1
ATOM 11758 C CA . LYS B 1 635 ? 16.297 1.861 -21.859 1 93.12 635 LYS B CA 1
ATOM 11759 C C . LYS B 1 635 ? 14.984 1.44 -21.219 1 93.12 635 LYS B C 1
ATOM 11761 O O . LYS B 1 635 ? 14.969 0.688 -20.25 1 93.12 635 LYS B O 1
ATOM 11766 N N . GLN B 1 636 ? 13.891 1.912 -21.812 1 94.38 636 GLN B N 1
ATOM 11767 C CA . GLN B 1 636 ? 12.578 1.647 -21.234 1 94.38 636 GLN B CA 1
ATOM 11768 C C . GLN B 1 636 ? 12.266 0.155 -21.25 1 94.38 636 GLN B C 1
ATOM 11770 O O . GLN B 1 636 ? 11.617 -0.356 -20.328 1 94.38 636 GLN B O 1
ATOM 11775 N N . THR B 1 637 ? 12.641 -0.551 -22.375 1 94.62 637 THR B N 1
ATOM 11776 C CA . THR B 1 637 ? 12.359 -1.977 -22.5 1 94.62 637 THR B CA 1
ATOM 11777 C C . THR B 1 637 ? 13.508 -2.684 -23.234 1 94.62 637 THR B C 1
ATOM 11779 O O . THR B 1 637 ? 14.281 -2.047 -23.953 1 94.62 637 THR B O 1
ATOM 11782 N N . GLY B 1 638 ? 13.609 -3.988 -22.984 1 91.12 638 GLY B N 1
ATOM 11783 C CA . GLY B 1 638 ? 14.531 -4.816 -23.75 1 91.12 638 GLY B CA 1
ATOM 11784 C C . GLY B 1 638 ? 14.195 -4.859 -25.234 1 91.12 638 GLY B C 1
ATOM 11785 O O . GLY B 1 638 ? 15.094 -4.98 -26.078 1 91.12 638 GLY B O 1
ATOM 11786 N N . ALA B 1 639 ? 12.898 -4.73 -25.516 1 92.31 639 ALA B N 1
ATOM 11787 C CA . ALA B 1 639 ? 12.453 -4.676 -26.906 1 92.31 639 ALA B CA 1
ATOM 11788 C C . ALA B 1 639 ? 13.102 -3.51 -27.656 1 92.31 639 ALA B C 1
ATOM 11790 O O . ALA B 1 639 ? 13.398 -3.613 -28.844 1 92.31 639 ALA B O 1
ATOM 11791 N N . GLU B 1 640 ? 13.281 -2.447 -26.938 1 92.44 640 GLU B N 1
ATOM 11792 C CA . GLU B 1 640 ? 13.922 -1.274 -27.531 1 92.44 640 GLU B CA 1
ATOM 11793 C C . GLU B 1 640 ? 15.375 -1.56 -27.891 1 92.44 640 GLU B C 1
ATOM 11795 O O . GLU B 1 640 ? 15.867 -1.106 -28.922 1 92.44 640 GLU B O 1
ATOM 11800 N N . PHE B 1 641 ? 16.047 -2.328 -27.062 1 92.81 641 PHE B N 1
ATOM 11801 C CA . PHE B 1 641 ? 17.422 -2.727 -27.344 1 92.81 641 PHE B CA 1
ATOM 11802 C C . PHE B 1 641 ? 17.5 -3.623 -28.578 1 92.81 641 PHE B C 1
ATOM 11804 O O . PHE B 1 641 ? 18.344 -3.428 -29.438 1 92.81 641 PHE B O 1
ATOM 11811 N N . LEU B 1 642 ? 16.594 -4.559 -28.609 1 96.31 642 LEU B N 1
ATOM 11812 C CA . LEU B 1 642 ? 16.625 -5.586 -29.641 1 96.31 642 LEU B CA 1
ATOM 11813 C C . LEU B 1 642 ? 15.977 -5.074 -30.922 1 96.31 642 LEU B C 1
ATOM 11815 O O . LEU B 1 642 ? 16.172 -5.648 -32 1 96.31 642 LEU B O 1
ATOM 11819 N N . LYS B 1 643 ? 15.125 -4.023 -30.828 1 95.5 643 LYS B N 1
ATOM 11820 C CA . LYS B 1 643 ? 14.336 -3.48 -31.938 1 95.5 643 LYS B CA 1
ATOM 11821 C C . LYS B 1 643 ? 13.422 -4.543 -32.531 1 95.5 643 LYS B C 1
ATOM 11823 O O . LYS B 1 643 ? 13.273 -4.625 -33.75 1 95.5 643 LYS B O 1
ATOM 11828 N N . ILE B 1 644 ? 13 -5.449 -31.781 1 96.94 644 ILE B N 1
ATOM 11829 C CA . ILE B 1 644 ? 12.016 -6.473 -32.094 1 96.94 644 ILE B CA 1
ATOM 11830 C C . ILE B 1 644 ? 10.922 -6.496 -31.031 1 96.94 644 ILE B C 1
ATOM 11832 O O . ILE B 1 644 ? 11.211 -6.477 -29.828 1 96.94 644 ILE B O 1
ATOM 11836 N N . ASN B 1 645 ? 9.664 -6.504 -31.469 1 97.38 645 ASN B N 1
ATOM 11837 C CA . ASN B 1 645 ? 8.539 -6.516 -30.531 1 97.38 645 ASN B CA 1
ATOM 11838 C C . ASN B 1 645 ? 8.133 -7.938 -30.156 1 97.38 645 ASN B C 1
ATOM 11840 O O . ASN B 1 645 ? 8.172 -8.836 -31 1 97.38 645 ASN B O 1
ATOM 11844 N N . PRO B 1 646 ? 7.758 -8.18 -28.922 1 98.56 646 PRO B N 1
ATOM 11845 C CA . PRO B 1 646 ? 7.176 -9.461 -28.531 1 98.56 646 PRO B CA 1
ATOM 11846 C C . PRO B 1 646 ? 5.691 -9.562 -28.875 1 98.56 646 PRO B C 1
ATOM 11848 O O . PRO B 1 646 ? 5.105 -8.609 -29.391 1 98.56 646 PRO B O 1
ATOM 11851 N N . ASP B 1 647 ? 5.125 -10.75 -28.672 1 98.62 647 ASP B N 1
ATOM 11852 C CA . ASP B 1 647 ? 3.68 -10.93 -28.75 1 98.62 647 ASP B CA 1
ATOM 11853 C C . ASP B 1 647 ? 3.039 -10.805 -27.359 1 98.62 647 ASP B C 1
ATOM 11855 O O . ASP B 1 647 ? 1.853 -10.5 -27.25 1 98.62 647 ASP B O 1
ATOM 11859 N N . ILE B 1 648 ? 3.77 -11.188 -26.344 1 98.81 648 ILE B N 1
ATOM 11860 C CA . ILE B 1 648 ? 3.41 -11.102 -24.922 1 98.81 648 ILE B CA 1
ATOM 11861 C C . ILE B 1 648 ? 4.613 -10.617 -24.125 1 98.81 648 ILE B C 1
ATOM 11863 O O . ILE B 1 648 ? 5.75 -11 -24.391 1 98.81 648 ILE B O 1
ATOM 11867 N N . ALA B 1 649 ? 4.402 -9.773 -23.094 1 98.88 649 ALA B N 1
ATOM 11868 C CA . ALA B 1 649 ? 5.492 -9.375 -22.219 1 98.88 649 ALA B CA 1
ATOM 11869 C C . ALA B 1 649 ? 5 -9.195 -20.781 1 98.88 649 ALA B C 1
ATOM 11871 O O . ALA B 1 649 ? 3.877 -8.734 -20.562 1 98.88 649 ALA B O 1
ATOM 11872 N N . ALA B 1 650 ? 5.824 -9.594 -19.859 1 98.88 650 ALA B N 1
ATOM 11873 C CA . ALA B 1 650 ? 5.492 -9.477 -18.438 1 98.88 650 ALA B CA 1
ATOM 11874 C C . ALA B 1 650 ? 6.367 -8.438 -17.75 1 98.88 650 ALA B C 1
ATOM 11876 O O . ALA B 1 650 ? 7.562 -8.328 -18.031 1 98.88 650 ALA B O 1
ATOM 11877 N N . TYR B 1 651 ? 5.801 -7.598 -16.859 1 98.75 651 TYR B N 1
ATOM 11878 C CA . TYR B 1 651 ? 6.496 -6.551 -16.125 1 98.75 651 TYR B CA 1
ATOM 11879 C C . TYR B 1 651 ? 6.141 -6.594 -14.641 1 98.75 651 TYR B C 1
ATOM 11881 O O . TYR B 1 651 ? 5.008 -6.926 -14.281 1 98.75 651 TYR B O 1
ATOM 11889 N N . ALA B 1 652 ? 7.047 -6.301 -13.75 1 98.44 652 ALA B N 1
ATOM 11890 C CA . ALA B 1 652 ? 6.879 -6.188 -12.305 1 98.44 652 ALA B CA 1
ATOM 11891 C C . ALA B 1 652 ? 7.98 -5.328 -11.688 1 98.44 652 ALA B C 1
ATOM 11893 O O . ALA B 1 652 ? 8.289 -4.246 -12.195 1 98.44 652 ALA B O 1
ATOM 11894 N N . LYS B 1 653 ? 8.531 -5.629 -10.594 1 97.5 653 LYS B N 1
ATOM 11895 C CA . LYS B 1 653 ? 9.656 -5.039 -9.875 1 97.5 653 LYS B CA 1
ATOM 11896 C C . LYS B 1 653 ? 9.617 -3.514 -9.945 1 97.5 653 LYS B C 1
ATOM 11898 O O . LYS B 1 653 ? 8.883 -2.873 -9.188 1 97.5 653 LYS B O 1
ATOM 11903 N N . LEU B 1 654 ? 10.234 -2.816 -10.977 1 97.94 654 LEU B N 1
ATOM 11904 C CA . LEU B 1 654 ? 10.32 -1.361 -11.062 1 97.94 654 LEU B CA 1
ATOM 11905 C C . LEU B 1 654 ? 8.953 -0.757 -11.375 1 97.94 654 LEU B C 1
ATOM 11907 O O . LEU B 1 654 ? 8.773 0.458 -11.281 1 97.94 654 LEU B O 1
ATOM 11911 N N . LEU B 1 655 ? 7.992 -1.627 -11.633 1 98.5 655 LEU B N 1
ATOM 11912 C CA . LEU B 1 655 ? 6.664 -1.185 -12.039 1 98.5 655 LEU B CA 1
ATOM 11913 C C . LEU B 1 655 ? 6.082 -0.209 -11.016 1 98.5 655 LEU B C 1
ATOM 11915 O O . LEU B 1 655 ? 5.527 0.828 -11.391 1 98.5 655 LEU B O 1
ATOM 11919 N N . THR B 1 656 ? 6.234 -0.462 -9.734 1 98.38 656 THR B N 1
ATOM 11920 C CA . THR B 1 656 ? 5.66 0.382 -8.695 1 98.38 656 THR B CA 1
ATOM 11921 C C . THR B 1 656 ? 6.738 1.239 -8.039 1 98.38 656 THR B C 1
ATOM 11923 O O . THR B 1 656 ? 6.598 1.648 -6.883 1 98.38 656 THR B O 1
ATOM 11926 N N . GLY B 1 657 ? 7.891 1.42 -8.672 1 97.81 657 GLY B N 1
ATOM 11927 C CA . GLY B 1 657 ? 8.961 2.258 -8.164 1 97.81 657 GLY B CA 1
ATOM 11928 C C . GLY B 1 657 ? 9.633 1.681 -6.93 1 97.81 657 GLY B C 1
ATOM 11929 O O . GLY B 1 657 ? 10.438 2.354 -6.281 1 97.81 657 GLY B O 1
ATOM 11930 N N . GLY B 1 658 ? 9.312 0.486 -6.559 1 97.56 658 GLY B N 1
ATOM 11931 C CA . GLY B 1 658 ? 9.906 -0.187 -5.418 1 97.56 658 GLY B CA 1
ATOM 11932 C C . GLY B 1 658 ? 9.062 -0.086 -4.16 1 97.56 658 GLY B C 1
ATOM 11933 O O . GLY B 1 658 ? 9.586 -0.217 -3.049 1 97.56 658 GLY B O 1
ATOM 11934 N N . LEU B 1 659 ? 7.746 0.104 -4.293 1 98.12 659 LEU B N 1
ATOM 11935 C CA . LEU B 1 659 ? 6.953 0.365 -3.096 1 98.12 659 LEU B CA 1
ATOM 11936 C C . LEU B 1 659 ? 6.145 -0.865 -2.699 1 98.12 659 LEU B C 1
ATOM 11938 O O . LEU B 1 659 ? 6.109 -1.234 -1.522 1 98.12 659 LEU B O 1
ATOM 11942 N N . CYS B 1 660 ? 5.406 -1.498 -3.654 1 97.31 660 CYS B N 1
ATOM 11943 C CA . CYS B 1 660 ? 4.488 -2.574 -3.293 1 97.31 660 CYS B CA 1
ATOM 11944 C C . CYS B 1 660 ? 4.301 -3.541 -4.457 1 97.31 660 CYS B C 1
ATOM 11946 O O . CYS B 1 660 ? 4.719 -3.258 -5.578 1 97.31 660 CYS B O 1
ATOM 11948 N N . PRO B 1 661 ? 3.699 -4.711 -4.207 1 98.12 661 PRO B N 1
ATOM 11949 C CA . PRO B 1 661 ? 3.562 -5.734 -5.242 1 98.12 661 PRO B CA 1
ATOM 11950 C C . PRO B 1 661 ? 2.541 -5.359 -6.312 1 98.12 661 PRO B C 1
ATOM 11952 O O . PRO B 1 661 ? 1.464 -4.848 -5.992 1 98.12 661 PRO B O 1
ATOM 11955 N N . LEU B 1 662 ? 2.809 -5.52 -7.547 1 98.69 662 LEU B N 1
ATOM 11956 C CA . LEU B 1 662 ? 1.974 -5.43 -8.742 1 98.69 662 LEU B CA 1
ATOM 11957 C C . LEU B 1 662 ? 2.701 -5.996 -9.953 1 98.69 662 LEU B C 1
ATOM 11959 O O . LEU B 1 662 ? 3.926 -5.887 -10.055 1 98.69 662 LEU B O 1
ATOM 11963 N N . ALA B 1 663 ? 2.018 -6.652 -10.836 1 98.81 663 ALA B N 1
ATOM 11964 C CA . ALA B 1 663 ? 2.584 -7.133 -12.094 1 98.81 663 ALA B CA 1
ATOM 11965 C C . ALA B 1 663 ? 1.567 -7.043 -13.227 1 98.81 663 ALA B C 1
ATOM 11967 O O . ALA B 1 663 ? 0.363 -6.945 -12.977 1 98.81 663 ALA B O 1
ATOM 11968 N N . VAL B 1 664 ? 2.025 -7 -14.445 1 98.81 664 VAL B N 1
ATOM 11969 C CA . VAL B 1 664 ? 1.157 -6.906 -15.617 1 98.81 664 VAL B CA 1
ATOM 11970 C C . VAL B 1 664 ? 1.697 -7.793 -16.734 1 98.81 664 VAL B C 1
ATOM 11972 O O . VAL B 1 664 ? 2.9 -8.055 -16.797 1 98.81 664 VAL B O 1
ATOM 11975 N N . THR B 1 665 ? 0.858 -8.352 -17.484 1 98.94 665 THR B N 1
ATOM 11976 C CA . THR B 1 665 ? 1.146 -9.055 -18.734 1 98.94 665 THR B CA 1
ATOM 11977 C C . THR B 1 665 ? 0.452 -8.367 -19.906 1 98.94 665 THR B C 1
ATOM 11979 O O . THR B 1 665 ? -0.775 -8.242 -19.922 1 98.94 665 THR B O 1
ATOM 11982 N N . LEU B 1 666 ? 1.208 -7.84 -20.828 1 98.88 666 LEU B N 1
ATOM 11983 C CA . LEU B 1 666 ? 0.689 -7.211 -22.047 1 98.88 666 LEU B CA 1
ATOM 11984 C C . LEU B 1 666 ? 0.608 -8.211 -23.188 1 98.88 666 LEU B C 1
ATOM 11986 O O . LEU B 1 666 ? 1.405 -9.148 -23.25 1 98.88 666 LEU B O 1
ATOM 11990 N N . SER B 1 667 ? -0.318 -8.055 -24.078 1 98.75 667 SER B N 1
ATOM 11991 C CA . SER B 1 667 ? -0.485 -8.992 -25.188 1 98.75 667 SER B CA 1
ATOM 11992 C C . SER B 1 667 ? -0.99 -8.273 -26.438 1 98.75 667 SER B C 1
ATOM 11994 O O . SER B 1 667 ? -1.585 -7.199 -26.344 1 98.75 667 SER B O 1
ATOM 11996 N N . THR B 1 668 ? -0.76 -8.859 -27.562 1 98.69 668 THR B N 1
ATOM 11997 C CA . THR B 1 668 ? -1.343 -8.406 -28.828 1 98.69 668 THR B CA 1
ATOM 11998 C C . THR B 1 668 ? -2.828 -8.75 -28.891 1 98.69 668 THR B C 1
ATOM 12000 O O . THR B 1 668 ? -3.307 -9.594 -28.125 1 98.69 668 THR B O 1
ATOM 12003 N N . GLU B 1 669 ? -3.512 -8.109 -29.812 1 98.31 669 GLU B N 1
ATOM 12004 C CA . GLU B 1 669 ? -4.926 -8.391 -30.047 1 98.31 669 GLU B CA 1
ATOM 12005 C C . GLU B 1 669 ? -5.129 -9.812 -30.562 1 98.31 669 GLU B C 1
ATOM 12007 O O . GLU B 1 669 ? -6.133 -10.453 -30.25 1 98.31 669 GLU B O 1
ATOM 12012 N N . GLU B 1 670 ? -4.211 -10.305 -31.344 1 97.75 670 GLU B N 1
ATOM 12013 C CA . GLU B 1 670 ? -4.293 -11.633 -31.922 1 97.75 670 GLU B CA 1
ATOM 12014 C C . GLU B 1 670 ? -4.352 -12.711 -30.844 1 97.75 670 GLU B C 1
ATOM 12016 O O . GLU B 1 670 ? -5.152 -13.641 -30.922 1 97.75 670 GLU B O 1
ATOM 12021 N N . ILE B 1 671 ? -3.502 -12.562 -29.828 1 98.06 671 ILE B N 1
ATOM 12022 C CA . ILE B 1 671 ? -3.496 -13.523 -28.734 1 98.06 671 ILE B CA 1
ATOM 12023 C C . ILE B 1 671 ? -4.816 -13.438 -27.969 1 98.06 671 ILE B C 1
ATOM 12025 O O . ILE B 1 671 ? -5.414 -14.469 -27.641 1 98.06 671 ILE B O 1
ATOM 12029 N N . PHE B 1 672 ? -5.324 -12.219 -27.734 1 97.62 672 PHE B N 1
ATOM 12030 C CA . PHE B 1 672 ? -6.547 -11.969 -26.969 1 97.62 672 PHE B CA 1
ATOM 12031 C C . PHE B 1 672 ? -7.746 -12.625 -27.656 1 97.62 672 PHE B C 1
ATOM 12033 O O . PHE B 1 672 ? -8.57 -13.258 -27 1 97.62 672 PHE B O 1
ATOM 12040 N N . LYS B 1 673 ? -7.852 -12.594 -28.938 1 97.19 673 LYS B N 1
ATOM 12041 C CA . LYS B 1 673 ? -8.992 -13.055 -29.719 1 97.19 673 LYS B CA 1
ATOM 12042 C C . LYS B 1 673 ? -9.125 -14.57 -29.656 1 97.19 673 LYS B C 1
ATOM 12044 O O . LYS B 1 673 ? -10.219 -15.117 -29.844 1 97.19 673 LYS B O 1
ATOM 12049 N N . LYS B 1 674 ? -8.062 -15.234 -29.391 1 95.62 674 LYS B N 1
ATOM 12050 C CA . LYS B 1 674 ? -8.094 -16.688 -29.312 1 95.62 674 LYS B CA 1
ATOM 12051 C C . LYS B 1 674 ? -8.898 -17.156 -28.094 1 95.62 674 LYS B C 1
ATOM 12053 O O . LYS B 1 674 ? -9.312 -18.312 -28.016 1 95.62 674 LYS B O 1
ATOM 12058 N N . PHE B 1 675 ? -9.164 -16.281 -27.141 1 96.25 675 PHE B N 1
ATOM 12059 C CA . PHE B 1 675 ? -9.867 -16.625 -25.906 1 96.25 675 PHE B CA 1
ATOM 12060 C C . PHE B 1 675 ? -11.32 -16.156 -25.969 1 96.25 675 PHE B C 1
ATOM 12062 O O . PHE B 1 675 ? -12.086 -16.375 -25.031 1 96.25 675 PHE B O 1
ATOM 12069 N N . LEU B 1 676 ? -11.734 -15.492 -27.062 1 95.44 676 LEU B N 1
ATOM 12070 C CA . LEU B 1 676 ? -13.125 -15.07 -27.219 1 95.44 676 LEU B CA 1
ATOM 12071 C C . LEU B 1 676 ? -14.016 -16.266 -27.547 1 95.44 676 LEU B C 1
ATOM 12073 O O . LEU B 1 676 ? -13.609 -17.172 -28.281 1 95.44 676 LEU B O 1
ATOM 12077 N N . GLY B 1 677 ? -15.125 -16.281 -26.953 1 93.06 677 GLY B N 1
ATOM 12078 C CA . GLY B 1 677 ? -16.109 -17.328 -27.188 1 93.06 677 GLY B CA 1
ATOM 12079 C C . GLY B 1 677 ? -17.469 -17 -26.609 1 93.06 677 GLY B C 1
ATOM 12080 O O . GLY B 1 677 ? -17.781 -15.828 -26.344 1 93.06 677 GLY B O 1
ATOM 12081 N N . ASN B 1 678 ? -18.312 -18.031 -26.453 1 90.56 678 ASN B N 1
ATOM 12082 C CA . ASN B 1 678 ? -19.672 -17.828 -25.984 1 90.56 678 ASN B CA 1
ATOM 12083 C C . ASN B 1 678 ? -19.859 -18.375 -24.562 1 90.56 678 ASN B C 1
ATOM 12085 O O . ASN B 1 678 ? -20.906 -18.156 -23.953 1 90.56 678 ASN B O 1
ATOM 12089 N N . THR B 1 679 ? -18.797 -19.016 -24.094 1 87.5 679 THR B N 1
ATOM 12090 C CA . THR B 1 679 ? -18.891 -19.562 -22.75 1 87.5 679 THR B CA 1
ATOM 12091 C C . THR B 1 679 ? -17.703 -19.125 -21.906 1 87.5 679 THR B C 1
ATOM 12093 O O . THR B 1 679 ? -16.609 -18.859 -22.438 1 87.5 679 THR B O 1
ATOM 12096 N N . LYS B 1 680 ? -17.875 -19.125 -20.656 1 86.81 680 LYS B N 1
ATOM 12097 C CA . LYS B 1 680 ? -16.859 -18.703 -19.703 1 86.81 680 LYS B CA 1
ATOM 12098 C C . LYS B 1 680 ? -15.633 -19.609 -19.781 1 86.81 680 LYS B C 1
ATOM 12100 O O . LYS B 1 680 ? -14.5 -19.156 -19.578 1 86.81 680 LYS B O 1
ATOM 12105 N N . VAL B 1 681 ? -15.781 -20.828 -20.094 1 87.31 681 VAL B N 1
ATOM 12106 C CA . VAL B 1 681 ? -14.719 -21.828 -20.062 1 87.31 681 VAL B CA 1
ATOM 12107 C C . VAL B 1 681 ? -13.672 -21.5 -21.125 1 87.31 681 VAL B C 1
ATOM 12109 O O . VAL B 1 681 ? -12.5 -21.859 -20.969 1 87.31 681 VAL B O 1
ATOM 12112 N N . GLU B 1 682 ? -14.086 -20.766 -22.172 1 90.31 682 GLU B N 1
ATOM 12113 C CA . GLU B 1 682 ? -13.18 -20.422 -23.266 1 90.31 682 GLU B CA 1
ATOM 12114 C C . GLU B 1 682 ? -12.32 -19.219 -22.906 1 90.31 682 GLU B C 1
ATOM 12116 O O . GLU B 1 682 ? -11.352 -18.922 -23.609 1 90.31 682 GLU B O 1
ATOM 12121 N N . ALA B 1 683 ? -12.664 -18.562 -21.812 1 94.31 683 ALA B N 1
ATOM 12122 C CA . ALA B 1 683 ? -11.938 -17.359 -21.406 1 94.31 683 ALA B CA 1
ATOM 12123 C C . ALA B 1 683 ? -10.664 -17.719 -20.641 1 94.31 683 ALA B C 1
ATOM 12125 O O . ALA B 1 683 ? -10.453 -18.875 -20.266 1 94.31 683 ALA B O 1
ATOM 12126 N N . LEU B 1 684 ? -9.742 -16.797 -20.562 1 96.06 684 LEU B N 1
ATOM 12127 C CA . LEU B 1 684 ? -8.586 -16.969 -19.688 1 96.06 684 LEU B CA 1
ATOM 12128 C C . LEU B 1 684 ? -9 -16.859 -18.219 1 96.06 684 LEU B C 1
ATOM 12130 O O . LEU B 1 684 ? -9.25 -15.766 -17.719 1 96.06 684 LEU B O 1
ATOM 12134 N N . LEU B 1 685 ? -9.102 -17.969 -17.578 1 94.75 685 LEU B N 1
ATOM 12135 C CA . LEU B 1 685 ? -9.586 -18.031 -16.203 1 94.75 685 LEU B CA 1
ATOM 12136 C C . LEU B 1 685 ? -8.422 -18.047 -15.219 1 94.75 685 LEU B C 1
ATOM 12138 O O . LEU B 1 685 ? -8.078 -19.094 -14.68 1 94.75 685 LEU B O 1
ATOM 12142 N N . HIS B 1 686 ? -7.859 -16.922 -14.977 1 96.19 686 HIS B N 1
ATOM 12143 C CA . HIS B 1 686 ? -6.766 -16.688 -14.039 1 96.19 686 HIS B CA 1
ATOM 12144 C C . HIS B 1 686 ? -6.969 -15.391 -13.266 1 96.19 686 HIS B C 1
ATOM 12146 O O . HIS B 1 686 ? -7.441 -14.398 -13.828 1 96.19 686 HIS B O 1
ATOM 12152 N N . GLY B 1 687 ? -6.766 -15.406 -12 1 96 687 GLY B N 1
ATOM 12153 C CA . GLY B 1 687 ? -6.863 -14.18 -11.227 1 96 687 GLY B CA 1
ATOM 12154 C C . GLY B 1 687 ? -6.566 -14.383 -9.75 1 96 687 GLY B C 1
ATOM 12155 O O . GLY B 1 687 ? -6.652 -15.5 -9.242 1 96 687 GLY B O 1
ATOM 12156 N N . HIS B 1 688 ? -6.211 -13.297 -9.094 1 96.88 688 HIS B N 1
ATOM 12157 C CA . HIS B 1 688 ? -5.984 -13.266 -7.652 1 96.88 688 HIS B CA 1
ATOM 12158 C C . HIS B 1 688 ? -6.879 -12.234 -6.977 1 96.88 688 HIS B C 1
ATOM 12160 O O . HIS B 1 688 ? -7.402 -11.336 -7.637 1 96.88 688 HIS B O 1
ATOM 12166 N N . SER B 1 689 ? -7.062 -12.383 -5.707 1 96.94 689 SER B N 1
ATOM 12167 C CA . SER B 1 689 ? -8.047 -11.586 -4.984 1 96.94 689 SER B CA 1
ATOM 12168 C C . SER B 1 689 ? -7.754 -10.102 -5.098 1 96.94 689 SER B C 1
ATOM 12170 O O . SER B 1 689 ? -8.672 -9.289 -5.215 1 96.94 689 SER B O 1
ATOM 12172 N N . TYR B 1 690 ? -6.535 -9.664 -5.102 1 98 690 TYR B N 1
ATOM 12173 C CA . TYR B 1 690 ? -6.18 -8.25 -5.117 1 98 690 TYR B CA 1
ATOM 12174 C C . TYR B 1 690 ? -5.691 -7.828 -6.496 1 98 690 TYR B C 1
ATOM 12176 O O . TYR B 1 690 ? -4.91 -6.883 -6.625 1 98 690 TYR B O 1
ATOM 12184 N N . THR B 1 691 ? -6.141 -8.555 -7.574 1 97.56 691 THR B N 1
ATOM 12185 C CA . THR B 1 691 ? -5.789 -8.203 -8.945 1 97.56 691 THR B CA 1
ATOM 12186 C C . THR B 1 691 ? -6.156 -6.75 -9.242 1 97.56 691 THR B C 1
ATOM 12188 O O . THR B 1 691 ? -7.281 -6.32 -8.961 1 97.56 691 THR B O 1
ATOM 12191 N N . ALA B 1 692 ? -5.215 -5.988 -9.742 1 98.38 692 ALA B N 1
ATOM 12192 C CA . ALA B 1 692 ? -5.395 -4.598 -10.148 1 98.38 692 ALA B CA 1
ATOM 12193 C C . ALA B 1 692 ? -5.824 -3.73 -8.969 1 98.38 692 ALA B C 1
ATOM 12195 O O . ALA B 1 692 ? -6.664 -2.84 -9.117 1 98.38 692 ALA B O 1
ATOM 12196 N N . HIS B 1 693 ? -5.305 -4.062 -7.73 1 98.38 693 HIS B N 1
ATOM 12197 C CA . HIS B 1 693 ? -5.66 -3.223 -6.594 1 98.38 693 HIS B CA 1
ATOM 12198 C C . HIS B 1 693 ? -5.301 -1.763 -6.855 1 98.38 693 HIS B C 1
ATOM 12200 O O . HIS B 1 693 ? -4.203 -1.463 -7.32 1 98.38 693 HIS B O 1
ATOM 12206 N N . PRO B 1 694 ? -6.18 -0.814 -6.531 1 98.62 694 PRO B N 1
ATOM 12207 C CA . PRO B 1 694 ? -6.039 0.599 -6.887 1 98.62 694 PRO B CA 1
ATOM 12208 C C . PRO B 1 694 ? -4.75 1.218 -6.355 1 98.62 694 PRO B C 1
ATOM 12210 O O . PRO B 1 694 ? -4.145 2.059 -7.02 1 98.62 694 PRO B O 1
ATOM 12213 N N . ILE B 1 695 ? -4.262 0.861 -5.207 1 98.56 695 ILE B N 1
ATOM 12214 C CA . ILE B 1 695 ? -3.047 1.41 -4.613 1 98.56 695 ILE B CA 1
ATOM 12215 C C . ILE B 1 695 ? -1.852 1.113 -5.52 1 98.56 695 ILE B C 1
ATOM 12217 O O . ILE B 1 695 ? -1.121 2.025 -5.91 1 98.56 695 ILE B O 1
ATOM 12221 N N . GLY B 1 696 ? -1.672 -0.167 -5.863 1 98.69 696 GLY B N 1
ATOM 12222 C CA . GLY B 1 696 ? -0.578 -0.542 -6.746 1 98.69 696 GLY B CA 1
ATOM 12223 C C . GLY B 1 696 ? -0.666 0.103 -8.117 1 98.69 696 GLY B C 1
ATOM 12224 O O . GLY B 1 696 ? 0.345 0.548 -8.664 1 98.69 696 GLY B O 1
ATOM 12225 N N . CYS B 1 697 ? -1.862 0.183 -8.672 1 98.81 697 CYS B N 1
ATOM 12226 C CA . CYS B 1 697 ? -2.055 0.743 -10.008 1 98.81 697 CYS B CA 1
ATOM 12227 C C . CYS B 1 697 ? -1.697 2.223 -10.031 1 98.81 697 CYS B C 1
ATOM 12229 O O . CYS B 1 697 ? -1.013 2.684 -10.953 1 98.81 697 CYS B O 1
ATOM 12231 N N . LEU B 1 698 ? -2.186 2.957 -9.062 1 98.62 698 LEU B N 1
ATOM 12232 C CA . LEU B 1 698 ? -1.928 4.391 -9.07 1 98.62 698 LEU B CA 1
ATOM 12233 C C . LEU B 1 698 ? -0.456 4.684 -8.797 1 98.62 698 LEU B C 1
ATOM 12235 O O . LEU B 1 698 ? 0.121 5.594 -9.398 1 98.62 698 LEU B O 1
ATOM 12239 N N . VAL B 1 699 ? 0.187 3.955 -7.887 1 98.62 699 VAL B N 1
ATOM 12240 C CA . VAL B 1 699 ? 1.609 4.086 -7.586 1 98.62 699 VAL B CA 1
ATOM 12241 C C . VAL B 1 699 ? 2.432 3.762 -8.828 1 98.62 699 VAL B C 1
ATOM 12243 O O . VAL B 1 699 ? 3.41 4.449 -9.133 1 98.62 699 VAL B O 1
ATOM 12246 N N . ALA B 1 700 ? 2.053 2.703 -9.523 1 98.81 700 ALA B N 1
ATOM 12247 C CA . ALA B 1 700 ? 2.738 2.33 -10.758 1 98.81 700 ALA B CA 1
ATOM 12248 C C . ALA B 1 700 ? 2.643 3.445 -11.797 1 98.81 700 ALA B C 1
ATOM 12250 O O . ALA B 1 700 ? 3.623 3.756 -12.477 1 98.81 700 ALA B O 1
ATOM 12251 N N . ASN B 1 701 ? 1.473 3.996 -11.93 1 98.31 701 ASN B N 1
ATOM 12252 C CA . ASN B 1 701 ? 1.294 5.094 -12.875 1 98.31 701 ASN B CA 1
ATOM 12253 C C . ASN B 1 701 ? 2.188 6.281 -12.531 1 98.31 701 ASN B C 1
ATOM 12255 O O . ASN B 1 701 ? 2.811 6.871 -13.414 1 98.31 701 ASN B O 1
ATOM 12259 N N . THR B 1 702 ? 2.225 6.637 -11.258 1 97.88 702 THR B N 1
ATOM 12260 C CA . THR B 1 702 ? 3.104 7.707 -10.805 1 97.88 702 THR B CA 1
ATOM 12261 C C . THR B 1 702 ? 4.559 7.379 -11.125 1 97.88 702 THR B C 1
ATOM 12263 O O . THR B 1 702 ? 5.309 8.242 -11.594 1 97.88 702 THR B O 1
ATOM 12266 N N . SER B 1 703 ? 4.98 6.164 -10.93 1 97.88 703 SER B N 1
ATOM 12267 C CA . SER B 1 703 ? 6.359 5.734 -11.148 1 97.88 703 SER B CA 1
ATOM 12268 C C . SER B 1 703 ? 6.734 5.816 -12.617 1 97.88 703 SER B C 1
ATOM 12270 O O . SER B 1 703 ? 7.77 6.387 -12.969 1 97.88 703 SER B O 1
ATOM 12272 N N . ILE B 1 704 ? 5.879 5.273 -13.461 1 96.94 704 ILE B N 1
ATOM 12273 C CA . ILE B 1 704 ? 6.137 5.215 -14.891 1 96.94 704 ILE B CA 1
ATOM 12274 C C . ILE B 1 704 ? 6.242 6.629 -15.461 1 96.94 704 ILE B C 1
ATOM 12276 O O . ILE B 1 704 ? 7.043 6.887 -16.359 1 96.94 704 ILE B O 1
ATOM 12280 N N . ASN B 1 705 ? 5.461 7.523 -14.867 1 94.69 705 ASN B N 1
ATOM 12281 C CA . ASN B 1 705 ? 5.469 8.898 -15.344 1 94.69 705 ASN B CA 1
ATOM 12282 C C . ASN B 1 705 ? 6.668 9.672 -14.805 1 94.69 705 ASN B C 1
ATOM 12284 O O . ASN B 1 705 ? 7.051 10.703 -15.367 1 94.69 705 ASN B O 1
ATOM 12288 N N . GLU B 1 706 ? 7.281 9.188 -13.758 1 95.06 706 GLU B N 1
ATOM 12289 C CA . GLU B 1 706 ? 8.422 9.867 -13.148 1 95.06 706 GLU B CA 1
ATOM 12290 C C . GLU B 1 706 ? 9.727 9.5 -13.867 1 95.06 706 GLU B C 1
ATOM 12292 O O . GLU B 1 706 ? 10.633 10.328 -13.969 1 95.06 706 GLU B O 1
ATOM 12297 N N . TYR B 1 707 ? 9.867 8.328 -14.375 1 94.56 707 TYR B N 1
ATOM 12298 C CA . TYR B 1 707 ? 11.117 7.793 -14.883 1 94.56 707 TYR B CA 1
ATOM 12299 C C . TYR B 1 707 ? 11.672 8.664 -16.016 1 94.56 707 TYR B C 1
ATOM 12301 O O . TYR B 1 707 ? 12.844 9.047 -15.992 1 94.56 707 TYR B O 1
ATOM 12309 N N . PRO B 1 708 ? 10.844 9.047 -16.969 1 90.25 708 PRO B N 1
ATOM 12310 C CA . PRO B 1 708 ? 11.391 9.828 -18.078 1 90.25 708 PRO B CA 1
ATOM 12311 C C . PRO B 1 708 ? 11.906 11.203 -17.641 1 90.25 708 PRO B C 1
ATOM 12313 O O . PRO B 1 708 ? 12.711 11.82 -18.344 1 90.25 708 PRO B O 1
ATOM 12316 N N . ASN B 1 709 ? 11.492 11.656 -16.453 1 88.44 709 ASN B N 1
ATOM 12317 C CA . ASN B 1 709 ? 11.844 12.992 -15.984 1 88.44 709 ASN B CA 1
ATOM 12318 C C . ASN B 1 709 ? 13.086 12.977 -15.102 1 88.44 709 ASN B C 1
ATOM 12320 O O . ASN B 1 709 ? 13.594 14.031 -14.719 1 88.44 709 ASN B O 1
ATOM 12324 N N . LEU B 1 710 ? 13.641 11.859 -14.891 1 89.56 710 LEU B N 1
ATOM 12325 C CA . LEU B 1 710 ? 14.828 11.758 -14.039 1 89.56 710 LEU B CA 1
ATOM 12326 C C . LEU B 1 710 ? 16.062 12.25 -14.781 1 89.56 710 LEU B C 1
ATOM 12328 O O . LEU B 1 710 ? 16.188 12.062 -15.992 1 89.56 710 LEU B O 1
ATOM 12332 N N . LYS B 1 711 ? 16.953 12.812 -14.086 1 77.25 711 LYS B N 1
ATOM 12333 C CA . LYS B 1 711 ? 18.141 13.469 -14.625 1 77.25 711 LYS B CA 1
ATOM 12334 C C . LYS B 1 711 ? 18.953 12.523 -15.508 1 77.25 711 LYS B C 1
ATOM 12336 O O . LYS B 1 711 ? 19.406 12.898 -16.578 1 77.25 711 LYS B O 1
ATOM 12341 N N . TRP B 1 712 ? 19.156 11.328 -15.047 1 78 712 TRP B N 1
ATOM 12342 C CA . TRP B 1 712 ? 19.953 10.359 -15.773 1 78 712 TRP B CA 1
ATOM 12343 C C . TRP B 1 712 ? 19.328 10.016 -17.125 1 78 712 TRP B C 1
ATOM 12345 O O . TRP B 1 712 ? 20.031 9.836 -18.125 1 78 712 TRP B O 1
ATOM 12355 N N . ILE B 1 713 ? 18.062 10.016 -17.109 1 72.88 713 ILE B N 1
ATOM 12356 C CA . ILE B 1 713 ? 17.359 9.602 -18.312 1 72.88 713 ILE B CA 1
ATOM 12357 C C . ILE B 1 713 ? 17.234 10.781 -19.281 1 72.88 713 ILE B C 1
ATOM 12359 O O . ILE B 1 713 ? 17.422 10.625 -20.484 1 72.88 713 ILE B O 1
ATOM 12363 N N . LYS B 1 714 ? 16.891 12.086 -18.719 1 69.31 714 LYS B N 1
ATOM 12364 C CA . LYS B 1 714 ? 16.75 13.289 -19.547 1 69.31 714 LYS B CA 1
ATOM 12365 C C . LYS B 1 714 ? 18.094 13.75 -20.078 1 69.31 714 LYS B C 1
ATOM 12367 O O . LYS B 1 714 ? 18.156 14.406 -21.125 1 69.31 714 LYS B O 1
ATOM 12372 N N . GLY B 1 715 ? 19.203 13.555 -19.312 1 60.97 715 GLY B N 1
ATOM 12373 C CA . GLY B 1 715 ? 20.484 14.141 -19.641 1 60.97 715 GLY B CA 1
ATOM 12374 C C . GLY B 1 715 ? 20.938 13.836 -21.062 1 60.97 715 GLY B C 1
ATOM 12375 O O . GLY B 1 715 ? 20.359 12.977 -21.734 1 60.97 715 GLY B O 1
ATOM 12376 N N . ASN B 1 716 ? 22.016 14.609 -21.578 1 50.38 716 ASN B N 1
ATOM 12377 C CA . ASN B 1 716 ? 22.453 15.094 -22.875 1 50.38 716 ASN B CA 1
ATOM 12378 C C . ASN B 1 716 ? 22.812 13.938 -23.812 1 50.38 716 ASN B C 1
ATOM 12380 O O . ASN B 1 716 ? 23.672 13.117 -23.484 1 50.38 716 ASN B O 1
ATOM 12384 N N . GLU B 1 717 ? 22 13.734 -24.688 1 46.47 717 GLU B N 1
ATOM 12385 C CA . GLU B 1 717 ? 22.172 12.938 -25.891 1 46.47 717 GLU B CA 1
ATOM 12386 C C . GLU B 1 717 ? 23.641 12.906 -26.328 1 46.47 717 GLU B C 1
ATOM 12388 O O . GLU B 1 717 ? 24.047 12.016 -27.078 1 46.47 717 GLU B O 1
ATOM 12393 N N . ASN B 1 718 ? 24.359 13.93 -26.031 1 45.75 718 ASN B N 1
ATOM 12394 C CA . ASN B 1 718 ? 25.609 14.086 -26.75 1 45.75 718 ASN B CA 1
ATOM 12395 C C . ASN B 1 718 ? 26.688 13.141 -26.219 1 45.75 718 ASN B C 1
ATOM 12397 O O . ASN B 1 718 ? 27.781 13.062 -26.781 1 45.75 718 ASN B O 1
ATOM 12401 N N . GLU B 1 719 ? 26.531 12.625 -25.047 1 49.25 719 GLU B N 1
ATOM 12402 C CA . GLU B 1 719 ? 27.609 11.68 -24.719 1 49.25 719 GLU B CA 1
ATOM 12403 C C . GLU B 1 719 ? 27.109 10.242 -24.812 1 49.25 719 GLU B C 1
ATOM 12405 O O . GLU B 1 719 ? 26.531 9.711 -23.875 1 49.25 719 GLU B O 1
ATOM 12410 N N . ILE B 1 720 ? 27.203 9.719 -26.031 1 45.53 720 ILE B N 1
ATOM 12411 C CA . ILE B 1 720 ? 26.688 8.461 -26.562 1 45.53 720 ILE B CA 1
ATOM 12412 C C . ILE B 1 720 ? 26.859 7.355 -25.531 1 45.53 720 ILE B C 1
ATOM 12414 O O . ILE B 1 720 ? 25.938 6.59 -25.266 1 45.53 720 ILE B O 1
ATOM 12418 N N . ASP B 1 721 ? 28.172 7.152 -25.078 1 46.78 721 ASP B N 1
ATOM 12419 C CA . ASP B 1 721 ? 28.484 6.012 -24.219 1 46.78 721 ASP B CA 1
ATOM 12420 C C . ASP B 1 721 ? 27.875 6.18 -22.844 1 46.78 721 ASP B C 1
ATOM 12422 O O . ASP B 1 721 ? 27.516 5.195 -22.188 1 46.78 721 ASP B O 1
ATOM 12426 N N . LYS B 1 722 ? 27.844 7.434 -22.344 1 54 722 LYS B N 1
ATOM 12427 C CA . LYS B 1 722 ? 27.266 7.723 -21.031 1 54 722 LYS B CA 1
ATOM 12428 C C . LYS B 1 722 ? 25.797 7.363 -20.984 1 54 722 LYS B C 1
ATOM 12430 O O . LYS B 1 722 ? 25.188 7.293 -19.906 1 54 722 LYS B O 1
ATOM 12435 N N . SER B 1 723 ? 25.422 6.793 -22.141 1 61.62 723 SER B N 1
ATOM 12436 C CA . SER B 1 723 ? 24 6.574 -22.344 1 61.62 723 SER B CA 1
ATOM 12437 C C . SER B 1 723 ? 23.578 5.172 -21.891 1 61.62 723 SER B C 1
ATOM 12439 O O . SER B 1 723 ? 22.422 4.93 -21.594 1 61.62 723 SER B O 1
ATOM 12441 N N . PHE B 1 724 ? 24.703 4.461 -21.531 1 79 724 PHE B N 1
ATOM 12442 C CA . PHE B 1 724 ? 24.266 3.082 -21.359 1 79 724 PHE B CA 1
ATOM 12443 C C . PHE B 1 724 ? 24.297 2.689 -19.891 1 79 724 PHE B C 1
ATOM 12445 O O . PHE B 1 724 ? 23.641 1.727 -19.484 1 79 724 PHE B O 1
ATOM 12452 N N . SER B 1 725 ? 25.109 3.473 -19.094 1 90.94 725 SER B N 1
ATOM 12453 C CA . SER B 1 725 ? 25.312 2.977 -17.734 1 90.94 725 SER B CA 1
ATOM 12454 C C . SER B 1 725 ? 25.516 4.125 -16.75 1 90.94 725 SER B C 1
ATOM 12456 O O . SER B 1 725 ? 26.172 5.117 -17.078 1 90.94 725 SER B O 1
ATOM 12458 N N . LEU B 1 726 ? 25.109 3.957 -15.516 1 92.12 726 LEU B N 1
ATOM 12459 C CA . LEU B 1 726 ? 25.328 4.902 -14.422 1 92.12 726 LEU B CA 1
ATOM 12460 C C . LEU B 1 726 ? 26.703 4.711 -13.805 1 92.12 726 LEU B C 1
ATOM 12462 O O . LEU B 1 726 ? 27.172 5.57 -13.055 1 92.12 726 LEU B O 1
ATOM 12466 N N . TRP B 1 727 ? 27.375 3.648 -14.125 1 95.25 727 TRP B N 1
ATOM 12467 C CA . TRP B 1 727 ? 28.672 3.316 -13.555 1 95.25 727 TRP B CA 1
ATOM 12468 C C . TRP B 1 727 ? 29.797 3.832 -14.438 1 95.25 727 TRP B C 1
ATOM 12470 O O . TRP B 1 727 ? 29.672 3.887 -15.656 1 95.25 727 TRP B O 1
ATOM 12480 N N . ASP B 1 728 ? 30.922 4.16 -13.852 1 94.44 728 ASP B N 1
ATOM 12481 C CA . ASP B 1 728 ? 32.031 4.812 -14.539 1 94.44 728 ASP B CA 1
ATOM 12482 C C . ASP B 1 728 ? 32.781 3.832 -15.453 1 94.44 728 ASP B C 1
ATOM 12484 O O . ASP B 1 728 ? 33.125 2.729 -15.031 1 94.44 728 ASP B O 1
ATOM 12488 N N . LYS B 1 729 ? 33.062 4.23 -16.672 1 93 729 LYS B N 1
ATOM 12489 C CA . LYS B 1 729 ? 33.719 3.396 -17.672 1 93 729 LYS B CA 1
ATOM 12490 C C . LYS B 1 729 ? 35.156 3.105 -17.297 1 93 729 LYS B C 1
ATOM 12492 O O . LYS B 1 729 ? 35.656 1.991 -17.484 1 93 729 LYS B O 1
ATOM 12497 N N . ASN B 1 730 ? 35.844 4.141 -16.766 1 94.19 730 ASN B N 1
ATOM 12498 C CA . ASN B 1 730 ? 37.219 3.967 -16.406 1 94.19 730 ASN B CA 1
ATOM 12499 C C . ASN B 1 730 ? 37.375 2.994 -15.234 1 94.19 730 ASN B C 1
ATOM 12501 O O . ASN B 1 730 ? 38.344 2.201 -15.203 1 94.19 730 ASN B O 1
ATOM 12505 N N . PHE B 1 731 ? 36.562 3.098 -14.32 1 95.69 731 PHE B N 1
ATOM 12506 C CA . PHE B 1 731 ? 36.562 2.156 -13.203 1 95.69 731 PHE B CA 1
ATOM 12507 C C . PHE B 1 731 ? 36.406 0.726 -13.711 1 95.69 731 PHE B C 1
ATOM 12509 O O . PHE B 1 731 ? 37.125 -0.172 -13.289 1 95.69 731 PHE B O 1
ATOM 12516 N N . GLN B 1 732 ? 35.438 0.494 -14.664 1 96 732 GLN B N 1
ATOM 12517 C CA . GLN B 1 732 ? 35.188 -0.828 -15.227 1 96 732 GLN B CA 1
ATOM 12518 C C . GLN B 1 732 ? 36.438 -1.366 -15.938 1 96 732 GLN B C 1
ATOM 12520 O O . GLN B 1 732 ? 36.812 -2.533 -15.766 1 96 732 GLN B O 1
ATOM 12525 N N . LYS B 1 733 ? 37.062 -0.504 -16.688 1 95.75 733 LYS B N 1
ATOM 12526 C CA . LYS B 1 733 ? 38.281 -0.885 -17.391 1 95.75 733 LYS B CA 1
ATOM 12527 C C . LYS B 1 733 ? 39.375 -1.302 -16.406 1 95.75 733 LYS B C 1
ATOM 12529 O O . LYS B 1 733 ? 40.062 -2.312 -16.609 1 95.75 733 LYS B O 1
ATOM 12534 N N . GLN B 1 734 ? 39.469 -0.594 -15.359 1 96.06 734 GLN B N 1
ATOM 12535 C CA . GLN B 1 734 ? 40.5 -0.87 -14.359 1 96.06 734 GLN B CA 1
ATOM 12536 C C . GLN B 1 734 ? 40.281 -2.223 -13.688 1 96.06 734 GLN B C 1
ATOM 12538 O O . GLN B 1 734 ? 41.188 -3.035 -13.586 1 96.06 734 GLN B O 1
ATOM 12543 N N . ILE B 1 735 ? 39.125 -2.475 -13.266 1 96 735 ILE B N 1
ATOM 12544 C CA . ILE B 1 735 ? 38.875 -3.693 -12.508 1 96 735 ILE B CA 1
ATOM 12545 C C . ILE B 1 735 ? 38.875 -4.898 -13.445 1 96 735 ILE B C 1
ATOM 12547 O O . ILE B 1 735 ? 39.188 -6.016 -13.031 1 96 735 ILE B O 1
ATOM 12551 N N . SER B 1 736 ? 38.562 -4.711 -14.75 1 96.69 736 SER B N 1
ATOM 12552 C CA . SER B 1 736 ? 38.562 -5.797 -15.719 1 96.69 736 SER B CA 1
ATOM 12553 C C . SER B 1 736 ? 39.969 -6.352 -15.906 1 96.69 736 SER B C 1
ATOM 12555 O O . SER B 1 736 ? 40.156 -7.469 -16.391 1 96.69 736 SER B O 1
ATOM 12557 N N . CYS B 1 737 ? 41.031 -5.609 -15.523 1 96.31 737 CYS B N 1
ATOM 12558 C CA . CYS B 1 737 ? 42.406 -5.996 -15.719 1 96.31 737 CYS B CA 1
ATOM 12559 C C . CYS B 1 737 ? 42.938 -6.715 -14.484 1 96.31 737 CYS B C 1
ATOM 12561 O O . CYS B 1 737 ? 44.062 -7.262 -14.516 1 96.31 737 CYS B O 1
ATOM 12563 N N . LEU B 1 738 ? 42.188 -6.781 -13.43 1 94.62 738 LEU B N 1
ATOM 12564 C CA . LEU B 1 738 ? 42.625 -7.426 -12.203 1 94.62 738 LEU B CA 1
ATOM 12565 C C . LEU B 1 738 ? 42.594 -8.945 -12.336 1 94.62 738 LEU B C 1
ATOM 12567 O O . LEU B 1 738 ? 41.656 -9.484 -12.938 1 94.62 738 LEU B O 1
ATOM 12571 N N . PRO B 1 739 ? 43.5 -9.703 -11.781 1 91.94 739 PRO B N 1
ATOM 12572 C CA . PRO B 1 739 ? 43.562 -11.156 -11.922 1 91.94 739 PRO B CA 1
ATOM 12573 C C . PRO B 1 739 ? 42.375 -11.867 -11.281 1 91.94 739 PRO B C 1
ATOM 12575 O O . PRO B 1 739 ? 41.969 -12.938 -11.742 1 91.94 739 PRO B O 1
ATOM 12578 N N . LYS B 1 740 ? 41.844 -11.273 -10.25 1 90.12 740 LYS B N 1
ATOM 12579 C CA . LYS B 1 740 ? 40.719 -11.898 -9.523 1 90.12 740 LYS B CA 1
ATOM 12580 C C . LYS B 1 740 ? 39.438 -11.82 -10.312 1 90.12 740 LYS B C 1
ATOM 12582 O O . LYS B 1 740 ? 38.469 -12.531 -10.016 1 90.12 740 LYS B O 1
ATOM 12587 N N . VAL B 1 741 ? 39.438 -10.945 -11.32 1 94 741 VAL B N 1
ATOM 12588 C CA . VAL B 1 741 ? 38.188 -10.656 -12.047 1 94 741 VAL B CA 1
ATOM 12589 C C . VAL B 1 741 ? 38.188 -11.43 -13.367 1 94 741 VAL B C 1
ATOM 12591 O O . VAL B 1 741 ? 39.094 -11.305 -14.172 1 94 741 VAL B O 1
ATOM 12594 N N . ASN B 1 742 ? 37.156 -12.281 -13.531 1 94.38 742 ASN B N 1
ATOM 12595 C CA . ASN B 1 742 ? 36.969 -13 -14.781 1 94.38 742 ASN B CA 1
ATOM 12596 C C . ASN B 1 742 ? 36.375 -12.102 -15.859 1 94.38 742 ASN B C 1
ATOM 12598 O O . ASN B 1 742 ? 36.656 -12.281 -17.047 1 94.38 742 ASN B O 1
ATOM 12602 N N . GLY B 1 743 ? 35.531 -11.219 -15.422 1 95.75 743 GLY B N 1
ATOM 12603 C CA . GLY B 1 743 ? 34.906 -10.266 -16.328 1 95.75 743 GLY B CA 1
ATOM 12604 C C . GLY B 1 743 ? 33.969 -9.297 -15.648 1 95.75 743 GLY B C 1
ATOM 12605 O O . GLY B 1 743 ? 33.5 -9.555 -14.531 1 95.75 743 GLY B O 1
ATOM 12606 N N . VAL B 1 744 ? 33.719 -8.219 -16.375 1 96.88 744 VAL B N 1
ATOM 12607 C CA . VAL B 1 744 ? 32.875 -7.18 -15.805 1 96.88 744 VAL B CA 1
ATOM 12608 C C . VAL B 1 744 ? 31.984 -6.574 -16.891 1 96.88 744 VAL B C 1
ATOM 12610 O O . VAL B 1 744 ? 32.375 -6.535 -18.062 1 96.88 744 VAL B O 1
ATOM 12613 N N . PHE B 1 745 ? 30.766 -6.184 -16.562 1 96.88 745 PHE B N 1
ATOM 12614 C CA . PHE B 1 745 ? 29.969 -5.309 -17.422 1 96.88 745 PHE B CA 1
ATOM 12615 C C . PHE B 1 745 ? 29 -4.473 -16.594 1 96.88 745 PHE B C 1
ATOM 12617 O O . PHE B 1 745 ? 28.75 -4.785 -15.422 1 96.88 745 PHE B O 1
ATOM 12624 N N . SER B 1 746 ? 28.609 -3.367 -17.156 1 96.75 746 SER B N 1
ATOM 12625 C CA . SER B 1 746 ? 27.531 -2.564 -16.562 1 96.75 746 SER B CA 1
ATOM 12626 C C . SER B 1 746 ? 26.547 -2.096 -17.625 1 96.75 746 SER B C 1
ATOM 12628 O O . SER B 1 746 ? 26.922 -1.818 -18.766 1 96.75 746 SER B O 1
ATOM 12630 N N . LEU B 1 747 ? 25.297 -2.146 -17.328 1 96.31 747 LEU B N 1
ATOM 12631 C CA . LEU B 1 747 ? 24.203 -1.623 -18.125 1 96.31 747 LEU B CA 1
ATOM 12632 C C . LEU B 1 747 ? 23.188 -0.905 -17.234 1 96.31 747 LEU B C 1
ATOM 12634 O O . LEU B 1 747 ? 22.656 -1.489 -16.281 1 96.31 747 LEU B O 1
ATOM 12638 N N . GLY B 1 748 ? 22.828 0.371 -17.562 1 95 748 GLY B N 1
ATOM 12639 C CA . GLY B 1 748 ? 21.906 1.126 -16.734 1 95 748 GLY B CA 1
ATOM 12640 C C . GLY B 1 748 ? 22.297 1.184 -15.281 1 95 748 GLY B C 1
ATOM 12641 O O . GLY B 1 748 ? 23.406 1.617 -14.953 1 95 748 GLY B O 1
ATOM 12642 N N . THR B 1 749 ? 21.469 0.628 -14.422 1 96.31 749 THR B N 1
ATOM 12643 C CA . THR B 1 749 ? 21.703 0.677 -12.984 1 96.31 749 THR B CA 1
ATOM 12644 C C . THR B 1 749 ? 22.5 -0.532 -12.523 1 96.31 749 THR B C 1
ATOM 12646 O O . THR B 1 749 ? 22.891 -0.617 -11.352 1 96.31 749 THR B O 1
ATOM 12649 N N . LEU B 1 750 ? 22.844 -1.487 -13.375 1 97.5 750 LEU B N 1
ATOM 12650 C CA . LEU B 1 750 ? 23.438 -2.771 -13.031 1 97.5 750 LEU B CA 1
ATOM 12651 C C . LEU B 1 750 ? 24.953 -2.744 -13.242 1 97.5 750 LEU B C 1
ATOM 12653 O O . LEU B 1 750 ? 25.422 -2.348 -14.312 1 97.5 750 LEU B O 1
ATOM 12657 N N . LEU B 1 751 ? 25.719 -3.059 -12.234 1 97.31 751 LEU B N 1
ATOM 12658 C CA . LEU B 1 751 ? 27.125 -3.41 -12.305 1 97.31 751 LEU B CA 1
ATOM 12659 C C . LEU B 1 751 ? 27.344 -4.875 -11.938 1 97.31 751 LEU B C 1
ATOM 12661 O O . LEU B 1 751 ? 26.953 -5.309 -10.852 1 97.31 751 LEU B O 1
ATOM 12665 N N . SER B 1 752 ? 27.891 -5.699 -12.836 1 97.31 752 SER B N 1
ATOM 12666 C CA . SER B 1 752 ? 28.141 -7.117 -12.609 1 97.31 752 SER B CA 1
ATOM 12667 C C . SER B 1 752 ? 29.625 -7.441 -12.695 1 97.31 752 SER B C 1
ATOM 12669 O O . SER B 1 752 ? 30.281 -7.102 -13.68 1 97.31 752 SER B O 1
ATOM 12671 N N . ILE B 1 753 ? 30.172 -8.07 -11.664 1 95.62 753 ILE B N 1
ATOM 12672 C CA . ILE B 1 753 ? 31.578 -8.477 -11.586 1 95.62 753 ILE B CA 1
ATOM 12673 C C . ILE B 1 753 ? 31.656 -9.984 -11.352 1 95.62 753 ILE B C 1
ATOM 12675 O O . ILE B 1 753 ? 31.281 -10.477 -10.289 1 95.62 753 ILE B O 1
ATOM 12679 N N . GLU B 1 754 ? 32.094 -10.703 -12.328 1 94.62 754 GLU B N 1
ATOM 12680 C CA . GLU B 1 754 ? 32.312 -12.133 -12.195 1 94.62 754 GLU B CA 1
ATOM 12681 C C . GLU B 1 754 ? 33.75 -12.414 -11.703 1 94.62 754 GLU B C 1
ATOM 12683 O O . GLU B 1 754 ? 34.719 -11.961 -12.305 1 94.62 754 GLU B O 1
ATOM 12688 N N . LEU B 1 755 ? 33.906 -13.109 -10.609 1 91.31 755 LEU B N 1
ATOM 12689 C CA . LEU B 1 755 ? 35.188 -13.406 -10.008 1 91.31 755 LEU B CA 1
ATOM 12690 C C . LEU B 1 755 ? 35.688 -14.766 -10.469 1 91.31 755 LEU B C 1
ATOM 12692 O O . LEU B 1 755 ? 34.906 -15.648 -10.82 1 91.31 755 LEU B O 1
ATOM 12696 N N . ASN B 1 756 ? 37.031 -14.891 -10.438 1 86.88 756 ASN B N 1
ATOM 12697 C CA . ASN B 1 756 ? 37.656 -16.172 -10.75 1 86.88 756 ASN B CA 1
ATOM 12698 C C . ASN B 1 756 ? 37.562 -17.141 -9.578 1 86.88 756 ASN B C 1
ATOM 12700 O O . ASN B 1 756 ? 37.688 -16.75 -8.422 1 86.88 756 ASN B O 1
ATOM 12704 N N . ASP B 1 757 ? 36.688 -18.156 -9.609 1 66.31 757 ASP B N 1
ATOM 12705 C CA . ASP B 1 757 ? 36.5 -19.109 -8.516 1 66.31 757 ASP B CA 1
ATOM 12706 C C . ASP B 1 757 ? 37.656 -20.109 -8.461 1 66.31 757 ASP B C 1
ATOM 12708 O O . ASP B 1 757 ? 37.844 -20.922 -9.359 1 66.31 757 ASP B O 1
ATOM 12712 N N . ILE B 1 758 ? 38.688 -19.875 -7.652 1 54.16 758 ILE B N 1
ATOM 12713 C CA . ILE B 1 758 ? 39.75 -20.859 -7.535 1 54.16 758 ILE B CA 1
ATOM 12714 C C . ILE B 1 758 ? 39.188 -22.203 -7.121 1 54.16 758 ILE B C 1
ATOM 12716 O O . ILE B 1 758 ? 39.625 -23.25 -7.586 1 54.16 758 ILE B O 1
ATOM 12720 N N . ASP B 1 759 ? 38.25 -22.219 -6.07 1 49.38 759 ASP B N 1
ATOM 12721 C CA . ASP B 1 759 ? 37.844 -23.484 -5.48 1 49.38 759 ASP B CA 1
ATOM 12722 C C . ASP B 1 759 ? 36.656 -24.078 -6.211 1 49.38 759 ASP B C 1
ATOM 12724 O O . ASP B 1 759 ? 35.969 -24.953 -5.684 1 49.38 759 ASP B O 1
ATOM 12728 N N . GLY B 1 760 ? 36.438 -23.828 -7.547 1 48.78 760 GLY B N 1
ATOM 12729 C CA . GLY B 1 760 ? 35.531 -24.609 -8.367 1 48.78 760 GLY B CA 1
ATOM 12730 C C . GLY B 1 760 ? 34.25 -23.859 -8.68 1 48.78 760 GLY B C 1
ATOM 12731 O O . GLY B 1 760 ? 33.281 -24.453 -9.148 1 48.78 760 GLY B O 1
ATOM 12732 N N . GLY B 1 761 ? 34.031 -22.734 -8.875 1 48.25 761 GLY B N 1
ATOM 12733 C CA . GLY B 1 761 ? 33.062 -21.906 -9.555 1 48.25 761 GLY B CA 1
ATOM 12734 C C . GLY B 1 761 ? 31.641 -22.203 -9.164 1 48.25 761 GLY B C 1
ATOM 12735 O O . GLY B 1 761 ? 31.375 -23.141 -8.414 1 48.25 761 GLY B O 1
ATOM 12736 N N . GLY B 1 762 ? 30.391 -21.344 -9.117 1 47.62 762 GLY B N 1
ATOM 12737 C CA . GLY B 1 762 ? 28.938 -21.469 -9.086 1 47.62 762 GLY B CA 1
ATOM 12738 C C . GLY B 1 762 ? 28.312 -20.781 -7.891 1 47.62 762 GLY B C 1
ATOM 12739 O O . GLY B 1 762 ? 28.969 -20 -7.195 1 47.62 762 GLY B O 1
ATOM 12740 N N . TYR B 1 763 ? 26.906 -20.938 -7.812 1 48.41 763 TYR B N 1
ATOM 12741 C CA . TYR B 1 763 ? 26.031 -20.359 -6.801 1 48.41 763 TYR B CA 1
ATOM 12742 C C . TYR B 1 763 ? 26.484 -20.734 -5.398 1 48.41 763 TYR B C 1
ATOM 12744 O O . TYR B 1 763 ? 26.109 -20.094 -4.418 1 48.41 763 TYR B O 1
ATOM 12752 N N . ALA B 1 764 ? 27.578 -21.703 -5.379 1 45.41 764 ALA B N 1
ATOM 12753 C CA . ALA B 1 764 ? 28.031 -22.203 -4.082 1 45.41 764 ALA B CA 1
ATOM 12754 C C . ALA B 1 764 ? 29.344 -21.547 -3.662 1 45.41 764 ALA B C 1
ATOM 12756 O O . ALA B 1 764 ? 29.859 -21.812 -2.578 1 45.41 764 ALA B O 1
ATOM 12757 N N . SER B 1 765 ? 29.969 -20.641 -4.469 1 54.72 765 SER B N 1
ATOM 12758 C CA . SER B 1 765 ? 31.281 -20.062 -4.148 1 54.72 765 SER B CA 1
ATOM 12759 C C . SER B 1 765 ? 31.188 -19.109 -2.965 1 54.72 765 SER B C 1
ATOM 12761 O O . SER B 1 765 ? 30.203 -18.359 -2.844 1 54.72 765 SER B O 1
ATOM 12763 N N . ASN B 1 766 ? 32.125 -19.203 -1.958 1 61.22 766 ASN B N 1
ATOM 12764 C CA . ASN B 1 766 ? 32.125 -18.406 -0.74 1 61.22 766 ASN B CA 1
ATOM 12765 C C . ASN B 1 766 ? 32.938 -17.109 -0.937 1 61.22 766 ASN B C 1
ATOM 12767 O O . ASN B 1 766 ? 33 -16.266 -0.036 1 61.22 766 ASN B O 1
ATOM 12771 N N . ILE B 1 767 ? 33.531 -16.938 -2.152 1 63.16 767 ILE B N 1
ATOM 12772 C CA . ILE B 1 767 ? 34.406 -15.781 -2.352 1 63.16 767 ILE B CA 1
ATOM 12773 C C . ILE B 1 767 ? 33.562 -14.508 -2.35 1 63.16 767 ILE B C 1
ATOM 12775 O O . ILE B 1 767 ? 33.969 -13.492 -1.762 1 63.16 767 ILE B O 1
ATOM 12779 N N . ALA B 1 768 ? 32.438 -14.633 -2.924 1 67.62 768 ALA B N 1
ATOM 12780 C CA . ALA B 1 768 ? 31.562 -13.469 -3.004 1 67.62 768 ALA B CA 1
ATOM 12781 C C . ALA B 1 768 ? 31.031 -13.086 -1.625 1 67.62 768 ALA B C 1
ATOM 12783 O O . ALA B 1 768 ? 30.859 -11.906 -1.327 1 67.62 768 ALA B O 1
ATOM 12784 N N . LYS B 1 769 ? 30.938 -14.078 -0.833 1 68.56 769 LYS B N 1
ATOM 12785 C CA . LYS B 1 769 ? 30.484 -13.82 0.525 1 68.56 769 LYS B CA 1
ATOM 12786 C C . LYS B 1 769 ? 31.516 -13.039 1.324 1 68.56 769 LYS B C 1
ATOM 12788 O O . LYS B 1 769 ? 31.188 -12.117 2.062 1 68.56 769 LYS B O 1
ATOM 12793 N N . ILE B 1 770 ? 32.75 -13.344 1.115 1 68.56 770 ILE B N 1
ATOM 12794 C CA . ILE B 1 770 ? 33.875 -12.672 1.8 1 68.56 770 ILE B CA 1
ATOM 12795 C C . ILE B 1 770 ? 33.938 -11.219 1.351 1 68.56 770 ILE B C 1
ATOM 12797 O O . ILE B 1 770 ? 34.125 -10.312 2.172 1 68.56 770 ILE B O 1
ATOM 12801 N N . PHE B 1 771 ? 33.781 -11.078 0.107 1 76.19 771 PHE B N 1
ATOM 12802 C CA . PHE B 1 771 ? 33.75 -9.742 -0.46 1 76.19 771 PHE B CA 1
ATOM 12803 C C . PHE B 1 771 ? 32.625 -8.914 0.131 1 76.19 771 PHE B C 1
ATOM 12805 O O . PHE B 1 771 ? 32.812 -7.742 0.475 1 76.19 771 PHE B O 1
ATOM 12812 N N . ASN B 1 772 ? 31.531 -9.523 0.32 1 75.12 772 ASN B N 1
ATOM 12813 C CA . ASN B 1 772 ? 30.375 -8.859 0.893 1 75.12 772 ASN B CA 1
ATOM 12814 C C . ASN B 1 772 ? 30.625 -8.43 2.336 1 75.12 772 ASN B C 1
ATOM 12816 O O . ASN B 1 772 ? 30.188 -7.359 2.758 1 75.12 772 ASN B O 1
ATOM 12820 N N . GLU B 1 773 ? 31.266 -9.211 3.021 1 74 773 GLU B N 1
ATOM 12821 C CA . GLU B 1 773 ? 31.578 -8.898 4.414 1 74 773 GLU B CA 1
ATOM 12822 C C . GLU B 1 773 ? 32.531 -7.711 4.523 1 74 773 GLU B C 1
ATOM 12824 O O . GLU B 1 773 ? 32.375 -6.859 5.398 1 74 773 GLU B O 1
ATOM 12829 N N . LYS B 1 774 ? 33.438 -7.66 3.625 1 76.62 774 LYS B N 1
ATOM 12830 C CA . LYS B 1 774 ? 34.406 -6.562 3.621 1 76.62 774 LYS B CA 1
ATOM 12831 C C . LYS B 1 774 ? 33.719 -5.242 3.26 1 76.62 774 LYS B C 1
ATOM 12833 O O . LYS B 1 774 ? 34.062 -4.195 3.822 1 76.62 774 LYS B O 1
ATOM 12838 N N . LEU B 1 775 ? 32.812 -5.391 2.354 1 82.56 775 LEU B N 1
ATOM 12839 C CA . LEU B 1 775 ? 32.125 -4.191 1.891 1 82.56 775 LEU B CA 1
ATOM 12840 C C . LEU B 1 775 ? 31.172 -3.678 2.949 1 82.56 775 LEU B C 1
ATOM 12842 O O . LEU B 1 775 ? 30.938 -2.471 3.057 1 82.56 775 LEU B O 1
ATOM 12846 N N . SER B 1 776 ? 30.594 -4.586 3.736 1 75 776 SER B N 1
ATOM 12847 C CA . SER B 1 776 ? 29.547 -4.223 4.688 1 75 776 SER B CA 1
ATOM 12848 C C . SER B 1 776 ? 30.141 -3.619 5.957 1 75 776 SER B C 1
ATOM 12850 O O . SER B 1 776 ? 29.5 -2.797 6.617 1 75 776 SER B O 1
ATOM 12852 N N . ASN B 1 777 ? 31.297 -4.086 6.453 1 65.06 777 ASN B N 1
ATOM 12853 C CA . ASN B 1 777 ? 31.875 -3.775 7.758 1 65.06 777 ASN B CA 1
ATOM 12854 C C . ASN B 1 777 ? 32.781 -2.555 7.691 1 65.06 777 ASN B C 1
ATOM 12856 O O . ASN B 1 777 ? 34.031 -2.688 7.711 1 65.06 777 ASN B O 1
ATOM 12860 N N . LEU B 1 778 ? 32.156 -1.482 7.289 1 62.56 778 LEU B N 1
ATOM 12861 C CA . LEU B 1 778 ? 33.219 -0.469 7.234 1 62.56 778 LEU B CA 1
ATOM 12862 C C . LEU B 1 778 ? 32.938 0.647 8.242 1 62.56 778 LEU B C 1
ATOM 12864 O O . LEU B 1 778 ? 31.797 1.073 8.406 1 62.56 778 LEU B O 1
ATOM 12868 N N . GLU B 1 779 ? 33.875 0.805 9.094 1 65.94 779 GLU B N 1
ATOM 12869 C CA . GLU B 1 779 ? 33.969 2.025 9.891 1 65.94 779 GLU B CA 1
ATOM 12870 C C . GLU B 1 779 ? 33.906 3.268 9.008 1 65.94 779 GLU B C 1
ATOM 12872 O O . GLU B 1 779 ? 34.625 3.357 7.996 1 65.94 779 GLU B O 1
ATOM 12877 N N . ARG B 1 780 ? 33.062 4.137 9.344 1 79.25 780 ARG B N 1
ATOM 12878 C CA . ARG B 1 780 ? 32.906 5.367 8.57 1 79.25 780 ARG B CA 1
ATOM 12879 C C . ARG B 1 780 ? 34.188 6.184 8.578 1 79.25 780 ARG B C 1
ATOM 12881 O O . ARG B 1 780 ? 34.75 6.445 9.641 1 79.25 780 ARG B O 1
ATOM 12888 N N . LYS B 1 781 ? 34.656 6.57 7.473 1 81.88 781 LYS B N 1
ATOM 12889 C CA . LYS B 1 781 ? 35.844 7.406 7.336 1 81.88 781 LYS B CA 1
ATOM 12890 C C . LYS B 1 781 ? 35.469 8.883 7.227 1 81.88 781 LYS B C 1
ATOM 12892 O O . LYS B 1 781 ? 36.312 9.758 7.387 1 81.88 781 LYS B O 1
ATOM 12897 N N . SER B 1 782 ? 34.281 9.094 7.012 1 88 782 SER B N 1
ATOM 12898 C CA . SER B 1 782 ? 33.719 10.445 6.914 1 88 782 SER B CA 1
ATOM 12899 C C . SER B 1 782 ? 32.219 10.461 7.223 1 88 782 SER B C 1
ATOM 12901 O O . SER B 1 782 ? 31.609 9.398 7.348 1 88 782 SER B O 1
ATOM 12903 N N . ILE B 1 783 ? 31.672 11.633 7.258 1 88.25 783 ILE B N 1
ATOM 12904 C CA . ILE B 1 783 ? 30.266 11.82 7.629 1 88.25 783 ILE B CA 1
ATOM 12905 C C . ILE B 1 783 ? 29.359 11.25 6.547 1 88.25 783 ILE B C 1
ATOM 12907 O O . ILE B 1 783 ? 28.219 10.859 6.82 1 88.25 783 ILE B O 1
ATOM 12911 N N . ASP B 1 784 ? 29.922 11.18 5.293 1 87 784 ASP B N 1
ATOM 12912 C CA . ASP B 1 784 ? 29.109 10.75 4.164 1 87 784 ASP B CA 1
ATOM 12913 C C . ASP B 1 784 ? 29.406 9.305 3.791 1 87 784 ASP B C 1
ATOM 12915 O O . ASP B 1 784 ? 28.906 8.797 2.787 1 87 784 ASP B O 1
ATOM 12919 N N . ASP B 1 785 ? 30.203 8.695 4.59 1 89 785 ASP B N 1
ATOM 12920 C CA . ASP B 1 785 ? 30.578 7.312 4.301 1 89 785 ASP B CA 1
ATOM 12921 C C . ASP B 1 785 ? 29.516 6.336 4.797 1 89 785 ASP B C 1
ATOM 12923 O O . ASP B 1 785 ? 28.766 6.648 5.719 1 89 785 ASP B O 1
ATOM 12927 N N . PHE B 1 786 ? 29.359 5.164 4.133 1 91 786 PHE B N 1
ATOM 12928 C CA . PHE B 1 786 ? 28.391 4.125 4.465 1 91 786 PHE B CA 1
ATOM 12929 C C . PHE B 1 786 ? 28.938 2.748 4.086 1 91 786 PHE B C 1
ATOM 12931 O O . PHE B 1 786 ? 29.875 2.637 3.309 1 91 786 PHE B O 1
ATOM 12938 N N . GLY B 1 787 ? 28.391 1.702 4.738 1 91.12 787 GLY B N 1
ATOM 12939 C CA . GLY B 1 787 ? 28.656 0.348 4.277 1 91.12 787 GLY B CA 1
ATOM 12940 C C . GLY B 1 787 ? 27.875 -0.024 3.033 1 91.12 787 GLY B C 1
ATOM 12941 O O . GLY B 1 787 ? 27.047 0.753 2.561 1 91.12 787 GLY B O 1
ATOM 12942 N N . ILE B 1 788 ? 28.281 -1.189 2.436 1 92.94 788 ILE B N 1
ATOM 12943 C CA . ILE B 1 788 ? 27.578 -1.676 1.256 1 92.94 788 ILE B CA 1
ATOM 12944 C C . ILE B 1 788 ? 27.125 -3.117 1.481 1 92.94 788 ILE B C 1
ATOM 12946 O O . ILE B 1 788 ? 27.922 -3.977 1.842 1 92.94 788 ILE B O 1
ATOM 12950 N N . LYS B 1 789 ? 25.844 -3.303 1.326 1 90.75 789 LYS B N 1
ATOM 12951 C CA . LYS B 1 789 ? 25.312 -4.66 1.41 1 90.75 789 LYS B CA 1
ATOM 12952 C C . LYS B 1 789 ? 24.984 -5.207 0.025 1 90.75 789 LYS B C 1
ATOM 12954 O O . LYS B 1 789 ? 24.25 -4.574 -0.734 1 90.75 789 LYS B O 1
ATOM 12959 N N . THR B 1 790 ? 25.547 -6.316 -0.317 1 90 790 THR B N 1
ATOM 12960 C CA . THR B 1 790 ? 25.281 -6.969 -1.596 1 90 790 THR B CA 1
ATOM 12961 C C . THR B 1 790 ? 24.719 -8.367 -1.383 1 90 790 THR B C 1
ATOM 12963 O O . THR B 1 790 ? 24.672 -8.867 -0.255 1 90 790 THR B O 1
ATOM 12966 N N . ARG B 1 791 ? 24.172 -8.922 -2.373 1 88.06 791 ARG B N 1
ATOM 12967 C CA . ARG B 1 791 ? 23.688 -10.297 -2.402 1 88.06 791 ARG B CA 1
ATOM 12968 C C . ARG B 1 791 ? 24.234 -11.047 -3.613 1 88.06 791 ARG B C 1
ATOM 12970 O O . ARG B 1 791 ? 23.578 -11.117 -4.652 1 88.06 791 ARG B O 1
ATOM 12977 N N . PRO B 1 792 ? 25.312 -11.656 -3.451 1 86.56 792 PRO B N 1
ATOM 12978 C CA . PRO B 1 792 ? 26 -12.289 -4.578 1 86.56 792 PRO B CA 1
ATOM 12979 C C . PRO B 1 792 ? 25.203 -13.453 -5.172 1 86.56 792 PRO B C 1
ATOM 12981 O O . PRO B 1 792 ? 24.359 -14.039 -4.492 1 86.56 792 PRO B O 1
ATOM 12984 N N . LEU B 1 793 ? 25.453 -13.789 -6.426 1 87.31 793 LEU B N 1
ATOM 12985 C CA . LEU B 1 793 ? 24.969 -14.953 -7.164 1 87.31 793 LEU B CA 1
ATOM 12986 C C . LEU B 1 793 ? 26.141 -15.859 -7.551 1 87.31 793 LEU B C 1
ATOM 12988 O O . LEU B 1 793 ? 26.703 -15.727 -8.633 1 87.31 793 LEU B O 1
ATOM 12992 N N . GLY B 1 794 ? 26.438 -16.797 -6.688 1 83.12 794 GLY B N 1
ATOM 12993 C CA . GLY B 1 794 ? 27.609 -17.609 -6.934 1 83.12 794 GLY B CA 1
ATOM 12994 C C . GLY B 1 794 ? 28.906 -16.797 -6.91 1 83.12 794 GLY B C 1
ATOM 12995 O O . GLY B 1 794 ? 29.188 -16.125 -5.926 1 83.12 794 GLY B O 1
ATOM 12996 N N . ASN B 1 795 ? 29.578 -16.812 -8 1 87.94 795 ASN B N 1
ATOM 12997 C CA . ASN B 1 795 ? 30.844 -16.094 -8.102 1 87.94 795 ASN B CA 1
ATOM 12998 C C . ASN B 1 795 ? 30.641 -14.711 -8.719 1 87.94 795 ASN B C 1
ATOM 13000 O O . ASN B 1 795 ? 31.609 -14.039 -9.078 1 87.94 795 ASN B O 1
ATOM 13004 N N . VAL B 1 796 ? 29.406 -14.352 -8.867 1 92.12 796 VAL B N 1
ATOM 13005 C CA . VAL B 1 796 ? 29.109 -13.047 -9.453 1 92.12 796 VAL B CA 1
ATOM 13006 C C . VAL B 1 796 ? 28.656 -12.078 -8.359 1 92.12 796 VAL B C 1
ATOM 13008 O O . VAL B 1 796 ? 27.688 -12.344 -7.641 1 92.12 796 VAL B O 1
ATOM 13011 N N . ILE B 1 797 ? 29.375 -10.977 -8.258 1 92.25 797 ILE B N 1
ATOM 13012 C CA . ILE B 1 797 ? 28.969 -9.867 -7.41 1 92.25 797 ILE B CA 1
ATOM 13013 C C . ILE B 1 797 ? 28.281 -8.789 -8.258 1 92.25 797 ILE B C 1
ATOM 13015 O O . ILE B 1 797 ? 28.875 -8.289 -9.219 1 92.25 797 ILE B O 1
ATOM 13019 N N . TYR B 1 798 ? 27.094 -8.562 -7.945 1 95.38 798 TYR B N 1
ATOM 13020 C CA . TYR B 1 798 ? 26.438 -7.469 -8.648 1 95.38 798 TYR B CA 1
ATOM 13021 C C . TYR B 1 798 ? 26.031 -6.363 -7.684 1 95.38 798 TYR B C 1
ATOM 13023 O O . TYR B 1 798 ? 25.766 -6.625 -6.508 1 95.38 798 TYR B O 1
ATOM 13031 N N . ILE B 1 799 ? 26.078 -5.148 -8.117 1 95.62 799 ILE B N 1
ATOM 13032 C CA . ILE B 1 799 ? 25.547 -3.982 -7.422 1 95.62 799 ILE B CA 1
ATOM 13033 C C . ILE B 1 799 ? 24.531 -3.264 -8.32 1 95.62 799 ILE B C 1
ATOM 13035 O O . ILE B 1 799 ? 24.781 -3.09 -9.516 1 95.62 799 ILE B O 1
ATOM 13039 N N . MET B 1 800 ? 23.469 -2.969 -7.742 1 96.62 800 MET B N 1
ATOM 13040 C CA . MET B 1 800 ? 22.391 -2.305 -8.477 1 96.62 800 MET B CA 1
ATOM 13041 C C . MET B 1 800 ? 21.984 -1.001 -7.793 1 96.62 800 MET B C 1
ATOM 13043 O O . MET B 1 800 ? 21.578 -1.004 -6.629 1 96.62 800 MET B O 1
ATOM 13047 N N . SER B 1 801 ? 22.141 0.093 -8.477 1 95.06 801 SER B N 1
ATOM 13048 C CA . SER B 1 801 ? 21.688 1.378 -7.957 1 95.06 801 SER B CA 1
ATOM 13049 C C . SER B 1 801 ? 20.203 1.601 -8.273 1 95.06 801 SER B C 1
ATOM 13051 O O . SER B 1 801 ? 19.609 0.855 -9.062 1 95.06 801 SER B O 1
ATOM 13053 N N . SER B 1 802 ? 19.578 2.576 -7.66 1 94.88 802 SER B N 1
ATOM 13054 C CA . SER B 1 802 ? 18.281 3.082 -8.141 1 94.88 802 SER B CA 1
ATOM 13055 C C . SER B 1 802 ? 18.484 4.098 -9.258 1 94.88 802 SER B C 1
ATOM 13057 O O . SER B 1 802 ? 19.609 4.41 -9.641 1 94.88 802 SER B O 1
ATOM 13059 N N . LEU B 1 803 ? 17.375 4.559 -9.805 1 94.38 803 LEU B N 1
ATOM 13060 C CA . LEU B 1 803 ? 17.438 5.516 -10.898 1 94.38 803 LEU B CA 1
ATOM 13061 C C . LEU B 1 803 ? 17.625 6.934 -10.367 1 94.38 803 LEU B C 1
ATOM 13063 O O . LEU B 1 803 ? 17.875 7.863 -11.141 1 94.38 803 LEU B O 1
ATOM 13067 N N . ILE B 1 804 ? 17.625 7.082 -9.016 1 94.06 804 ILE B N 1
ATOM 13068 C CA . ILE B 1 804 ? 17.766 8.414 -8.445 1 94.06 804 ILE B CA 1
ATOM 13069 C C . ILE B 1 804 ? 19.078 8.516 -7.68 1 94.06 804 ILE B C 1
ATOM 13071 O O . ILE B 1 804 ? 19.344 9.523 -7.012 1 94.06 804 ILE B O 1
ATOM 13075 N N . SER B 1 805 ? 19.922 7.453 -7.738 1 94.25 805 SER B N 1
ATOM 13076 C CA . SER B 1 805 ? 21.172 7.438 -6.98 1 94.25 805 SER B CA 1
ATOM 13077 C C . SER B 1 805 ? 22.062 8.617 -7.363 1 94.25 805 SER B C 1
ATOM 13079 O O . SER B 1 805 ? 22.156 8.977 -8.539 1 94.25 805 SER B O 1
ATOM 13081 N N . ASP B 1 806 ? 22.703 9.141 -6.344 1 90.38 806 ASP B N 1
ATOM 13082 C CA . ASP B 1 806 ? 23.609 10.266 -6.578 1 90.38 806 ASP B CA 1
ATOM 13083 C C . ASP B 1 806 ? 24.953 9.797 -7.121 1 90.38 806 ASP B C 1
ATOM 13085 O O . ASP B 1 806 ? 25.469 8.758 -6.699 1 90.38 806 ASP B O 1
ATOM 13089 N N . VAL B 1 807 ? 25.531 10.547 -7.992 1 91.25 807 VAL B N 1
ATOM 13090 C CA . VAL B 1 807 ? 26.781 10.203 -8.68 1 91.25 807 VAL B CA 1
ATOM 13091 C C . VAL B 1 807 ? 27.906 10.07 -7.66 1 91.25 807 VAL B C 1
ATOM 13093 O O . VAL B 1 807 ? 28.75 9.18 -7.773 1 91.25 807 VAL B O 1
ATOM 13096 N N . LYS B 1 808 ? 27.875 10.969 -6.699 1 90.62 808 LYS B N 1
ATOM 13097 C CA . LYS B 1 808 ? 28.922 10.938 -5.684 1 90.62 808 LYS B CA 1
ATOM 13098 C C . LYS B 1 808 ? 28.906 9.617 -4.926 1 90.62 808 LYS B C 1
ATOM 13100 O O . LYS B 1 808 ? 29.969 9.039 -4.664 1 90.62 808 LYS B O 1
ATOM 13105 N N . SER B 1 809 ? 27.781 9.188 -4.582 1 92.06 809 SER B N 1
ATOM 13106 C CA . SER B 1 809 ? 27.641 7.91 -3.885 1 92.06 809 SER B CA 1
ATOM 13107 C C . SER B 1 809 ? 28.125 6.75 -4.75 1 92.06 809 SER B C 1
ATOM 13109 O O . SER B 1 809 ? 28.781 5.832 -4.254 1 92.06 809 SER B O 1
ATOM 13111 N N . LEU B 1 810 ? 27.844 6.75 -6.043 1 95.19 810 LEU B N 1
ATOM 13112 C CA . LEU B 1 810 ? 28.25 5.684 -6.949 1 95.19 810 LEU B CA 1
ATOM 13113 C C . LEU B 1 810 ? 29.766 5.629 -7.098 1 95.19 810 LEU B C 1
ATOM 13115 O O . LEU B 1 810 ? 30.359 4.547 -7.121 1 95.19 810 LEU B O 1
ATOM 13119 N N . ARG B 1 811 ? 30.391 6.824 -7.172 1 95.44 811 ARG B N 1
ATOM 13120 C CA . ARG B 1 811 ? 31.859 6.875 -7.246 1 95.44 811 ARG B CA 1
ATOM 13121 C C . ARG B 1 811 ? 32.5 6.34 -5.969 1 95.44 811 ARG B C 1
ATOM 13123 O O . ARG B 1 811 ? 33.5 5.641 -6.02 1 95.44 811 ARG B O 1
ATOM 13130 N N . ASN B 1 812 ? 31.828 6.656 -4.859 1 91.94 812 ASN B N 1
ATOM 13131 C CA . ASN B 1 812 ? 32.281 6.125 -3.584 1 91.94 812 ASN B CA 1
ATOM 13132 C C . ASN B 1 812 ? 32.219 4.602 -3.549 1 91.94 812 ASN B C 1
ATOM 13134 O O . ASN B 1 812 ? 33.156 3.945 -3.061 1 91.94 812 ASN B O 1
ATOM 13138 N N . ILE B 1 813 ? 31.219 4.02 -4.047 1 93.94 813 ILE B N 1
ATOM 13139 C CA . ILE B 1 813 ? 31.031 2.574 -4.109 1 93.94 813 ILE B CA 1
ATOM 13140 C C . ILE B 1 813 ? 32.094 1.954 -5 1 93.94 813 ILE B C 1
ATOM 13142 O O . ILE B 1 813 ? 32.719 0.936 -4.645 1 93.94 813 ILE B O 1
ATOM 13146 N N . GLU B 1 814 ? 32.344 2.576 -6.113 1 95.75 814 GLU B N 1
ATOM 13147 C CA . GLU B 1 814 ? 33.375 2.102 -7.051 1 95.75 814 GLU B CA 1
ATOM 13148 C C . GLU B 1 814 ? 34.75 2.066 -6.402 1 95.75 814 GLU B C 1
ATOM 13150 O O . GLU B 1 814 ? 35.5 1.102 -6.57 1 95.75 814 GLU B O 1
ATOM 13155 N N . GLN B 1 815 ? 35.031 3.127 -5.691 1 93.06 815 GLN B N 1
ATOM 13156 C CA . GLN B 1 815 ? 36.312 3.182 -5.016 1 93.06 815 GLN B CA 1
ATOM 13157 C C . GLN B 1 815 ? 36.438 2.068 -3.979 1 93.06 815 GLN B C 1
ATOM 13159 O O . GLN B 1 815 ? 37.5 1.437 -3.861 1 93.06 815 GLN B O 1
ATOM 13164 N N . LYS B 1 816 ? 35.438 1.815 -3.248 1 90.88 816 LYS B N 1
ATOM 13165 C CA . LYS B 1 816 ? 35.438 0.76 -2.238 1 90.88 816 LYS B CA 1
ATOM 13166 C C . LYS B 1 816 ? 35.625 -0.613 -2.881 1 90.88 816 LYS B C 1
ATOM 13168 O O . LYS B 1 816 ? 36.312 -1.47 -2.342 1 90.88 816 LYS B O 1
ATOM 13173 N N . ILE B 1 817 ? 34.938 -0.825 -3.967 1 92.44 817 ILE B N 1
ATOM 13174 C CA . ILE B 1 817 ? 35.062 -2.086 -4.691 1 92.44 817 ILE B CA 1
ATOM 13175 C C . ILE B 1 817 ? 36.5 -2.27 -5.18 1 92.44 817 ILE B C 1
ATOM 13177 O O . ILE B 1 817 ? 37.094 -3.346 -5.027 1 92.44 817 ILE B O 1
ATOM 13181 N N . PHE B 1 818 ? 37.031 -1.208 -5.77 1 93.06 818 PHE B N 1
ATOM 13182 C CA . PHE B 1 818 ? 38.375 -1.255 -6.281 1 93.06 818 PHE B CA 1
ATOM 13183 C C . PHE B 1 818 ? 39.375 -1.601 -5.172 1 93.06 818 PHE B C 1
ATOM 13185 O O . PHE B 1 818 ? 40.25 -2.445 -5.352 1 93.06 818 PHE B O 1
ATOM 13192 N N . ASP B 1 819 ? 39.156 -0.97 -4.039 1 89.12 819 ASP B N 1
ATOM 13193 C CA . ASP B 1 819 ? 40.062 -1.194 -2.904 1 89.12 819 ASP B CA 1
ATOM 13194 C C . ASP B 1 819 ? 39.938 -2.635 -2.404 1 89.12 819 ASP B C 1
ATOM 13196 O O . ASP B 1 819 ? 40.969 -3.229 -2.008 1 89.12 819 ASP B O 1
ATOM 13200 N N . CYS B 1 820 ? 38.781 -3.158 -2.387 1 86.19 820 CYS B N 1
ATOM 13201 C CA . CYS B 1 820 ? 38.562 -4.52 -1.912 1 86.19 820 CYS B CA 1
ATOM 13202 C C . CYS B 1 820 ? 39.156 -5.539 -2.871 1 86.19 820 CYS B C 1
ATOM 13204 O O . CYS B 1 820 ? 39.688 -6.578 -2.443 1 86.19 820 CYS B O 1
ATOM 13206 N N . LEU B 1 821 ? 39.094 -5.297 -4.164 1 87.81 821 LEU B N 1
ATOM 13207 C CA . LEU B 1 821 ? 39.594 -6.238 -5.172 1 87.81 821 LEU B CA 1
ATOM 13208 C C . LEU B 1 821 ? 41.094 -6.18 -5.301 1 87.81 821 LEU B C 1
ATOM 13210 O O . LEU B 1 821 ? 41.75 -7.172 -5.66 1 87.81 821 LEU B O 1
ATOM 13214 N N . ASN B 1 822 ? 41.656 -5.031 -5.074 1 83.62 822 ASN B N 1
ATOM 13215 C CA . ASN B 1 822 ? 43.094 -4.848 -5.23 1 83.62 822 ASN B CA 1
ATOM 13216 C C . ASN B 1 822 ? 43.875 -5.375 -4.02 1 83.62 822 ASN B C 1
ATOM 13218 O O . ASN B 1 822 ? 45.062 -5.633 -4.105 1 83.62 822 ASN B O 1
ATOM 13222 N N . LYS B 1 823 ? 43.312 -5.637 -2.906 1 71.38 823 LYS B N 1
ATOM 13223 C CA . LYS B 1 823 ? 43.969 -6.234 -1.746 1 71.38 823 LYS B CA 1
ATOM 13224 C C . LYS B 1 823 ? 43.969 -7.758 -1.848 1 71.38 823 LYS B C 1
ATOM 13226 O O . LYS B 1 823 ? 44.938 -8.406 -1.392 1 71.38 823 LYS B O 1
#

Radius of gyration: 35.72 Å; Cα contacts (8 Å, |Δi|>4): 3401; chains: 2; bounding box: 114×104×96 Å

Foldseek 3Di:
DQFLDQADALQAAEEEEFELFPPQCSLVLVLLLQLLLQVLLVVLLVVVVVVVVVCVVVVPDPPPPDPPPSSFRAAEEEEEAEEEQPPVDDSLVVSVLQRDDVPDPQEDADPVDDDDVRHHYYYTDYNYYFNHLDFQLVRDDPVDQDDLVVSVQVSSNVSSVSCVVGLPRGYYYYYYYDTHQQGAHNVRGGNLVSCLVRLHAYEYEFHPDDVGLVSRVVSVVVNVLLPHAHQAYEHECDPVRRSLVVVVVVCVVVPDPVHHRHDYYYAHDQDDQDPPCRSVSSSVRSVVCSVVSNVVVVSVSVVSVVVVVCLLCCFVVCLVPPDDPPDDSVPDDTDWAFPFWWFQKTWTKDQLPPDPPPPDDDDDDDPPPDDPPPVPPCSPRHTDIFIAGAQCCVVQQAFGTGSDSVLSVLLVVLCVVDNFDDDVVDDDPLLVLLQVLCCVFVVDPFFDDKFKAWAQLQLVVLVCCLQCPQDPVRDQAAEEEAALADRDQPLVVQLNYDDDDRPPPPDPRHNRYDHYYFWFWFDALQFIAIPDDDPVLRVVDPGHNAVCVLLPPCCCPPPPVNVVLLVVLLVVVVVVVVVPHHHREYEYAFQFRPLSAGTGGRLSNVLSNVVSCCVPRVGFYEHECQNVACCQQLDRGSCVSSVHDGQKYKYWSCLLNNDRTMIMMTGGPVSQVQQDDDDPVSHSPDHDPRTSTSSSSSSSSVSSVCSCVFCQNVDDPPPVRSRFALADSVLLSVLSHFQQWPGWDGGYQKTKTAGDQPPDWFQPGCPVVVLQVQQQDDRDPGNPDRGYHFDHGIRMTMGGHHSRDDSVVNVVSSVSSVVSRVD/DQFLDQADALQAAEEEEFELFPPQCSLVLVLLLQLLLQVLLVVLLVVVVVVVVVCVVVVPDPPPPDPPPSSFRAAEEEEEAEEEQPPVDDSLVVSVLQRDDVPDPQEDADPPDDDDSRHHYYYTDYNYYFNHPDFQLVRDDPVDQDDLVVSVQVSSNVSSVSCVSGLPRGYYYYYYYDTHQQGAHNVRGGNLVSCLVRLHAYEYEFHPDVVGLVSRVVSVVVNVLLPHAHQAYEHECDPVRRSLVVVVVVCVVVPDPVHRRHDYYYAHDQDDQDPPCRSVSSSVRSVVCSVVSNVVVVSVSVVSVVVVVCLLCVFVVCLVPPDDPPDDSVPDDTDWAFPFWWFQKTWTKDQLPDDDPPPDDDDDDDPPPDDPPPPPPCSPRHIDIFIAGAQCCVVQQAFGTGSDSVLSVLLVVLCVVDNFDDDVVDDDPLLVLLQVLCCVFVVDPFFDDKFKAWAQLQLVVLVCCLQDPDDPVRDQAAEEEAALADRDQPLVVQLNYDDDDRPPPPPPRHNRYDHHYFWFWFDALQFIAIPDDDPVVRVVDPGHNAVCVLLPPCCCPPPPVNVVLLVVLLVVVVVVVVVPHHHREYEYAFQFRPLSAGTGGRLSNVLSNVVSCCVPRVGFYEHECQNVACCQQLDRGSCVSSVHDGQKYKYWSCLLNNDRTMIMMTGGPVSQVQQDDDDPVSHSPDHDPRTSTSSSSSSSSVSSVCSCVFCQNVDDPPPVRSRFALADSVLQSVLSHFQQFPGWDGGYQKTKTAGDQPPDWFQPGCPLVVLQVQQQDDRDPHNPDRGYHFDHGIRMTMGGHHSRDDSVVNVVSSVSSVVSRVD

Organism: Rhizophagus irregularis (strain DAOM 197198w) (NCBI:txid1432141)